Protein 2CUH (pdb70)

Sequence (115 aa):
GSSGSSGPDGPTQLRALNLTEGFAVLHWKPPQNPVDTYDIQVTAPGAPPLQAETPGSAVDYPLHDLVLHTNYTATVRGLRGPNLTSPASITFTTGLEAPRDLEAKEVTPSGPSSGGSSGSSGPDGPTQLRALNLTEGFAVLHWKPPQNPVDTYDIQVTAPGAPPLQAETPGSAVDYPLHDLVLHTNYTATVRGLRGPNLTSPASITFTTGLEAPRDLEAKEVTPSGPSSGGSSGSSGPDGPTQLRALNLTEGFAVLHWKPPQNPVDTYDIQVTAPGAPPLQAETPGSAVDYPLHDLVLHTNYTATVRGLRGPNLTSPASITFTTGLEAPRDLEAKEVTPSGPSSGGSSGSSGPDGPTQLRALNLTEGFAVLHWKPPQNPVDTYDIQVTAPGAPPLQAETPGSAVDYPLHDLVLHTNYTATVRGLRGPNLTSPASITFTTGLEAPRDLEAKEVTPSGPSSGGSSGSSGPDGPTQLRALNLTEGFAVLHWKPPQNPVDTYDIQVTAPGAPPLQAETPGSAVDYPLHDLVLHTNYTATVRGLRGPNLTSPASITFTTGLEAPRDLEAKEVTPSGPSSGGSSGSSGPDGPTQLRALNLTEGFAVLHWKPPQNPVDTYDIQVTAPGAPPLQAETPGSAVDYPLHDLVLHTNYTATVRGLRGPNLTSPASITFTTGLEAPRDLEAKEVTPSGPSSGGSSGSSGPDGPTQLRALNLTEGFAVLHWKPPQNPVDTYDIQVTAPGAPPLQAETPGSAVDYPLHDLVLHTNYTATVRGLRGPNLTSPASITFTTGLEAPRDLEAKEVTPSGPSSGGSSGSSGPDGPTQLRALNLTEGFAVLHWKPPQNPVDTYDIQVTAPGAPPLQAETPGSAVDYPLHDLVLHTNYTATVRGLRGPNLTSPASITFTTGLEAPRDLEAKEVTPSGPSSGGSSGSSGPDGPTQLRALNLTEGFAVLHWKPPQNPVDTYDIQVTAPGAPPLQAETPGSAVDYPLHDLVLHTNYTATVRGLRGPNLTSPASITFTTGLEAPRDLEAKEVTPSGPSSGGSSGSSGPDGPTQLRALNLTEGFAVLHWKPPQNPVDTYDIQVTAPGAPPLQAETPGSAVDYPLHDLVLHTNYTATVRGLRGPNLTSPASITFTTGLEAPRDLEAKEVTPSGPSSGGSSGSSGPDGPTQLRALNLTEGFAVLHWKPPQNPVDTYDIQVTAPGAPPLQAETPGSAVDYPLHDLVLHTNYTATVRGLRGPNLTSPASITFTTGLEAPRDLEAKEVTPSGPSSGGSSGSSGPDGPTQLRALNLTEGFAVLHWKPPQNPVDTYDIQVTAPGAPPLQAETPGSAVDYPLHDLVLHTNYTATVRGLRGPNLTSPASITFTTGLEAPRDLEAKEVTPSGPSSGGSSGSSGPDGPTQLRALNLTEGFAVLHWKPPQNPVDTYDIQVTAPGAPPLQAETPGSAVDY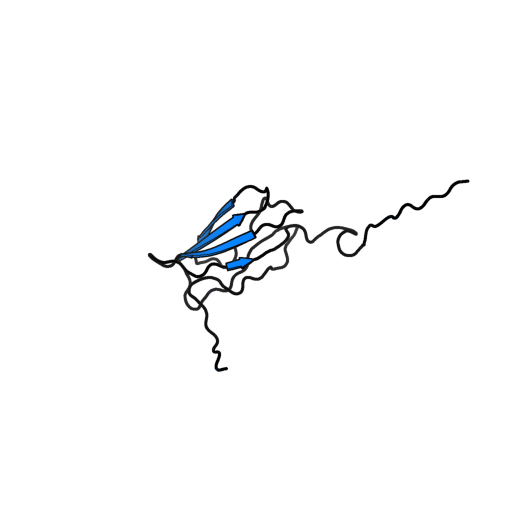PLHDLVLHTNYTATVRGLRGPNLTSPASITFTTGLEAPRDLEAKEVTPSGPSSGGSSGSSGPDGPTQLRALNLTEGFAVLHWKPPQNPVDTYDIQVTAPGAPPLQAETPGSAVDYPLHDLVLHTNYTATVRGLRGPNLTSPASITFTTGLEAPRDLEAKEVTPSGPSSGGSSGSSGPDGPTQLRALNLTEGFAVLHWKPPQNPVDTYDIQVTAPGAPPLQAETPGSAVDYPLHDLVLHTNYTATVRGLRGPNLTSPASITFTTGLEAPRDLEAKEVTPSGPSSGGSSGSSGPDGPTQLRALNLTEGFAVLHWKPPQNPVDTYDIQVTAPGAPPLQAETPGSAVDYPLHDLVLHTNYTATVRGLRGPNLTSPASITFTTGLEAPRDLEAKEVTPSGPSSGGSSGSSGPDGPTQLRALNLTEGFAVLHWKPPQNPVDTYDIQVTAPGAPPLQAETPGSAVDYPLHDLVLHTNYTATVRGLRGPNLTSPASITFTTGLEAPRDLEAKEVTPSGPSSGGSSGSSGPDGPTQLRALNLTEGFAVLHWKPPQNPVDTYDIQVTAPGAPPLQAETPGSAVDYPLHDLVLHTNYTATVRGLRGPNLTSPASITFTTGLEAPRDLEAKEVTPSGPSSGGSSGSSGPDGPTQLRALNLTEGFAVLHWKPPQNPVDTYDIQVTAPGAPPLQAETPGSAVDYPLHDLVLHTNYTATVRGLRGPNLTSPASITFTTGLEAPRDLEAKEVTPSGPSSGGSSGSSGPDGPTQLRALNLTEGFAVLHWKPPQNPVDTYDIQVTAPGAPPLQAETPGSAVDYPLHDLVLHTNYTATVRGLRGPNLTSPASITFTTGLEAPRDLEAKEVTPSGPSSG

Nearest PDB structures (foldseek):
  2cuh-assembly1_A  TM=7.880E-01  e=1.619E-16  Homo sapiens
  2cum-assembly1_A  TM=8.011E-01  e=1.463E-06  Homo sapiens
  4u3h-assembly1_A  TM=8.343E-01  e=2.949E-06  synthetic construct
  1qr4-assembly2_B  TM=8.753E-01  e=7.502E-05  Gallus gallus
  1tdq-assembly1_A  TM=8.715E-01  e=5.520E-04  Rattus norvegicus

Organism: Homo sapiens (NCBI:txid9606)

GO terms:
  GO:0005515 protein binding (F, IPI)
  GO:0005576 extracellular region (C, HDA)
  GO:0031012 extracellular matrix (C, HDA)
  GO:0090733 tenascin complex (C, TAS)
  GO:1904028 positive regulation of collagen fibril organization (P, IDA)
  GO:0098633 collagen fibril binding (F, IDA)
  GO:0070062 extracellular exosome (C, HDA)
  GO:0032963 collagen metabolic process (P, IMP)
  GO:0048251 elastic fiber assembly (P, IMP)

CATH classification: 2.60.40.10

Foldseek 3Di:
DDPPDDQWQKWPPKDFDQDDLAKGKTATDHGPHQFAKKWKWKDFDPDDIDTDMDGSVDGMGIDHDDDQATWIKMKIWGHHPPDTIDIDIDTDGSHPRDDDPPDDPDDDDDDDDDD

Solvent-accessible surface area: 8269 Å² total; per-residue (Å²): 121,128,107,76,128,111,30,54,75,0,0,32,154,25,183,51,89,103,24,93,180,58,79,6,29,2,56,11,102,67,7,171,75,85,8,102,52,1,53,2,97,2,51,20,129,82,22,100,119,65,154,24,74,4,79,16,111,24,73,61,52,54,4,124,146,22,80,100,158,31,75,9,50,0,38,0,73,0,50,75,55,143,101,91,7,47,75,10,70,35,87,14,60,13,22,91,107,51,114,180,74,100,175,36,165,139,103,128,123,108,73,124,115,123,126

Secondary structure (DSSP, 8-state):
--------SS-EEEE-PPPSSS-EEEEEEPPSS--SEEEEEEE-SSSPPEEEEEETT-SEEEE-S--SSSEEEEEEEEEETTEE---EEEEEES----TTTSSS-----------

InterPro domains:
  IPR000742 EGF-like domain [PS00022] (233-244)
  IPR000742 EGF-like domain [PS00022] (357-368)
  IPR000742 EGF-like domain [PS00022] (419-430)
  IPR000742 EGF-like domain [PS00022] (543-554)
  IPR000742 EGF-like domain [PS00022] (636-647)
  IPR000742 EGF-like domain [PS00022] (734-745)
  IPR000742 EGF-like domain [PS01186] (233-244)
  IPR000742 EGF-like domain [PS01186] (357-368)
  IPR000742 EGF-like domain [PS01186] (419-430)
  IPR000742 EGF-like domain [PS01186] (543-554)
  IPR000742 EGF-like domain [PS01186] (636-647)
  IPR000742 EGF-like domain [PS01186] (734-745)
  IPR000742 EGF-like domain [PS50026] (617-648)
  IPR000742 EGF-like domain [SM00181] (186-214)
  IPR000742 EGF-like domain [SM00181] (217-245)
  IPR000742 EGF-like domain [SM00181] (248-276)
  IPR000742 EGF-like domain [SM00181] (279-307)
  IPR000742 EGF-like domain [SM00181] (310-338)
  IPR000742 EGF-like domain [SM00181] (341-369)
  IPR000742 EGF-like domain [SM00181] (372-400)

Structure (mmCIF, N/CA/C/O backbone):
data_2CUH
#
_entry.id   2CUH
#
_cell.length_a   1.000
_cell.length_b   1.000
_cell.length_c   1.000
_cell.angle_alpha   90.00
_cell.angle_beta   90.00
_cell.angle_gamma   90.00
#
_symmetry.space_group_name_H-M   'P 1'
#
loop_
_atom_site.group_PDB
_atom_site.id
_atom_site.type_symbol
_atom_site.label_atom_id
_atom_site.label_alt_id
_atom_site.label_comp_id
_atom_site.label_asym_id
_atom_site.label_entity_id
_atom_site.label_seq_id
_atom_site.pdbx_PDB_ins_code
_atom_site.Cartn_x
_atom_site.Cartn_y
_atom_site.Cartn_z
_atom_site.occupancy
_atom_site.B_iso_or_equiv
_atom_site.auth_seq_id
_atom_site.auth_comp_id
_atom_site.auth_asym_id
_atom_site.auth_atom_id
_atom_site.pdbx_PDB_model_num
ATOM 1 N N . GLY A 1 1 ? -2.515 -19.583 24.316 1.00 0.00 1 GLY A N 1
ATOM 2 C CA . GLY A 1 1 ? -1.183 -19.826 24.835 1.00 0.00 1 GLY A CA 1
ATOM 3 C C . GLY A 1 1 ? -0.216 -20.283 23.760 1.00 0.00 1 GLY A C 1
ATOM 4 O O . GLY A 1 1 ? 0.469 -19.466 23.144 1.00 0.00 1 GLY A O 1
ATOM 8 N N . SER A 1 2 ? -0.158 -21.591 23.536 1.00 0.00 2 SER A N 1
ATOM 9 C CA . SER A 1 2 ? 0.737 -22.156 22.531 1.00 0.00 2 SER A CA 1
ATOM 10 C C . SER A 1 2 ? 0.461 -21.552 21.158 1.00 0.00 2 SER A C 1
ATOM 11 O O . SER A 1 2 ? -0.487 -21.942 20.475 1.00 0.00 2 SER A O 1
ATOM 19 N N . SER A 1 3 ? 1.297 -20.599 20.758 1.00 0.00 3 SER A N 1
ATOM 20 C CA . SER A 1 3 ? 1.141 -19.938 19.469 1.00 0.00 3 SER A CA 1
ATOM 21 C C . SER A 1 3 ? 2.413 -20.067 18.636 1.00 0.00 3 SER A C 1
ATOM 22 O O . SER A 1 3 ? 3.396 -19.364 18.870 1.00 0.00 3 SER A O 1
ATOM 30 N N . GLY A 1 4 ? 2.387 -20.970 17.661 1.00 0.00 4 GLY A N 1
ATOM 31 C CA . GLY A 1 4 ? 3.543 -21.176 16.808 1.00 0.00 4 GLY A CA 1
ATOM 32 C C . GLY A 1 4 ? 3.585 -20.204 15.645 1.00 0.00 4 GLY A C 1
ATOM 33 O O . GLY A 1 4 ? 2.584 -19.563 15.326 1.00 0.00 4 GLY A O 1
ATOM 37 N N . SER A 1 5 ? 4.749 -20.093 15.011 1.00 0.00 5 SER A N 1
ATOM 38 C CA . SER A 1 5 ? 4.920 -19.188 13.881 1.00 0.00 5 SER A CA 1
ATOM 39 C C . SER A 1 5 ? 4.632 -19.903 12.564 1.00 0.00 5 SER A C 1
ATOM 40 O O . SER A 1 5 ? 5.345 -20.830 12.179 1.00 0.00 5 SER A O 1
ATOM 48 N N . SER A 1 6 ? 3.581 -19.464 11.878 1.00 0.00 6 SER A N 1
ATOM 49 C CA . SER A 1 6 ? 3.195 -20.065 10.606 1.00 0.00 6 SER A CA 1
ATOM 50 C C . SER A 1 6 ? 2.613 -19.015 9.665 1.00 0.00 6 SER A C 1
ATOM 51 O O . SER A 1 6 ? 2.053 -18.012 10.105 1.00 0.00 6 SER A O 1
ATOM 59 N N . GLY A 1 7 ? 2.751 -19.254 8.363 1.00 0.00 7 GLY A N 1
ATOM 60 C CA . GLY A 1 7 ? 2.234 -18.321 7.380 1.00 0.00 7 GLY A CA 1
ATOM 61 C C . GLY A 1 7 ? 1.237 -18.966 6.437 1.00 0.00 7 GLY A C 1
ATOM 62 O O . GLY A 1 7 ? 1.348 -20.142 6.092 1.00 0.00 7 GLY A O 1
ATOM 66 N N . PRO A 1 8 ? 0.236 -18.186 6.006 1.00 0.00 8 PRO A N 1
ATOM 67 C CA . PRO A 1 8 ? -0.805 -18.667 5.092 1.00 0.00 8 PRO A CA 1
ATOM 68 C C . PRO A 1 8 ? -0.270 -18.923 3.688 1.00 0.00 8 PRO A C 1
ATOM 69 O O . PRO A 1 8 ? 0.941 -18.981 3.475 1.00 0.00 8 PRO A O 1
ATOM 80 N N . ASP A 1 9 ? -1.181 -19.076 2.732 1.00 0.00 9 ASP A N 1
ATOM 81 C CA . ASP A 1 9 ? -0.800 -19.325 1.347 1.00 0.00 9 ASP A CA 1
ATOM 82 C C . ASP A 1 9 ? -0.611 -18.014 0.590 1.00 0.00 9 ASP A C 1
ATOM 83 O O . ASP A 1 9 ? 0.035 -17.975 -0.456 1.00 0.00 9 ASP A O 1
ATOM 92 N N . GLY A 1 10 ? -1.183 -16.939 1.127 1.00 0.00 10 GLY A N 1
ATOM 93 C CA . GLY A 1 10 ? -1.067 -15.641 0.488 1.00 0.00 10 GLY A CA 1
ATOM 94 C C . GLY A 1 10 ? -0.203 -14.680 1.282 1.00 0.00 10 GLY A C 1
ATOM 95 O O . GLY A 1 10 ? 0.356 -15.029 2.321 1.00 0.00 10 GLY A O 1
ATOM 99 N N . PRO A 1 11 ? -0.083 -13.440 0.786 1.00 0.00 11 PRO A N 1
ATOM 100 C CA . PRO A 1 11 ? 0.719 -12.401 1.439 1.00 0.00 11 PRO A CA 1
ATOM 101 C C . PRO A 1 11 ? 0.096 -11.924 2.747 1.00 0.00 11 PRO A C 1
ATOM 102 O O . PRO A 1 11 ? -1.114 -11.712 2.831 1.00 0.00 11 PRO A O 1
ATOM 113 N N . THR A 1 12 ? 0.932 -11.757 3.767 1.00 0.00 12 THR A N 1
ATOM 114 C CA . THR A 1 12 ? 0.464 -11.305 5.072 1.00 0.00 12 THR A CA 1
ATOM 115 C C . THR A 1 12 ? 1.447 -10.325 5.700 1.00 0.00 12 THR A C 1
ATOM 116 O O . THR A 1 12 ? 2.536 -10.101 5.172 1.00 0.00 12 THR A O 1
ATOM 127 N N . GLN A 1 13 ? 1.057 -9.744 6.831 1.00 0.00 13 GLN A N 1
ATOM 128 C CA . GLN A 1 13 ? 1.905 -8.787 7.530 1.00 0.00 13 GLN A CA 1
ATOM 129 C C . GLN A 1 13 ? 2.314 -7.644 6.606 1.00 0.00 13 GLN A C 1
ATOM 130 O O . GLN A 1 13 ? 3.457 -7.187 6.636 1.00 0.00 13 GLN A O 1
ATOM 144 N N . LEU A 1 14 ? 1.374 -7.189 5.786 1.00 0.00 14 LEU A N 1
ATOM 145 C CA . LEU A 1 14 ? 1.635 -6.099 4.853 1.00 0.00 14 LEU A CA 1
ATOM 146 C C . LEU A 1 14 ? 2.083 -4.842 5.593 1.00 0.00 14 LEU A C 1
ATOM 147 O O . LEU A 1 14 ? 1.395 -4.365 6.495 1.00 0.00 14 LEU A O 1
ATOM 163 N N . ARG A 1 15 ? 3.237 -4.311 5.205 1.00 0.00 15 ARG A N 1
ATOM 164 C CA . ARG A 1 15 ? 3.775 -3.110 5.830 1.00 0.00 15 ARG A CA 1
ATOM 165 C C . ARG A 1 15 ? 4.011 -2.016 4.794 1.00 0.00 15 ARG A C 1
ATOM 166 O O . ARG A 1 15 ? 4.204 -2.297 3.612 1.00 0.00 15 ARG A O 1
ATOM 187 N N . ALA A 1 16 ? 3.994 -0.766 5.247 1.00 0.00 16 ALA A N 1
ATOM 188 C CA . ALA A 1 16 ? 4.206 0.371 4.359 1.00 0.00 16 ALA A CA 1
ATOM 189 C C . ALA A 1 16 ? 5.645 0.870 4.444 1.00 0.00 16 ALA A C 1
ATOM 190 O O . ALA A 1 16 ? 6.031 1.520 5.416 1.00 0.00 16 ALA A O 1
ATOM 197 N N . LEU A 1 17 ? 6.433 0.565 3.420 1.00 0.00 17 LEU A N 1
ATOM 198 C CA . LEU A 1 17 ? 7.831 0.983 3.378 1.00 0.00 17 LEU A CA 1
ATOM 199 C C . LEU A 1 17 ? 7.944 2.472 3.071 1.00 0.00 17 LEU A C 1
ATOM 200 O O . LEU A 1 17 ? 6.974 3.107 2.659 1.00 0.00 17 LEU A O 1
ATOM 216 N N . ASN A 1 18 ? 9.137 3.024 3.272 1.00 0.00 18 ASN A N 1
ATOM 217 C CA . ASN A 1 18 ? 9.378 4.439 3.014 1.00 0.00 18 ASN A CA 1
ATOM 218 C C . ASN A 1 18 ? 9.377 4.727 1.515 1.00 0.00 18 ASN A C 1
ATOM 219 O O . ASN A 1 18 ? 10.176 4.166 0.764 1.00 0.00 18 ASN A O 1
ATOM 230 N N . LEU A 1 19 ? 8.476 5.605 1.087 1.00 0.00 19 LEU A N 1
ATOM 231 C CA . LEU A 1 19 ? 8.372 5.968 -0.321 1.00 0.00 19 LEU A CA 1
ATOM 232 C C . LEU A 1 19 ? 9.650 6.647 -0.804 1.00 0.00 19 LEU A C 1
ATOM 233 O O . LEU A 1 19 ? 10.449 7.132 -0.004 1.00 0.00 19 LEU A O 1
ATOM 249 N N . THR A 1 20 ? 9.835 6.679 -2.120 1.00 0.00 20 THR A N 1
ATOM 250 C CA . THR A 1 20 ? 11.014 7.298 -2.712 1.00 0.00 20 THR A CA 1
ATOM 251 C C . THR A 1 20 ? 10.624 8.324 -3.770 1.00 0.00 20 THR A C 1
ATOM 252 O O . THR A 1 20 ? 9.808 8.044 -4.646 1.00 0.00 20 THR A O 1
ATOM 263 N N . GLU A 1 21 ? 11.215 9.512 -3.682 1.00 0.00 21 GLU A N 1
ATOM 264 C CA . GLU A 1 21 ? 10.928 10.579 -4.634 1.00 0.00 21 GLU A CA 1
ATOM 265 C C . GLU A 1 21 ? 9.448 10.595 -5.003 1.00 0.00 21 GLU A C 1
ATOM 266 O O . GLU A 1 21 ? 9.087 10.817 -6.158 1.00 0.00 21 GLU A O 1
ATOM 278 N N . GLY A 1 22 ? 8.593 10.357 -4.012 1.00 0.00 22 GLY A N 1
ATOM 279 C CA . GLY A 1 22 ? 7.162 10.347 -4.253 1.00 0.00 22 GLY A CA 1
ATOM 280 C C . GLY A 1 22 ? 6.700 9.084 -4.951 1.00 0.00 22 GLY A C 1
ATOM 281 O O . GLY A 1 22 ? 5.920 9.142 -5.902 1.00 0.00 22 GLY A O 1
ATOM 285 N N . PHE A 1 23 ? 7.184 7.940 -4.481 1.00 0.00 23 PHE A N 1
ATOM 286 C CA . PHE A 1 23 ? 6.817 6.656 -5.069 1.00 0.00 23 PHE A CA 1
ATOM 287 C C . PHE A 1 23 ? 6.212 5.730 -4.019 1.00 0.00 23 PHE A C 1
ATOM 288 O O . PHE A 1 23 ? 6.889 5.306 -3.084 1.00 0.00 23 PHE A O 1
ATOM 305 N N . ALA A 1 24 ? 4.928 5.421 -4.181 1.00 0.00 24 ALA A N 1
ATOM 306 C CA . ALA A 1 24 ? 4.230 4.545 -3.249 1.00 0.00 24 ALA A CA 1
ATOM 307 C C . ALA A 1 24 ? 4.184 3.113 -3.771 1.00 0.00 24 ALA A C 1
ATOM 308 O O . ALA A 1 24 ? 3.722 2.862 -4.885 1.00 0.00 24 ALA A O 1
ATOM 315 N N . VAL A 1 25 ? 4.666 2.177 -2.961 1.00 0.00 25 VAL A N 1
ATOM 316 C CA . VAL A 1 25 ? 4.679 0.768 -3.341 1.00 0.00 25 VAL A CA 1
ATOM 317 C C . VAL A 1 25 ? 4.186 -0.114 -2.201 1.00 0.00 25 VAL A C 1
ATOM 318 O O . VAL A 1 25 ? 4.106 0.325 -1.052 1.00 0.00 25 VAL A O 1
ATOM 331 N N . LEU A 1 26 ? 3.860 -1.361 -2.523 1.00 0.00 26 LEU A N 1
ATOM 332 C CA . LEU A 1 26 ? 3.375 -2.306 -1.524 1.00 0.00 26 LEU A CA 1
ATOM 333 C C . LEU A 1 26 ? 4.462 -3.311 -1.153 1.00 0.00 26 LEU A C 1
ATOM 334 O O . LEU A 1 26 ? 5.337 -3.621 -1.961 1.00 0.00 26 LEU A O 1
ATOM 350 N N . HIS A 1 27 ? 4.398 -3.817 0.075 1.00 0.00 27 HIS A N 1
ATOM 351 C CA . HIS A 1 27 ? 5.375 -4.789 0.553 1.00 0.00 27 HIS A CA 1
ATOM 352 C C . HIS A 1 27 ? 4.694 -5.896 1.352 1.00 0.00 27 HIS A C 1
ATOM 353 O O . HIS A 1 27 ? 4.068 -5.636 2.380 1.00 0.00 27 HIS A O 1
ATOM 368 N N . TRP A 1 28 ? 4.820 -7.128 0.873 1.00 0.00 28 TRP A N 1
ATOM 369 C CA . TRP A 1 28 ? 4.216 -8.274 1.543 1.00 0.00 28 TRP A CA 1
ATOM 370 C C . TRP A 1 28 ? 5.248 -9.370 1.784 1.00 0.00 28 TRP A C 1
ATOM 371 O O . TRP A 1 28 ? 6.238 -9.475 1.059 1.00 0.00 28 TRP A O 1
ATOM 392 N N . LYS A 1 29 ? 5.012 -10.186 2.806 1.00 0.00 29 LYS A N 1
ATOM 393 C CA . LYS A 1 29 ? 5.920 -11.276 3.142 1.00 0.00 29 LYS A CA 1
ATOM 394 C C . LYS A 1 29 ? 5.480 -12.575 2.476 1.00 0.00 29 LYS A C 1
ATOM 395 O O . LYS A 1 29 ? 4.351 -13.036 2.646 1.00 0.00 29 LYS A O 1
ATOM 414 N N . PRO A 1 30 ? 6.391 -13.181 1.699 1.00 0.00 30 PRO A N 1
ATOM 415 C CA . PRO A 1 30 ? 6.120 -14.438 0.994 1.00 0.00 30 PRO A CA 1
ATOM 416 C C . PRO A 1 30 ? 5.998 -15.622 1.946 1.00 0.00 30 PRO A C 1
ATOM 417 O O . PRO A 1 30 ? 6.886 -15.892 2.756 1.00 0.00 30 PRO A O 1
ATOM 428 N N . PRO A 1 31 ? 4.874 -16.348 1.849 1.00 0.00 31 PRO A N 1
ATOM 429 C CA . PRO A 1 31 ? 4.611 -17.517 2.694 1.00 0.00 31 PRO A CA 1
ATOM 430 C C . PRO A 1 31 ? 5.516 -18.695 2.352 1.00 0.00 31 PRO A C 1
ATOM 431 O O . PRO A 1 31 ? 6.170 -18.704 1.309 1.00 0.00 31 PRO A O 1
ATOM 442 N N . GLN A 1 32 ? 5.551 -19.685 3.238 1.00 0.00 32 GLN A N 1
ATOM 443 C CA . GLN A 1 32 ? 6.378 -20.867 3.029 1.00 0.00 32 GLN A CA 1
ATOM 444 C C . GLN A 1 32 ? 6.392 -21.270 1.557 1.00 0.00 32 GLN A C 1
ATOM 445 O O . GLN A 1 32 ? 7.444 -21.563 0.994 1.00 0.00 32 GLN A O 1
ATOM 459 N N . ASN A 1 33 ? 5.214 -21.280 0.941 1.00 0.00 33 ASN A N 1
ATOM 460 C CA . ASN A 1 33 ? 5.091 -21.646 -0.465 1.00 0.00 33 ASN A CA 1
ATOM 461 C C . ASN A 1 33 ? 4.695 -20.437 -1.309 1.00 0.00 33 ASN A C 1
ATOM 462 O O . ASN A 1 33 ? 3.676 -19.791 -1.073 1.00 0.00 33 ASN A O 1
ATOM 473 N N . PRO A 1 34 ? 5.520 -20.127 -2.320 1.00 0.00 34 PRO A N 1
ATOM 474 C CA . PRO A 1 34 ? 5.278 -18.996 -3.221 1.00 0.00 34 PRO A CA 1
ATOM 475 C C . PRO A 1 34 ? 4.084 -19.233 -4.140 1.00 0.00 34 PRO A C 1
ATOM 476 O O . PRO A 1 34 ? 3.869 -20.346 -4.621 1.00 0.00 34 PRO A O 1
ATOM 487 N N . VAL A 1 35 ? 3.310 -18.180 -4.381 1.00 0.00 35 VAL A N 1
ATOM 488 C CA . VAL A 1 35 ? 2.138 -18.273 -5.244 1.00 0.00 35 VAL A CA 1
ATOM 489 C C . VAL A 1 35 ? 2.519 -18.088 -6.708 1.00 0.00 35 VAL A C 1
ATOM 490 O O . VAL A 1 35 ? 3.697 -17.963 -7.043 1.00 0.00 35 VAL A O 1
ATOM 503 N N . ASP A 1 36 ? 1.514 -18.072 -7.577 1.00 0.00 36 ASP A N 1
ATOM 504 C CA . ASP A 1 36 ? 1.743 -17.901 -9.007 1.00 0.00 36 ASP A CA 1
ATOM 505 C C . ASP A 1 36 ? 1.548 -16.445 -9.417 1.00 0.00 36 ASP A C 1
ATOM 506 O O . ASP A 1 36 ? 2.397 -15.859 -10.090 1.00 0.00 36 ASP A O 1
ATOM 515 N N . THR A 1 37 ? 0.424 -15.865 -9.009 1.00 0.00 37 THR A N 1
ATOM 516 C CA . THR A 1 37 ? 0.117 -14.478 -9.336 1.00 0.00 37 THR A CA 1
ATOM 517 C C . THR A 1 37 ? -0.568 -13.776 -8.169 1.00 0.00 37 THR A C 1
ATOM 518 O O . THR A 1 37 ? -1.426 -14.355 -7.501 1.00 0.00 37 THR A O 1
ATOM 529 N N . TYR A 1 38 ? -0.185 -12.527 -7.928 1.00 0.00 38 TYR A N 1
ATOM 530 C CA . TYR A 1 38 ? -0.762 -11.747 -6.839 1.00 0.00 38 TYR A CA 1
ATOM 531 C C . TYR A 1 38 ? -1.807 -10.768 -7.365 1.00 0.00 38 TYR A C 1
ATOM 532 O O . TYR A 1 38 ? -1.534 -9.978 -8.269 1.00 0.00 38 TYR A O 1
ATOM 550 N N . ASP A 1 39 ? -3.004 -10.825 -6.792 1.00 0.00 39 ASP A N 1
ATOM 551 C CA . ASP A 1 39 ? -4.091 -9.942 -7.200 1.00 0.00 39 ASP A CA 1
ATOM 552 C C . ASP A 1 39 ? -4.155 -8.709 -6.305 1.00 0.00 39 ASP A C 1
ATOM 553 O O . ASP A 1 39 ? -4.448 -8.810 -5.113 1.00 0.00 39 ASP A O 1
ATOM 562 N N . ILE A 1 40 ? -3.877 -7.547 -6.886 1.00 0.00 40 ILE A N 1
ATOM 563 C CA . ILE A 1 40 ? -3.904 -6.295 -6.141 1.00 0.00 40 ILE A CA 1
ATOM 564 C C . ILE A 1 40 ? -5.048 -5.401 -6.607 1.00 0.00 40 ILE A C 1
ATOM 565 O O . ILE A 1 40 ? -5.288 -5.260 -7.806 1.00 0.00 40 ILE A O 1
ATOM 581 N N . GLN A 1 41 ? -5.748 -4.799 -5.652 1.00 0.00 41 GLN A N 1
ATOM 582 C CA . GLN A 1 41 ? -6.867 -3.918 -5.965 1.00 0.00 41 GLN A CA 1
ATOM 583 C C . GLN A 1 41 ? -6.744 -2.594 -5.217 1.00 0.00 41 GLN A C 1
ATOM 584 O O . GLN A 1 41 ? -6.826 -2.554 -3.990 1.00 0.00 41 GLN A O 1
ATOM 598 N N . VAL A 1 42 ? -6.546 -1.514 -5.965 1.00 0.00 42 VAL A N 1
ATOM 599 C CA . VAL A 1 42 ? -6.412 -0.188 -5.373 1.00 0.00 42 VAL A CA 1
ATOM 600 C C . VAL A 1 42 ? -7.677 0.636 -5.578 1.00 0.00 42 VAL A C 1
ATOM 601 O O . VAL A 1 42 ? -8.156 0.791 -6.702 1.00 0.00 42 VAL A O 1
ATOM 614 N N . THR A 1 43 ? -8.217 1.165 -4.484 1.00 0.00 43 THR A N 1
ATOM 615 C CA . THR A 1 43 ? -9.428 1.973 -4.543 1.00 0.00 43 THR A CA 1
ATOM 616 C C . THR A 1 43 ? -9.413 3.065 -3.479 1.00 0.00 43 THR A C 1
ATOM 617 O O . THR A 1 43 ? -8.671 2.981 -2.501 1.00 0.00 43 THR A O 1
ATOM 628 N N . ALA A 1 44 ? -10.238 4.088 -3.676 1.00 0.00 44 ALA A N 1
ATOM 629 C CA . ALA A 1 44 ? -10.320 5.195 -2.731 1.00 0.00 44 ALA A CA 1
ATOM 630 C C . ALA A 1 44 ? -11.628 5.960 -2.896 1.00 0.00 44 ALA A C 1
ATOM 631 O O . ALA A 1 44 ? -12.315 5.853 -3.913 1.00 0.00 44 ALA A O 1
ATOM 638 N N . PRO A 1 45 ? -11.985 6.753 -1.874 1.00 0.00 45 PRO A N 1
ATOM 639 C CA . PRO A 1 45 ? -13.213 7.552 -1.883 1.00 0.00 45 PRO A CA 1
ATOM 640 C C . PRO A 1 45 ? -13.150 8.703 -2.881 1.00 0.00 45 PRO A C 1
ATOM 641 O O . PRO A 1 45 ? -12.748 9.813 -2.537 1.00 0.00 45 PRO A O 1
ATOM 652 N N . GLY A 1 46 ? -13.549 8.430 -4.119 1.00 0.00 46 GLY A N 1
ATOM 653 C CA . GLY A 1 46 ? -13.530 9.454 -5.147 1.00 0.00 46 GLY A CA 1
ATOM 654 C C . GLY A 1 46 ? -12.554 9.137 -6.262 1.00 0.00 46 GLY A C 1
ATOM 655 O O . GLY A 1 46 ? -12.828 9.402 -7.432 1.00 0.00 46 GLY A O 1
ATOM 659 N N . ALA A 1 47 ? -11.407 8.570 -5.900 1.00 0.00 47 ALA A N 1
ATOM 660 C CA . ALA A 1 47 ? -10.387 8.216 -6.877 1.00 0.00 47 ALA A CA 1
ATOM 661 C C . ALA A 1 47 ? -10.837 7.044 -7.742 1.00 0.00 47 ALA A C 1
ATOM 662 O O . ALA A 1 47 ? -11.629 6.199 -7.323 1.00 0.00 47 ALA A O 1
ATOM 669 N N . PRO A 1 48 ? -10.324 6.989 -8.980 1.00 0.00 48 PRO A N 1
ATOM 670 C CA . PRO A 1 48 ? -10.660 5.924 -9.930 1.00 0.00 48 PRO A CA 1
ATOM 671 C C . PRO A 1 48 ? -10.074 4.577 -9.522 1.00 0.00 48 PRO A C 1
ATOM 672 O O . PRO A 1 48 ? -9.005 4.495 -8.918 1.00 0.00 48 PRO A O 1
ATOM 683 N N . PRO A 1 49 ? -10.790 3.493 -9.858 1.00 0.00 49 PRO A N 1
ATOM 684 C CA . PRO A 1 49 ? -10.360 2.129 -9.536 1.00 0.00 49 PRO A CA 1
ATOM 685 C C . PRO A 1 49 ? -9.144 1.699 -10.349 1.00 0.00 49 PRO A C 1
A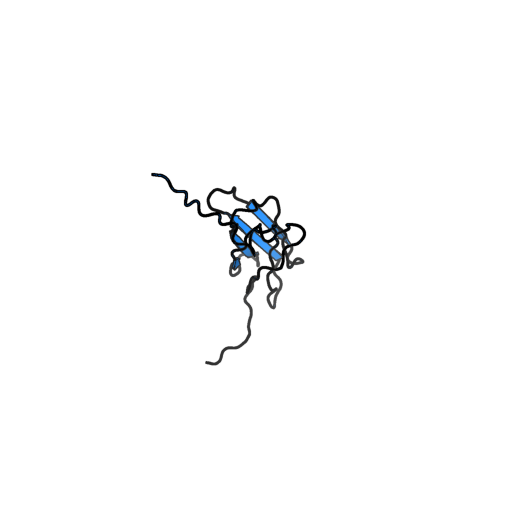TOM 686 O O . PRO A 1 49 ? -9.014 2.045 -11.523 1.00 0.00 49 PRO A O 1
ATOM 697 N N . LEU A 1 50 ? -8.254 0.940 -9.717 1.00 0.00 50 LEU A N 1
ATOM 698 C CA . LEU A 1 50 ? -7.048 0.461 -10.382 1.00 0.00 50 LEU A CA 1
ATOM 699 C C . LEU A 1 50 ? -6.881 -1.043 -10.189 1.00 0.00 50 LEU A C 1
ATOM 700 O O . LEU A 1 50 ? -6.958 -1.547 -9.069 1.00 0.00 50 LEU A O 1
ATOM 716 N N . GLN A 1 51 ? -6.648 -1.754 -11.289 1.00 0.00 51 GLN A N 1
ATOM 717 C CA . GLN A 1 51 ? -6.468 -3.200 -11.239 1.00 0.00 51 GLN A CA 1
ATOM 718 C C . GLN A 1 51 ? -5.174 -3.610 -11.933 1.00 0.00 51 GLN A C 1
ATOM 719 O O . GLN A 1 51 ? -4.852 -3.116 -13.012 1.00 0.00 51 GLN A O 1
ATOM 733 N N . ALA A 1 52 ? -4.434 -4.518 -11.304 1.00 0.00 52 ALA A N 1
ATOM 734 C CA . ALA A 1 52 ? -3.175 -4.997 -11.861 1.00 0.00 52 ALA A CA 1
ATOM 735 C C . ALA A 1 52 ? -2.823 -6.377 -11.315 1.00 0.00 52 ALA A C 1
ATOM 736 O O . ALA A 1 52 ? -3.534 -6.919 -10.469 1.00 0.00 52 ALA A O 1
ATOM 743 N N . GLU A 1 53 ? -1.722 -6.938 -11.804 1.00 0.00 53 GLU A N 1
ATOM 744 C CA . GLU A 1 53 ? -1.278 -8.256 -11.365 1.00 0.00 53 GLU A CA 1
ATOM 745 C C . GLU A 1 53 ? 0.242 -8.372 -11.446 1.00 0.00 53 GLU A C 1
ATOM 746 O O . GLU A 1 53 ? 0.891 -7.657 -12.210 1.00 0.00 53 GLU A O 1
ATOM 758 N N . THR A 1 54 ? 0.804 -9.279 -10.652 1.00 0.00 54 THR A N 1
ATOM 759 C CA . THR A 1 54 ? 2.245 -9.488 -10.632 1.00 0.00 54 THR A CA 1
ATOM 760 C C . THR A 1 54 ? 2.584 -10.968 -10.488 1.00 0.00 54 THR A C 1
ATOM 761 O O . THR A 1 54 ? 1.865 -11.734 -9.847 1.00 0.00 54 THR A O 1
ATOM 772 N N . PRO A 1 55 ? 3.706 -11.381 -11.097 1.00 0.00 55 PRO A N 1
ATOM 773 C CA . PRO A 1 55 ? 4.166 -12.772 -11.050 1.00 0.00 55 PRO A CA 1
ATOM 774 C C . PRO A 1 55 ? 4.654 -13.174 -9.662 1.00 0.00 55 PRO A C 1
ATOM 775 O O . PRO A 1 55 ? 5.214 -12.359 -8.930 1.00 0.00 55 PRO A O 1
ATOM 786 N N . GLY A 1 56 ? 4.439 -14.438 -9.308 1.00 0.00 56 GLY A N 1
ATOM 787 C CA . GLY A 1 56 ? 4.864 -14.926 -8.009 1.00 0.00 56 GLY A CA 1
ATOM 788 C C . GLY A 1 56 ? 6.332 -14.661 -7.742 1.00 0.00 56 GLY A C 1
ATOM 789 O O . GLY A 1 56 ? 6.785 -14.730 -6.600 1.00 0.00 56 GLY A O 1
ATOM 793 N N . SER A 1 57 ? 7.079 -14.360 -8.799 1.00 0.00 57 SER A N 1
ATOM 794 C CA . SER A 1 57 ? 8.507 -14.089 -8.675 1.00 0.00 57 SER A CA 1
ATOM 795 C C . SER A 1 57 ? 8.751 -12.648 -8.236 1.00 0.00 57 SER A C 1
ATOM 796 O O . SER A 1 57 ? 9.857 -12.126 -8.371 1.00 0.00 57 SER A O 1
ATOM 804 N N . ALA A 1 58 ? 7.709 -12.013 -7.708 1.00 0.00 58 ALA A N 1
ATOM 805 C CA . ALA A 1 58 ? 7.810 -10.633 -7.248 1.00 0.00 58 ALA A CA 1
ATOM 806 C C . ALA A 1 58 ? 7.295 -10.494 -5.818 1.00 0.00 58 ALA A C 1
ATOM 807 O O . ALA A 1 58 ? 6.303 -11.117 -5.442 1.00 0.00 58 ALA A O 1
ATOM 814 N N . VAL A 1 59 ? 7.977 -9.672 -5.027 1.00 0.00 59 VAL A N 1
ATOM 815 C CA . VAL A 1 59 ? 7.589 -9.450 -3.639 1.00 0.00 59 VAL A CA 1
ATOM 816 C C . VAL A 1 59 ? 7.309 -7.975 -3.376 1.00 0.00 59 VAL A C 1
ATOM 817 O O . VAL A 1 59 ? 7.427 -7.503 -2.245 1.00 0.00 59 VAL A O 1
ATOM 830 N N . ASP A 1 60 ? 6.939 -7.252 -4.427 1.00 0.00 60 ASP A N 1
ATOM 831 C CA . ASP A 1 60 ? 6.642 -5.829 -4.310 1.00 0.00 60 ASP A CA 1
ATOM 832 C C . ASP A 1 60 ? 5.997 -5.301 -5.588 1.00 0.00 60 ASP A C 1
ATOM 833 O O . ASP A 1 60 ? 6.410 -5.651 -6.694 1.00 0.00 60 ASP A O 1
ATOM 842 N N . TYR A 1 61 ? 4.983 -4.459 -5.428 1.00 0.00 61 TYR A N 1
ATOM 843 C CA . TYR A 1 61 ? 4.278 -3.885 -6.569 1.00 0.00 61 TYR A CA 1
ATOM 844 C C . TYR A 1 61 ? 4.099 -2.380 -6.399 1.00 0.00 61 TYR A C 1
ATOM 845 O O . TYR A 1 61 ? 3.169 -1.910 -5.742 1.00 0.00 61 TYR A O 1
ATOM 863 N N . PRO A 1 62 ? 5.011 -1.604 -7.004 1.00 0.00 62 PRO A N 1
ATOM 864 C CA . PRO A 1 62 ? 4.975 -0.141 -6.935 1.00 0.00 62 PRO A CA 1
ATOM 865 C C . PRO A 1 62 ? 3.809 0.449 -7.721 1.00 0.00 62 PRO A C 1
ATOM 866 O O . PRO A 1 62 ? 3.665 0.200 -8.919 1.00 0.00 62 PRO A O 1
ATOM 877 N N . LEU A 1 63 ? 2.978 1.231 -7.040 1.00 0.00 63 LEU A N 1
ATOM 878 C CA . LEU A 1 63 ? 1.823 1.856 -7.675 1.00 0.00 63 LEU A CA 1
ATOM 879 C C . LEU A 1 63 ? 2.096 3.326 -7.975 1.00 0.00 63 LEU A C 1
ATOM 880 O O . LEU A 1 63 ? 2.624 4.054 -7.133 1.00 0.00 63 LEU A O 1
ATOM 896 N N . HIS A 1 64 ? 1.732 3.757 -9.178 1.00 0.00 64 HIS A N 1
ATOM 897 C CA . HIS A 1 64 ? 1.936 5.143 -9.588 1.00 0.00 64 HIS A CA 1
ATOM 898 C C . HIS A 1 64 ? 0.611 5.797 -9.968 1.00 0.00 64 HIS A C 1
ATOM 899 O O . HIS A 1 64 ? -0.443 5.163 -9.917 1.00 0.00 64 HIS A O 1
ATOM 914 N N . ASP A 1 65 ? 0.672 7.068 -10.350 1.00 0.00 65 ASP A N 1
ATOM 915 C CA . ASP A 1 65 ? -0.522 7.808 -10.739 1.00 0.00 65 ASP A CA 1
ATOM 916 C C . ASP A 1 65 ? -1.484 7.944 -9.563 1.00 0.00 65 ASP A C 1
ATOM 917 O O . ASP A 1 65 ? -2.702 7.979 -9.744 1.00 0.00 65 ASP A O 1
ATOM 926 N N . LEU A 1 66 ? -0.931 8.021 -8.358 1.00 0.00 66 LEU A N 1
ATOM 927 C CA . LEU A 1 66 ? -1.739 8.151 -7.151 1.00 0.00 66 LEU A CA 1
ATOM 928 C C . LEU A 1 66 ? -1.782 9.601 -6.679 1.00 0.00 66 LEU A C 1
ATOM 929 O O . LEU A 1 66 ? -0.758 10.284 -6.642 1.00 0.00 66 LEU A O 1
ATOM 945 N N . VAL A 1 67 ? -2.973 10.066 -6.316 1.00 0.00 67 VAL A N 1
ATOM 946 C CA . VAL A 1 67 ? -3.148 11.434 -5.842 1.00 0.00 67 VAL A CA 1
ATOM 947 C C . VAL A 1 67 ? -2.504 11.629 -4.474 1.00 0.00 67 VAL A C 1
ATOM 948 O O . VAL A 1 67 ? -2.926 11.028 -3.485 1.00 0.00 67 VAL A O 1
ATOM 961 N N . LEU A 1 68 ? -1.480 12.472 -4.424 1.00 0.00 68 LEU A N 1
ATOM 962 C CA . LEU A 1 68 ? -0.776 12.748 -3.177 1.00 0.00 68 LEU A CA 1
ATOM 963 C C . LEU A 1 68 ? -1.751 12.821 -2.006 1.00 0.00 68 LEU A C 1
ATOM 964 O O . LEU A 1 68 ? -1.781 11.932 -1.153 1.00 0.00 68 LEU A O 1
ATOM 980 N N . HIS A 1 69 ? -2.549 13.883 -1.972 1.00 0.00 69 HIS A N 1
ATOM 981 C CA . HIS A 1 69 ? -3.529 14.070 -0.908 1.00 0.00 69 HIS A CA 1
ATOM 982 C C . HIS A 1 69 ? -4.729 13.148 -1.104 1.00 0.00 69 HIS A C 1
ATOM 983 O O . HIS A 1 69 ? -5.826 13.601 -1.430 1.00 0.00 69 HIS A O 1
ATOM 998 N N . THR A 1 70 ? -4.511 11.851 -0.907 1.00 0.00 70 THR A N 1
ATOM 999 C CA . THR A 1 70 ? -5.574 10.866 -1.065 1.00 0.00 70 THR A CA 1
ATOM 1000 C C . THR A 1 70 ? -5.137 9.500 -0.548 1.00 0.00 70 THR A C 1
ATOM 1001 O O . THR A 1 70 ? -4.095 8.980 -0.944 1.00 0.00 70 THR A O 1
ATOM 1012 N N . ASN A 1 71 ? -5.942 8.924 0.339 1.00 0.00 71 ASN A N 1
ATOM 1013 C CA . ASN A 1 71 ? -5.638 7.616 0.910 1.00 0.00 71 ASN A CA 1
ATOM 1014 C C . ASN A 1 71 ? -6.079 6.497 -0.029 1.00 0.00 71 ASN A C 1
ATOM 1015 O O . ASN A 1 71 ? -7.274 6.260 -0.211 1.00 0.00 71 ASN A O 1
ATOM 1026 N N . TYR A 1 72 ? -5.108 5.812 -0.621 1.00 0.00 72 TYR A N 1
ATOM 1027 C CA . TYR A 1 72 ? -5.395 4.719 -1.542 1.00 0.00 72 TYR A CA 1
ATOM 1028 C C . TYR A 1 72 ? -5.322 3.372 -0.829 1.00 0.00 72 TYR A C 1
ATOM 1029 O O . TYR A 1 72 ? -4.285 3.003 -0.278 1.00 0.00 72 TYR A O 1
ATOM 1047 N N . THR A 1 73 ? -6.432 2.641 -0.844 1.00 0.00 73 THR A N 1
ATOM 1048 C CA . THR A 1 73 ? -6.497 1.336 -0.198 1.00 0.00 73 THR A CA 1
ATOM 1049 C C . THR A 1 73 ? -6.205 0.217 -1.191 1.00 0.00 73 THR A C 1
ATOM 1050 O O . THR A 1 73 ? -6.921 0.047 -2.178 1.00 0.00 73 THR A O 1
ATOM 1061 N N . ALA A 1 74 ? -5.149 -0.544 -0.925 1.00 0.00 74 ALA A N 1
ATOM 1062 C CA . ALA A 1 74 ? -4.764 -1.648 -1.794 1.00 0.00 74 ALA A CA 1
ATOM 1063 C C . ALA A 1 74 ? -5.069 -2.993 -1.141 1.00 0.00 74 ALA A C 1
ATOM 1064 O O . ALA A 1 74 ? -4.983 -3.137 0.079 1.00 0.00 74 ALA A O 1
ATOM 1071 N N . THR A 1 75 ? -5.427 -3.976 -1.961 1.00 0.00 75 THR A N 1
ATOM 1072 C CA . THR A 1 75 ? -5.747 -5.308 -1.463 1.00 0.00 75 THR A CA 1
ATOM 1073 C C . THR A 1 75 ? -5.018 -6.383 -2.262 1.00 0.00 75 THR A C 1
ATOM 1074 O O . THR A 1 75 ? -5.414 -6.718 -3.379 1.00 0.00 75 THR A O 1
ATOM 1085 N N . VAL A 1 76 ? -3.951 -6.923 -1.683 1.00 0.00 76 VAL A N 1
ATOM 1086 C CA . VAL A 1 76 ? -3.167 -7.962 -2.339 1.00 0.00 76 VAL A CA 1
ATOM 1087 C C . VAL A 1 76 ? -3.710 -9.348 -2.014 1.00 0.00 76 VAL A C 1
ATOM 1088 O O . VAL A 1 76 ? -4.218 -9.586 -0.918 1.00 0.00 76 VAL A O 1
ATOM 1101 N N . ARG A 1 77 ? -3.600 -10.262 -2.972 1.00 0.00 77 ARG A N 1
ATOM 1102 C CA . ARG A 1 77 ? -4.081 -11.625 -2.788 1.00 0.00 77 ARG A CA 1
ATOM 1103 C C . ARG A 1 77 ? -3.110 -12.631 -3.399 1.00 0.00 77 ARG A C 1
ATOM 1104 O O . ARG A 1 77 ? -2.135 -12.254 -4.047 1.00 0.00 77 ARG A O 1
ATOM 1125 N N . GLY A 1 78 ? -3.384 -13.915 -3.186 1.00 0.00 78 GLY A N 1
ATOM 1126 C CA . GLY A 1 78 ? -2.525 -14.956 -3.721 1.00 0.00 78 GLY A CA 1
ATOM 1127 C C . GLY A 1 78 ? -3.293 -15.980 -4.532 1.00 0.00 78 GLY A C 1
ATOM 1128 O O . GLY A 1 78 ? -4.113 -16.724 -3.992 1.00 0.00 78 GLY A O 1
ATOM 1132 N N . LEU A 1 79 ? -3.029 -16.020 -5.834 1.00 0.00 79 LEU A N 1
ATOM 1133 C CA . LEU A 1 79 ? -3.703 -16.961 -6.723 1.00 0.00 79 LEU A CA 1
ATOM 1134 C C . LEU A 1 79 ? -3.000 -18.314 -6.717 1.00 0.00 79 LEU A C 1
ATOM 1135 O O . LEU A 1 79 ? -1.979 -18.497 -7.379 1.00 0.00 79 LEU A O 1
ATOM 1151 N N . ARG A 1 80 ? -3.555 -19.260 -5.967 1.00 0.00 80 ARG A N 1
ATOM 1152 C CA . ARG A 1 80 ? -2.982 -20.598 -5.876 1.00 0.00 80 ARG A CA 1
ATOM 1153 C C . ARG A 1 80 ? -3.960 -21.645 -6.398 1.00 0.00 80 ARG A C 1
ATOM 1154 O O . ARG A 1 80 ? -4.825 -22.122 -5.665 1.00 0.00 80 ARG A O 1
ATOM 1175 N N . GLY A 1 81 ? -3.817 -21.997 -7.672 1.00 0.00 81 GLY A N 1
ATOM 1176 C CA . GLY A 1 81 ? -4.696 -22.985 -8.271 1.00 0.00 81 GLY A CA 1
ATOM 1177 C C . GLY A 1 81 ? -6.130 -22.505 -8.366 1.00 0.00 81 GLY A C 1
ATOM 1178 O O . GLY A 1 81 ? -6.401 -21.307 -8.459 1.00 0.00 81 GLY A O 1
ATOM 1182 N N . PRO A 1 82 ? -7.079 -23.453 -8.344 1.00 0.00 82 PRO A N 1
ATOM 1183 C CA . PRO A 1 82 ? -8.509 -23.143 -8.427 1.00 0.00 82 PRO A CA 1
ATOM 1184 C C . PRO A 1 82 ? -9.028 -22.456 -7.169 1.00 0.00 82 PRO A C 1
ATOM 1185 O O . PRO A 1 82 ? -10.222 -22.187 -7.046 1.00 0.00 82 PRO A O 1
ATOM 1196 N N . ASN A 1 83 ? -8.122 -22.175 -6.238 1.00 0.00 83 ASN A N 1
ATOM 1197 C CA . ASN A 1 83 ? -8.490 -21.519 -4.989 1.00 0.00 83 ASN A CA 1
ATOM 1198 C C . ASN A 1 83 ? -7.738 -20.203 -4.823 1.00 0.00 83 ASN A C 1
ATOM 1199 O O . ASN A 1 83 ? -6.886 -19.855 -5.642 1.00 0.00 83 ASN A O 1
ATOM 1210 N N . LEU A 1 84 ? -8.056 -19.474 -3.759 1.00 0.00 84 LEU A N 1
ATOM 1211 C CA . LEU A 1 84 ? -7.410 -18.195 -3.485 1.00 0.00 84 LEU A CA 1
ATOM 1212 C C . LEU A 1 84 ? -6.816 -18.175 -2.081 1.00 0.00 84 LEU A C 1
ATOM 1213 O O . LEU A 1 84 ? -7.112 -19.042 -1.257 1.00 0.00 84 LEU A O 1
ATOM 1229 N N . THR A 1 85 ? -5.978 -17.179 -1.811 1.00 0.00 85 THR A N 1
ATOM 1230 C CA . THR A 1 85 ? -5.344 -17.045 -0.506 1.00 0.00 85 THR A CA 1
ATOM 1231 C C . THR A 1 85 ? -5.945 -15.886 0.281 1.00 0.00 85 THR A C 1
ATOM 1232 O O . THR A 1 85 ? -6.814 -15.170 -0.217 1.00 0.00 85 THR A O 1
ATOM 1243 N N . SER A 1 86 ? -5.477 -15.707 1.511 1.00 0.00 86 SER A N 1
ATOM 1244 C CA . SER A 1 86 ? -5.971 -14.636 2.370 1.00 0.00 86 SER A CA 1
ATOM 1245 C C . SER A 1 86 ? -5.501 -13.276 1.865 1.00 0.00 86 SER A C 1
ATOM 1246 O O . SER A 1 86 ? -4.307 -13.029 1.686 1.00 0.00 86 SER A O 1
ATOM 1254 N N . PRO A 1 87 ? -6.460 -12.368 1.630 1.00 0.00 87 PRO A N 1
ATOM 1255 C CA . PRO A 1 87 ? -6.170 -11.017 1.143 1.00 0.00 87 PRO A CA 1
ATOM 1256 C C . PRO A 1 87 ? -5.480 -10.157 2.197 1.00 0.00 87 PRO A C 1
ATOM 1257 O O . PRO A 1 87 ? -5.666 -10.360 3.396 1.00 0.00 87 PRO A O 1
ATOM 1268 N N . ALA A 1 88 ? -4.682 -9.196 1.741 1.00 0.00 88 ALA A N 1
ATOM 1269 C CA . ALA A 1 88 ? -3.967 -8.305 2.645 1.00 0.00 88 ALA A CA 1
ATOM 1270 C C . ALA A 1 88 ? -4.142 -6.847 2.230 1.00 0.00 88 ALA A C 1
ATOM 1271 O O . ALA A 1 88 ? -3.700 -6.440 1.156 1.00 0.00 88 ALA A O 1
ATOM 1278 N N . SER A 1 89 ? -4.789 -6.066 3.090 1.00 0.00 89 SER A N 1
ATOM 1279 C CA . SER A 1 89 ? -5.026 -4.655 2.810 1.00 0.00 89 SER A CA 1
ATOM 1280 C C . SER A 1 89 ? -4.275 -3.772 3.801 1.00 0.00 89 SER A C 1
ATOM 1281 O O . SER A 1 89 ? -3.993 -4.184 4.926 1.00 0.00 89 SER A O 1
ATOM 1289 N N . ILE A 1 90 ? -3.956 -2.554 3.375 1.00 0.00 90 ILE A N 1
ATOM 1290 C CA . ILE A 1 90 ? -3.239 -1.611 4.225 1.00 0.00 90 ILE A CA 1
ATOM 1291 C C . ILE A 1 90 ? -3.448 -0.177 3.753 1.00 0.00 90 ILE A C 1
ATOM 1292 O O . ILE A 1 90 ? -3.643 0.076 2.564 1.00 0.00 90 ILE A O 1
ATOM 1308 N N . THR A 1 91 ? -3.406 0.762 4.693 1.00 0.00 91 THR A N 1
ATOM 1309 C CA . THR A 1 91 ? -3.590 2.173 4.374 1.00 0.00 91 THR A CA 1
ATOM 1310 C C . THR A 1 91 ? -2.255 2.907 4.340 1.00 0.00 91 THR A C 1
ATOM 1311 O O . THR A 1 91 ? -1.477 2.848 5.293 1.00 0.00 91 THR A O 1
ATOM 1322 N N . PHE A 1 92 ? -1.994 3.600 3.236 1.00 0.00 92 PHE A N 1
ATOM 1323 C CA . PHE A 1 92 ? -0.751 4.347 3.077 1.00 0.00 92 PHE A CA 1
ATOM 1324 C C . PHE A 1 92 ? -0.981 5.619 2.266 1.00 0.00 92 PHE A C 1
ATOM 1325 O O . PHE A 1 92 ? -1.484 5.571 1.143 1.00 0.00 92 PHE A O 1
ATOM 1342 N N . THR A 1 93 ? -0.609 6.757 2.843 1.00 0.00 93 THR A N 1
ATOM 1343 C CA . THR A 1 93 ? -0.776 8.042 2.176 1.00 0.00 93 THR A CA 1
ATOM 1344 C C . THR A 1 93 ? 0.249 8.220 1.062 1.00 0.00 93 THR A C 1
ATOM 1345 O O . THR A 1 93 ? 1.387 7.764 1.171 1.00 0.00 93 THR A O 1
ATOM 1356 N N . THR A 1 94 ? -0.161 8.887 -0.013 1.00 0.00 94 THR A N 1
ATOM 1357 C CA . THR A 1 94 ? 0.721 9.125 -1.148 1.00 0.00 94 THR A CA 1
ATOM 1358 C C . THR A 1 94 ? 1.419 10.475 -1.028 1.00 0.00 94 THR A C 1
ATOM 1359 O O . THR A 1 94 ? 1.856 11.050 -2.025 1.00 0.00 94 THR A O 1
ATOM 1370 N N . GLY A 1 95 ? 1.522 10.978 0.199 1.00 0.00 95 GLY A N 1
ATOM 1371 C CA . GLY A 1 95 ? 2.168 12.257 0.425 1.00 0.00 95 GLY A CA 1
ATOM 1372 C C . GLY A 1 95 ? 2.870 12.322 1.768 1.00 0.00 95 GLY A C 1
ATOM 1373 O O . GLY A 1 95 ? 2.272 12.709 2.772 1.00 0.00 95 GLY A O 1
ATOM 1377 N N . LEU A 1 96 ? 4.143 11.940 1.786 1.00 0.00 96 LEU A N 1
ATOM 1378 C CA . LEU A 1 96 ? 4.928 11.954 3.016 1.00 0.00 96 LEU A CA 1
ATOM 1379 C C . LEU A 1 96 ? 6.193 12.788 2.844 1.00 0.00 96 LEU A C 1
ATOM 1380 O O . LEU A 1 96 ? 7.257 12.431 3.348 1.00 0.00 96 LEU A O 1
ATOM 1396 N N . GLU A 1 97 ? 6.069 13.904 2.130 1.00 0.00 97 GLU A N 1
ATOM 1397 C CA . GLU A 1 97 ? 7.203 14.789 1.893 1.00 0.00 97 GLU A CA 1
ATOM 1398 C C . GLU A 1 97 ? 6.729 16.185 1.496 1.00 0.00 97 GLU A C 1
ATOM 1399 O O . GLU A 1 97 ? 6.141 16.372 0.432 1.00 0.00 97 GLU A O 1
ATOM 1411 N N . ALA A 1 98 ? 6.990 17.160 2.360 1.00 0.00 98 ALA A N 1
ATOM 1412 C CA . ALA A 1 98 ? 6.593 18.538 2.100 1.00 0.00 98 ALA A CA 1
ATOM 1413 C C . ALA A 1 98 ? 7.173 19.484 3.147 1.00 0.00 98 ALA A C 1
ATOM 1414 O O . ALA A 1 98 ? 7.281 19.150 4.327 1.00 0.00 98 ALA A O 1
ATOM 1421 N N . PRO A 1 99 ? 7.555 20.692 2.706 1.00 0.00 99 PRO A N 1
ATOM 1422 C CA . PRO A 1 99 ? 8.130 21.710 3.590 1.00 0.00 99 PRO A CA 1
ATOM 1423 C C . PRO A 1 99 ? 7.103 22.281 4.563 1.00 0.00 99 PRO A C 1
ATOM 1424 O O . PRO A 1 99 ? 5.968 22.569 4.183 1.00 0.00 99 PRO A O 1
ATOM 1435 N N . ARG A 1 100 ? 7.509 22.441 5.818 1.00 0.00 100 ARG A N 1
ATOM 1436 C CA . ARG A 1 100 ? 6.624 22.976 6.845 1.00 0.00 100 ARG A CA 1
ATOM 1437 C C . ARG A 1 100 ? 5.186 22.525 6.612 1.00 0.00 100 ARG A C 1
ATOM 1438 O O . ARG A 1 100 ? 4.262 23.339 6.609 1.00 0.00 100 ARG A O 1
ATOM 1459 N N . ASP A 1 101 ? 5.004 21.224 6.415 1.00 0.00 101 ASP A N 1
ATOM 1460 C CA . ASP A 1 101 ? 3.677 20.665 6.181 1.00 0.00 101 ASP A CA 1
ATOM 1461 C C . ASP A 1 101 ? 3.328 19.631 7.246 1.00 0.00 101 ASP A C 1
ATOM 1462 O O . ASP A 1 101 ? 2.215 19.620 7.776 1.00 0.00 101 ASP A O 1
ATOM 1471 N N . LEU A 1 102 ? 4.284 18.761 7.555 1.00 0.00 102 LEU A N 1
ATOM 1472 C CA . LEU A 1 102 ? 4.078 17.721 8.557 1.00 0.00 102 LEU A CA 1
ATOM 1473 C C . LEU A 1 102 ? 4.670 18.133 9.900 1.00 0.00 102 LEU A C 1
ATOM 1474 O O . LEU A 1 102 ? 4.002 18.063 10.932 1.00 0.00 102 LEU A O 1
ATOM 1490 N N . GLU A 1 103 ? 5.927 18.567 9.880 1.00 0.00 103 GLU A N 1
ATOM 1491 C CA . GLU A 1 103 ? 6.608 18.993 11.096 1.00 0.00 103 GLU A CA 1
ATOM 1492 C C . GLU A 1 103 ? 6.010 20.293 11.628 1.00 0.00 103 GLU A C 1
ATOM 1493 O O . GLU A 1 103 ? 5.608 20.375 12.788 1.00 0.00 103 GLU A O 1
ATOM 1505 N N . ALA A 1 104 ? 5.957 21.307 10.770 1.00 0.00 104 ALA A N 1
ATOM 1506 C CA . ALA A 1 104 ? 5.408 22.602 11.152 1.00 0.00 104 ALA A CA 1
ATOM 1507 C C . ALA A 1 104 ? 3.891 22.535 11.294 1.00 0.00 104 ALA A C 1
ATOM 1508 O O . ALA A 1 104 ? 3.255 21.589 10.828 1.00 0.00 104 ALA A O 1
ATOM 1515 N N . LYS A 1 105 ? 3.318 23.544 11.940 1.00 0.00 105 LYS A N 1
ATOM 1516 C CA . LYS A 1 105 ? 1.874 23.601 12.143 1.00 0.00 105 LYS A CA 1
ATOM 1517 C C . LYS A 1 105 ? 1.201 24.406 11.036 1.00 0.00 105 LYS A C 1
ATOM 1518 O O . LYS A 1 105 ? 0.071 24.115 10.647 1.00 0.00 105 LYS A O 1
ATOM 1537 N N . GLU A 1 106 ? 1.903 25.418 10.536 1.00 0.00 106 GLU A N 1
ATOM 1538 C CA . GLU A 1 106 ? 1.370 26.263 9.474 1.00 0.00 106 GLU A CA 1
ATOM 1539 C C . GLU A 1 106 ? 0.025 26.860 9.876 1.00 0.00 106 GLU A C 1
ATOM 1540 O O . GLU A 1 106 ? -0.916 26.891 9.082 1.00 0.00 106 GLU A O 1
ATOM 1552 N N . VAL A 1 107 ? -0.059 27.334 11.115 1.00 0.00 107 VAL A N 1
ATOM 1553 C CA . VAL A 1 107 ? -1.288 27.932 11.623 1.00 0.00 107 VAL A CA 1
ATOM 1554 C C . VAL A 1 107 ? -1.098 29.416 11.915 1.00 0.00 107 VAL A C 1
ATOM 1555 O O . VAL A 1 107 ? -0.200 29.804 12.664 1.00 0.00 107 VAL A O 1
ATOM 1568 N N . THR A 1 108 ? -1.950 30.245 11.319 1.00 0.00 108 THR A N 1
ATOM 1569 C CA . THR A 1 108 ? -1.877 31.687 11.514 1.00 0.00 108 THR A CA 1
ATOM 1570 C C . THR A 1 108 ? -3.209 32.244 12.004 1.00 0.00 108 THR A C 1
ATOM 1571 O O . THR A 1 108 ? -4.053 32.680 11.221 1.00 0.00 108 THR A O 1
ATOM 1582 N N . PRO A 1 109 ? -3.404 32.231 13.331 1.00 0.00 109 PRO A N 1
ATOM 1583 C CA . PRO A 1 109 ? -4.632 32.733 13.956 1.00 0.00 109 PRO A CA 1
ATOM 1584 C C . PRO A 1 109 ? -4.755 34.249 13.854 1.00 0.00 109 PRO A C 1
ATOM 1585 O O . PRO A 1 109 ? -3.929 34.986 14.392 1.00 0.00 109 PRO A O 1
ATOM 1596 N N . SER A 1 110 ? -5.793 34.708 13.161 1.00 0.00 110 SER A N 1
ATOM 1597 C CA . SER A 1 110 ? -6.023 36.138 12.986 1.00 0.00 110 SER A CA 1
ATOM 1598 C C . SER A 1 110 ? -6.857 36.698 14.134 1.00 0.00 110 SER A C 1
ATOM 1599 O O . SER A 1 110 ? -8.012 36.319 14.320 1.00 0.00 110 SER A O 1
ATOM 1607 N N . GLY A 1 111 ? -6.260 37.604 14.903 1.00 0.00 111 GLY A N 1
ATOM 1608 C CA . GLY A 1 111 ? -6.961 38.203 16.024 1.00 0.00 111 GLY A CA 1
ATOM 1609 C C . GLY A 1 111 ? -6.764 39.705 16.095 1.00 0.00 111 GLY A C 1
ATOM 1610 O O . GLY A 1 111 ? -6.098 40.224 16.991 1.00 0.00 111 GLY A O 1
ATOM 1614 N N . PRO A 1 112 ? -7.352 40.429 15.131 1.00 0.00 112 PRO A N 1
ATOM 1615 C CA . PRO A 1 112 ? -7.252 41.890 15.065 1.00 0.00 112 PRO A CA 1
ATOM 1616 C C . PRO A 1 112 ? -8.025 42.574 16.187 1.00 0.00 112 PRO A C 1
ATOM 1617 O O . PRO A 1 112 ? -8.625 41.914 17.035 1.00 0.00 112 PRO A O 1
ATOM 1628 N N . SER A 1 113 ? -8.007 43.904 16.186 1.00 0.00 113 SER A N 1
ATOM 1629 C CA . SER A 1 113 ? -8.704 44.678 17.206 1.00 0.00 113 SER A CA 1
ATOM 1630 C C . SER A 1 113 ? -9.166 46.021 16.647 1.00 0.00 113 SER A C 1
ATOM 1631 O O . SER A 1 113 ? -8.634 46.507 15.649 1.00 0.00 113 SER A O 1
ATOM 1639 N N . SER A 1 114 ? -10.161 46.616 17.299 1.00 0.00 114 SER A N 1
ATOM 1640 C CA . SER A 1 114 ? -10.698 47.899 16.866 1.00 0.00 114 SER A CA 1
ATOM 1641 C C . SER A 1 114 ? -11.457 48.582 18.000 1.00 0.00 114 SER A C 1
ATOM 1642 O O . SER A 1 114 ? -11.740 47.968 19.028 1.00 0.00 114 SER A O 1
ATOM 1650 N N . GLY A 1 115 ? -11.782 49.856 17.805 1.00 0.00 115 GLY A N 1
ATOM 1651 C CA . GLY A 1 115 ? -12.504 50.601 18.820 1.00 0.00 115 GLY A CA 1
ATOM 1652 C C . GLY A 1 115 ? -12.036 52.039 18.925 1.00 0.00 115 GLY A C 1
ATOM 1653 O O . GLY A 1 115 ? -11.314 52.398 19.855 1.00 0.00 115 GLY A O 1
ATOM 1657 N N . GLY A 1 1 ? -6.194 -21.880 25.396 1.00 0.00 1 GLY A N 2
ATOM 1658 C CA . GLY A 1 1 ? -5.847 -20.486 25.598 1.00 0.00 1 GLY A CA 2
ATOM 1659 C C . GLY A 1 1 ? -5.921 -19.679 24.318 1.00 0.00 1 GLY A C 2
ATOM 1660 O O . GLY A 1 1 ? -6.974 -19.605 23.683 1.00 0.00 1 GLY A O 2
ATOM 1664 N N . SER A 1 2 ? -4.803 -19.071 23.937 1.00 0.00 2 SER A N 2
ATOM 1665 C CA . SER A 1 2 ? -4.747 -18.259 22.727 1.00 0.00 2 SER A CA 2
ATOM 1666 C C . SER A 1 2 ? -5.184 -19.070 21.509 1.00 0.00 2 SER A C 2
ATOM 1667 O O . SER A 1 2 ? -5.484 -20.258 21.617 1.00 0.00 2 SER A O 2
ATOM 1675 N N . SER A 1 3 ? -5.216 -18.416 20.353 1.00 0.00 3 SER A N 2
ATOM 1676 C CA . SER A 1 3 ? -5.621 -19.073 19.115 1.00 0.00 3 SER A CA 2
ATOM 1677 C C . SER A 1 3 ? -4.578 -18.860 18.022 1.00 0.00 3 SER A C 2
ATOM 1678 O O . SER A 1 3 ? -4.230 -17.727 17.693 1.00 0.00 3 SER A O 2
ATOM 1686 N N . GLY A 1 4 ? -4.081 -19.960 17.463 1.00 0.00 4 GLY A N 2
ATOM 1687 C CA . GLY A 1 4 ? -3.084 -19.873 16.412 1.00 0.00 4 GLY A CA 2
ATOM 1688 C C . GLY A 1 4 ? -3.381 -20.801 15.252 1.00 0.00 4 GLY A C 2
ATOM 1689 O O . GLY A 1 4 ? -4.410 -20.667 14.588 1.00 0.00 4 GLY A O 2
ATOM 1693 N N . SER A 1 5 ? -2.477 -21.745 15.005 1.00 0.00 5 SER A N 2
ATOM 1694 C CA . SER A 1 5 ? -2.646 -22.696 13.912 1.00 0.00 5 SER A CA 2
ATOM 1695 C C . SER A 1 5 ? -3.207 -22.007 12.672 1.00 0.00 5 SER A C 2
ATOM 1696 O O . SER A 1 5 ? -4.100 -22.532 12.006 1.00 0.00 5 SER A O 2
ATOM 1704 N N . SER A 1 6 ? -2.678 -20.826 12.370 1.00 0.00 6 SER A N 2
ATOM 1705 C CA . SER A 1 6 ? -3.128 -20.061 11.212 1.00 0.00 6 SER A CA 2
ATOM 1706 C C . SER A 1 6 ? -1.962 -19.751 10.278 1.00 0.00 6 SER A C 2
ATOM 1707 O O . SER A 1 6 ? -1.098 -18.935 10.594 1.00 0.00 6 SER A O 2
ATOM 1715 N N . GLY A 1 7 ? -1.945 -20.412 9.124 1.00 0.00 7 GLY A N 2
ATOM 1716 C CA . GLY A 1 7 ? -0.882 -20.196 8.161 1.00 0.00 7 GLY A CA 2
ATOM 1717 C C . GLY A 1 7 ? -1.387 -20.183 6.733 1.00 0.00 7 GLY A C 2
ATOM 1718 O O . GLY A 1 7 ? -1.350 -21.193 6.029 1.00 0.00 7 GLY A O 2
ATOM 1722 N N . PRO A 1 8 ? -1.874 -19.016 6.284 1.00 0.00 8 PRO A N 2
ATOM 1723 C CA . PRO A 1 8 ? -2.400 -18.847 4.926 1.00 0.00 8 PRO A CA 2
ATOM 1724 C C . PRO A 1 8 ? -1.304 -18.909 3.868 1.00 0.00 8 PRO A C 2
ATOM 1725 O O . PRO A 1 8 ? -0.120 -18.775 4.179 1.00 0.00 8 PRO A O 2
ATOM 1736 N N . ASP A 1 9 ? -1.705 -19.112 2.618 1.00 0.00 9 ASP A N 2
ATOM 1737 C CA . ASP A 1 9 ? -0.755 -19.189 1.514 1.00 0.00 9 ASP A CA 2
ATOM 1738 C C . ASP A 1 9 ? -0.696 -17.866 0.754 1.00 0.00 9 ASP A C 2
ATOM 1739 O O . ASP A 1 9 ? -0.309 -17.826 -0.412 1.00 0.00 9 ASP A O 2
ATOM 1748 N N . GLY A 1 10 ? -1.085 -16.786 1.426 1.00 0.00 10 GLY A N 2
ATOM 1749 C CA . GLY A 1 10 ? -1.070 -15.477 0.798 1.00 0.00 10 GLY A CA 2
ATOM 1750 C C . GLY A 1 10 ? -0.098 -14.525 1.467 1.00 0.00 10 GLY A C 2
ATOM 1751 O O . GLY A 1 10 ? 0.578 -14.873 2.436 1.00 0.00 10 GLY A O 2
ATOM 1755 N N . PRO A 1 11 ? -0.017 -13.293 0.945 1.00 0.00 11 PRO A N 2
ATOM 1756 C CA . PRO A 1 11 ? 0.877 -12.263 1.481 1.00 0.00 11 PRO A CA 2
ATOM 1757 C C . PRO A 1 11 ? 0.427 -11.760 2.849 1.00 0.00 11 PRO A C 2
ATOM 1758 O O . PRO A 1 11 ? -0.732 -11.389 3.035 1.00 0.00 11 PRO A O 2
ATOM 1769 N N . THR A 1 12 ? 1.351 -11.749 3.804 1.00 0.00 12 THR A N 2
ATOM 1770 C CA . THR A 1 12 ? 1.049 -11.293 5.155 1.00 0.00 12 THR A CA 2
ATOM 1771 C C . THR A 1 12 ? 2.132 -10.352 5.672 1.00 0.00 12 THR A C 2
ATOM 1772 O O . THR A 1 12 ? 3.194 -10.222 5.065 1.00 0.00 12 THR A O 2
ATOM 1783 N N . GLN A 1 13 ? 1.854 -9.698 6.795 1.00 0.00 13 GLN A N 2
ATOM 1784 C CA . GLN A 1 13 ? 2.805 -8.768 7.392 1.00 0.00 13 GLN A CA 2
ATOM 1785 C C . GLN A 1 13 ? 3.001 -7.543 6.504 1.00 0.00 13 GLN A C 2
ATOM 1786 O O . GLN A 1 13 ? 4.066 -6.926 6.507 1.00 0.00 13 GLN A O 2
ATOM 1800 N N . LEU A 1 14 ? 1.966 -7.198 5.746 1.00 0.00 14 LEU A N 2
ATOM 1801 C CA . LEU A 1 14 ? 2.025 -6.047 4.851 1.00 0.00 14 LEU A CA 2
ATOM 1802 C C . LEU A 1 14 ? 2.306 -4.767 5.630 1.00 0.00 14 LEU A C 2
ATOM 1803 O O . LEU A 1 14 ? 1.740 -4.541 6.699 1.00 0.00 14 LEU A O 2
ATOM 1819 N N . ARG A 1 15 ? 3.185 -3.930 5.086 1.00 0.00 15 ARG A N 2
ATOM 1820 C CA . ARG A 1 15 ? 3.542 -2.672 5.729 1.00 0.00 15 ARG A CA 2
ATOM 1821 C C . ARG A 1 15 ? 4.001 -1.645 4.698 1.00 0.00 15 ARG A C 2
ATOM 1822 O O . ARG A 1 15 ? 4.313 -1.992 3.559 1.00 0.00 15 ARG A O 2
ATOM 1843 N N . ALA A 1 16 ? 4.042 -0.381 5.106 1.00 0.00 16 ALA A N 2
ATOM 1844 C CA . ALA A 1 16 ? 4.465 0.695 4.219 1.00 0.00 16 ALA A CA 2
ATOM 1845 C C . ALA A 1 16 ? 5.776 1.314 4.693 1.00 0.00 16 ALA A C 2
ATOM 1846 O O . ALA A 1 16 ? 5.805 2.048 5.682 1.00 0.00 16 ALA A O 2
ATOM 1853 N N . LEU A 1 17 ? 6.857 1.013 3.983 1.00 0.00 17 LEU A N 2
ATOM 1854 C CA . LEU A 1 17 ? 8.172 1.540 4.331 1.00 0.00 17 LEU A CA 2
ATOM 1855 C C . LEU A 1 17 ? 8.342 2.965 3.816 1.00 0.00 17 LEU A C 2
ATOM 1856 O O . LEU A 1 17 ? 7.520 3.459 3.045 1.00 0.00 17 LEU A O 2
ATOM 1872 N N . ASN A 1 18 ? 9.415 3.621 4.247 1.00 0.00 18 ASN A N 2
ATOM 1873 C CA . ASN A 1 18 ? 9.694 4.990 3.828 1.00 0.00 18 ASN A CA 2
ATOM 1874 C C . ASN A 1 18 ? 10.110 5.036 2.360 1.00 0.00 18 ASN A C 2
ATOM 1875 O O . ASN A 1 18 ? 11.233 4.674 2.010 1.00 0.00 18 ASN A O 2
ATOM 1886 N N . LEU A 1 19 ? 9.195 5.483 1.506 1.00 0.00 19 LEU A N 2
ATOM 1887 C CA . LEU A 1 19 ? 9.467 5.577 0.075 1.00 0.00 19 LEU A CA 2
ATOM 1888 C C . LEU A 1 19 ? 9.280 7.007 -0.421 1.00 0.00 19 LEU A C 2
ATOM 1889 O O . LEU A 1 19 ? 8.838 7.882 0.324 1.00 0.00 19 LEU A O 2
ATOM 1905 N N . THR A 1 20 ? 9.619 7.238 -1.686 1.00 0.00 20 THR A N 2
ATOM 1906 C CA . THR A 1 20 ? 9.489 8.561 -2.282 1.00 0.00 20 THR A CA 2
ATOM 1907 C C . THR A 1 20 ? 8.182 9.225 -1.866 1.00 0.00 20 THR A C 2
ATOM 1908 O O . THR A 1 20 ? 7.203 8.548 -1.555 1.00 0.00 20 THR A O 2
ATOM 1919 N N . GLU A 1 21 ? 8.173 10.555 -1.864 1.00 0.00 21 GLU A N 2
ATOM 1920 C CA . GLU A 1 21 ? 6.984 11.310 -1.486 1.00 0.00 21 GLU A CA 2
ATOM 1921 C C . GLU A 1 21 ? 6.055 11.497 -2.681 1.00 0.00 21 GLU A C 2
ATOM 1922 O O . GLU A 1 21 ? 5.514 12.580 -2.897 1.00 0.00 21 GLU A O 2
ATOM 1934 N N . GLY A 1 22 ? 5.875 10.432 -3.456 1.00 0.00 22 GLY A N 2
ATOM 1935 C CA . GLY A 1 22 ? 5.012 10.499 -4.621 1.00 0.00 22 GLY A CA 2
ATOM 1936 C C . GLY A 1 22 ? 4.328 9.177 -4.913 1.00 0.00 22 GLY A C 2
ATOM 1937 O O . GLY A 1 22 ? 3.121 9.037 -4.712 1.00 0.00 22 GLY A O 2
ATOM 1941 N N . PHE A 1 23 ? 5.099 8.206 -5.389 1.00 0.00 23 PHE A N 2
ATOM 1942 C CA . PHE A 1 23 ? 4.559 6.890 -5.712 1.00 0.00 23 PHE A CA 2
ATOM 1943 C C . PHE A 1 23 ? 4.837 5.898 -4.587 1.00 0.00 23 PHE A C 2
ATOM 1944 O O . PHE A 1 23 ? 5.978 5.735 -4.155 1.00 0.00 23 PHE A O 2
ATOM 1961 N N . ALA A 1 24 ? 3.785 5.238 -4.115 1.00 0.00 24 ALA A N 2
ATOM 1962 C CA . ALA A 1 24 ? 3.914 4.261 -3.042 1.00 0.00 24 ALA A CA 2
ATOM 1963 C C . ALA A 1 24 ? 3.930 2.839 -3.592 1.00 0.00 24 ALA A C 2
ATOM 1964 O O . ALA A 1 24 ? 3.535 2.600 -4.734 1.00 0.00 24 ALA A O 2
ATOM 1971 N N . VAL A 1 25 ? 4.389 1.897 -2.773 1.00 0.00 25 VAL A N 2
ATOM 1972 C CA . VAL A 1 25 ? 4.457 0.498 -3.179 1.00 0.00 25 VAL A CA 2
ATOM 1973 C C . VAL A 1 25 ? 3.934 -0.418 -2.079 1.00 0.00 25 VAL A C 2
ATOM 1974 O O . VAL A 1 25 ? 3.783 -0.002 -0.929 1.00 0.00 25 VAL A O 2
ATOM 1987 N N . LEU A 1 26 ? 3.660 -1.667 -2.438 1.00 0.00 26 LEU A N 2
ATOM 1988 C CA . LEU A 1 26 ? 3.154 -2.646 -1.480 1.00 0.00 26 LEU A CA 2
ATOM 1989 C C . LEU A 1 26 ? 4.212 -3.698 -1.167 1.00 0.00 26 LEU A C 2
ATOM 1990 O O . LEU A 1 26 ? 4.706 -4.383 -2.063 1.00 0.00 26 LEU A O 2
ATOM 2006 N N . HIS A 1 27 ? 4.556 -3.823 0.111 1.00 0.00 27 HIS A N 2
ATOM 2007 C CA . HIS A 1 27 ? 5.554 -4.795 0.543 1.00 0.00 27 HIS A CA 2
ATOM 2008 C C . HIS A 1 27 ? 4.900 -5.938 1.314 1.00 0.00 27 HIS A C 2
ATOM 2009 O O . HIS A 1 27 ? 4.288 -5.724 2.360 1.00 0.00 27 HIS A O 2
ATOM 2024 N N . TRP A 1 28 ? 5.034 -7.151 0.789 1.00 0.00 28 TRP A N 2
ATOM 2025 C CA . TRP A 1 28 ? 4.455 -8.328 1.427 1.00 0.00 28 TRP A CA 2
ATOM 2026 C C . TRP A 1 28 ? 5.494 -9.435 1.572 1.00 0.00 28 TRP A C 2
ATOM 2027 O O . TRP A 1 28 ? 6.456 -9.501 0.807 1.00 0.00 28 TRP A O 2
ATOM 2048 N N . LYS A 1 29 ? 5.293 -10.304 2.557 1.00 0.00 29 LYS A N 2
ATOM 2049 C CA . LYS A 1 29 ? 6.212 -11.410 2.801 1.00 0.00 29 LYS A CA 2
ATOM 2050 C C . LYS A 1 29 ? 5.703 -12.693 2.153 1.00 0.00 29 LYS A C 2
ATOM 2051 O O . LYS A 1 29 ? 4.552 -13.093 2.329 1.00 0.00 29 LYS A O 2
ATOM 2070 N N . PRO A 1 30 ? 6.579 -13.354 1.382 1.00 0.00 30 PRO A N 2
ATOM 2071 C CA . PRO A 1 30 ? 6.242 -14.604 0.693 1.00 0.00 30 PRO A CA 2
ATOM 2072 C C . PRO A 1 30 ? 6.061 -15.769 1.660 1.00 0.00 30 PRO A C 2
ATOM 2073 O O . PRO A 1 30 ? 6.958 -16.113 2.430 1.00 0.00 30 PRO A O 2
ATOM 2084 N N . PRO A 1 31 ? 4.874 -16.392 1.621 1.00 0.00 31 PRO A N 2
ATOM 2085 C CA . PRO A 1 31 ? 4.548 -17.529 2.486 1.00 0.00 31 PRO A CA 2
ATOM 2086 C C . PRO A 1 31 ? 5.331 -18.784 2.114 1.00 0.00 31 PRO A C 2
ATOM 2087 O O . PRO A 1 31 ? 5.847 -18.897 1.002 1.00 0.00 31 PRO A O 2
ATOM 2098 N N . GLN A 1 32 ? 5.413 -19.725 3.050 1.00 0.00 32 GLN A N 2
ATOM 2099 C CA . GLN A 1 32 ? 6.133 -20.971 2.818 1.00 0.00 32 GLN A CA 2
ATOM 2100 C C . GLN A 1 32 ? 6.005 -21.411 1.363 1.00 0.00 32 GLN A C 2
ATOM 2101 O O . GLN A 1 32 ? 7.006 -21.633 0.683 1.00 0.00 32 GLN A O 2
ATOM 2115 N N . ASN A 1 33 ? 4.769 -21.534 0.893 1.00 0.00 33 ASN A N 2
ATOM 2116 C CA . ASN A 1 33 ? 4.512 -21.948 -0.481 1.00 0.00 33 ASN A CA 2
ATOM 2117 C C . ASN A 1 33 ? 4.275 -20.737 -1.379 1.00 0.00 33 ASN A C 2
ATOM 2118 O O . ASN A 1 33 ? 3.378 -19.927 -1.146 1.00 0.00 33 ASN A O 2
ATOM 2129 N N . PRO A 1 34 ? 5.096 -20.610 -2.432 1.00 0.00 34 PRO A N 2
ATOM 2130 C CA . PRO A 1 34 ? 4.995 -19.502 -3.386 1.00 0.00 34 PRO A CA 2
ATOM 2131 C C . PRO A 1 34 ? 3.742 -19.596 -4.250 1.00 0.00 34 PRO A C 2
ATOM 2132 O O . PRO A 1 34 ? 3.314 -20.687 -4.627 1.00 0.00 34 PRO A O 2
ATOM 2143 N N . VAL A 1 35 ? 3.158 -18.443 -4.563 1.00 0.00 35 VAL A N 2
ATOM 2144 C CA . VAL A 1 35 ? 1.954 -18.394 -5.386 1.00 0.00 35 VAL A CA 2
ATOM 2145 C C . VAL A 1 35 ? 2.303 -18.234 -6.861 1.00 0.00 35 VAL A C 2
ATOM 2146 O O . VAL A 1 35 ? 3.475 -18.258 -7.239 1.00 0.00 35 VAL A O 2
ATOM 2159 N N . ASP A 1 36 ? 1.278 -18.072 -7.691 1.00 0.00 36 ASP A N 2
ATOM 2160 C CA . ASP A 1 36 ? 1.476 -17.906 -9.126 1.00 0.00 36 ASP A CA 2
ATOM 2161 C C . ASP A 1 36 ? 1.352 -16.439 -9.526 1.00 0.00 36 ASP A C 2
ATOM 2162 O O . ASP A 1 36 ? 2.246 -15.879 -10.162 1.00 0.00 36 ASP A O 2
ATOM 2171 N N . THR A 1 37 ? 0.237 -15.821 -9.151 1.00 0.00 37 THR A N 2
ATOM 2172 C CA . THR A 1 37 ? -0.005 -14.421 -9.471 1.00 0.00 37 THR A CA 2
ATOM 2173 C C . THR A 1 37 ? -0.702 -13.704 -8.320 1.00 0.00 37 THR A C 2
ATOM 2174 O O . THR A 1 37 ? -1.624 -14.245 -7.707 1.00 0.00 37 THR A O 2
ATOM 2185 N N . TYR A 1 38 ? -0.258 -12.487 -8.031 1.00 0.00 38 TYR A N 2
ATOM 2186 C CA . TYR A 1 38 ? -0.838 -11.698 -6.950 1.00 0.00 38 TYR A CA 2
ATOM 2187 C C . TYR A 1 38 ? -1.903 -10.744 -7.484 1.00 0.00 38 TYR A C 2
ATOM 2188 O O . TYR A 1 38 ? -1.667 -10.003 -8.439 1.00 0.00 38 TYR A O 2
ATOM 2206 N N . ASP A 1 39 ? -3.075 -10.767 -6.860 1.00 0.00 39 ASP A N 2
ATOM 2207 C CA . ASP A 1 39 ? -4.177 -9.903 -7.269 1.00 0.00 39 ASP A CA 2
ATOM 2208 C C . ASP A 1 39 ? -4.232 -8.648 -6.405 1.00 0.00 39 ASP A C 2
ATOM 2209 O O . ASP A 1 39 ? -4.644 -8.698 -5.245 1.00 0.00 39 ASP A O 2
ATOM 2218 N N . ILE A 1 40 ? -3.814 -7.523 -6.977 1.00 0.00 40 ILE A N 2
ATOM 2219 C CA . ILE A 1 40 ? -3.816 -6.255 -6.259 1.00 0.00 40 ILE A CA 2
ATOM 2220 C C . ILE A 1 40 ? -4.920 -5.335 -6.771 1.00 0.00 40 ILE A C 2
ATOM 2221 O O . ILE A 1 40 ? -5.196 -5.289 -7.970 1.00 0.00 40 ILE A O 2
ATOM 2237 N N . GLN A 1 41 ? -5.545 -4.602 -5.856 1.00 0.00 41 GLN A N 2
ATOM 2238 C CA . GLN A 1 41 ? -6.617 -3.683 -6.215 1.00 0.00 41 GLN A CA 2
ATOM 2239 C C . GLN A 1 41 ? -6.439 -2.338 -5.517 1.00 0.00 41 GLN A C 2
ATOM 2240 O O . GLN A 1 41 ? -6.316 -2.275 -4.293 1.00 0.00 41 GLN A O 2
ATOM 2254 N N . VAL A 1 42 ? -6.426 -1.266 -6.302 1.00 0.00 42 VAL A N 2
ATOM 2255 C CA . VAL A 1 42 ? -6.264 0.077 -5.759 1.00 0.00 42 VAL A CA 2
ATOM 2256 C C . VAL A 1 42 ? -7.532 0.902 -5.944 1.00 0.00 42 VAL A C 2
ATOM 2257 O O . VAL A 1 42 ? -8.053 1.019 -7.053 1.00 0.00 42 VAL A O 2
ATOM 2270 N N . THR A 1 43 ? -8.025 1.474 -4.850 1.00 0.00 43 THR A N 2
ATOM 2271 C CA . THR A 1 43 ? -9.233 2.288 -4.891 1.00 0.00 43 THR A CA 2
ATOM 2272 C C . THR A 1 43 ? -9.172 3.416 -3.868 1.00 0.00 43 THR A C 2
ATOM 2273 O O . THR A 1 43 ? -8.335 3.403 -2.966 1.00 0.00 43 THR A O 2
ATOM 2284 N N . ALA A 1 44 ? -10.063 4.391 -4.014 1.00 0.00 44 ALA A N 2
ATOM 2285 C CA . ALA A 1 44 ? -10.110 5.526 -3.101 1.00 0.00 44 ALA A CA 2
ATOM 2286 C C . ALA A 1 44 ? -11.348 6.381 -3.352 1.00 0.00 44 ALA A C 2
ATOM 2287 O O . ALA A 1 44 ? -11.935 6.364 -4.434 1.00 0.00 44 ALA A O 2
ATOM 2294 N N . PRO A 1 45 ? -11.756 7.146 -2.328 1.00 0.00 45 PRO A N 2
ATOM 2295 C CA . PRO A 1 45 ? -12.929 8.021 -2.414 1.00 0.00 45 PRO A CA 2
ATOM 2296 C C . PRO A 1 45 ? -12.698 9.211 -3.339 1.00 0.00 45 PRO A C 2
ATOM 2297 O O . PRO A 1 45 ? -12.043 10.183 -2.964 1.00 0.00 45 PRO A O 2
ATOM 2308 N N . GLY A 1 46 ? -13.239 9.128 -4.550 1.00 0.00 46 GLY A N 2
ATOM 2309 C CA . GLY A 1 46 ? -13.081 10.205 -5.510 1.00 0.00 46 GLY A CA 2
ATOM 2310 C C . GLY A 1 46 ? -11.919 9.972 -6.456 1.00 0.00 46 GLY A C 2
ATOM 2311 O O . GLY A 1 46 ? -11.280 10.921 -6.910 1.00 0.00 46 GLY A O 2
ATOM 2315 N N . ALA A 1 47 ? -11.645 8.706 -6.753 1.00 0.00 47 ALA A N 2
ATOM 2316 C CA . ALA A 1 47 ? -10.552 8.351 -7.650 1.00 0.00 47 ALA A CA 2
ATOM 2317 C C . ALA A 1 47 ? -10.913 7.139 -8.502 1.00 0.00 47 ALA A C 2
ATOM 2318 O O . ALA A 1 47 ? -11.699 6.279 -8.101 1.00 0.00 47 ALA A O 2
ATOM 2325 N N . PRO A 1 48 ? -10.328 7.066 -9.707 1.00 0.00 48 PRO A N 2
ATOM 2326 C CA . PRO A 1 48 ? -10.574 5.963 -10.640 1.00 0.00 48 PRO A CA 2
ATOM 2327 C C . PRO A 1 48 ? -9.968 4.649 -10.157 1.00 0.00 48 PRO A C 2
ATOM 2328 O O . PRO A 1 48 ? -8.900 4.618 -9.545 1.00 0.00 48 PRO A O 2
ATOM 2339 N N . PRO A 1 49 ? -10.663 3.537 -10.439 1.00 0.00 49 PRO A N 2
ATOM 2340 C CA . PRO A 1 49 ? -10.211 2.200 -10.044 1.00 0.00 49 PRO A CA 2
ATOM 2341 C C . PRO A 1 49 ? -8.983 1.747 -10.825 1.00 0.00 49 PRO A C 2
ATOM 2342 O O . PRO A 1 49 ? -8.806 2.113 -11.989 1.00 0.00 49 PRO A O 2
ATOM 2353 N N . LEU A 1 50 ? -8.138 0.950 -10.181 1.00 0.00 50 LEU A N 2
ATOM 2354 C CA . LEU A 1 50 ? -6.925 0.448 -10.818 1.00 0.00 50 LEU A CA 2
ATOM 2355 C C . LEU A 1 50 ? -6.739 -1.040 -10.535 1.00 0.00 50 LEU A C 2
ATOM 2356 O O . LEU A 1 50 ? -6.854 -1.482 -9.392 1.00 0.00 50 LEU A O 2
ATOM 2372 N N . GLN A 1 51 ? -6.449 -1.804 -11.582 1.00 0.00 51 GLN A N 2
ATOM 2373 C CA . GLN A 1 51 ? -6.245 -3.241 -11.445 1.00 0.00 51 GLN A CA 2
ATOM 2374 C C . GLN A 1 51 ? -4.913 -3.663 -12.058 1.00 0.00 51 GLN A C 2
ATOM 2375 O O . GLN A 1 51 ? -4.575 -3.258 -13.169 1.00 0.00 51 GLN A O 2
ATOM 2389 N N . ALA A 1 52 ? -4.161 -4.478 -11.324 1.00 0.00 52 ALA A N 2
ATOM 2390 C CA . ALA A 1 52 ? -2.868 -4.955 -11.796 1.00 0.00 52 ALA A CA 2
ATOM 2391 C C . ALA A 1 52 ? -2.547 -6.330 -11.220 1.00 0.00 52 ALA A C 2
ATOM 2392 O O . ALA A 1 52 ? -3.144 -6.753 -10.231 1.00 0.00 52 ALA A O 2
ATOM 2399 N N . GLU A 1 53 ? -1.600 -7.023 -11.846 1.00 0.00 53 GLU A N 2
ATOM 2400 C CA . GLU A 1 53 ? -1.202 -8.351 -11.395 1.00 0.00 53 GLU A CA 2
ATOM 2401 C C . GLU A 1 53 ? 0.310 -8.528 -11.492 1.00 0.00 53 GLU A C 2
ATOM 2402 O O . GLU A 1 53 ? 0.986 -7.809 -12.229 1.00 0.00 53 GLU A O 2
ATOM 2414 N N . THR A 1 54 ? 0.837 -9.490 -10.741 1.00 0.00 54 THR A N 2
ATOM 2415 C CA . THR A 1 54 ? 2.269 -9.761 -10.740 1.00 0.00 54 THR A CA 2
ATOM 2416 C C . THR A 1 54 ? 2.550 -11.234 -10.465 1.00 0.00 54 THR A C 2
ATOM 2417 O O . THR A 1 54 ? 1.834 -11.898 -9.715 1.00 0.00 54 THR A O 2
ATOM 2428 N N . PRO A 1 55 ? 3.617 -11.760 -11.084 1.00 0.00 55 PRO A N 2
ATOM 2429 C CA . PRO A 1 55 ? 4.018 -13.160 -10.919 1.00 0.00 55 PRO A CA 2
ATOM 2430 C C . PRO A 1 55 ? 4.562 -13.447 -9.525 1.00 0.00 55 PRO A C 2
ATOM 2431 O O . PRO A 1 55 ? 5.166 -12.581 -8.892 1.00 0.00 55 PRO A O 2
ATOM 2442 N N . GLY A 1 56 ? 4.346 -14.671 -9.048 1.00 0.00 56 GLY A N 2
ATOM 2443 C CA . GLY A 1 56 ? 4.822 -15.049 -7.732 1.00 0.00 56 GLY A CA 2
ATOM 2444 C C . GLY A 1 56 ? 6.304 -14.787 -7.553 1.00 0.00 56 GLY A C 2
ATOM 2445 O O . GLY A 1 56 ? 6.816 -14.810 -6.434 1.00 0.00 56 GLY A O 2
ATOM 2449 N N . SER A 1 57 ? 6.996 -14.537 -8.660 1.00 0.00 57 SER A N 2
ATOM 2450 C CA . SER A 1 57 ? 8.431 -14.275 -8.621 1.00 0.00 57 SER A CA 2
ATOM 2451 C C . SER A 1 57 ? 8.710 -12.849 -8.154 1.00 0.00 57 SER A C 2
ATOM 2452 O O . SER A 1 57 ? 9.846 -12.380 -8.202 1.00 0.00 57 SER A O 2
ATOM 2460 N N . ALA A 1 58 ? 7.663 -12.166 -7.703 1.00 0.00 58 ALA A N 2
ATOM 2461 C CA . ALA A 1 58 ? 7.793 -10.795 -7.225 1.00 0.00 58 ALA A CA 2
ATOM 2462 C C . ALA A 1 58 ? 7.323 -10.670 -5.780 1.00 0.00 58 ALA A C 2
ATOM 2463 O O . ALA A 1 58 ? 6.366 -11.327 -5.370 1.00 0.00 58 ALA A O 2
ATOM 2470 N N . VAL A 1 59 ? 8.001 -9.822 -5.012 1.00 0.00 59 VAL A N 2
ATOM 2471 C CA . VAL A 1 59 ? 7.651 -9.611 -3.613 1.00 0.00 59 VAL A CA 2
ATOM 2472 C C . VAL A 1 59 ? 7.376 -8.138 -3.331 1.00 0.00 59 VAL A C 2
ATOM 2473 O O . VAL A 1 59 ? 7.489 -7.681 -2.194 1.00 0.00 59 VAL A O 2
ATOM 2486 N N . ASP A 1 60 ? 7.014 -7.400 -4.375 1.00 0.00 60 ASP A N 2
ATOM 2487 C CA . ASP A 1 60 ? 6.721 -5.978 -4.240 1.00 0.00 60 ASP A CA 2
ATOM 2488 C C . ASP A 1 60 ? 6.111 -5.425 -5.525 1.00 0.00 60 ASP A C 2
ATOM 2489 O O . ASP A 1 60 ? 6.623 -5.662 -6.620 1.00 0.00 60 ASP A O 2
ATOM 2498 N N . TYR A 1 61 ? 5.014 -4.688 -5.384 1.00 0.00 61 TYR A N 2
ATOM 2499 C CA . TYR A 1 61 ? 4.332 -4.105 -6.532 1.00 0.00 61 TYR A CA 2
ATOM 2500 C C . TYR A 1 61 ? 4.102 -2.611 -6.329 1.00 0.00 61 TYR A C 2
ATOM 2501 O O . TYR A 1 61 ? 3.136 -2.186 -5.694 1.00 0.00 61 TYR A O 2
ATOM 2519 N N . PRO A 1 62 ? 5.010 -1.793 -6.880 1.00 0.00 62 PRO A N 2
ATOM 2520 C CA . PRO A 1 62 ? 4.929 -0.333 -6.773 1.00 0.00 62 PRO A CA 2
ATOM 2521 C C . PRO A 1 62 ? 3.773 0.243 -7.585 1.00 0.00 62 PRO A C 2
ATOM 2522 O O . PRO A 1 62 ? 3.632 -0.043 -8.774 1.00 0.00 62 PRO A O 2
ATOM 2533 N N . LEU A 1 63 ? 2.949 1.057 -6.934 1.00 0.00 63 LEU A N 2
ATOM 2534 C CA . LEU A 1 63 ? 1.804 1.675 -7.596 1.00 0.00 63 LEU A CA 2
ATOM 2535 C C . LEU A 1 63 ? 2.095 3.132 -7.939 1.00 0.00 63 LEU A C 2
ATOM 2536 O O . LEU A 1 63 ? 2.644 3.875 -7.124 1.00 0.00 63 LEU A O 2
ATOM 2552 N N . HIS A 1 64 ? 1.721 3.536 -9.149 1.00 0.00 64 HIS A N 2
ATOM 2553 C CA . HIS A 1 64 ? 1.940 4.907 -9.599 1.00 0.00 64 HIS A CA 2
ATOM 2554 C C . HIS A 1 64 ? 0.621 5.565 -9.995 1.00 0.00 64 HIS A C 2
ATOM 2555 O O . HIS A 1 64 ? -0.423 4.915 -10.025 1.00 0.00 64 HIS A O 2
ATOM 2570 N N . ASP A 1 65 ? 0.679 6.858 -10.295 1.00 0.00 65 ASP A N 2
ATOM 2571 C CA . ASP A 1 65 ? -0.511 7.604 -10.689 1.00 0.00 65 ASP A CA 2
ATOM 2572 C C . ASP A 1 65 ? -1.508 7.684 -9.538 1.00 0.00 65 ASP A C 2
ATOM 2573 O O . ASP A 1 65 ? -2.692 7.384 -9.705 1.00 0.00 65 ASP A O 2
ATOM 2582 N N . LEU A 1 66 ? -1.024 8.090 -8.370 1.00 0.00 66 LEU A N 2
ATOM 2583 C CA . LEU A 1 66 ? -1.873 8.208 -7.189 1.00 0.00 66 LEU A CA 2
ATOM 2584 C C . LEU A 1 66 ? -1.999 9.665 -6.754 1.00 0.00 66 LEU A C 2
ATOM 2585 O O . LEU A 1 66 ? -1.033 10.425 -6.804 1.00 0.00 66 LEU A O 2
ATOM 2601 N N . VAL A 1 67 ? -3.198 10.046 -6.325 1.00 0.00 67 VAL A N 2
ATOM 2602 C CA . VAL A 1 67 ? -3.451 11.411 -5.877 1.00 0.00 67 VAL A CA 2
ATOM 2603 C C . VAL A 1 67 ? -3.000 11.608 -4.434 1.00 0.00 67 VAL A C 2
ATOM 2604 O O . VAL A 1 67 ? -3.336 10.816 -3.553 1.00 0.00 67 VAL A O 2
ATOM 2617 N N . LEU A 1 68 ? -2.237 12.670 -4.199 1.00 0.00 68 LEU A N 2
ATOM 2618 C CA . LEU A 1 68 ? -1.740 12.973 -2.861 1.00 0.00 68 LEU A CA 2
ATOM 2619 C C . LEU A 1 68 ? -2.873 13.435 -1.950 1.00 0.00 68 LEU A C 2
ATOM 2620 O O . LEU A 1 68 ? -4.019 13.561 -2.382 1.00 0.00 68 LEU A O 2
ATOM 2636 N N . HIS A 1 69 ? -2.544 13.690 -0.688 1.00 0.00 69 HIS A N 2
ATOM 2637 C CA . HIS A 1 69 ? -3.534 14.141 0.284 1.00 0.00 69 HIS A CA 2
ATOM 2638 C C . HIS A 1 69 ? -4.808 13.307 0.190 1.00 0.00 69 HIS A C 2
ATOM 2639 O O . HIS A 1 69 ? -5.913 13.817 0.373 1.00 0.00 69 HIS A O 2
ATOM 2654 N N . THR A 1 70 ? -4.646 12.018 -0.097 1.00 0.00 70 THR A N 2
ATOM 2655 C CA . THR A 1 70 ? -5.783 11.114 -0.217 1.00 0.00 70 THR A CA 2
ATOM 2656 C C . THR A 1 70 ? -5.459 9.744 0.369 1.00 0.00 70 THR A C 2
ATOM 2657 O O . THR A 1 70 ? -4.320 9.282 0.298 1.00 0.00 70 THR A O 2
ATOM 2668 N N . ASN A 1 71 ? -6.466 9.100 0.947 1.00 0.00 71 ASN A N 2
ATOM 2669 C CA . ASN A 1 71 ? -6.288 7.782 1.545 1.00 0.00 71 ASN A CA 2
ATOM 2670 C C . ASN A 1 71 ? -6.600 6.680 0.538 1.00 0.00 71 ASN A C 2
ATOM 2671 O O . ASN A 1 71 ? -7.763 6.420 0.225 1.00 0.00 71 ASN A O 2
ATOM 2682 N N . TYR A 1 72 ? -5.555 6.035 0.033 1.00 0.00 72 TYR A N 2
ATOM 2683 C C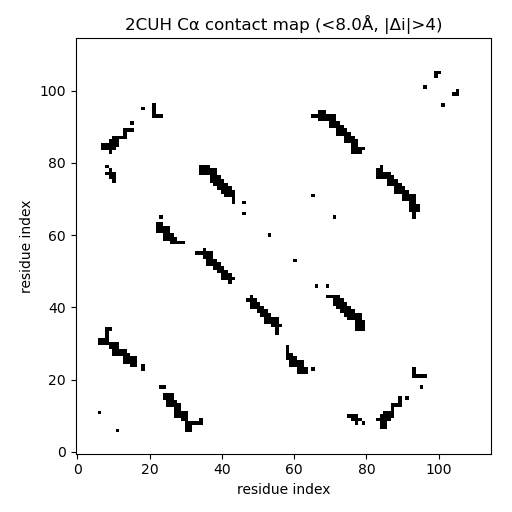A . TYR A 1 72 ? -5.716 4.962 -0.942 1.00 0.00 72 TYR A CA 2
ATOM 2684 C C . TYR A 1 72 ? -5.671 3.597 -0.262 1.00 0.00 72 TYR A C 2
ATOM 2685 O O . TYR A 1 72 ? -4.763 3.306 0.517 1.00 0.00 72 TYR A O 2
ATOM 2703 N N . THR A 1 73 ? -6.661 2.761 -0.561 1.00 0.00 73 THR A N 2
ATOM 2704 C CA . THR A 1 73 ? -6.738 1.426 0.019 1.00 0.00 73 THR A CA 2
ATOM 2705 C C . THR A 1 73 ? -6.342 0.361 -0.997 1.00 0.00 73 THR A C 2
ATOM 2706 O O . THR A 1 73 ? -6.881 0.314 -2.102 1.00 0.00 73 THR A O 2
ATOM 2717 N N . ALA A 1 74 ? -5.399 -0.494 -0.614 1.00 0.00 74 ALA A N 2
ATOM 2718 C CA . ALA A 1 74 ? -4.934 -1.561 -1.492 1.00 0.00 74 ALA A CA 2
ATOM 2719 C C . ALA A 1 74 ? -5.271 -2.931 -0.914 1.00 0.00 74 ALA A C 2
ATOM 2720 O O . ALA A 1 74 ? -5.375 -3.097 0.301 1.00 0.00 74 ALA A O 2
ATOM 2727 N N . THR A 1 75 ? -5.441 -3.913 -1.795 1.00 0.00 75 THR A N 2
ATOM 2728 C CA . THR A 1 75 ? -5.770 -5.269 -1.373 1.00 0.00 75 THR A CA 2
ATOM 2729 C C . THR A 1 75 ? -5.017 -6.301 -2.206 1.00 0.00 75 THR A C 2
ATOM 2730 O O . THR A 1 75 ? -5.290 -6.472 -3.394 1.00 0.00 75 THR A O 2
ATOM 2741 N N . VAL A 1 76 ? -4.069 -6.987 -1.576 1.00 0.00 76 VAL A N 2
ATOM 2742 C CA . VAL A 1 76 ? -3.279 -8.005 -2.260 1.00 0.00 76 VAL A CA 2
ATOM 2743 C C . VAL A 1 76 ? -3.811 -9.403 -1.967 1.00 0.00 76 VAL A C 2
ATOM 2744 O O . VAL A 1 76 ? -4.232 -9.696 -0.847 1.00 0.00 76 VAL A O 2
ATOM 2757 N N . ARG A 1 77 ? -3.789 -10.262 -2.980 1.00 0.00 77 ARG A N 2
ATOM 2758 C CA . ARG A 1 77 ? -4.270 -11.630 -2.832 1.00 0.00 77 ARG A CA 2
ATOM 2759 C C . ARG A 1 77 ? -3.360 -12.609 -3.568 1.00 0.00 77 ARG A C 2
ATOM 2760 O O . ARG A 1 77 ? -2.617 -12.224 -4.470 1.00 0.00 77 ARG A O 2
ATOM 2781 N N . GLY A 1 78 ? -3.424 -13.878 -3.175 1.00 0.00 78 GLY A N 2
ATOM 2782 C CA . GLY A 1 78 ? -2.600 -14.892 -3.808 1.00 0.00 78 GLY A CA 2
ATOM 2783 C C . GLY A 1 78 ? -3.415 -15.875 -4.625 1.00 0.00 78 GLY A C 2
ATOM 2784 O O . GLY A 1 78 ? -4.295 -16.555 -4.095 1.00 0.00 78 GLY A O 2
ATOM 2788 N N . LEU A 1 79 ? -3.125 -15.949 -5.919 1.00 0.00 79 LEU A N 2
ATOM 2789 C CA . LEU A 1 79 ? -3.839 -16.855 -6.812 1.00 0.00 79 LEU A CA 2
ATOM 2790 C C . LEU A 1 79 ? -3.177 -18.228 -6.839 1.00 0.00 79 LEU A C 2
ATOM 2791 O O . LEU A 1 79 ? -2.163 -18.427 -7.509 1.00 0.00 79 LEU A O 2
ATOM 2807 N N . ARG A 1 80 ? -3.758 -19.173 -6.106 1.00 0.00 80 ARG A N 2
ATOM 2808 C CA . ARG A 1 80 ? -3.225 -20.529 -6.047 1.00 0.00 80 ARG A CA 2
ATOM 2809 C C . ARG A 1 80 ? -4.240 -21.536 -6.578 1.00 0.00 80 ARG A C 2
ATOM 2810 O O . ARG A 1 80 ? -5.136 -21.970 -5.856 1.00 0.00 80 ARG A O 2
ATOM 2831 N N . GLY A 1 81 ? -4.092 -21.904 -7.847 1.00 0.00 81 GLY A N 2
ATOM 2832 C CA . GLY A 1 81 ? -5.003 -22.858 -8.454 1.00 0.00 81 GLY A CA 2
ATOM 2833 C C . GLY A 1 81 ? -6.442 -22.382 -8.425 1.00 0.00 81 GLY A C 2
ATOM 2834 O O . GLY A 1 81 ? -6.724 -21.184 -8.451 1.00 0.00 81 GLY A O 2
ATOM 2838 N N . PRO A 1 82 ? -7.383 -23.336 -8.374 1.00 0.00 82 PRO A N 2
ATOM 2839 C CA . PRO A 1 82 ? -8.817 -23.034 -8.342 1.00 0.00 82 PRO A CA 2
ATOM 2840 C C . PRO A 1 82 ? -9.247 -22.400 -7.023 1.00 0.00 82 PRO A C 2
ATOM 2841 O O . PRO A 1 82 ? -10.430 -22.145 -6.803 1.00 0.00 82 PRO A O 2
ATOM 2852 N N . ASN A 1 83 ? -8.278 -22.149 -6.149 1.00 0.00 83 ASN A N 2
ATOM 2853 C CA . ASN A 1 83 ? -8.557 -21.545 -4.852 1.00 0.00 83 ASN A CA 2
ATOM 2854 C C . ASN A 1 83 ? -7.837 -20.208 -4.707 1.00 0.00 83 ASN A C 2
ATOM 2855 O O . ASN A 1 83 ? -7.059 -19.812 -5.577 1.00 0.00 83 ASN A O 2
ATOM 2866 N N . LEU A 1 84 ? -8.100 -19.517 -3.605 1.00 0.00 84 LEU A N 2
ATOM 2867 C CA . LEU A 1 84 ? -7.477 -18.223 -3.344 1.00 0.00 84 LEU A CA 2
ATOM 2868 C C . LEU A 1 84 ? -6.845 -18.192 -1.956 1.00 0.00 84 LEU A C 2
ATOM 2869 O O . LEU A 1 84 ? -7.120 -19.051 -1.117 1.00 0.00 84 LEU A O 2
ATOM 2885 N N . THR A 1 85 ? -5.997 -17.196 -1.720 1.00 0.00 85 THR A N 2
ATOM 2886 C CA . THR A 1 85 ? -5.326 -17.052 -0.435 1.00 0.00 85 THR A CA 2
ATOM 2887 C C . THR A 1 85 ? -5.944 -15.924 0.384 1.00 0.00 85 THR A C 2
ATOM 2888 O O . THR A 1 85 ? -6.861 -15.242 -0.073 1.00 0.00 85 THR A O 2
ATOM 2899 N N . SER A 1 86 ? -5.434 -15.732 1.597 1.00 0.00 86 SER A N 2
ATOM 2900 C CA . SER A 1 86 ? -5.939 -14.688 2.481 1.00 0.00 86 SER A CA 2
ATOM 2901 C C . SER A 1 86 ? -5.545 -13.305 1.969 1.00 0.00 86 SER A C 2
ATOM 2902 O O . SER A 1 86 ? -4.377 -13.024 1.700 1.00 0.00 86 SER A O 2
ATOM 2910 N N . PRO A 1 87 ? -6.544 -12.421 1.829 1.00 0.00 87 PRO A N 2
ATOM 2911 C CA . PRO A 1 87 ? -6.328 -11.053 1.348 1.00 0.00 87 PRO A CA 2
ATOM 2912 C C . PRO A 1 87 ? -5.578 -10.194 2.361 1.00 0.00 87 PRO A C 2
ATOM 2913 O O . PRO A 1 87 ? -5.750 -10.350 3.569 1.00 0.00 87 PRO A O 2
ATOM 2924 N N . ALA A 1 88 ? -4.746 -9.288 1.859 1.00 0.00 88 ALA A N 2
ATOM 2925 C CA . ALA A 1 88 ? -3.971 -8.403 2.720 1.00 0.00 88 ALA A CA 2
ATOM 2926 C C . ALA A 1 88 ? -4.013 -6.966 2.212 1.00 0.00 88 ALA A C 2
ATOM 2927 O O . ALA A 1 88 ? -3.519 -6.668 1.124 1.00 0.00 88 ALA A O 2
ATOM 2934 N N . SER A 1 89 ? -4.607 -6.080 3.004 1.00 0.00 89 SER A N 2
ATOM 2935 C CA . SER A 1 89 ? -4.718 -4.674 2.631 1.00 0.00 89 SER A CA 2
ATOM 2936 C C . SER A 1 89 ? -4.012 -3.784 3.649 1.00 0.00 89 SER A C 2
ATOM 2937 O O . SER A 1 89 ? -3.625 -4.241 4.725 1.00 0.00 89 SER A O 2
ATOM 2945 N N . ILE A 1 90 ? -3.848 -2.512 3.301 1.00 0.00 90 ILE A N 2
ATOM 2946 C CA . ILE A 1 90 ? -3.191 -1.557 4.185 1.00 0.00 90 ILE A CA 2
ATOM 2947 C C . ILE A 1 90 ? -3.599 -0.127 3.850 1.00 0.00 90 ILE A C 2
ATOM 2948 O O . ILE A 1 90 ? -4.003 0.168 2.725 1.00 0.00 90 ILE A O 2
ATOM 2964 N N . THR A 1 91 ? -3.489 0.760 4.834 1.00 0.00 91 THR A N 2
ATOM 2965 C CA . THR A 1 91 ? -3.846 2.160 4.645 1.00 0.00 91 THR A CA 2
ATOM 2966 C C . THR A 1 91 ? -2.609 3.050 4.665 1.00 0.00 91 THR A C 2
ATOM 2967 O O . THR A 1 91 ? -1.982 3.236 5.708 1.00 0.00 91 THR A O 2
ATOM 2978 N N . PHE A 1 92 ? -2.262 3.599 3.505 1.00 0.00 92 PHE A N 2
ATOM 2979 C CA . PHE A 1 92 ? -1.098 4.471 3.390 1.00 0.00 92 PHE A CA 2
ATOM 2980 C C . PHE A 1 92 ? -1.451 5.752 2.639 1.00 0.00 92 PHE A C 2
ATOM 2981 O O . PHE A 1 92 ? -2.032 5.710 1.554 1.00 0.00 92 PHE A O 2
ATOM 2998 N N . THR A 1 93 ? -1.094 6.890 3.224 1.00 0.00 93 THR A N 2
ATOM 2999 C CA . THR A 1 93 ? -1.373 8.185 2.614 1.00 0.00 93 THR A CA 2
ATOM 3000 C C . THR A 1 93 ? -0.248 8.602 1.674 1.00 0.00 93 THR A C 2
ATOM 3001 O O . THR A 1 93 ? 0.929 8.369 1.953 1.00 0.00 93 THR A O 2
ATOM 3012 N N . THR A 1 94 ? -0.616 9.223 0.556 1.00 0.00 94 THR A N 2
ATOM 3013 C CA . THR A 1 94 ? 0.362 9.673 -0.425 1.00 0.00 94 THR A CA 2
ATOM 3014 C C . THR A 1 94 ? 0.624 11.169 -0.293 1.00 0.00 94 THR A C 2
ATOM 3015 O O . THR A 1 94 ? -0.277 11.986 -0.478 1.00 0.00 94 THR A O 2
ATOM 3026 N N . GLY A 1 95 ? 1.866 11.521 0.027 1.00 0.00 95 GLY A N 2
ATOM 3027 C CA . GLY A 1 95 ? 2.225 12.919 0.177 1.00 0.00 95 GLY A CA 2
ATOM 3028 C C . GLY A 1 95 ? 2.811 13.224 1.542 1.00 0.00 95 GLY A C 2
ATOM 3029 O O . GLY A 1 95 ? 4.001 13.519 1.663 1.00 0.00 95 GLY A O 2
ATOM 3033 N N . LEU A 1 96 ? 1.975 13.154 2.572 1.00 0.00 96 LEU A N 2
ATOM 3034 C CA . LEU A 1 96 ? 2.417 13.427 3.936 1.00 0.00 96 LEU A CA 2
ATOM 3035 C C . LEU A 1 96 ? 3.211 12.250 4.495 1.00 0.00 96 LEU A C 2
ATOM 3036 O O . LEU A 1 96 ? 3.594 12.248 5.665 1.00 0.00 96 LEU A O 2
ATOM 3052 N N . GLU A 1 97 ? 3.458 11.254 3.651 1.00 0.00 97 GLU A N 2
ATOM 3053 C CA . GLU A 1 97 ? 4.209 10.074 4.062 1.00 0.00 97 GLU A CA 2
ATOM 3054 C C . GLU A 1 97 ? 5.333 10.451 5.023 1.00 0.00 97 GLU A C 2
ATOM 3055 O O . GLU A 1 97 ? 5.546 9.788 6.037 1.00 0.00 97 GLU A O 2
ATOM 3067 N N . ALA A 1 98 ? 6.051 11.520 4.694 1.00 0.00 98 ALA A N 2
ATOM 3068 C CA . ALA A 1 98 ? 7.152 11.987 5.527 1.00 0.00 98 ALA A CA 2
ATOM 3069 C C . ALA A 1 98 ? 6.828 11.820 7.008 1.00 0.00 98 ALA A C 2
ATOM 3070 O O . ALA A 1 98 ? 5.682 11.955 7.437 1.00 0.00 98 ALA A O 2
ATOM 3077 N N . PRO A 1 99 ? 7.861 11.521 7.810 1.00 0.00 99 PRO A N 2
ATOM 3078 C CA . PRO A 1 99 ? 7.711 11.330 9.256 1.00 0.00 99 PRO A CA 2
ATOM 3079 C C . PRO A 1 99 ? 7.397 12.633 9.983 1.00 0.00 99 PRO A C 2
ATOM 3080 O O . PRO A 1 99 ? 7.007 13.622 9.364 1.00 0.00 99 PRO A O 2
ATOM 3091 N N . ARG A 1 100 ? 7.570 12.625 11.301 1.00 0.00 100 ARG A N 2
ATOM 3092 C CA . ARG A 1 100 ? 7.305 13.807 12.112 1.00 0.00 100 ARG A CA 2
ATOM 3093 C C . ARG A 1 100 ? 8.420 14.837 11.955 1.00 0.00 100 ARG A C 2
ATOM 3094 O O . ARG A 1 100 ? 9.052 15.238 12.932 1.00 0.00 100 ARG A O 2
ATOM 3115 N N . ASP A 1 101 ? 8.655 15.261 10.718 1.00 0.00 101 ASP A N 2
ATOM 3116 C CA . ASP A 1 101 ? 9.693 16.245 10.432 1.00 0.00 101 ASP A CA 2
ATOM 3117 C C . ASP A 1 101 ? 9.158 17.351 9.528 1.00 0.00 101 ASP A C 2
ATOM 3118 O O . ASP A 1 101 ? 9.917 18.193 9.043 1.00 0.00 101 ASP A O 2
ATOM 3127 N N . LEU A 1 102 ? 7.849 17.344 9.304 1.00 0.00 102 LEU A N 2
ATOM 3128 C CA . LEU A 1 102 ? 7.212 18.347 8.458 1.00 0.00 102 LEU A CA 2
ATOM 3129 C C . LEU A 1 102 ? 6.835 19.584 9.268 1.00 0.00 102 LEU A C 2
ATOM 3130 O O . LEU A 1 102 ? 6.019 19.509 10.186 1.00 0.00 102 LEU A O 2
ATOM 3146 N N . GLU A 1 103 ? 7.432 20.718 8.918 1.00 0.00 103 GLU A N 2
ATOM 3147 C CA . GLU A 1 103 ? 7.157 21.971 9.613 1.00 0.00 103 GLU A CA 2
ATOM 3148 C C . GLU A 1 103 ? 7.136 21.761 11.124 1.00 0.00 103 GLU A C 2
ATOM 3149 O O . GLU A 1 103 ? 6.185 22.151 11.802 1.00 0.00 103 GLU A O 2
ATOM 3161 N N . ALA A 1 104 ? 8.190 21.142 11.644 1.00 0.00 104 ALA A N 2
ATOM 3162 C CA . ALA A 1 104 ? 8.294 20.882 13.075 1.00 0.00 104 ALA A CA 2
ATOM 3163 C C . ALA A 1 104 ? 9.362 21.760 13.717 1.00 0.00 104 ALA A C 2
ATOM 3164 O O . ALA A 1 104 ? 10.307 22.191 13.055 1.00 0.00 104 ALA A O 2
ATOM 3171 N N . LYS A 1 105 ? 9.207 22.023 15.010 1.00 0.00 105 LYS A N 2
ATOM 3172 C CA . LYS A 1 105 ? 10.159 22.850 15.743 1.00 0.00 105 LYS A CA 2
ATOM 3173 C C . LYS A 1 105 ? 10.770 22.075 16.906 1.00 0.00 105 LYS A C 2
ATOM 3174 O O . LYS A 1 105 ? 10.056 21.600 17.789 1.00 0.00 105 LYS A O 2
ATOM 3193 N N . GLU A 1 106 ? 12.093 21.953 16.900 1.00 0.00 106 GLU A N 2
ATOM 3194 C CA . GLU A 1 106 ? 12.798 21.236 17.957 1.00 0.00 106 GLU A CA 2
ATOM 3195 C C . GLU A 1 106 ? 13.240 22.191 19.062 1.00 0.00 106 GLU A C 2
ATOM 3196 O O . GLU A 1 106 ? 13.371 23.395 18.841 1.00 0.00 106 GLU A O 2
ATOM 3208 N N . VAL A 1 107 ? 13.468 21.646 20.252 1.00 0.00 107 VAL A N 2
ATOM 3209 C CA . VAL A 1 107 ? 13.896 22.448 21.391 1.00 0.00 107 VAL A CA 2
ATOM 3210 C C . VAL A 1 107 ? 15.267 22.004 21.893 1.00 0.00 107 VAL A C 2
ATOM 3211 O O . VAL A 1 107 ? 15.389 20.997 22.591 1.00 0.00 107 VAL A O 2
ATOM 3224 N N . THR A 1 108 ? 16.296 22.765 21.532 1.00 0.00 108 THR A N 2
ATOM 3225 C CA . THR A 1 108 ? 17.658 22.451 21.944 1.00 0.00 108 THR A CA 2
ATOM 3226 C C . THR A 1 108 ? 17.864 22.740 23.426 1.00 0.00 108 THR A C 2
ATOM 3227 O O . THR A 1 108 ? 17.355 23.720 23.969 1.00 0.00 108 THR A O 2
ATOM 3238 N N . PRO A 1 109 ? 18.631 21.868 24.098 1.00 0.00 109 PRO A N 2
ATOM 3239 C CA . PRO A 1 109 ? 18.923 22.009 25.528 1.00 0.00 109 PRO A CA 2
ATOM 3240 C C . PRO A 1 109 ? 19.843 23.191 25.817 1.00 0.00 109 PRO A C 2
ATOM 3241 O O . PRO A 1 109 ? 20.522 23.694 24.922 1.00 0.00 109 PRO A O 2
ATOM 3252 N N . SER A 1 110 ? 19.860 23.628 27.072 1.00 0.00 110 SER A N 2
ATOM 3253 C CA . SER A 1 110 ? 20.695 24.753 27.478 1.00 0.00 110 SER A CA 2
ATOM 3254 C C . SER A 1 110 ? 21.405 24.455 28.795 1.00 0.00 110 SER A C 2
ATOM 3255 O O . SER A 1 110 ? 21.182 23.413 29.412 1.00 0.00 110 SER A O 2
ATOM 3263 N N . GLY A 1 111 ? 22.264 25.377 29.220 1.00 0.00 111 GLY A N 2
ATOM 3264 C CA . GLY A 1 111 ? 22.995 25.195 30.460 1.00 0.00 111 GLY A CA 2
ATOM 3265 C C . GLY A 1 111 ? 23.809 26.417 30.837 1.00 0.00 111 GLY A C 2
ATOM 3266 O O . GLY A 1 111 ? 24.334 27.129 29.981 1.00 0.00 111 GLY A O 2
ATOM 3270 N N . PRO A 1 112 ? 23.923 26.675 32.148 1.00 0.00 112 PRO A N 2
ATOM 3271 C CA . PRO A 1 112 ? 24.677 27.821 32.668 1.00 0.00 112 PRO A CA 2
ATOM 3272 C C . PRO A 1 112 ? 26.180 27.663 32.469 1.00 0.00 112 PRO A C 2
ATOM 3273 O O . PRO A 1 112 ? 26.679 26.551 32.290 1.00 0.00 112 PRO A O 2
ATOM 3284 N N . SER A 1 113 ? 26.898 28.781 32.502 1.00 0.00 113 SER A N 2
ATOM 3285 C CA . SER A 1 113 ? 28.345 28.767 32.321 1.00 0.00 113 SER A CA 2
ATOM 3286 C C . SER A 1 113 ? 29.006 29.864 33.151 1.00 0.00 113 SER A C 2
ATOM 3287 O O . SER A 1 113 ? 28.564 31.012 33.145 1.00 0.00 113 SER A O 2
ATOM 3295 N N . SER A 1 114 ? 30.067 29.500 33.862 1.00 0.00 114 SER A N 2
ATOM 3296 C CA . SER A 1 114 ? 30.789 30.451 34.700 1.00 0.00 114 SER A CA 2
ATOM 3297 C C . SER A 1 114 ? 32.120 29.867 35.163 1.00 0.00 114 SER A C 2
ATOM 3298 O O . SER A 1 114 ? 32.369 28.670 35.020 1.00 0.00 114 SER A O 2
ATOM 3306 N N . GLY A 1 115 ? 32.973 30.721 35.719 1.00 0.00 115 GLY A N 2
ATOM 3307 C CA . GLY A 1 115 ? 34.269 30.273 36.196 1.00 0.00 115 GLY A CA 2
ATOM 3308 C C . GLY A 1 115 ? 35.318 30.270 35.102 1.00 0.00 115 GLY A C 2
ATOM 3309 O O . GLY A 1 115 ? 35.082 30.771 34.003 1.00 0.00 115 GLY A O 2
ATOM 3313 N N . GLY A 1 1 ? 2.312 -11.828 22.573 1.00 0.00 1 GLY A N 3
ATOM 3314 C CA . GLY A 1 1 ? 1.560 -10.609 22.341 1.00 0.00 1 GLY A CA 3
ATOM 3315 C C . GLY A 1 1 ? 1.003 -10.530 20.934 1.00 0.00 1 GLY A C 3
ATOM 3316 O O . GLY A 1 1 ? -0.210 -10.444 20.743 1.00 0.00 1 GLY A O 3
ATOM 3320 N N . SER A 1 2 ? 1.891 -10.558 19.945 1.00 0.00 2 SER A N 3
ATOM 3321 C CA . SER A 1 2 ? 1.481 -10.483 18.547 1.00 0.00 2 SER A CA 3
ATOM 3322 C C . SER A 1 2 ? 1.479 -11.868 17.907 1.00 0.00 2 SER A C 3
ATOM 3323 O O . SER A 1 2 ? 2.221 -12.757 18.323 1.00 0.00 2 SER A O 3
ATOM 3331 N N . SER A 1 3 ? 0.639 -12.042 16.893 1.00 0.00 3 SER A N 3
ATOM 3332 C CA . SER A 1 3 ? 0.535 -13.319 16.197 1.00 0.00 3 SER A CA 3
ATOM 3333 C C . SER A 1 3 ? 1.888 -13.739 15.629 1.00 0.00 3 SER A C 3
ATOM 3334 O O . SER A 1 3 ? 2.393 -13.132 14.685 1.00 0.00 3 SER A O 3
ATOM 3342 N N . GLY A 1 4 ? 2.469 -14.783 16.212 1.00 0.00 4 GLY A N 3
ATOM 3343 C CA . GLY A 1 4 ? 3.758 -15.267 15.752 1.00 0.00 4 GLY A CA 3
ATOM 3344 C C . GLY A 1 4 ? 3.705 -16.711 15.292 1.00 0.00 4 GLY A C 3
ATOM 3345 O O . GLY A 1 4 ? 2.897 -17.497 15.786 1.00 0.00 4 GLY A O 3
ATOM 3349 N N . SER A 1 5 ? 4.567 -17.060 14.343 1.00 0.00 5 SER A N 3
ATOM 3350 C CA . SER A 1 5 ? 4.611 -18.417 13.812 1.00 0.00 5 SER A CA 3
ATOM 3351 C C . SER A 1 5 ? 3.395 -18.698 12.935 1.00 0.00 5 SER A C 3
ATOM 3352 O O . SER A 1 5 ? 2.778 -19.759 13.030 1.00 0.00 5 SER A O 3
ATOM 3360 N N . SER A 1 6 ? 3.055 -17.738 12.081 1.00 0.00 6 SER A N 3
ATOM 3361 C CA . SER A 1 6 ? 1.910 -17.877 11.189 1.00 0.00 6 SER A CA 3
ATOM 3362 C C . SER A 1 6 ? 2.340 -17.751 9.730 1.00 0.00 6 SER A C 3
ATOM 3363 O O . SER A 1 6 ? 2.856 -16.716 9.311 1.00 0.00 6 SER A O 3
ATOM 3371 N N . GLY A 1 7 ? 2.121 -18.813 8.961 1.00 0.00 7 GLY A N 3
ATOM 3372 C CA . GLY A 1 7 ? 2.492 -18.801 7.558 1.00 0.00 7 GLY A CA 3
ATOM 3373 C C . GLY A 1 7 ? 1.367 -19.275 6.658 1.00 0.00 7 GLY A C 3
ATOM 3374 O O . GLY A 1 7 ? 1.296 -20.445 6.281 1.00 0.00 7 GLY A O 3
ATOM 3378 N N . PRO A 1 8 ? 0.461 -18.353 6.301 1.00 0.00 8 PRO A N 3
ATOM 3379 C CA . PRO A 1 8 ? -0.682 -18.659 5.436 1.00 0.00 8 PRO A CA 3
ATOM 3380 C C . PRO A 1 8 ? -0.262 -18.944 3.999 1.00 0.00 8 PRO A C 3
ATOM 3381 O O . PRO A 1 8 ? 0.919 -19.140 3.715 1.00 0.00 8 PRO A O 3
ATOM 3392 N N . ASP A 1 9 ? -1.237 -18.966 3.096 1.00 0.00 9 ASP A N 3
ATOM 3393 C CA . ASP A 1 9 ? -0.967 -19.226 1.686 1.00 0.00 9 ASP A CA 3
ATOM 3394 C C . ASP A 1 9 ? -0.756 -17.921 0.924 1.00 0.00 9 ASP A C 3
ATOM 3395 O O . ASP A 1 9 ? -0.077 -17.892 -0.101 1.00 0.00 9 ASP A O 3
ATOM 3404 N N . GLY A 1 10 ? -1.345 -16.842 1.432 1.00 0.00 10 GLY A N 3
ATOM 3405 C CA . GLY A 1 10 ? -1.212 -15.550 0.786 1.00 0.00 10 GLY A CA 3
ATOM 3406 C C . GLY A 1 10 ? -0.300 -14.611 1.551 1.00 0.00 10 GLY A C 3
ATOM 3407 O O . GLY A 1 10 ? 0.253 -14.961 2.593 1.00 0.00 10 GLY A O 3
ATOM 3411 N N . PRO A 1 11 ? -0.133 -13.387 1.029 1.00 0.00 11 PRO A N 3
ATOM 3412 C CA . PRO A 1 11 ? 0.718 -12.370 1.653 1.00 0.00 11 PRO A CA 3
ATOM 3413 C C . PRO A 1 11 ? 0.129 -11.841 2.955 1.00 0.00 11 PRO A C 3
ATOM 3414 O O . PRO A 1 11 ? -1.064 -11.546 3.036 1.00 0.00 11 PRO A O 3
ATOM 3425 N N . THR A 1 12 ? 0.972 -11.721 3.976 1.00 0.00 12 THR A N 3
ATOM 3426 C CA . THR A 1 12 ? 0.535 -11.227 5.276 1.00 0.00 12 THR A CA 3
ATOM 3427 C C . THR A 1 12 ? 1.526 -10.218 5.843 1.00 0.00 12 THR A C 3
ATOM 3428 O O . THR A 1 12 ? 2.542 -9.915 5.219 1.00 0.00 12 THR A O 3
ATOM 3439 N N . GLN A 1 13 ? 1.224 -9.702 7.030 1.00 0.00 13 GLN A N 3
ATOM 3440 C CA . GLN A 1 13 ? 2.090 -8.727 7.681 1.00 0.00 13 GLN A CA 3
ATOM 3441 C C . GLN A 1 13 ? 2.477 -7.612 6.716 1.00 0.00 13 GLN A C 3
ATOM 3442 O O . GLN A 1 13 ? 3.627 -7.171 6.687 1.00 0.00 13 GLN A O 3
ATOM 3456 N N . LEU A 1 14 ? 1.511 -7.159 5.925 1.00 0.00 14 LEU A N 3
ATOM 3457 C CA . LEU A 1 14 ? 1.750 -6.095 4.956 1.00 0.00 14 LEU A CA 3
ATOM 3458 C C . LEU A 1 14 ? 2.244 -4.829 5.649 1.00 0.00 14 LEU A C 3
ATOM 3459 O O . LEU A 1 14 ? 1.672 -4.392 6.647 1.00 0.00 14 LEU A O 3
ATOM 3475 N N . ARG A 1 15 ? 3.310 -4.245 5.113 1.00 0.00 15 ARG A N 3
ATOM 3476 C CA . ARG A 1 15 ? 3.881 -3.028 5.679 1.00 0.00 15 ARG A CA 3
ATOM 3477 C C . ARG A 1 15 ? 3.888 -1.902 4.650 1.00 0.00 15 ARG A C 3
ATOM 3478 O O . ARG A 1 15 ? 3.681 -2.133 3.460 1.00 0.00 15 ARG A O 3
ATOM 3499 N N . ALA A 1 16 ? 4.126 -0.681 5.119 1.00 0.00 16 ALA A N 3
ATOM 3500 C CA . ALA A 1 16 ? 4.161 0.482 4.241 1.00 0.00 16 ALA A CA 3
ATOM 3501 C C . ALA A 1 16 ? 5.445 1.280 4.438 1.00 0.00 16 ALA A C 3
ATOM 3502 O O . ALA A 1 16 ? 5.609 1.973 5.443 1.00 0.00 16 ALA A O 3
ATOM 3509 N N . LEU A 1 17 ? 6.354 1.179 3.474 1.00 0.00 17 LEU A N 3
ATOM 3510 C CA . LEU A 1 17 ? 7.624 1.892 3.543 1.00 0.00 17 LEU A CA 3
ATOM 3511 C C . LEU A 1 17 ? 7.440 3.367 3.200 1.00 0.00 17 LEU A C 3
ATOM 3512 O O . LEU A 1 17 ? 6.408 3.765 2.663 1.00 0.00 17 LEU A O 3
ATOM 3528 N N . ASN A 1 18 ? 8.449 4.173 3.515 1.00 0.00 18 ASN A N 3
ATOM 3529 C CA . ASN A 1 18 ? 8.399 5.604 3.240 1.00 0.00 18 ASN A CA 3
ATOM 3530 C C . ASN A 1 18 ? 8.509 5.875 1.742 1.00 0.00 18 ASN A C 3
ATOM 3531 O O . ASN A 1 18 ? 9.543 5.610 1.127 1.00 0.00 18 ASN A O 3
ATOM 3542 N N . LEU A 1 19 ? 7.437 6.403 1.162 1.00 0.00 19 LEU A N 3
ATOM 3543 C CA . LEU A 1 19 ? 7.412 6.710 -0.263 1.00 0.00 19 LEU A CA 3
ATOM 3544 C C . LEU A 1 19 ? 8.255 7.943 -0.569 1.00 0.00 19 LEU A C 3
ATOM 3545 O O . LEU A 1 19 ? 8.192 8.946 0.143 1.00 0.00 19 LEU A O 3
ATOM 3561 N N . THR A 1 20 ? 9.046 7.864 -1.636 1.00 0.00 20 THR A N 3
ATOM 3562 C CA . THR A 1 20 ? 9.901 8.973 -2.038 1.00 0.00 20 THR A CA 3
ATOM 3563 C C . THR A 1 20 ? 9.761 9.266 -3.527 1.00 0.00 20 THR A C 3
ATOM 3564 O O . THR A 1 20 ? 9.694 8.348 -4.344 1.00 0.00 20 THR A O 3
ATOM 3575 N N . GLU A 1 21 ? 9.716 10.549 -3.873 1.00 0.00 21 GLU A N 3
ATOM 3576 C CA . GLU A 1 21 ? 9.583 10.959 -5.266 1.00 0.00 21 GLU A CA 3
ATOM 3577 C C . GLU A 1 21 ? 8.206 10.593 -5.811 1.00 0.00 21 GLU A C 3
ATOM 3578 O O . GLU A 1 21 ? 8.045 10.348 -7.007 1.00 0.00 21 GLU A O 3
ATOM 3590 N N . GLY A 1 22 ? 7.215 10.558 -4.926 1.00 0.00 22 GLY A N 3
ATOM 3591 C CA . GLY A 1 22 ? 5.865 10.219 -5.337 1.00 0.00 22 GLY A CA 3
ATOM 3592 C C . GLY A 1 22 ? 5.759 8.808 -5.879 1.00 0.00 22 GLY A C 3
ATOM 3593 O O . GLY A 1 22 ? 5.276 8.596 -6.992 1.00 0.00 22 GLY A O 3
ATOM 3597 N N . PHE A 1 23 ? 6.215 7.838 -5.092 1.00 0.00 23 PHE A N 3
ATOM 3598 C CA . PHE A 1 23 ? 6.172 6.438 -5.501 1.00 0.00 23 PHE A CA 3
ATOM 3599 C C . PHE A 1 23 ? 5.664 5.556 -4.364 1.00 0.00 23 PHE A C 3
ATOM 3600 O O . PHE A 1 23 ? 6.366 5.329 -3.380 1.00 0.00 23 PHE A O 3
ATOM 3617 N N . ALA A 1 24 ? 4.439 5.061 -4.510 1.00 0.00 24 ALA A N 3
ATOM 3618 C CA . ALA A 1 24 ? 3.837 4.203 -3.498 1.00 0.00 24 ALA A CA 3
ATOM 3619 C C . ALA A 1 24 ? 3.935 2.734 -3.895 1.00 0.00 24 ALA A C 3
ATOM 3620 O O . ALA A 1 24 ? 3.541 2.351 -4.997 1.00 0.00 24 ALA A O 3
ATOM 3627 N N . VAL A 1 25 ? 4.462 1.914 -2.991 1.00 0.00 25 VAL A N 3
ATOM 3628 C CA . VAL A 1 25 ? 4.610 0.487 -3.248 1.00 0.00 25 VAL A CA 3
ATOM 3629 C C . VAL A 1 25 ? 4.144 -0.338 -2.053 1.00 0.00 25 VAL A C 3
ATOM 3630 O O . VAL A 1 25 ? 4.119 0.148 -0.921 1.00 0.00 25 VAL A O 3
ATOM 3643 N N . LEU A 1 26 ? 3.778 -1.588 -2.313 1.00 0.00 26 LEU A N 3
ATOM 3644 C CA . LEU A 1 26 ? 3.312 -2.482 -1.258 1.00 0.00 26 LEU A CA 3
ATOM 3645 C C . LEU A 1 26 ? 4.379 -3.515 -0.910 1.00 0.00 26 LEU A C 3
ATOM 3646 O O . LEU A 1 26 ? 5.089 -4.010 -1.786 1.00 0.00 26 LEU A O 3
ATOM 3662 N N . HIS A 1 27 ? 4.485 -3.838 0.375 1.00 0.00 27 HIS A N 3
ATOM 3663 C CA . HIS A 1 27 ? 5.464 -4.816 0.839 1.00 0.00 27 HIS A CA 3
ATOM 3664 C C . HIS A 1 27 ? 4.782 -5.946 1.604 1.00 0.00 27 HIS A C 3
ATOM 3665 O O . HIS A 1 27 ? 4.133 -5.716 2.624 1.00 0.00 27 HIS A O 3
ATOM 3680 N N . TRP A 1 28 ? 4.934 -7.167 1.103 1.00 0.00 28 TRP A N 3
ATOM 3681 C CA . TRP A 1 28 ? 4.332 -8.333 1.739 1.00 0.00 28 TRP A CA 3
ATOM 3682 C C . TRP A 1 28 ? 5.366 -9.435 1.946 1.00 0.00 28 TRP A C 3
ATOM 3683 O O . TRP A 1 28 ? 6.357 -9.515 1.219 1.00 0.00 28 TRP A O 3
ATOM 3704 N N . LYS A 1 29 ? 5.129 -10.283 2.941 1.00 0.00 29 LYS A N 3
ATOM 3705 C CA . LYS A 1 29 ? 6.039 -11.382 3.243 1.00 0.00 29 LYS A CA 3
ATOM 3706 C C . LYS A 1 29 ? 5.637 -12.645 2.486 1.00 0.00 29 LYS A C 3
ATOM 3707 O O . LYS A 1 29 ? 4.532 -13.165 2.642 1.00 0.00 29 LYS A O 3
ATOM 3726 N N . PRO A 1 30 ? 6.555 -13.153 1.650 1.00 0.00 30 PRO A N 3
ATOM 3727 C CA . PRO A 1 30 ? 6.318 -14.362 0.857 1.00 0.00 30 PRO A CA 3
ATOM 3728 C C . PRO A 1 30 ? 6.265 -15.619 1.717 1.00 0.00 30 PRO A C 3
ATOM 3729 O O . PRO A 1 30 ? 7.222 -15.971 2.406 1.00 0.00 30 PRO A O 3
ATOM 3740 N N . PRO A 1 31 ? 5.118 -16.315 1.678 1.00 0.00 31 PRO A N 3
ATOM 3741 C CA . PRO A 1 31 ? 4.912 -17.546 2.448 1.00 0.00 31 PRO A CA 3
ATOM 3742 C C . PRO A 1 31 ? 5.750 -18.706 1.921 1.00 0.00 31 PRO A C 3
ATOM 3743 O O . PRO A 1 31 ? 6.119 -18.732 0.748 1.00 0.00 31 PRO A O 3
ATOM 3754 N N . GLN A 1 32 ? 6.042 -19.664 2.796 1.00 0.00 32 GLN A N 3
ATOM 3755 C CA . GLN A 1 32 ? 6.836 -20.827 2.416 1.00 0.00 32 GLN A CA 3
ATOM 3756 C C . GLN A 1 32 ? 6.538 -21.244 0.980 1.00 0.00 32 GLN A C 3
ATOM 3757 O O . GLN A 1 32 ? 7.443 -21.596 0.225 1.00 0.00 32 GLN A O 3
ATOM 3771 N N . ASN A 1 33 ? 5.263 -21.201 0.609 1.00 0.00 33 ASN A N 3
ATOM 3772 C CA . ASN A 1 33 ? 4.846 -21.576 -0.738 1.00 0.00 33 ASN A CA 3
ATOM 3773 C C . ASN A 1 33 ? 4.463 -20.343 -1.552 1.00 0.00 33 ASN A C 3
ATOM 3774 O O . ASN A 1 33 ? 3.390 -19.764 -1.379 1.00 0.00 33 ASN A O 3
ATOM 3785 N N . PRO A 1 34 ? 5.359 -19.932 -2.460 1.00 0.00 34 PRO A N 3
ATOM 3786 C CA . PRO A 1 34 ? 5.138 -18.766 -3.320 1.00 0.00 34 PRO A CA 3
ATOM 3787 C C . PRO A 1 34 ? 4.050 -19.010 -4.360 1.00 0.00 34 PRO A C 3
ATOM 3788 O O . PRO A 1 34 ? 4.151 -19.927 -5.174 1.00 0.00 34 PRO A O 3
ATOM 3799 N N . VAL A 1 35 ? 3.009 -18.184 -4.327 1.00 0.00 35 VAL A N 3
ATOM 3800 C CA . VAL A 1 35 ? 1.903 -18.310 -5.268 1.00 0.00 35 VAL A CA 3
ATOM 3801 C C . VAL A 1 35 ? 2.379 -18.121 -6.704 1.00 0.00 35 VAL A C 3
ATOM 3802 O O . VAL A 1 35 ? 3.575 -17.977 -6.959 1.00 0.00 35 VAL A O 3
ATOM 3815 N N . ASP A 1 36 ? 1.435 -18.121 -7.639 1.00 0.00 36 ASP A N 3
ATOM 3816 C CA . ASP A 1 36 ? 1.757 -17.948 -9.050 1.00 0.00 36 ASP A CA 3
ATOM 3817 C C . ASP A 1 36 ? 1.591 -16.491 -9.471 1.00 0.00 36 ASP A C 3
ATOM 3818 O O . ASP A 1 36 ? 2.469 -15.915 -10.115 1.00 0.00 36 ASP A O 3
ATOM 3827 N N . THR A 1 37 ? 0.458 -15.899 -9.104 1.00 0.00 37 THR A N 3
ATOM 3828 C CA . THR A 1 37 ? 0.176 -14.511 -9.445 1.00 0.00 37 THR A CA 3
ATOM 3829 C C . THR A 1 37 ? -0.523 -13.794 -8.295 1.00 0.00 37 THR A C 3
ATOM 3830 O O . THR A 1 37 ? -1.432 -14.341 -7.670 1.00 0.00 37 THR A O 3
ATOM 3841 N N . TYR A 1 38 ? -0.092 -12.567 -8.021 1.00 0.00 38 TYR A N 3
ATOM 3842 C CA . TYR A 1 38 ? -0.676 -11.776 -6.943 1.00 0.00 38 TYR A CA 3
ATOM 3843 C C . TYR A 1 38 ? -1.720 -10.804 -7.486 1.00 0.00 38 TYR A C 3
ATOM 3844 O O . TYR A 1 38 ? -1.446 -10.028 -8.402 1.00 0.00 38 TYR A O 3
ATOM 3862 N N . ASP A 1 39 ? -2.917 -10.852 -6.913 1.00 0.00 39 ASP A N 3
ATOM 3863 C CA . ASP A 1 39 ? -4.003 -9.976 -7.336 1.00 0.00 39 ASP A CA 3
ATOM 3864 C C . ASP A 1 39 ? -4.121 -8.770 -6.411 1.00 0.00 39 ASP A C 3
ATOM 3865 O O . ASP A 1 39 ? -4.585 -8.888 -5.276 1.00 0.00 39 ASP A O 3
ATOM 3874 N N . ILE A 1 40 ? -3.694 -7.610 -6.900 1.00 0.00 40 ILE A N 3
ATOM 3875 C CA . ILE A 1 40 ? -3.751 -6.382 -6.117 1.00 0.00 40 ILE A CA 3
ATOM 3876 C C . ILE A 1 40 ? -4.856 -5.461 -6.620 1.00 0.00 40 ILE A C 3
ATOM 3877 O O . ILE A 1 40 ? -5.059 -5.319 -7.825 1.00 0.00 40 ILE A O 3
ATOM 3893 N N . GLN A 1 41 ? -5.568 -4.835 -5.687 1.00 0.00 41 GLN A N 3
ATOM 3894 C CA . GLN A 1 41 ? -6.652 -3.925 -6.037 1.00 0.00 41 GLN A CA 3
ATOM 3895 C C . GLN A 1 41 ? -6.524 -2.607 -5.279 1.00 0.00 41 GLN A C 3
ATOM 3896 O O . GLN A 1 41 ? -6.528 -2.585 -4.047 1.00 0.00 41 GLN A O 3
ATOM 3910 N N . VAL A 1 42 ? -6.407 -1.512 -6.022 1.00 0.00 42 VAL A N 3
ATOM 3911 C CA . VAL A 1 42 ? -6.278 -0.190 -5.419 1.00 0.00 42 VAL A CA 3
ATOM 3912 C C . VAL A 1 42 ? -7.546 0.632 -5.621 1.00 0.00 42 VAL A C 3
ATOM 3913 O O . VAL A 1 42 ? -8.091 0.695 -6.724 1.00 0.00 42 VAL A O 3
ATOM 3926 N N . THR A 1 43 ? -8.012 1.262 -4.547 1.00 0.00 43 THR A N 3
ATOM 3927 C CA . THR A 1 43 ? -9.216 2.081 -4.605 1.00 0.00 43 THR A CA 3
ATOM 3928 C C . THR A 1 43 ? -9.107 3.287 -3.678 1.00 0.00 43 THR A C 3
ATOM 3929 O O . THR A 1 43 ? -8.218 3.351 -2.831 1.00 0.00 43 THR A O 3
ATOM 3940 N N . ALA A 1 44 ? -10.018 4.240 -3.844 1.00 0.00 44 ALA A N 3
ATOM 3941 C CA . ALA A 1 44 ? -10.026 5.442 -3.021 1.00 0.00 44 ALA A CA 3
ATOM 3942 C C . ALA A 1 44 ? -11.383 6.134 -3.070 1.00 0.00 44 ALA A C 3
ATOM 3943 O O . ALA A 1 44 ? -12.201 5.886 -3.957 1.00 0.00 44 ALA A O 3
ATOM 3950 N N . PRO A 1 45 ? -11.631 7.024 -2.098 1.00 0.00 45 PRO A N 3
ATOM 3951 C CA . PRO A 1 45 ? -12.890 7.770 -2.009 1.00 0.00 45 PRO A CA 3
ATOM 3952 C C . PRO A 1 45 ? -13.031 8.801 -3.124 1.00 0.00 45 PRO A C 3
ATOM 3953 O O . PRO A 1 45 ? -12.675 9.966 -2.953 1.00 0.00 45 PRO A O 3
ATOM 3964 N N . GLY A 1 46 ? -13.555 8.365 -4.266 1.00 0.00 46 GLY A N 3
ATOM 3965 C CA . GLY A 1 46 ? -13.734 9.263 -5.391 1.00 0.00 46 GLY A CA 3
ATOM 3966 C C . GLY A 1 46 ? -12.835 8.915 -6.561 1.00 0.00 46 GLY A C 3
ATOM 3967 O O . GLY A 1 46 ? -13.211 9.096 -7.717 1.00 0.00 46 GLY A O 3
ATOM 3971 N N . ALA A 1 47 ? -11.641 8.417 -6.258 1.00 0.00 47 ALA A N 3
ATOM 3972 C CA . ALA A 1 47 ? -10.685 8.042 -7.293 1.00 0.00 47 ALA A CA 3
ATOM 3973 C C . ALA A 1 47 ? -11.132 6.779 -8.022 1.00 0.00 47 ALA A C 3
ATOM 3974 O O . ALA A 1 47 ? -11.837 5.933 -7.473 1.00 0.00 47 ALA A O 3
ATOM 3981 N N . PRO A 1 48 ? -10.713 6.648 -9.290 1.00 0.00 48 PRO A N 3
ATOM 3982 C CA . PRO A 1 48 ? -11.059 5.491 -10.121 1.00 0.00 48 PRO A CA 3
ATOM 3983 C C . PRO A 1 48 ? -10.365 4.215 -9.655 1.00 0.00 48 PRO A C 3
ATOM 3984 O O . PRO A 1 48 ? -9.266 4.243 -9.102 1.00 0.00 48 PRO A O 3
ATOM 3995 N N . PRO A 1 49 ? -11.020 3.067 -9.885 1.00 0.00 49 PRO A N 3
ATOM 3996 C CA . PRO A 1 49 ? -10.484 1.759 -9.498 1.00 0.00 49 PRO A CA 3
ATOM 3997 C C . PRO A 1 49 ? -9.280 1.354 -10.340 1.00 0.00 49 PRO A C 3
ATOM 3998 O O . PRO A 1 49 ? -9.205 1.672 -11.528 1.00 0.00 49 PRO A O 3
ATOM 4009 N N . LEU A 1 50 ? -8.341 0.649 -9.720 1.00 0.00 50 LEU A N 3
ATOM 4010 C CA . LEU A 1 50 ? -7.138 0.199 -10.413 1.00 0.00 50 LEU A CA 3
ATOM 4011 C C . LEU A 1 50 ? -6.920 -1.297 -10.210 1.00 0.00 50 LEU A C 3
ATOM 4012 O O . LEU A 1 50 ? -6.990 -1.796 -9.087 1.00 0.00 50 LEU A O 3
ATOM 4028 N N . GLN A 1 51 ? -6.654 -2.005 -11.302 1.00 0.00 51 GLN A N 3
ATOM 4029 C CA . GLN A 1 51 ? -6.423 -3.443 -11.243 1.00 0.00 51 GLN A CA 3
ATOM 4030 C C . GLN A 1 51 ? -5.070 -3.803 -11.848 1.00 0.00 51 GLN A C 3
ATOM 4031 O O . GLN A 1 51 ? -4.791 -3.485 -13.003 1.00 0.00 51 GLN A O 3
ATOM 4045 N N . ALA A 1 52 ? -4.233 -4.470 -11.059 1.00 0.00 52 ALA A N 3
ATOM 4046 C CA . ALA A 1 52 ? -2.911 -4.875 -11.517 1.00 0.00 52 ALA A CA 3
ATOM 4047 C C . ALA A 1 52 ? -2.603 -6.311 -11.107 1.00 0.00 52 ALA A C 3
ATOM 4048 O O . ALA A 1 52 ? -3.324 -6.904 -10.304 1.00 0.00 52 ALA A O 3
ATOM 4055 N N . GLU A 1 53 ? -1.529 -6.863 -11.662 1.00 0.00 53 GLU A N 3
ATOM 4056 C CA . GLU A 1 53 ? -1.128 -8.231 -11.354 1.00 0.00 53 GLU A CA 3
ATOM 4057 C C . GLU A 1 53 ? 0.385 -8.394 -11.467 1.00 0.00 53 GLU A C 3
ATOM 4058 O O . GLU A 1 53 ? 1.045 -7.667 -12.212 1.00 0.00 53 GLU A O 3
ATOM 4070 N N . THR A 1 54 ? 0.929 -9.352 -10.724 1.00 0.00 54 THR A N 3
ATOM 4071 C CA . THR A 1 54 ? 2.364 -9.610 -10.740 1.00 0.00 54 THR A CA 3
ATOM 4072 C C . THR A 1 54 ? 2.661 -11.077 -10.451 1.00 0.00 54 THR A C 3
ATOM 4073 O O . THR A 1 54 ? 1.962 -11.738 -9.684 1.00 0.00 54 THR A O 3
ATOM 4084 N N . PRO A 1 55 ? 3.725 -11.599 -11.079 1.00 0.00 55 PRO A N 3
ATOM 4085 C CA . PRO A 1 55 ? 4.141 -12.995 -10.904 1.00 0.00 55 PRO A CA 3
ATOM 4086 C C . PRO A 1 55 ? 4.708 -13.260 -9.513 1.00 0.00 55 PRO A C 3
ATOM 4087 O O . PRO A 1 55 ? 5.322 -12.384 -8.905 1.00 0.00 55 PRO A O 3
ATOM 4098 N N . GLY A 1 56 ? 4.499 -14.475 -9.016 1.00 0.00 56 GLY A N 3
ATOM 4099 C CA . GLY A 1 56 ? 4.996 -14.834 -7.700 1.00 0.00 56 GLY A CA 3
ATOM 4100 C C . GLY A 1 56 ? 6.475 -14.544 -7.541 1.00 0.00 56 GLY A C 3
ATOM 4101 O O . GLY A 1 56 ? 6.992 -14.512 -6.425 1.00 0.00 56 GLY A O 3
ATOM 4105 N N . SER A 1 57 ? 7.160 -14.334 -8.661 1.00 0.00 57 SER A N 3
ATOM 4106 C CA . SER A 1 57 ? 8.590 -14.052 -8.641 1.00 0.00 57 SER A CA 3
ATOM 4107 C C . SER A 1 57 ? 8.858 -12.641 -8.124 1.00 0.00 57 SER A C 3
ATOM 4108 O O . SER A 1 57 ? 10.006 -12.203 -8.047 1.00 0.00 57 SER A O 3
ATOM 4116 N N . ALA A 1 58 ? 7.789 -11.934 -7.772 1.00 0.00 58 ALA A N 3
ATOM 4117 C CA . ALA A 1 58 ? 7.907 -10.574 -7.262 1.00 0.00 58 ALA A CA 3
ATOM 4118 C C . ALA A 1 58 ? 7.437 -10.489 -5.813 1.00 0.00 58 ALA A C 3
ATOM 4119 O O . ALA A 1 58 ? 6.516 -11.196 -5.406 1.00 0.00 58 ALA A O 3
ATOM 4126 N N . VAL A 1 59 ? 8.077 -9.619 -5.038 1.00 0.00 59 VAL A N 3
ATOM 4127 C CA . VAL A 1 59 ? 7.724 -9.442 -3.634 1.00 0.00 59 VAL A CA 3
ATOM 4128 C C . VAL A 1 59 ? 7.333 -7.996 -3.345 1.00 0.00 59 VAL A C 3
ATOM 4129 O O . VAL A 1 59 ? 7.361 -7.554 -2.197 1.00 0.00 59 VAL A O 3
ATOM 4142 N N . ASP A 1 60 ? 6.970 -7.266 -4.393 1.00 0.00 60 ASP A N 3
ATOM 4143 C CA . ASP A 1 60 ? 6.572 -5.871 -4.251 1.00 0.00 60 ASP A CA 3
ATOM 4144 C C . ASP A 1 60 ? 5.977 -5.341 -5.553 1.00 0.00 60 ASP A C 3
ATOM 4145 O O . ASP A 1 60 ? 6.444 -5.677 -6.642 1.00 0.00 60 ASP A O 3
ATOM 4154 N N . TYR A 1 61 ? 4.947 -4.512 -5.432 1.00 0.00 61 TYR A N 3
ATOM 4155 C CA . TYR A 1 61 ? 4.286 -3.939 -6.598 1.00 0.00 61 TYR A CA 3
ATOM 4156 C C . TYR A 1 61 ? 4.067 -2.439 -6.419 1.00 0.00 61 TYR A C 3
ATOM 4157 O O . TYR A 1 61 ? 3.128 -1.998 -5.755 1.00 0.00 61 TYR A O 3
ATOM 4175 N N . PRO A 1 62 ? 4.954 -1.637 -7.023 1.00 0.00 62 PRO A N 3
ATOM 4176 C CA . PRO A 1 62 ? 4.880 -0.174 -6.946 1.00 0.00 62 PRO A CA 3
ATOM 4177 C C . PRO A 1 62 ? 3.694 0.388 -7.723 1.00 0.00 62 PRO A C 3
ATOM 4178 O O . PRO A 1 62 ? 3.690 0.390 -8.955 1.00 0.00 62 PRO A O 3
ATOM 4189 N N . LEU A 1 63 ? 2.688 0.863 -6.997 1.00 0.00 63 LEU A N 3
ATOM 4190 C CA . LEU A 1 63 ? 1.496 1.428 -7.618 1.00 0.00 63 LEU A CA 3
ATOM 4191 C C . LEU A 1 63 ? 1.734 2.876 -8.035 1.00 0.00 63 LEU A C 3
ATOM 4192 O O . LEU A 1 63 ? 2.231 3.686 -7.252 1.00 0.00 63 LEU A O 3
ATOM 4208 N N . HIS A 1 64 ? 1.373 3.196 -9.274 1.00 0.00 64 HIS A N 3
ATOM 4209 C CA . HIS A 1 64 ? 1.545 4.548 -9.794 1.00 0.00 64 HIS A CA 3
ATOM 4210 C C . HIS A 1 64 ? 0.195 5.181 -10.119 1.00 0.00 64 HIS A C 3
ATOM 4211 O O . HIS A 1 64 ? -0.837 4.509 -10.098 1.00 0.00 64 HIS A O 3
ATOM 4226 N N . ASP A 1 65 ? 0.211 6.475 -10.417 1.00 0.00 65 ASP A N 3
ATOM 4227 C CA . ASP A 1 65 ? -1.013 7.199 -10.747 1.00 0.00 65 ASP A CA 3
ATOM 4228 C C . ASP A 1 65 ? -1.919 7.317 -9.525 1.00 0.00 65 ASP A C 3
ATOM 4229 O O . ASP A 1 65 ? -3.097 6.961 -9.576 1.00 0.00 65 ASP A O 3
ATOM 4238 N N . LEU A 1 66 ? -1.362 7.820 -8.428 1.00 0.00 66 LEU A N 3
ATOM 4239 C CA . LEU A 1 66 ? -2.120 7.984 -7.192 1.00 0.00 66 LEU A CA 3
ATOM 4240 C C . LEU A 1 66 ? -2.225 9.457 -6.810 1.00 0.00 66 LEU A C 3
ATOM 4241 O O . LEU A 1 66 ? -1.220 10.165 -6.745 1.00 0.00 66 LEU A O 3
ATOM 4257 N N . VAL A 1 67 ? -3.448 9.912 -6.556 1.00 0.00 67 VAL A N 3
ATOM 4258 C CA . VAL A 1 67 ? -3.684 11.300 -6.177 1.00 0.00 67 VAL A CA 3
ATOM 4259 C C . VAL A 1 67 ? -3.051 11.615 -4.826 1.00 0.00 67 VAL A C 3
ATOM 4260 O O . VAL A 1 67 ? -3.236 10.881 -3.855 1.00 0.00 67 VAL A O 3
ATOM 4273 N N . LEU A 1 68 ? -2.303 12.712 -4.772 1.00 0.00 68 LEU A N 3
ATOM 4274 C CA . LEU A 1 68 ? -1.642 13.127 -3.539 1.00 0.00 68 LEU A CA 3
ATOM 4275 C C . LEU A 1 68 ? -2.658 13.628 -2.519 1.00 0.00 68 LEU A C 3
ATOM 4276 O O . LEU A 1 68 ? -3.848 13.740 -2.814 1.00 0.00 68 LEU A O 3
ATOM 4292 N N . HIS A 1 69 ? -2.180 13.931 -1.315 1.00 0.00 69 HIS A N 3
ATOM 4293 C CA . HIS A 1 69 ? -3.046 14.424 -0.251 1.00 0.00 69 HIS A CA 3
ATOM 4294 C C . HIS A 1 69 ? -4.334 13.609 -0.176 1.00 0.00 69 HIS A C 3
ATOM 4295 O O . HIS A 1 69 ? -5.396 14.133 0.160 1.00 0.00 69 HIS A O 3
ATOM 4310 N N . THR A 1 70 ? -4.231 12.321 -0.493 1.00 0.00 70 THR A N 3
ATOM 4311 C CA . THR A 1 70 ? -5.388 11.433 -0.465 1.00 0.00 70 THR A CA 3
ATOM 4312 C C . THR A 1 70 ? -4.991 10.029 -0.023 1.00 0.00 70 THR A C 3
ATOM 4313 O O . THR A 1 70 ? -3.918 9.538 -0.373 1.00 0.00 70 THR A O 3
ATOM 4324 N N . ASN A 1 71 ? -5.863 9.387 0.747 1.00 0.00 71 ASN A N 3
ATOM 4325 C CA . ASN A 1 71 ? -5.602 8.039 1.237 1.00 0.00 71 ASN A CA 3
ATOM 4326 C C . ASN A 1 71 ? -6.029 6.995 0.208 1.00 0.00 71 ASN A C 3
ATOM 4327 O O . ASN A 1 71 ? -7.164 7.007 -0.268 1.00 0.00 71 ASN A O 3
ATOM 4338 N N . TYR A 1 72 ? -5.112 6.095 -0.128 1.00 0.00 72 TYR A N 3
ATOM 4339 C CA . TYR A 1 72 ? -5.392 5.046 -1.101 1.00 0.00 72 TYR A CA 3
ATOM 4340 C C . TYR A 1 72 ? -5.357 3.670 -0.444 1.00 0.00 72 TYR A C 3
ATOM 4341 O O . TYR A 1 72 ? -4.374 3.299 0.199 1.00 0.00 72 TYR A O 3
ATOM 4359 N N . THR A 1 73 ? -6.439 2.915 -0.609 1.00 0.00 73 THR A N 3
ATOM 4360 C CA . THR A 1 73 ? -6.535 1.580 -0.032 1.00 0.00 73 THR A CA 3
ATOM 4361 C C . THR A 1 73 ? -6.162 0.511 -1.053 1.00 0.00 73 THR A C 3
ATOM 4362 O O . THR A 1 73 ? -6.716 0.468 -2.150 1.00 0.00 73 THR A O 3
ATOM 4373 N N . ALA A 1 74 ? -5.218 -0.348 -0.684 1.00 0.00 74 ALA A N 3
ATOM 4374 C CA . ALA A 1 74 ? -4.772 -1.419 -1.567 1.00 0.00 74 ALA A CA 3
ATOM 4375 C C . ALA A 1 74 ? -5.105 -2.787 -0.983 1.00 0.00 74 ALA A C 3
ATOM 4376 O O . ALA A 1 74 ? -5.082 -2.978 0.233 1.00 0.00 74 ALA A O 3
ATOM 4383 N N . THR A 1 75 ? -5.416 -3.740 -1.858 1.00 0.00 75 THR A N 3
ATOM 4384 C CA . THR A 1 75 ? -5.755 -5.090 -1.428 1.00 0.00 75 THR A CA 3
ATOM 4385 C C . THR A 1 75 ? -5.021 -6.133 -2.263 1.00 0.00 75 THR A C 3
ATOM 4386 O O . THR A 1 75 ? -5.365 -6.369 -3.422 1.00 0.00 75 THR A O 3
ATOM 4397 N N . VAL A 1 76 ? -4.010 -6.757 -1.668 1.00 0.00 76 VAL A N 3
ATOM 4398 C CA . VAL A 1 76 ? -3.229 -7.777 -2.357 1.00 0.00 76 VAL A CA 3
ATOM 4399 C C . VAL A 1 76 ? -3.781 -9.171 -2.083 1.00 0.00 76 VAL A C 3
ATOM 4400 O O . VAL A 1 76 ? -4.262 -9.454 -0.985 1.00 0.00 76 VAL A O 3
ATOM 4413 N N . ARG A 1 77 ? -3.709 -10.039 -3.086 1.00 0.00 77 ARG A N 3
ATOM 4414 C CA . ARG A 1 77 ? -4.203 -11.404 -2.954 1.00 0.00 77 ARG A CA 3
ATOM 4415 C C . ARG A 1 77 ? -3.268 -12.390 -3.647 1.00 0.00 77 ARG A C 3
ATOM 4416 O O . ARG A 1 77 ? -2.328 -11.992 -4.335 1.00 0.00 77 ARG A O 3
ATOM 4437 N N . GLY A 1 78 ? -3.533 -13.680 -3.462 1.00 0.00 78 GLY A N 3
ATOM 4438 C CA . GLY A 1 78 ? -2.706 -14.703 -4.075 1.00 0.00 78 GLY A CA 3
ATOM 4439 C C . GLY A 1 78 ? -3.514 -15.678 -4.908 1.00 0.00 78 GLY A C 3
ATO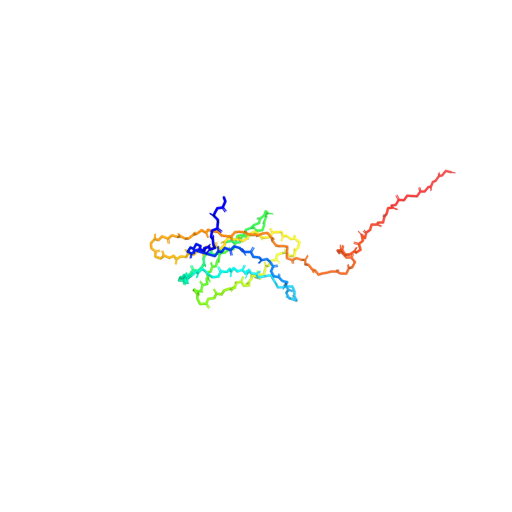M 4440 O O . GLY A 1 78 ? -4.519 -16.220 -4.444 1.00 0.00 78 GLY A O 3
ATOM 4444 N N . LEU A 1 79 ? -3.077 -15.904 -6.143 1.00 0.00 79 LEU A N 3
ATOM 4445 C CA . LEU A 1 79 ? -3.767 -16.820 -7.043 1.00 0.00 79 LEU A CA 3
ATOM 4446 C C . LEU A 1 79 ? -3.096 -18.189 -7.046 1.00 0.00 79 LEU A C 3
ATOM 4447 O O . LEU A 1 79 ? -2.062 -18.384 -7.685 1.00 0.00 79 LEU A O 3
ATOM 4463 N N . ARG A 1 80 ? -3.693 -19.137 -6.330 1.00 0.00 80 ARG A N 3
ATOM 4464 C CA . ARG A 1 80 ? -3.154 -20.489 -6.250 1.00 0.00 80 ARG A CA 3
ATOM 4465 C C . ARG A 1 80 ? -4.173 -21.510 -6.747 1.00 0.00 80 ARG A C 3
ATOM 4466 O O . ARG A 1 80 ? -5.036 -21.958 -5.993 1.00 0.00 80 ARG A O 3
ATOM 4487 N N . GLY A 1 81 ? -4.066 -21.875 -8.021 1.00 0.00 81 GLY A N 3
ATOM 4488 C CA . GLY A 1 81 ? -4.984 -22.840 -8.596 1.00 0.00 81 GLY A CA 3
ATOM 4489 C C . GLY A 1 81 ? -6.416 -22.344 -8.604 1.00 0.00 81 GLY A C 3
ATOM 4490 O O . GLY A 1 81 ? -6.680 -21.143 -8.656 1.00 0.00 81 GLY A O 3
ATOM 4494 N N . PRO A 1 82 ? -7.372 -23.284 -8.552 1.00 0.00 82 PRO A N 3
ATOM 4495 C CA . PRO A 1 82 ? -8.802 -22.960 -8.555 1.00 0.00 82 PRO A CA 3
ATOM 4496 C C . PRO A 1 82 ? -9.247 -22.297 -7.256 1.00 0.00 82 PRO A C 3
ATOM 4497 O O . PRO A 1 82 ? -10.430 -22.015 -7.065 1.00 0.00 82 PRO A O 3
ATOM 4508 N N . ASN A 1 83 ? -8.292 -22.049 -6.365 1.00 0.00 83 ASN A N 3
ATOM 4509 C CA . ASN A 1 83 ? -8.587 -21.418 -5.084 1.00 0.00 83 ASN A CA 3
ATOM 4510 C C . ASN A 1 83 ? -7.801 -20.121 -4.922 1.00 0.00 83 ASN A C 3
ATOM 4511 O O . ASN A 1 83 ? -6.955 -19.787 -5.753 1.00 0.00 83 ASN A O 3
ATOM 4522 N N . LEU A 1 84 ? -8.083 -19.394 -3.847 1.00 0.00 84 LEU A N 3
ATOM 4523 C CA . LEU A 1 84 ? -7.403 -18.134 -3.575 1.00 0.00 84 LEU A CA 3
ATOM 4524 C C . LEU A 1 84 ? -6.843 -18.111 -2.155 1.00 0.00 84 LEU A C 3
ATOM 4525 O O . LEU A 1 84 ? -7.260 -18.894 -1.300 1.00 0.00 84 LEU A O 3
ATOM 4541 N N . THR A 1 85 ? -5.898 -17.209 -1.911 1.00 0.00 85 THR A N 3
ATOM 4542 C CA . THR A 1 85 ? -5.284 -17.084 -0.595 1.00 0.00 85 THR A CA 3
ATOM 4543 C C . THR A 1 85 ? -5.897 -15.932 0.192 1.00 0.00 85 THR A C 3
ATOM 4544 O O . THR A 1 85 ? -6.765 -15.217 -0.311 1.00 0.00 85 THR A O 3
ATOM 4555 N N . SER A 1 86 ? -5.441 -15.755 1.427 1.00 0.00 86 SER A N 3
ATOM 4556 C CA . SER A 1 86 ? -5.948 -14.691 2.286 1.00 0.00 86 SER A CA 3
ATOM 4557 C C . SER A 1 86 ? -5.491 -13.324 1.783 1.00 0.00 86 SER A C 3
ATOM 4558 O O . SER A 1 86 ? -4.311 -13.095 1.520 1.00 0.00 86 SER A O 3
ATOM 4566 N N . PRO A 1 87 ? -6.448 -12.395 1.647 1.00 0.00 87 PRO A N 3
ATOM 4567 C CA . PRO A 1 87 ? -6.170 -11.035 1.176 1.00 0.00 87 PRO A CA 3
ATOM 4568 C C . PRO A 1 87 ? -5.385 -10.218 2.196 1.00 0.00 87 PRO A C 3
ATOM 4569 O O . PRO A 1 87 ? -5.370 -10.539 3.384 1.00 0.00 87 PRO A O 3
ATOM 4580 N N . ALA A 1 88 ? -4.733 -9.160 1.726 1.00 0.00 88 ALA A N 3
ATOM 4581 C CA . ALA A 1 88 ? -3.948 -8.295 2.597 1.00 0.00 88 ALA A CA 3
ATOM 4582 C C . ALA A 1 88 ? -3.983 -6.850 2.113 1.00 0.00 88 ALA A C 3
ATOM 4583 O O . ALA A 1 88 ? -3.492 -6.536 1.030 1.00 0.00 88 ALA A O 3
ATOM 4590 N N . SER A 1 89 ? -4.568 -5.973 2.923 1.00 0.00 89 SER A N 3
ATOM 4591 C CA . SER A 1 89 ? -4.671 -4.561 2.576 1.00 0.00 89 SER A CA 3
ATOM 4592 C C . SER A 1 89 ? -4.016 -3.689 3.643 1.00 0.00 89 SER A C 3
ATOM 4593 O O . SER A 1 89 ? -3.717 -4.155 4.743 1.00 0.00 89 SER A O 3
ATOM 4601 N N . ILE A 1 90 ? -3.795 -2.423 3.309 1.00 0.00 90 ILE A N 3
ATOM 4602 C CA . ILE A 1 90 ? -3.177 -1.485 4.238 1.00 0.00 90 ILE A CA 3
ATOM 4603 C C . ILE A 1 90 ? -3.504 -0.043 3.863 1.00 0.00 90 ILE A C 3
ATOM 4604 O O . ILE A 1 90 ? -3.875 0.246 2.725 1.00 0.00 90 ILE A O 3
ATOM 4620 N N . THR A 1 91 ? -3.362 0.860 4.828 1.00 0.00 91 THR A N 3
ATOM 4621 C CA . THR A 1 91 ? -3.642 2.272 4.601 1.00 0.00 91 THR A CA 3
ATOM 4622 C C . THR A 1 91 ? -2.353 3.084 4.536 1.00 0.00 91 THR A C 3
ATOM 4623 O O . THR A 1 91 ? -1.552 3.073 5.471 1.00 0.00 91 THR A O 3
ATOM 4634 N N . PHE A 1 92 ? -2.158 3.789 3.426 1.00 0.00 92 PHE A N 3
ATOM 4635 C CA . PHE A 1 92 ? -0.966 4.607 3.240 1.00 0.00 92 PHE A CA 3
ATOM 4636 C C . PHE A 1 92 ? -1.304 5.902 2.506 1.00 0.00 92 PHE A C 3
ATOM 4637 O O . PHE A 1 92 ? -2.220 5.944 1.684 1.00 0.00 92 PHE A O 3
ATOM 4654 N N . THR A 1 93 ? -0.556 6.959 2.809 1.00 0.00 93 THR A N 3
ATOM 4655 C CA . THR A 1 93 ? -0.777 8.255 2.180 1.00 0.00 93 THR A CA 3
ATOM 4656 C C . THR A 1 93 ? 0.186 8.475 1.019 1.00 0.00 93 THR A C 3
ATOM 4657 O O . THR A 1 93 ? 1.325 8.008 1.045 1.00 0.00 93 THR A O 3
ATOM 4668 N N . THR A 1 94 ? -0.279 9.188 -0.002 1.00 0.00 94 THR A N 3
ATOM 4669 C CA . THR A 1 94 ? 0.540 9.468 -1.174 1.00 0.00 94 THR A CA 3
ATOM 4670 C C . THR A 1 94 ? 1.153 10.862 -1.096 1.00 0.00 94 THR A C 3
ATOM 4671 O O . THR A 1 94 ? 0.782 11.667 -0.244 1.00 0.00 94 THR A O 3
ATOM 4682 N N . GLY A 1 95 ? 2.097 11.140 -1.992 1.00 0.00 95 GLY A N 3
ATOM 4683 C CA . GLY A 1 95 ? 2.746 12.437 -2.006 1.00 0.00 95 GLY A CA 3
ATOM 4684 C C . GLY A 1 95 ? 3.033 12.958 -0.612 1.00 0.00 95 GLY A C 3
ATOM 4685 O O . GLY A 1 95 ? 2.842 14.142 -0.332 1.00 0.00 95 GLY A O 3
ATOM 4689 N N . LEU A 1 96 ? 3.491 12.073 0.266 1.00 0.00 96 LEU A N 3
ATOM 4690 C CA . LEU A 1 96 ? 3.803 12.449 1.641 1.00 0.00 96 LEU A CA 3
ATOM 4691 C C . LEU A 1 96 ? 5.157 13.148 1.719 1.00 0.00 96 LEU A C 3
ATOM 4692 O O . LEU A 1 96 ? 6.077 12.665 2.377 1.00 0.00 96 LEU A O 3
ATOM 4708 N N . GLU A 1 97 ? 5.269 14.287 1.046 1.00 0.00 97 GLU A N 3
ATOM 4709 C CA . GLU A 1 97 ? 6.510 15.053 1.041 1.00 0.00 97 GLU A CA 3
ATOM 4710 C C . GLU A 1 97 ? 6.228 16.547 1.174 1.00 0.00 97 GLU A C 3
ATOM 4711 O O . GLU A 1 97 ? 5.340 17.083 0.512 1.00 0.00 97 GLU A O 3
ATOM 4723 N N . ALA A 1 98 ? 6.991 17.213 2.034 1.00 0.00 98 ALA A N 3
ATOM 4724 C CA . ALA A 1 98 ? 6.826 18.644 2.253 1.00 0.00 98 ALA A CA 3
ATOM 4725 C C . ALA A 1 98 ? 8.085 19.257 2.856 1.00 0.00 98 ALA A C 3
ATOM 4726 O O . ALA A 1 98 ? 8.771 18.645 3.674 1.00 0.00 98 ALA A O 3
ATOM 4733 N N . PRO A 1 99 ? 8.398 20.495 2.444 1.00 0.00 99 PRO A N 3
ATOM 4734 C CA . PRO A 1 99 ? 9.578 21.217 2.930 1.00 0.00 99 PRO A CA 3
ATOM 4735 C C . PRO A 1 99 ? 9.439 21.633 4.391 1.00 0.00 99 PRO A C 3
ATOM 4736 O O . PRO A 1 99 ? 10.392 22.123 4.998 1.00 0.00 99 PRO A O 3
ATOM 4747 N N . ARG A 1 100 ? 8.250 21.435 4.948 1.00 0.00 100 ARG A N 3
ATOM 4748 C CA . ARG A 1 100 ? 7.989 21.791 6.337 1.00 0.00 100 ARG A CA 3
ATOM 4749 C C . ARG A 1 100 ? 7.459 20.589 7.116 1.00 0.00 100 ARG A C 3
ATOM 4750 O O . ARG A 1 100 ? 6.710 19.772 6.581 1.00 0.00 100 ARG A O 3
ATOM 4771 N N . ASP A 1 101 ? 7.854 20.490 8.380 1.00 0.00 101 ASP A N 3
ATOM 4772 C CA . ASP A 1 101 ? 7.420 19.389 9.233 1.00 0.00 101 ASP A CA 3
ATOM 4773 C C . ASP A 1 101 ? 5.948 19.066 8.995 1.00 0.00 101 ASP A C 3
ATOM 4774 O O . ASP A 1 101 ? 5.062 19.812 9.417 1.00 0.00 101 ASP A O 3
ATOM 4783 N N . LEU A 1 102 ? 5.693 17.953 8.318 1.00 0.00 102 LEU A N 3
ATOM 4784 C CA . LEU A 1 102 ? 4.328 17.532 8.023 1.00 0.00 102 LEU A CA 3
ATOM 4785 C C . LEU A 1 102 ? 3.445 17.640 9.262 1.00 0.00 102 LEU A C 3
ATOM 4786 O O . LEU A 1 102 ? 2.285 18.043 9.177 1.00 0.00 102 LEU A O 3
ATOM 4802 N N . GLU A 1 103 ? 4.003 17.279 10.414 1.00 0.00 103 GLU A N 3
ATOM 4803 C CA . GLU A 1 103 ? 3.266 17.336 11.671 1.00 0.00 103 GLU A CA 3
ATOM 4804 C C . GLU A 1 103 ? 3.255 18.757 12.230 1.00 0.00 103 GLU A C 3
ATOM 4805 O O . GLU A 1 103 ? 3.912 19.650 11.696 1.00 0.00 103 GLU A O 3
ATOM 4817 N N . ALA A 1 104 ? 2.505 18.956 13.308 1.00 0.00 104 ALA A N 3
ATOM 4818 C CA . ALA A 1 104 ? 2.409 20.266 13.941 1.00 0.00 104 ALA A CA 3
ATOM 4819 C C . ALA A 1 104 ? 3.008 20.243 15.343 1.00 0.00 104 ALA A C 3
ATOM 4820 O O . ALA A 1 104 ? 2.807 19.293 16.101 1.00 0.00 104 ALA A O 3
ATOM 4827 N N . LYS A 1 105 ? 3.746 21.294 15.683 1.00 0.00 105 LYS A N 3
ATOM 4828 C CA . LYS A 1 105 ? 4.376 21.396 16.994 1.00 0.00 105 LYS A CA 3
ATOM 4829 C C . LYS A 1 105 ? 3.398 21.951 18.024 1.00 0.00 105 LYS A C 3
ATOM 4830 O O . LYS A 1 105 ? 2.840 23.034 17.844 1.00 0.00 105 LYS A O 3
ATOM 4849 N N . GLU A 1 106 ? 3.196 21.204 19.106 1.00 0.00 106 GLU A N 3
ATOM 4850 C CA . GLU A 1 106 ? 2.287 21.624 20.165 1.00 0.00 106 GLU A CA 3
ATOM 4851 C C . GLU A 1 106 ? 2.727 22.957 20.765 1.00 0.00 106 GLU A C 3
ATOM 4852 O O . GLU A 1 106 ? 3.754 23.039 21.437 1.00 0.00 106 GLU A O 3
ATOM 4864 N N . VAL A 1 107 ? 1.941 24.000 20.514 1.00 0.00 107 VAL A N 3
ATOM 4865 C CA . VAL A 1 107 ? 2.249 25.329 21.028 1.00 0.00 107 VAL A CA 3
ATOM 4866 C C . VAL A 1 107 ? 1.946 25.425 22.519 1.00 0.00 107 VAL A C 3
ATOM 4867 O O . VAL A 1 107 ? 0.802 25.260 22.945 1.00 0.00 107 VAL A O 3
ATOM 4880 N N . THR A 1 108 ? 2.980 25.692 23.311 1.00 0.00 108 THR A N 3
ATOM 4881 C CA . THR A 1 108 ? 2.825 25.809 24.756 1.00 0.00 108 THR A CA 3
ATOM 4882 C C . THR A 1 108 ? 2.679 27.268 25.177 1.00 0.00 108 THR A C 3
ATOM 4883 O O . THR A 1 108 ? 3.303 28.167 24.612 1.00 0.00 108 THR A O 3
ATOM 4894 N N . PRO A 1 109 ? 1.838 27.510 26.192 1.00 0.00 109 PRO A N 3
ATOM 4895 C CA . PRO A 1 109 ? 1.592 28.858 26.713 1.00 0.00 109 PRO A CA 3
ATOM 4896 C C . PRO A 1 109 ? 2.801 29.424 27.450 1.00 0.00 109 PRO A C 3
ATOM 4897 O O . PRO A 1 109 ? 3.526 28.693 28.125 1.00 0.00 109 PRO A O 3
ATOM 4908 N N . SER A 1 110 ? 3.011 30.730 27.318 1.00 0.00 110 SER A N 3
ATOM 4909 C CA . SER A 1 110 ? 4.134 31.394 27.969 1.00 0.00 110 SER A CA 3
ATOM 4910 C C . SER A 1 110 ? 3.653 32.561 28.826 1.00 0.00 110 SER A C 3
ATOM 4911 O O . SER A 1 110 ? 3.283 33.614 28.309 1.00 0.00 110 SER A O 3
ATOM 4919 N N . GLY A 1 111 ? 3.661 32.364 30.141 1.00 0.00 111 GLY A N 3
ATOM 4920 C CA . GLY A 1 111 ? 3.224 33.409 31.050 1.00 0.00 111 GLY A CA 3
ATOM 4921 C C . GLY A 1 111 ? 3.965 34.713 30.834 1.00 0.00 111 GLY A C 3
ATOM 4922 O O . GLY A 1 111 ? 5.155 34.731 30.521 1.00 0.00 111 GLY A O 3
ATOM 4926 N N . PRO A 1 112 ? 3.253 35.837 31.002 1.00 0.00 112 PRO A N 3
ATOM 4927 C CA . PRO A 1 112 ? 3.830 37.173 30.828 1.00 0.00 112 PRO A CA 3
ATOM 4928 C C . PRO A 1 112 ? 4.825 37.522 31.929 1.00 0.00 112 PRO A C 3
ATOM 4929 O O . PRO A 1 112 ? 4.775 36.966 33.025 1.00 0.00 112 PRO A O 3
ATOM 4940 N N . SER A 1 113 ? 5.730 38.450 31.629 1.00 0.00 113 SER A N 3
ATOM 4941 C CA . SER A 1 113 ? 6.740 38.871 32.594 1.00 0.00 113 SER A CA 3
ATOM 4942 C C . SER A 1 113 ? 6.793 40.393 32.694 1.00 0.00 113 SER A C 3
ATOM 4943 O O . SER A 1 113 ? 6.480 41.101 31.737 1.00 0.00 113 SER A O 3
ATOM 4951 N N . SER A 1 114 ? 7.193 40.889 33.860 1.00 0.00 114 SER A N 3
ATOM 4952 C CA . SER A 1 114 ? 7.284 42.327 34.088 1.00 0.00 114 SER A CA 3
ATOM 4953 C C . SER A 1 114 ? 8.210 42.633 35.262 1.00 0.00 114 SER A C 3
ATOM 4954 O O . SER A 1 114 ? 8.686 41.726 35.945 1.00 0.00 114 SER A O 3
ATOM 4962 N N . GLY A 1 115 ? 8.463 43.918 35.489 1.00 0.00 115 GLY A N 3
ATOM 4963 C CA . GLY A 1 115 ? 9.331 44.323 36.579 1.00 0.00 115 GLY A CA 3
ATOM 4964 C C . GLY A 1 115 ? 10.297 45.420 36.176 1.00 0.00 115 GLY A C 3
ATOM 4965 O O . GLY A 1 115 ? 10.067 46.594 36.465 1.00 0.00 115 GLY A O 3
ATOM 4969 N N . GLY A 1 1 ? -9.543 -12.050 12.420 1.00 0.00 1 GLY A N 4
ATOM 4970 C CA . GLY A 1 1 ? -8.804 -10.985 13.072 1.00 0.00 1 GLY A CA 4
ATOM 4971 C C . GLY A 1 1 ? -7.401 -10.831 12.519 1.00 0.00 1 GLY A C 4
ATOM 4972 O O . GLY A 1 1 ? -6.434 -10.755 13.277 1.00 0.00 1 GLY A O 4
ATOM 4976 N N . SER A 1 2 ? -7.289 -10.785 11.196 1.00 0.00 2 SER A N 4
ATOM 4977 C CA . SER A 1 2 ? -5.994 -10.643 10.542 1.00 0.00 2 SER A CA 4
ATOM 4978 C C . SER A 1 2 ? -4.934 -11.481 11.252 1.00 0.00 2 SER A C 4
ATOM 4979 O O . SER A 1 2 ? -3.794 -11.048 11.419 1.00 0.00 2 SER A O 4
ATOM 4987 N N . SER A 1 3 ? -5.318 -12.685 11.665 1.00 0.00 3 SER A N 4
ATOM 4988 C CA . SER A 1 3 ? -4.404 -13.584 12.358 1.00 0.00 3 SER A CA 4
ATOM 4989 C C . SER A 1 3 ? -4.731 -15.040 12.045 1.00 0.00 3 SER A C 4
ATOM 4990 O O . SER A 1 3 ? -5.883 -15.462 12.133 1.00 0.00 3 SER A O 4
ATOM 4998 N N . GLY A 1 4 ? -3.706 -15.804 11.678 1.00 0.00 4 GLY A N 4
ATOM 4999 C CA . GLY A 1 4 ? -3.904 -17.205 11.357 1.00 0.00 4 GLY A CA 4
ATOM 5000 C C . GLY A 1 4 ? -2.687 -18.051 11.675 1.00 0.00 4 GLY A C 4
ATOM 5001 O O . GLY A 1 4 ? -1.879 -17.690 12.531 1.00 0.00 4 GLY A O 4
ATOM 5005 N N . SER A 1 5 ? -2.556 -19.180 10.987 1.00 0.00 5 SER A N 4
ATOM 5006 C CA . SER A 1 5 ? -1.432 -20.082 11.205 1.00 0.00 5 SER A CA 4
ATOM 5007 C C . SER A 1 5 ? -0.105 -19.351 11.024 1.00 0.00 5 SER A C 4
ATOM 5008 O O . SER A 1 5 ? -0.076 -18.143 10.790 1.00 0.00 5 SER A O 4
ATOM 5016 N N . SER A 1 6 ? 0.992 -20.093 11.135 1.00 0.00 6 SER A N 4
ATOM 5017 C CA . SER A 1 6 ? 2.324 -19.515 10.986 1.00 0.00 6 SER A CA 4
ATOM 5018 C C . SER A 1 6 ? 2.891 -19.805 9.600 1.00 0.00 6 SER A C 4
ATOM 5019 O O . SER A 1 6 ? 3.899 -20.497 9.461 1.00 0.00 6 SER A O 4
ATOM 5027 N N . GLY A 1 7 ? 2.235 -19.269 8.575 1.00 0.00 7 GLY A N 4
ATOM 5028 C CA . GLY A 1 7 ? 2.687 -19.481 7.213 1.00 0.00 7 GLY A CA 4
ATOM 5029 C C . GLY A 1 7 ? 1.552 -19.840 6.274 1.00 0.00 7 GLY A C 4
ATOM 5030 O O . GLY A 1 7 ? 1.400 -20.990 5.861 1.00 0.00 7 GLY A O 4
ATOM 5034 N N . PRO A 1 8 ? 0.729 -18.840 5.925 1.00 0.00 8 PRO A N 4
ATOM 5035 C CA . PRO A 1 8 ? -0.413 -19.033 5.026 1.00 0.00 8 PRO A CA 4
ATOM 5036 C C . PRO A 1 8 ? 0.019 -19.310 3.590 1.00 0.00 8 PRO A C 4
ATOM 5037 O O . PRO A 1 8 ? 1.182 -19.620 3.332 1.00 0.00 8 PRO A O 4
ATOM 5048 N N . ASP A 1 9 ? -0.923 -19.195 2.661 1.00 0.00 9 ASP A N 4
ATOM 5049 C CA . ASP A 1 9 ? -0.640 -19.432 1.251 1.00 0.00 9 ASP A CA 4
ATOM 5050 C C . ASP A 1 9 ? -0.506 -18.113 0.494 1.00 0.00 9 ASP A C 4
ATOM 5051 O O . ASP A 1 9 ? -0.007 -18.079 -0.629 1.00 0.00 9 ASP A O 4
ATOM 5060 N N . GLY A 1 10 ? -0.960 -17.031 1.119 1.00 0.00 10 GLY A N 4
ATOM 5061 C CA . GLY A 1 10 ? -0.883 -15.725 0.490 1.00 0.00 10 GLY A CA 4
ATOM 5062 C C . GLY A 1 10 ? -0.017 -14.755 1.269 1.00 0.00 10 GLY A C 4
ATOM 5063 O O . GLY A 1 10 ? 0.545 -15.091 2.311 1.00 0.00 10 GLY A O 4
ATOM 5067 N N . PRO A 1 11 ? 0.101 -13.520 0.759 1.00 0.00 11 PRO A N 4
ATOM 5068 C CA . PRO A 1 11 ? 0.904 -12.473 1.398 1.00 0.00 11 PRO A CA 4
ATOM 5069 C C . PRO A 1 11 ? 0.284 -11.982 2.703 1.00 0.00 11 PRO A C 4
ATOM 5070 O O . PRO A 1 11 ? -0.929 -11.791 2.793 1.00 0.00 11 PRO A O 4
ATOM 5081 N N . THR A 1 12 ? 1.125 -11.777 3.712 1.00 0.00 12 THR A N 4
ATOM 5082 C CA . THR A 1 12 ? 0.660 -11.309 5.011 1.00 0.00 12 THR A CA 4
ATOM 5083 C C . THR A 1 12 ? 1.646 -10.322 5.625 1.00 0.00 12 THR A C 4
ATOM 5084 O O . THR A 1 12 ? 2.703 -10.051 5.055 1.00 0.00 12 THR A O 4
ATOM 5095 N N . GLN A 1 13 ? 1.295 -9.790 6.791 1.00 0.00 13 GLN A N 4
ATOM 5096 C CA . GLN A 1 13 ? 2.151 -8.833 7.482 1.00 0.00 13 GLN A CA 4
ATOM 5097 C C . GLN A 1 13 ? 2.538 -7.683 6.559 1.00 0.00 13 GLN A C 4
ATOM 5098 O O . GLN A 1 13 ? 3.701 -7.280 6.504 1.00 0.00 13 GLN A O 4
ATOM 5112 N N . LEU A 1 14 ? 1.556 -7.157 5.833 1.00 0.00 14 LEU A N 4
ATOM 5113 C CA . LEU A 1 14 ? 1.794 -6.052 4.911 1.00 0.00 14 LEU A CA 4
ATOM 5114 C C . LEU A 1 14 ? 2.164 -4.780 5.668 1.00 0.00 14 LEU A C 4
ATOM 5115 O O . LEU A 1 14 ? 1.488 -4.396 6.623 1.00 0.00 14 LEU A O 4
ATOM 5131 N N . ARG A 1 15 ? 3.240 -4.131 5.235 1.00 0.00 15 ARG A N 4
ATOM 5132 C CA . ARG A 1 15 ? 3.698 -2.903 5.871 1.00 0.00 15 ARG A CA 4
ATOM 5133 C C . ARG A 1 15 ? 3.896 -1.797 4.839 1.00 0.00 15 ARG A C 4
ATOM 5134 O O . ARG A 1 15 ? 4.089 -2.068 3.653 1.00 0.00 15 ARG A O 4
ATOM 5155 N N . ALA A 1 16 ? 3.848 -0.551 5.297 1.00 0.00 16 ALA A N 4
ATOM 5156 C CA . ALA A 1 16 ? 4.024 0.595 4.413 1.00 0.00 16 ALA A CA 4
ATOM 5157 C C . ALA A 1 16 ? 5.424 1.183 4.548 1.00 0.00 16 ALA A C 4
ATOM 5158 O O . ALA A 1 16 ? 5.737 1.845 5.538 1.00 0.00 16 ALA A O 4
ATOM 5165 N N . LEU A 1 17 ? 6.263 0.936 3.548 1.00 0.00 17 LEU A N 4
ATOM 5166 C CA . LEU A 1 17 ? 7.632 1.440 3.556 1.00 0.00 17 LEU A CA 4
ATOM 5167 C C . LEU A 1 17 ? 7.678 2.899 3.112 1.00 0.00 17 LEU A C 4
ATOM 5168 O O . LEU A 1 17 ? 6.680 3.448 2.648 1.00 0.00 17 LEU A O 4
ATOM 5184 N N . ASN A 1 18 ? 8.844 3.519 3.255 1.00 0.00 18 ASN A N 4
ATOM 5185 C CA . ASN A 1 18 ? 9.021 4.914 2.867 1.00 0.00 18 ASN A CA 4
ATOM 5186 C C . ASN A 1 18 ? 9.031 5.059 1.349 1.00 0.00 18 ASN A C 4
ATOM 5187 O O . ASN A 1 18 ? 9.747 4.340 0.650 1.00 0.00 18 ASN A O 4
ATOM 5198 N N . LEU A 1 19 ? 8.233 5.992 0.843 1.00 0.00 19 LEU A N 4
ATOM 5199 C CA . LEU A 1 19 ? 8.151 6.233 -0.594 1.00 0.00 19 LEU A CA 4
ATOM 5200 C C . LEU A 1 19 ? 9.486 6.729 -1.141 1.00 0.00 19 LEU A C 4
ATOM 5201 O O . LEU A 1 19 ? 10.332 7.220 -0.392 1.00 0.00 19 LEU A O 4
ATOM 5217 N N . THR A 1 20 ? 9.668 6.599 -2.450 1.00 0.00 20 THR A N 4
ATOM 5218 C CA . THR A 1 20 ? 10.899 7.035 -3.098 1.00 0.00 20 THR A CA 4
ATOM 5219 C C . THR A 1 20 ? 10.602 7.882 -4.330 1.00 0.00 20 THR A C 4
ATOM 5220 O O . THR A 1 20 ? 9.999 7.407 -5.290 1.00 0.00 20 THR A O 4
ATOM 5231 N N . GLU A 1 21 ? 11.030 9.140 -4.294 1.00 0.00 21 GLU A N 4
ATOM 5232 C CA . GLU A 1 21 ? 10.810 10.054 -5.408 1.00 0.00 21 GLU A CA 4
ATOM 5233 C C . GLU A 1 21 ? 9.348 10.034 -5.847 1.00 0.00 21 GLU A C 4
ATOM 5234 O O . GLU A 1 21 ? 9.046 9.917 -7.034 1.00 0.00 21 GLU A O 4
ATOM 5246 N N . GLY A 1 22 ? 8.444 10.149 -4.878 1.00 0.00 22 GLY A N 4
ATOM 5247 C CA . GLY A 1 22 ? 7.026 10.141 -5.184 1.00 0.00 22 GLY A CA 4
ATOM 5248 C C . GLY A 1 22 ? 6.561 8.813 -5.746 1.00 0.00 22 GLY A C 4
ATOM 5249 O O . GLY A 1 22 ? 5.676 8.768 -6.601 1.00 0.00 22 GLY A O 4
ATOM 5253 N N . PHE A 1 23 ? 7.160 7.727 -5.268 1.00 0.00 23 PHE A N 4
ATOM 5254 C CA . PHE A 1 23 ? 6.804 6.391 -5.730 1.00 0.00 23 PHE A CA 4
ATOM 5255 C C . PHE A 1 23 ? 6.414 5.495 -4.558 1.00 0.00 23 PHE A C 4
ATOM 5256 O O . PHE A 1 23 ? 7.263 5.085 -3.767 1.00 0.00 23 PHE A O 4
ATOM 5273 N N . ALA A 1 24 ? 5.123 5.197 -4.453 1.00 0.00 24 ALA A N 4
ATOM 5274 C CA . ALA A 1 24 ? 4.619 4.351 -3.379 1.00 0.00 24 ALA A CA 4
ATOM 5275 C C . ALA A 1 24 ? 4.422 2.916 -3.858 1.00 0.00 24 ALA A C 4
ATOM 5276 O O . ALA A 1 24 ? 3.752 2.672 -4.861 1.00 0.00 24 ALA A O 4
ATOM 5283 N N . VAL A 1 25 ? 5.012 1.969 -3.134 1.00 0.00 25 VAL A N 4
ATOM 5284 C CA . VAL A 1 25 ? 4.901 0.558 -3.485 1.00 0.00 25 VAL A CA 4
ATOM 5285 C C . VAL A 1 25 ? 4.486 -0.277 -2.279 1.00 0.00 25 VAL A C 4
ATOM 5286 O O . VAL A 1 25 ? 4.686 0.126 -1.133 1.00 0.00 25 VAL A O 4
ATOM 5299 N N . LEU A 1 26 ? 3.907 -1.443 -2.544 1.00 0.00 26 LEU A N 4
ATOM 5300 C CA . LEU A 1 26 ? 3.464 -2.337 -1.481 1.00 0.00 26 LEU A CA 4
ATOM 5301 C C . LEU A 1 26 ? 4.557 -3.338 -1.120 1.00 0.00 26 LEU A C 4
ATOM 5302 O O . LEU A 1 26 ? 5.417 -3.658 -1.942 1.00 0.00 26 LEU A O 4
ATOM 5318 N N . HIS A 1 27 ? 4.517 -3.831 0.114 1.00 0.00 27 HIS A N 4
ATOM 5319 C CA . HIS A 1 27 ? 5.502 -4.798 0.583 1.00 0.00 27 HIS A CA 4
ATOM 5320 C C . HIS A 1 27 ? 4.830 -5.927 1.359 1.00 0.00 27 HIS A C 4
ATOM 5321 O O . HIS A 1 27 ? 4.193 -5.692 2.387 1.00 0.00 27 HIS A O 4
ATOM 5336 N N . TRP A 1 28 ? 4.974 -7.149 0.860 1.00 0.00 28 TRP A N 4
ATOM 5337 C CA . TRP A 1 28 ? 4.379 -8.313 1.506 1.00 0.00 28 TRP A CA 4
ATOM 5338 C C . TRP A 1 28 ? 5.414 -9.415 1.702 1.00 0.00 28 TRP A C 4
ATOM 5339 O O . TRP A 1 28 ? 6.396 -9.498 0.963 1.00 0.00 28 TRP A O 4
ATOM 5360 N N . LYS A 1 29 ? 5.190 -10.260 2.702 1.00 0.00 29 LYS A N 4
ATOM 5361 C CA . LYS A 1 29 ? 6.102 -11.360 2.994 1.00 0.00 29 LYS A CA 4
ATOM 5362 C C . LYS A 1 29 ? 5.664 -12.636 2.282 1.00 0.00 29 LYS A C 4
ATOM 5363 O O . LYS A 1 29 ? 4.538 -13.108 2.441 1.00 0.00 29 LYS A O 4
ATOM 5382 N N . PRO A 1 30 ? 6.573 -13.209 1.479 1.00 0.00 30 PRO A N 4
ATOM 5383 C CA . PRO A 1 30 ? 6.303 -14.438 0.729 1.00 0.00 30 PRO A CA 4
ATOM 5384 C C . PRO A 1 30 ? 6.191 -15.658 1.636 1.00 0.00 30 PRO A C 4
ATOM 5385 O O . PRO A 1 30 ? 7.066 -15.933 2.458 1.00 0.00 30 PRO A O 4
ATOM 5396 N N . PRO A 1 31 ? 5.090 -16.410 1.486 1.00 0.00 31 PRO A N 4
ATOM 5397 C CA . PRO A 1 31 ? 4.838 -17.614 2.284 1.00 0.00 31 PRO A CA 4
ATOM 5398 C C . PRO A 1 31 ? 5.783 -18.755 1.924 1.00 0.00 31 PRO A C 4
ATOM 5399 O O . PRO A 1 31 ? 6.563 -18.651 0.978 1.00 0.00 31 PRO A O 4
ATOM 5410 N N . GLN A 1 32 ? 5.708 -19.841 2.686 1.00 0.00 32 GLN A N 4
ATOM 5411 C CA . GLN A 1 32 ? 6.558 -21.002 2.446 1.00 0.00 32 GLN A CA 4
ATOM 5412 C C . GLN A 1 32 ? 6.499 -21.427 0.983 1.00 0.00 32 GLN A C 4
ATOM 5413 O O . GLN A 1 32 ? 7.519 -21.758 0.380 1.00 0.00 32 GLN A O 4
ATOM 5427 N N . ASN A 1 33 ? 5.296 -21.418 0.417 1.00 0.00 33 ASN A N 4
ATOM 5428 C CA . ASN A 1 33 ? 5.103 -21.804 -0.976 1.00 0.00 33 ASN A CA 4
ATOM 5429 C C . ASN A 1 33 ? 4.772 -20.590 -1.836 1.00 0.00 33 ASN A C 4
ATOM 5430 O O . ASN A 1 33 ? 3.858 -19.818 -1.540 1.00 0.00 33 ASN A O 4
ATOM 5441 N N . PRO A 1 34 ? 5.529 -20.413 -2.929 1.00 0.00 34 PRO A N 4
ATOM 5442 C CA . PRO A 1 34 ? 5.334 -19.295 -3.856 1.00 0.00 34 PRO A CA 4
ATOM 5443 C C . PRO A 1 34 ? 4.041 -19.422 -4.654 1.00 0.00 34 PRO A C 4
ATOM 5444 O O . PRO A 1 34 ? 3.753 -20.474 -5.225 1.00 0.00 34 PRO A O 4
ATOM 5455 N N . VAL A 1 35 ? 3.264 -18.343 -4.689 1.00 0.00 35 VAL A N 4
ATOM 5456 C CA . VAL A 1 35 ? 2.002 -18.334 -5.419 1.00 0.00 35 VAL A CA 4
ATOM 5457 C C . VAL A 1 35 ? 2.232 -18.149 -6.914 1.00 0.00 35 VAL A C 4
ATOM 5458 O O . VAL A 1 35 ? 3.373 -18.067 -7.371 1.00 0.00 35 VAL A O 4
ATOM 5471 N N . ASP A 1 36 ? 1.143 -18.086 -7.672 1.00 0.00 36 ASP A N 4
ATOM 5472 C CA . ASP A 1 36 ? 1.226 -17.908 -9.117 1.00 0.00 36 ASP A CA 4
ATOM 5473 C C . ASP A 1 36 ? 1.190 -16.428 -9.486 1.00 0.00 36 ASP A C 4
ATOM 5474 O O . ASP A 1 36 ? 2.126 -15.906 -10.093 1.00 0.00 36 ASP A O 4
ATOM 5483 N N . THR A 1 37 ? 0.104 -15.758 -9.116 1.00 0.00 37 THR A N 4
ATOM 5484 C CA . THR A 1 37 ? -0.056 -14.339 -9.411 1.00 0.00 37 THR A CA 4
ATOM 5485 C C . THR A 1 37 ? -0.699 -13.604 -8.241 1.00 0.00 37 THR A C 4
ATOM 5486 O O . THR A 1 37 ? -1.577 -14.141 -7.565 1.00 0.00 37 THR A O 4
ATOM 5497 N N . TYR A 1 38 ? -0.256 -12.374 -8.006 1.00 0.00 38 TYR A N 4
ATOM 5498 C CA . TYR A 1 38 ? -0.787 -11.566 -6.915 1.00 0.00 38 TYR A CA 4
ATOM 5499 C C . TYR A 1 38 ? -1.829 -10.576 -7.429 1.00 0.00 38 TYR A C 4
ATOM 5500 O O . TYR A 1 38 ? -1.572 -9.816 -8.363 1.00 0.00 38 TYR A O 4
ATOM 5518 N N . ASP A 1 39 ? -3.005 -10.590 -6.810 1.00 0.00 39 ASP A N 4
ATOM 5519 C CA . ASP A 1 39 ? -4.086 -9.694 -7.201 1.00 0.00 39 ASP A CA 4
ATOM 5520 C C . ASP A 1 39 ? -4.096 -8.442 -6.330 1.00 0.00 39 ASP A C 4
ATOM 5521 O O . ASP A 1 39 ? -4.505 -8.485 -5.170 1.00 0.00 39 ASP A O 4
ATOM 5530 N N . ILE A 1 40 ? -3.642 -7.329 -6.899 1.00 0.00 40 ILE A N 4
ATOM 5531 C CA . ILE A 1 40 ? -3.598 -6.065 -6.173 1.00 0.00 40 ILE A CA 4
ATOM 5532 C C . ILE A 1 40 ? -4.682 -5.113 -6.665 1.00 0.00 40 ILE A C 4
ATOM 5533 O O . ILE A 1 40 ? -4.738 -4.777 -7.848 1.00 0.00 40 ILE A O 4
ATOM 5549 N N . GLN A 1 41 ? -5.541 -4.678 -5.748 1.00 0.00 41 GLN A N 4
ATOM 5550 C CA . GLN A 1 41 ? -6.623 -3.762 -6.089 1.00 0.00 41 GLN A CA 4
ATOM 5551 C C . GLN A 1 41 ? -6.406 -2.398 -5.442 1.00 0.00 41 GLN A C 4
ATOM 5552 O O . GLN A 1 41 ? -6.320 -2.286 -4.220 1.00 0.00 41 GLN A O 4
ATOM 5566 N N . VAL A 1 42 ? -6.316 -1.363 -6.272 1.00 0.00 42 VAL A N 4
ATOM 5567 C CA . VAL A 1 42 ? -6.108 -0.006 -5.780 1.00 0.00 42 VAL A CA 4
ATOM 5568 C C . VAL A 1 42 ? -7.326 0.869 -6.056 1.00 0.00 42 VAL A C 4
ATOM 5569 O O . VAL A 1 42 ? -7.682 1.115 -7.209 1.00 0.00 42 VAL A O 4
ATOM 5582 N N . THR A 1 43 ? -7.963 1.340 -4.987 1.00 0.00 43 THR A N 4
ATOM 5583 C CA . THR A 1 43 ? -9.141 2.188 -5.111 1.00 0.00 43 THR A CA 4
ATOM 5584 C C . THR A 1 43 ? -9.152 3.275 -4.043 1.00 0.00 43 THR A C 4
ATOM 5585 O O . THR A 1 43 ? -8.334 3.263 -3.123 1.00 0.00 43 THR A O 4
ATOM 5596 N N . ALA A 1 44 ? -10.085 4.213 -4.169 1.00 0.00 44 ALA A N 4
ATOM 5597 C CA . ALA A 1 44 ? -10.204 5.305 -3.211 1.00 0.00 44 ALA A CA 4
ATOM 5598 C C . ALA A 1 44 ? -11.462 6.126 -3.468 1.00 0.00 44 ALA A C 4
ATOM 5599 O O . ALA A 1 44 ? -12.032 6.109 -4.560 1.00 0.00 44 ALA A O 4
ATOM 5606 N N . PRO A 1 45 ? -11.909 6.864 -2.441 1.00 0.00 45 PRO A N 4
ATOM 5607 C CA . PRO A 1 45 ? -13.106 7.706 -2.533 1.00 0.00 45 PRO A CA 4
ATOM 5608 C C . PRO A 1 45 ? -12.896 8.915 -3.437 1.00 0.00 45 PRO A C 4
ATOM 5609 O O . PRO A 1 45 ? -12.264 9.895 -3.044 1.00 0.00 45 PRO A O 4
ATOM 5620 N N . GLY A 1 46 ? -13.432 8.840 -4.652 1.00 0.00 46 GLY A N 4
ATOM 5621 C CA . GLY A 1 46 ? -13.293 9.937 -5.593 1.00 0.00 46 GLY A CA 4
ATOM 5622 C C . GLY A 1 46 ? -12.295 9.632 -6.693 1.00 0.00 46 GLY A C 4
ATOM 5623 O O . GLY A 1 46 ? -12.376 10.191 -7.787 1.00 0.00 46 GLY A O 4
ATOM 5627 N N . ALA A 1 47 ? -11.348 8.746 -6.402 1.00 0.00 47 ALA A N 4
ATOM 5628 C CA . ALA A 1 47 ? -10.329 8.369 -7.375 1.00 0.00 47 ALA A CA 4
ATOM 5629 C C . ALA A 1 47 ? -10.767 7.152 -8.184 1.00 0.00 47 ALA A C 4
ATOM 5630 O O . ALA A 1 47 ? -11.537 6.311 -7.719 1.00 0.00 47 ALA A O 4
ATOM 5637 N N . PRO A 1 48 ? -10.266 7.053 -9.423 1.00 0.00 48 PRO A N 4
ATOM 5638 C CA . PRO A 1 48 ? -10.592 5.942 -10.323 1.00 0.00 48 PRO A CA 4
ATOM 5639 C C . PRO A 1 48 ? -9.976 4.626 -9.865 1.00 0.00 48 PRO A C 4
ATOM 5640 O O . PRO A 1 48 ? -8.887 4.588 -9.289 1.00 0.00 48 PRO A O 4
ATOM 5651 N N . PRO A 1 49 ? -10.685 3.517 -10.123 1.00 0.00 49 PRO A N 4
ATOM 5652 C CA . PRO A 1 49 ? -10.227 2.177 -9.746 1.00 0.00 49 PRO A CA 4
ATOM 5653 C C . PRO A 1 49 ? -9.029 1.721 -10.572 1.00 0.00 49 PRO A C 4
ATOM 5654 O O . PRO A 1 49 ? -8.904 2.065 -11.748 1.00 0.00 49 PRO A O 4
ATOM 5665 N N . LEU A 1 50 ? -8.148 0.945 -9.948 1.00 0.00 50 LEU A N 4
ATOM 5666 C CA . LEU A 1 50 ? -6.959 0.440 -10.626 1.00 0.00 50 LEU A CA 4
ATOM 5667 C C . LEU A 1 50 ? -6.747 -1.039 -10.324 1.00 0.00 50 LEU A C 4
ATOM 5668 O O . LEU A 1 50 ? -6.738 -1.451 -9.165 1.00 0.00 50 LEU A O 4
ATOM 5684 N N . GLN A 1 51 ? -6.574 -1.834 -11.377 1.00 0.00 51 GLN A N 4
ATOM 5685 C CA . GLN A 1 51 ? -6.361 -3.268 -11.223 1.00 0.00 51 GLN A CA 4
ATOM 5686 C C . GLN A 1 51 ? -5.054 -3.698 -11.882 1.00 0.00 51 GLN A C 4
ATOM 5687 O O . GLN A 1 51 ? -4.803 -3.387 -13.046 1.00 0.00 51 GLN A O 4
ATOM 5701 N N . ALA A 1 52 ? -4.225 -4.413 -11.129 1.00 0.00 52 ALA A N 4
ATOM 5702 C CA . ALA A 1 52 ? -2.945 -4.886 -11.641 1.00 0.00 52 ALA A CA 4
ATOM 5703 C C . ALA A 1 52 ? -2.659 -6.309 -11.173 1.00 0.00 52 ALA A C 4
ATOM 5704 O O . ALA A 1 52 ? -3.349 -6.836 -10.302 1.00 0.00 52 ALA A O 4
ATOM 5711 N N . GLU A 1 53 ? -1.637 -6.926 -11.759 1.00 0.00 53 GLU A N 4
ATOM 5712 C CA . GLU A 1 53 ? -1.262 -8.289 -11.402 1.00 0.00 53 GLU A CA 4
ATOM 5713 C C . GLU A 1 53 ? 0.235 -8.510 -11.595 1.00 0.00 53 GLU A C 4
ATOM 5714 O O . GLU A 1 53 ? 0.874 -7.843 -12.411 1.00 0.00 53 GLU A O 4
ATOM 5726 N N . THR A 1 54 ? 0.792 -9.450 -10.839 1.00 0.00 54 THR A N 4
ATOM 5727 C CA . THR A 1 54 ? 2.214 -9.759 -10.924 1.00 0.00 54 THR A CA 4
ATOM 5728 C C . THR A 1 54 ? 2.480 -11.223 -10.597 1.00 0.00 54 THR A C 4
ATOM 5729 O O . THR A 1 54 ? 1.747 -11.858 -9.839 1.00 0.00 54 THR A O 4
ATOM 5740 N N . PRO A 1 55 ? 3.553 -11.776 -11.184 1.00 0.00 55 PRO A N 4
ATOM 5741 C CA . PRO A 1 55 ? 3.940 -13.173 -10.968 1.00 0.00 55 PRO A CA 4
ATOM 5742 C C . PRO A 1 55 ? 4.462 -13.419 -9.556 1.00 0.00 55 PRO A C 4
ATOM 5743 O O . PRO A 1 55 ? 5.066 -12.539 -8.946 1.00 0.00 55 PRO A O 4
ATOM 5754 N N . GLY A 1 56 ? 4.224 -14.623 -9.043 1.00 0.00 56 GLY A N 4
ATOM 5755 C CA . GLY A 1 56 ? 4.678 -14.963 -7.708 1.00 0.00 56 GLY A CA 4
ATOM 5756 C C . GLY A 1 56 ? 6.139 -14.628 -7.490 1.00 0.00 56 GLY A C 4
ATOM 5757 O O . GLY A 1 56 ? 6.542 -14.272 -6.382 1.00 0.00 56 GLY A O 4
ATOM 5761 N N . SER A 1 57 ? 6.936 -14.744 -8.547 1.00 0.00 57 SER A N 4
ATOM 5762 C CA . SER A 1 57 ? 8.363 -14.456 -8.464 1.00 0.00 57 SER A CA 4
ATOM 5763 C C . SER A 1 57 ? 8.604 -13.077 -7.858 1.00 0.00 57 SER A C 4
ATOM 5764 O O . SER A 1 57 ? 9.710 -12.766 -7.418 1.00 0.00 57 SER A O 4
ATOM 5772 N N . ALA A 1 58 ? 7.561 -12.255 -7.840 1.00 0.00 58 ALA A N 4
ATOM 5773 C CA . ALA A 1 58 ? 7.658 -10.909 -7.289 1.00 0.00 58 ALA A CA 4
ATOM 5774 C C . ALA A 1 58 ? 7.258 -10.889 -5.817 1.00 0.00 58 ALA A C 4
ATOM 5775 O O . ALA A 1 58 ? 6.498 -11.742 -5.359 1.00 0.00 58 ALA A O 4
ATOM 5782 N N . VAL A 1 59 ? 7.774 -9.910 -5.081 1.00 0.00 59 VAL A N 4
ATOM 5783 C CA . VAL A 1 59 ? 7.470 -9.780 -3.661 1.00 0.00 59 VAL A CA 4
ATOM 5784 C C . VAL A 1 59 ? 6.922 -8.393 -3.343 1.00 0.00 59 VAL A C 4
ATOM 5785 O O . VAL A 1 59 ? 6.773 -8.027 -2.176 1.00 0.00 59 VAL A O 4
ATOM 5798 N N . ASP A 1 60 ? 6.623 -7.627 -4.385 1.00 0.00 60 ASP A N 4
ATOM 5799 C CA . ASP A 1 60 ? 6.089 -6.281 -4.216 1.00 0.00 60 ASP A CA 4
ATOM 5800 C C . ASP A 1 60 ? 5.629 -5.707 -5.553 1.00 0.00 60 ASP A C 4
ATOM 5801 O O . ASP A 1 60 ? 6.105 -6.117 -6.613 1.00 0.00 60 ASP A O 4
ATOM 5810 N N . TYR A 1 61 ? 4.700 -4.760 -5.496 1.00 0.00 61 TYR A N 4
ATOM 5811 C CA . TYR A 1 61 ? 4.173 -4.133 -6.703 1.00 0.00 61 TYR A CA 4
ATOM 5812 C C . TYR A 1 61 ? 3.980 -2.633 -6.497 1.00 0.00 61 TYR A C 4
ATOM 5813 O O . TYR A 1 61 ? 3.154 -2.191 -5.699 1.00 0.00 61 TYR A O 4
ATOM 5831 N N . PRO A 1 62 ? 4.760 -1.830 -7.236 1.00 0.00 62 PRO A N 4
ATOM 5832 C CA . PRO A 1 62 ? 4.694 -0.369 -7.155 1.00 0.00 62 PRO A CA 4
ATOM 5833 C C . PRO A 1 62 ? 3.400 0.187 -7.741 1.00 0.00 62 PRO A C 4
ATOM 5834 O O . PRO A 1 62 ? 2.818 -0.400 -8.653 1.00 0.00 62 PRO A O 4
ATOM 5845 N N . LEU A 1 63 ? 2.956 1.321 -7.211 1.00 0.00 63 LEU A N 4
ATOM 5846 C CA . LEU A 1 63 ? 1.729 1.956 -7.682 1.00 0.00 63 LEU A CA 4
ATOM 5847 C C . LEU A 1 63 ? 1.953 3.442 -7.944 1.00 0.00 63 LEU A C 4
ATOM 5848 O O . LEU A 1 63 ? 2.538 4.147 -7.122 1.00 0.00 63 LEU A O 4
ATOM 5864 N N . HIS A 1 64 ? 1.480 3.913 -9.095 1.00 0.00 64 HIS A N 4
ATOM 5865 C CA . HIS A 1 64 ? 1.625 5.317 -9.464 1.00 0.00 64 HIS A CA 4
ATOM 5866 C C . HIS A 1 64 ? 0.284 5.908 -9.886 1.00 0.00 64 HIS A C 4
ATOM 5867 O O . HIS A 1 64 ? -0.721 5.201 -9.965 1.00 0.00 64 HIS A O 4
ATOM 5882 N N . ASP A 1 65 ? 0.276 7.209 -10.157 1.00 0.00 65 ASP A N 4
ATOM 5883 C CA . ASP A 1 65 ? -0.942 7.896 -10.572 1.00 0.00 65 ASP A CA 4
ATOM 5884 C C . ASP A 1 65 ? -1.905 8.052 -9.399 1.00 0.00 65 ASP A C 4
ATOM 5885 O O . ASP A 1 65 ? -3.123 8.069 -9.580 1.00 0.00 65 ASP A O 4
ATOM 5894 N N . LEU A 1 66 ? -1.350 8.165 -8.197 1.00 0.00 66 LEU A N 4
ATOM 5895 C CA . LEU A 1 66 ? -2.160 8.318 -6.993 1.00 0.00 66 LEU A CA 4
ATOM 5896 C C . LEU A 1 66 ? -2.200 9.775 -6.545 1.00 0.00 66 LEU A C 4
ATOM 5897 O O . LEU A 1 66 ? -1.199 10.488 -6.623 1.00 0.00 66 LEU A O 4
ATOM 5913 N N . VAL A 1 67 ? -3.364 10.213 -6.075 1.00 0.00 67 VAL A N 4
ATOM 5914 C CA . VAL A 1 67 ? -3.534 11.585 -5.613 1.00 0.00 67 VAL A CA 4
ATOM 5915 C C . VAL A 1 67 ? -2.886 11.789 -4.248 1.00 0.00 67 VAL A C 4
ATOM 5916 O O . VAL A 1 67 ? -3.245 11.128 -3.273 1.00 0.00 67 VAL A O 4
ATOM 5929 N N . LEU A 1 68 ? -1.929 12.709 -4.185 1.00 0.00 68 LEU A N 4
ATOM 5930 C CA . LEU A 1 68 ? -1.230 13.000 -2.938 1.00 0.00 68 LEU A CA 4
ATOM 5931 C C . LEU A 1 68 ? -2.199 13.017 -1.761 1.00 0.00 68 LEU A C 4
ATOM 5932 O O . LEU A 1 68 ? -2.235 12.082 -0.960 1.00 0.00 68 LEU A O 4
ATOM 5948 N N . HIS A 1 69 ? -2.984 14.084 -1.663 1.00 0.00 69 HIS A N 4
ATOM 5949 C CA . HIS A 1 69 ? -3.957 14.221 -0.584 1.00 0.00 69 HIS A CA 4
ATOM 5950 C C . HIS A 1 69 ? -5.142 13.285 -0.800 1.00 0.00 69 HIS A C 4
ATOM 5951 O O . HIS A 1 69 ? -6.259 13.730 -1.066 1.00 0.00 69 HIS A O 4
ATOM 5966 N N . THR A 1 70 ? -4.891 11.985 -0.683 1.00 0.00 70 THR A N 4
ATOM 5967 C CA . THR A 1 70 ? -5.937 10.985 -0.867 1.00 0.00 70 THR A CA 4
ATOM 5968 C C . THR A 1 70 ? -5.489 9.621 -0.354 1.00 0.00 70 THR A C 4
ATOM 5969 O O . THR A 1 70 ? -4.415 9.137 -0.707 1.00 0.00 70 THR A O 4
ATOM 5980 N N . ASN A 1 71 ? -6.322 9.006 0.479 1.00 0.00 71 ASN A N 4
ATOM 5981 C CA . ASN A 1 71 ? -6.011 7.696 1.041 1.00 0.00 71 ASN A CA 4
ATOM 5982 C C . ASN A 1 71 ? -6.393 6.583 0.069 1.00 0.00 71 ASN A C 4
ATOM 5983 O O . ASN A 1 71 ? -7.565 6.413 -0.267 1.00 0.00 71 ASN A O 4
ATOM 5994 N N . TYR A 1 72 ? -5.395 5.829 -0.378 1.00 0.00 72 TYR A N 4
ATOM 5995 C CA . TYR A 1 72 ? -5.625 4.734 -1.313 1.00 0.00 72 TYR A CA 4
ATOM 5996 C C . TYR A 1 72 ? -5.510 3.385 -0.611 1.00 0.00 72 TYR A C 4
ATOM 5997 O O . TYR A 1 72 ? -4.479 3.066 -0.015 1.00 0.00 72 TYR A O 4
ATOM 6015 N N . THR A 1 73 ? -6.575 2.593 -0.684 1.00 0.00 73 THR A N 4
ATOM 6016 C CA . THR A 1 73 ? -6.597 1.279 -0.055 1.00 0.00 73 THR A CA 4
ATOM 6017 C C . THR A 1 73 ? -6.205 0.190 -1.047 1.00 0.00 73 THR A C 4
ATOM 6018 O O . THR A 1 73 ? -6.837 0.030 -2.090 1.00 0.00 73 THR A O 4
ATOM 6029 N N . ALA A 1 74 ? -5.159 -0.559 -0.713 1.00 0.00 74 ALA A N 4
ATOM 6030 C CA . ALA A 1 74 ? -4.685 -1.637 -1.574 1.00 0.00 74 ALA A CA 4
ATOM 6031 C C . ALA A 1 74 ? -5.070 -3.000 -1.009 1.00 0.00 74 ALA A C 4
ATOM 6032 O O . ALA A 1 74 ? -5.156 -3.179 0.206 1.00 0.00 74 ALA A O 4
ATOM 6039 N N . THR A 1 75 ? -5.303 -3.960 -1.900 1.00 0.00 75 THR A N 4
ATOM 6040 C CA . THR A 1 75 ? -5.682 -5.306 -1.491 1.00 0.00 75 THR A CA 4
ATOM 6041 C C . THR A 1 75 ? -4.862 -6.357 -2.232 1.00 0.00 75 THR A C 4
ATOM 6042 O O . THR A 1 75 ? -5.115 -6.643 -3.401 1.00 0.00 75 THR A O 4
ATOM 6053 N N . VAL A 1 76 ? -3.879 -6.928 -1.542 1.00 0.00 76 VAL A N 4
ATOM 6054 C CA . VAL A 1 76 ? -3.023 -7.949 -2.136 1.00 0.00 76 VAL A CA 4
ATOM 6055 C C . VAL A 1 76 ? -3.551 -9.349 -1.840 1.00 0.00 76 VAL A C 4
ATOM 6056 O O . VAL A 1 76 ? -3.967 -9.642 -0.718 1.00 0.00 76 VAL A O 4
ATOM 6069 N N . ARG A 1 77 ? -3.531 -10.209 -2.853 1.00 0.00 77 ARG A N 4
ATOM 6070 C CA . ARG A 1 77 ? -4.009 -11.578 -2.701 1.00 0.00 77 ARG A CA 4
ATOM 6071 C C . ARG A 1 77 ? -3.084 -12.558 -3.417 1.00 0.00 77 ARG A C 4
ATOM 6072 O O . ARG A 1 77 ? -2.202 -12.155 -4.175 1.00 0.00 77 ARG A O 4
ATOM 6093 N N . GLY A 1 78 ? -3.290 -13.848 -3.169 1.00 0.00 78 GLY A N 4
ATOM 6094 C CA . GLY A 1 78 ? -2.466 -14.865 -3.795 1.00 0.00 78 GLY A CA 4
ATOM 6095 C C . GLY A 1 78 ? -3.283 -15.854 -4.604 1.00 0.00 78 GLY A C 4
ATOM 6096 O O . GLY A 1 78 ? -4.124 -16.570 -4.058 1.00 0.00 78 GLY A O 4
ATOM 6100 N N . LEU A 1 79 ? -3.037 -15.895 -5.909 1.00 0.00 79 LEU A N 4
ATOM 6101 C CA . LEU A 1 79 ? -3.757 -16.802 -6.797 1.00 0.00 79 LEU A CA 4
ATOM 6102 C C . LEU A 1 79 ? -3.097 -18.177 -6.819 1.00 0.00 79 LEU A C 4
ATOM 6103 O O . LEU A 1 79 ? -2.059 -18.369 -7.452 1.00 0.00 79 LEU A O 4
ATOM 6119 N N . ARG A 1 80 ? -3.709 -19.132 -6.126 1.00 0.00 80 ARG A N 4
ATOM 6120 C CA . ARG A 1 80 ? -3.183 -20.490 -6.067 1.00 0.00 80 ARG A CA 4
ATOM 6121 C C . ARG A 1 80 ? -4.212 -21.495 -6.577 1.00 0.00 80 ARG A C 4
ATOM 6122 O O . ARG A 1 80 ? -5.103 -21.915 -5.840 1.00 0.00 80 ARG A O 4
ATOM 6143 N N . GLY A 1 81 ? -4.082 -21.876 -7.845 1.00 0.00 81 GLY A N 4
ATOM 6144 C CA . GLY A 1 81 ? -5.007 -22.828 -8.431 1.00 0.00 81 GLY A CA 4
ATOM 6145 C C . GLY A 1 81 ? -6.440 -22.335 -8.404 1.00 0.00 81 GLY A C 4
ATOM 6146 O O . GLY A 1 81 ? -6.707 -21.133 -8.423 1.00 0.00 81 GLY A O 4
ATOM 6150 N N . PRO A 1 82 ? -7.394 -23.277 -8.361 1.00 0.00 82 PRO A N 4
ATOM 6151 C CA . PRO A 1 82 ? -8.824 -22.956 -8.332 1.00 0.00 82 PRO A CA 4
ATOM 6152 C C . PRO A 1 82 ? -9.249 -22.326 -7.010 1.00 0.00 82 PRO A C 4
ATOM 6153 O O . PRO A 1 82 ? -10.429 -22.057 -6.792 1.00 0.00 82 PRO A O 4
ATOM 6164 N N . ASN A 1 83 ? -8.280 -22.092 -6.132 1.00 0.00 83 ASN A N 4
ATOM 6165 C CA . ASN A 1 83 ? -8.555 -21.493 -4.831 1.00 0.00 83 ASN A CA 4
ATOM 6166 C C . ASN A 1 83 ? -7.831 -20.158 -4.683 1.00 0.00 83 ASN A C 4
ATOM 6167 O O . ASN A 1 83 ? -7.069 -19.752 -5.561 1.00 0.00 83 ASN A O 4
ATOM 6178 N N . LEU A 1 84 ? -8.075 -19.479 -3.567 1.00 0.00 84 LEU A N 4
ATOM 6179 C CA . LEU A 1 84 ? -7.447 -18.189 -3.303 1.00 0.00 84 LEU A CA 4
ATOM 6180 C C . LEU A 1 84 ? -6.797 -18.173 -1.924 1.00 0.00 84 LEU A C 4
ATOM 6181 O O . LEU A 1 84 ? -7.103 -19.008 -1.071 1.00 0.00 84 LEU A O 4
ATOM 6197 N N . THR A 1 85 ? -5.901 -17.215 -1.709 1.00 0.00 85 THR A N 4
ATOM 6198 C CA . THR A 1 85 ? -5.208 -17.088 -0.432 1.00 0.00 85 THR A CA 4
ATOM 6199 C C . THR A 1 85 ? -5.785 -15.946 0.395 1.00 0.00 85 THR A C 4
ATOM 6200 O O . THR A 1 85 ? -6.639 -15.195 -0.076 1.00 0.00 85 THR A O 4
ATOM 6211 N N . SER A 1 86 ? -5.313 -15.819 1.631 1.00 0.00 86 SER A N 4
ATOM 6212 C CA . SER A 1 86 ? -5.784 -14.769 2.526 1.00 0.00 86 SER A CA 4
ATOM 6213 C C . SER A 1 86 ? -5.351 -13.393 2.026 1.00 0.00 86 SER A C 4
ATOM 6214 O O . SER A 1 86 ? -4.163 -13.109 1.868 1.00 0.00 86 SER A O 4
ATOM 6222 N N . PRO A 1 87 ? -6.335 -12.519 1.771 1.00 0.00 87 PRO A N 4
ATOM 6223 C CA . PRO A 1 87 ? -6.081 -11.160 1.287 1.00 0.00 87 PRO A CA 4
ATOM 6224 C C . PRO A 1 87 ? -5.438 -10.276 2.349 1.00 0.00 87 PRO A C 4
ATOM 6225 O O . PRO A 1 87 ? -5.652 -10.472 3.545 1.00 0.00 87 PRO A O 4
ATOM 6236 N N . ALA A 1 88 ? -4.650 -9.302 1.906 1.00 0.00 88 ALA A N 4
ATOM 6237 C CA . ALA A 1 88 ? -3.979 -8.387 2.820 1.00 0.00 88 ALA A CA 4
ATOM 6238 C C . ALA A 1 88 ? -4.117 -6.943 2.350 1.00 0.00 88 ALA A C 4
ATOM 6239 O O . ALA A 1 88 ? -3.615 -6.574 1.289 1.00 0.00 88 ALA A O 4
ATOM 6246 N N . SER A 1 89 ? -4.803 -6.130 3.148 1.00 0.00 89 SER A N 4
ATOM 6247 C CA . SER A 1 89 ? -5.012 -4.727 2.811 1.00 0.00 89 SER A CA 4
ATOM 6248 C C . SER A 1 89 ? -4.316 -3.817 3.820 1.00 0.00 89 SER A C 4
ATOM 6249 O O . SER A 1 89 ? -4.059 -4.214 4.956 1.00 0.00 89 SER A O 4
ATOM 6257 N N . ILE A 1 90 ? -4.014 -2.595 3.393 1.00 0.00 90 ILE A N 4
ATOM 6258 C CA . ILE A 1 90 ? -3.349 -1.628 4.258 1.00 0.00 90 ILE A CA 4
ATOM 6259 C C . ILE A 1 90 ? -3.709 -0.199 3.864 1.00 0.00 90 ILE A C 4
ATOM 6260 O O . ILE A 1 90 ? -4.036 0.075 2.709 1.00 0.00 90 ILE A O 4
ATOM 6276 N N . THR A 1 91 ? -3.644 0.710 4.832 1.00 0.00 91 THR A N 4
ATOM 6277 C CA . THR A 1 91 ? -3.961 2.111 4.587 1.00 0.00 91 THR A CA 4
ATOM 6278 C C . THR A 1 91 ? -2.702 2.971 4.601 1.00 0.00 91 THR A C 4
ATOM 6279 O O . THR A 1 91 ? -2.068 3.144 5.642 1.00 0.00 91 THR A O 4
ATOM 6290 N N . PHE A 1 92 ? -2.346 3.508 3.439 1.00 0.00 92 PHE A N 4
ATOM 6291 C CA . PHE A 1 92 ? -1.162 4.351 3.318 1.00 0.00 92 PHE A CA 4
ATOM 6292 C C . PHE A 1 92 ? -1.488 5.643 2.574 1.00 0.00 92 PHE A C 4
ATOM 6293 O O . PHE A 1 92 ? -2.076 5.620 1.492 1.00 0.00 92 PHE A O 4
ATOM 6310 N N . THR A 1 93 ? -1.101 6.771 3.162 1.00 0.00 93 THR A N 4
ATOM 6311 C CA . THR A 1 93 ? -1.353 8.074 2.557 1.00 0.00 93 THR A CA 4
ATOM 6312 C C . THR A 1 93 ? -0.260 8.436 1.558 1.00 0.00 93 THR A C 4
ATOM 6313 O O . THR A 1 93 ? 0.912 8.121 1.763 1.00 0.00 93 THR A O 4
ATOM 6324 N N . THR A 1 94 ? -0.652 9.101 0.475 1.00 0.00 94 THR A N 4
ATOM 6325 C CA . THR A 1 94 ? 0.294 9.506 -0.557 1.00 0.00 94 THR A CA 4
ATOM 6326 C C . THR A 1 94 ? 0.700 10.965 -0.387 1.00 0.00 94 THR A C 4
ATOM 6327 O O . THR A 1 94 ? 1.118 11.618 -1.344 1.00 0.00 94 THR A O 4
ATOM 6338 N N . GLY A 1 95 ? 0.574 11.472 0.835 1.00 0.00 95 GLY A N 4
ATOM 6339 C CA . GLY A 1 95 ? 0.931 12.853 1.106 1.00 0.00 95 GLY A CA 4
ATOM 6340 C C . GLY A 1 95 ? 1.470 13.046 2.510 1.00 0.00 95 GLY A C 4
ATOM 6341 O O . GLY A 1 95 ? 1.023 13.935 3.237 1.00 0.00 95 GLY A O 4
ATOM 6345 N N . LEU A 1 96 ? 2.431 12.214 2.893 1.00 0.00 96 LEU A N 4
ATOM 6346 C CA . LEU A 1 96 ? 3.031 12.296 4.221 1.00 0.00 96 LEU A CA 4
ATOM 6347 C C . LEU A 1 96 ? 4.427 12.906 4.150 1.00 0.00 96 LEU A C 4
ATOM 6348 O O . LEU A 1 96 ? 5.240 12.724 5.057 1.00 0.00 96 LEU A O 4
ATOM 6364 N N . GLU A 1 97 ? 4.697 13.631 3.070 1.00 0.00 97 GLU A N 4
ATOM 6365 C CA . GLU A 1 97 ? 5.995 14.270 2.883 1.00 0.00 97 GLU A CA 4
ATOM 6366 C C . GLU A 1 97 ? 6.479 14.910 4.182 1.00 0.00 97 GLU A C 4
ATOM 6367 O O . GLU A 1 97 ? 6.167 16.066 4.469 1.00 0.00 97 GLU A O 4
ATOM 6379 N N . ALA A 1 98 ? 7.239 14.150 4.963 1.00 0.00 98 ALA A N 4
ATOM 6380 C CA . ALA A 1 98 ? 7.766 14.643 6.229 1.00 0.00 98 ALA A CA 4
ATOM 6381 C C . ALA A 1 98 ? 8.745 13.646 6.841 1.00 0.00 98 ALA A C 4
ATOM 6382 O O . ALA A 1 98 ? 8.847 12.496 6.413 1.00 0.00 98 ALA A O 4
ATOM 6389 N N . PRO A 1 99 ? 9.483 14.095 7.867 1.00 0.00 99 PRO A N 4
ATOM 6390 C CA . PRO A 1 99 ? 10.466 13.257 8.561 1.00 0.00 99 PRO A CA 4
ATOM 6391 C C . PRO A 1 99 ? 9.811 12.156 9.386 1.00 0.00 99 PRO A C 4
ATOM 6392 O O . PRO A 1 99 ? 8.585 12.053 9.440 1.00 0.00 99 PRO A O 4
ATOM 6403 N N . ARG A 1 100 ? 10.634 11.333 10.028 1.00 0.00 100 ARG A N 4
ATOM 6404 C CA . ARG A 1 100 ? 10.134 10.238 10.850 1.00 0.00 100 ARG A CA 4
ATOM 6405 C C . ARG A 1 100 ? 8.983 10.706 11.735 1.00 0.00 100 ARG A C 4
ATOM 6406 O O . ARG A 1 100 ? 8.955 11.853 12.181 1.00 0.00 100 ARG A O 4
ATOM 6427 N N . ASP A 1 101 ? 8.034 9.809 11.984 1.00 0.00 101 ASP A N 4
ATOM 6428 C CA . ASP A 1 101 ? 6.879 10.130 12.816 1.00 0.00 101 ASP A CA 4
ATOM 6429 C C . ASP A 1 101 ? 6.345 11.521 12.493 1.00 0.00 101 ASP A C 4
ATOM 6430 O O . ASP A 1 101 ? 5.772 12.192 13.350 1.00 0.00 101 ASP A O 4
ATOM 6439 N N . LEU A 1 102 ? 6.538 11.949 11.249 1.00 0.00 102 LEU A N 4
ATOM 6440 C CA . LEU A 1 102 ? 6.077 13.262 10.812 1.00 0.00 102 LEU A CA 4
ATOM 6441 C C . LEU A 1 102 ? 6.290 14.305 11.904 1.00 0.00 102 LEU A C 4
ATOM 6442 O O . LEU A 1 102 ? 5.401 15.105 12.192 1.00 0.00 102 LEU A O 4
ATOM 6458 N N . GLU A 1 103 ? 7.475 14.292 12.506 1.00 0.00 103 GLU A N 4
ATOM 6459 C CA . GLU A 1 103 ? 7.804 15.238 13.566 1.00 0.00 103 GLU A CA 4
ATOM 6460 C C . GLU A 1 103 ? 8.835 16.256 13.084 1.00 0.00 103 GLU A C 4
ATOM 6461 O O . GLU A 1 103 ? 10.017 15.941 12.951 1.00 0.00 103 GLU A O 4
ATOM 6473 N N . ALA A 1 104 ? 8.378 17.476 12.827 1.00 0.00 104 ALA A N 4
ATOM 6474 C CA . ALA A 1 104 ? 9.259 18.541 12.363 1.00 0.00 104 ALA A CA 4
ATOM 6475 C C . ALA A 1 104 ? 10.636 18.434 13.011 1.00 0.00 104 ALA A C 4
ATOM 6476 O O . ALA A 1 104 ? 11.602 18.012 12.374 1.00 0.00 104 ALA A O 4
ATOM 6483 N N . LYS A 1 105 ? 10.719 18.821 14.280 1.00 0.00 105 LYS A N 4
ATOM 6484 C CA . LYS A 1 105 ? 11.977 18.770 15.014 1.00 0.00 105 LYS A CA 4
ATOM 6485 C C . LYS A 1 105 ? 11.768 19.145 16.478 1.00 0.00 105 LYS A C 4
ATOM 6486 O O . LYS A 1 105 ? 10.831 19.868 16.814 1.00 0.00 105 LYS A O 4
ATOM 6505 N N . GLU A 1 106 ? 12.649 18.650 17.342 1.00 0.00 106 GLU A N 4
ATOM 6506 C CA . GLU A 1 106 ? 12.559 18.936 18.769 1.00 0.00 106 GLU A CA 4
ATOM 6507 C C . GLU A 1 106 ? 11.103 18.979 19.225 1.00 0.00 106 GLU A C 4
ATOM 6508 O O . GLU A 1 106 ? 10.705 19.863 19.984 1.00 0.00 106 GLU A O 4
ATOM 6520 N N . VAL A 1 107 ? 10.313 18.018 18.757 1.00 0.00 107 VAL A N 4
ATOM 6521 C CA . VAL A 1 107 ? 8.902 17.944 19.116 1.00 0.00 107 VAL A CA 4
ATOM 6522 C C . VAL A 1 107 ? 8.724 17.846 20.627 1.00 0.00 107 VAL A C 4
ATOM 6523 O O . VAL A 1 107 ? 7.841 18.482 21.203 1.00 0.00 107 VAL A O 4
ATOM 6536 N N . THR A 1 108 ? 9.569 17.041 21.265 1.00 0.00 108 THR A N 4
ATOM 6537 C CA . THR A 1 108 ? 9.506 16.857 22.710 1.00 0.00 108 THR A CA 4
ATOM 6538 C C . THR A 1 108 ? 10.857 17.131 23.359 1.00 0.00 108 THR A C 4
ATOM 6539 O O . THR A 1 108 ? 11.629 16.216 23.652 1.00 0.00 108 THR A O 4
ATOM 6550 N N . PRO A 1 109 ? 11.154 18.418 23.592 1.00 0.00 109 PRO A N 4
ATOM 6551 C CA . PRO A 1 109 ? 12.414 18.840 24.211 1.00 0.00 109 PRO A CA 4
ATOM 6552 C C . PRO A 1 109 ? 12.495 18.454 25.684 1.00 0.00 109 PRO A C 4
ATOM 6553 O O . PRO A 1 109 ? 11.496 18.500 26.403 1.00 0.00 109 PRO A O 4
ATOM 6564 N N . SER A 1 110 ? 13.688 18.075 26.127 1.00 0.00 110 SER A N 4
ATOM 6565 C CA . SER A 1 110 ? 13.899 17.678 27.513 1.00 0.00 110 SER A CA 4
ATOM 6566 C C . SER A 1 110 ? 14.527 18.813 28.315 1.00 0.00 110 SER A C 4
ATOM 6567 O O . SER A 1 110 ? 15.469 18.603 29.079 1.00 0.00 110 SER A O 4
ATOM 6575 N N . GLY A 1 111 ? 13.998 20.020 28.135 1.00 0.00 111 GLY A N 4
ATOM 6576 C CA . GLY A 1 111 ? 14.519 21.172 28.847 1.00 0.00 111 GLY A CA 4
ATOM 6577 C C . GLY A 1 111 ? 16.025 21.122 29.007 1.00 0.00 111 GLY A C 4
ATOM 6578 O O . GLY A 1 111 ? 16.548 20.682 30.031 1.00 0.00 111 GLY A O 4
ATOM 6582 N N . PRO A 1 112 ? 16.750 21.581 27.976 1.00 0.00 112 PRO A N 4
ATOM 6583 C CA . PRO A 1 112 ? 18.215 21.596 27.982 1.00 0.00 112 PRO A CA 4
ATOM 6584 C C . PRO A 1 112 ? 18.780 22.620 28.960 1.00 0.00 112 PRO A C 4
ATOM 6585 O O . PRO A 1 112 ? 18.034 23.375 29.583 1.00 0.00 112 PRO A O 4
ATOM 6596 N N . SER A 1 113 ? 20.102 22.640 29.091 1.00 0.00 113 SER A N 4
ATOM 6597 C CA . SER A 1 113 ? 20.767 23.570 29.997 1.00 0.00 113 SER A CA 4
ATOM 6598 C C . SER A 1 113 ? 22.131 23.981 29.450 1.00 0.00 113 SER A C 4
ATOM 6599 O O . SER A 1 113 ? 22.603 23.433 28.454 1.00 0.00 113 SER A O 4
ATOM 6607 N N . SER A 1 114 ? 22.759 24.950 30.109 1.00 0.00 114 SER A N 4
ATOM 6608 C CA . SER A 1 114 ? 24.067 25.438 29.687 1.00 0.00 114 SER A CA 4
ATOM 6609 C C . SER A 1 114 ? 25.140 25.063 30.704 1.00 0.00 114 SER A C 4
ATOM 6610 O O . SER A 1 114 ? 24.958 25.235 31.908 1.00 0.00 114 SER A O 4
ATOM 6618 N N . GLY A 1 115 ? 26.261 24.548 30.209 1.00 0.00 115 GLY A N 4
ATOM 6619 C CA . GLY A 1 115 ? 27.349 24.156 31.087 1.00 0.00 115 GLY A CA 4
ATOM 6620 C C . GLY A 1 115 ? 27.418 22.656 31.288 1.00 0.00 115 GLY A C 4
ATOM 6621 O O . GLY A 1 115 ? 28.300 22.157 31.989 1.00 0.00 115 GLY A O 4
ATOM 6625 N N . GLY A 1 1 ? -15.214 -15.978 3.947 1.00 0.00 1 GLY A N 5
ATOM 6626 C CA . GLY A 1 1 ? -14.544 -16.456 5.142 1.00 0.00 1 GLY A CA 5
ATOM 6627 C C . GLY A 1 1 ? -13.403 -17.403 4.828 1.00 0.00 1 GLY A C 5
ATOM 6628 O O . GLY A 1 1 ? -13.518 -18.612 5.029 1.00 0.00 1 GLY A O 5
ATOM 6632 N N . SER A 1 2 ? -12.300 -16.852 4.332 1.00 0.00 2 SER A N 5
ATOM 6633 C CA . SER A 1 2 ? -11.134 -17.657 3.985 1.00 0.00 2 SER A CA 5
ATOM 6634 C C . SER A 1 2 ? -10.395 -18.113 5.239 1.00 0.00 2 SER A C 5
ATOM 6635 O O . SER A 1 2 ? -9.702 -17.327 5.885 1.00 0.00 2 SER A O 5
ATOM 6643 N N . SER A 1 3 ? -10.547 -19.389 5.578 1.00 0.00 3 SER A N 5
ATOM 6644 C CA . SER A 1 3 ? -9.899 -19.951 6.756 1.00 0.00 3 SER A CA 5
ATOM 6645 C C . SER A 1 3 ? -8.380 -19.894 6.620 1.00 0.00 3 SER A C 5
ATOM 6646 O O . SER A 1 3 ? -7.850 -19.783 5.516 1.00 0.00 3 SER A O 5
ATOM 6654 N N . GLY A 1 4 ? -7.687 -19.972 7.752 1.00 0.00 4 GLY A N 5
ATOM 6655 C CA . GLY A 1 4 ? -6.236 -19.927 7.737 1.00 0.00 4 GLY A CA 5
ATOM 6656 C C . GLY A 1 4 ? -5.619 -20.791 8.819 1.00 0.00 4 GLY A C 5
ATOM 6657 O O . GLY A 1 4 ? -4.775 -20.328 9.586 1.00 0.00 4 GLY A O 5
ATOM 6661 N N . SER A 1 5 ? -6.042 -22.048 8.883 1.00 0.00 5 SER A N 5
ATOM 6662 C CA . SER A 1 5 ? -5.530 -22.978 9.883 1.00 0.00 5 SER A CA 5
ATOM 6663 C C . SER A 1 5 ? -4.006 -23.037 9.839 1.00 0.00 5 SER A C 5
ATOM 6664 O O . SER A 1 5 ? -3.416 -23.379 8.815 1.00 0.00 5 SER A O 5
ATOM 6672 N N . SER A 1 6 ? -3.375 -22.700 10.960 1.00 0.00 6 SER A N 5
ATOM 6673 C CA . SER A 1 6 ? -1.919 -22.710 11.050 1.00 0.00 6 SER A CA 5
ATOM 6674 C C . SER A 1 6 ? -1.307 -21.702 10.081 1.00 0.00 6 SER A C 5
ATOM 6675 O O . SER A 1 6 ? -0.302 -21.982 9.430 1.00 0.00 6 SER A O 5
ATOM 6683 N N . GLY A 1 7 ? -1.925 -20.528 9.991 1.00 0.00 7 GLY A N 5
ATOM 6684 C CA . GLY A 1 7 ? -1.428 -19.496 9.100 1.00 0.00 7 GLY A CA 5
ATOM 6685 C C . GLY A 1 7 ? -1.993 -19.620 7.698 1.00 0.00 7 GLY A C 5
ATOM 6686 O O . GLY A 1 7 ? -2.262 -20.717 7.209 1.00 0.00 7 GLY A O 5
ATOM 6690 N N . PRO A 1 8 ? -2.180 -18.473 7.028 1.00 0.00 8 PRO A N 5
ATOM 6691 C CA . PRO A 1 8 ? -2.719 -18.432 5.665 1.00 0.00 8 PRO A CA 5
ATOM 6692 C C . PRO A 1 8 ? -1.738 -18.986 4.637 1.00 0.00 8 PRO A C 5
ATOM 6693 O O . PRO A 1 8 ? -0.749 -19.629 4.992 1.00 0.00 8 PRO A O 5
ATOM 6704 N N . ASP A 1 9 ? -2.017 -18.732 3.364 1.00 0.00 9 ASP A N 5
ATOM 6705 C CA . ASP A 1 9 ? -1.157 -19.205 2.285 1.00 0.00 9 ASP A CA 5
ATOM 6706 C C . ASP A 1 9 ? -0.857 -18.080 1.298 1.00 0.00 9 ASP A C 5
ATOM 6707 O O . ASP A 1 9 ? -0.488 -18.330 0.151 1.00 0.00 9 ASP A O 5
ATOM 6716 N N . GLY A 1 10 ? -1.018 -16.842 1.752 1.00 0.00 10 GLY A N 5
ATOM 6717 C CA . GLY A 1 10 ? -0.761 -15.698 0.897 1.00 0.00 10 GLY A CA 5
ATOM 6718 C C . GLY A 1 10 ? 0.117 -14.659 1.566 1.00 0.00 10 GLY A C 5
ATOM 6719 O O . GLY A 1 10 ? 0.755 -14.919 2.587 1.00 0.00 10 GLY A O 5
ATOM 6723 N N . PRO A 1 11 ? 0.159 -13.452 0.986 1.00 0.00 11 PRO A N 5
ATOM 6724 C CA . PRO A 1 11 ? 0.963 -12.346 1.514 1.00 0.00 11 PRO A CA 5
ATOM 6725 C C . PRO A 1 11 ? 0.410 -11.803 2.828 1.00 0.00 11 PRO A C 5
ATOM 6726 O O . PRO A 1 11 ? -0.774 -11.481 2.929 1.00 0.00 11 PRO A O 5
ATOM 6737 N N . THR A 1 12 ? 1.275 -11.704 3.833 1.00 0.00 12 THR A N 5
ATOM 6738 C CA . THR A 1 12 ? 0.873 -11.201 5.140 1.00 0.00 12 THR A CA 5
ATOM 6739 C C . THR A 1 12 ? 1.893 -10.208 5.685 1.00 0.00 12 THR A C 5
ATOM 6740 O O . THR A 1 12 ? 2.971 -10.038 5.116 1.00 0.00 12 THR A O 5
ATOM 6751 N N . GLN A 1 13 ? 1.545 -9.556 6.790 1.00 0.00 13 GLN A N 5
ATOM 6752 C CA . GLN A 1 13 ? 2.433 -8.579 7.411 1.00 0.00 13 GLN A CA 5
ATOM 6753 C C . GLN A 1 13 ? 2.688 -7.403 6.474 1.00 0.00 13 GLN A C 5
ATOM 6754 O O . GLN A 1 13 ? 3.772 -6.819 6.476 1.00 0.00 13 GLN A O 5
ATOM 6768 N N . LEU A 1 14 ? 1.684 -7.061 5.675 1.00 0.00 14 LEU A N 5
ATOM 6769 C CA . LEU A 1 14 ? 1.800 -5.954 4.732 1.00 0.00 14 LEU A CA 5
ATOM 6770 C C . LEU A 1 14 ? 2.120 -4.651 5.459 1.00 0.00 14 LEU A C 5
ATOM 6771 O O . LEU A 1 14 ? 1.317 -4.156 6.249 1.00 0.00 14 LEU A O 5
ATOM 6787 N N . ARG A 1 15 ? 3.298 -4.100 5.184 1.00 0.00 15 ARG A N 5
ATOM 6788 C CA . ARG A 1 15 ? 3.724 -2.855 5.810 1.00 0.00 15 ARG A CA 5
ATOM 6789 C C . ARG A 1 15 ? 4.164 -1.841 4.758 1.00 0.00 15 ARG A C 5
ATOM 6790 O O . ARG A 1 15 ? 4.486 -2.204 3.628 1.00 0.00 15 ARG A O 5
ATOM 6811 N N . ALA A 1 16 ? 4.177 -0.568 5.140 1.00 0.00 16 ALA A N 5
ATOM 6812 C CA . ALA A 1 16 ? 4.580 0.499 4.231 1.00 0.00 16 ALA A CA 5
ATOM 6813 C C . ALA A 1 16 ? 5.668 1.368 4.852 1.00 0.00 16 ALA A C 5
ATOM 6814 O O . ALA A 1 16 ? 5.401 2.170 5.748 1.00 0.00 16 ALA A O 5
ATOM 6821 N N . LEU A 1 17 ? 6.896 1.202 4.374 1.00 0.00 17 LEU A N 5
ATOM 6822 C CA . LEU A 1 17 ? 8.027 1.971 4.883 1.00 0.00 17 LEU A CA 5
ATOM 6823 C C . LEU A 1 17 ? 8.040 3.376 4.290 1.00 0.00 17 LEU A C 5
ATOM 6824 O O . LEU A 1 17 ? 7.319 3.665 3.336 1.00 0.00 17 LEU A O 5
ATOM 6840 N N . ASN A 1 18 ? 8.866 4.246 4.861 1.00 0.00 18 ASN A N 5
ATOM 6841 C CA . ASN A 1 18 ? 8.976 5.621 4.387 1.00 0.00 18 ASN A CA 5
ATOM 6842 C C . ASN A 1 18 ? 9.671 5.676 3.030 1.00 0.00 18 ASN A C 5
ATOM 6843 O O . ASN A 1 18 ? 10.893 5.815 2.952 1.00 0.00 18 ASN A O 5
ATOM 6854 N N . LEU A 1 19 ? 8.887 5.567 1.965 1.00 0.00 19 LEU A N 5
ATOM 6855 C CA . LEU A 1 19 ? 9.426 5.605 0.610 1.00 0.00 19 LEU A CA 5
ATOM 6856 C C . LEU A 1 19 ? 9.146 6.951 -0.051 1.00 0.00 19 LEU A C 5
ATOM 6857 O O . LEU A 1 19 ? 8.448 7.797 0.510 1.00 0.00 19 LEU A O 5
ATOM 6873 N N . THR A 1 20 ? 9.692 7.142 -1.248 1.00 0.00 20 THR A N 5
ATOM 6874 C CA . THR A 1 20 ? 9.499 8.384 -1.986 1.00 0.00 20 THR A CA 5
ATOM 6875 C C . THR A 1 20 ? 8.115 8.968 -1.728 1.00 0.00 20 THR A C 5
ATOM 6876 O O . THR A 1 20 ? 7.148 8.233 -1.534 1.00 0.00 20 THR A O 5
ATOM 6887 N N . GLU A 1 21 ? 8.028 10.294 -1.728 1.00 0.00 21 GLU A N 5
ATOM 6888 C CA . GLU A 1 21 ? 6.760 10.976 -1.495 1.00 0.00 21 GLU A CA 5
ATOM 6889 C C . GLU A 1 21 ? 6.028 11.228 -2.810 1.00 0.00 21 GLU A C 5
ATOM 6890 O O . GLU A 1 21 ? 5.283 12.199 -2.942 1.00 0.00 21 GLU A O 5
ATOM 6902 N N . GLY A 1 22 ? 6.245 10.345 -3.780 1.00 0.00 22 GLY A N 5
ATOM 6903 C CA . GLY A 1 22 ? 5.600 10.489 -5.072 1.00 0.00 22 GLY A CA 5
ATOM 6904 C C . GLY A 1 22 ? 4.843 9.242 -5.484 1.00 0.00 22 GLY A C 5
ATOM 6905 O O . GLY A 1 22 ? 3.706 9.322 -5.949 1.00 0.00 22 GLY A O 5
ATOM 6909 N N . PHE A 1 23 ? 5.476 8.085 -5.315 1.00 0.00 23 PHE A N 5
ATOM 6910 C CA . PHE A 1 23 ? 4.855 6.815 -5.675 1.00 0.00 23 PHE A CA 5
ATOM 6911 C C . PHE A 1 23 ? 5.023 5.792 -4.557 1.00 0.00 23 PHE A C 5
ATOM 6912 O O . PHE A 1 23 ? 6.142 5.460 -4.167 1.00 0.00 23 PHE A O 5
ATOM 6929 N N . ALA A 1 24 ? 3.902 5.296 -4.044 1.00 0.00 24 ALA A N 5
ATOM 6930 C CA . ALA A 1 24 ? 3.923 4.308 -2.972 1.00 0.00 24 ALA A CA 5
ATOM 6931 C C . ALA A 1 24 ? 3.861 2.891 -3.528 1.00 0.00 24 ALA A C 5
ATOM 6932 O O . ALA A 1 24 ? 3.393 2.672 -4.646 1.00 0.00 24 ALA A O 5
ATOM 6939 N N . VAL A 1 25 ? 4.336 1.929 -2.743 1.00 0.00 25 VAL A N 5
ATOM 6940 C CA . VAL A 1 25 ? 4.334 0.531 -3.157 1.00 0.00 25 VAL A CA 5
ATOM 6941 C C . VAL A 1 25 ? 3.852 -0.375 -2.030 1.00 0.00 25 VAL A C 5
ATOM 6942 O O . VAL A 1 25 ? 3.804 0.031 -0.869 1.00 0.00 25 VAL A O 5
ATOM 6955 N N . LEU A 1 26 ? 3.498 -1.607 -2.380 1.00 0.00 26 LEU A N 5
ATOM 6956 C CA . LEU A 1 26 ? 3.020 -2.573 -1.398 1.00 0.00 26 LEU A CA 5
ATOM 6957 C C . LEU A 1 26 ? 4.105 -3.590 -1.063 1.00 0.00 26 LEU A C 5
ATOM 6958 O O . LEU A 1 26 ? 4.702 -4.194 -1.954 1.00 0.00 26 LEU A O 5
ATOM 6974 N N . HIS A 1 27 ? 4.356 -3.777 0.230 1.00 0.00 27 HIS A N 5
ATOM 6975 C CA . HIS A 1 27 ? 5.367 -4.724 0.684 1.00 0.00 27 HIS A CA 5
ATOM 6976 C C . HIS A 1 27 ? 4.726 -5.886 1.438 1.00 0.00 27 HIS A C 5
ATOM 6977 O O . HIS A 1 27 ? 4.086 -5.689 2.470 1.00 0.00 27 HIS A O 5
ATOM 6992 N N . TRP A 1 28 ? 4.903 -7.093 0.915 1.00 0.00 28 TRP A N 5
ATOM 6993 C CA . TRP A 1 28 ? 4.340 -8.286 1.539 1.00 0.00 28 TRP A CA 5
ATOM 6994 C C . TRP A 1 28 ? 5.405 -9.364 1.708 1.00 0.00 28 TRP A C 5
ATOM 6995 O O . TRP A 1 28 ? 6.387 -9.404 0.967 1.00 0.00 28 TRP A O 5
ATOM 7016 N N . LYS A 1 29 ? 5.203 -10.239 2.687 1.00 0.00 29 LYS A N 5
ATOM 7017 C CA . LYS A 1 29 ? 6.145 -11.321 2.954 1.00 0.00 29 LYS A CA 5
ATOM 7018 C C . LYS A 1 29 ? 5.707 -12.606 2.258 1.00 0.00 29 LYS A C 5
ATOM 7019 O O . LYS A 1 29 ? 4.578 -13.071 2.412 1.00 0.00 29 LYS A O 5
ATOM 7038 N N . PRO A 1 30 ? 6.622 -13.196 1.473 1.00 0.00 30 PRO A N 5
ATOM 7039 C CA . PRO A 1 30 ? 6.354 -14.436 0.739 1.00 0.00 30 PRO A CA 5
ATOM 7040 C C . PRO A 1 30 ? 6.227 -15.642 1.666 1.00 0.00 30 PRO A C 5
ATOM 7041 O O . PRO A 1 30 ? 7.123 -15.946 2.453 1.00 0.00 30 PRO A O 5
ATOM 7052 N N . PRO A 1 31 ? 5.089 -16.345 1.570 1.00 0.00 31 PRO A N 5
ATOM 7053 C CA . PRO A 1 31 ? 4.819 -17.529 2.392 1.00 0.00 31 PRO A CA 5
ATOM 7054 C C . PRO A 1 31 ? 5.699 -18.714 2.007 1.00 0.00 31 PRO A C 5
ATOM 7055 O O . PRO A 1 31 ? 6.348 -18.702 0.962 1.00 0.00 31 PRO A O 5
ATOM 7066 N N . GLN A 1 32 ? 5.714 -19.735 2.859 1.00 0.00 32 GLN A N 5
ATOM 7067 C CA . GLN A 1 32 ? 6.515 -20.926 2.607 1.00 0.00 32 GLN A CA 5
ATOM 7068 C C . GLN A 1 32 ? 6.582 -21.232 1.115 1.00 0.00 32 GLN A C 5
ATOM 7069 O O . GLN A 1 32 ? 7.651 -21.520 0.578 1.00 0.00 32 GLN A O 5
ATOM 7083 N N . ASN A 1 33 ? 5.433 -21.168 0.450 1.00 0.00 33 ASN A N 5
ATOM 7084 C CA . ASN A 1 33 ? 5.361 -21.439 -0.982 1.00 0.00 33 ASN A CA 5
ATOM 7085 C C . ASN A 1 33 ? 4.893 -20.204 -1.746 1.00 0.00 33 ASN A C 5
ATOM 7086 O O . ASN A 1 33 ? 3.819 -19.657 -1.494 1.00 0.00 33 ASN A O 5
ATOM 7097 N N . PRO A 1 34 ? 5.717 -19.754 -2.704 1.00 0.00 34 PRO A N 5
ATOM 7098 C CA . PRO A 1 34 ? 5.408 -18.579 -3.527 1.00 0.00 34 PRO A CA 5
ATOM 7099 C C . PRO A 1 34 ? 4.261 -18.838 -4.497 1.00 0.00 34 PRO A C 5
ATOM 7100 O O . PRO A 1 34 ? 4.374 -19.664 -5.403 1.00 0.00 34 PRO A O 5
ATOM 7111 N N . VAL A 1 35 ? 3.155 -18.125 -4.302 1.00 0.00 35 VAL A N 5
ATOM 7112 C CA . VAL A 1 35 ? 1.988 -18.276 -5.162 1.00 0.00 35 VAL A CA 5
ATOM 7113 C C . VAL A 1 35 ? 2.346 -18.031 -6.623 1.00 0.00 35 VAL A C 5
ATOM 7114 O O . VAL A 1 35 ? 3.490 -17.713 -6.949 1.00 0.00 35 VAL A O 5
ATOM 7127 N N . ASP A 1 36 ? 1.360 -18.183 -7.501 1.00 0.00 36 ASP A N 5
ATOM 7128 C CA . ASP A 1 36 ? 1.571 -17.977 -8.930 1.00 0.00 36 ASP A CA 5
ATOM 7129 C C . ASP A 1 36 ? 1.531 -16.492 -9.277 1.00 0.00 36 ASP A C 5
ATOM 7130 O O . ASP A 1 36 ? 2.481 -15.949 -9.841 1.00 0.00 36 ASP A O 5
ATOM 7139 N N . THR A 1 37 ? 0.423 -15.840 -8.937 1.00 0.00 37 THR A N 5
ATOM 7140 C CA . THR A 1 37 ? 0.258 -14.419 -9.216 1.00 0.00 37 THR A CA 5
ATOM 7141 C C . THR A 1 37 ? -0.453 -13.713 -8.066 1.00 0.00 37 THR A C 5
ATOM 7142 O O . THR A 1 37 ? -1.240 -14.324 -7.342 1.00 0.00 37 THR A O 5
ATOM 7153 N N . TYR A 1 38 ? -0.171 -12.425 -7.904 1.00 0.00 38 TYR A N 5
ATOM 7154 C CA . TYR A 1 38 ? -0.784 -11.637 -6.842 1.00 0.00 38 TYR A CA 5
ATOM 7155 C C . TYR A 1 38 ? -1.819 -10.671 -7.407 1.00 0.00 38 TYR A C 5
ATOM 7156 O O . TYR A 1 38 ? -1.554 -9.954 -8.372 1.00 0.00 38 TYR A O 5
ATOM 7174 N N . ASP A 1 39 ? -3.000 -10.656 -6.800 1.00 0.00 39 ASP A N 5
ATOM 7175 C CA . ASP A 1 39 ? -4.077 -9.777 -7.240 1.00 0.00 39 ASP A CA 5
ATOM 7176 C C . ASP A 1 39 ? -4.116 -8.503 -6.401 1.00 0.00 39 ASP A C 5
ATOM 7177 O O . ASP A 1 39 ? -4.490 -8.532 -5.228 1.00 0.00 39 ASP A O 5
ATOM 7186 N N . ILE A 1 40 ? -3.727 -7.387 -7.010 1.00 0.00 40 ILE A N 5
ATOM 7187 C CA . ILE A 1 40 ? -3.719 -6.105 -6.319 1.00 0.00 40 ILE A CA 5
ATOM 7188 C C . ILE A 1 40 ? -4.870 -5.220 -6.786 1.00 0.00 40 ILE A C 5
ATOM 7189 O O . ILE A 1 40 ? -5.106 -5.075 -7.986 1.00 0.00 40 ILE A O 5
ATOM 7205 N N . GLN A 1 41 ? -5.581 -4.630 -5.832 1.00 0.00 41 GLN A N 5
ATOM 7206 C CA . GLN A 1 41 ? -6.707 -3.759 -6.146 1.00 0.00 41 GLN A CA 5
ATOM 7207 C C . GLN A 1 41 ? -6.594 -2.433 -5.401 1.00 0.00 41 GLN A C 5
ATOM 7208 O O . GLN A 1 41 ? -6.613 -2.398 -4.170 1.00 0.00 41 GLN A O 5
ATOM 7222 N N . VAL A 1 42 ? -6.477 -1.345 -6.154 1.00 0.00 42 VAL A N 5
ATOM 7223 C CA . VAL A 1 42 ? -6.362 -0.016 -5.565 1.00 0.00 42 VAL A CA 5
ATOM 7224 C C . VAL A 1 42 ? -7.622 0.806 -5.813 1.00 0.00 42 VAL A C 5
ATOM 7225 O O . VAL A 1 42 ? -8.125 0.870 -6.935 1.00 0.00 42 VAL A O 5
ATOM 7238 N N . THR A 1 43 ? -8.128 1.436 -4.757 1.00 0.00 43 THR A N 5
ATOM 7239 C CA . THR A 1 43 ? -9.330 2.255 -4.859 1.00 0.00 43 THR A CA 5
ATOM 7240 C C . THR A 1 43 ? -9.258 3.456 -3.925 1.00 0.00 43 THR A C 5
ATOM 7241 O O . THR A 1 43 ? -8.348 3.562 -3.103 1.00 0.00 43 THR A O 5
ATOM 7252 N N . ALA A 1 44 ? -10.223 4.360 -4.055 1.00 0.00 44 ALA A N 5
ATOM 7253 C CA . ALA A 1 44 ? -10.270 5.554 -3.219 1.00 0.00 44 ALA A CA 5
ATOM 7254 C C . ALA A 1 44 ? -11.598 6.286 -3.382 1.00 0.00 44 ALA A C 5
ATOM 7255 O O . ALA A 1 44 ? -12.285 6.157 -4.396 1.00 0.00 44 ALA A O 5
ATOM 7262 N N . PRO A 1 45 ? -11.970 7.073 -2.361 1.00 0.00 45 PRO A N 5
ATOM 7263 C CA . PRO A 1 45 ? -13.218 7.841 -2.367 1.00 0.00 45 PRO A CA 5
ATOM 7264 C C . PRO A 1 45 ? -13.187 8.990 -3.370 1.00 0.00 45 PRO A C 5
ATOM 7265 O O . PRO A 1 45 ? -12.881 10.127 -3.014 1.00 0.00 45 PRO A O 5
ATOM 7276 N N . GLY A 1 46 ? -13.505 8.685 -4.624 1.00 0.00 46 GLY A N 5
ATOM 7277 C CA . GLY A 1 46 ? -13.507 9.703 -5.658 1.00 0.00 46 GLY A CA 5
ATOM 7278 C C . GLY A 1 46 ? -12.522 9.403 -6.770 1.00 0.00 46 GLY A C 5
ATOM 7279 O O . GLY A 1 46 ? -12.704 9.842 -7.905 1.00 0.00 46 GLY A O 5
ATOM 7283 N N . ALA A 1 47 ? -11.474 8.653 -6.443 1.00 0.00 47 ALA A N 5
ATOM 7284 C CA . ALA A 1 47 ? -10.457 8.294 -7.424 1.00 0.00 47 ALA A CA 5
ATOM 7285 C C . ALA A 1 47 ? -10.888 7.082 -8.244 1.00 0.00 47 ALA A C 5
ATOM 7286 O O . ALA A 1 47 ? -11.658 6.237 -7.788 1.00 0.00 47 ALA A O 5
ATOM 7293 N N . PRO A 1 48 ? -10.380 6.994 -9.482 1.00 0.00 48 PRO A N 5
ATOM 7294 C CA . PRO A 1 48 ? -10.700 5.890 -10.392 1.00 0.00 48 PRO A CA 5
ATOM 7295 C C . PRO A 1 48 ? -10.083 4.570 -9.939 1.00 0.00 48 PRO A C 5
ATOM 7296 O O . PRO A 1 48 ? -9.011 4.533 -9.336 1.00 0.00 48 PRO A O 5
ATOM 7307 N N . PRO A 1 49 ? -10.775 3.460 -10.236 1.00 0.00 49 PRO A N 5
ATOM 7308 C CA . PRO A 1 49 ? -10.314 2.118 -9.870 1.00 0.00 49 PRO A CA 5
ATOM 7309 C C . PRO A 1 49 ? -9.091 1.687 -10.671 1.00 0.00 49 PRO A C 5
ATOM 7310 O O . PRO A 1 49 ? -8.946 2.041 -11.842 1.00 0.00 49 PRO A O 5
ATOM 7321 N N . LEU A 1 50 ? -8.212 0.920 -10.034 1.00 0.00 50 LEU A N 5
ATOM 7322 C CA . LEU A 1 50 ? -7.000 0.440 -10.689 1.00 0.00 50 LEU A CA 5
ATOM 7323 C C . LEU A 1 50 ? -6.803 -1.052 -10.442 1.00 0.00 50 LEU A C 5
ATOM 7324 O O . LEU A 1 50 ? -6.885 -1.519 -9.306 1.00 0.00 50 LEU A O 5
ATOM 7340 N N . GLN A 1 51 ? -6.541 -1.794 -11.513 1.00 0.00 51 GLN A N 5
ATOM 7341 C CA . GLN A 1 51 ? -6.330 -3.234 -11.412 1.00 0.00 51 GLN A CA 5
ATOM 7342 C C . GLN A 1 51 ? -5.002 -3.635 -12.045 1.00 0.00 51 GLN A C 5
ATOM 7343 O O . GLN A 1 51 ? -4.600 -3.084 -13.069 1.00 0.00 51 GLN A O 5
ATOM 7357 N N . ALA A 1 52 ? -4.325 -4.599 -11.428 1.00 0.00 52 ALA A N 5
ATOM 7358 C CA . ALA A 1 52 ? -3.044 -5.075 -11.932 1.00 0.00 52 ALA A CA 5
ATOM 7359 C C . ALA A 1 52 ? -2.700 -6.443 -11.352 1.00 0.00 52 ALA A C 5
ATOM 7360 O O . ALA A 1 52 ? -3.336 -6.903 -10.405 1.00 0.00 52 ALA A O 5
ATOM 7367 N N . GLU A 1 53 ? -1.689 -7.087 -11.927 1.00 0.00 53 GLU A N 5
ATOM 7368 C CA . GLU A 1 53 ? -1.262 -8.403 -11.466 1.00 0.00 53 GLU A CA 5
ATOM 7369 C C . GLU A 1 53 ? 0.253 -8.553 -11.575 1.00 0.00 53 GLU A C 5
ATOM 7370 O O . GLU A 1 53 ? 0.897 -7.893 -12.391 1.00 0.00 53 GLU A O 5
ATOM 7382 N N . THR A 1 54 ? 0.816 -9.426 -10.746 1.00 0.00 54 THR A N 5
ATOM 7383 C CA . THR A 1 54 ? 2.254 -9.663 -10.746 1.00 0.00 54 THR A CA 5
ATOM 7384 C C . THR A 1 54 ? 2.574 -11.109 -10.388 1.00 0.00 54 THR A C 5
ATOM 7385 O O . THR A 1 54 ? 1.876 -11.747 -9.600 1.00 0.00 54 THR A O 5
ATOM 7396 N N . PRO A 1 55 ? 3.655 -11.641 -10.979 1.00 0.00 55 PRO A N 5
ATOM 7397 C CA . PRO A 1 55 ? 4.091 -13.019 -10.736 1.00 0.00 55 PRO A CA 5
ATOM 7398 C C . PRO A 1 55 ? 4.646 -13.211 -9.329 1.00 0.00 55 PRO A C 5
ATOM 7399 O O . PRO A 1 55 ? 5.243 -12.302 -8.757 1.00 0.00 55 PRO A O 5
ATOM 7410 N N . GLY A 1 56 ? 4.444 -14.404 -8.777 1.00 0.00 56 GLY A N 5
ATOM 7411 C CA . GLY A 1 56 ? 4.929 -14.694 -7.440 1.00 0.00 56 GLY A CA 5
ATOM 7412 C C . GLY A 1 56 ? 6.369 -14.262 -7.240 1.00 0.00 56 GLY A C 5
ATOM 7413 O O . GLY A 1 56 ? 6.718 -13.706 -6.199 1.00 0.00 56 GLY A O 5
ATOM 7417 N N . SER A 1 57 ? 7.207 -14.519 -8.239 1.00 0.00 57 SER A N 5
ATOM 7418 C CA . SER A 1 57 ? 8.618 -14.159 -8.166 1.00 0.00 57 SER A CA 5
ATOM 7419 C C . SER A 1 57 ? 8.791 -12.767 -7.567 1.00 0.00 57 SER A C 5
ATOM 7420 O O . SER A 1 57 ? 9.839 -12.448 -7.005 1.00 0.00 57 SER A O 5
ATOM 7428 N N . ALA A 1 58 ? 7.757 -11.942 -7.692 1.00 0.00 58 ALA A N 5
ATOM 7429 C CA . ALA A 1 58 ? 7.794 -10.585 -7.162 1.00 0.00 58 ALA A CA 5
ATOM 7430 C C . ALA A 1 58 ? 7.277 -10.541 -5.728 1.00 0.00 58 ALA A C 5
ATOM 7431 O O . ALA A 1 58 ? 6.405 -11.323 -5.348 1.00 0.00 58 ALA A O 5
ATOM 7438 N N . VAL A 1 59 ? 7.820 -9.623 -4.935 1.00 0.00 59 VAL A N 5
ATOM 7439 C CA . VAL A 1 59 ? 7.412 -9.477 -3.543 1.00 0.00 59 VAL A CA 5
ATOM 7440 C C . VAL A 1 59 ? 6.972 -8.049 -3.246 1.00 0.00 59 VAL A C 5
ATOM 7441 O O . VAL A 1 59 ? 6.904 -7.637 -2.087 1.00 0.00 59 VAL A O 5
ATOM 7454 N N . ASP A 1 60 ? 6.672 -7.296 -4.299 1.00 0.00 60 ASP A N 5
ATOM 7455 C CA . ASP A 1 60 ? 6.236 -5.913 -4.151 1.00 0.00 60 ASP A CA 5
ATOM 7456 C C . ASP A 1 60 ? 5.713 -5.364 -5.475 1.00 0.00 60 ASP A C 5
ATOM 7457 O O . ASP A 1 60 ? 6.179 -5.750 -6.546 1.00 0.00 60 ASP A O 5
ATOM 7466 N N . TYR A 1 61 ? 4.741 -4.462 -5.393 1.00 0.00 61 TYR A N 5
ATOM 7467 C CA . TYR A 1 61 ? 4.151 -3.863 -6.584 1.00 0.00 61 TYR A CA 5
ATOM 7468 C C . TYR A 1 61 ? 4.011 -2.353 -6.421 1.00 0.00 61 TYR A C 5
ATOM 7469 O O . TYR A 1 61 ? 3.115 -1.856 -5.738 1.00 0.00 61 TYR A O 5
ATOM 7487 N N . PRO A 1 62 ? 4.918 -1.603 -7.065 1.00 0.00 62 PRO A N 5
ATOM 7488 C CA . PRO A 1 62 ? 4.917 -0.138 -7.009 1.00 0.00 62 PRO A CA 5
ATOM 7489 C C . PRO A 1 62 ? 3.737 0.470 -7.760 1.00 0.00 62 PRO A C 5
ATOM 7490 O O . PRO A 1 62 ? 3.610 0.307 -8.974 1.00 0.00 62 PRO A O 5
ATOM 7501 N N . LEU A 1 63 ? 2.877 1.173 -7.031 1.00 0.00 63 LEU A N 5
ATOM 7502 C CA . LEU A 1 63 ? 1.707 1.806 -7.628 1.00 0.00 63 LEU A CA 5
ATOM 7503 C C . LEU A 1 63 ? 2.006 3.253 -8.010 1.00 0.00 63 LEU A C 5
ATOM 7504 O O . LEU A 1 63 ? 2.480 4.038 -7.188 1.00 0.00 63 LEU A O 5
ATOM 7520 N N . HIS A 1 64 ? 1.723 3.600 -9.261 1.00 0.00 64 HIS A N 5
ATOM 7521 C CA . HIS A 1 64 ? 1.959 4.954 -9.751 1.00 0.00 64 HIS A CA 5
ATOM 7522 C C . HIS A 1 64 ? 0.652 5.610 -10.184 1.00 0.00 64 HIS A C 5
ATOM 7523 O O . HIS A 1 64 ? -0.390 4.958 -10.253 1.00 0.00 64 HIS A O 5
ATOM 7538 N N . ASP A 1 65 ? 0.713 6.905 -10.473 1.00 0.00 65 ASP A N 5
ATOM 7539 C CA . ASP A 1 65 ? -0.465 7.651 -10.899 1.00 0.00 65 ASP A CA 5
ATOM 7540 C C . ASP A 1 65 ? -1.487 7.745 -9.769 1.00 0.00 65 ASP A C 5
ATOM 7541 O O . ASP A 1 65 ? -2.672 7.477 -9.965 1.00 0.00 65 ASP A O 5
ATOM 7550 N N . LEU A 1 66 ? -1.018 8.126 -8.586 1.00 0.00 66 LEU A N 5
ATOM 7551 C CA . LEU A 1 66 ? -1.890 8.255 -7.423 1.00 0.00 66 LEU A CA 5
ATOM 7552 C C . LEU A 1 66 ? -1.953 9.702 -6.947 1.00 0.00 66 LEU A C 5
ATOM 7553 O O . LEU A 1 66 ? -0.971 10.440 -7.038 1.00 0.00 66 LEU A O 5
ATOM 7569 N N . VAL A 1 67 ? -3.113 10.103 -6.435 1.00 0.00 67 VAL A N 5
ATOM 7570 C CA . VAL A 1 67 ? -3.302 11.461 -5.941 1.00 0.00 67 VAL A CA 5
ATOM 7571 C C . VAL A 1 67 ? -2.668 11.638 -4.565 1.00 0.00 67 VAL A C 5
ATOM 7572 O O . VAL A 1 67 ? -3.037 10.959 -3.607 1.00 0.00 67 VAL A O 5
ATOM 7585 N N . LEU A 1 68 ? -1.711 12.557 -4.476 1.00 0.00 68 LEU A N 5
ATOM 7586 C CA . LEU A 1 68 ? -1.026 12.826 -3.217 1.00 0.00 68 LEU A CA 5
ATOM 7587 C C . LEU A 1 68 ? -1.998 13.359 -2.170 1.00 0.00 68 LEU A C 5
ATOM 7588 O O . LEU A 1 68 ? -3.083 13.839 -2.501 1.00 0.00 68 LEU A O 5
ATOM 7604 N N . HIS A 1 69 ? -1.601 13.273 -0.904 1.00 0.00 69 HIS A N 5
ATOM 7605 C CA . HIS A 1 69 ? -2.437 13.751 0.193 1.00 0.00 69 HIS A CA 5
ATOM 7606 C C . HIS A 1 69 ? -3.816 13.101 0.147 1.00 0.00 69 HIS A C 5
ATOM 7607 O O . HIS A 1 69 ? -4.831 13.756 0.384 1.00 0.00 69 HIS A O 5
ATOM 7622 N N . THR A 1 70 ? -3.846 11.808 -0.160 1.00 0.00 70 THR A N 5
ATOM 7623 C CA . THR A 1 70 ? -5.101 11.070 -0.240 1.00 0.00 70 THR A CA 5
ATOM 7624 C C . THR A 1 70 ? -4.950 9.667 0.337 1.00 0.00 70 THR A C 5
ATOM 7625 O O . THR A 1 70 ? -3.909 9.031 0.182 1.00 0.00 70 THR A O 5
ATOM 7636 N N . ASN A 1 71 ? -5.997 9.190 1.003 1.00 0.00 71 ASN A N 5
ATOM 7637 C CA . ASN A 1 71 ? -5.982 7.861 1.602 1.00 0.00 71 ASN A CA 5
ATOM 7638 C C . ASN A 1 71 ? -6.406 6.802 0.590 1.00 0.00 71 ASN A C 5
ATOM 7639 O O . ASN A 1 71 ? -7.577 6.717 0.220 1.00 0.00 71 ASN A O 5
ATOM 7650 N N . TYR A 1 72 ? -5.448 5.997 0.147 1.00 0.00 72 TYR A N 5
ATOM 7651 C CA . TYR A 1 72 ? -5.721 4.944 -0.824 1.00 0.00 72 TYR A CA 5
ATOM 7652 C C . TYR A 1 72 ? -5.662 3.568 -0.166 1.00 0.00 72 TYR A C 5
ATOM 7653 O O . TYR A 1 72 ? -4.729 3.258 0.574 1.00 0.00 72 TYR A O 5
ATOM 7671 N N . THR A 1 73 ? -6.668 2.744 -0.443 1.00 0.00 73 THR A N 5
ATOM 7672 C CA . THR A 1 73 ? -6.735 1.401 0.120 1.00 0.00 73 THR A CA 5
ATOM 7673 C C . THR A 1 73 ? -6.421 0.347 -0.935 1.00 0.00 73 THR A C 5
ATOM 7674 O O . THR A 1 73 ? -7.105 0.252 -1.954 1.00 0.00 73 THR A O 5
ATOM 7685 N N . ALA A 1 74 ? -5.383 -0.444 -0.685 1.00 0.00 74 ALA A N 5
ATOM 7686 C CA . ALA A 1 74 ? -4.981 -1.494 -1.612 1.00 0.00 74 ALA A CA 5
ATOM 7687 C C . ALA A 1 74 ? -5.228 -2.877 -1.017 1.00 0.00 74 ALA A C 5
ATOM 7688 O O . ALA A 1 74 ? -5.185 -3.057 0.200 1.00 0.00 74 ALA A O 5
ATOM 7695 N N . THR A 1 75 ? -5.488 -3.852 -1.883 1.00 0.00 75 THR A N 5
ATOM 7696 C CA . THR A 1 75 ? -5.744 -5.216 -1.444 1.00 0.00 75 THR A CA 5
ATOM 7697 C C . THR A 1 75 ? -4.979 -6.222 -2.297 1.00 0.00 75 THR A C 5
ATOM 7698 O O . THR A 1 75 ? -5.175 -6.298 -3.510 1.00 0.00 75 THR A O 5
ATOM 7709 N N . VAL A 1 76 ? -4.108 -6.993 -1.656 1.00 0.00 76 VAL A N 5
ATOM 7710 C CA . VAL A 1 76 ? -3.314 -7.996 -2.358 1.00 0.00 76 VAL A CA 5
ATOM 7711 C C . VAL A 1 76 ? -3.768 -9.407 -1.996 1.00 0.00 76 VAL A C 5
ATOM 7712 O O . VAL A 1 76 ? -3.998 -9.715 -0.827 1.00 0.00 76 VAL A O 5
ATOM 7725 N N . ARG A 1 77 ? -3.893 -10.259 -3.008 1.00 0.00 77 ARG A N 5
ATOM 7726 C CA . ARG A 1 77 ? -4.320 -11.637 -2.798 1.00 0.00 77 ARG A CA 5
ATOM 7727 C C . ARG A 1 77 ? -3.379 -12.611 -3.502 1.00 0.00 77 ARG A C 5
ATOM 7728 O O . ARG A 1 77 ? -2.649 -12.233 -4.417 1.00 0.00 77 ARG A O 5
ATOM 7749 N N . GLY A 1 78 ? -3.401 -13.867 -3.066 1.00 0.00 78 GLY A N 5
ATOM 7750 C CA . GLY A 1 78 ? -2.545 -14.874 -3.664 1.00 0.00 78 GLY A CA 5
ATOM 7751 C C . GLY A 1 78 ? -3.322 -15.866 -4.509 1.00 0.00 78 GLY A C 5
ATOM 7752 O O . GLY A 1 78 ? -4.285 -16.474 -4.039 1.00 0.00 78 GLY A O 5
ATOM 7756 N N . LEU A 1 79 ? -2.904 -16.028 -5.760 1.00 0.00 79 LEU A N 5
ATOM 7757 C CA . LEU A 1 79 ? -3.568 -16.953 -6.674 1.00 0.00 79 LEU A CA 5
ATOM 7758 C C . LEU A 1 79 ? -2.902 -18.324 -6.640 1.00 0.00 79 LEU A C 5
ATOM 7759 O O . LEU A 1 79 ? -1.865 -18.539 -7.268 1.00 0.00 79 LEU A O 5
ATOM 7775 N N . ARG A 1 80 ? -3.507 -19.251 -5.903 1.00 0.00 80 ARG A N 5
ATOM 7776 C CA . ARG A 1 80 ? -2.973 -20.603 -5.788 1.00 0.00 80 ARG A CA 5
ATOM 7777 C C . ARG A 1 80 ? -3.945 -21.623 -6.373 1.00 0.00 80 ARG A C 5
ATOM 7778 O O . ARG A 1 80 ? -4.866 -22.078 -5.696 1.00 0.00 80 ARG A O 5
ATOM 7799 N N . GLY A 1 81 ? -3.733 -21.977 -7.637 1.00 0.00 81 GLY A N 5
ATOM 7800 C CA . GLY A 1 81 ? -4.600 -22.940 -8.292 1.00 0.00 81 GLY A CA 5
ATOM 7801 C C . GLY A 1 81 ? -6.022 -22.438 -8.434 1.00 0.00 81 GLY A C 5
ATOM 7802 O O . GLY A 1 81 ? -6.272 -21.237 -8.530 1.00 0.00 81 GLY A O 5
ATOM 7806 N N . PRO A 1 82 ? -6.985 -23.372 -8.452 1.00 0.00 82 PRO A N 5
ATOM 7807 C CA . PRO A 1 82 ? -8.407 -23.041 -8.585 1.00 0.00 82 PRO A CA 5
ATOM 7808 C C . PRO A 1 82 ? -8.960 -22.353 -7.341 1.00 0.00 82 PRO A C 5
ATOM 7809 O O . PRO A 1 82 ? -10.154 -22.067 -7.258 1.00 0.00 82 PRO A O 5
ATOM 7820 N N . ASN A 1 83 ? -8.085 -22.091 -6.376 1.00 0.00 83 ASN A N 5
ATOM 7821 C CA . ASN A 1 83 ? -8.488 -21.437 -5.136 1.00 0.00 83 ASN A CA 5
ATOM 7822 C C . ASN A 1 83 ? -7.694 -20.152 -4.917 1.00 0.00 83 ASN A C 5
ATOM 7823 O O . ASN A 1 83 ? -6.795 -19.825 -5.693 1.00 0.00 83 ASN A O 5
ATOM 7834 N N . LEU A 1 84 ? -8.033 -19.427 -3.857 1.00 0.00 84 LEU A N 5
ATOM 7835 C CA . LEU A 1 84 ? -7.353 -18.178 -3.534 1.00 0.00 84 LEU A CA 5
ATOM 7836 C C . LEU A 1 84 ? -6.874 -18.177 -2.087 1.00 0.00 84 LEU A C 5
ATOM 7837 O O . LEU A 1 84 ? -7.313 -18.991 -1.274 1.00 0.00 84 LEU A O 5
ATOM 7853 N N . THR A 1 85 ? -5.969 -17.256 -1.769 1.00 0.00 85 THR A N 5
ATOM 7854 C CA . THR A 1 85 ? -5.430 -17.148 -0.419 1.00 0.00 85 THR A CA 5
ATOM 7855 C C . THR A 1 85 ? -6.075 -15.994 0.340 1.00 0.00 85 THR A C 5
ATOM 7856 O O . THR A 1 85 ? -6.907 -15.268 -0.205 1.00 0.00 85 THR A O 5
ATOM 7867 N N . SER A 1 86 ? -5.685 -15.829 1.600 1.00 0.00 86 SER A N 5
ATOM 7868 C CA . SER A 1 86 ? -6.228 -14.764 2.434 1.00 0.00 86 SER A CA 5
ATOM 7869 C C . SER A 1 86 ? -5.793 -13.394 1.921 1.00 0.00 86 SER A C 5
ATOM 7870 O O . SER A 1 86 ? -4.615 -13.145 1.663 1.00 0.00 86 SER A O 5
ATOM 7878 N N . PRO A 1 87 ? -6.767 -12.485 1.767 1.00 0.00 87 PRO A N 5
ATOM 7879 C CA . PRO A 1 87 ? -6.510 -11.125 1.283 1.00 0.00 87 PRO A CA 5
ATOM 7880 C C . PRO A 1 87 ? -5.748 -10.282 2.299 1.00 0.00 87 PRO A C 5
ATOM 7881 O O . PRO A 1 87 ? -5.925 -10.438 3.506 1.00 0.00 87 PRO A O 5
ATOM 7892 N N . ALA A 1 88 ? -4.900 -9.388 1.802 1.00 0.00 88 ALA A N 5
ATOM 7893 C CA . ALA A 1 88 ? -4.113 -8.518 2.668 1.00 0.00 88 ALA A CA 5
ATOM 7894 C C . ALA A 1 88 ? -4.107 -7.084 2.147 1.00 0.00 88 ALA A C 5
ATOM 7895 O O . ALA A 1 88 ? -3.589 -6.810 1.065 1.00 0.00 88 ALA A O 5
ATOM 7902 N N . SER A 1 89 ? -4.687 -6.175 2.924 1.00 0.00 89 SER A N 5
ATOM 7903 C CA . SER A 1 89 ? -4.753 -4.770 2.537 1.00 0.00 89 SER A CA 5
ATOM 7904 C C . SER A 1 89 ? -4.000 -3.897 3.537 1.00 0.00 89 SER A C 5
ATOM 7905 O O . SER A 1 89 ? -3.777 -4.295 4.681 1.00 0.00 89 SER A O 5
ATOM 7913 N N . ILE A 1 90 ? -3.613 -2.705 3.097 1.00 0.00 90 ILE A N 5
ATOM 7914 C CA . ILE A 1 90 ? -2.886 -1.774 3.952 1.00 0.00 90 ILE A CA 5
ATOM 7915 C C . ILE A 1 90 ? -3.269 -0.331 3.644 1.00 0.00 90 ILE A C 5
ATOM 7916 O O . ILE A 1 90 ? -3.741 -0.021 2.549 1.00 0.00 90 ILE A O 5
ATOM 7932 N N . THR A 1 91 ? -3.062 0.551 4.618 1.00 0.00 91 THR A N 5
ATOM 7933 C CA . THR A 1 91 ? -3.386 1.962 4.451 1.00 0.00 91 THR A CA 5
ATOM 7934 C C . THR A 1 91 ? -2.123 2.816 4.424 1.00 0.00 91 THR A C 5
ATOM 7935 O O . THR A 1 91 ? -1.445 2.972 5.441 1.00 0.00 91 THR A O 5
ATOM 7946 N N . PHE A 1 92 ? -1.812 3.368 3.256 1.00 0.00 92 PHE A N 5
ATOM 7947 C CA . PHE A 1 92 ? -0.629 4.206 3.097 1.00 0.00 92 PHE A CA 5
ATOM 7948 C C . PHE A 1 92 ? -0.998 5.558 2.492 1.00 0.00 92 PHE A C 5
ATOM 7949 O O . PHE A 1 92 ? -1.880 5.649 1.638 1.00 0.00 92 PHE A O 5
ATOM 7966 N N . THR A 1 93 ? -0.317 6.606 2.941 1.00 0.00 93 THR A N 5
ATOM 7967 C CA . THR A 1 93 ? -0.572 7.953 2.446 1.00 0.00 93 THR A CA 5
ATOM 7968 C C . THR A 1 93 ? 0.482 8.375 1.430 1.00 0.00 93 THR A C 5
ATOM 7969 O O . THR A 1 93 ? 1.679 8.367 1.720 1.00 0.00 93 THR A O 5
ATOM 7980 N N . THR A 1 94 ? 0.031 8.745 0.234 1.00 0.00 94 THR A N 5
ATOM 7981 C CA . THR A 1 94 ? 0.937 9.170 -0.826 1.00 0.00 94 THR A CA 5
ATOM 7982 C C . THR A 1 94 ? 1.288 10.646 -0.691 1.00 0.00 94 THR A C 5
ATOM 7983 O O . THR A 1 94 ? 0.408 11.490 -0.521 1.00 0.00 94 THR A O 5
ATOM 7994 N N . GLY A 1 95 ? 2.579 10.954 -0.767 1.00 0.00 95 GLY A N 5
ATOM 7995 C CA . GLY A 1 95 ? 3.022 12.331 -0.651 1.00 0.00 95 GLY A CA 5
ATOM 7996 C C . GLY A 1 95 ? 3.305 12.730 0.783 1.00 0.00 95 GLY A C 5
ATOM 7997 O O . GLY A 1 95 ? 4.350 13.312 1.078 1.00 0.00 95 GLY A O 5
ATOM 8001 N N . LEU A 1 96 ? 2.374 12.419 1.677 1.00 0.00 96 LEU A N 5
ATOM 8002 C CA . LEU A 1 96 ? 2.527 12.751 3.089 1.00 0.00 96 LEU A CA 5
ATOM 8003 C C . LEU A 1 96 ? 3.360 11.694 3.810 1.00 0.00 96 LEU A C 5
ATOM 8004 O O . LEU A 1 96 ? 3.044 11.302 4.932 1.00 0.00 96 LEU A O 5
ATOM 8020 N N . GLU A 1 97 ? 4.425 11.240 3.155 1.00 0.00 97 GLU A N 5
ATOM 8021 C CA . GLU A 1 97 ? 5.303 10.230 3.736 1.00 0.00 97 GLU A CA 5
ATOM 8022 C C . GLU A 1 97 ? 6.737 10.411 3.246 1.00 0.00 97 GLU A C 5
ATOM 8023 O O . GLU A 1 97 ? 7.011 10.332 2.050 1.00 0.00 97 GLU A O 5
ATOM 8035 N N . ALA A 1 98 ? 7.648 10.657 4.183 1.00 0.00 98 ALA A N 5
ATOM 8036 C CA . ALA A 1 98 ? 9.054 10.849 3.849 1.00 0.00 98 ALA A CA 5
ATOM 8037 C C . ALA A 1 98 ? 9.952 10.496 5.031 1.00 0.00 98 ALA A C 5
ATOM 8038 O O . ALA A 1 98 ? 9.626 10.758 6.188 1.00 0.00 98 ALA A O 5
ATOM 8045 N N . PRO A 1 99 ? 11.109 9.888 4.734 1.00 0.00 99 PRO A N 5
ATOM 8046 C CA . PRO A 1 99 ? 12.078 9.486 5.759 1.00 0.00 99 PRO A CA 5
ATOM 8047 C C . PRO A 1 99 ? 12.761 10.683 6.411 1.00 0.00 99 PRO A C 5
ATOM 8048 O O . PRO A 1 99 ? 13.464 10.539 7.412 1.00 0.00 99 PRO A O 5
ATOM 8059 N N . ARG A 1 100 ? 12.549 11.864 5.839 1.00 0.00 100 ARG A N 5
ATOM 8060 C CA . ARG A 1 100 ? 13.146 13.085 6.365 1.00 0.00 100 ARG A CA 5
ATOM 8061 C C . ARG A 1 100 ? 12.071 14.117 6.695 1.00 0.00 100 ARG A C 5
ATOM 8062 O O . ARG A 1 100 ? 10.884 13.889 6.460 1.00 0.00 100 ARG A O 5
ATOM 8083 N N . ASP A 1 101 ? 12.494 15.251 7.241 1.00 0.00 101 ASP A N 5
ATOM 8084 C CA . ASP A 1 101 ? 11.568 16.318 7.603 1.00 0.00 101 ASP A CA 5
ATOM 8085 C C . ASP A 1 101 ? 10.851 16.856 6.370 1.00 0.00 101 ASP A C 5
ATOM 8086 O O . ASP A 1 101 ? 11.481 17.179 5.362 1.00 0.00 101 ASP A O 5
ATOM 8095 N N . LEU A 1 102 ? 9.528 16.949 6.455 1.00 0.00 102 LEU A N 5
ATOM 8096 C CA . LEU A 1 102 ? 8.723 17.446 5.344 1.00 0.00 102 LEU A CA 5
ATOM 8097 C C . LEU A 1 102 ? 9.063 18.901 5.035 1.00 0.00 102 LEU A C 5
ATOM 8098 O O . LEU A 1 102 ? 9.393 19.242 3.900 1.00 0.00 102 LEU A O 5
ATOM 8114 N N . GLU A 1 103 ? 8.980 19.752 6.053 1.00 0.00 103 GLU A N 5
ATOM 8115 C CA . GLU A 1 103 ? 9.280 21.169 5.888 1.00 0.00 103 GLU A CA 5
ATOM 8116 C C . GLU A 1 103 ? 10.707 21.369 5.388 1.00 0.00 103 GLU A C 5
ATOM 8117 O O . GLU A 1 103 ? 11.656 21.368 6.172 1.00 0.00 103 GLU A O 5
ATOM 8129 N N . ALA A 1 104 ? 10.852 21.538 4.078 1.00 0.00 104 ALA A N 5
ATOM 8130 C CA . ALA A 1 104 ? 12.162 21.740 3.473 1.00 0.00 104 ALA A CA 5
ATOM 8131 C C . ALA A 1 104 ? 12.442 23.222 3.251 1.00 0.00 104 ALA A C 5
ATOM 8132 O O . ALA A 1 104 ? 11.814 23.865 2.408 1.00 0.00 104 ALA A O 5
ATOM 8139 N N . LYS A 1 105 ? 13.387 23.762 4.012 1.00 0.00 105 LYS A N 5
ATOM 8140 C CA . LYS A 1 105 ? 13.752 25.170 3.899 1.00 0.00 105 LYS A CA 5
ATOM 8141 C C . LYS A 1 105 ? 14.563 25.421 2.632 1.00 0.00 105 LYS A C 5
ATOM 8142 O O . LYS A 1 105 ? 15.396 24.601 2.247 1.00 0.00 105 LYS A O 5
ATOM 8161 N N . GLU A 1 106 ? 14.316 26.559 1.992 1.00 0.00 106 GLU A N 5
ATOM 8162 C CA . GLU A 1 106 ? 15.026 26.917 0.770 1.00 0.00 106 GLU A CA 5
ATOM 8163 C C . GLU A 1 106 ? 15.102 28.433 0.609 1.00 0.00 106 GLU A C 5
ATOM 8164 O O . GLU A 1 106 ? 14.110 29.084 0.276 1.00 0.00 106 GLU A O 5
ATOM 8176 N N . VAL A 1 107 ? 16.284 28.990 0.849 1.00 0.00 107 VAL A N 5
ATOM 8177 C CA . VAL A 1 107 ? 16.491 30.428 0.730 1.00 0.00 107 VAL A CA 5
ATOM 8178 C C . VAL A 1 107 ? 17.442 30.755 -0.416 1.00 0.00 107 VAL A C 5
ATOM 8179 O O . VAL A 1 107 ? 18.456 30.084 -0.607 1.00 0.00 107 VAL A O 5
ATOM 8192 N N . THR A 1 108 ? 17.107 31.791 -1.178 1.00 0.00 108 THR A N 5
ATOM 8193 C CA . THR A 1 108 ? 17.931 32.207 -2.307 1.00 0.00 108 THR A CA 5
ATOM 8194 C C . THR A 1 108 ? 18.701 33.482 -1.985 1.00 0.00 108 THR A C 5
ATOM 8195 O O . THR A 1 108 ? 18.201 34.386 -1.315 1.00 0.00 108 THR A O 5
ATOM 8206 N N . PRO A 1 109 ? 19.948 33.559 -2.473 1.00 0.00 109 PRO A N 5
ATOM 8207 C CA . PRO A 1 109 ? 20.815 34.721 -2.250 1.00 0.00 109 PRO A CA 5
ATOM 8208 C C . PRO A 1 109 ? 20.337 35.955 -3.009 1.00 0.00 109 PRO A C 5
ATOM 8209 O O . PRO A 1 109 ? 19.279 35.937 -3.639 1.00 0.00 109 PRO A O 5
ATOM 8220 N N . SER A 1 110 ? 21.122 37.025 -2.944 1.00 0.00 110 SER A N 5
ATOM 8221 C CA . SER A 1 110 ? 20.777 38.269 -3.622 1.00 0.00 110 SER A CA 5
ATOM 8222 C C . SER A 1 110 ? 22.018 39.127 -3.847 1.00 0.00 110 SER A C 5
ATOM 8223 O O . SER A 1 110 ? 22.860 39.265 -2.962 1.00 0.00 110 SER A O 5
ATOM 8231 N N . GLY A 1 111 ? 22.122 39.703 -5.041 1.00 0.00 111 GLY A N 5
ATOM 8232 C CA . GLY A 1 111 ? 23.263 40.540 -5.364 1.00 0.00 111 GLY A CA 5
ATOM 8233 C C . GLY A 1 111 ? 23.582 41.533 -4.263 1.00 0.00 111 GLY A C 5
ATOM 8234 O O . GLY A 1 111 ? 22.700 41.998 -3.542 1.00 0.00 111 GLY A O 5
ATOM 8238 N N . PRO A 1 112 ? 24.872 41.871 -4.123 1.00 0.00 112 PRO A N 5
ATOM 8239 C CA . PRO A 1 112 ? 25.336 42.818 -3.104 1.00 0.00 112 PRO A CA 5
ATOM 8240 C C . PRO A 1 112 ? 24.892 44.247 -3.395 1.00 0.00 112 PRO A C 5
ATOM 8241 O O . PRO A 1 112 ? 24.217 44.507 -4.392 1.00 0.00 112 PRO A O 5
ATOM 8252 N N . SER A 1 113 ? 25.274 45.171 -2.519 1.00 0.00 113 SER A N 5
ATOM 8253 C CA . SER A 1 113 ? 24.912 46.574 -2.682 1.00 0.00 113 SER A CA 5
ATOM 8254 C C . SER A 1 113 ? 26.113 47.396 -3.141 1.00 0.00 113 SER A C 5
ATOM 8255 O O . SER A 1 113 ? 27.210 46.866 -3.320 1.00 0.00 113 SER A O 5
ATOM 8263 N N . SER A 1 114 ? 25.896 48.693 -3.333 1.00 0.00 114 SER A N 5
ATOM 8264 C CA . SER A 1 114 ? 26.958 49.588 -3.777 1.00 0.00 114 SER A CA 5
ATOM 8265 C C . SER A 1 114 ? 27.538 50.368 -2.600 1.00 0.00 114 SER A C 5
ATOM 8266 O O . SER A 1 114 ? 27.047 50.274 -1.476 1.00 0.00 114 SER A O 5
ATOM 8274 N N . GLY A 1 115 ? 28.587 51.139 -2.869 1.00 0.00 115 GLY A N 5
ATOM 8275 C CA . GLY A 1 115 ? 29.218 51.924 -1.823 1.00 0.00 115 GLY A CA 5
ATOM 8276 C C . GLY A 1 115 ? 28.219 52.455 -0.815 1.00 0.00 115 GLY A C 5
ATOM 8277 O O . GLY A 1 115 ? 28.593 53.136 0.140 1.00 0.00 115 GLY A O 5
ATOM 8281 N N . GLY A 1 1 ? -0.403 -33.172 18.553 1.00 0.00 1 GLY A N 6
ATOM 8282 C CA . GLY A 1 1 ? -0.906 -31.865 18.933 1.00 0.00 1 GLY A CA 6
ATOM 8283 C C . GLY A 1 1 ? -1.368 -31.053 17.739 1.00 0.00 1 GLY A C 6
ATOM 8284 O O . GLY A 1 1 ? -2.083 -31.559 16.874 1.00 0.00 1 GLY A O 6
ATOM 8288 N N . SER A 1 2 ? -0.961 -29.788 17.693 1.00 0.00 2 SER A N 6
ATOM 8289 C CA . SER A 1 2 ? -1.342 -28.901 16.600 1.00 0.00 2 SER A CA 6
ATOM 8290 C C . SER A 1 2 ? -0.131 -28.142 16.069 1.00 0.00 2 SER A C 6
ATOM 8291 O O . SER A 1 2 ? 0.727 -27.704 16.836 1.00 0.00 2 SER A O 6
ATOM 8299 N N . SER A 1 3 ? -0.068 -27.990 14.750 1.00 0.00 3 SER A N 6
ATOM 8300 C CA . SER A 1 3 ? 1.041 -27.287 14.114 1.00 0.00 3 SER A CA 6
ATOM 8301 C C . SER A 1 3 ? 0.625 -25.878 13.700 1.00 0.00 3 SER A C 6
ATOM 8302 O O . SER A 1 3 ? -0.550 -25.518 13.777 1.00 0.00 3 SER A O 6
ATOM 8310 N N . GLY A 1 4 ? 1.597 -25.085 13.261 1.00 0.00 4 GLY A N 6
ATOM 8311 C CA . GLY A 1 4 ? 1.314 -23.725 12.842 1.00 0.00 4 GLY A CA 6
ATOM 8312 C C . GLY A 1 4 ? 0.817 -23.651 11.412 1.00 0.00 4 GLY A C 6
ATOM 8313 O O . GLY A 1 4 ? 1.385 -22.937 10.587 1.00 0.00 4 GLY A O 6
ATOM 8317 N N . SER A 1 5 ? -0.246 -24.393 11.117 1.00 0.00 5 SER A N 6
ATOM 8318 C CA . SER A 1 5 ? -0.815 -24.413 9.774 1.00 0.00 5 SER A CA 6
ATOM 8319 C C . SER A 1 5 ? -2.148 -23.671 9.738 1.00 0.00 5 SER A C 6
ATOM 8320 O O . SER A 1 5 ? -3.112 -24.133 9.129 1.00 0.00 5 SER A O 6
ATOM 8328 N N . SER A 1 6 ? -2.194 -22.518 10.398 1.00 0.00 6 SER A N 6
ATOM 8329 C CA . SER A 1 6 ? -3.408 -21.711 10.445 1.00 0.00 6 SER A CA 6
ATOM 8330 C C . SER A 1 6 ? -3.347 -20.577 9.428 1.00 0.00 6 SER A C 6
ATOM 8331 O O . SER A 1 6 ? -4.248 -20.417 8.606 1.00 0.00 6 SER A O 6
ATOM 8339 N N . GLY A 1 7 ? -2.277 -19.791 9.489 1.00 0.00 7 GLY A N 6
ATOM 8340 C CA . GLY A 1 7 ? -2.117 -18.681 8.568 1.00 0.00 7 GLY A CA 6
ATOM 8341 C C . GLY A 1 7 ? -2.415 -19.071 7.133 1.00 0.00 7 GLY A C 6
ATOM 8342 O O . GLY A 1 7 ? -2.415 -20.249 6.774 1.00 0.00 7 GLY A O 6
ATOM 8346 N N . PRO A 1 8 ? -2.677 -18.065 6.285 1.00 0.00 8 PRO A N 6
ATOM 8347 C CA . PRO A 1 8 ? -2.984 -18.284 4.869 1.00 0.00 8 PRO A CA 6
ATOM 8348 C C . PRO A 1 8 ? -1.771 -18.762 4.080 1.00 0.00 8 PRO A C 6
ATOM 8349 O O . PRO A 1 8 ? -0.741 -19.112 4.658 1.00 0.00 8 PRO A O 6
ATOM 8360 N N . ASP A 1 9 ? -1.897 -18.775 2.757 1.00 0.00 9 ASP A N 6
ATOM 8361 C CA . ASP A 1 9 ? -0.810 -19.209 1.889 1.00 0.00 9 ASP A CA 6
ATOM 8362 C C . ASP A 1 9 ? -0.379 -18.083 0.953 1.00 0.00 9 ASP A C 6
ATOM 8363 O O . ASP A 1 9 ? 0.413 -18.294 0.036 1.00 0.00 9 ASP A O 6
ATOM 8372 N N . GLY A 1 10 ? -0.908 -16.887 1.191 1.00 0.00 10 GLY A N 6
ATOM 8373 C CA . GLY A 1 10 ? -0.568 -15.746 0.361 1.00 0.00 10 GLY A CA 6
ATOM 8374 C C . GLY A 1 10 ? 0.288 -14.731 1.094 1.00 0.00 10 GLY A C 6
ATOM 8375 O O . GLY A 1 10 ? 0.976 -15.051 2.063 1.00 0.00 10 GLY A O 6
ATOM 8379 N N . PRO A 1 11 ? 0.252 -13.475 0.625 1.00 0.00 11 PRO A N 6
ATOM 8380 C CA . PRO A 1 11 ? 1.025 -12.384 1.227 1.00 0.00 11 PRO A CA 6
ATOM 8381 C C . PRO A 1 11 ? 0.499 -11.990 2.603 1.00 0.00 11 PRO A C 6
ATOM 8382 O O . PRO A 1 11 ? -0.689 -11.713 2.768 1.00 0.00 11 PRO A O 6
ATOM 8393 N N . THR A 1 12 ? 1.391 -11.968 3.588 1.00 0.00 12 THR A N 6
ATOM 8394 C CA . THR A 1 12 ? 1.016 -11.609 4.950 1.00 0.00 12 THR A CA 6
ATOM 8395 C C . THR A 1 12 ? 2.007 -10.619 5.550 1.00 0.00 12 THR A C 6
ATOM 8396 O O . THR A 1 12 ? 3.126 -10.470 5.057 1.00 0.00 12 THR A O 6
ATOM 8407 N N . GLN A 1 13 ? 1.590 -9.944 6.617 1.00 0.00 13 GLN A N 6
ATOM 8408 C CA . GLN A 1 13 ? 2.444 -8.968 7.284 1.00 0.00 13 GLN A CA 6
ATOM 8409 C C . GLN A 1 13 ? 2.682 -7.754 6.392 1.00 0.00 13 GLN A C 6
ATOM 8410 O O . GLN A 1 13 ? 3.762 -7.163 6.405 1.00 0.00 13 GLN A O 6
ATOM 8424 N N . LEU A 1 14 ? 1.666 -7.386 5.618 1.00 0.00 14 LEU A N 6
ATOM 8425 C CA . LEU A 1 14 ? 1.765 -6.242 4.719 1.00 0.00 14 LEU A CA 6
ATOM 8426 C C . LEU A 1 14 ? 2.077 -4.966 5.494 1.00 0.00 14 LEU A C 6
ATOM 8427 O O . LEU A 1 14 ? 1.344 -4.588 6.408 1.00 0.00 14 LEU A O 6
ATOM 8443 N N . ARG A 1 15 ? 3.169 -4.305 5.121 1.00 0.00 15 ARG A N 6
ATOM 8444 C CA . ARG A 1 15 ? 3.578 -3.071 5.780 1.00 0.00 15 ARG A CA 6
ATOM 8445 C C . ARG A 1 15 ? 3.892 -1.985 4.754 1.00 0.00 15 ARG A C 6
ATOM 8446 O O . ARG A 1 15 ? 4.155 -2.277 3.588 1.00 0.00 15 ARG A O 6
ATOM 8467 N N . ALA A 1 16 ? 3.863 -0.733 5.198 1.00 0.00 16 ALA A N 6
ATOM 8468 C CA . ALA A 1 16 ? 4.146 0.395 4.321 1.00 0.00 16 ALA A CA 6
ATOM 8469 C C . ALA A 1 16 ? 5.561 0.919 4.539 1.00 0.00 16 ALA A C 6
ATOM 8470 O O . ALA A 1 16 ? 5.841 1.584 5.538 1.00 0.00 16 ALA A O 6
ATOM 8477 N N . LEU A 1 17 ? 6.451 0.617 3.601 1.00 0.00 17 LEU A N 6
ATOM 8478 C CA . LEU A 1 17 ? 7.839 1.057 3.692 1.00 0.00 17 LEU A CA 6
ATOM 8479 C C . LEU A 1 17 ? 7.972 2.522 3.291 1.00 0.00 17 LEU A C 6
ATOM 8480 O O . LEU A 1 17 ? 7.040 3.116 2.751 1.00 0.00 17 LEU A O 6
ATOM 8496 N N . ASN A 1 18 ? 9.139 3.100 3.558 1.00 0.00 18 ASN A N 6
ATOM 8497 C CA . ASN A 1 18 ? 9.396 4.497 3.225 1.00 0.00 18 ASN A CA 6
ATOM 8498 C C . ASN A 1 18 ? 9.879 4.631 1.784 1.00 0.00 18 ASN A C 6
ATOM 8499 O O . ASN A 1 18 ? 11.082 4.664 1.521 1.00 0.00 18 ASN A O 6
ATOM 8510 N N . LEU A 1 19 ? 8.935 4.708 0.853 1.00 0.00 19 LEU A N 6
ATOM 8511 C CA . LEU A 1 19 ? 9.262 4.840 -0.562 1.00 0.00 19 LEU A CA 6
ATOM 8512 C C . LEU A 1 19 ? 9.085 6.281 -1.031 1.00 0.00 19 LEU A C 6
ATOM 8513 O O . LEU A 1 19 ? 8.580 7.128 -0.292 1.00 0.00 19 LEU A O 6
ATOM 8529 N N . THR A 1 20 ? 9.502 6.553 -2.263 1.00 0.00 20 THR A N 6
ATOM 8530 C CA . THR A 1 20 ? 9.388 7.891 -2.831 1.00 0.00 20 THR A CA 6
ATOM 8531 C C . THR A 1 20 ? 8.073 8.548 -2.429 1.00 0.00 20 THR A C 6
ATOM 8532 O O . THR A 1 20 ? 6.996 8.022 -2.707 1.00 0.00 20 THR A O 6
ATOM 8543 N N . GLU A 1 21 ? 8.170 9.701 -1.774 1.00 0.00 21 GLU A N 6
ATOM 8544 C CA . GLU A 1 21 ? 6.985 10.430 -1.335 1.00 0.00 21 GLU A CA 6
ATOM 8545 C C . GLU A 1 21 ? 5.911 10.427 -2.419 1.00 0.00 21 GLU A C 6
ATOM 8546 O O . GLU A 1 21 ? 4.725 10.586 -2.133 1.00 0.00 21 GLU A O 6
ATOM 8558 N N . GLY A 1 22 ? 6.337 10.247 -3.665 1.00 0.00 22 GLY A N 6
ATOM 8559 C CA . GLY A 1 22 ? 5.401 10.228 -4.774 1.00 0.00 22 GLY A CA 6
ATOM 8560 C C . GLY A 1 22 ? 5.065 8.821 -5.225 1.00 0.00 22 GLY A C 6
ATOM 8561 O O . GLY A 1 22 ? 3.894 8.466 -5.357 1.00 0.00 22 GLY A O 6
ATOM 8565 N N . PHE A 1 23 ? 6.095 8.016 -5.464 1.00 0.00 23 PHE A N 6
ATOM 8566 C CA . PHE A 1 23 ? 5.904 6.640 -5.907 1.00 0.00 23 PHE A CA 6
ATOM 8567 C C . PHE A 1 23 ? 5.621 5.722 -4.721 1.00 0.00 23 PHE A C 6
ATOM 8568 O O . PHE A 1 23 ? 6.508 5.435 -3.918 1.00 0.00 23 PHE A O 6
ATOM 8585 N N . ALA A 1 24 ? 4.378 5.265 -4.618 1.00 0.00 24 ALA A N 6
ATOM 8586 C CA . ALA A 1 24 ? 3.976 4.378 -3.532 1.00 0.00 24 ALA A CA 6
ATOM 8587 C C . ALA A 1 24 ? 3.981 2.921 -3.983 1.00 0.00 24 ALA A C 6
ATOM 8588 O O . ALA A 1 24 ? 3.535 2.601 -5.084 1.00 0.00 24 ALA A O 6
ATOM 8595 N N . VAL A 1 25 ? 4.488 2.043 -3.123 1.00 0.00 25 VAL A N 6
ATOM 8596 C CA . VAL A 1 25 ? 4.549 0.619 -3.434 1.00 0.00 25 VAL A CA 6
ATOM 8597 C C . VAL A 1 25 ? 4.059 -0.221 -2.260 1.00 0.00 25 VAL A C 6
ATOM 8598 O O . VAL A 1 25 ? 3.962 0.265 -1.132 1.00 0.00 25 VAL A O 6
ATOM 8611 N N . LEU A 1 26 ? 3.751 -1.484 -2.530 1.00 0.00 26 LEU A N 6
ATOM 8612 C CA . LEU A 1 26 ? 3.271 -2.393 -1.496 1.00 0.00 26 LEU A CA 6
ATOM 8613 C C . LEU A 1 26 ? 4.359 -3.384 -1.094 1.00 0.00 26 LEU A C 6
ATOM 8614 O O . LEU A 1 26 ? 5.186 -3.782 -1.915 1.00 0.00 26 LEU A O 6
ATOM 8630 N N . HIS A 1 27 ? 4.352 -3.779 0.176 1.00 0.00 27 HIS A N 6
ATOM 8631 C CA . HIS A 1 27 ? 5.337 -4.725 0.688 1.00 0.00 27 HIS A CA 6
ATOM 8632 C C . HIS A 1 27 ? 4.654 -5.890 1.398 1.00 0.00 27 HIS A C 6
ATOM 8633 O O . HIS A 1 27 ? 3.949 -5.697 2.388 1.00 0.00 27 HIS A O 6
ATOM 8648 N N . TRP A 1 28 ? 4.866 -7.096 0.884 1.00 0.00 28 TRP A N 6
ATOM 8649 C CA . TRP A 1 28 ? 4.271 -8.291 1.469 1.00 0.00 28 TRP A CA 6
ATOM 8650 C C . TRP A 1 28 ? 5.326 -9.367 1.705 1.00 0.00 28 TRP A C 6
ATOM 8651 O O . TRP A 1 28 ? 6.342 -9.417 1.010 1.00 0.00 28 TRP A O 6
ATOM 8672 N N . LYS A 1 29 ? 5.079 -10.227 2.687 1.00 0.00 29 LYS A N 6
ATOM 8673 C CA . LYS A 1 29 ? 6.007 -11.303 3.013 1.00 0.00 29 LYS A CA 6
ATOM 8674 C C . LYS A 1 29 ? 5.618 -12.593 2.297 1.00 0.00 29 LYS A C 6
ATOM 8675 O O . LYS A 1 29 ? 4.505 -13.099 2.440 1.00 0.00 29 LYS A O 6
ATOM 8694 N N . PRO A 1 30 ? 6.557 -13.139 1.509 1.00 0.00 30 PRO A N 6
ATOM 8695 C CA . PRO A 1 30 ? 6.335 -14.377 0.756 1.00 0.00 30 PRO A CA 6
ATOM 8696 C C . PRO A 1 30 ? 6.247 -15.599 1.664 1.00 0.00 30 PRO A C 6
ATOM 8697 O O . PRO A 1 30 ? 7.171 -15.912 2.415 1.00 0.00 30 PRO A O 6
ATOM 8708 N N . PRO A 1 31 ? 5.110 -16.308 1.596 1.00 0.00 31 PRO A N 6
ATOM 8709 C CA . PRO A 1 31 ? 4.875 -17.507 2.405 1.00 0.00 31 PRO A CA 6
ATOM 8710 C C . PRO A 1 31 ? 5.747 -18.680 1.969 1.00 0.00 31 PRO A C 6
ATOM 8711 O O . PRO A 1 31 ? 6.288 -18.685 0.864 1.00 0.00 31 PRO A O 6
ATOM 8722 N N . GLN A 1 32 ? 5.878 -19.672 2.844 1.00 0.00 32 GLN A N 6
ATOM 8723 C CA . GLN A 1 32 ? 6.684 -20.849 2.549 1.00 0.00 32 GLN A CA 6
ATOM 8724 C C . GLN A 1 32 ? 6.600 -21.210 1.069 1.00 0.00 32 GLN A C 6
ATOM 8725 O O . GLN A 1 32 ? 7.618 -21.323 0.390 1.00 0.00 32 GLN A O 6
ATOM 8739 N N . ASN A 1 33 ? 5.378 -21.389 0.578 1.00 0.00 33 ASN A N 6
ATOM 8740 C CA . ASN A 1 33 ? 5.160 -21.738 -0.820 1.00 0.00 33 ASN A CA 6
ATOM 8741 C C . ASN A 1 33 ? 4.858 -20.494 -1.650 1.00 0.00 33 ASN A C 6
ATOM 8742 O O . ASN A 1 33 ? 3.893 -19.771 -1.403 1.00 0.00 33 ASN A O 6
ATOM 8753 N N . PRO A 1 34 ? 5.702 -20.239 -2.662 1.00 0.00 34 PRO A N 6
ATOM 8754 C CA . PRO A 1 34 ? 5.546 -19.083 -3.551 1.00 0.00 34 PRO A CA 6
ATOM 8755 C C . PRO A 1 34 ? 4.334 -19.216 -4.466 1.00 0.00 34 PRO A C 6
ATOM 8756 O O . PRO A 1 34 ? 4.290 -20.089 -5.332 1.00 0.00 34 PRO A O 6
ATOM 8767 N N . VAL A 1 35 ? 3.351 -18.343 -4.269 1.00 0.00 35 VAL A N 6
ATOM 8768 C CA . VAL A 1 35 ? 2.139 -18.361 -5.079 1.00 0.00 35 VAL A CA 6
ATOM 8769 C C . VAL A 1 35 ? 2.464 -18.212 -6.560 1.00 0.00 35 VAL A C 6
ATOM 8770 O O . VAL A 1 35 ? 3.630 -18.095 -6.941 1.00 0.00 35 VAL A O 6
ATOM 8783 N N . ASP A 1 36 ? 1.429 -18.218 -7.392 1.00 0.00 36 ASP A N 6
ATOM 8784 C CA . ASP A 1 36 ? 1.604 -18.081 -8.833 1.00 0.00 36 ASP A CA 6
ATOM 8785 C C . ASP A 1 36 ? 1.544 -16.616 -9.251 1.00 0.00 36 ASP A C 6
ATOM 8786 O O . ASP A 1 36 ? 2.463 -16.102 -9.889 1.00 0.00 36 ASP A O 6
ATOM 8795 N N . THR A 1 37 ? 0.453 -15.947 -8.889 1.00 0.00 37 THR A N 6
ATOM 8796 C CA . THR A 1 37 ? 0.270 -14.541 -9.229 1.00 0.00 37 THR A CA 6
ATOM 8797 C C . THR A 1 37 ? -0.376 -13.778 -8.079 1.00 0.00 37 THR A C 6
ATOM 8798 O O . THR A 1 37 ? -1.080 -14.358 -7.252 1.00 0.00 37 THR A O 6
ATOM 8809 N N . TYR A 1 38 ? -0.134 -12.472 -8.032 1.00 0.00 38 TYR A N 6
ATOM 8810 C CA . TYR A 1 38 ? -0.691 -11.629 -6.981 1.00 0.00 38 TYR A CA 6
ATOM 8811 C C . TYR A 1 38 ? -1.736 -10.672 -7.549 1.00 0.00 38 TYR A C 6
ATOM 8812 O O . TYR A 1 38 ? -1.470 -9.941 -8.503 1.00 0.00 38 TYR A O 6
ATOM 8830 N N . ASP A 1 39 ? -2.922 -10.681 -6.953 1.00 0.00 39 ASP A N 6
ATOM 8831 C CA . ASP A 1 39 ? -4.008 -9.813 -7.395 1.00 0.00 39 ASP A CA 6
ATOM 8832 C C . ASP A 1 39 ? -4.046 -8.528 -6.574 1.00 0.00 39 ASP A C 6
ATOM 8833 O O . ASP A 1 39 ? -4.499 -8.526 -5.428 1.00 0.00 39 ASP A O 6
ATOM 8842 N N . ILE A 1 40 ? -3.567 -7.439 -7.165 1.00 0.00 40 ILE A N 6
ATOM 8843 C CA . ILE A 1 40 ? -3.546 -6.149 -6.487 1.00 0.00 40 ILE A CA 6
ATOM 8844 C C . ILE A 1 40 ? -4.670 -5.249 -6.986 1.00 0.00 40 ILE A C 6
ATOM 8845 O O . ILE A 1 40 ? -4.927 -5.167 -8.187 1.00 0.00 40 ILE A O 6
ATOM 8861 N N . GLN A 1 41 ? -5.336 -4.572 -6.056 1.00 0.00 41 GLN A N 6
ATOM 8862 C CA . GLN A 1 41 ? -6.433 -3.676 -6.402 1.00 0.00 41 GLN A CA 6
ATOM 8863 C C . GLN A 1 41 ? -6.356 -2.383 -5.594 1.00 0.00 41 GLN A C 6
ATOM 8864 O O . GLN A 1 41 ? -6.390 -2.404 -4.364 1.00 0.00 41 GLN A O 6
ATOM 8878 N N . VAL A 1 42 ? -6.251 -1.259 -6.296 1.00 0.00 42 VAL A N 6
ATOM 8879 C CA . VAL A 1 42 ? -6.170 0.043 -5.644 1.00 0.00 42 VAL A CA 6
ATOM 8880 C C . VAL A 1 42 ? -7.472 0.818 -5.801 1.00 0.00 42 VAL A C 6
ATOM 8881 O O . VAL A 1 42 ? -8.029 0.906 -6.896 1.00 0.00 42 VAL A O 6
ATOM 8894 N N . THR A 1 43 ? -7.956 1.381 -4.698 1.00 0.00 43 THR A N 6
ATOM 8895 C CA . THR A 1 43 ? -9.195 2.149 -4.711 1.00 0.00 43 THR A CA 6
ATOM 8896 C C . THR A 1 43 ? -9.148 3.287 -3.698 1.00 0.00 43 THR A C 6
ATOM 8897 O O . THR A 1 43 ? -8.285 3.313 -2.820 1.00 0.00 43 THR A O 6
ATOM 8908 N N . ALA A 1 44 ? -10.080 4.226 -3.825 1.00 0.00 44 ALA A N 6
ATOM 8909 C CA . ALA A 1 44 ? -10.146 5.365 -2.919 1.00 0.00 44 ALA A CA 6
ATOM 8910 C C . ALA A 1 44 ? -11.448 6.136 -3.099 1.00 0.00 44 ALA A C 6
ATOM 8911 O O . ALA A 1 44 ? -12.093 6.076 -4.146 1.00 0.00 44 ALA A O 6
ATOM 8918 N N . PRO A 1 45 ? -11.848 6.877 -2.055 1.00 0.00 45 PRO A N 6
ATOM 8919 C CA . PRO A 1 45 ? -13.078 7.675 -2.075 1.00 0.00 45 PRO A CA 6
ATOM 8920 C C . PRO A 1 45 ? -12.977 8.873 -3.013 1.00 0.00 45 PRO A C 6
ATOM 8921 O O . PRO A 1 45 ? -12.378 9.892 -2.672 1.00 0.00 45 PRO A O 6
ATOM 8932 N N . GLY A 1 46 ? -13.569 8.743 -4.196 1.00 0.00 46 GLY A N 6
ATOM 8933 C CA . GLY A 1 46 ? -13.535 9.824 -5.165 1.00 0.00 46 GLY A CA 6
ATOM 8934 C C . GLY A 1 46 ? -12.384 9.688 -6.143 1.00 0.00 46 GLY A C 6
ATOM 8935 O O . GLY A 1 46 ? -11.991 10.660 -6.787 1.00 0.00 46 GLY A O 6
ATOM 8939 N N . ALA A 1 47 ? -11.842 8.480 -6.254 1.00 0.00 47 ALA A N 6
ATOM 8940 C CA . ALA A 1 47 ? -10.731 8.221 -7.160 1.00 0.00 47 ALA A CA 6
ATOM 8941 C C . ALA A 1 47 ? -11.037 7.045 -8.083 1.00 0.00 47 ALA A C 6
ATOM 8942 O O . ALA A 1 47 ? -11.819 6.155 -7.754 1.00 0.00 47 ALA A O 6
ATOM 8949 N N . PRO A 1 48 ? -10.404 7.041 -9.266 1.00 0.00 48 PRO A N 6
ATOM 8950 C CA . PRO A 1 48 ? -10.594 5.980 -10.260 1.00 0.00 48 PRO A CA 6
ATOM 8951 C C . PRO A 1 48 ? -9.981 4.656 -9.817 1.00 0.00 48 PRO A C 6
ATOM 8952 O O . PRO A 1 48 ? -8.919 4.612 -9.196 1.00 0.00 48 PRO A O 6
ATOM 8963 N N . PRO A 1 49 ? -10.665 3.549 -10.144 1.00 0.00 49 PRO A N 6
ATOM 8964 C CA . PRO A 1 49 ? -10.207 2.202 -9.790 1.00 0.00 49 PRO A CA 6
ATOM 8965 C C . PRO A 1 49 ? -8.968 1.786 -10.576 1.00 0.00 49 PRO A C 6
ATOM 8966 O O . PRO A 1 49 ? -8.801 2.164 -11.736 1.00 0.00 49 PRO A O 6
ATOM 8977 N N . LEU A 1 50 ? -8.102 1.007 -9.938 1.00 0.00 50 LEU A N 6
ATOM 8978 C CA . LEU A 1 50 ? -6.877 0.539 -10.578 1.00 0.00 50 LEU A CA 6
ATOM 8979 C C . LEU A 1 50 ? -6.655 -0.946 -10.308 1.00 0.00 50 LEU A C 6
ATOM 8980 O O . LEU A 1 50 ? -6.702 -1.392 -9.163 1.00 0.00 50 LEU A O 6
ATOM 8996 N N . GLN A 1 51 ? -6.411 -1.704 -11.371 1.00 0.00 51 GLN A N 6
ATOM 8997 C CA . GLN A 1 51 ? -6.179 -3.139 -11.248 1.00 0.00 51 GLN A CA 6
ATOM 8998 C C . GLN A 1 51 ? -4.872 -3.540 -11.925 1.00 0.00 51 GLN A C 6
ATOM 8999 O O . GLN A 1 51 ? -4.457 -2.926 -12.907 1.00 0.00 51 GLN A O 6
ATOM 9013 N N . ALA A 1 52 ? -4.229 -4.573 -11.392 1.00 0.00 52 ALA A N 6
ATOM 9014 C CA . ALA A 1 52 ? -2.969 -5.056 -11.944 1.00 0.00 52 ALA A CA 6
ATOM 9015 C C . ALA A 1 52 ? -2.587 -6.404 -11.342 1.00 0.00 52 ALA A C 6
ATOM 9016 O O . ALA A 1 52 ? -3.040 -6.758 -10.254 1.00 0.00 52 ALA A O 6
ATOM 9023 N N . GLU A 1 53 ? -1.751 -7.151 -12.058 1.00 0.00 53 GLU A N 6
ATOM 9024 C CA . GLU A 1 53 ? -1.310 -8.460 -11.594 1.00 0.00 53 GLU A CA 6
ATOM 9025 C C . GLU A 1 53 ? 0.203 -8.605 -11.730 1.00 0.00 53 GLU A C 6
ATOM 9026 O O . GLU A 1 53 ? 0.827 -7.953 -12.567 1.00 0.00 53 GLU A O 6
ATOM 9038 N N . THR A 1 54 ? 0.787 -9.465 -10.901 1.00 0.00 54 THR A N 6
ATOM 9039 C CA . THR A 1 54 ? 2.226 -9.695 -10.928 1.00 0.00 54 THR A CA 6
ATOM 9040 C C . THR A 1 54 ? 2.559 -11.136 -10.559 1.00 0.00 54 THR A C 6
ATOM 9041 O O . THR A 1 54 ? 1.885 -11.767 -9.745 1.00 0.00 54 THR A O 6
ATOM 9052 N N . PRO A 1 55 ? 3.624 -11.673 -11.173 1.00 0.00 55 PRO A N 6
ATOM 9053 C CA . PRO A 1 55 ? 4.071 -13.047 -10.925 1.00 0.00 55 PRO A CA 6
ATOM 9054 C C . PRO A 1 55 ? 4.664 -13.220 -9.530 1.00 0.00 55 PRO A C 6
ATOM 9055 O O . PRO A 1 55 ? 5.328 -12.324 -9.012 1.00 0.00 55 PRO A O 6
ATOM 9066 N N . GLY A 1 56 ? 4.420 -14.380 -8.928 1.00 0.00 56 GLY A N 6
ATOM 9067 C CA . GLY A 1 56 ? 4.936 -14.649 -7.599 1.00 0.00 56 GLY A CA 6
ATOM 9068 C C . GLY A 1 56 ? 6.381 -14.219 -7.441 1.00 0.00 56 GLY A C 6
ATOM 9069 O O . GLY A 1 56 ? 6.749 -13.615 -6.434 1.00 0.00 56 GLY A O 6
ATOM 9073 N N . SER A 1 57 ? 7.203 -14.534 -8.437 1.00 0.00 57 SER A N 6
ATOM 9074 C CA . SER A 1 57 ? 8.618 -14.181 -8.401 1.00 0.00 57 SER A CA 6
ATOM 9075 C C . SER A 1 57 ? 8.819 -12.807 -7.771 1.00 0.00 57 SER A C 6
ATOM 9076 O O . SER A 1 57 ? 9.821 -12.559 -7.103 1.00 0.00 57 SER A O 6
ATOM 9084 N N . ALA A 1 58 ? 7.857 -11.916 -7.989 1.00 0.00 58 ALA A N 6
ATOM 9085 C CA . ALA A 1 58 ? 7.926 -10.567 -7.440 1.00 0.00 58 ALA A CA 6
ATOM 9086 C C . ALA A 1 58 ? 7.442 -10.536 -5.994 1.00 0.00 58 ALA A C 6
ATOM 9087 O O . ALA A 1 58 ? 6.545 -11.289 -5.613 1.00 0.00 58 ALA A O 6
ATOM 9094 N N . VAL A 1 59 ? 8.042 -9.663 -5.192 1.00 0.00 59 VAL A N 6
ATOM 9095 C CA . VAL A 1 59 ? 7.673 -9.534 -3.788 1.00 0.00 59 VAL A CA 6
ATOM 9096 C C . VAL A 1 59 ? 7.177 -8.126 -3.477 1.00 0.00 59 VAL A C 6
ATOM 9097 O O . VAL A 1 59 ? 7.114 -7.722 -2.316 1.00 0.00 59 VAL A O 6
ATOM 9110 N N . ASP A 1 60 ? 6.827 -7.384 -4.522 1.00 0.00 60 ASP A N 6
ATOM 9111 C CA . ASP A 1 60 ? 6.335 -6.021 -4.361 1.00 0.00 60 ASP A CA 6
ATOM 9112 C C . ASP A 1 60 ? 5.781 -5.483 -5.677 1.00 0.00 60 ASP A C 6
ATOM 9113 O O . ASP A 1 60 ? 6.263 -5.835 -6.754 1.00 0.00 60 ASP A O 6
ATOM 9122 N N . TYR A 1 61 ? 4.767 -4.631 -5.582 1.00 0.00 61 TYR A N 6
ATOM 9123 C CA . TYR A 1 61 ? 4.146 -4.049 -6.765 1.00 0.00 61 TYR A CA 6
ATOM 9124 C C . TYR A 1 61 ? 3.954 -2.544 -6.595 1.00 0.00 61 TYR A C 6
ATOM 9125 O O . TYR A 1 61 ? 3.014 -2.081 -5.949 1.00 0.00 61 TYR A O 6
ATOM 9143 N N . PRO A 1 62 ? 4.867 -1.762 -7.188 1.00 0.00 62 PRO A N 6
ATOM 9144 C CA . PRO A 1 62 ? 4.821 -0.298 -7.119 1.00 0.00 62 PRO A CA 6
ATOM 9145 C C . PRO A 1 62 ? 3.660 0.284 -7.917 1.00 0.00 62 PRO A C 6
ATOM 9146 O O . PRO A 1 62 ? 3.490 -0.021 -9.099 1.00 0.00 62 PRO A O 6
ATOM 9157 N N . LEU A 1 63 ? 2.863 1.124 -7.267 1.00 0.00 63 LEU A N 6
ATOM 9158 C CA . LEU A 1 63 ? 1.717 1.751 -7.916 1.00 0.00 63 LEU A CA 6
ATOM 9159 C C . LEU A 1 63 ? 1.981 3.230 -8.180 1.00 0.00 63 LEU A C 6
ATOM 9160 O O . LEU A 1 63 ? 2.500 3.941 -7.319 1.00 0.00 63 LEU A O 6
ATOM 9176 N N . HIS A 1 64 ? 1.619 3.686 -9.375 1.00 0.00 64 HIS A N 6
ATOM 9177 C CA . HIS A 1 64 ? 1.813 5.082 -9.751 1.00 0.00 64 HIS A CA 6
ATOM 9178 C C . HIS A 1 64 ? 0.477 5.762 -10.028 1.00 0.00 64 HIS A C 6
ATOM 9179 O O . HIS A 1 64 ? -0.580 5.138 -9.933 1.00 0.00 64 HIS A O 6
ATOM 9194 N N . ASP A 1 65 ? 0.530 7.044 -10.370 1.00 0.00 65 ASP A N 6
ATOM 9195 C CA . ASP A 1 65 ? -0.676 7.809 -10.661 1.00 0.00 65 ASP A CA 6
ATOM 9196 C C . ASP A 1 65 ? -1.624 7.805 -9.466 1.00 0.00 65 ASP A C 6
ATOM 9197 O O . ASP A 1 65 ? -2.815 7.524 -9.606 1.00 0.00 65 ASP A O 6
ATOM 9206 N N . LEU A 1 66 ? -1.088 8.117 -8.291 1.00 0.00 66 LEU A N 6
ATOM 9207 C CA . LEU A 1 66 ? -1.885 8.149 -7.071 1.00 0.00 66 LEU A CA 6
ATOM 9208 C C . LEU A 1 66 ? -2.000 9.570 -6.530 1.00 0.00 66 LEU A C 6
ATOM 9209 O O . LEU A 1 66 ? -0.994 10.209 -6.218 1.00 0.00 66 LEU A O 6
ATOM 9225 N N . VAL A 1 67 ? -3.230 10.059 -6.420 1.00 0.00 67 VAL A N 6
ATOM 9226 C CA . VAL A 1 67 ? -3.476 11.405 -5.913 1.00 0.00 67 VAL A CA 6
ATOM 9227 C C . VAL A 1 67 ? -2.867 11.591 -4.529 1.00 0.00 67 VAL A C 6
ATOM 9228 O O . VAL A 1 67 ? -2.994 10.726 -3.661 1.00 0.00 67 VAL A O 6
ATOM 9241 N N . LEU A 1 68 ? -2.204 12.724 -4.327 1.00 0.00 68 LEU A N 6
ATOM 9242 C CA . LEU A 1 68 ? -1.574 13.025 -3.045 1.00 0.00 68 LEU A CA 6
ATOM 9243 C C . LEU A 1 68 ? -2.603 13.528 -2.038 1.00 0.00 68 LEU A C 6
ATOM 9244 O O . LEU A 1 68 ? -3.707 13.929 -2.409 1.00 0.00 68 LEU A O 6
ATOM 9260 N N . HIS A 1 69 ? -2.235 13.506 -0.761 1.00 0.00 69 HIS A N 6
ATOM 9261 C CA . HIS A 1 69 ? -3.125 13.962 0.301 1.00 0.00 69 HIS A CA 6
ATOM 9262 C C . HIS A 1 69 ? -4.466 13.238 0.233 1.00 0.00 69 HIS A C 6
ATOM 9263 O O . HIS A 1 69 ? -5.521 13.844 0.427 1.00 0.00 69 HIS A O 6
ATOM 9278 N N . THR A 1 70 ? -4.419 11.939 -0.043 1.00 0.00 70 THR A N 6
ATOM 9279 C CA . THR A 1 70 ? -5.630 11.133 -0.138 1.00 0.00 70 THR A CA 6
ATOM 9280 C C . THR A 1 70 ? -5.384 9.711 0.356 1.00 0.00 70 THR A C 6
ATOM 9281 O O . THR A 1 70 ? -4.347 9.115 0.068 1.00 0.00 70 THR A O 6
ATOM 9292 N N . ASN A 1 71 ? -6.345 9.174 1.099 1.00 0.00 71 ASN A N 6
ATOM 9293 C CA . ASN A 1 71 ? -6.232 7.821 1.633 1.00 0.00 71 ASN A CA 6
ATOM 9294 C C . ASN A 1 71 ? -6.520 6.784 0.551 1.00 0.00 71 ASN A C 6
ATOM 9295 O O . ASN A 1 71 ? -7.601 6.769 -0.038 1.00 0.00 71 ASN A O 6
ATOM 9306 N N . TYR A 1 72 ? -5.545 5.919 0.295 1.00 0.00 72 TYR A N 6
ATOM 9307 C CA . TYR A 1 72 ? -5.692 4.879 -0.717 1.00 0.00 72 TYR A CA 6
ATOM 9308 C C . TYR A 1 72 ? -5.586 3.492 -0.092 1.00 0.00 72 TYR A C 6
ATOM 9309 O O . TYR A 1 72 ? -4.616 3.180 0.599 1.00 0.00 72 TYR A O 6
ATOM 9327 N N . THR A 1 73 ? -6.594 2.660 -0.341 1.00 0.00 73 THR A N 6
ATOM 9328 C CA . THR A 1 73 ? -6.615 1.305 0.196 1.00 0.00 73 THR A CA 6
ATOM 9329 C C . THR A 1 73 ? -6.187 0.289 -0.856 1.00 0.00 73 THR A C 6
ATOM 9330 O O . THR A 1 73 ? -6.827 0.154 -1.899 1.00 0.00 73 THR A O 6
ATOM 9341 N N . ALA A 1 74 ? -5.102 -0.425 -0.575 1.00 0.00 74 ALA A N 6
ATOM 9342 C CA . ALA A 1 74 ? -4.590 -1.431 -1.498 1.00 0.00 74 ALA A CA 6
ATOM 9343 C C . ALA A 1 74 ? -4.883 -2.839 -0.991 1.00 0.00 74 ALA A C 6
ATOM 9344 O O . ALA A 1 74 ? -4.771 -3.116 0.204 1.00 0.00 74 ALA A O 6
ATOM 9351 N N . THR A 1 75 ? -5.258 -3.727 -1.907 1.00 0.00 75 THR A N 6
ATOM 9352 C CA . THR A 1 75 ? -5.568 -5.106 -1.553 1.00 0.00 75 THR A CA 6
ATOM 9353 C C . THR A 1 75 ? -4.751 -6.086 -2.387 1.00 0.00 75 THR A C 6
ATOM 9354 O O . THR A 1 75 ? -4.900 -6.154 -3.607 1.00 0.00 75 THR A O 6
ATOM 9365 N N . VAL A 1 76 ? -3.886 -6.845 -1.720 1.00 0.00 76 VAL A N 6
ATOM 9366 C CA . VAL A 1 76 ? -3.046 -7.822 -2.401 1.00 0.00 76 VAL A CA 6
ATOM 9367 C C . VAL A 1 76 ? -3.494 -9.245 -2.088 1.00 0.00 76 VAL A C 6
ATOM 9368 O O . VAL A 1 76 ? -3.543 -9.650 -0.926 1.00 0.00 76 VAL A O 6
ATOM 9381 N N . ARG A 1 77 ? -3.821 -10.000 -3.132 1.00 0.00 77 ARG A N 6
ATOM 9382 C CA . ARG A 1 77 ? -4.267 -11.378 -2.969 1.00 0.00 77 ARG A CA 6
ATOM 9383 C C . ARG A 1 77 ? -3.322 -12.343 -3.677 1.00 0.00 77 ARG A C 6
ATOM 9384 O O . ARG A 1 77 ? -2.592 -11.957 -4.589 1.00 0.00 77 ARG A O 6
ATOM 9405 N N . GLY A 1 78 ? -3.339 -13.602 -3.249 1.00 0.00 78 GLY A N 6
ATOM 9406 C CA . GLY A 1 78 ? -2.479 -14.603 -3.853 1.00 0.00 78 GLY A CA 6
ATOM 9407 C C . GLY A 1 78 ? -3.261 -15.694 -4.556 1.00 0.00 78 GLY A C 6
ATOM 9408 O O . GLY A 1 78 ? -4.159 -16.300 -3.971 1.00 0.00 78 GLY A O 6
ATOM 9412 N N . LEU A 1 79 ? -2.923 -15.944 -5.816 1.00 0.00 79 LEU A N 6
ATOM 9413 C CA . LEU A 1 79 ? -3.603 -16.968 -6.602 1.00 0.00 79 LEU A CA 6
ATOM 9414 C C . LEU A 1 79 ? -2.892 -18.311 -6.476 1.00 0.00 79 LEU A C 6
ATOM 9415 O O . LEU A 1 79 ? -1.807 -18.504 -7.024 1.00 0.00 79 LEU A O 6
ATOM 9431 N N . ARG A 1 80 ? -3.511 -19.238 -5.752 1.00 0.00 80 ARG A N 6
ATOM 9432 C CA . ARG A 1 80 ? -2.938 -20.563 -5.555 1.00 0.00 80 ARG A CA 6
ATOM 9433 C C . ARG A 1 80 ? -3.891 -21.647 -6.053 1.00 0.00 80 ARG A C 6
ATOM 9434 O O . ARG A 1 80 ? -4.800 -22.066 -5.337 1.00 0.00 80 ARG A O 6
ATOM 9455 N N . GLY A 1 81 ? -3.675 -22.097 -7.285 1.00 0.00 81 GLY A N 6
ATOM 9456 C CA . GLY A 1 81 ? -4.523 -23.126 -7.858 1.00 0.00 81 GLY A CA 6
ATOM 9457 C C . GLY A 1 81 ? -5.982 -22.720 -7.897 1.00 0.00 81 GLY A C 6
ATOM 9458 O O . GLY A 1 81 ? -6.319 -21.540 -7.999 1.00 0.00 81 GLY A O 6
ATOM 9462 N N . PRO A 1 82 ? -6.880 -23.714 -7.818 1.00 0.00 82 PRO A N 6
ATOM 9463 C CA . PRO A 1 82 ? -8.326 -23.478 -7.844 1.00 0.00 82 PRO A CA 6
ATOM 9464 C C . PRO A 1 82 ? -8.826 -22.795 -6.576 1.00 0.00 82 PRO A C 6
ATOM 9465 O O . PRO A 1 82 ? -10.025 -22.583 -6.405 1.00 0.00 82 PRO A O 6
ATOM 9476 N N . ASN A 1 83 ? -7.897 -22.451 -5.689 1.00 0.00 83 ASN A N 6
ATOM 9477 C CA . ASN A 1 83 ? -8.244 -21.790 -4.436 1.00 0.00 83 ASN A CA 6
ATOM 9478 C C . ASN A 1 83 ? -7.567 -20.427 -4.335 1.00 0.00 83 ASN A C 6
ATOM 9479 O O . ASN A 1 83 ? -6.692 -20.095 -5.135 1.00 0.00 83 ASN A O 6
ATOM 9490 N N . LEU A 1 84 ? -7.980 -19.640 -3.348 1.00 0.00 84 LEU A N 6
ATOM 9491 C CA . LEU A 1 84 ? -7.415 -18.311 -3.141 1.00 0.00 84 LEU A CA 6
ATOM 9492 C C . LEU A 1 84 ? -6.962 -18.131 -1.695 1.00 0.00 84 LEU A C 6
ATOM 9493 O O . LEU A 1 84 ? -7.463 -18.797 -0.788 1.00 0.00 84 LEU A O 6
ATOM 9509 N N . THR A 1 85 ? -6.013 -17.225 -1.485 1.00 0.00 85 THR A N 6
ATOM 9510 C CA . THR A 1 85 ? -5.493 -16.956 -0.151 1.00 0.00 85 THR A CA 6
ATOM 9511 C C . THR A 1 85 ? -6.160 -15.729 0.462 1.00 0.00 85 THR A C 6
ATOM 9512 O O . THR A 1 85 ? -6.939 -15.041 -0.197 1.00 0.00 85 THR A O 6
ATOM 9523 N N . SER A 1 86 ? -5.851 -15.463 1.727 1.00 0.00 86 SER A N 6
ATOM 9524 C CA . SER A 1 86 ? -6.423 -14.321 2.429 1.00 0.00 86 SER A CA 6
ATOM 9525 C C . SER A 1 86 ? -5.925 -13.009 1.830 1.00 0.00 86 SER A C 6
ATOM 9526 O O . SER A 1 86 ? -4.732 -12.819 1.592 1.00 0.00 86 SER A O 6
ATOM 9534 N N . PRO A 1 87 ? -6.860 -12.081 1.579 1.00 0.00 87 PRO A N 6
ATOM 9535 C CA . PRO A 1 87 ? -6.542 -10.771 1.005 1.00 0.00 87 PRO A CA 6
ATOM 9536 C C . PRO A 1 87 ? -5.780 -9.880 1.980 1.00 0.00 87 PRO A C 6
ATOM 9537 O O . PRO A 1 87 ? -6.114 -9.811 3.163 1.00 0.00 87 PRO A O 6
ATOM 9548 N N . ALA A 1 88 ? -4.757 -9.198 1.476 1.00 0.00 88 ALA A N 6
ATOM 9549 C CA . ALA A 1 88 ? -3.950 -8.310 2.303 1.00 0.00 88 ALA A CA 6
ATOM 9550 C C . ALA A 1 88 ? -4.319 -6.850 2.062 1.00 0.00 88 ALA A C 6
ATOM 9551 O O . ALA A 1 88 ? -4.114 -6.320 0.971 1.00 0.00 88 ALA A O 6
ATOM 9558 N N . SER A 1 89 ? -4.865 -6.205 3.089 1.00 0.00 89 SER A N 6
ATOM 9559 C CA . SER A 1 89 ? -5.268 -4.808 2.987 1.00 0.00 89 SER A CA 6
ATOM 9560 C C . SER A 1 89 ? -4.457 -3.939 3.944 1.00 0.00 89 SER A C 6
ATOM 9561 O O . SER A 1 89 ? -3.978 -4.412 4.975 1.00 0.00 89 SER A O 6
ATOM 9569 N N . ILE A 1 90 ? -4.309 -2.665 3.595 1.00 0.00 90 ILE A N 6
ATOM 9570 C CA . ILE A 1 90 ? -3.559 -1.729 4.423 1.00 0.00 90 ILE A CA 6
ATOM 9571 C C . ILE A 1 90 ? -3.893 -0.286 4.061 1.00 0.00 90 ILE A C 6
ATOM 9572 O O . ILE A 1 90 ? -4.405 -0.007 2.976 1.00 0.00 90 ILE A O 6
ATOM 9588 N N . THR A 1 91 ? -3.597 0.631 4.977 1.00 0.00 91 THR A N 6
ATOM 9589 C CA . THR A 1 91 ? -3.865 2.047 4.755 1.00 0.00 91 THR A CA 6
ATOM 9590 C C . THR A 1 91 ? -2.578 2.864 4.799 1.00 0.00 91 THR A C 6
ATOM 9591 O O . THR A 1 91 ? -1.941 2.979 5.846 1.00 0.00 91 THR A O 6
ATOM 9602 N N . PHE A 1 92 ? -2.203 3.429 3.657 1.00 0.00 92 PHE A N 6
ATOM 9603 C CA . PHE A 1 92 ? -0.991 4.235 3.565 1.00 0.00 92 PHE A CA 6
ATOM 9604 C C . PHE A 1 92 ? -1.268 5.553 2.849 1.00 0.00 92 PHE A C 6
ATOM 9605 O O . PHE A 1 92 ? -1.945 5.586 1.821 1.00 0.00 92 PHE A O 6
ATOM 9622 N N . THR A 1 93 ? -0.740 6.642 3.400 1.00 0.00 93 THR A N 6
ATOM 9623 C CA . THR A 1 93 ? -0.931 7.964 2.817 1.00 0.00 93 THR A CA 6
ATOM 9624 C C . THR A 1 93 ? 0.080 8.225 1.706 1.00 0.00 93 THR A C 6
ATOM 9625 O O . THR A 1 93 ? 1.274 7.972 1.865 1.00 0.00 93 THR A O 6
ATOM 9636 N N . THR A 1 94 ? -0.406 8.736 0.578 1.00 0.00 94 THR A N 6
ATOM 9637 C CA . THR A 1 94 ? 0.455 9.032 -0.560 1.00 0.00 94 THR A CA 6
ATOM 9638 C C . THR A 1 94 ? 1.224 10.330 -0.345 1.00 0.00 94 THR A C 6
ATOM 9639 O O . THR A 1 94 ? 2.452 10.355 -0.414 1.00 0.00 94 THR A O 6
ATOM 9650 N N . GLY A 1 95 ? 0.493 11.409 -0.083 1.00 0.00 95 GLY A N 6
ATOM 9651 C CA . GLY A 1 95 ? 1.124 12.698 0.139 1.00 0.00 95 GLY A CA 6
ATOM 9652 C C . GLY A 1 95 ? 1.080 13.121 1.594 1.00 0.00 95 GLY A C 6
ATOM 9653 O O . GLY A 1 95 ? 0.612 14.215 1.916 1.00 0.00 95 GLY A O 6
ATOM 9657 N N . LEU A 1 96 ? 1.565 12.256 2.476 1.00 0.00 96 LEU A N 6
ATOM 9658 C CA . LEU A 1 96 ? 1.578 12.545 3.906 1.00 0.00 96 LEU A CA 6
ATOM 9659 C C . LEU A 1 96 ? 2.375 13.812 4.198 1.00 0.00 96 LEU A C 6
ATOM 9660 O O . LEU A 1 96 ? 2.314 14.354 5.300 1.00 0.00 96 LEU A O 6
ATOM 9676 N N . GLU A 1 97 ? 3.122 14.278 3.201 1.00 0.00 97 GLU A N 6
ATOM 9677 C CA . GLU A 1 97 ? 3.931 15.482 3.352 1.00 0.00 97 GLU A CA 6
ATOM 9678 C C . GLU A 1 97 ? 3.105 16.622 3.942 1.00 0.00 97 GLU A C 6
ATOM 9679 O O . GLU A 1 97 ? 2.028 16.945 3.442 1.00 0.00 97 GLU A O 6
ATOM 9691 N N . ALA A 1 98 ? 3.619 17.226 5.008 1.00 0.00 98 ALA A N 6
ATOM 9692 C CA . ALA A 1 98 ? 2.932 18.329 5.667 1.00 0.00 98 ALA A CA 6
ATOM 9693 C C . ALA A 1 98 ? 3.838 19.012 6.685 1.00 0.00 98 ALA A C 6
ATOM 9694 O O . ALA A 1 98 ? 4.704 18.387 7.298 1.00 0.00 98 ALA A O 6
ATOM 9701 N N . PRO A 1 99 ? 3.637 20.324 6.871 1.00 0.00 99 PRO A N 6
ATOM 9702 C CA . PRO A 1 99 ? 4.428 21.120 7.815 1.00 0.00 99 PRO A CA 6
ATOM 9703 C C . PRO A 1 99 ? 4.122 20.769 9.267 1.00 0.00 99 PRO A C 6
ATOM 9704 O O . PRO A 1 99 ? 4.681 21.363 10.190 1.00 0.00 99 PRO A O 6
ATOM 9715 N N . ARG A 1 100 ? 3.234 19.801 9.463 1.00 0.00 100 ARG A N 6
ATOM 9716 C CA . ARG A 1 100 ? 2.854 19.370 10.802 1.00 0.00 100 ARG A CA 6
ATOM 9717 C C . ARG A 1 100 ? 3.161 17.889 11.006 1.00 0.00 100 ARG A C 6
ATOM 9718 O O . ARG A 1 100 ? 3.450 17.168 10.051 1.00 0.00 100 ARG A O 6
ATOM 9739 N N . ASP A 1 101 ? 3.098 17.444 12.256 1.00 0.00 101 ASP A N 6
ATOM 9740 C CA . ASP A 1 101 ? 3.368 16.049 12.584 1.00 0.00 101 ASP A CA 6
ATOM 9741 C C . ASP A 1 101 ? 2.136 15.184 12.340 1.00 0.00 101 ASP A C 6
ATOM 9742 O O . ASP A 1 101 ? 1.049 15.479 12.839 1.00 0.00 101 ASP A O 6
ATOM 9751 N N . LEU A 1 102 ? 2.312 14.116 11.569 1.00 0.00 102 LEU A N 6
ATOM 9752 C CA . LEU A 1 102 ? 1.214 13.209 11.257 1.00 0.00 102 LEU A CA 6
ATOM 9753 C C . LEU A 1 102 ? 0.797 12.414 12.491 1.00 0.00 102 LEU A C 6
ATOM 9754 O O . LEU A 1 102 ? -0.325 12.550 12.977 1.00 0.00 102 LEU A O 6
ATOM 9770 N N . GLU A 1 103 ? 1.709 11.587 12.992 1.00 0.00 103 GLU A N 6
ATOM 9771 C CA . GLU A 1 103 ? 1.435 10.772 14.170 1.00 0.00 103 GLU A CA 6
ATOM 9772 C C . GLU A 1 103 ? 2.277 11.232 15.356 1.00 0.00 103 GLU A C 6
ATOM 9773 O O . GLU A 1 103 ? 1.796 11.288 16.488 1.00 0.00 103 GLU A O 6
ATOM 9785 N N . ALA A 1 104 ? 3.538 11.557 15.089 1.00 0.00 104 ALA A N 6
ATOM 9786 C CA . ALA A 1 104 ? 4.447 12.012 16.134 1.00 0.00 104 ALA A CA 6
ATOM 9787 C C . ALA A 1 104 ? 3.939 13.294 16.784 1.00 0.00 104 ALA A C 6
ATOM 9788 O O . ALA A 1 104 ? 2.987 13.910 16.305 1.00 0.00 104 ALA A O 6
ATOM 9795 N N . LYS A 1 105 ? 4.579 13.690 17.878 1.00 0.00 105 LYS A N 6
ATOM 9796 C CA . LYS A 1 105 ? 4.193 14.900 18.595 1.00 0.00 105 LYS A CA 6
ATOM 9797 C C . LYS A 1 105 ? 5.308 15.359 19.529 1.00 0.00 105 LYS A C 6
ATOM 9798 O O . LYS A 1 105 ? 6.318 14.674 19.687 1.00 0.00 105 LYS A O 6
ATOM 9817 N N . GLU A 1 106 ? 5.117 16.521 20.146 1.00 0.00 106 GLU A N 6
ATOM 9818 C CA . GLU A 1 106 ? 6.108 17.070 21.064 1.00 0.00 106 GLU A CA 6
ATOM 9819 C C . GLU A 1 106 ? 5.599 17.028 22.502 1.00 0.00 106 GLU A C 6
ATOM 9820 O O . GLU A 1 106 ? 4.607 17.674 22.841 1.00 0.00 106 GLU A O 6
ATOM 9832 N N . VAL A 1 107 ? 6.285 16.262 23.345 1.00 0.00 107 VAL A N 6
ATOM 9833 C CA . VAL A 1 107 ? 5.904 16.135 24.747 1.00 0.00 107 VAL A CA 6
ATOM 9834 C C . VAL A 1 107 ? 7.130 15.975 25.636 1.00 0.00 107 VAL A C 6
ATOM 9835 O O . VAL A 1 107 ? 8.007 15.154 25.364 1.00 0.00 107 VAL A O 6
ATOM 9848 N N . THR A 1 108 ? 7.187 16.764 26.705 1.00 0.00 108 THR A N 6
ATOM 9849 C CA . THR A 1 108 ? 8.306 16.711 27.637 1.00 0.00 108 THR A CA 6
ATOM 9850 C C . THR A 1 108 ? 7.850 16.256 29.018 1.00 0.00 108 THR A C 6
ATOM 9851 O O . THR A 1 108 ? 6.767 16.604 29.487 1.00 0.00 108 THR A O 6
ATOM 9862 N N . PRO A 1 109 ? 8.697 15.459 29.689 1.00 0.00 109 PRO A N 6
ATOM 9863 C CA . PRO A 1 109 ? 8.402 14.941 31.027 1.00 0.00 109 PRO A CA 6
ATOM 9864 C C . PRO A 1 109 ? 8.432 16.032 32.092 1.00 0.00 109 PRO A C 6
ATOM 9865 O O . PRO A 1 109 ? 8.669 17.201 31.789 1.00 0.00 109 PRO A O 6
ATOM 9876 N N . SER A 1 110 ? 8.191 15.642 33.340 1.00 0.00 110 SER A N 6
ATOM 9877 C CA . SER A 1 110 ? 8.187 16.588 34.449 1.00 0.00 110 SER A CA 6
ATOM 9878 C C . SER A 1 110 ? 8.609 15.906 35.746 1.00 0.00 110 SER A C 6
ATOM 9879 O O . SER A 1 110 ? 8.110 14.835 36.089 1.00 0.00 110 SER A O 6
ATOM 9887 N N . GLY A 1 111 ? 9.533 16.535 36.465 1.00 0.00 111 GLY A N 6
ATOM 9888 C CA . GLY A 1 111 ? 10.007 15.976 37.718 1.00 0.00 111 GLY A CA 6
ATOM 9889 C C . GLY A 1 111 ? 9.421 16.678 38.926 1.00 0.00 111 GLY A C 6
ATOM 9890 O O . GLY A 1 111 ? 9.185 17.886 38.914 1.00 0.00 111 GLY A O 6
ATOM 9894 N N . PRO A 1 112 ? 9.177 15.914 40.001 1.00 0.00 112 PRO A N 6
ATOM 9895 C CA . PRO A 1 112 ? 8.611 16.450 41.242 1.00 0.00 112 PRO A CA 6
ATOM 9896 C C . PRO A 1 112 ? 9.592 17.349 41.985 1.00 0.00 112 PRO A C 6
ATOM 9897 O O . PRO A 1 112 ? 10.668 17.664 41.476 1.00 0.00 112 PRO A O 6
ATOM 9908 N N . SER A 1 113 ? 9.215 17.761 43.191 1.00 0.00 113 SER A N 6
ATOM 9909 C CA . SER A 1 113 ? 10.060 18.628 44.003 1.00 0.00 113 SER A CA 6
ATOM 9910 C C . SER A 1 113 ? 9.810 18.394 45.490 1.00 0.00 113 SER A C 6
ATOM 9911 O O . SER A 1 113 ? 8.934 17.617 45.868 1.00 0.00 113 SER A O 6
ATOM 9919 N N . SER A 1 114 ? 10.585 19.074 46.329 1.00 0.00 114 SER A N 6
ATOM 9920 C CA . SER A 1 114 ? 10.452 18.938 47.774 1.00 0.00 114 SER A CA 6
ATOM 9921 C C . SER A 1 114 ? 9.132 19.534 48.255 1.00 0.00 114 SER A C 6
ATOM 9922 O O . SER A 1 114 ? 8.395 20.145 47.483 1.00 0.00 114 SER A O 6
ATOM 9930 N N . GLY A 1 115 ? 8.841 19.352 49.540 1.00 0.00 115 GLY A N 6
ATOM 9931 C CA . GLY A 1 115 ? 7.611 19.876 50.104 1.00 0.00 115 GLY A CA 6
ATOM 9932 C C . GLY A 1 115 ? 6.796 18.810 50.810 1.00 0.00 115 GLY A C 6
ATOM 9933 O O . GLY A 1 115 ? 5.646 19.043 51.182 1.00 0.00 115 GLY A O 6
ATOM 9937 N N . GLY A 1 1 ? -6.908 -28.793 8.363 1.00 0.00 1 GLY A N 7
ATOM 9938 C CA . GLY A 1 1 ? -7.134 -29.053 9.772 1.00 0.00 1 GLY A CA 7
ATOM 9939 C C . GLY A 1 1 ? -5.845 -29.091 10.569 1.00 0.00 1 GLY A C 7
ATOM 9940 O O . GLY A 1 1 ? -5.102 -30.070 10.515 1.00 0.00 1 GLY A O 7
ATOM 9944 N N . SER A 1 2 ? -5.578 -28.021 11.311 1.00 0.00 2 SER A N 7
ATOM 9945 C CA . SER A 1 2 ? -4.366 -27.933 12.119 1.00 0.00 2 SER A CA 7
ATOM 9946 C C . SER A 1 2 ? -4.569 -26.987 13.298 1.00 0.00 2 SER A C 7
ATOM 9947 O O . SER A 1 2 ? -5.292 -25.996 13.197 1.00 0.00 2 SER A O 7
ATOM 9955 N N . SER A 1 3 ? -3.923 -27.300 14.417 1.00 0.00 3 SER A N 7
ATOM 9956 C CA . SER A 1 3 ? -4.033 -26.481 15.619 1.00 0.00 3 SER A CA 7
ATOM 9957 C C . SER A 1 3 ? -2.914 -25.447 15.676 1.00 0.00 3 SER A C 7
ATOM 9958 O O . SER A 1 3 ? -1.803 -25.742 16.113 1.00 0.00 3 SER A O 7
ATOM 9966 N N . GLY A 1 4 ? -3.216 -24.232 15.228 1.00 0.00 4 GLY A N 7
ATOM 9967 C CA . GLY A 1 4 ? -2.226 -23.170 15.237 1.00 0.00 4 GLY A CA 7
ATOM 9968 C C . GLY A 1 4 ? -2.695 -21.934 14.497 1.00 0.00 4 GLY A C 7
ATOM 9969 O O . GLY A 1 4 ? -3.014 -20.917 15.113 1.00 0.00 4 GLY A O 7
ATOM 9973 N N . SER A 1 5 ? -2.735 -22.019 13.171 1.00 0.00 5 SER A N 7
ATOM 9974 C CA . SER A 1 5 ? -3.164 -20.896 12.345 1.00 0.00 5 SER A CA 7
ATOM 9975 C C . SER A 1 5 ? -2.185 -19.732 12.461 1.00 0.00 5 SER A C 7
ATOM 9976 O O . SER A 1 5 ? -2.583 -18.593 12.701 1.00 0.00 5 SER A O 7
ATOM 9984 N N . SER A 1 6 ? -0.901 -20.028 12.288 1.00 0.00 6 SER A N 7
ATOM 9985 C CA . SER A 1 6 ? 0.138 -19.008 12.377 1.00 0.00 6 SER A CA 7
ATOM 9986 C C . SER A 1 6 ? -0.061 -17.936 11.309 1.00 0.00 6 SER A C 7
ATOM 9987 O O . SER A 1 6 ? -0.078 -16.743 11.607 1.00 0.00 6 SER A O 7
ATOM 9995 N N . GLY A 1 7 ? -0.211 -18.372 10.062 1.00 0.00 7 GLY A N 7
ATOM 9996 C CA . GLY A 1 7 ? -0.407 -17.440 8.968 1.00 0.00 7 GLY A CA 7
ATOM 9997 C C . GLY A 1 7 ? -1.125 -18.069 7.791 1.00 0.00 7 GLY A C 7
ATOM 9998 O O . GLY A 1 7 ? -1.107 -19.286 7.603 1.00 0.00 7 GLY A O 7
ATOM 10002 N N . PRO A 1 8 ? -1.777 -17.229 6.973 1.00 0.00 8 PRO A N 7
ATOM 10003 C CA . PRO A 1 8 ? -2.518 -17.688 5.795 1.00 0.00 8 PRO A CA 7
ATOM 10004 C C . PRO A 1 8 ? -1.596 -18.200 4.693 1.00 0.00 8 PRO A C 7
ATOM 10005 O O . PRO A 1 8 ? -0.410 -18.440 4.925 1.00 0.00 8 PRO A O 7
ATOM 10016 N N . ASP A 1 9 ? -2.148 -18.367 3.496 1.00 0.00 9 ASP A N 7
ATOM 10017 C CA . ASP A 1 9 ? -1.374 -18.849 2.358 1.00 0.00 9 ASP A CA 7
ATOM 10018 C C . ASP A 1 9 ? -1.000 -17.699 1.428 1.00 0.00 9 ASP A C 7
ATOM 10019 O O . ASP A 1 9 ? -0.239 -17.878 0.478 1.00 0.00 9 ASP A O 7
ATOM 10028 N N . GLY A 1 10 ? -1.540 -16.518 1.709 1.00 0.00 10 GLY A N 7
ATOM 10029 C CA . GLY A 1 10 ? -1.253 -15.356 0.888 1.00 0.00 10 GLY A CA 7
ATOM 10030 C C . GLY A 1 10 ? -0.250 -14.423 1.536 1.00 0.00 10 GLY A C 7
ATOM 10031 O O . GLY A 1 10 ? 0.469 -14.795 2.463 1.00 0.00 10 GLY A O 7
ATOM 10035 N N . PRO A 1 11 ? -0.190 -13.177 1.042 1.00 0.00 11 PRO A N 7
ATOM 10036 C CA . PRO A 1 11 ? 0.730 -12.162 1.563 1.00 0.00 11 PRO A CA 7
ATOM 10037 C C . PRO A 1 11 ? 0.345 -11.694 2.962 1.00 0.00 11 PRO A C 7
ATOM 10038 O O . PRO A 1 11 ? -0.818 -11.385 3.227 1.00 0.00 11 PRO A O 7
ATOM 10049 N N . THR A 1 12 ? 1.328 -11.642 3.856 1.00 0.00 12 THR A N 7
ATOM 10050 C CA . THR A 1 12 ? 1.091 -11.212 5.229 1.00 0.00 12 THR A CA 7
ATOM 10051 C C . THR A 1 12 ? 2.120 -10.176 5.665 1.00 0.00 12 THR A C 7
ATOM 10052 O O . THR A 1 12 ? 3.029 -9.835 4.909 1.00 0.00 12 THR A O 7
ATOM 10063 N N . GLN A 1 13 ? 1.971 -9.680 6.889 1.00 0.00 13 GLN A N 7
ATOM 10064 C CA . GLN A 1 13 ? 2.890 -8.683 7.425 1.00 0.00 13 GLN A CA 7
ATOM 10065 C C . GLN A 1 13 ? 3.024 -7.499 6.474 1.00 0.00 13 GLN A C 7
ATOM 10066 O O . GLN A 1 13 ? 4.087 -6.886 6.374 1.00 0.00 13 GLN A O 7
ATOM 10080 N N . LEU A 1 14 ? 1.939 -7.181 5.777 1.00 0.00 14 LEU A N 7
ATOM 10081 C CA . LEU A 1 14 ? 1.935 -6.070 4.831 1.00 0.00 14 LEU A CA 7
ATOM 10082 C C . LEU A 1 14 ? 2.241 -4.753 5.538 1.00 0.00 14 LEU A C 7
ATOM 10083 O O . LEU A 1 14 ? 1.533 -4.354 6.463 1.00 0.00 14 LEU A O 7
ATOM 10099 N N . ARG A 1 15 ? 3.299 -4.082 5.095 1.00 0.00 15 ARG A N 7
ATOM 10100 C CA . ARG A 1 15 ? 3.699 -2.810 5.685 1.00 0.00 15 ARG A CA 7
ATOM 10101 C C . ARG A 1 15 ? 3.997 -1.778 4.600 1.00 0.00 15 ARG A C 7
ATOM 10102 O O . ARG A 1 15 ? 4.131 -2.120 3.425 1.00 0.00 15 ARG A O 7
ATOM 10123 N N . ALA A 1 16 ? 4.101 -0.517 5.003 1.00 0.00 16 ALA A N 7
ATOM 10124 C CA . ALA A 1 16 ? 4.386 0.564 4.068 1.00 0.00 16 ALA A CA 7
ATOM 10125 C C . ALA A 1 16 ? 5.609 1.361 4.505 1.00 0.00 16 ALA A C 7
ATOM 10126 O O . ALA A 1 16 ? 5.594 2.020 5.546 1.00 0.00 16 ALA A O 7
ATOM 10133 N N . LEU A 1 17 ? 6.669 1.297 3.706 1.00 0.00 17 LEU A N 7
ATOM 10134 C CA . LEU A 1 17 ? 7.902 2.013 4.011 1.00 0.00 17 LEU A CA 7
ATOM 10135 C C . LEU A 1 17 ? 7.857 3.435 3.459 1.00 0.00 17 LEU A C 7
ATOM 10136 O O . LEU A 1 17 ? 6.956 3.788 2.700 1.00 0.00 17 LEU A O 7
ATOM 10152 N N . ASN A 1 18 ? 8.838 4.245 3.844 1.00 0.00 18 ASN A N 7
ATOM 10153 C CA . ASN A 1 18 ? 8.912 5.627 3.386 1.00 0.00 18 ASN A CA 7
ATOM 10154 C C . ASN A 1 18 ? 9.591 5.713 2.022 1.00 0.00 18 ASN A C 7
ATOM 10155 O O . ASN A 1 18 ? 10.800 5.928 1.931 1.00 0.00 18 ASN A O 7
ATOM 10166 N N . LEU A 1 19 ? 8.804 5.545 0.966 1.00 0.00 19 LEU A N 7
ATOM 10167 C CA . LEU A 1 19 ? 9.328 5.604 -0.395 1.00 0.00 19 LEU A CA 7
ATOM 10168 C C . LEU A 1 19 ? 9.146 6.997 -0.989 1.00 0.00 19 LEU A C 7
ATOM 10169 O O . LEU A 1 19 ? 8.520 7.867 -0.381 1.00 0.00 19 LEU A O 7
ATOM 10185 N N . THR A 1 20 ? 9.696 7.203 -2.181 1.00 0.00 20 THR A N 7
ATOM 10186 C CA . THR A 1 20 ? 9.594 8.490 -2.858 1.00 0.00 20 THR A CA 7
ATOM 10187 C C . THR A 1 20 ? 8.265 9.169 -2.550 1.00 0.00 20 THR A C 7
ATOM 10188 O O . THR A 1 20 ? 7.236 8.506 -2.412 1.00 0.00 20 THR A O 7
ATOM 10199 N N . GLU A 1 21 ? 8.293 10.494 -2.445 1.00 0.00 21 GLU A N 7
ATOM 10200 C CA . GLU A 1 21 ? 7.088 11.262 -2.153 1.00 0.00 21 GLU A CA 7
ATOM 10201 C C . GLU A 1 21 ? 6.271 11.496 -3.421 1.00 0.00 21 GLU A C 7
ATOM 10202 O O . GLU A 1 21 ? 5.723 12.578 -3.628 1.00 0.00 21 GLU A O 7
ATOM 10214 N N . GLY A 1 22 ? 6.196 10.472 -4.267 1.00 0.00 22 GLY A N 7
ATOM 10215 C CA . GLY A 1 22 ? 5.447 10.586 -5.504 1.00 0.00 22 GLY A CA 7
ATOM 10216 C C . GLY A 1 22 ? 4.641 9.338 -5.811 1.00 0.00 22 GLY A C 7
ATOM 10217 O O . GLY A 1 22 ? 3.499 9.423 -6.262 1.00 0.00 22 GLY A O 7
ATOM 10221 N N . PHE A 1 23 ? 5.238 8.176 -5.567 1.00 0.00 23 PHE A N 7
ATOM 10222 C CA . PHE A 1 23 ? 4.570 6.906 -5.822 1.00 0.00 23 PHE A CA 7
ATOM 10223 C C . PHE A 1 23 ? 4.843 5.911 -4.697 1.00 0.00 23 PHE A C 7
ATOM 10224 O O . PHE A 1 23 ? 5.995 5.643 -4.358 1.00 0.00 23 PHE A O 7
ATOM 10241 N N . ALA A 1 24 ? 3.774 5.369 -4.122 1.00 0.00 24 ALA A N 7
ATOM 10242 C CA . ALA A 1 24 ? 3.897 4.405 -3.036 1.00 0.00 24 ALA A CA 7
ATOM 10243 C C . ALA A 1 24 ? 3.806 2.976 -3.560 1.00 0.00 24 ALA A C 7
ATOM 10244 O O . ALA A 1 24 ? 3.076 2.698 -4.512 1.00 0.00 24 ALA A O 7
ATOM 10251 N N . VAL A 1 25 ? 4.549 2.070 -2.931 1.00 0.00 25 VAL A N 7
ATOM 10252 C CA . VAL A 1 25 ? 4.551 0.669 -3.333 1.00 0.00 25 VAL A CA 7
ATOM 10253 C C . VAL A 1 25 ? 4.112 -0.233 -2.184 1.00 0.00 25 VAL A C 7
ATOM 10254 O O . VAL A 1 25 ? 4.217 0.138 -1.015 1.00 0.00 25 VAL A O 7
ATOM 10267 N N . LEU A 1 26 ? 3.621 -1.419 -2.525 1.00 0.00 26 LEU A N 7
ATOM 10268 C CA . LEU A 1 26 ? 3.166 -2.375 -1.522 1.00 0.00 26 LEU A CA 7
ATOM 10269 C C . LEU A 1 26 ? 4.271 -3.370 -1.179 1.00 0.00 26 LEU A C 7
ATOM 10270 O O . LEU A 1 26 ? 5.047 -3.775 -2.044 1.00 0.00 26 LEU A O 7
ATOM 10286 N N . HIS A 1 27 ? 4.333 -3.763 0.089 1.00 0.00 27 HIS A N 7
ATOM 10287 C CA . HIS A 1 27 ? 5.341 -4.712 0.547 1.00 0.00 27 HIS A CA 7
ATOM 10288 C C . HIS A 1 27 ? 4.694 -5.867 1.307 1.00 0.00 27 HIS A C 7
ATOM 10289 O O . HIS A 1 27 ? 4.052 -5.661 2.338 1.00 0.00 27 HIS A O 7
ATOM 10304 N N . TRP A 1 28 ? 4.866 -7.078 0.793 1.00 0.00 28 TRP A N 7
ATOM 10305 C CA . TRP A 1 28 ? 4.298 -8.265 1.423 1.00 0.00 28 TRP A CA 7
ATOM 10306 C C . TRP A 1 28 ? 5.358 -9.345 1.606 1.00 0.00 28 TRP A C 7
ATOM 10307 O O . TRP A 1 28 ? 6.337 -9.401 0.859 1.00 0.00 28 TRP A O 7
ATOM 10328 N N . LYS A 1 29 ? 5.159 -10.202 2.601 1.00 0.00 29 LYS A N 7
ATOM 10329 C CA . LYS A 1 29 ? 6.096 -11.282 2.880 1.00 0.00 29 LYS A CA 7
ATOM 10330 C C . LYS A 1 29 ? 5.666 -12.571 2.185 1.00 0.00 29 LYS A C 7
ATOM 10331 O O . LYS A 1 29 ? 4.530 -13.027 2.318 1.00 0.00 29 LYS A O 7
ATOM 10350 N N . PRO A 1 30 ? 6.594 -13.173 1.426 1.00 0.00 30 PRO A N 7
ATOM 10351 C CA . PRO A 1 30 ? 6.333 -14.417 0.696 1.00 0.00 30 PRO A CA 7
ATOM 10352 C C . PRO A 1 30 ? 6.179 -15.614 1.629 1.00 0.00 30 PRO A C 7
ATOM 10353 O O . PRO A 1 30 ? 7.112 -16.014 2.324 1.00 0.00 30 PRO A O 7
ATOM 10364 N N . PRO A 1 31 ? 4.972 -16.200 1.644 1.00 0.00 31 PRO A N 7
ATOM 10365 C CA . PRO A 1 31 ? 4.667 -17.361 2.487 1.00 0.00 31 PRO A CA 7
ATOM 10366 C C . PRO A 1 31 ? 5.382 -18.622 2.017 1.00 0.00 31 PRO A C 7
ATOM 10367 O O . PRO A 1 31 ? 5.638 -18.794 0.825 1.00 0.00 31 PRO A O 7
ATOM 10378 N N . GLN A 1 32 ? 5.703 -19.502 2.960 1.00 0.00 32 GLN A N 7
ATOM 10379 C CA . GLN A 1 32 ? 6.390 -20.747 2.641 1.00 0.00 32 GLN A CA 7
ATOM 10380 C C . GLN A 1 32 ? 5.947 -21.280 1.282 1.00 0.00 32 GLN A C 7
ATOM 10381 O O . GLN A 1 32 ? 6.774 -21.671 0.458 1.00 0.00 32 GLN A O 7
ATOM 10395 N N . ASN A 1 33 ? 4.638 -21.293 1.055 1.00 0.00 33 ASN A N 7
ATOM 10396 C CA . ASN A 1 33 ? 4.086 -21.779 -0.204 1.00 0.00 33 ASN A CA 7
ATOM 10397 C C . ASN A 1 33 ? 4.032 -20.661 -1.242 1.00 0.00 33 ASN A C 7
ATOM 10398 O O . ASN A 1 33 ? 3.244 -19.721 -1.139 1.00 0.00 33 ASN A O 7
ATOM 10409 N N . PRO A 1 34 ? 4.891 -20.764 -2.267 1.00 0.00 34 PRO A N 7
ATOM 10410 C CA . PRO A 1 34 ? 4.961 -19.773 -3.345 1.00 0.00 34 PRO A CA 7
ATOM 10411 C C . PRO A 1 34 ? 3.729 -19.806 -4.244 1.00 0.00 34 PRO A C 7
ATOM 10412 O O . PRO A 1 34 ? 3.401 -20.840 -4.825 1.00 0.00 34 PRO A O 7
ATOM 10423 N N . VAL A 1 35 ? 3.052 -18.668 -4.355 1.00 0.00 35 VAL A N 7
ATOM 10424 C CA . VAL A 1 35 ? 1.858 -18.567 -5.185 1.00 0.00 35 VAL A CA 7
ATOM 10425 C C . VAL A 1 35 ? 2.224 -18.391 -6.654 1.00 0.00 35 VAL A C 7
ATOM 10426 O O . VAL A 1 35 ? 3.398 -18.419 -7.020 1.00 0.00 35 VAL A O 7
ATOM 10439 N N . ASP A 1 36 ? 1.209 -18.207 -7.493 1.00 0.00 36 ASP A N 7
ATOM 10440 C CA . ASP A 1 36 ? 1.423 -18.024 -8.924 1.00 0.00 36 ASP A CA 7
ATOM 10441 C C . ASP A 1 36 ? 1.408 -16.544 -9.290 1.00 0.00 36 ASP A C 7
ATOM 10442 O O . ASP A 1 36 ? 2.367 -16.024 -9.862 1.00 0.00 36 ASP A O 7
ATOM 10451 N N . THR A 1 37 ? 0.312 -15.869 -8.959 1.00 0.00 37 THR A N 7
ATOM 10452 C CA . THR A 1 37 ? 0.171 -14.449 -9.255 1.00 0.00 37 THR A CA 7
ATOM 10453 C C . THR A 1 37 ? -0.542 -13.720 -8.122 1.00 0.00 37 THR A C 7
ATOM 10454 O O . THR A 1 37 ? -1.439 -14.269 -7.483 1.00 0.00 37 THR A O 7
ATOM 10465 N N . TYR A 1 38 ? -0.138 -12.478 -7.878 1.00 0.00 38 TYR A N 7
ATOM 10466 C CA . TYR A 1 38 ? -0.736 -11.673 -6.821 1.00 0.00 38 TYR A CA 7
ATOM 10467 C C . TYR A 1 38 ? -1.736 -10.672 -7.396 1.00 0.00 38 TYR A C 7
ATOM 10468 O O . TYR A 1 38 ? -1.426 -9.941 -8.336 1.00 0.00 38 TYR A O 7
ATOM 10486 N N . ASP A 1 39 ? -2.933 -10.647 -6.821 1.00 0.00 39 ASP A N 7
ATOM 10487 C CA . ASP A 1 39 ? -3.978 -9.736 -7.275 1.00 0.00 39 ASP A CA 7
ATOM 10488 C C . ASP A 1 39 ? -3.993 -8.464 -6.433 1.00 0.00 39 ASP A C 7
ATOM 10489 O O . ASP A 1 39 ? -4.276 -8.504 -5.236 1.00 0.00 39 ASP A O 7
ATOM 10498 N N . ILE A 1 40 ? -3.685 -7.337 -7.067 1.00 0.00 40 ILE A N 7
ATOM 10499 C CA . ILE A 1 40 ? -3.663 -6.054 -6.375 1.00 0.00 40 ILE A CA 7
ATOM 10500 C C . ILE A 1 40 ? -4.724 -5.111 -6.932 1.00 0.00 40 ILE A C 7
ATOM 10501 O O . ILE A 1 40 ? -4.743 -4.821 -8.128 1.00 0.00 40 ILE A O 7
ATOM 10517 N N . GLN A 1 41 ? -5.603 -4.637 -6.057 1.00 0.00 41 GLN A N 7
ATOM 10518 C CA . GLN A 1 41 ? -6.667 -3.725 -6.462 1.00 0.00 41 GLN A CA 7
ATOM 10519 C C . GLN A 1 41 ? -6.624 -2.439 -5.643 1.00 0.00 41 GLN A C 7
ATOM 10520 O O . GLN A 1 41 ? -6.918 -2.443 -4.447 1.00 0.00 41 GLN A O 7
ATOM 10534 N N . VAL A 1 42 ? -6.255 -1.341 -6.293 1.00 0.00 42 VAL A N 7
ATOM 10535 C CA . VAL A 1 42 ? -6.173 -0.048 -5.627 1.00 0.00 42 VAL A CA 7
ATOM 10536 C C . VAL A 1 42 ? -7.478 0.728 -5.768 1.00 0.00 42 VAL A C 7
ATOM 10537 O O . VAL A 1 42 ? -7.978 0.927 -6.877 1.00 0.00 42 VAL A O 7
ATOM 10550 N N . THR A 1 43 ? -8.027 1.165 -4.640 1.00 0.00 43 THR A N 7
ATOM 10551 C CA . THR A 1 43 ? -9.274 1.919 -4.637 1.00 0.00 43 THR A CA 7
ATOM 10552 C C . THR A 1 43 ? -9.238 3.039 -3.605 1.00 0.00 43 THR A C 7
ATOM 10553 O O . THR A 1 43 ? -8.364 3.071 -2.739 1.00 0.00 43 THR A O 7
ATOM 10564 N N . ALA A 1 44 ? -10.194 3.959 -3.702 1.00 0.00 44 ALA A N 7
ATOM 10565 C CA . ALA A 1 44 ? -10.272 5.080 -2.774 1.00 0.00 44 ALA A CA 7
ATOM 10566 C C . ALA A 1 44 ? -11.635 5.761 -2.849 1.00 0.00 44 ALA A C 7
ATOM 10567 O O . ALA A 1 44 ? -12.306 5.747 -3.881 1.00 0.00 44 ALA A O 7
ATOM 10574 N N . PRO A 1 45 ? -12.056 6.368 -1.731 1.00 0.00 45 PRO A N 7
ATOM 10575 C CA . PRO A 1 45 ? -13.342 7.066 -1.645 1.00 0.00 45 PRO A CA 7
ATOM 10576 C C . PRO A 1 45 ? -13.363 8.348 -2.468 1.00 0.00 45 PRO A C 7
ATOM 10577 O O . PRO A 1 45 ? -13.177 9.442 -1.936 1.00 0.00 45 PRO A O 7
ATOM 10588 N N . GLY A 1 46 ? -13.591 8.208 -3.770 1.00 0.00 46 GLY A N 7
ATOM 10589 C CA . GLY A 1 46 ? -13.632 9.365 -4.646 1.00 0.00 46 GLY A CA 7
ATOM 10590 C C . GLY A 1 46 ? -12.643 9.262 -5.789 1.00 0.00 46 GLY A C 7
ATOM 10591 O O . GLY A 1 46 ? -12.453 10.216 -6.543 1.00 0.00 46 GLY A O 7
ATOM 10595 N N . ALA A 1 47 ? -12.008 8.101 -5.917 1.00 0.00 47 ALA A N 7
ATOM 10596 C CA . ALA A 1 47 ? -11.032 7.877 -6.977 1.00 0.00 47 ALA A CA 7
ATOM 10597 C C . ALA A 1 47 ? -11.361 6.616 -7.769 1.00 0.00 47 ALA A C 7
ATOM 10598 O O . ALA A 1 47 ? -11.968 5.675 -7.258 1.00 0.00 47 ALA A O 7
ATOM 10605 N N . PRO A 1 48 ? -10.953 6.595 -9.046 1.00 0.00 48 PRO A N 7
ATOM 10606 C CA . PRO A 1 48 ? -11.194 5.455 -9.936 1.00 0.00 48 PRO A CA 7
ATOM 10607 C C . PRO A 1 48 ? -10.368 4.233 -9.548 1.00 0.00 48 PRO A C 7
ATOM 10608 O O . PRO A 1 48 ? -9.260 4.344 -9.021 1.00 0.00 48 PRO A O 7
ATOM 10619 N N . PRO A 1 49 ? -10.914 3.038 -9.816 1.00 0.00 49 PRO A N 7
ATOM 10620 C CA . PRO A 1 49 ? -10.243 1.773 -9.506 1.00 0.00 49 PRO A CA 7
ATOM 10621 C C . PRO A 1 49 ? -9.029 1.526 -10.396 1.00 0.00 49 PRO A C 7
ATOM 10622 O O . PRO A 1 49 ? -8.986 1.976 -11.541 1.00 0.00 49 PRO A O 7
ATOM 10633 N N . LEU A 1 50 ? -8.047 0.809 -9.863 1.00 0.00 50 LEU A N 7
ATOM 10634 C CA . LEU A 1 50 ? -6.832 0.502 -10.609 1.00 0.00 50 LEU A CA 7
ATOM 10635 C C . LEU A 1 50 ? -6.475 -0.975 -10.484 1.00 0.00 50 LEU A C 7
ATOM 10636 O O . LEU A 1 50 ? -6.408 -1.516 -9.381 1.00 0.00 50 LEU A O 7
ATOM 10652 N N . GLN A 1 51 ? -6.244 -1.622 -11.623 1.00 0.00 51 GLN A N 7
ATOM 10653 C CA . GLN A 1 51 ? -5.892 -3.036 -11.640 1.00 0.00 51 GLN A CA 7
ATOM 10654 C C . GLN A 1 51 ? -4.379 -3.221 -11.693 1.00 0.00 51 GLN A C 7
ATOM 10655 O O . GLN A 1 51 ? -3.659 -2.370 -12.215 1.00 0.00 51 GLN A O 7
ATOM 10669 N N . ALA A 1 52 ? -3.904 -4.336 -11.149 1.00 0.00 52 ALA A N 7
ATOM 10670 C CA . ALA A 1 52 ? -2.477 -4.633 -11.136 1.00 0.00 52 ALA A CA 7
ATOM 10671 C C . ALA A 1 52 ? -2.220 -6.083 -10.742 1.00 0.00 52 ALA A C 7
ATOM 10672 O O . ALA A 1 52 ? -2.803 -6.586 -9.782 1.00 0.00 52 ALA A O 7
ATOM 10679 N N . GLU A 1 53 ? -1.347 -6.749 -11.490 1.00 0.00 53 GLU A N 7
ATOM 10680 C CA . GLU A 1 53 ? -1.016 -8.143 -11.217 1.00 0.00 53 GLU A CA 7
ATOM 10681 C C . GLU A 1 53 ? 0.479 -8.393 -11.398 1.00 0.00 53 GLU A C 7
ATOM 10682 O O . GLU A 1 53 ? 1.142 -7.717 -12.185 1.00 0.00 53 GLU A O 7
ATOM 10694 N N . THR A 1 54 ? 1.003 -9.369 -10.663 1.00 0.00 54 THR A N 7
ATOM 10695 C CA . THR A 1 54 ? 2.418 -9.707 -10.740 1.00 0.00 54 THR A CA 7
ATOM 10696 C C . THR A 1 54 ? 2.657 -11.164 -10.360 1.00 0.00 54 THR A C 7
ATOM 10697 O O . THR A 1 54 ? 1.946 -11.740 -9.537 1.00 0.00 54 THR A O 7
ATOM 10708 N N . PRO A 1 55 ? 3.681 -11.776 -10.972 1.00 0.00 55 PRO A N 7
ATOM 10709 C CA . PRO A 1 55 ? 4.038 -13.174 -10.713 1.00 0.00 55 PRO A CA 7
ATOM 10710 C C . PRO A 1 55 ? 4.624 -13.373 -9.318 1.00 0.00 55 PRO A C 7
ATOM 10711 O O . PRO A 1 55 ? 5.291 -12.489 -8.782 1.00 0.00 55 PRO A O 7
ATOM 10722 N N . GLY A 1 56 ? 4.370 -14.542 -8.736 1.00 0.00 56 GLY A N 7
ATOM 10723 C CA . GLY A 1 56 ? 4.879 -14.835 -7.410 1.00 0.00 56 GLY A CA 7
ATOM 10724 C C . GLY A 1 56 ? 6.320 -14.400 -7.232 1.00 0.00 56 GLY A C 7
ATOM 10725 O O . GLY A 1 56 ? 6.680 -13.823 -6.207 1.00 0.00 56 GLY A O 7
ATOM 10729 N N . SER A 1 57 ? 7.148 -14.678 -8.235 1.00 0.00 57 SER A N 7
ATOM 10730 C CA . SER A 1 57 ? 8.560 -14.317 -8.182 1.00 0.00 57 SER A CA 7
ATOM 10731 C C . SER A 1 57 ? 8.745 -12.944 -7.544 1.00 0.00 57 SER A C 7
ATOM 10732 O O . SER A 1 57 ? 9.727 -12.701 -6.843 1.00 0.00 57 SER A O 7
ATOM 10740 N N . ALA A 1 58 ? 7.795 -12.049 -7.791 1.00 0.00 58 ALA A N 7
ATOM 10741 C CA . ALA A 1 58 ? 7.851 -10.701 -7.240 1.00 0.00 58 ALA A CA 7
ATOM 10742 C C . ALA A 1 58 ? 7.337 -10.674 -5.805 1.00 0.00 58 ALA A C 7
ATOM 10743 O O . ALA A 1 58 ? 6.523 -11.509 -5.409 1.00 0.00 58 ALA A O 7
ATOM 10750 N N . VAL A 1 59 ? 7.819 -9.709 -5.026 1.00 0.00 59 VAL A N 7
ATOM 10751 C CA . VAL A 1 59 ? 7.409 -9.573 -3.634 1.00 0.00 59 VAL A CA 7
ATOM 10752 C C . VAL A 1 59 ? 6.873 -8.173 -3.354 1.00 0.00 59 VAL A C 7
ATOM 10753 O O . VAL A 1 59 ? 6.699 -7.784 -2.198 1.00 0.00 59 VAL A O 7
ATOM 10766 N N . ASP A 1 60 ? 6.613 -7.421 -4.417 1.00 0.00 60 ASP A N 7
ATOM 10767 C CA . ASP A 1 60 ? 6.095 -6.064 -4.286 1.00 0.00 60 ASP A CA 7
ATOM 10768 C C . ASP A 1 60 ? 5.671 -5.511 -5.643 1.00 0.00 60 ASP A C 7
ATOM 10769 O O . ASP A 1 60 ? 6.167 -5.942 -6.684 1.00 0.00 60 ASP A O 7
ATOM 10778 N N . TYR A 1 61 ? 4.748 -4.556 -5.624 1.00 0.00 61 TYR A N 7
ATOM 10779 C CA . TYR A 1 61 ? 4.254 -3.946 -6.852 1.00 0.00 61 TYR A CA 7
ATOM 10780 C C . TYR A 1 61 ? 4.100 -2.436 -6.689 1.00 0.00 61 TYR A C 7
ATOM 10781 O O . TYR A 1 61 ? 3.171 -1.948 -6.046 1.00 0.00 61 TYR A O 7
ATOM 10799 N N . PRO A 1 62 ? 5.034 -1.680 -7.284 1.00 0.00 62 PRO A N 7
ATOM 10800 C CA . PRO A 1 62 ? 5.024 -0.216 -7.221 1.00 0.00 62 PRO A CA 7
ATOM 10801 C C . PRO A 1 62 ? 3.879 0.393 -8.023 1.00 0.00 62 PRO A C 7
ATOM 10802 O O . PRO A 1 62 ? 3.825 0.261 -9.246 1.00 0.00 62 PRO A O 7
ATOM 10813 N N . LEU A 1 63 ? 2.964 1.059 -7.328 1.00 0.00 63 LEU A N 7
ATOM 10814 C CA . LEU A 1 63 ? 1.819 1.689 -7.976 1.00 0.00 63 LEU A CA 7
ATOM 10815 C C . LEU A 1 63 ? 2.083 3.169 -8.230 1.00 0.00 63 LEU A C 7
ATOM 10816 O O . LEU A 1 63 ? 2.502 3.899 -7.330 1.00 0.00 63 LEU A O 7
ATOM 10832 N N . HIS A 1 64 ? 1.834 3.607 -9.460 1.00 0.00 64 HIS A N 7
ATOM 10833 C CA . HIS A 1 64 ? 2.042 5.003 -9.831 1.00 0.00 64 HIS A CA 7
ATOM 10834 C C . HIS A 1 64 ? 0.720 5.670 -10.201 1.00 0.00 64 HIS A C 7
ATOM 10835 O O . HIS A 1 64 ? -0.331 5.030 -10.197 1.00 0.00 64 HIS A O 7
ATOM 10850 N N . ASP A 1 65 ? 0.782 6.958 -10.517 1.00 0.00 65 ASP A N 7
ATOM 10851 C CA . ASP A 1 65 ? -0.411 7.712 -10.890 1.00 0.00 65 ASP A CA 7
ATOM 10852 C C . ASP A 1 65 ? -1.442 7.687 -9.766 1.00 0.00 65 ASP A C 7
ATOM 10853 O O . ASP A 1 65 ? -2.625 7.438 -10.000 1.00 0.00 65 ASP A O 7
ATOM 10862 N N . LEU A 1 66 ? -0.985 7.944 -8.545 1.00 0.00 66 LEU A N 7
ATOM 10863 C CA . LEU A 1 66 ? -1.868 7.951 -7.384 1.00 0.00 66 LEU A CA 7
ATOM 10864 C C . LEU A 1 66 ? -2.041 9.365 -6.839 1.00 0.00 66 LEU A C 7
ATOM 10865 O O . LEU A 1 66 ? -1.065 10.071 -6.590 1.00 0.00 66 LEU A O 7
ATOM 10881 N N . VAL A 1 67 ? -3.294 9.772 -6.655 1.00 0.00 67 VAL A N 7
ATOM 10882 C CA . VAL A 1 67 ? -3.597 11.102 -6.137 1.00 0.00 67 VAL A CA 7
ATOM 10883 C C . VAL A 1 67 ? -2.970 11.311 -4.763 1.00 0.00 67 VAL A C 7
ATOM 10884 O O . VAL A 1 67 ? -3.092 10.464 -3.878 1.00 0.00 67 VAL A O 7
ATOM 10897 N N . LEU A 1 68 ? -2.302 12.447 -4.590 1.00 0.00 68 LEU A N 7
ATOM 10898 C CA . LEU A 1 68 ? -1.657 12.769 -3.322 1.00 0.00 68 LEU A CA 7
ATOM 10899 C C . LEU A 1 68 ? -2.693 13.108 -2.255 1.00 0.00 68 LEU A C 7
ATOM 10900 O O . LEU A 1 68 ? -3.890 13.165 -2.534 1.00 0.00 68 LEU A O 7
ATOM 10916 N N . HIS A 1 69 ? -2.222 13.335 -1.033 1.00 0.00 69 HIS A N 7
ATOM 10917 C CA . HIS A 1 69 ? -3.108 13.671 0.076 1.00 0.00 69 HIS A CA 7
ATOM 10918 C C . HIS A 1 69 ? -4.423 12.906 -0.027 1.00 0.00 69 HIS A C 7
ATOM 10919 O O . HIS A 1 69 ? -5.503 13.496 0.029 1.00 0.00 69 HIS A O 7
ATOM 10934 N N . THR A 1 70 ? -4.326 11.589 -0.180 1.00 0.00 70 THR A N 7
ATOM 10935 C CA . THR A 1 70 ? -5.508 10.743 -0.293 1.00 0.00 70 THR A CA 7
ATOM 10936 C C . THR A 1 70 ? -5.219 9.327 0.189 1.00 0.00 70 THR A C 7
ATOM 10937 O O . THR A 1 70 ? -4.279 8.683 -0.275 1.00 0.00 70 THR A O 7
ATOM 10948 N N . ASN A 1 71 ? -6.032 8.847 1.124 1.00 0.00 71 ASN A N 7
ATOM 10949 C CA . ASN A 1 71 ? -5.864 7.505 1.669 1.00 0.00 71 ASN A CA 7
ATOM 10950 C C . ASN A 1 71 ? -6.367 6.452 0.688 1.00 0.00 71 ASN A C 7
ATOM 10951 O O . ASN A 1 71 ? -7.573 6.262 0.529 1.00 0.00 71 ASN A O 7
ATOM 10962 N N . TYR A 1 72 ? -5.435 5.767 0.033 1.00 0.00 72 TYR A N 7
ATOM 10963 C CA . TYR A 1 72 ? -5.783 4.734 -0.934 1.00 0.00 72 TYR A CA 7
ATOM 10964 C C . TYR A 1 72 ? -5.718 3.349 -0.298 1.00 0.00 72 TYR A C 7
ATOM 10965 O O . TYR A 1 72 ? -4.700 2.963 0.276 1.00 0.00 72 TYR A O 7
ATOM 10983 N N . THR A 1 73 ? -6.814 2.603 -0.406 1.00 0.00 73 THR A N 7
ATOM 10984 C CA . THR A 1 73 ? -6.882 1.261 0.157 1.00 0.00 73 THR A CA 7
ATOM 10985 C C . THR A 1 73 ? -6.527 0.208 -0.886 1.00 0.00 73 THR A C 7
ATOM 10986 O O . THR A 1 73 ? -7.192 0.091 -1.916 1.00 0.00 73 THR A O 7
ATOM 10997 N N . ALA A 1 74 ? -5.477 -0.560 -0.612 1.00 0.00 74 ALA A N 7
ATOM 10998 C CA . ALA A 1 74 ? -5.036 -1.606 -1.527 1.00 0.00 74 ALA A CA 7
ATOM 10999 C C . ALA A 1 74 ? -5.316 -2.990 -0.953 1.00 0.00 74 ALA A C 7
ATOM 11000 O O . ALA A 1 74 ? -5.290 -3.187 0.262 1.00 0.00 74 ALA A O 7
ATOM 11007 N N . THR A 1 75 ? -5.587 -3.947 -1.834 1.00 0.00 75 THR A N 7
ATOM 11008 C CA . THR A 1 75 ? -5.873 -5.314 -1.416 1.00 0.00 75 THR A CA 7
ATOM 11009 C C . THR A 1 75 ? -5.060 -6.319 -2.223 1.00 0.00 75 THR A C 7
ATOM 11010 O O . THR A 1 75 ? -5.282 -6.493 -3.422 1.00 0.00 75 THR A O 7
ATOM 11021 N N . VAL A 1 76 ? -4.117 -6.980 -1.558 1.00 0.00 76 VAL A N 7
ATOM 11022 C CA . VAL A 1 76 ? -3.271 -7.970 -2.215 1.00 0.00 76 VAL A CA 7
ATOM 11023 C C . VAL A 1 76 ? -3.732 -9.387 -1.892 1.00 0.00 76 VAL A C 7
ATOM 11024 O O . VAL A 1 76 ? -3.795 -9.780 -0.727 1.00 0.00 76 VAL A O 7
ATOM 11037 N N . ARG A 1 77 ? -4.054 -10.150 -2.931 1.00 0.00 77 ARG A N 7
ATOM 11038 C CA . ARG A 1 77 ? -4.510 -11.524 -2.759 1.00 0.00 77 ARG A CA 7
ATOM 11039 C C . ARG A 1 77 ? -3.505 -12.509 -3.351 1.00 0.00 77 ARG A C 7
ATOM 11040 O O . ARG A 1 77 ? -2.484 -12.109 -3.908 1.00 0.00 77 ARG A O 7
ATOM 11061 N N . GLY A 1 78 ? -3.804 -13.798 -3.226 1.00 0.00 78 GLY A N 7
ATOM 11062 C CA . GLY A 1 78 ? -2.918 -14.820 -3.752 1.00 0.00 78 GLY A CA 7
ATOM 11063 C C . GLY A 1 78 ? -3.642 -15.819 -4.631 1.00 0.00 78 GLY A C 7
ATOM 11064 O O . GLY A 1 78 ? -4.610 -16.448 -4.201 1.00 0.00 78 GLY A O 7
ATOM 11068 N N . LEU A 1 79 ? -3.176 -15.965 -5.866 1.00 0.00 79 LEU A N 7
ATOM 11069 C CA . LEU A 1 79 ? -3.788 -16.895 -6.810 1.00 0.00 79 LEU A CA 7
ATOM 11070 C C . LEU A 1 79 ? -3.099 -18.255 -6.758 1.00 0.00 79 LEU A C 7
ATOM 11071 O O . LEU A 1 79 ? -2.046 -18.452 -7.363 1.00 0.00 79 LEU A O 7
ATOM 11087 N N . ARG A 1 80 ? -3.703 -19.191 -6.033 1.00 0.00 80 ARG A N 7
ATOM 11088 C CA . ARG A 1 80 ? -3.150 -20.534 -5.903 1.00 0.00 80 ARG A CA 7
ATOM 11089 C C . ARG A 1 80 ? -4.140 -21.581 -6.403 1.00 0.00 80 ARG A C 7
ATOM 11090 O O . ARG A 1 80 ? -5.032 -22.007 -5.671 1.00 0.00 80 ARG A O 7
ATOM 11111 N N . GLY A 1 81 ? -3.976 -21.991 -7.657 1.00 0.00 81 GLY A N 7
ATOM 11112 C CA . GLY A 1 81 ? -4.862 -22.985 -8.234 1.00 0.00 81 GLY A CA 7
ATOM 11113 C C . GLY A 1 81 ? -6.296 -22.501 -8.323 1.00 0.00 81 GLY A C 7
ATOM 11114 O O . GLY A 1 81 ? -6.564 -21.305 -8.431 1.00 0.00 81 GLY A O 7
ATOM 11118 N N . PRO A 1 82 ? -7.248 -23.445 -8.279 1.00 0.00 82 PRO A N 7
ATOM 11119 C CA . PRO A 1 82 ? -8.678 -23.133 -8.355 1.00 0.00 82 PRO A CA 7
ATOM 11120 C C . PRO A 1 82 ? -9.184 -22.427 -7.101 1.00 0.00 82 PRO A C 7
ATOM 11121 O O . PRO A 1 82 ? -10.375 -22.148 -6.973 1.00 0.00 82 PRO A O 7
ATOM 11132 N N . ASN A 1 83 ? -8.270 -22.139 -6.181 1.00 0.00 83 ASN A N 7
ATOM 11133 C CA . ASN A 1 83 ? -8.624 -21.464 -4.937 1.00 0.00 83 ASN A CA 7
ATOM 11134 C C . ASN A 1 83 ? -7.825 -20.175 -4.770 1.00 0.00 83 ASN A C 7
ATOM 11135 O O . ASN A 1 83 ? -6.937 -19.874 -5.570 1.00 0.00 83 ASN A O 7
ATOM 11146 N N . LEU A 1 84 ? -8.146 -19.418 -3.727 1.00 0.00 84 LEU A N 7
ATOM 11147 C CA . LEU A 1 84 ? -7.458 -18.161 -3.454 1.00 0.00 84 LEU A CA 7
ATOM 11148 C C . LEU A 1 84 ? -6.967 -18.110 -2.011 1.00 0.00 84 LEU A C 7
ATOM 11149 O O . LEU A 1 84 ? -7.500 -18.796 -1.138 1.00 0.00 84 LEU A O 7
ATOM 11165 N N . THR A 1 85 ? -5.949 -17.291 -1.765 1.00 0.00 85 THR A N 7
ATOM 11166 C CA . THR A 1 85 ? -5.388 -17.150 -0.428 1.00 0.00 85 THR A CA 7
ATOM 11167 C C . THR A 1 85 ? -6.052 -16.006 0.330 1.00 0.00 85 THR A C 7
ATOM 11168 O O . THR A 1 85 ? -6.908 -15.305 -0.211 1.00 0.00 85 THR A O 7
ATOM 11179 N N . SER A 1 86 ? -5.654 -15.824 1.585 1.00 0.00 86 SER A N 7
ATOM 11180 C CA . SER A 1 86 ? -6.215 -14.766 2.419 1.00 0.00 86 SER A CA 7
ATOM 11181 C C . SER A 1 86 ? -5.776 -13.392 1.921 1.00 0.00 86 SER A C 7
ATOM 11182 O O . SER A 1 86 ? -4.592 -13.132 1.703 1.00 0.00 86 SER A O 7
ATOM 11190 N N . PRO A 1 87 ? -6.752 -12.491 1.737 1.00 0.00 87 PRO A N 7
ATOM 11191 C CA . PRO A 1 87 ? -6.491 -11.128 1.265 1.00 0.00 87 PRO A CA 7
ATOM 11192 C C . PRO A 1 87 ? -5.770 -10.281 2.307 1.00 0.00 87 PRO A C 7
ATOM 11193 O O . PRO A 1 87 ? -5.978 -10.448 3.509 1.00 0.00 87 PRO A O 7
ATOM 11204 N N . ALA A 1 88 ? -4.923 -9.371 1.839 1.00 0.00 88 ALA A N 7
ATOM 11205 C CA . ALA A 1 88 ? -4.172 -8.495 2.731 1.00 0.00 88 ALA A CA 7
ATOM 11206 C C . ALA A 1 88 ? -4.201 -7.053 2.237 1.00 0.00 88 ALA A C 7
ATOM 11207 O O . ALA A 1 88 ? -3.675 -6.743 1.168 1.00 0.00 88 ALA A O 7
ATOM 11214 N N . SER A 1 89 ? -4.816 -6.175 3.022 1.00 0.00 89 SER A N 7
ATOM 11215 C CA . SER A 1 89 ? -4.916 -4.765 2.661 1.00 0.00 89 SER A CA 7
ATOM 11216 C C . SER A 1 89 ? -4.174 -3.892 3.669 1.00 0.00 89 SER A C 7
ATOM 11217 O O . SER A 1 89 ? -3.784 -4.357 4.740 1.00 0.00 89 SER A O 7
ATOM 11225 N N . ILE A 1 90 ? -3.984 -2.626 3.316 1.00 0.00 90 ILE A N 7
ATOM 11226 C CA . ILE A 1 90 ? -3.290 -1.686 4.189 1.00 0.00 90 ILE A CA 7
ATOM 11227 C C . ILE A 1 90 ? -3.636 -0.245 3.833 1.00 0.00 90 ILE A C 7
ATOM 11228 O O . ILE A 1 90 ? -4.067 0.044 2.715 1.00 0.00 90 ILE A O 7
ATOM 11244 N N . THR A 1 91 ? -3.444 0.658 4.789 1.00 0.00 91 THR A N 7
ATOM 11245 C CA . THR A 1 91 ? -3.735 2.070 4.576 1.00 0.00 91 THR A CA 7
ATOM 11246 C C . THR A 1 91 ? -2.456 2.899 4.564 1.00 0.00 91 THR A C 7
ATOM 11247 O O . THR A 1 91 ? -1.800 3.063 5.592 1.00 0.00 91 THR A O 7
ATOM 11258 N N . PHE A 1 92 ? -2.107 3.422 3.393 1.00 0.00 92 PHE A N 7
ATOM 11259 C CA . PHE A 1 92 ? -0.906 4.235 3.246 1.00 0.00 92 PHE A CA 7
ATOM 11260 C C . PHE A 1 92 ? -1.218 5.542 2.524 1.00 0.00 92 PHE A C 7
ATOM 11261 O O . PHE A 1 92 ? -1.979 5.565 1.556 1.00 0.00 92 PHE A O 7
ATOM 11278 N N . THR A 1 93 ? -0.627 6.633 3.004 1.00 0.00 93 THR A N 7
ATOM 11279 C CA . THR A 1 93 ? -0.842 7.944 2.407 1.00 0.00 93 THR A CA 7
ATOM 11280 C C . THR A 1 93 ? 0.176 8.223 1.307 1.00 0.00 93 THR A C 7
ATOM 11281 O O . THR A 1 93 ? 1.377 8.016 1.492 1.00 0.00 93 THR A O 7
ATOM 11292 N N . THR A 1 94 ? -0.309 8.693 0.163 1.00 0.00 94 THR A N 7
ATOM 11293 C CA . THR A 1 94 ? 0.560 9.000 -0.967 1.00 0.00 94 THR A CA 7
ATOM 11294 C C . THR A 1 94 ? 1.445 10.204 -0.668 1.00 0.00 94 THR A C 7
ATOM 11295 O O . THR A 1 94 ? 2.655 10.167 -0.889 1.00 0.00 94 THR A O 7
ATOM 11306 N N . GLY A 1 95 ? 0.834 11.273 -0.165 1.00 0.00 95 GLY A N 7
ATOM 11307 C CA . GLY A 1 95 ? 1.584 12.473 0.156 1.00 0.00 95 GLY A CA 7
ATOM 11308 C C . GLY A 1 95 ? 1.685 12.711 1.649 1.00 0.00 95 GLY A C 7
ATOM 11309 O O . GLY A 1 95 ? 0.844 13.393 2.236 1.00 0.00 95 GLY A O 7
ATOM 11313 N N . LEU A 1 96 ? 2.716 12.147 2.268 1.00 0.00 96 LEU A N 7
ATOM 11314 C CA . LEU A 1 96 ? 2.925 12.300 3.703 1.00 0.00 96 LEU A CA 7
ATOM 11315 C C . LEU A 1 96 ? 3.820 13.500 3.999 1.00 0.00 96 LEU A C 7
ATOM 11316 O O . LEU A 1 96 ? 4.707 13.429 4.850 1.00 0.00 96 LEU A O 7
ATOM 11332 N N . GLU A 1 97 ? 3.578 14.600 3.293 1.00 0.00 97 GLU A N 7
ATOM 11333 C CA . GLU A 1 97 ? 4.361 15.814 3.482 1.00 0.00 97 GLU A CA 7
ATOM 11334 C C . GLU A 1 97 ? 3.456 17.040 3.557 1.00 0.00 97 GLU A C 7
ATOM 11335 O O . GLU A 1 97 ? 2.959 17.521 2.539 1.00 0.00 97 GLU A O 7
ATOM 11347 N N . ALA A 1 98 ? 3.246 17.540 4.770 1.00 0.00 98 ALA A N 7
ATOM 11348 C CA . ALA A 1 98 ? 2.401 18.709 4.979 1.00 0.00 98 ALA A CA 7
ATOM 11349 C C . ALA A 1 98 ? 2.538 19.238 6.403 1.00 0.00 98 ALA A C 7
ATOM 11350 O O . ALA A 1 98 ? 3.024 18.552 7.302 1.00 0.00 98 ALA A O 7
ATOM 11357 N N . PRO A 1 99 ? 2.102 20.488 6.615 1.00 0.00 99 PRO A N 7
ATOM 11358 C CA . PRO A 1 99 ? 2.166 21.138 7.928 1.00 0.00 99 PRO A CA 7
ATOM 11359 C C . PRO A 1 99 ? 1.192 20.523 8.927 1.00 0.00 99 PRO A C 7
ATOM 11360 O O . PRO A 1 99 ? 1.084 20.980 10.065 1.00 0.00 99 PRO A O 7
ATOM 11371 N N . ARG A 1 100 ? 0.483 19.485 8.493 1.00 0.00 100 ARG A N 7
ATOM 11372 C CA . ARG A 1 100 ? -0.483 18.810 9.350 1.00 0.00 100 ARG A CA 7
ATOM 11373 C C . ARG A 1 100 ? 0.218 17.858 10.315 1.00 0.00 100 ARG A C 7
ATOM 11374 O O . ARG A 1 100 ? -0.185 16.704 10.467 1.00 0.00 100 ARG A O 7
ATOM 11395 N N . ASP A 1 101 ? 1.268 18.349 10.964 1.00 0.00 101 ASP A N 7
ATOM 11396 C CA . ASP A 1 101 ? 2.025 17.543 11.914 1.00 0.00 101 ASP A CA 7
ATOM 11397 C C . ASP A 1 101 ? 2.489 16.239 11.273 1.00 0.00 101 ASP A C 7
ATOM 11398 O O . ASP A 1 101 ? 2.290 15.156 11.826 1.00 0.00 101 ASP A O 7
ATOM 11407 N N . LEU A 1 102 ? 3.108 16.349 10.102 1.00 0.00 102 LEU A N 7
ATOM 11408 C CA . LEU A 1 102 ? 3.600 15.178 9.384 1.00 0.00 102 LEU A CA 7
ATOM 11409 C C . LEU A 1 102 ? 5.029 14.846 9.798 1.00 0.00 102 LEU A C 7
ATOM 11410 O O . LEU A 1 102 ? 5.988 15.345 9.209 1.00 0.00 102 LEU A O 7
ATOM 11426 N N . GLU A 1 103 ? 5.164 14.000 10.814 1.00 0.00 103 GLU A N 7
ATOM 11427 C CA . GLU A 1 103 ? 6.477 13.600 11.306 1.00 0.00 103 GLU A CA 7
ATOM 11428 C C . GLU A 1 103 ? 7.158 12.645 10.329 1.00 0.00 103 GLU A C 7
ATOM 11429 O O . GLU A 1 103 ? 6.557 12.220 9.342 1.00 0.00 103 GLU A O 7
ATOM 11441 N N . ALA A 1 104 ? 8.413 12.314 10.611 1.00 0.00 104 ALA A N 7
ATOM 11442 C CA . ALA A 1 104 ? 9.174 11.409 9.758 1.00 0.00 104 ALA A CA 7
ATOM 11443 C C . ALA A 1 104 ? 10.507 11.041 10.401 1.00 0.00 104 ALA A C 7
ATOM 11444 O O . ALA A 1 104 ? 11.333 11.910 10.683 1.00 0.00 104 ALA A O 7
ATOM 11451 N N . LYS A 1 105 ? 10.711 9.748 10.630 1.00 0.00 105 LYS A N 7
ATOM 11452 C CA . LYS A 1 105 ? 11.944 9.264 11.239 1.00 0.00 105 LYS A CA 7
ATOM 11453 C C . LYS A 1 105 ? 13.156 9.990 10.665 1.00 0.00 105 LYS A C 7
ATOM 11454 O O . LYS A 1 105 ? 13.256 10.188 9.454 1.00 0.00 105 LYS A O 7
ATOM 11473 N N . GLU A 1 106 ? 14.076 10.383 11.541 1.00 0.00 106 GLU A N 7
ATOM 11474 C CA . GLU A 1 106 ? 15.282 11.086 11.118 1.00 0.00 106 GLU A CA 7
ATOM 11475 C C . GLU A 1 106 ? 16.313 10.110 10.561 1.00 0.00 106 GLU A C 7
ATOM 11476 O O . GLU A 1 106 ? 16.197 8.897 10.738 1.00 0.00 106 GLU A O 7
ATOM 11488 N N . VAL A 1 107 ? 17.324 10.648 9.885 1.00 0.00 107 VAL A N 7
ATOM 11489 C CA . VAL A 1 107 ? 18.376 9.827 9.300 1.00 0.00 107 VAL A CA 7
ATOM 11490 C C . VAL A 1 107 ? 19.676 9.958 10.087 1.00 0.00 107 VAL A C 7
ATOM 11491 O O . VAL A 1 107 ? 19.877 10.928 10.818 1.00 0.00 107 VAL A O 7
ATOM 11504 N N . THR A 1 108 ? 20.557 8.975 9.932 1.00 0.00 108 THR A N 7
ATOM 11505 C CA . THR A 1 108 ? 21.838 8.979 10.627 1.00 0.00 108 THR A CA 7
ATOM 11506 C C . THR A 1 108 ? 22.773 10.036 10.050 1.00 0.00 108 THR A C 7
ATOM 11507 O O . THR A 1 108 ? 22.827 10.259 8.840 1.00 0.00 108 THR A O 7
ATOM 11518 N N . PRO A 1 109 ? 23.528 10.705 10.934 1.00 0.00 109 PRO A N 7
ATOM 11519 C CA . PRO A 1 109 ? 24.476 11.750 10.536 1.00 0.00 109 PRO A CA 7
ATOM 11520 C C . PRO A 1 109 ? 25.679 11.186 9.786 1.00 0.00 109 PRO A C 7
ATOM 11521 O O . PRO A 1 109 ? 25.757 9.983 9.535 1.00 0.00 109 PRO A O 7
ATOM 11532 N N . SER A 1 110 ? 26.613 12.062 9.431 1.00 0.00 110 SER A N 7
ATOM 11533 C CA . SER A 1 110 ? 27.810 11.651 8.707 1.00 0.00 110 SER A CA 7
ATOM 11534 C C . SER A 1 110 ? 28.630 10.664 9.530 1.00 0.00 110 SER A C 7
ATOM 11535 O O . SER A 1 110 ? 28.418 10.512 10.732 1.00 0.00 110 SER A O 7
ATOM 11543 N N . GLY A 1 111 ? 29.573 9.994 8.872 1.00 0.00 111 GLY A N 7
ATOM 11544 C CA . GLY A 1 111 ? 30.412 9.029 9.558 1.00 0.00 111 GLY A CA 7
ATOM 11545 C C . GLY A 1 111 ? 31.856 9.480 9.653 1.00 0.00 111 GLY A C 7
ATOM 11546 O O . GLY A 1 111 ? 32.163 10.670 9.575 1.00 0.00 111 GLY A O 7
ATOM 11550 N N . PRO A 1 112 ? 32.771 8.515 9.827 1.00 0.00 112 PRO A N 7
ATOM 11551 C CA . PRO A 1 112 ? 34.206 8.796 9.938 1.00 0.00 112 PRO A CA 7
ATOM 11552 C C . PRO A 1 112 ? 34.809 9.265 8.618 1.00 0.00 112 PRO A C 7
ATOM 11553 O O . PRO A 1 112 ? 34.332 8.902 7.543 1.00 0.00 112 PRO A O 7
ATOM 11564 N N . SER A 1 113 ? 35.859 10.075 8.707 1.00 0.00 113 SER A N 7
ATOM 11565 C CA . SER A 1 113 ? 36.525 10.596 7.520 1.00 0.00 113 SER A CA 7
ATOM 11566 C C . SER A 1 113 ? 37.759 9.767 7.180 1.00 0.00 113 SER A C 7
ATOM 11567 O O . SER A 1 113 ? 38.475 9.304 8.069 1.00 0.00 113 SER A O 7
ATOM 11575 N N . SER A 1 114 ? 38.001 9.580 5.887 1.00 0.00 114 SER A N 7
ATOM 11576 C CA . SER A 1 114 ? 39.147 8.803 5.427 1.00 0.00 114 SER A CA 7
ATOM 11577 C C . SER A 1 114 ? 39.261 8.851 3.906 1.00 0.00 114 SER A C 7
ATOM 11578 O O . SER A 1 114 ? 38.311 9.209 3.212 1.00 0.00 114 SER A O 7
ATOM 11586 N N . GLY A 1 115 ? 40.433 8.486 3.396 1.00 0.00 115 GLY A N 7
ATOM 11587 C CA . GLY A 1 115 ? 40.652 8.494 1.960 1.00 0.00 115 GLY A CA 7
ATOM 11588 C C . GLY A 1 115 ? 39.947 7.350 1.260 1.00 0.00 115 GLY A C 7
ATOM 11589 O O . GLY A 1 115 ? 39.234 7.559 0.279 1.00 0.00 115 GLY A O 7
ATOM 11593 N N . GLY A 1 1 ? -8.126 -6.184 7.329 1.00 0.00 1 GLY A N 8
ATOM 11594 C CA . GLY A 1 1 ? -7.120 -6.740 8.213 1.00 0.00 1 GLY A CA 8
ATOM 11595 C C . GLY A 1 1 ? -6.826 -8.197 7.916 1.00 0.00 1 GLY A C 8
ATOM 11596 O O . GLY A 1 1 ? -7.734 -9.029 7.902 1.00 0.00 1 GLY A O 8
ATOM 11600 N N . SER A 1 2 ? -5.557 -8.507 7.678 1.00 0.00 2 SER A N 8
ATOM 11601 C CA . SER A 1 2 ? -5.147 -9.873 7.375 1.00 0.00 2 SER A CA 8
ATOM 11602 C C . SER A 1 2 ? -4.865 -10.653 8.656 1.00 0.00 2 SER A C 8
ATOM 11603 O O . SER A 1 2 ? -4.376 -10.097 9.639 1.00 0.00 2 SER A O 8
ATOM 11611 N N . SER A 1 3 ? -5.178 -11.945 8.636 1.00 0.00 3 SER A N 8
ATOM 11612 C CA . SER A 1 3 ? -4.962 -12.803 9.795 1.00 0.00 3 SER A CA 8
ATOM 11613 C C . SER A 1 3 ? -3.750 -13.705 9.585 1.00 0.00 3 SER A C 8
ATOM 11614 O O . SER A 1 3 ? -3.579 -14.296 8.520 1.00 0.00 3 SER A O 8
ATOM 11622 N N . GLY A 1 4 ? -2.912 -13.808 10.612 1.00 0.00 4 GLY A N 8
ATOM 11623 C CA . GLY A 1 4 ? -1.727 -14.641 10.522 1.00 0.00 4 GLY A CA 8
ATOM 11624 C C . GLY A 1 4 ? -1.555 -15.538 11.731 1.00 0.00 4 GLY A C 8
ATOM 11625 O O . GLY A 1 4 ? -0.508 -15.527 12.377 1.00 0.00 4 GLY A O 8
ATOM 11629 N N . SER A 1 5 ? -2.587 -16.318 12.037 1.00 0.00 5 SER A N 8
ATOM 11630 C CA . SER A 1 5 ? -2.547 -17.223 13.181 1.00 0.00 5 SER A CA 8
ATOM 11631 C C . SER A 1 5 ? -2.131 -18.626 12.749 1.00 0.00 5 SER A C 8
ATOM 11632 O O . SER A 1 5 ? -1.173 -19.191 13.277 1.00 0.00 5 SER A O 8
ATOM 11640 N N . SER A 1 6 ? -2.859 -19.183 11.786 1.00 0.00 6 SER A N 8
ATOM 11641 C CA . SER A 1 6 ? -2.569 -20.521 11.284 1.00 0.00 6 SER A CA 8
ATOM 11642 C C . SER A 1 6 ? -1.414 -20.490 10.289 1.00 0.00 6 SER A C 8
ATOM 11643 O O . SER A 1 6 ? -0.335 -21.018 10.556 1.00 0.00 6 SER A O 8
ATOM 11651 N N . GLY A 1 7 ? -1.649 -19.867 9.138 1.00 0.00 7 GLY A N 8
ATOM 11652 C CA . GLY A 1 7 ? -0.619 -19.777 8.119 1.00 0.00 7 GLY A CA 8
ATOM 11653 C C . GLY A 1 7 ? -1.153 -20.060 6.729 1.00 0.00 7 GLY A C 8
ATOM 11654 O O . GLY A 1 7 ? -1.063 -21.177 6.221 1.00 0.00 7 GLY A O 8
ATOM 11658 N N . PRO A 1 8 ? -1.727 -19.029 6.091 1.00 0.00 8 PRO A N 8
ATOM 11659 C CA . PRO A 1 8 ? -2.292 -19.148 4.743 1.00 0.00 8 PRO A CA 8
ATOM 11660 C C . PRO A 1 8 ? -1.216 -19.334 3.679 1.00 0.00 8 PRO A C 8
ATOM 11661 O O . PRO A 1 8 ? -0.056 -19.602 3.995 1.00 0.00 8 PRO A O 8
ATOM 11672 N N . ASP A 1 9 ? -1.606 -19.191 2.418 1.00 0.00 9 ASP A N 8
ATOM 11673 C CA . ASP A 1 9 ? -0.674 -19.342 1.306 1.00 0.00 9 ASP A CA 8
ATOM 11674 C C . ASP A 1 9 ? -0.530 -18.033 0.537 1.00 0.00 9 ASP A C 8
ATOM 11675 O O . ASP A 1 9 ? -0.024 -18.013 -0.585 1.00 0.00 9 ASP A O 8
ATOM 11684 N N . GLY A 1 10 ? -0.978 -16.940 1.147 1.00 0.00 10 GLY A N 8
ATOM 11685 C CA . GLY A 1 10 ? -0.892 -15.642 0.504 1.00 0.00 10 GLY A CA 8
ATOM 11686 C C . GLY A 1 10 ? -0.053 -14.658 1.295 1.00 0.00 10 GLY A C 8
ATOM 11687 O O . GLY A 1 10 ? 0.561 -15.004 2.305 1.00 0.00 10 GLY A O 8
ATOM 11691 N N . PRO A 1 11 ? -0.018 -13.399 0.834 1.00 0.00 11 PRO A N 8
ATOM 11692 C CA . PRO A 1 11 ? 0.749 -12.337 1.490 1.00 0.00 11 PRO A CA 8
ATOM 11693 C C . PRO A 1 11 ? 0.149 -11.932 2.832 1.00 0.00 11 PRO A C 8
ATOM 11694 O O . PRO A 1 11 ? -1.068 -11.791 2.964 1.00 0.00 11 PRO A O 8
ATOM 11705 N N . THR A 1 12 ? 1.010 -11.745 3.829 1.00 0.00 12 THR A N 8
ATOM 11706 C CA . THR A 1 12 ? 0.564 -11.357 5.161 1.00 0.00 12 THR A CA 8
ATOM 11707 C C . THR A 1 12 ? 1.514 -10.341 5.784 1.00 0.00 12 THR A C 8
ATOM 11708 O O . THR A 1 12 ? 2.543 -10.004 5.202 1.00 0.00 12 THR A O 8
ATOM 11719 N N . GLN A 1 13 ? 1.161 -9.859 6.971 1.00 0.00 13 GLN A N 8
ATOM 11720 C CA . GLN A 1 13 ? 1.984 -8.881 7.673 1.00 0.00 13 GLN A CA 8
ATOM 11721 C C . GLN A 1 13 ? 2.351 -7.720 6.755 1.00 0.00 13 GLN A C 8
ATOM 11722 O O . GLN A 1 13 ? 3.477 -7.221 6.787 1.00 0.00 13 GLN A O 8
ATOM 11736 N N . LEU A 1 14 ? 1.395 -7.294 5.936 1.00 0.00 14 LEU A N 8
ATOM 11737 C CA . LEU A 1 14 ? 1.619 -6.191 5.008 1.00 0.00 14 LEU A CA 8
ATOM 11738 C C . LEU A 1 14 ? 2.018 -4.923 5.755 1.00 0.00 14 LEU A C 8
ATOM 11739 O O . LEU A 1 14 ? 1.332 -4.495 6.683 1.00 0.00 14 LEU A O 8
ATOM 11755 N N . ARG A 1 15 ? 3.132 -4.325 5.343 1.00 0.00 15 ARG A N 8
ATOM 11756 C CA . ARG A 1 15 ? 3.622 -3.105 5.971 1.00 0.00 15 ARG A CA 8
ATOM 11757 C C . ARG A 1 15 ? 3.781 -1.989 4.944 1.00 0.00 15 ARG A C 8
ATOM 11758 O O . ARG A 1 15 ? 3.545 -2.191 3.753 1.00 0.00 15 ARG A O 8
ATOM 11779 N N . ALA A 1 16 ? 4.186 -0.813 5.412 1.00 0.00 16 ALA A N 8
ATOM 11780 C CA . ALA A 1 16 ? 4.379 0.334 4.534 1.00 0.00 16 ALA A CA 8
ATOM 11781 C C . ALA A 1 16 ? 5.739 0.980 4.766 1.00 0.00 16 ALA A C 8
ATOM 11782 O O . ALA A 1 16 ? 5.978 1.593 5.809 1.00 0.00 16 ALA A O 8
ATOM 11789 N N . LEU A 1 17 ? 6.631 0.840 3.791 1.00 0.00 17 LEU A N 8
ATOM 11790 C CA . LEU A 1 17 ? 7.969 1.411 3.890 1.00 0.00 17 LEU A CA 8
ATOM 11791 C C . LEU A 1 17 ? 7.941 2.914 3.632 1.00 0.00 17 LEU A C 8
ATOM 11792 O O . LEU A 1 17 ? 6.922 3.464 3.217 1.00 0.00 17 LEU A O 8
ATOM 11808 N N . ASN A 1 18 ? 9.069 3.574 3.880 1.00 0.00 18 ASN A N 8
ATOM 11809 C CA . ASN A 1 18 ? 9.173 5.013 3.674 1.00 0.00 18 ASN A CA 8
ATOM 11810 C C . ASN A 1 18 ? 9.187 5.349 2.185 1.00 0.00 18 ASN A C 8
ATOM 11811 O O . ASN A 1 18 ? 10.115 4.984 1.463 1.00 0.00 18 ASN A O 8
ATOM 11822 N N . LEU A 1 19 ? 8.151 6.048 1.734 1.00 0.00 19 LEU A N 8
ATOM 11823 C CA . LEU A 1 19 ? 8.043 6.435 0.331 1.00 0.00 19 LEU A CA 8
ATOM 11824 C C . LEU A 1 19 ? 9.155 7.406 -0.053 1.00 0.00 19 LEU A C 8
ATOM 11825 O O . LEU A 1 19 ? 9.759 8.049 0.807 1.00 0.00 19 LEU A O 8
ATOM 11841 N N . THR A 1 20 ? 9.419 7.511 -1.352 1.00 0.00 20 THR A N 8
ATOM 11842 C CA . THR A 1 20 ? 10.457 8.405 -1.850 1.00 0.00 20 THR A CA 8
ATOM 11843 C C . THR A 1 20 ? 10.311 8.634 -3.351 1.00 0.00 20 THR A C 8
ATOM 11844 O O . THR A 1 20 ? 9.916 7.733 -4.090 1.00 0.00 20 THR A O 8
ATOM 11855 N N . GLU A 1 21 ? 10.633 9.845 -3.794 1.00 0.00 21 GLU A N 8
ATOM 11856 C CA . GLU A 1 21 ? 10.537 10.191 -5.207 1.00 0.00 21 GLU A CA 8
ATOM 11857 C C . GLU A 1 21 ? 9.111 10.001 -5.719 1.00 0.00 21 GLU A C 8
ATOM 11858 O O . GLU A 1 21 ? 8.899 9.580 -6.856 1.00 0.00 21 GLU A O 8
ATOM 11870 N N . GLY A 1 22 ? 8.137 10.312 -4.868 1.00 0.00 22 GLY A N 8
ATOM 11871 C CA . GLY A 1 22 ? 6.745 10.168 -5.251 1.00 0.00 22 GLY A CA 8
ATOM 11872 C C . GLY A 1 22 ? 6.441 8.799 -5.828 1.00 0.00 22 GLY A C 8
ATOM 11873 O O . GLY A 1 22 ? 5.823 8.688 -6.888 1.00 0.00 22 GLY A O 8
ATOM 11877 N N . PHE A 1 23 ? 6.877 7.755 -5.132 1.00 0.00 23 PHE A N 8
ATOM 11878 C CA . PHE A 1 23 ? 6.650 6.387 -5.583 1.00 0.00 23 PHE A CA 8
ATOM 11879 C C . PHE A 1 23 ? 6.058 5.535 -4.463 1.00 0.00 23 PHE A C 8
ATOM 11880 O O . PHE A 1 23 ? 6.733 5.224 -3.482 1.00 0.00 23 PHE A O 8
ATOM 11897 N N . ALA A 1 24 ? 4.791 5.165 -4.617 1.00 0.00 24 ALA A N 8
ATOM 11898 C CA . ALA A 1 24 ? 4.108 4.348 -3.621 1.00 0.00 24 ALA A CA 8
ATOM 11899 C C . ALA A 1 24 ? 4.084 2.882 -4.035 1.00 0.00 24 ALA A C 8
ATOM 11900 O O . ALA A 1 24 ? 3.592 2.537 -5.109 1.00 0.00 24 ALA A O 8
ATOM 11907 N N . VAL A 1 25 ? 4.620 2.021 -3.175 1.00 0.00 25 VAL A N 8
ATOM 11908 C CA . VAL A 1 25 ? 4.660 0.589 -3.451 1.00 0.00 25 VAL A CA 8
ATOM 11909 C C . VAL A 1 25 ? 4.149 -0.215 -2.261 1.00 0.00 25 VAL A C 8
ATOM 11910 O O . VAL A 1 25 ? 4.028 0.306 -1.152 1.00 0.00 25 VAL A O 8
ATOM 11923 N N . LEU A 1 26 ? 3.850 -1.487 -2.499 1.00 0.00 26 LEU A N 8
ATOM 11924 C CA . LEU A 1 26 ? 3.352 -2.365 -1.446 1.00 0.00 26 LEU A CA 8
ATOM 11925 C C . LEU A 1 26 ? 4.397 -3.411 -1.070 1.00 0.00 26 LEU A C 8
ATOM 11926 O O . LEU A 1 26 ? 5.169 -3.864 -1.915 1.00 0.00 26 LEU A O 8
ATOM 11942 N N . HIS A 1 27 ? 4.414 -3.793 0.204 1.00 0.00 27 HIS A N 8
ATOM 11943 C CA . HIS A 1 27 ? 5.361 -4.788 0.691 1.00 0.00 27 HIS A CA 8
ATOM 11944 C C . HIS A 1 27 ? 4.643 -5.888 1.466 1.00 0.00 27 HIS A C 8
ATOM 11945 O O . HIS A 1 27 ? 3.976 -5.623 2.466 1.00 0.00 27 HIS A O 8
ATOM 11960 N N . TRP A 1 28 ? 4.784 -7.123 0.998 1.00 0.00 28 TRP A N 8
ATOM 11961 C CA . TRP A 1 28 ? 4.147 -8.264 1.646 1.00 0.00 28 TRP A CA 8
ATOM 11962 C C . TRP A 1 28 ? 5.157 -9.378 1.900 1.00 0.00 28 TRP A C 8
ATOM 11963 O O . TRP A 1 28 ? 6.155 -9.500 1.191 1.00 0.00 28 TRP A O 8
ATOM 11984 N N . LYS A 1 29 ? 4.890 -10.191 2.917 1.00 0.00 29 LYS A N 8
ATOM 11985 C CA . LYS A 1 29 ? 5.774 -11.297 3.266 1.00 0.00 29 LYS A CA 8
ATOM 11986 C C . LYS A 1 29 ? 5.351 -12.577 2.552 1.00 0.00 29 LYS A C 8
ATOM 11987 O O . LYS A 1 29 ? 4.203 -13.014 2.638 1.00 0.00 29 LYS A O 8
ATOM 12006 N N . PRO A 1 30 ? 6.299 -13.195 1.833 1.00 0.00 30 PRO A N 8
ATOM 12007 C CA . PRO A 1 30 ? 6.048 -14.435 1.093 1.00 0.00 30 PRO A CA 8
ATOM 12008 C C . PRO A 1 30 ? 5.834 -15.629 2.016 1.00 0.00 30 PRO A C 8
ATOM 12009 O O . PRO A 1 30 ? 6.656 -15.930 2.882 1.00 0.00 30 PRO A O 8
ATOM 12020 N N . PRO A 1 31 ? 4.703 -16.327 1.830 1.00 0.00 31 PRO A N 8
ATOM 12021 C CA . PRO A 1 31 ? 4.356 -17.499 2.638 1.00 0.00 31 PRO A CA 8
ATOM 12022 C C . PRO A 1 31 ? 5.257 -18.694 2.344 1.00 0.00 31 PRO A C 8
ATOM 12023 O O . PRO A 1 31 ? 5.945 -18.726 1.324 1.00 0.00 31 PRO A O 8
ATOM 12034 N N . GLN A 1 32 ? 5.245 -19.673 3.242 1.00 0.00 32 GLN A N 8
ATOM 12035 C CA . GLN A 1 32 ? 6.062 -20.870 3.079 1.00 0.00 32 GLN A CA 8
ATOM 12036 C C . GLN A 1 32 ? 6.179 -21.250 1.606 1.00 0.00 32 GLN A C 8
ATOM 12037 O O . GLN A 1 32 ? 7.278 -21.468 1.097 1.00 0.00 32 GLN A O 8
ATOM 12051 N N . ASN A 1 33 ? 5.038 -21.330 0.929 1.00 0.00 33 ASN A N 8
ATOM 12052 C CA . ASN A 1 33 ? 5.014 -21.687 -0.486 1.00 0.00 33 ASN A CA 8
ATOM 12053 C C . ASN A 1 33 ? 4.608 -20.490 -1.341 1.00 0.00 33 ASN A C 8
ATOM 12054 O O . ASN A 1 33 ? 3.590 -19.840 -1.102 1.00 0.00 33 ASN A O 8
ATOM 12065 N N . PRO A 1 34 ? 5.422 -20.191 -2.364 1.00 0.00 34 PRO A N 8
ATOM 12066 C CA . PRO A 1 34 ? 5.169 -19.072 -3.277 1.00 0.00 34 PRO A CA 8
ATOM 12067 C C . PRO A 1 34 ? 3.965 -19.322 -4.180 1.00 0.00 34 PRO A C 8
ATOM 12068 O O . PRO A 1 34 ? 3.643 -20.466 -4.500 1.00 0.00 34 PRO A O 8
ATOM 12079 N N . VAL A 1 35 ? 3.304 -18.244 -4.587 1.00 0.00 35 VAL A N 8
ATOM 12080 C CA . VAL A 1 35 ? 2.136 -18.345 -5.454 1.00 0.00 35 VAL A CA 8
ATOM 12081 C C . VAL A 1 35 ? 2.517 -18.136 -6.916 1.00 0.00 35 VAL A C 8
ATOM 12082 O O . VAL A 1 35 ? 3.691 -17.955 -7.242 1.00 0.00 35 VAL A O 8
ATOM 12095 N N . ASP A 1 36 ? 1.518 -18.162 -7.791 1.00 0.00 36 ASP A N 8
ATOM 12096 C CA . ASP A 1 36 ? 1.748 -17.973 -9.219 1.00 0.00 36 ASP A CA 8
ATOM 12097 C C . ASP A 1 36 ? 1.611 -16.503 -9.601 1.00 0.00 36 ASP A C 8
ATOM 12098 O O . ASP A 1 36 ? 2.494 -15.931 -10.242 1.00 0.00 36 ASP A O 8
ATOM 12107 N N . THR A 1 37 ? 0.498 -15.894 -9.205 1.00 0.00 37 THR A N 8
ATOM 12108 C CA . THR A 1 37 ? 0.244 -14.491 -9.508 1.00 0.00 37 THR A CA 8
ATOM 12109 C C . THR A 1 37 ? -0.442 -13.792 -8.341 1.00 0.00 37 THR A C 8
ATOM 12110 O O . THR A 1 37 ? -1.362 -14.339 -7.731 1.00 0.00 37 THR A O 8
ATOM 12121 N N . TYR A 1 38 ? 0.009 -12.581 -8.034 1.00 0.00 38 TYR A N 8
ATOM 12122 C CA . TYR A 1 38 ? -0.562 -11.807 -6.938 1.00 0.00 38 TYR A CA 8
ATOM 12123 C C . TYR A 1 38 ? -1.604 -10.819 -7.452 1.00 0.00 38 TYR A C 8
ATOM 12124 O O . TYR A 1 38 ? -1.334 -10.032 -8.361 1.00 0.00 38 TYR A O 8
ATOM 12142 N N . ASP A 1 39 ? -2.794 -10.864 -6.866 1.00 0.00 39 ASP A N 8
ATOM 12143 C CA . ASP A 1 39 ? -3.878 -9.973 -7.262 1.00 0.00 39 ASP A CA 8
ATOM 12144 C C . ASP A 1 39 ? -3.932 -8.747 -6.356 1.00 0.00 39 ASP A C 8
ATOM 12145 O O . ASP A 1 39 ? -4.209 -8.859 -5.161 1.00 0.00 39 ASP A O 8
ATOM 12154 N N . ILE A 1 40 ? -3.666 -7.580 -6.930 1.00 0.00 40 ILE A N 8
ATOM 12155 C CA . ILE A 1 40 ? -3.686 -6.334 -6.175 1.00 0.00 40 ILE A CA 8
ATOM 12156 C C . ILE A 1 40 ? -4.761 -5.388 -6.699 1.00 0.00 40 ILE A C 8
ATOM 12157 O O . ILE A 1 40 ? -4.925 -5.230 -7.909 1.00 0.00 40 ILE A O 8
ATOM 12173 N N . GLN A 1 41 ? -5.489 -4.762 -5.781 1.00 0.00 41 GLN A N 8
ATOM 12174 C CA . GLN A 1 41 ? -6.549 -3.831 -6.152 1.00 0.00 41 GLN A CA 8
ATOM 12175 C C . GLN A 1 41 ? -6.441 -2.536 -5.353 1.00 0.00 41 GLN A C 8
ATOM 12176 O O . GLN A 1 41 ? -6.363 -2.558 -4.124 1.00 0.00 41 GLN A O 8
ATOM 12190 N N . VAL A 1 42 ? -6.434 -1.410 -6.058 1.00 0.00 42 VAL A N 8
ATOM 12191 C CA . VAL A 1 42 ? -6.335 -0.106 -5.414 1.00 0.00 42 VAL A CA 8
ATOM 12192 C C . VAL A 1 42 ? -7.577 0.737 -5.687 1.00 0.00 42 VAL A C 8
ATOM 12193 O O . VAL A 1 42 ? -8.101 0.749 -6.801 1.00 0.00 42 VAL A O 8
ATOM 12206 N N . THR A 1 43 ? -8.044 1.442 -4.661 1.00 0.00 43 THR A N 8
ATOM 12207 C CA . THR A 1 43 ? -9.224 2.287 -4.789 1.00 0.00 43 THR A CA 8
ATOM 12208 C C . THR A 1 43 ? -9.090 3.549 -3.943 1.00 0.00 43 THR A C 8
ATOM 12209 O O . THR A 1 43 ? -8.214 3.642 -3.085 1.00 0.00 43 THR A O 8
ATOM 12220 N N . ALA A 1 44 ? -9.967 4.517 -4.191 1.00 0.00 44 ALA A N 8
ATOM 12221 C CA . ALA A 1 44 ? -9.947 5.772 -3.451 1.00 0.00 44 ALA A CA 8
ATOM 12222 C C . ALA A 1 44 ? -11.226 6.568 -3.689 1.00 0.00 44 ALA A C 8
ATOM 12223 O O . ALA A 1 44 ? -11.885 6.438 -4.721 1.00 0.00 44 ALA A O 8
ATOM 12230 N N . PRO A 1 45 ? -11.587 7.414 -2.712 1.00 0.00 45 PRO A N 8
ATOM 12231 C CA . PRO A 1 45 ? -12.790 8.248 -2.792 1.00 0.00 45 PRO A CA 8
ATOM 12232 C C . PRO A 1 45 ? -12.661 9.354 -3.834 1.00 0.00 45 PRO A C 8
ATOM 12233 O O . PRO A 1 45 ? -11.894 10.299 -3.659 1.00 0.00 45 PRO A O 8
ATOM 12244 N N . GLY A 1 46 ? -13.416 9.228 -4.921 1.00 0.00 46 GLY A N 8
ATOM 12245 C CA . GLY A 1 46 ? -13.371 10.224 -5.975 1.00 0.00 46 GLY A CA 8
ATOM 12246 C C . GLY A 1 46 ? -12.352 9.890 -7.046 1.00 0.00 46 GLY A C 8
ATOM 12247 O O . GLY A 1 46 ? -12.059 10.713 -7.912 1.00 0.00 46 GLY A O 8
ATOM 12251 N N . ALA A 1 47 ? -11.808 8.679 -6.984 1.00 0.00 47 ALA A N 8
ATOM 12252 C CA . ALA A 1 47 ? -10.815 8.237 -7.956 1.00 0.00 47 ALA A CA 8
ATOM 12253 C C . ALA A 1 47 ? -11.233 6.924 -8.610 1.00 0.00 47 ALA A C 8
ATOM 12254 O O . ALA A 1 47 ? -11.948 6.111 -8.023 1.00 0.00 47 ALA A O 8
ATOM 12261 N N . PRO A 1 48 ? -10.778 6.710 -9.853 1.00 0.00 48 PRO A N 8
ATOM 12262 C CA . PRO A 1 48 ? -11.091 5.496 -10.613 1.00 0.00 48 PRO A CA 8
ATOM 12263 C C . PRO A 1 48 ? -10.403 4.261 -10.043 1.00 0.00 48 PRO A C 8
ATOM 12264 O O . PRO A 1 48 ? -9.303 4.332 -9.494 1.00 0.00 48 PRO A O 8
ATOM 12275 N N . PRO A 1 49 ? -11.063 3.101 -10.176 1.00 0.00 49 PRO A N 8
ATOM 12276 C CA . PRO A 1 49 ? -10.532 1.828 -9.681 1.00 0.00 49 PRO A CA 8
ATOM 12277 C C . PRO A 1 49 ? -9.329 1.348 -10.488 1.00 0.00 49 PRO A C 8
ATOM 12278 O O . PRO A 1 49 ? -9.326 1.416 -11.717 1.00 0.00 49 PRO A O 8
ATOM 12289 N N . LEU A 1 50 ? -8.309 0.865 -9.788 1.00 0.00 50 LEU A N 8
ATOM 12290 C CA . LEU A 1 50 ? -7.099 0.374 -10.438 1.00 0.00 50 LEU A CA 8
ATOM 12291 C C . LEU A 1 50 ? -6.907 -1.117 -10.177 1.00 0.00 50 LEU A C 8
ATOM 12292 O O . LEU A 1 50 ? -6.943 -1.564 -9.031 1.00 0.00 50 LEU A O 8
ATOM 12308 N N . GLN A 1 51 ? -6.701 -1.878 -11.246 1.00 0.00 51 GLN A N 8
ATOM 12309 C CA . GLN A 1 51 ? -6.500 -3.318 -11.131 1.00 0.00 51 GLN A CA 8
ATOM 12310 C C . GLN A 1 51 ? -5.247 -3.755 -11.881 1.00 0.00 51 GLN A C 8
ATOM 12311 O O . GLN A 1 51 ? -5.064 -3.419 -13.051 1.00 0.00 51 GLN A O 8
ATOM 12325 N N . ALA A 1 52 ? -4.387 -4.505 -11.200 1.00 0.00 52 ALA A N 8
ATOM 12326 C CA . ALA A 1 52 ? -3.152 -4.989 -11.803 1.00 0.00 52 ALA A CA 8
ATOM 12327 C C . ALA A 1 52 ? -2.794 -6.378 -11.283 1.00 0.00 52 ALA A C 8
ATOM 12328 O O . ALA A 1 52 ? -3.435 -6.890 -10.366 1.00 0.00 52 ALA A O 8
ATOM 12335 N N . GLU A 1 53 ? -1.770 -6.981 -11.876 1.00 0.00 53 GLU A N 8
ATOM 12336 C CA . GLU A 1 53 ? -1.330 -8.313 -11.473 1.00 0.00 53 GLU A CA 8
ATOM 12337 C C . GLU A 1 53 ? 0.191 -8.423 -11.529 1.00 0.00 53 GLU A C 8
ATOM 12338 O O . GLU A 1 53 ? 0.855 -7.669 -12.242 1.00 0.00 53 GLU A O 8
ATOM 12350 N N . THR A 1 54 ? 0.739 -9.368 -10.771 1.00 0.00 54 THR A N 8
ATOM 12351 C CA . THR A 1 54 ? 2.180 -9.577 -10.732 1.00 0.00 54 THR A CA 8
ATOM 12352 C C . THR A 1 54 ? 2.517 -11.056 -10.579 1.00 0.00 54 THR A C 8
ATOM 12353 O O . THR A 1 54 ? 1.763 -11.832 -9.993 1.00 0.00 54 THR A O 8
ATOM 12364 N N . PRO A 1 55 ? 3.676 -11.457 -11.121 1.00 0.00 55 PRO A N 8
ATOM 12365 C CA . PRO A 1 55 ? 4.140 -12.847 -11.057 1.00 0.00 55 PRO A CA 8
ATOM 12366 C C . PRO A 1 55 ? 4.543 -13.260 -9.646 1.00 0.00 55 PRO A C 8
ATOM 12367 O O . PRO A 1 55 ? 4.940 -12.425 -8.834 1.00 0.00 55 PRO A O 8
ATOM 12378 N N . GLY A 1 56 ? 4.439 -14.554 -9.360 1.00 0.00 56 GLY A N 8
ATOM 12379 C CA . GLY A 1 56 ? 4.796 -15.054 -8.045 1.00 0.00 56 GLY A CA 8
ATOM 12380 C C . GLY A 1 56 ? 6.248 -14.794 -7.701 1.00 0.00 56 GLY A C 8
ATOM 12381 O O . GLY A 1 56 ? 6.641 -14.871 -6.537 1.00 0.00 56 GLY A O 8
ATOM 12385 N N . SER A 1 57 ? 7.050 -14.487 -8.716 1.00 0.00 57 SER A N 8
ATOM 12386 C CA . SER A 1 57 ? 8.470 -14.220 -8.516 1.00 0.00 57 SER A CA 8
ATOM 12387 C C . SER A 1 57 ? 8.692 -12.786 -8.043 1.00 0.00 57 SER A C 8
ATOM 12388 O O . SER A 1 57 ? 9.809 -12.275 -8.082 1.00 0.00 57 SER A O 8
ATOM 12396 N N . ALA A 1 58 ? 7.617 -12.145 -7.596 1.00 0.00 58 ALA A N 8
ATOM 12397 C CA . ALA A 1 58 ? 7.693 -10.772 -7.113 1.00 0.00 58 ALA A CA 8
ATOM 12398 C C . ALA A 1 58 ? 7.212 -10.670 -5.670 1.00 0.00 58 ALA A C 8
ATOM 12399 O O . ALA A 1 58 ? 6.271 -11.354 -5.269 1.00 0.00 58 ALA A O 8
ATOM 12406 N N . VAL A 1 59 ? 7.864 -9.811 -4.893 1.00 0.00 59 VAL A N 8
ATOM 12407 C CA . VAL A 1 59 ? 7.502 -9.619 -3.494 1.00 0.00 59 VAL A CA 8
ATOM 12408 C C . VAL A 1 59 ? 7.072 -8.181 -3.229 1.00 0.00 59 VAL A C 8
ATOM 12409 O O . VAL A 1 59 ? 7.055 -7.727 -2.085 1.00 0.00 59 VAL A O 8
ATOM 12422 N N . ASP A 1 60 ? 6.724 -7.468 -4.295 1.00 0.00 60 ASP A N 8
ATOM 12423 C CA . ASP A 1 60 ? 6.291 -6.080 -4.179 1.00 0.00 60 ASP A CA 8
ATOM 12424 C C . ASP A 1 60 ? 5.716 -5.578 -5.499 1.00 0.00 60 ASP A C 8
ATOM 12425 O O . ASP A 1 60 ? 6.147 -5.995 -6.575 1.00 0.00 60 ASP A O 8
ATOM 12434 N N . TYR A 1 61 ? 4.739 -4.682 -5.409 1.00 0.00 61 TYR A N 8
ATOM 12435 C CA . TYR A 1 61 ? 4.101 -4.126 -6.597 1.00 0.00 61 TYR A CA 8
ATOM 12436 C C . TYR A 1 61 ? 3.970 -2.610 -6.486 1.00 0.00 61 TYR A C 8
ATOM 12437 O O . TYR A 1 61 ? 3.034 -2.084 -5.884 1.00 0.00 61 TYR A O 8
ATOM 12455 N N . PRO A 1 62 ? 4.933 -1.890 -7.081 1.00 0.00 62 PRO A N 8
ATOM 12456 C CA . PRO A 1 62 ? 4.949 -0.423 -7.065 1.00 0.00 62 PRO A CA 8
ATOM 12457 C C . PRO A 1 62 ? 3.836 0.177 -7.916 1.00 0.00 62 PRO A C 8
ATOM 12458 O O . PRO A 1 62 ? 3.847 0.061 -9.142 1.00 0.00 62 PRO A O 8
ATOM 12469 N N . LEU A 1 63 ? 2.877 0.822 -7.260 1.00 0.00 63 LEU A N 8
ATOM 12470 C CA . LEU A 1 63 ? 1.756 1.443 -7.958 1.00 0.00 63 LEU A CA 8
ATOM 12471 C C . LEU A 1 63 ? 2.016 2.927 -8.190 1.00 0.00 63 LEU A C 8
ATOM 12472 O O . LEU A 1 63 ? 2.433 3.646 -7.281 1.00 0.00 63 LEU A O 8
ATOM 12488 N N . HIS A 1 64 ? 1.764 3.382 -9.414 1.00 0.00 64 HIS A N 8
ATOM 12489 C CA . HIS A 1 64 ? 1.968 4.783 -9.767 1.00 0.00 64 HIS A CA 8
ATOM 12490 C C . HIS A 1 64 ? 0.652 5.434 -10.185 1.00 0.00 64 HIS A C 8
ATOM 12491 O O . HIS A 1 64 ? -0.369 4.762 -10.316 1.00 0.00 64 HIS A O 8
ATOM 12506 N N . ASP A 1 65 ? 0.687 6.746 -10.391 1.00 0.00 65 ASP A N 8
ATOM 12507 C CA . ASP A 1 65 ? -0.501 7.489 -10.794 1.00 0.00 65 ASP A CA 8
ATOM 12508 C C . ASP A 1 65 ? -1.528 7.523 -9.667 1.00 0.00 65 ASP A C 8
ATOM 12509 O O . ASP A 1 65 ? -2.709 7.243 -9.879 1.00 0.00 65 ASP A O 8
ATOM 12518 N N . LEU A 1 66 ? -1.072 7.867 -8.468 1.00 0.00 66 LEU A N 8
ATOM 12519 C CA . LEU A 1 66 ? -1.951 7.937 -7.306 1.00 0.00 66 LEU A CA 8
ATOM 12520 C C . LEU A 1 66 ? -2.131 9.381 -6.845 1.00 0.00 66 LEU A C 8
ATOM 12521 O O . LEU A 1 66 ? -1.162 10.061 -6.508 1.00 0.00 66 LEU A O 8
ATOM 12537 N N . VAL A 1 67 ? -3.378 9.842 -6.832 1.00 0.00 67 VAL A N 8
ATOM 12538 C CA . VAL A 1 67 ? -3.685 11.203 -6.410 1.00 0.00 67 VAL A CA 8
ATOM 12539 C C . VAL A 1 67 ? -3.102 11.496 -5.032 1.00 0.00 67 VAL A C 8
ATOM 12540 O O . VAL A 1 67 ? -3.266 10.710 -4.097 1.00 0.00 67 VAL A O 8
ATOM 12553 N N . LEU A 1 68 ? -2.421 12.630 -4.913 1.00 0.00 68 LEU A N 8
ATOM 12554 C CA . LEU A 1 68 ? -1.814 13.028 -3.647 1.00 0.00 68 LEU A CA 8
ATOM 12555 C C . LEU A 1 68 ? -2.861 13.597 -2.695 1.00 0.00 68 LEU A C 8
ATOM 12556 O O . LEU A 1 68 ? -3.901 14.096 -3.127 1.00 0.00 68 LEU A O 8
ATOM 12572 N N . HIS A 1 69 ? -2.579 13.519 -1.398 1.00 0.00 69 HIS A N 8
ATOM 12573 C CA . HIS A 1 69 ? -3.495 14.030 -0.385 1.00 0.00 69 HIS A CA 8
ATOM 12574 C C . HIS A 1 69 ? -4.816 13.265 -0.412 1.00 0.00 69 HIS A C 8
ATOM 12575 O O . HIS A 1 69 ? -5.892 13.859 -0.336 1.00 0.00 69 HIS A O 8
ATOM 12590 N N . THR A 1 70 ? -4.726 11.943 -0.523 1.00 0.00 70 THR A N 8
ATOM 12591 C CA . THR A 1 70 ? -5.913 11.098 -0.562 1.00 0.00 70 THR A CA 8
ATOM 12592 C C . THR A 1 70 ? -5.600 9.689 -0.072 1.00 0.00 70 THR A C 8
ATOM 12593 O O . THR A 1 70 ? -4.608 9.086 -0.479 1.00 0.00 70 THR A O 8
ATOM 12604 N N . ASN A 1 71 ? -6.453 9.169 0.805 1.00 0.00 71 ASN A N 8
ATOM 12605 C CA . ASN A 1 71 ? -6.267 7.829 1.350 1.00 0.00 71 ASN A CA 8
ATOM 12606 C C . ASN A 1 71 ? -6.613 6.766 0.313 1.00 0.00 71 ASN A C 8
ATOM 12607 O O . ASN A 1 71 ? -7.748 6.686 -0.155 1.00 0.00 71 ASN A O 8
ATOM 12618 N N . TYR A 1 72 ? -5.625 5.952 -0.043 1.00 0.00 72 TYR A N 8
ATOM 12619 C CA . TYR A 1 72 ? -5.822 4.895 -1.027 1.00 0.00 72 TYR A CA 8
ATOM 12620 C C . TYR A 1 72 ? -5.674 3.519 -0.386 1.00 0.00 72 TYR A C 8
ATOM 12621 O O . TYR A 1 72 ? -4.603 3.163 0.107 1.00 0.00 72 TYR A O 8
ATOM 12639 N N . THR A 1 73 ? -6.756 2.747 -0.397 1.00 0.00 73 THR A N 8
ATOM 12640 C CA . THR A 1 73 ? -6.748 1.410 0.184 1.00 0.00 73 THR A CA 8
ATOM 12641 C C . THR A 1 73 ? -6.374 0.361 -0.857 1.00 0.00 73 THR A C 8
ATOM 12642 O O . THR A 1 73 ? -7.056 0.207 -1.869 1.00 0.00 73 THR A O 8
ATOM 12653 N N . ALA A 1 74 ? -5.287 -0.357 -0.602 1.00 0.00 74 ALA A N 8
ATOM 12654 C CA . ALA A 1 74 ? -4.823 -1.395 -1.516 1.00 0.00 74 ALA A CA 8
ATOM 12655 C C . ALA A 1 74 ? -5.063 -2.785 -0.935 1.00 0.00 74 ALA A C 8
ATOM 12656 O O . ALA A 1 74 ? -4.841 -3.021 0.252 1.00 0.00 74 ALA A O 8
ATOM 12663 N N . THR A 1 75 ? -5.519 -3.703 -1.782 1.00 0.00 75 THR A N 8
ATOM 12664 C CA . THR A 1 75 ? -5.790 -5.069 -1.354 1.00 0.00 75 THR A CA 8
ATOM 12665 C C . THR A 1 75 ? -5.000 -6.074 -2.184 1.00 0.00 75 THR A C 8
ATOM 12666 O O . THR A 1 75 ? -5.256 -6.246 -3.376 1.00 0.00 75 THR A O 8
ATOM 12677 N N . VAL A 1 76 ? -4.039 -6.735 -1.549 1.00 0.00 76 VAL A N 8
ATOM 12678 C CA . VAL A 1 76 ? -3.212 -7.725 -2.229 1.00 0.00 76 VAL A CA 8
ATOM 12679 C C . VAL A 1 76 ? -3.694 -9.140 -1.934 1.00 0.00 76 VAL A C 8
ATOM 12680 O O . VAL A 1 76 ? -4.120 -9.442 -0.819 1.00 0.00 76 VAL A O 8
ATOM 12693 N N . ARG A 1 77 ? -3.623 -10.005 -2.940 1.00 0.00 77 ARG A N 8
ATOM 12694 C CA . ARG A 1 77 ? -4.052 -11.390 -2.789 1.00 0.00 77 ARG A CA 8
ATOM 12695 C C . ARG A 1 77 ? -3.095 -12.339 -3.505 1.00 0.00 77 ARG A C 8
ATOM 12696 O O . ARG A 1 77 ? -2.118 -11.906 -4.115 1.00 0.00 77 ARG A O 8
ATOM 12717 N N . GLY A 1 78 ? -3.381 -13.635 -3.424 1.00 0.00 78 GLY A N 8
ATOM 12718 C CA . GLY A 1 78 ? -2.536 -14.623 -4.066 1.00 0.00 78 GLY A CA 8
ATOM 12719 C C . GLY A 1 78 ? -3.336 -15.660 -4.831 1.00 0.00 78 GLY A C 8
ATOM 12720 O O . GLY A 1 78 ? -4.274 -16.250 -4.295 1.00 0.00 78 GLY A O 8
ATOM 12724 N N . LEU A 1 79 ? -2.964 -15.882 -6.088 1.00 0.00 79 LEU A N 8
ATOM 12725 C CA . LEU A 1 79 ? -3.655 -16.853 -6.928 1.00 0.00 79 LEU A CA 8
ATOM 12726 C C . LEU A 1 79 ? -2.975 -18.217 -6.855 1.00 0.00 79 LEU A C 8
ATOM 12727 O O . LEU A 1 79 ? -1.914 -18.424 -7.445 1.00 0.00 79 LEU A O 8
ATOM 12743 N N . ARG A 1 80 ? -3.594 -19.143 -6.130 1.00 0.00 80 ARG A N 8
ATOM 12744 C CA . ARG A 1 80 ? -3.049 -20.487 -5.983 1.00 0.00 80 ARG A CA 8
ATOM 12745 C C . ARG A 1 80 ? -4.042 -21.535 -6.476 1.00 0.00 80 ARG A C 8
ATOM 12746 O O . ARG A 1 80 ? -4.927 -21.963 -5.738 1.00 0.00 80 ARG A O 8
ATOM 12767 N N . GLY A 1 81 ? -3.888 -21.942 -7.733 1.00 0.00 81 GLY A N 8
ATOM 12768 C CA . GLY A 1 81 ? -4.779 -22.936 -8.304 1.00 0.00 81 GLY A CA 8
ATOM 12769 C C . GLY A 1 81 ? -6.208 -22.443 -8.406 1.00 0.00 81 GLY A C 8
ATOM 12770 O O . GLY A 1 81 ? -6.469 -21.245 -8.516 1.00 0.00 81 GLY A O 8
ATOM 12774 N N . PRO A 1 82 ? -7.166 -23.381 -8.369 1.00 0.00 82 PRO A N 8
ATOM 12775 C CA . PRO A 1 82 ? -8.594 -23.060 -8.457 1.00 0.00 82 PRO A CA 8
ATOM 12776 C C . PRO A 1 82 ? -9.105 -22.349 -7.208 1.00 0.00 82 PRO A C 8
ATOM 12777 O O . PRO A 1 82 ? -10.296 -22.066 -7.089 1.00 0.00 82 PRO A O 8
ATOM 12788 N N . ASN A 1 83 ? -8.197 -22.065 -6.280 1.00 0.00 83 ASN A N 8
ATOM 12789 C CA . ASN A 1 83 ? -8.558 -21.388 -5.040 1.00 0.00 83 ASN A CA 8
ATOM 12790 C C . ASN A 1 83 ? -7.778 -20.087 -4.884 1.00 0.00 83 ASN A C 8
ATOM 12791 O O . ASN A 1 83 ? -6.915 -19.765 -5.703 1.00 0.00 83 ASN A O 8
ATOM 12802 N N . LEU A 1 84 ? -8.085 -19.342 -3.828 1.00 0.00 84 LEU A N 8
ATOM 12803 C CA . LEU A 1 84 ? -7.413 -18.074 -3.564 1.00 0.00 84 LEU A CA 8
ATOM 12804 C C . LEU A 1 84 ? -6.751 -18.085 -2.189 1.00 0.00 84 LEU A C 8
ATOM 12805 O O . LEU A 1 84 ? -7.030 -18.952 -1.360 1.00 0.00 84 LEU A O 8
ATOM 12821 N N . THR A 1 85 ? -5.875 -17.113 -1.952 1.00 0.00 85 THR A N 8
ATOM 12822 C CA . THR A 1 85 ? -5.175 -17.010 -0.678 1.00 0.00 85 THR A CA 8
ATOM 12823 C C . THR A 1 85 ? -5.767 -15.902 0.186 1.00 0.00 85 THR A C 8
ATOM 12824 O O . THR A 1 85 ? -6.678 -15.191 -0.238 1.00 0.00 85 THR A O 8
ATOM 12835 N N . SER A 1 86 ? -5.242 -15.760 1.398 1.00 0.00 86 SER A N 8
ATOM 12836 C CA . SER A 1 86 ? -5.721 -14.739 2.325 1.00 0.00 86 SER A CA 8
ATOM 12837 C C . SER A 1 86 ? -5.331 -13.345 1.843 1.00 0.00 86 SER A C 8
ATOM 12838 O O . SER A 1 86 ? -4.168 -13.061 1.557 1.00 0.00 86 SER A O 8
ATOM 12846 N N . PRO A 1 87 ? -6.329 -12.452 1.751 1.00 0.00 87 PRO A N 8
ATOM 12847 C CA . PRO A 1 87 ? -6.116 -11.071 1.306 1.00 0.00 87 PRO A CA 8
ATOM 12848 C C . PRO A 1 87 ? -5.340 -10.247 2.326 1.00 0.00 87 PRO A C 8
ATOM 12849 O O . PRO A 1 87 ? -5.356 -10.543 3.520 1.00 0.00 87 PRO A O 8
ATOM 12860 N N . ALA A 1 88 ? -4.662 -9.208 1.847 1.00 0.00 88 ALA A N 8
ATOM 12861 C CA . ALA A 1 88 ? -3.881 -8.338 2.718 1.00 0.00 88 ALA A CA 8
ATOM 12862 C C . ALA A 1 88 ? -3.880 -6.903 2.202 1.00 0.00 88 ALA A C 8
ATOM 12863 O O . ALA A 1 88 ? -3.361 -6.622 1.122 1.00 0.00 88 ALA A O 8
ATOM 12870 N N . SER A 1 89 ? -4.465 -5.998 2.981 1.00 0.00 89 SER A N 8
ATOM 12871 C CA . SER A 1 89 ? -4.535 -4.593 2.601 1.00 0.00 89 SER A CA 8
ATOM 12872 C C . SER A 1 89 ? -3.895 -3.709 3.667 1.00 0.00 89 SER A C 8
ATOM 12873 O O . SER A 1 89 ? -3.639 -4.154 4.786 1.00 0.00 89 SER A O 8
ATOM 12881 N N . ILE A 1 90 ? -3.639 -2.455 3.310 1.00 0.00 90 ILE A N 8
ATOM 12882 C CA . ILE A 1 90 ? -3.029 -1.508 4.235 1.00 0.00 90 ILE A CA 8
ATOM 12883 C C . ILE A 1 90 ? -3.378 -0.071 3.860 1.00 0.00 90 ILE A C 8
ATOM 12884 O O . ILE A 1 90 ? -3.717 0.218 2.712 1.00 0.00 90 ILE A O 8
ATOM 12900 N N . THR A 1 91 ? -3.291 0.827 4.837 1.00 0.00 91 THR A N 8
ATOM 12901 C CA . THR A 1 91 ? -3.598 2.233 4.610 1.00 0.00 91 THR A CA 8
ATOM 12902 C C . THR A 1 91 ? -2.326 3.074 4.575 1.00 0.00 91 THR A C 8
ATOM 12903 O O . THR A 1 91 ? -1.565 3.107 5.542 1.00 0.00 91 THR A O 8
ATOM 12914 N N . PHE A 1 92 ? -2.102 3.754 3.455 1.00 0.00 92 PHE A N 8
ATOM 12915 C CA . PHE A 1 92 ? -0.922 4.595 3.294 1.00 0.00 92 PHE A CA 8
ATOM 12916 C C . PHE A 1 92 ? -1.254 5.851 2.494 1.00 0.00 92 PHE A C 8
ATOM 12917 O O . PHE A 1 92 ? -1.905 5.782 1.451 1.00 0.00 92 PHE A O 8
ATOM 12934 N N . THR A 1 93 ? -0.801 6.999 2.990 1.00 0.00 93 THR A N 8
ATOM 12935 C CA . THR A 1 93 ? -1.050 8.270 2.323 1.00 0.00 93 THR A CA 8
ATOM 12936 C C . THR A 1 93 ? -0.036 8.517 1.213 1.00 0.00 93 THR A C 8
ATOM 12937 O O . THR A 1 93 ? 1.143 8.190 1.350 1.00 0.00 93 THR A O 8
ATOM 12948 N N . THR A 1 94 ? -0.501 9.099 0.110 1.00 0.00 94 THR A N 8
ATOM 12949 C CA . THR A 1 94 ? 0.366 9.389 -1.024 1.00 0.00 94 THR A CA 8
ATOM 12950 C C . THR A 1 94 ? 1.092 10.717 -0.835 1.00 0.00 94 THR A C 8
ATOM 12951 O O . THR A 1 94 ? 0.775 11.485 0.071 1.00 0.00 94 THR A O 8
ATOM 12962 N N . GLY A 1 95 ? 2.066 10.982 -1.700 1.00 0.00 95 GLY A N 8
ATOM 12963 C CA . GLY A 1 95 ? 2.821 12.218 -1.612 1.00 0.00 95 GLY A CA 8
ATOM 12964 C C . GLY A 1 95 ? 3.386 12.455 -0.226 1.00 0.00 95 GLY A C 8
ATOM 12965 O O . GLY A 1 95 ? 3.410 13.588 0.258 1.00 0.00 95 GLY A O 8
ATOM 12969 N N . LEU A 1 96 ? 3.841 11.384 0.416 1.00 0.00 96 LEU A N 8
ATOM 12970 C CA . LEU A 1 96 ? 4.408 11.481 1.757 1.00 0.00 96 LEU A CA 8
ATOM 12971 C C . LEU A 1 96 ? 5.932 11.517 1.703 1.00 0.00 96 LEU A C 8
ATOM 12972 O O . LEU A 1 96 ? 6.606 10.896 2.524 1.00 0.00 96 LEU A O 8
ATOM 12988 N N . GLU A 1 97 ? 6.466 12.252 0.733 1.00 0.00 97 GLU A N 8
ATOM 12989 C CA . GLU A 1 97 ? 7.911 12.371 0.574 1.00 0.00 97 GLU A CA 8
ATOM 12990 C C . GLU A 1 97 ? 8.568 12.816 1.878 1.00 0.00 97 GLU A C 8
ATOM 12991 O O . GLU A 1 97 ? 7.907 12.932 2.909 1.00 0.00 97 GLU A O 8
ATOM 13003 N N . ALA A 1 98 ? 9.872 13.062 1.822 1.00 0.00 98 ALA A N 8
ATOM 13004 C CA . ALA A 1 98 ? 10.619 13.494 2.997 1.00 0.00 98 ALA A CA 8
ATOM 13005 C C . ALA A 1 98 ? 10.990 14.970 2.899 1.00 0.00 98 ALA A C 8
ATOM 13006 O O . ALA A 1 98 ? 12.151 15.332 2.710 1.00 0.00 98 ALA A O 8
ATOM 13013 N N . PRO A 1 99 ? 9.981 15.845 3.029 1.00 0.00 99 PRO A N 8
ATOM 13014 C CA . PRO A 1 99 ? 10.178 17.296 2.957 1.00 0.00 99 PRO A CA 8
ATOM 13015 C C . PRO A 1 99 ? 10.934 17.838 4.166 1.00 0.00 99 PRO A C 8
ATOM 13016 O O . PRO A 1 99 ? 11.565 17.083 4.905 1.00 0.00 99 PRO A O 8
ATOM 13027 N N . ARG A 1 100 ? 10.866 19.152 4.359 1.00 0.00 100 ARG A N 8
ATOM 13028 C CA . ARG A 1 100 ? 11.546 19.794 5.477 1.00 0.00 100 ARG A CA 8
ATOM 13029 C C . ARG A 1 100 ? 10.710 19.696 6.750 1.00 0.00 100 ARG A C 8
ATOM 13030 O O . ARG A 1 100 ? 11.223 19.866 7.856 1.00 0.00 100 ARG A O 8
ATOM 13051 N N . ASP A 1 101 ? 9.421 19.421 6.585 1.00 0.00 101 ASP A N 8
ATOM 13052 C CA . ASP A 1 101 ? 8.514 19.298 7.721 1.00 0.00 101 ASP A CA 8
ATOM 13053 C C . ASP A 1 101 ? 8.432 17.851 8.198 1.00 0.00 101 ASP A C 8
ATOM 13054 O O . ASP A 1 101 ? 8.967 17.503 9.251 1.00 0.00 101 ASP A O 8
ATOM 13063 N N . LEU A 1 102 ? 7.758 17.014 7.418 1.00 0.00 102 LEU A N 8
ATOM 13064 C CA . LEU A 1 102 ? 7.605 15.605 7.762 1.00 0.00 102 LEU A CA 8
ATOM 13065 C C . LEU A 1 102 ? 8.937 15.003 8.198 1.00 0.00 102 LEU A C 8
ATOM 13066 O O . LEU A 1 102 ? 9.034 14.394 9.262 1.00 0.00 102 LEU A O 8
ATOM 13082 N N . GLU A 1 103 ? 9.961 15.180 7.369 1.00 0.00 103 GLU A N 8
ATOM 13083 C CA . GLU A 1 103 ? 11.287 14.655 7.671 1.00 0.00 103 GLU A CA 8
ATOM 13084 C C . GLU A 1 103 ? 11.966 15.484 8.758 1.00 0.00 103 GLU A C 8
ATOM 13085 O O . GLU A 1 103 ? 12.466 16.579 8.499 1.00 0.00 103 GLU A O 8
ATOM 13097 N N . ALA A 1 104 ? 11.978 14.955 9.977 1.00 0.00 104 ALA A N 8
ATOM 13098 C CA . ALA A 1 104 ? 12.596 15.644 11.103 1.00 0.00 104 ALA A CA 8
ATOM 13099 C C . ALA A 1 104 ? 14.090 15.352 11.172 1.00 0.00 104 ALA A C 8
ATOM 13100 O O . ALA A 1 104 ? 14.552 14.306 10.714 1.00 0.00 104 ALA A O 8
ATOM 13107 N N . LYS A 1 105 ? 14.845 16.283 11.747 1.00 0.00 105 LYS A N 8
ATOM 13108 C CA . LYS A 1 105 ? 16.288 16.127 11.878 1.00 0.00 105 LYS A CA 8
ATOM 13109 C C . LYS A 1 105 ? 16.798 16.816 13.139 1.00 0.00 105 LYS A C 8
ATOM 13110 O O . LYS A 1 105 ? 16.483 17.977 13.393 1.00 0.00 105 LYS A O 8
ATOM 13129 N N . GLU A 1 106 ? 17.589 16.090 13.925 1.00 0.00 106 GLU A N 8
ATOM 13130 C CA . GLU A 1 106 ? 18.142 16.632 15.160 1.00 0.00 106 GLU A CA 8
ATOM 13131 C C . GLU A 1 106 ? 19.417 17.424 14.883 1.00 0.00 106 GLU A C 8
ATOM 13132 O O . GLU A 1 106 ? 19.913 17.450 13.756 1.00 0.00 106 GLU A O 8
ATOM 13144 N N . VAL A 1 107 ? 19.942 18.070 15.919 1.00 0.00 107 VAL A N 8
ATOM 13145 C CA . VAL A 1 107 ? 21.159 18.862 15.789 1.00 0.00 107 VAL A CA 8
ATOM 13146 C C . VAL A 1 107 ? 22.064 18.684 17.004 1.00 0.00 107 VAL A C 8
ATOM 13147 O O . VAL A 1 107 ? 21.588 18.527 18.129 1.00 0.00 107 VAL A O 8
ATOM 13160 N N . THR A 1 108 ? 23.373 18.710 16.769 1.00 0.00 108 THR A N 8
ATOM 13161 C CA . THR A 1 108 ? 24.345 18.551 17.843 1.00 0.00 108 THR A CA 8
ATOM 13162 C C . THR A 1 108 ? 25.105 19.848 18.093 1.00 0.00 108 THR A C 8
ATOM 13163 O O . THR A 1 108 ? 26.024 20.209 17.358 1.00 0.00 108 THR A O 8
ATOM 13174 N N . PRO A 1 109 ? 24.715 20.569 19.156 1.00 0.00 109 PRO A N 8
ATOM 13175 C CA . PRO A 1 109 ? 25.348 21.836 19.528 1.00 0.00 109 PRO A CA 8
ATOM 13176 C C . PRO A 1 109 ? 26.767 21.644 20.056 1.00 0.00 109 PRO A C 8
ATOM 13177 O O . PRO A 1 109 ? 26.965 21.336 21.231 1.00 0.00 109 PRO A O 8
ATOM 13188 N N . SER A 1 110 ? 27.749 21.828 19.180 1.00 0.00 110 SER A N 8
ATOM 13189 C CA . SER A 1 110 ? 29.148 21.671 19.556 1.00 0.00 110 SER A CA 8
ATOM 13190 C C . SER A 1 110 ? 29.492 22.555 20.751 1.00 0.00 110 SER A C 8
ATOM 13191 O O . SER A 1 110 ? 30.324 22.198 21.584 1.00 0.00 110 SER A O 8
ATOM 13199 N N . GLY A 1 111 ? 28.844 23.714 20.827 1.00 0.00 111 GLY A N 8
ATOM 13200 C CA . GLY A 1 111 ? 29.094 24.633 21.922 1.00 0.00 111 GLY A CA 8
ATOM 13201 C C . GLY A 1 111 ? 29.437 23.917 23.213 1.00 0.00 111 GLY A C 8
ATOM 13202 O O . GLY A 1 111 ? 28.560 23.485 23.961 1.00 0.00 111 GLY A O 8
ATOM 13206 N N . PRO A 1 112 ? 30.743 23.781 23.490 1.00 0.00 112 PRO A N 8
ATOM 13207 C CA . PRO A 1 112 ? 31.230 23.112 24.699 1.00 0.00 112 PRO A CA 8
ATOM 13208 C C . PRO A 1 112 ? 30.946 23.917 25.962 1.00 0.00 112 PRO A C 8
ATOM 13209 O O . PRO A 1 112 ? 30.927 23.372 27.066 1.00 0.00 112 PRO A O 8
ATOM 13220 N N . SER A 1 113 ? 30.725 25.217 25.793 1.00 0.00 113 SER A N 8
ATOM 13221 C CA . SER A 1 113 ? 30.444 26.098 26.920 1.00 0.00 113 SER A CA 8
ATOM 13222 C C . SER A 1 113 ? 31.482 25.913 28.025 1.00 0.00 113 SER A C 8
ATOM 13223 O O . SER A 1 113 ? 31.136 25.761 29.196 1.00 0.00 113 SER A O 8
ATOM 13231 N N . SER A 1 114 ? 32.754 25.929 27.641 1.00 0.00 114 SER A N 8
ATOM 13232 C CA . SER A 1 114 ? 33.842 25.759 28.597 1.00 0.00 114 SER A CA 8
ATOM 13233 C C . SER A 1 114 ? 34.057 27.034 29.407 1.00 0.00 114 SER A C 8
ATOM 13234 O O . SER A 1 114 ? 33.799 28.138 28.928 1.00 0.00 114 SER A O 8
ATOM 13242 N N . GLY A 1 115 ? 34.531 26.873 30.638 1.00 0.00 115 GLY A N 8
ATOM 13243 C CA . GLY A 1 115 ? 34.773 28.017 31.497 1.00 0.00 115 GLY A CA 8
ATOM 13244 C C . GLY A 1 115 ? 33.674 29.057 31.401 1.00 0.00 115 GLY A C 8
ATOM 13245 O O . GLY A 1 115 ? 33.188 29.552 32.417 1.00 0.00 115 GLY A O 8
ATOM 13249 N N . GLY A 1 1 ? -14.807 -10.213 7.595 1.00 0.00 1 GLY A N 9
ATOM 13250 C CA . GLY A 1 1 ? -13.369 -10.394 7.670 1.00 0.00 1 GLY A CA 9
ATOM 13251 C C . GLY A 1 1 ? -12.983 -11.817 8.020 1.00 0.00 1 GLY A C 9
ATOM 13252 O O . GLY A 1 1 ? -13.617 -12.452 8.863 1.00 0.00 1 GLY A O 9
ATOM 13256 N N . SER A 1 2 ? -11.937 -12.320 7.372 1.00 0.00 2 SER A N 9
ATOM 13257 C CA . SER A 1 2 ? -11.469 -13.681 7.615 1.00 0.00 2 SER A CA 9
ATOM 13258 C C . SER A 1 2 ? -11.357 -13.957 9.112 1.00 0.00 2 SER A C 9
ATOM 13259 O O . SER A 1 2 ? -10.973 -13.082 9.889 1.00 0.00 2 SER A O 9
ATOM 13267 N N . SER A 1 3 ? -11.695 -15.179 9.508 1.00 0.00 3 SER A N 9
ATOM 13268 C CA . SER A 1 3 ? -11.637 -15.571 10.911 1.00 0.00 3 SER A CA 9
ATOM 13269 C C . SER A 1 3 ? -11.668 -17.090 11.053 1.00 0.00 3 SER A C 9
ATOM 13270 O O . SER A 1 3 ? -12.623 -17.743 10.634 1.00 0.00 3 SER A O 9
ATOM 13278 N N . GLY A 1 4 ? -10.616 -17.645 11.647 1.00 0.00 4 GLY A N 9
ATOM 13279 C CA . GLY A 1 4 ? -10.542 -19.082 11.834 1.00 0.00 4 GLY A CA 9
ATOM 13280 C C . GLY A 1 4 ? -9.514 -19.731 10.930 1.00 0.00 4 GLY A C 9
ATOM 13281 O O . GLY A 1 4 ? -9.838 -20.637 10.161 1.00 0.00 4 GLY A O 9
ATOM 13285 N N . SER A 1 5 ? -8.272 -19.267 11.019 1.00 0.00 5 SER A N 9
ATOM 13286 C CA . SER A 1 5 ? -7.193 -19.806 10.199 1.00 0.00 5 SER A CA 9
ATOM 13287 C C . SER A 1 5 ? -5.856 -19.705 10.925 1.00 0.00 5 SER A C 9
ATOM 13288 O O . SER A 1 5 ? -5.555 -18.693 11.557 1.00 0.00 5 SER A O 9
ATOM 13296 N N . SER A 1 6 ? -5.056 -20.763 10.829 1.00 0.00 6 SER A N 9
ATOM 13297 C CA . SER A 1 6 ? -3.751 -20.797 11.479 1.00 0.00 6 SER A CA 9
ATOM 13298 C C . SER A 1 6 ? -2.642 -21.036 10.460 1.00 0.00 6 SER A C 9
ATOM 13299 O O . SER A 1 6 ? -2.121 -22.144 10.343 1.00 0.00 6 SER A O 9
ATOM 13307 N N . GLY A 1 7 ? -2.288 -19.988 9.722 1.00 0.00 7 GLY A N 9
ATOM 13308 C CA . GLY A 1 7 ? -1.243 -20.105 8.722 1.00 0.00 7 GLY A CA 9
ATOM 13309 C C . GLY A 1 7 ? -1.788 -20.072 7.307 1.00 0.00 7 GLY A C 9
ATOM 13310 O O . GLY A 1 7 ? -2.013 -21.109 6.683 1.00 0.00 7 GLY A O 9
ATOM 13314 N N . PRO A 1 8 ? -2.009 -18.858 6.783 1.00 0.00 8 PRO A N 9
ATOM 13315 C CA . PRO A 1 8 ? -2.536 -18.665 5.428 1.00 0.00 8 PRO A CA 9
ATOM 13316 C C . PRO A 1 8 ? -1.526 -19.054 4.354 1.00 0.00 8 PRO A C 9
ATOM 13317 O O . PRO A 1 8 ? -0.415 -19.488 4.660 1.00 0.00 8 PRO A O 9
ATOM 13328 N N . ASP A 1 9 ? -1.919 -18.895 3.095 1.00 0.00 9 ASP A N 9
ATOM 13329 C CA . ASP A 1 9 ? -1.047 -19.228 1.974 1.00 0.00 9 ASP A CA 9
ATOM 13330 C C . ASP A 1 9 ? -0.820 -18.011 1.083 1.00 0.00 9 ASP A C 9
ATOM 13331 O O . ASP A 1 9 ? -0.405 -18.141 -0.069 1.00 0.00 9 ASP A O 9
ATOM 13340 N N . GLY A 1 10 ? -1.097 -16.828 1.622 1.00 0.00 10 GLY A N 9
ATOM 13341 C CA . GLY A 1 10 ? -0.917 -15.605 0.861 1.00 0.00 10 GLY A CA 9
ATOM 13342 C C . GLY A 1 10 ? -0.008 -14.615 1.561 1.00 0.00 10 GLY A C 9
ATOM 13343 O O . GLY A 1 10 ? 0.622 -14.925 2.573 1.00 0.00 10 GLY A O 9
ATOM 13347 N N . PRO A 1 11 ? 0.073 -13.392 1.015 1.00 0.00 11 PRO A N 9
ATOM 13348 C CA . PRO A 1 11 ? 0.913 -12.329 1.577 1.00 0.00 11 PRO A CA 9
ATOM 13349 C C . PRO A 1 11 ? 0.375 -11.809 2.906 1.00 0.00 11 PRO A C 9
ATOM 13350 O O . PRO A 1 11 ? -0.798 -11.454 3.018 1.00 0.00 11 PRO A O 9
ATOM 13361 N N . THR A 1 12 ? 1.243 -11.764 3.913 1.00 0.00 12 THR A N 9
ATOM 13362 C CA . THR A 1 12 ? 0.857 -11.287 5.234 1.00 0.00 12 THR A CA 9
ATOM 13363 C C . THR A 1 12 ? 1.869 -10.284 5.775 1.00 0.00 12 THR A C 9
ATOM 13364 O O . THR A 1 12 ? 2.914 -10.056 5.167 1.00 0.00 12 THR A O 9
ATOM 13375 N N . GLN A 1 13 ? 1.552 -9.688 6.920 1.00 0.00 13 GLN A N 9
ATOM 13376 C CA . GLN A 1 13 ? 2.435 -8.709 7.542 1.00 0.00 13 GLN A CA 9
ATOM 13377 C C . GLN A 1 13 ? 2.754 -7.573 6.575 1.00 0.00 13 GLN A C 9
ATOM 13378 O O . GLN A 1 13 ? 3.891 -7.103 6.506 1.00 0.00 13 GLN A O 9
ATOM 13392 N N . LEU A 1 14 ? 1.744 -7.136 5.829 1.00 0.00 14 LEU A N 9
ATOM 13393 C CA . LEU A 1 14 ? 1.917 -6.055 4.866 1.00 0.00 14 LEU A CA 9
ATOM 13394 C C . LEU A 1 14 ? 2.324 -4.762 5.566 1.00 0.00 14 LEU A C 9
ATOM 13395 O O . LEU A 1 14 ? 1.670 -4.325 6.513 1.00 0.00 14 LEU A O 9
ATOM 13411 N N . ARG A 1 15 ? 3.406 -4.153 5.091 1.00 0.00 15 ARG A N 9
ATOM 13412 C CA . ARG A 1 15 ? 3.899 -2.910 5.670 1.00 0.00 15 ARG A CA 9
ATOM 13413 C C . ARG A 1 15 ? 3.967 -1.808 4.617 1.00 0.00 15 ARG A C 9
ATOM 13414 O O . ARG A 1 15 ? 3.941 -2.081 3.416 1.00 0.00 15 ARG A O 9
ATOM 13435 N N . ALA A 1 16 ? 4.054 -0.563 5.073 1.00 0.00 16 ALA A N 9
ATOM 13436 C CA . ALA A 1 16 ? 4.126 0.579 4.171 1.00 0.00 16 ALA A CA 9
ATOM 13437 C C . ALA A 1 16 ? 5.335 1.453 4.489 1.00 0.00 16 ALA A C 9
ATOM 13438 O O . ALA A 1 16 ? 5.341 2.186 5.479 1.00 0.00 16 ALA A O 9
ATOM 13445 N N . LEU A 1 17 ? 6.356 1.371 3.644 1.00 0.00 17 LEU A N 9
ATOM 13446 C CA . LEU A 1 17 ? 7.572 2.156 3.835 1.00 0.00 17 LEU A CA 9
ATOM 13447 C C . LEU A 1 17 ? 7.397 3.572 3.297 1.00 0.00 17 LEU A C 9
ATOM 13448 O O . LEU A 1 17 ? 6.401 3.879 2.641 1.00 0.00 17 LEU A O 9
ATOM 13464 N N . ASN A 1 18 ? 8.370 4.432 3.578 1.00 0.00 18 ASN A N 9
ATOM 13465 C CA . ASN A 1 18 ? 8.324 5.816 3.120 1.00 0.00 18 ASN A CA 9
ATOM 13466 C C . ASN A 1 18 ? 8.533 5.897 1.610 1.00 0.00 18 ASN A C 9
ATOM 13467 O O . ASN A 1 18 ? 9.645 5.707 1.115 1.00 0.00 18 ASN A O 9
ATOM 13478 N N . LEU A 1 19 ? 7.458 6.181 0.885 1.00 0.00 19 LEU A N 9
ATOM 13479 C CA . LEU A 1 19 ? 7.522 6.289 -0.569 1.00 0.00 19 LEU A CA 9
ATOM 13480 C C . LEU A 1 19 ? 8.020 7.666 -0.991 1.00 0.00 19 LEU A C 9
ATOM 13481 O O . LEU A 1 19 ? 8.209 8.554 -0.158 1.00 0.00 19 LEU A O 9
ATOM 13497 N N . THR A 1 20 ? 8.232 7.841 -2.292 1.00 0.00 20 THR A N 9
ATOM 13498 C CA . THR A 1 20 ? 8.708 9.111 -2.825 1.00 0.00 20 THR A CA 9
ATOM 13499 C C . THR A 1 20 ? 7.591 10.148 -2.855 1.00 0.00 20 THR A C 9
ATOM 13500 O O . THR A 1 20 ? 7.350 10.783 -3.881 1.00 0.00 20 THR A O 9
ATOM 13511 N N . GLU A 1 21 ? 6.912 10.313 -1.725 1.00 0.00 21 GLU A N 9
ATOM 13512 C CA . GLU A 1 21 ? 5.820 11.274 -1.623 1.00 0.00 21 GLU A CA 9
ATOM 13513 C C . GLU A 1 21 ? 5.075 11.394 -2.950 1.00 0.00 21 GLU A C 9
ATOM 13514 O O . GLU A 1 21 ? 4.713 12.489 -3.373 1.00 0.00 21 GLU A O 9
ATOM 13526 N N . GLY A 1 22 ? 4.852 10.256 -3.601 1.00 0.00 22 GLY A N 9
ATOM 13527 C CA . GLY A 1 22 ? 4.153 10.254 -4.873 1.00 0.00 22 GLY A CA 9
ATOM 13528 C C . GLY A 1 22 ? 3.668 8.873 -5.266 1.00 0.00 22 GLY A C 9
ATOM 13529 O O . GLY A 1 22 ? 2.476 8.669 -5.500 1.00 0.00 22 GLY A O 9
ATOM 13533 N N . PHE A 1 23 ? 4.593 7.921 -5.340 1.00 0.00 23 PHE A N 9
ATOM 13534 C CA . PHE A 1 23 ? 4.252 6.553 -5.711 1.00 0.00 23 PHE A CA 9
ATOM 13535 C C . PHE A 1 23 ? 4.627 5.579 -4.596 1.00 0.00 23 PHE A C 9
ATOM 13536 O O . PHE A 1 23 ? 5.791 5.478 -4.211 1.00 0.00 23 PHE A O 9
ATOM 13553 N N . ALA A 1 24 ? 3.630 4.864 -4.085 1.00 0.00 24 ALA A N 9
ATOM 13554 C CA . ALA A 1 24 ? 3.853 3.898 -3.016 1.00 0.00 24 ALA A CA 9
ATOM 13555 C C . ALA A 1 24 ? 3.922 2.477 -3.567 1.00 0.00 24 ALA A C 9
ATOM 13556 O O . ALA A 1 24 ? 3.402 2.193 -4.646 1.00 0.00 24 ALA A O 9
ATOM 13563 N N . VAL A 1 25 ? 4.567 1.588 -2.819 1.00 0.00 25 VAL A N 9
ATOM 13564 C CA . VAL A 1 25 ? 4.703 0.196 -3.232 1.00 0.00 25 VAL A CA 9
ATOM 13565 C C . VAL A 1 25 ? 4.173 -0.749 -2.160 1.00 0.00 25 VAL A C 9
ATOM 13566 O O . VAL A 1 25 ? 4.282 -0.474 -0.965 1.00 0.00 25 VAL A O 9
ATOM 13579 N N . LEU A 1 26 ? 3.598 -1.865 -2.595 1.00 0.00 26 LEU A N 9
ATOM 13580 C CA . LEU A 1 26 ? 3.053 -2.854 -1.672 1.00 0.00 26 LEU A CA 9
ATOM 13581 C C . LEU A 1 26 ? 4.099 -3.906 -1.317 1.00 0.00 26 LEU A C 9
ATOM 13582 O O . LEU A 1 26 ? 4.498 -4.709 -2.161 1.00 0.00 26 LEU A O 9
ATOM 13598 N N . HIS A 1 27 ? 4.537 -3.896 -0.062 1.00 0.00 27 HIS A N 9
ATOM 13599 C CA . HIS A 1 27 ? 5.536 -4.850 0.405 1.00 0.00 27 HIS A CA 9
ATOM 13600 C C . HIS A 1 27 ? 4.885 -5.961 1.223 1.00 0.00 27 HIS A C 9
ATOM 13601 O O . HIS A 1 27 ? 4.272 -5.705 2.259 1.00 0.00 27 HIS A O 9
ATOM 13616 N N . TRP A 1 28 ? 5.019 -7.195 0.749 1.00 0.00 28 TRP A N 9
ATOM 13617 C CA . TRP A 1 28 ? 4.443 -8.345 1.436 1.00 0.00 28 TRP A CA 9
ATOM 13618 C C . TRP A 1 28 ? 5.484 -9.442 1.628 1.00 0.00 28 TRP A C 9
ATOM 13619 O O . TRP A 1 28 ? 6.446 -9.540 0.867 1.00 0.00 28 TRP A O 9
ATOM 13640 N N . LYS A 1 29 ? 5.286 -10.267 2.652 1.00 0.00 29 LYS A N 9
ATOM 13641 C CA . LYS A 1 29 ? 6.207 -11.359 2.944 1.00 0.00 29 LYS A CA 9
ATOM 13642 C C . LYS A 1 29 ? 5.821 -12.617 2.173 1.00 0.00 29 LYS A C 9
ATOM 13643 O O . LYS A 1 29 ? 4.708 -13.129 2.290 1.00 0.00 29 LYS A O 9
ATOM 13662 N N . PRO A 1 30 ? 6.763 -13.128 1.365 1.00 0.00 30 PRO A N 9
ATOM 13663 C CA . PRO A 1 30 ? 6.545 -14.334 0.561 1.00 0.00 30 PRO A CA 9
ATOM 13664 C C . PRO A 1 30 ? 6.454 -15.593 1.417 1.00 0.00 30 PRO A C 9
ATOM 13665 O O . PRO A 1 30 ? 7.394 -15.964 2.120 1.00 0.00 30 PRO A O 9
ATOM 13676 N N . PRO A 1 31 ? 5.297 -16.268 1.355 1.00 0.00 31 PRO A N 9
ATOM 13677 C CA . PRO A 1 31 ? 5.057 -17.498 2.117 1.00 0.00 31 PRO A CA 9
ATOM 13678 C C . PRO A 1 31 ? 5.882 -18.671 1.600 1.00 0.00 31 PRO A C 9
ATOM 13679 O O . PRO A 1 31 ? 6.390 -18.637 0.480 1.00 0.00 31 PRO A O 9
ATOM 13690 N N . GLN A 1 32 ? 6.010 -19.707 2.423 1.00 0.00 32 GLN A N 9
ATOM 13691 C CA . GLN A 1 32 ? 6.775 -20.891 2.049 1.00 0.00 32 GLN A CA 9
ATOM 13692 C C . GLN A 1 32 ? 6.392 -21.364 0.650 1.00 0.00 32 GLN A C 9
ATOM 13693 O O . GLN A 1 32 ? 7.256 -21.660 -0.174 1.00 0.00 32 GLN A O 9
ATOM 13707 N N . ASN A 1 33 ? 5.090 -21.436 0.391 1.00 0.00 33 ASN A N 9
ATOM 13708 C CA . ASN A 1 33 ? 4.593 -21.875 -0.908 1.00 0.00 33 ASN A CA 9
ATOM 13709 C C . ASN A 1 33 ? 4.518 -20.706 -1.886 1.00 0.00 33 ASN A C 9
ATOM 13710 O O . ASN A 1 33 ? 3.746 -19.764 -1.708 1.00 0.00 33 ASN A O 9
ATOM 13721 N N . PRO A 1 34 ? 5.338 -20.768 -2.945 1.00 0.00 34 PRO A N 9
ATOM 13722 C CA . PRO A 1 34 ? 5.383 -19.723 -3.973 1.00 0.00 34 PRO A CA 9
ATOM 13723 C C . PRO A 1 34 ? 4.122 -19.697 -4.829 1.00 0.00 34 PRO A C 9
ATOM 13724 O O . PRO A 1 34 ? 3.809 -20.666 -5.522 1.00 0.00 34 PRO A O 9
ATOM 13735 N N . VAL A 1 35 ? 3.400 -18.583 -4.776 1.00 0.00 35 VAL A N 9
ATOM 13736 C CA . VAL A 1 35 ? 2.171 -18.430 -5.547 1.00 0.00 35 VAL A CA 9
ATOM 13737 C C . VAL A 1 35 ? 2.473 -18.275 -7.034 1.00 0.00 35 VAL A C 9
ATOM 13738 O O . VAL A 1 35 ? 3.626 -18.356 -7.457 1.00 0.00 35 VAL A O 9
ATOM 13751 N N . ASP A 1 36 ? 1.428 -18.051 -7.823 1.00 0.00 36 ASP A N 9
ATOM 13752 C CA . ASP A 1 36 ? 1.579 -17.882 -9.264 1.00 0.00 36 ASP A CA 9
ATOM 13753 C C . ASP A 1 36 ? 1.467 -16.411 -9.654 1.00 0.00 36 ASP A C 9
ATOM 13754 O O . ASP A 1 36 ? 2.363 -15.856 -10.291 1.00 0.00 36 ASP A O 9
ATOM 13763 N N . THR A 1 37 ? 0.359 -15.785 -9.269 1.00 0.00 37 THR A N 9
ATOM 13764 C CA . THR A 1 37 ? 0.128 -14.380 -9.579 1.00 0.00 37 THR A CA 9
ATOM 13765 C C . THR A 1 37 ? -0.506 -13.653 -8.399 1.00 0.00 37 THR A C 9
ATOM 13766 O O . THR A 1 37 ? -1.444 -14.156 -7.779 1.00 0.00 37 THR A O 9
ATOM 13777 N N . TYR A 1 38 ? 0.011 -12.468 -8.093 1.00 0.00 38 TYR A N 9
ATOM 13778 C CA . TYR A 1 38 ? -0.504 -11.672 -6.986 1.00 0.00 38 TYR A CA 9
ATOM 13779 C C . TYR A 1 38 ? -1.558 -10.681 -7.471 1.00 0.00 38 TYR A C 9
ATOM 13780 O O . TYR A 1 38 ? -1.317 -9.906 -8.397 1.00 0.00 38 TYR A O 9
ATOM 13798 N N . ASP A 1 39 ? -2.725 -10.711 -6.838 1.00 0.00 39 ASP A N 9
ATOM 13799 C CA . ASP A 1 39 ? -3.816 -9.815 -7.202 1.00 0.00 39 ASP A CA 9
ATOM 13800 C C . ASP A 1 39 ? -3.812 -8.569 -6.321 1.00 0.00 39 ASP A C 9
ATOM 13801 O O . ASP A 1 39 ? -3.856 -8.663 -5.095 1.00 0.00 39 ASP A O 9
ATOM 13810 N N . ILE A 1 40 ? -3.757 -7.402 -6.956 1.00 0.00 40 ILE A N 9
ATOM 13811 C CA . ILE A 1 40 ? -3.748 -6.138 -6.231 1.00 0.00 40 ILE A CA 9
ATOM 13812 C C . ILE A 1 40 ? -4.890 -5.236 -6.684 1.00 0.00 40 ILE A C 9
ATOM 13813 O O . ILE A 1 40 ? -5.189 -5.147 -7.874 1.00 0.00 40 ILE A O 9
ATOM 13829 N N . GLN A 1 41 ? -5.524 -4.566 -5.726 1.00 0.00 41 GLN A N 9
ATOM 13830 C CA . GLN A 1 41 ? -6.634 -3.669 -6.028 1.00 0.00 41 GLN A CA 9
ATOM 13831 C C . GLN A 1 41 ? -6.471 -2.339 -5.300 1.00 0.00 41 GLN A C 9
ATOM 13832 O O . GLN A 1 41 ? -6.523 -2.281 -4.072 1.00 0.00 41 GLN A O 9
ATOM 13846 N N . VAL A 1 42 ? -6.273 -1.270 -6.066 1.00 0.00 42 VAL A N 9
ATOM 13847 C CA . VAL A 1 42 ? -6.103 0.060 -5.495 1.00 0.00 42 VAL A CA 9
ATOM 13848 C C . VAL A 1 42 ? -7.264 0.973 -5.874 1.00 0.00 42 VAL A C 9
ATOM 13849 O O . VAL A 1 42 ? -7.375 1.411 -7.019 1.00 0.00 42 VAL A O 9
ATOM 13862 N N . THR A 1 43 ? -8.126 1.258 -4.904 1.00 0.00 43 THR A N 9
ATOM 13863 C CA . THR A 1 43 ? -9.280 2.118 -5.135 1.00 0.00 43 THR A CA 9
ATOM 13864 C C . THR A 1 43 ? -9.352 3.232 -4.096 1.00 0.00 43 THR A C 9
ATOM 13865 O O . THR A 1 43 ? -8.825 3.098 -2.992 1.00 0.00 43 THR A O 9
ATOM 13876 N N . ALA A 1 44 ? -10.008 4.330 -4.458 1.00 0.00 44 ALA A N 9
ATOM 13877 C CA . ALA A 1 44 ? -10.151 5.465 -3.556 1.00 0.00 44 ALA A CA 9
ATOM 13878 C C . ALA A 1 44 ? -11.434 6.238 -3.844 1.00 0.00 44 ALA A C 9
ATOM 13879 O O . ALA A 1 44 ? -12.042 6.103 -4.906 1.00 0.00 44 ALA A O 9
ATOM 13886 N N . PRO A 1 45 ? -11.857 7.066 -2.877 1.00 0.00 45 PRO A N 9
ATOM 13887 C CA . PRO A 1 45 ? -13.072 7.876 -3.006 1.00 0.00 45 PRO A CA 9
ATOM 13888 C C . PRO A 1 45 ? -12.919 8.993 -4.032 1.00 0.00 45 PRO A C 9
ATOM 13889 O O . PRO A 1 45 ? -12.418 10.073 -3.719 1.00 0.00 45 PRO A O 9
ATOM 13900 N N . GLY A 1 46 ? -13.353 8.726 -5.260 1.00 0.00 46 GLY A N 9
ATOM 13901 C CA . GLY A 1 46 ? -13.255 9.720 -6.314 1.00 0.00 46 GLY A CA 9
ATOM 13902 C C . GLY A 1 46 ? -12.300 9.304 -7.415 1.00 0.00 46 GLY A C 9
ATOM 13903 O O . GLY A 1 46 ? -12.535 9.588 -8.590 1.00 0.00 46 GLY A O 9
ATOM 13907 N N . ALA A 1 47 ? -11.218 8.632 -7.036 1.00 0.00 47 ALA A N 9
ATOM 13908 C CA . ALA A 1 47 ? -10.224 8.177 -8.001 1.00 0.00 47 ALA A CA 9
ATOM 13909 C C . ALA A 1 47 ? -10.707 6.935 -8.741 1.00 0.00 47 ALA A C 9
ATOM 13910 O O . ALA A 1 47 ? -11.567 6.193 -8.265 1.00 0.00 47 ALA A O 9
ATOM 13917 N N . PRO A 1 48 ? -10.145 6.702 -9.936 1.00 0.00 48 PRO A N 9
ATOM 13918 C CA . PRO A 1 48 ? -10.503 5.550 -10.769 1.00 0.00 48 PRO A CA 9
ATOM 13919 C C . PRO A 1 48 ? -10.020 4.232 -10.174 1.00 0.00 48 PRO A C 9
ATOM 13920 O O . PRO A 1 48 ? -9.100 4.193 -9.355 1.00 0.00 48 PRO A O 9
ATOM 13931 N N . PRO A 1 49 ? -10.651 3.126 -10.593 1.00 0.00 49 PRO A N 9
ATOM 13932 C CA . PRO A 1 49 ? -10.300 1.784 -10.114 1.00 0.00 49 PRO A CA 9
ATOM 13933 C C . PRO A 1 49 ? -8.942 1.322 -10.629 1.00 0.00 49 PRO A C 9
ATOM 13934 O O . PRO A 1 49 ? -8.632 1.466 -11.813 1.00 0.00 49 PRO A O 9
ATOM 13945 N N . LEU A 1 50 ? -8.133 0.765 -9.734 1.00 0.00 50 LEU A N 9
ATOM 13946 C CA . LEU A 1 50 ? -6.806 0.282 -10.098 1.00 0.00 50 LEU A CA 9
ATOM 13947 C C . LEU A 1 50 ? -6.798 -1.238 -10.231 1.00 0.00 50 LEU A C 9
ATOM 13948 O O . LEU A 1 50 ? -7.054 -1.955 -9.264 1.00 0.00 50 LEU A O 9
ATOM 13964 N N . GLN A 1 51 ? -6.501 -1.720 -11.432 1.00 0.00 51 GLN A N 9
ATOM 13965 C CA . GLN A 1 51 ? -6.459 -3.155 -11.690 1.00 0.00 51 GLN A CA 9
ATOM 13966 C C . GLN A 1 51 ? -5.121 -3.559 -12.302 1.00 0.00 51 GLN A C 9
ATOM 13967 O O . GLN A 1 51 ? -4.751 -3.087 -13.376 1.00 0.00 51 GLN A O 9
ATOM 13981 N N . ALA A 1 52 ? -4.400 -4.436 -11.610 1.00 0.00 52 ALA A N 9
ATOM 13982 C CA . ALA A 1 52 ? -3.105 -4.904 -12.086 1.00 0.00 52 ALA A CA 9
ATOM 13983 C C . ALA A 1 52 ? -2.744 -6.248 -11.461 1.00 0.00 52 ALA A C 9
ATOM 13984 O O . ALA A 1 52 ? -3.291 -6.628 -10.426 1.00 0.00 52 ALA A O 9
ATOM 13991 N N . GLU A 1 53 ? -1.820 -6.961 -12.096 1.00 0.00 53 GLU A N 9
ATOM 13992 C CA . GLU A 1 53 ? -1.387 -8.263 -11.602 1.00 0.00 53 GLU A CA 9
ATOM 13993 C C . GLU A 1 53 ? 0.130 -8.401 -11.689 1.00 0.00 53 GLU A C 9
ATOM 13994 O O . GLU A 1 53 ? 0.794 -7.653 -12.407 1.00 0.00 53 GLU A O 9
ATOM 14006 N N . THR A 1 54 ? 0.673 -9.366 -10.952 1.00 0.00 54 THR A N 9
ATOM 14007 C CA . THR A 1 54 ? 2.112 -9.602 -10.944 1.00 0.00 54 THR A CA 9
ATOM 14008 C C . THR A 1 54 ? 2.425 -11.083 -10.761 1.00 0.00 54 THR A C 9
ATOM 14009 O O . THR A 1 54 ? 1.662 -11.833 -10.150 1.00 0.00 54 THR A O 9
ATOM 14020 N N . PRO A 1 55 ? 3.572 -11.518 -11.303 1.00 0.00 55 PRO A N 9
ATOM 14021 C CA . PRO A 1 55 ? 4.013 -12.913 -11.211 1.00 0.00 55 PRO A CA 9
ATOM 14022 C C . PRO A 1 55 ? 4.419 -13.301 -9.794 1.00 0.00 55 PRO A C 9
ATOM 14023 O O . PRO A 1 55 ? 4.793 -12.448 -8.989 1.00 0.00 55 PRO A O 9
ATOM 14034 N N . GLY A 1 56 ? 4.344 -14.594 -9.494 1.00 0.00 56 GLY A N 9
ATOM 14035 C CA . GLY A 1 56 ? 4.709 -15.072 -8.173 1.00 0.00 56 GLY A CA 9
ATOM 14036 C C . GLY A 1 56 ? 6.159 -14.790 -7.834 1.00 0.00 56 GLY A C 9
ATOM 14037 O O . GLY A 1 56 ? 6.551 -14.837 -6.668 1.00 0.00 56 GLY A O 9
ATOM 14041 N N . SER A 1 57 ? 6.958 -14.500 -8.856 1.00 0.00 57 SER A N 9
ATOM 14042 C CA . SER A 1 57 ? 8.375 -14.216 -8.660 1.00 0.00 57 SER A CA 9
ATOM 14043 C C . SER A 1 57 ? 8.590 -12.751 -8.293 1.00 0.00 57 SER A C 9
ATOM 14044 O O . SER A 1 57 ? 9.634 -12.172 -8.588 1.00 0.00 57 SER A O 9
ATOM 14052 N N . ALA A 1 58 ? 7.592 -12.157 -7.647 1.00 0.00 58 ALA A N 9
ATOM 14053 C CA . ALA A 1 58 ? 7.671 -10.762 -7.235 1.00 0.00 58 ALA A CA 9
ATOM 14054 C C . ALA A 1 58 ? 7.217 -10.588 -5.790 1.00 0.00 58 ALA A C 9
ATOM 14055 O O . ALA A 1 58 ? 6.177 -11.110 -5.387 1.00 0.00 58 ALA A O 9
ATOM 14062 N N . VAL A 1 59 ? 8.005 -9.852 -5.012 1.00 0.00 59 VAL A N 9
ATOM 14063 C CA . VAL A 1 59 ? 7.684 -9.610 -3.610 1.00 0.00 59 VAL A CA 9
ATOM 14064 C C . VAL A 1 59 ? 7.431 -8.129 -3.352 1.00 0.00 59 VAL A C 9
ATOM 14065 O O . VAL A 1 59 ? 7.554 -7.655 -2.223 1.00 0.00 59 VAL A O 9
ATOM 14078 N N . ASP A 1 60 ? 7.075 -7.403 -4.407 1.00 0.00 60 ASP A N 9
ATOM 14079 C CA . ASP A 1 60 ? 6.802 -5.975 -4.295 1.00 0.00 60 ASP A CA 9
ATOM 14080 C C . ASP A 1 60 ? 6.209 -5.432 -5.592 1.00 0.00 60 ASP A C 9
ATOM 14081 O O . ASP A 1 60 ? 6.731 -5.684 -6.678 1.00 0.00 60 ASP A O 9
ATOM 14090 N N . TYR A 1 61 ? 5.116 -4.688 -5.470 1.00 0.00 61 TYR A N 9
ATOM 14091 C CA . TYR A 1 61 ? 4.449 -4.113 -6.632 1.00 0.00 61 TYR A CA 9
ATOM 14092 C C . TYR A 1 61 ? 4.246 -2.611 -6.456 1.00 0.00 61 TYR A C 9
ATOM 14093 O O . TYR A 1 61 ? 3.287 -2.157 -5.833 1.00 0.00 61 TYR A O 9
ATOM 14111 N N . PRO A 1 62 ? 5.172 -1.820 -7.018 1.00 0.00 62 PRO A N 9
ATOM 14112 C CA . PRO A 1 62 ? 5.118 -0.357 -6.939 1.00 0.00 62 PRO A CA 9
ATOM 14113 C C . PRO A 1 62 ? 3.976 0.226 -7.765 1.00 0.00 62 PRO A C 9
ATOM 14114 O O . PRO A 1 62 ? 3.981 0.145 -8.994 1.00 0.00 62 PRO A O 9
ATOM 14125 N N . LEU A 1 63 ? 2.998 0.813 -7.083 1.00 0.00 63 LEU A N 9
ATOM 14126 C CA . LEU A 1 63 ? 1.849 1.411 -7.754 1.00 0.00 63 LEU A CA 9
ATOM 14127 C C . LEU A 1 63 ? 2.083 2.896 -8.015 1.00 0.00 63 LEU A C 9
ATOM 14128 O O . LEU A 1 63 ? 2.276 3.678 -7.083 1.00 0.00 63 LEU A O 9
ATOM 14144 N N . HIS A 1 64 ? 2.061 3.278 -9.288 1.00 0.00 64 HIS A N 9
ATOM 14145 C CA . HIS A 1 64 ? 2.268 4.670 -9.670 1.00 0.00 64 HIS A CA 9
ATOM 14146 C C . HIS A 1 64 ? 0.956 5.313 -10.112 1.00 0.00 64 HIS A C 9
ATOM 14147 O O . HIS A 1 64 ? -0.042 4.624 -10.326 1.00 0.00 64 HIS A O 9
ATOM 14162 N N . ASP A 1 65 ? 0.966 6.634 -10.246 1.00 0.00 65 ASP A N 9
ATOM 14163 C CA . ASP A 1 65 ? -0.222 7.369 -10.663 1.00 0.00 65 ASP A CA 9
ATOM 14164 C C . ASP A 1 65 ? -1.253 7.418 -9.538 1.00 0.00 65 ASP A C 9
ATOM 14165 O O . ASP A 1 65 ? -2.422 7.086 -9.739 1.00 0.00 65 ASP A O 9
ATOM 14174 N N . LEU A 1 66 ? -0.810 7.831 -8.356 1.00 0.00 66 LEU A N 9
ATOM 14175 C CA . LEU A 1 66 ? -1.695 7.921 -7.198 1.00 0.00 66 LEU A CA 9
ATOM 14176 C C . LEU A 1 66 ? -1.867 9.372 -6.758 1.00 0.00 66 LEU A C 9
ATOM 14177 O O . LEU A 1 66 ? -0.893 10.058 -6.449 1.00 0.00 66 LEU A O 9
ATOM 14193 N N . VAL A 1 67 ? -3.114 9.831 -6.728 1.00 0.00 67 VAL A N 9
ATOM 14194 C CA . VAL A 1 67 ? -3.415 11.199 -6.321 1.00 0.00 67 VAL A CA 9
ATOM 14195 C C . VAL A 1 67 ? -2.857 11.496 -4.934 1.00 0.00 67 VAL A C 9
ATOM 14196 O O . VAL A 1 67 ? -3.073 10.735 -3.990 1.00 0.00 67 VAL A O 9
ATOM 14209 N N . LEU A 1 68 ? -2.139 12.606 -4.817 1.00 0.00 68 LEU A N 9
ATOM 14210 C CA . LEU A 1 68 ? -1.548 13.006 -3.544 1.00 0.00 68 LEU A CA 9
ATOM 14211 C C . LEU A 1 68 ? -2.619 13.513 -2.583 1.00 0.00 68 LEU A C 9
ATOM 14212 O O . LEU A 1 68 ? -3.732 13.842 -2.994 1.00 0.00 68 LEU A O 9
ATOM 14228 N N . HIS A 1 69 ? -2.272 13.578 -1.301 1.00 0.00 69 HIS A N 9
ATOM 14229 C CA . HIS A 1 69 ? -3.204 14.049 -0.281 1.00 0.00 69 HIS A CA 9
ATOM 14230 C C . HIS A 1 69 ? -4.535 13.310 -0.378 1.00 0.00 69 HIS A C 9
ATOM 14231 O O . HIS A 1 69 ? -5.595 13.929 -0.465 1.00 0.00 69 HIS A O 9
ATOM 14246 N N . THR A 1 70 ? -4.472 11.982 -0.364 1.00 0.00 70 THR A N 9
ATOM 14247 C CA . THR A 1 70 ? -5.673 11.159 -0.453 1.00 0.00 70 THR A CA 9
ATOM 14248 C C . THR A 1 70 ? -5.433 9.773 0.134 1.00 0.00 70 THR A C 9
ATOM 14249 O O . THR A 1 70 ? -4.357 9.198 -0.027 1.00 0.00 70 THR A O 9
ATOM 14260 N N . ASN A 1 71 ? -6.443 9.241 0.814 1.00 0.00 71 ASN A N 9
ATOM 14261 C CA . ASN A 1 71 ? -6.342 7.921 1.425 1.00 0.00 71 ASN A CA 9
ATOM 14262 C C . ASN A 1 71 ? -6.669 6.827 0.412 1.00 0.00 71 ASN A C 9
ATOM 14263 O O . ASN A 1 71 ? -7.814 6.685 -0.018 1.00 0.00 71 ASN A O 9
ATOM 14274 N N . TYR A 1 72 ? -5.656 6.054 0.037 1.00 0.00 72 TYR A N 9
ATOM 14275 C CA . TYR A 1 72 ? -5.834 4.974 -0.927 1.00 0.00 72 TYR A CA 9
ATOM 14276 C C . TYR A 1 72 ? -5.815 3.616 -0.231 1.00 0.00 72 TYR A C 9
ATOM 14277 O O . TYR A 1 72 ? -4.921 3.323 0.564 1.00 0.00 72 TYR A O 9
ATOM 14295 N N . THR A 1 73 ? -6.810 2.788 -0.537 1.00 0.00 73 THR A N 9
ATOM 14296 C CA . THR A 1 73 ? -6.909 1.461 0.057 1.00 0.00 73 THR A CA 9
ATOM 14297 C C . THR A 1 73 ? -6.481 0.382 -0.931 1.00 0.00 73 THR A C 9
ATOM 14298 O O . THR A 1 73 ? -7.076 0.233 -1.998 1.00 0.00 73 THR A O 9
ATOM 14309 N N . ALA A 1 74 ? -5.445 -0.368 -0.569 1.00 0.00 74 ALA A N 9
ATOM 14310 C CA . ALA A 1 74 ? -4.939 -1.435 -1.423 1.00 0.00 74 ALA A CA 9
ATOM 14311 C C . ALA A 1 74 ? -5.214 -2.805 -0.812 1.00 0.00 74 ALA A C 9
ATOM 14312 O O . ALA A 1 74 ? -5.232 -2.959 0.409 1.00 0.00 74 ALA A O 9
ATOM 14319 N N . THR A 1 75 ? -5.429 -3.798 -1.669 1.00 0.00 75 THR A N 9
ATOM 14320 C CA . THR A 1 75 ? -5.704 -5.155 -1.213 1.00 0.00 75 THR A CA 9
ATOM 14321 C C . THR A 1 75 ? -4.913 -6.177 -2.020 1.00 0.00 75 THR A C 9
ATOM 14322 O O . THR A 1 75 ? -5.175 -6.385 -3.205 1.00 0.00 75 THR A O 9
ATOM 14333 N N . VAL A 1 76 ? -3.944 -6.816 -1.370 1.00 0.00 76 VAL A N 9
ATOM 14334 C CA . VAL A 1 76 ? -3.115 -7.820 -2.027 1.00 0.00 76 VAL A CA 9
ATOM 14335 C C . VAL A 1 76 ? -3.643 -9.225 -1.765 1.00 0.00 76 VAL A C 9
ATOM 14336 O O . VAL A 1 76 ? -4.028 -9.556 -0.643 1.00 0.00 76 VAL A O 9
ATOM 14349 N N . ARG A 1 77 ? -3.656 -10.051 -2.807 1.00 0.00 77 ARG A N 9
ATOM 14350 C CA . ARG A 1 77 ? -4.137 -11.421 -2.689 1.00 0.00 77 ARG A CA 9
ATOM 14351 C C . ARG A 1 77 ? -3.209 -12.388 -3.421 1.00 0.00 77 ARG A C 9
ATOM 14352 O O . ARG A 1 77 ? -2.358 -11.972 -4.206 1.00 0.00 77 ARG A O 9
ATOM 14373 N N . GLY A 1 78 ? -3.381 -13.679 -3.157 1.00 0.00 78 GLY A N 9
ATOM 14374 C CA . GLY A 1 78 ? -2.552 -14.684 -3.797 1.00 0.00 78 GLY A CA 9
ATOM 14375 C C . GLY A 1 78 ? -3.366 -15.684 -4.595 1.00 0.00 78 GLY A C 9
ATOM 14376 O O . GLY A 1 78 ? -4.289 -16.306 -4.069 1.00 0.00 78 GLY A O 9
ATOM 14380 N N . LEU A 1 79 ? -3.024 -15.839 -5.870 1.00 0.00 79 LEU A N 9
ATOM 14381 C CA . LEU A 1 79 ? -3.731 -16.768 -6.744 1.00 0.00 79 LEU A CA 9
ATOM 14382 C C . LEU A 1 79 ? -3.063 -18.140 -6.732 1.00 0.00 79 LEU A C 9
ATOM 14383 O O . LEU A 1 79 ? -2.008 -18.333 -7.338 1.00 0.00 79 LEU A O 9
ATOM 14399 N N . ARG A 1 80 ? -3.686 -19.089 -6.042 1.00 0.00 80 ARG A N 9
ATOM 14400 C CA . ARG A 1 80 ? -3.152 -20.444 -5.953 1.00 0.00 80 ARG A CA 9
ATOM 14401 C C . ARG A 1 80 ? -4.162 -21.461 -6.475 1.00 0.00 80 ARG A C 9
ATOM 14402 O O . ARG A 1 80 ? -5.037 -21.916 -5.740 1.00 0.00 80 ARG A O 9
ATOM 14423 N N . GLY A 1 81 ? -4.033 -21.814 -7.751 1.00 0.00 81 GLY A N 9
ATOM 14424 C CA . GLY A 1 81 ? -4.940 -22.775 -8.350 1.00 0.00 81 GLY A CA 9
ATOM 14425 C C . GLY A 1 81 ? -6.368 -22.268 -8.403 1.00 0.00 81 GLY A C 9
ATOM 14426 O O . GLY A 1 81 ? -6.621 -21.065 -8.453 1.00 0.00 81 GLY A O 9
ATOM 14430 N N . PRO A 1 82 ? -7.332 -23.202 -8.393 1.00 0.00 82 PRO A N 9
ATOM 14431 C CA . PRO A 1 82 ? -8.758 -22.867 -8.441 1.00 0.00 82 PRO A CA 9
ATOM 14432 C C . PRO A 1 82 ? -9.244 -22.211 -7.153 1.00 0.00 82 PRO A C 9
ATOM 14433 O O . PRO A 1 82 ? -10.431 -21.928 -6.999 1.00 0.00 82 PRO A O 9
ATOM 14444 N N . ASN A 1 83 ? -8.317 -21.973 -6.230 1.00 0.00 83 ASN A N 9
ATOM 14445 C CA . ASN A 1 83 ? -8.652 -21.352 -4.954 1.00 0.00 83 ASN A CA 9
ATOM 14446 C C . ASN A 1 83 ? -7.899 -20.036 -4.776 1.00 0.00 83 ASN A C 9
ATOM 14447 O O . ASN A 1 83 ? -7.073 -19.664 -5.610 1.00 0.00 83 ASN A O 9
ATOM 14458 N N . LEU A 1 84 ? -8.191 -19.338 -3.684 1.00 0.00 84 LEU A N 9
ATOM 14459 C CA . LEU A 1 84 ? -7.541 -18.063 -3.396 1.00 0.00 84 LEU A CA 9
ATOM 14460 C C . LEU A 1 84 ? -6.886 -18.086 -2.019 1.00 0.00 84 LEU A C 9
ATOM 14461 O O . LEU A 1 84 ? -7.191 -18.941 -1.187 1.00 0.00 84 LEU A O 9
ATOM 14477 N N . THR A 1 85 ? -5.983 -17.138 -1.783 1.00 0.00 85 THR A N 9
ATOM 14478 C CA . THR A 1 85 ? -5.285 -17.049 -0.507 1.00 0.00 85 THR A CA 9
ATOM 14479 C C . THR A 1 85 ? -5.859 -15.932 0.356 1.00 0.00 85 THR A C 9
ATOM 14480 O O . THR A 1 85 ? -6.763 -15.211 -0.065 1.00 0.00 85 THR A O 9
ATOM 14491 N N . SER A 1 86 ? -5.328 -15.794 1.567 1.00 0.00 86 SER A N 9
ATOM 14492 C CA . SER A 1 86 ? -5.790 -14.766 2.492 1.00 0.00 86 SER A CA 9
ATOM 14493 C C . SER A 1 86 ? -5.375 -13.379 2.014 1.00 0.00 86 SER A C 9
ATOM 14494 O O . SER A 1 86 ? -4.192 -13.081 1.843 1.00 0.00 86 SER A O 9
ATOM 14502 N N . PRO A 1 87 ? -6.371 -12.507 1.792 1.00 0.00 87 PRO A N 9
ATOM 14503 C CA . PRO A 1 87 ? -6.134 -11.136 1.331 1.00 0.00 87 PRO A CA 9
ATOM 14504 C C . PRO A 1 87 ? -5.483 -10.268 2.403 1.00 0.00 87 PRO A C 9
ATOM 14505 O O . PRO A 1 87 ? -5.613 -10.536 3.596 1.00 0.00 87 PRO A O 9
ATOM 14516 N N . ALA A 1 88 ? -4.780 -9.227 1.967 1.00 0.00 88 ALA A N 9
ATOM 14517 C CA . ALA A 1 88 ? -4.110 -8.318 2.889 1.00 0.00 88 ALA A CA 9
ATOM 14518 C C . ALA A 1 88 ? -4.232 -6.873 2.422 1.00 0.00 88 ALA A C 9
ATOM 14519 O O . ALA A 1 88 ? -3.713 -6.505 1.367 1.00 0.00 88 ALA A O 9
ATOM 14526 N N . SER A 1 89 ? -4.921 -6.056 3.213 1.00 0.00 89 SER A N 9
ATOM 14527 C CA . SER A 1 89 ? -5.115 -4.651 2.876 1.00 0.00 89 SER A CA 9
ATOM 14528 C C . SER A 1 89 ? -4.436 -3.747 3.902 1.00 0.00 89 SER A C 9
ATOM 14529 O O . SER A 1 89 ? -4.156 -4.168 5.024 1.00 0.00 89 SER A O 9
ATOM 14537 N N . ILE A 1 90 ? -4.175 -2.506 3.507 1.00 0.00 90 ILE A N 9
ATOM 14538 C CA . ILE A 1 90 ? -3.529 -1.544 4.390 1.00 0.00 90 ILE A CA 9
ATOM 14539 C C . ILE A 1 90 ? -3.837 -0.112 3.963 1.00 0.00 90 ILE A C 9
ATOM 14540 O O . ILE A 1 90 ? -4.231 0.136 2.824 1.00 0.00 90 ILE A O 9
ATOM 14556 N N . THR A 1 91 ? -3.653 0.827 4.886 1.00 0.00 91 THR A N 9
ATOM 14557 C CA . THR A 1 91 ? -3.911 2.234 4.606 1.00 0.00 91 THR A CA 9
ATOM 14558 C C . THR A 1 91 ? -2.619 3.042 4.620 1.00 0.00 91 THR A C 9
ATOM 14559 O O . THR A 1 91 ? -1.891 3.051 5.613 1.00 0.00 91 THR A O 9
ATOM 14570 N N . PHE A 1 92 ? -2.338 3.721 3.512 1.00 0.00 92 PHE A N 9
ATOM 14571 C CA . PHE A 1 92 ? -1.134 4.533 3.398 1.00 0.00 92 PHE A CA 9
ATOM 14572 C C . PHE A 1 92 ? -1.412 5.813 2.616 1.00 0.00 92 PHE A C 9
ATOM 14573 O O . PHE A 1 92 ? -1.922 5.773 1.496 1.00 0.00 92 PHE A O 9
ATOM 14590 N N . THR A 1 93 ? -1.074 6.951 3.214 1.00 0.00 93 THR A N 9
ATOM 14591 C CA . THR A 1 93 ? -1.289 8.244 2.577 1.00 0.00 93 THR A CA 9
ATOM 14592 C C . THR A 1 93 ? -0.153 8.579 1.616 1.00 0.00 93 THR A C 9
ATOM 14593 O O . THR A 1 93 ? 1.011 8.279 1.884 1.00 0.00 93 THR A O 9
ATOM 14604 N N . THR A 1 94 ? -0.497 9.205 0.494 1.00 0.00 94 THR A N 9
ATOM 14605 C CA . THR A 1 94 ? 0.493 9.581 -0.506 1.00 0.00 94 THR A CA 9
ATOM 14606 C C . THR A 1 94 ? 1.012 10.993 -0.263 1.00 0.00 94 THR A C 9
ATOM 14607 O O . THR A 1 94 ? 0.236 11.944 -0.178 1.00 0.00 94 THR A O 9
ATOM 14618 N N . GLY A 1 95 ? 2.330 11.123 -0.152 1.00 0.00 95 GLY A N 9
ATOM 14619 C CA . GLY A 1 95 ? 2.930 12.425 0.080 1.00 0.00 95 GLY A CA 9
ATOM 14620 C C . GLY A 1 95 ? 3.652 12.502 1.411 1.00 0.00 95 GLY A C 9
ATOM 14621 O O . GLY A 1 95 ? 4.683 11.857 1.605 1.00 0.00 95 GLY A O 9
ATOM 14625 N N . LEU A 1 96 ? 3.110 13.293 2.330 1.00 0.00 96 LEU A N 9
ATOM 14626 C CA . LEU A 1 96 ? 3.709 13.454 3.651 1.00 0.00 96 LEU A CA 9
ATOM 14627 C C . LEU A 1 96 ? 5.231 13.373 3.572 1.00 0.00 96 LEU A C 9
ATOM 14628 O O . LEU A 1 96 ? 5.874 12.758 4.421 1.00 0.00 96 LEU A O 9
ATOM 14644 N N . GLU A 1 97 ? 5.799 14.001 2.547 1.00 0.00 97 GLU A N 9
ATOM 14645 C CA . GLU A 1 97 ? 7.244 14.001 2.358 1.00 0.00 97 GLU A CA 9
ATOM 14646 C C . GLU A 1 97 ? 7.956 14.518 3.605 1.00 0.00 97 GLU A C 9
ATOM 14647 O O . GLU A 1 97 ? 9.157 14.314 3.778 1.00 0.00 97 GLU A O 9
ATOM 14659 N N . ALA A 1 98 ? 7.204 15.191 4.471 1.00 0.00 98 ALA A N 9
ATOM 14660 C CA . ALA A 1 98 ? 7.761 15.736 5.703 1.00 0.00 98 ALA A CA 9
ATOM 14661 C C . ALA A 1 98 ? 6.964 15.276 6.918 1.00 0.00 98 ALA A C 9
ATOM 14662 O O . ALA A 1 98 ? 6.079 15.975 7.411 1.00 0.00 98 ALA A O 9
ATOM 14669 N N . PRO A 1 99 ? 7.281 14.070 7.413 1.00 0.00 99 PRO A N 9
ATOM 14670 C CA . PRO A 1 99 ? 6.605 13.489 8.576 1.00 0.00 99 PRO A CA 9
ATOM 14671 C C . PRO A 1 99 ? 6.948 14.218 9.870 1.00 0.00 99 PRO A C 9
ATOM 14672 O O . PRO A 1 99 ? 6.462 13.861 10.943 1.00 0.00 99 PRO A O 9
ATOM 14683 N N . ARG A 1 100 ? 7.786 15.243 9.761 1.00 0.00 100 ARG A N 9
ATOM 14684 C CA . ARG A 1 100 ? 8.194 16.023 10.923 1.00 0.00 100 ARG A CA 9
ATOM 14685 C C . ARG A 1 100 ? 7.076 16.960 11.370 1.00 0.00 100 ARG A C 9
ATOM 14686 O O . ARG A 1 100 ? 6.557 16.838 12.480 1.00 0.00 100 ARG A O 9
ATOM 14707 N N . ASP A 1 101 ? 6.711 17.894 10.500 1.00 0.00 101 ASP A N 9
ATOM 14708 C CA . ASP A 1 101 ? 5.654 18.852 10.804 1.00 0.00 101 ASP A CA 9
ATOM 14709 C C . ASP A 1 101 ? 5.341 19.720 9.589 1.00 0.00 101 ASP A C 9
ATOM 14710 O O . ASP A 1 101 ? 6.190 20.479 9.120 1.00 0.00 101 ASP A O 9
ATOM 14719 N N . LEU A 1 102 ? 4.118 19.603 9.084 1.00 0.00 102 LEU A N 9
ATOM 14720 C CA . LEU A 1 102 ? 3.693 20.377 7.922 1.00 0.00 102 LEU A CA 9
ATOM 14721 C C . LEU A 1 102 ? 3.317 21.800 8.325 1.00 0.00 102 LEU A C 9
ATOM 14722 O O . LEU A 1 102 ? 2.642 22.012 9.332 1.00 0.00 102 LEU A O 9
ATOM 14738 N N . GLU A 1 103 ? 3.756 22.770 7.529 1.00 0.00 103 GLU A N 9
ATOM 14739 C CA . GLU A 1 103 ? 3.464 24.172 7.802 1.00 0.00 103 GLU A CA 9
ATOM 14740 C C . GLU A 1 103 ? 4.242 24.664 9.019 1.00 0.00 103 GLU A C 9
ATOM 14741 O O . GLU A 1 103 ? 3.691 25.330 9.894 1.00 0.00 103 GLU A O 9
ATOM 14753 N N . ALA A 1 104 ? 5.528 24.329 9.066 1.00 0.00 104 ALA A N 9
ATOM 14754 C CA . ALA A 1 104 ? 6.382 24.736 10.174 1.00 0.00 104 ALA A CA 9
ATOM 14755 C C . ALA A 1 104 ? 5.986 26.113 10.697 1.00 0.00 104 ALA A C 9
ATOM 14756 O O . ALA A 1 104 ? 5.643 27.007 9.922 1.00 0.00 104 ALA A O 9
ATOM 14763 N N . LYS A 1 105 ? 6.034 26.277 12.015 1.00 0.00 105 LYS A N 9
ATOM 14764 C CA . LYS A 1 105 ? 5.680 27.546 12.641 1.00 0.00 105 LYS A CA 9
ATOM 14765 C C . LYS A 1 105 ? 6.273 28.718 11.868 1.00 0.00 105 LYS A C 9
ATOM 14766 O O . LYS A 1 105 ? 7.290 28.576 11.191 1.00 0.00 105 LYS A O 9
ATOM 14785 N N . GLU A 1 106 ? 5.630 29.877 11.975 1.00 0.00 106 GLU A N 9
ATOM 14786 C CA . GLU A 1 106 ? 6.095 31.074 11.285 1.00 0.00 106 GLU A CA 9
ATOM 14787 C C . GLU A 1 106 ? 5.509 32.331 11.922 1.00 0.00 106 GLU A C 9
ATOM 14788 O O . GLU A 1 106 ? 4.724 32.255 12.867 1.00 0.00 106 GLU A O 9
ATOM 14800 N N . VAL A 1 107 ? 5.897 33.490 11.396 1.00 0.00 107 VAL A N 9
ATOM 14801 C CA . VAL A 1 107 ? 5.410 34.764 11.912 1.00 0.00 107 VAL A CA 9
ATOM 14802 C C . VAL A 1 107 ? 3.954 34.658 12.354 1.00 0.00 107 VAL A C 9
ATOM 14803 O O . VAL A 1 107 ? 3.146 33.986 11.712 1.00 0.00 107 VAL A O 9
ATOM 14816 N N . THR A 1 108 ? 3.626 35.328 13.455 1.00 0.00 108 THR A N 9
ATOM 14817 C CA . THR A 1 108 ? 2.267 35.309 13.983 1.00 0.00 108 THR A CA 9
ATOM 14818 C C . THR A 1 108 ? 2.104 36.319 15.113 1.00 0.00 108 THR A C 9
ATOM 14819 O O . THR A 1 108 ? 2.994 36.510 15.941 1.00 0.00 108 THR A O 9
ATOM 14830 N N . PRO A 1 109 ? 0.939 36.983 15.150 1.00 0.00 109 PRO A N 9
ATOM 14831 C CA . PRO A 1 109 ? 0.630 37.984 16.176 1.00 0.00 109 PRO A CA 9
ATOM 14832 C C . PRO A 1 109 ? 0.432 37.362 17.553 1.00 0.00 109 PRO A C 9
ATOM 14833 O O . PRO A 1 109 ? 0.751 36.192 17.768 1.00 0.00 109 PRO A O 9
ATOM 14844 N N . SER A 1 110 ? -0.097 38.150 18.483 1.00 0.00 110 SER A N 9
ATOM 14845 C CA . SER A 1 110 ? -0.335 37.677 19.841 1.00 0.00 110 SER A CA 9
ATOM 14846 C C . SER A 1 110 ? -0.806 36.225 19.836 1.00 0.00 110 SER A C 9
ATOM 14847 O O . SER A 1 110 ? -1.876 35.910 19.319 1.00 0.00 110 SER A O 9
ATOM 14855 N N . GLY A 1 111 ? 0.003 35.345 20.418 1.00 0.00 111 GLY A N 9
ATOM 14856 C CA . GLY A 1 111 ? -0.346 33.938 20.470 1.00 0.00 111 GLY A CA 9
ATOM 14857 C C . GLY A 1 111 ? -1.811 33.716 20.791 1.00 0.00 111 GLY A C 9
ATOM 14858 O O . GLY A 1 111 ? -2.418 34.456 21.566 1.00 0.00 111 GLY A O 9
ATOM 14862 N N . PRO A 1 112 ? -2.403 32.674 20.188 1.00 0.00 112 PRO A N 9
ATOM 14863 C CA . PRO A 1 112 ? -3.813 32.333 20.398 1.00 0.00 112 PRO A CA 9
ATOM 14864 C C . PRO A 1 112 ? -4.076 31.795 21.800 1.00 0.00 112 PRO A C 9
ATOM 14865 O O . PRO A 1 112 ? -3.200 31.831 22.664 1.00 0.00 112 PRO A O 9
ATOM 14876 N N . SER A 1 113 ? -5.288 31.296 22.020 1.00 0.00 113 SER A N 9
ATOM 14877 C CA . SER A 1 113 ? -5.667 30.753 23.319 1.00 0.00 113 SER A CA 9
ATOM 14878 C C . SER A 1 113 ? -5.219 29.301 23.453 1.00 0.00 113 SER A C 9
ATOM 14879 O O . SER A 1 113 ? -5.517 28.466 22.599 1.00 0.00 113 SER A O 9
ATOM 14887 N N . SER A 1 114 ? -4.499 29.008 24.531 1.00 0.00 114 SER A N 9
ATOM 14888 C CA . SER A 1 114 ? -4.004 27.658 24.777 1.00 0.00 114 SER A CA 9
ATOM 14889 C C . SER A 1 114 ? -4.948 26.893 25.699 1.00 0.00 114 SER A C 9
ATOM 14890 O O . SER A 1 114 ? -5.815 27.481 26.345 1.00 0.00 114 SER A O 9
ATOM 14898 N N . GLY A 1 115 ? -4.773 25.576 25.753 1.00 0.00 115 GLY A N 9
ATOM 14899 C CA . GLY A 1 115 ? -5.616 24.751 26.598 1.00 0.00 115 GLY A CA 9
ATOM 14900 C C . GLY A 1 115 ? -7.051 24.699 26.112 1.00 0.00 115 GLY A C 9
ATOM 14901 O O . GLY A 1 115 ? -7.596 23.620 25.879 1.00 0.00 115 GLY A O 9
ATOM 14905 N N . GLY A 1 1 ? -3.697 -28.674 9.049 1.00 0.00 1 GLY A N 10
ATOM 14906 C CA . GLY A 1 1 ? -3.482 -29.231 10.372 1.00 0.00 1 GLY A CA 10
ATOM 14907 C C . GLY A 1 1 ? -3.368 -28.161 11.440 1.00 0.00 1 GLY A C 10
ATOM 14908 O O . GLY A 1 1 ? -2.567 -27.234 11.317 1.00 0.00 1 GLY A O 10
ATOM 14912 N N . SER A 1 2 ? -4.173 -28.287 12.489 1.00 0.00 2 SER A N 10
ATOM 14913 C CA . SER A 1 2 ? -4.165 -27.320 13.581 1.00 0.00 2 SER A CA 10
ATOM 14914 C C . SER A 1 2 ? -3.337 -27.834 14.755 1.00 0.00 2 SER A C 10
ATOM 14915 O O . SER A 1 2 ? -3.856 -28.504 15.648 1.00 0.00 2 SER A O 10
ATOM 14923 N N . SER A 1 3 ? -2.047 -27.515 14.746 1.00 0.00 3 SER A N 10
ATOM 14924 C CA . SER A 1 3 ? -1.145 -27.947 15.808 1.00 0.00 3 SER A CA 10
ATOM 14925 C C . SER A 1 3 ? -0.749 -26.772 16.696 1.00 0.00 3 SER A C 10
ATOM 14926 O O . SER A 1 3 ? -0.920 -26.814 17.914 1.00 0.00 3 SER A O 10
ATOM 14934 N N . GLY A 1 4 ? -0.219 -25.721 16.076 1.00 0.00 4 GLY A N 10
ATOM 14935 C CA . GLY A 1 4 ? 0.194 -24.549 16.825 1.00 0.00 4 GLY A CA 10
ATOM 14936 C C . GLY A 1 4 ? 0.046 -23.269 16.025 1.00 0.00 4 GLY A C 10
ATOM 14937 O O . GLY A 1 4 ? -0.990 -22.607 16.086 1.00 0.00 4 GLY A O 10
ATOM 14941 N N . SER A 1 5 ? 1.086 -22.919 15.276 1.00 0.00 5 SER A N 10
ATOM 14942 C CA . SER A 1 5 ? 1.070 -21.707 14.465 1.00 0.00 5 SER A CA 10
ATOM 14943 C C . SER A 1 5 ? 0.633 -22.014 13.035 1.00 0.00 5 SER A C 10
ATOM 14944 O O . SER A 1 5 ? 1.341 -22.694 12.291 1.00 0.00 5 SER A O 10
ATOM 14952 N N . SER A 1 6 ? -0.538 -21.511 12.659 1.00 0.00 6 SER A N 10
ATOM 14953 C CA . SER A 1 6 ? -1.072 -21.734 11.321 1.00 0.00 6 SER A CA 10
ATOM 14954 C C . SER A 1 6 ? -1.427 -20.411 10.649 1.00 0.00 6 SER A C 10
ATOM 14955 O O . SER A 1 6 ? -2.074 -19.552 11.248 1.00 0.00 6 SER A O 10
ATOM 14963 N N . GLY A 1 7 ? -0.999 -20.254 9.400 1.00 0.00 7 GLY A N 10
ATOM 14964 C CA . GLY A 1 7 ? -1.282 -19.033 8.667 1.00 0.00 7 GLY A CA 10
ATOM 14965 C C . GLY A 1 7 ? -1.881 -19.304 7.302 1.00 0.00 7 GLY A C 10
ATOM 14966 O O . GLY A 1 7 ? -2.048 -20.452 6.889 1.00 0.00 7 GLY A O 10
ATOM 14970 N N . PRO A 1 8 ? -2.219 -18.227 6.576 1.00 0.00 8 PRO A N 10
ATOM 14971 C CA . PRO A 1 8 ? -2.810 -18.328 5.239 1.00 0.00 8 PRO A CA 10
ATOM 14972 C C . PRO A 1 8 ? -1.814 -18.837 4.201 1.00 0.00 8 PRO A C 10
ATOM 14973 O O . PRO A 1 8 ? -0.740 -19.328 4.548 1.00 0.00 8 PRO A O 10
ATOM 14984 N N . ASP A 1 9 ? -2.178 -18.714 2.929 1.00 0.00 9 ASP A N 10
ATOM 14985 C CA . ASP A 1 9 ? -1.315 -19.160 1.842 1.00 0.00 9 ASP A CA 10
ATOM 14986 C C . ASP A 1 9 ? -0.920 -17.990 0.947 1.00 0.00 9 ASP A C 10
ATOM 14987 O O . ASP A 1 9 ? -0.227 -18.167 -0.055 1.00 0.00 9 ASP A O 10
ATOM 14996 N N . GLY A 1 10 ? -1.367 -16.792 1.315 1.00 0.00 10 GLY A N 10
ATOM 14997 C CA . GLY A 1 10 ? -1.050 -15.611 0.534 1.00 0.00 10 GLY A CA 10
ATOM 14998 C C . GLY A 1 10 ? -0.126 -14.661 1.269 1.00 0.00 10 GLY A C 10
ATOM 14999 O O . GLY A 1 10 ? 0.486 -15.012 2.278 1.00 0.00 10 GLY A O 10
ATOM 15003 N N . PRO A 1 11 ? -0.011 -13.426 0.758 1.00 0.00 11 PRO A N 10
ATOM 15004 C CA . PRO A 1 11 ? 0.845 -12.397 1.356 1.00 0.00 11 PRO A CA 10
ATOM 15005 C C . PRO A 1 11 ? 0.305 -11.901 2.693 1.00 0.00 11 PRO A C 10
ATOM 15006 O O . PRO A 1 11 ? -0.871 -11.555 2.811 1.00 0.00 11 PRO A O 10
ATOM 15017 N N . THR A 1 12 ? 1.173 -11.867 3.701 1.00 0.00 12 THR A N 10
ATOM 15018 C CA . THR A 1 12 ? 0.784 -11.412 5.029 1.00 0.00 12 THR A CA 10
ATOM 15019 C C . THR A 1 12 ? 1.825 -10.465 5.614 1.00 0.00 12 THR A C 10
ATOM 15020 O O . THR A 1 12 ? 2.843 -10.182 4.982 1.00 0.00 12 THR A O 10
ATOM 15031 N N . GLN A 1 13 ? 1.565 -9.980 6.823 1.00 0.00 13 GLN A N 10
ATOM 15032 C CA . GLN A 1 13 ? 2.482 -9.064 7.492 1.00 0.00 13 GLN A CA 10
ATOM 15033 C C . GLN A 1 13 ? 2.812 -7.875 6.596 1.00 0.00 13 GLN A C 10
ATOM 15034 O O . GLN A 1 13 ? 3.940 -7.379 6.597 1.00 0.00 13 GLN A O 10
ATOM 15048 N N . LEU A 1 14 ? 1.825 -7.423 5.831 1.00 0.00 14 LEU A N 10
ATOM 15049 C CA . LEU A 1 14 ? 2.012 -6.292 4.929 1.00 0.00 14 LEU A CA 10
ATOM 15050 C C . LEU A 1 14 ? 2.463 -5.053 5.697 1.00 0.00 14 LEU A C 10
ATOM 15051 O O . LEU A 1 14 ? 1.805 -4.623 6.644 1.00 0.00 14 LEU A O 10
ATOM 15067 N N . ARG A 1 15 ? 3.588 -4.482 5.279 1.00 0.00 15 ARG A N 10
ATOM 15068 C CA . ARG A 1 15 ? 4.127 -3.292 5.926 1.00 0.00 15 ARG A CA 10
ATOM 15069 C C . ARG A 1 15 ? 4.162 -2.114 4.956 1.00 0.00 15 ARG A C 10
ATOM 15070 O O . ARG A 1 15 ? 4.293 -2.298 3.746 1.00 0.00 15 ARG A O 10
ATOM 15091 N N . ALA A 1 16 ? 4.043 -0.906 5.495 1.00 0.00 16 ALA A N 10
ATOM 15092 C CA . ALA A 1 16 ? 4.063 0.301 4.678 1.00 0.00 16 ALA A CA 10
ATOM 15093 C C . ALA A 1 16 ? 5.382 1.051 4.837 1.00 0.00 16 ALA A C 10
ATOM 15094 O O . ALA A 1 16 ? 5.618 1.703 5.856 1.00 0.00 16 ALA A O 10
ATOM 15101 N N . LEU A 1 17 ? 6.238 0.954 3.826 1.00 0.00 17 LEU A N 10
ATOM 15102 C CA . LEU A 1 17 ? 7.534 1.622 3.855 1.00 0.00 17 LEU A CA 10
ATOM 15103 C C . LEU A 1 17 ? 7.377 3.124 3.635 1.00 0.00 17 LEU A C 10
ATOM 15104 O O . LEU A 1 17 ? 6.294 3.602 3.302 1.00 0.00 17 LEU A O 10
ATOM 15120 N N . ASN A 1 18 ? 8.467 3.861 3.819 1.00 0.00 18 ASN A N 10
ATOM 15121 C CA . ASN A 1 18 ? 8.451 5.308 3.639 1.00 0.00 18 ASN A CA 10
ATOM 15122 C C . ASN A 1 18 ? 8.317 5.671 2.163 1.00 0.00 18 ASN A C 10
ATOM 15123 O O . ASN A 1 18 ? 9.233 5.443 1.370 1.00 0.00 18 ASN A O 10
ATOM 15134 N N . LEU A 1 19 ? 7.171 6.236 1.801 1.00 0.00 19 LEU A N 10
ATOM 15135 C CA . LEU A 1 19 ? 6.916 6.631 0.419 1.00 0.00 19 LEU A CA 10
ATOM 15136 C C . LEU A 1 19 ? 7.898 7.708 -0.029 1.00 0.00 19 LEU A C 10
ATOM 15137 O O . LEU A 1 19 ? 8.280 8.580 0.753 1.00 0.00 19 LEU A O 10
ATOM 15153 N N . THR A 1 20 ? 8.303 7.644 -1.293 1.00 0.00 20 THR A N 10
ATOM 15154 C CA . THR A 1 20 ? 9.240 8.614 -1.846 1.00 0.00 20 THR A CA 10
ATOM 15155 C C . THR A 1 20 ? 8.505 9.811 -2.439 1.00 0.00 20 THR A C 10
ATOM 15156 O O . THR A 1 20 ? 7.285 9.920 -2.326 1.00 0.00 20 THR A O 10
ATOM 15167 N N . GLU A 1 21 ? 9.257 10.707 -3.071 1.00 0.00 21 GLU A N 10
ATOM 15168 C CA . GLU A 1 21 ? 8.676 11.897 -3.682 1.00 0.00 21 GLU A CA 10
ATOM 15169 C C . GLU A 1 21 ? 7.279 11.603 -4.224 1.00 0.00 21 GLU A C 10
ATOM 15170 O O . GLU A 1 21 ? 6.291 12.173 -3.764 1.00 0.00 21 GLU A O 10
ATOM 15182 N N . GLY A 1 22 ? 7.208 10.709 -5.206 1.00 0.00 22 GLY A N 10
ATOM 15183 C CA . GLY A 1 22 ? 5.930 10.356 -5.795 1.00 0.00 22 GLY A CA 10
ATOM 15184 C C . GLY A 1 22 ? 5.903 8.929 -6.307 1.00 0.00 22 GLY A C 10
ATOM 15185 O O . GLY A 1 22 ? 5.612 8.687 -7.478 1.00 0.00 22 GLY A O 10
ATOM 15189 N N . PHE A 1 23 ? 6.209 7.981 -5.427 1.00 0.00 23 PHE A N 10
ATOM 15190 C CA . PHE A 1 23 ? 6.221 6.570 -5.797 1.00 0.00 23 PHE A CA 10
ATOM 15191 C C . PHE A 1 23 ? 5.631 5.711 -4.682 1.00 0.00 23 PHE A C 10
ATOM 15192 O O . PHE A 1 23 ? 6.251 5.524 -3.635 1.00 0.00 23 PHE A O 10
ATOM 15209 N N . ALA A 1 24 ? 4.431 5.191 -4.915 1.00 0.00 24 ALA A N 10
ATOM 15210 C CA . ALA A 1 24 ? 3.758 4.351 -3.931 1.00 0.00 24 ALA A CA 10
ATOM 15211 C C . ALA A 1 24 ? 3.910 2.874 -4.277 1.00 0.00 24 ALA A C 10
ATOM 15212 O O . ALA A 1 24 ? 3.567 2.445 -5.378 1.00 0.00 24 ALA A O 10
ATOM 15219 N N . VAL A 1 25 ? 4.426 2.099 -3.328 1.00 0.00 25 VAL A N 10
ATOM 15220 C CA . VAL A 1 25 ? 4.623 0.669 -3.532 1.00 0.00 25 VAL A CA 10
ATOM 15221 C C . VAL A 1 25 ? 4.150 -0.129 -2.322 1.00 0.00 25 VAL A C 10
ATOM 15222 O O . VAL A 1 25 ? 3.945 0.424 -1.240 1.00 0.00 25 VAL A O 10
ATOM 15235 N N . LEU A 1 26 ? 3.979 -1.432 -2.510 1.00 0.00 26 LEU A N 10
ATOM 15236 C CA . LEU A 1 26 ? 3.530 -2.309 -1.433 1.00 0.00 26 LEU A CA 10
ATOM 15237 C C . LEU A 1 26 ? 4.626 -3.294 -1.040 1.00 0.00 26 LEU A C 10
ATOM 15238 O O . LEU A 1 26 ? 5.576 -3.514 -1.791 1.00 0.00 26 LEU A O 10
ATOM 15254 N N . HIS A 1 27 ? 4.485 -3.888 0.141 1.00 0.00 27 HIS A N 10
ATOM 15255 C CA . HIS A 1 27 ? 5.463 -4.853 0.632 1.00 0.00 27 HIS A CA 10
ATOM 15256 C C . HIS A 1 27 ? 4.774 -5.984 1.391 1.00 0.00 27 HIS A C 10
ATOM 15257 O O . HIS A 1 27 ? 4.099 -5.750 2.393 1.00 0.00 27 HIS A O 10
ATOM 15272 N N . TRP A 1 28 ? 4.951 -7.207 0.906 1.00 0.00 28 TRP A N 10
ATOM 15273 C CA . TRP A 1 28 ? 4.346 -8.375 1.538 1.00 0.00 28 TRP A CA 10
ATOM 15274 C C . TRP A 1 28 ? 5.387 -9.462 1.784 1.00 0.00 28 TRP A C 10
ATOM 15275 O O . TRP A 1 28 ? 6.398 -9.536 1.085 1.00 0.00 28 TRP A O 10
ATOM 15296 N N . LYS A 1 29 ? 5.134 -10.303 2.781 1.00 0.00 29 LYS A N 10
ATOM 15297 C CA . LYS A 1 29 ? 6.049 -11.387 3.117 1.00 0.00 29 LYS A CA 10
ATOM 15298 C C . LYS A 1 29 ? 5.669 -12.668 2.381 1.00 0.00 29 LYS A C 10
ATOM 15299 O O . LYS A 1 29 ? 4.555 -13.177 2.506 1.00 0.00 29 LYS A O 10
ATOM 15318 N N . PRO A 1 30 ? 6.616 -13.202 1.595 1.00 0.00 30 PRO A N 10
ATOM 15319 C CA . PRO A 1 30 ? 6.404 -14.432 0.825 1.00 0.00 30 PRO A CA 10
ATOM 15320 C C . PRO A 1 30 ? 6.308 -15.665 1.716 1.00 0.00 30 PRO A C 10
ATOM 15321 O O . PRO A 1 30 ? 7.272 -16.064 2.370 1.00 0.00 30 PRO A O 10
ATOM 15332 N N . PRO A 1 31 ? 5.119 -16.286 1.744 1.00 0.00 31 PRO A N 10
ATOM 15333 C CA . PRO A 1 31 ? 4.871 -17.484 2.550 1.00 0.00 31 PRO A CA 10
ATOM 15334 C C . PRO A 1 31 ? 5.606 -18.707 2.014 1.00 0.00 31 PRO A C 10
ATOM 15335 O O . PRO A 1 31 ? 5.885 -18.799 0.818 1.00 0.00 31 PRO A O 10
ATOM 15346 N N . GLN A 1 32 ? 5.917 -19.643 2.905 1.00 0.00 32 GLN A N 10
ATOM 15347 C CA . GLN A 1 32 ? 6.621 -20.860 2.519 1.00 0.00 32 GLN A CA 10
ATOM 15348 C C . GLN A 1 32 ? 6.203 -21.311 1.123 1.00 0.00 32 GLN A C 10
ATOM 15349 O O . GLN A 1 32 ? 7.033 -21.759 0.332 1.00 0.00 32 GLN A O 10
ATOM 15363 N N . ASN A 1 33 ? 4.914 -21.190 0.829 1.00 0.00 33 ASN A N 10
ATOM 15364 C CA . ASN A 1 33 ? 4.386 -21.586 -0.472 1.00 0.00 33 ASN A CA 10
ATOM 15365 C C . ASN A 1 33 ? 4.205 -20.372 -1.379 1.00 0.00 33 ASN A C 10
ATOM 15366 O O . ASN A 1 33 ? 3.237 -19.620 -1.265 1.00 0.00 33 ASN A O 10
ATOM 15377 N N . PRO A 1 34 ? 5.159 -20.176 -2.301 1.00 0.00 34 PRO A N 10
ATOM 15378 C CA . PRO A 1 34 ? 5.128 -19.056 -3.246 1.00 0.00 34 PRO A CA 10
ATOM 15379 C C . PRO A 1 34 ? 4.018 -19.202 -4.283 1.00 0.00 34 PRO A C 10
ATOM 15380 O O . PRO A 1 34 ? 4.072 -20.080 -5.143 1.00 0.00 34 PRO A O 10
ATOM 15391 N N . VAL A 1 35 ? 3.014 -18.337 -4.194 1.00 0.00 35 VAL A N 10
ATOM 15392 C CA . VAL A 1 35 ? 1.892 -18.370 -5.125 1.00 0.00 35 VAL A CA 10
ATOM 15393 C C . VAL A 1 35 ? 2.362 -18.148 -6.558 1.00 0.00 35 VAL A C 10
ATOM 15394 O O . VAL A 1 35 ? 3.560 -18.063 -6.824 1.00 0.00 35 VAL A O 10
ATOM 15407 N N . ASP A 1 36 ? 1.409 -18.055 -7.480 1.00 0.00 36 ASP A N 10
ATOM 15408 C CA . ASP A 1 36 ? 1.724 -17.841 -8.888 1.00 0.00 36 ASP A CA 10
ATOM 15409 C C . ASP A 1 36 ? 1.686 -16.356 -9.233 1.00 0.00 36 ASP A C 10
ATOM 15410 O O . ASP A 1 36 ? 2.663 -15.798 -9.731 1.00 0.00 36 ASP A O 10
ATOM 15419 N N . THR A 1 37 ? 0.548 -15.721 -8.968 1.00 0.00 37 THR A N 10
ATOM 15420 C CA . THR A 1 37 ? 0.380 -14.301 -9.253 1.00 0.00 37 THR A CA 10
ATOM 15421 C C . THR A 1 37 ? -0.400 -13.606 -8.143 1.00 0.00 37 THR A C 10
ATOM 15422 O O . THR A 1 37 ? -1.352 -14.164 -7.597 1.00 0.00 37 THR A O 10
ATOM 15433 N N . TYR A 1 38 ? 0.008 -12.386 -7.815 1.00 0.00 38 TYR A N 10
ATOM 15434 C CA . TYR A 1 38 ? -0.653 -11.614 -6.769 1.00 0.00 38 TYR A CA 10
ATOM 15435 C C . TYR A 1 38 ? -1.679 -10.656 -7.364 1.00 0.00 38 TYR A C 10
ATOM 15436 O O . TYR A 1 38 ? -1.379 -9.904 -8.292 1.00 0.00 38 TYR A O 10
ATOM 15454 N N . ASP A 1 39 ? -2.891 -10.688 -6.823 1.00 0.00 39 ASP A N 10
ATOM 15455 C CA . ASP A 1 39 ? -3.964 -9.821 -7.298 1.00 0.00 39 ASP A CA 10
ATOM 15456 C C . ASP A 1 39 ? -4.084 -8.576 -6.426 1.00 0.00 39 ASP A C 10
ATOM 15457 O O . ASP A 1 39 ? -4.563 -8.643 -5.294 1.00 0.00 39 ASP A O 10
ATOM 15466 N N . ILE A 1 40 ? -3.644 -7.441 -6.959 1.00 0.00 40 ILE A N 10
ATOM 15467 C CA . ILE A 1 40 ? -3.702 -6.181 -6.228 1.00 0.00 40 ILE A CA 10
ATOM 15468 C C . ILE A 1 40 ? -4.820 -5.289 -6.759 1.00 0.00 40 ILE A C 10
ATOM 15469 O O . ILE A 1 40 ? -4.996 -5.154 -7.969 1.00 0.00 40 ILE A O 10
ATOM 15485 N N . GLN A 1 41 ? -5.569 -4.683 -5.844 1.00 0.00 41 GLN A N 10
ATOM 15486 C CA . GLN A 1 41 ? -6.669 -3.802 -6.220 1.00 0.00 41 GLN A CA 10
ATOM 15487 C C . GLN A 1 41 ? -6.570 -2.466 -5.492 1.00 0.00 41 GLN A C 10
ATOM 15488 O O . GLN A 1 41 ? -6.712 -2.402 -4.271 1.00 0.00 41 GLN A O 10
ATOM 15502 N N . VAL A 1 42 ? -6.328 -1.402 -6.250 1.00 0.00 42 VAL A N 10
ATOM 15503 C CA . VAL A 1 42 ? -6.211 -0.066 -5.677 1.00 0.00 42 VAL A CA 10
ATOM 15504 C C . VAL A 1 42 ? -7.506 0.721 -5.847 1.00 0.00 42 VAL A C 10
ATOM 15505 O O . VAL A 1 42 ? -7.992 0.904 -6.963 1.00 0.00 42 VAL A O 10
ATOM 15518 N N . THR A 1 43 ? -8.061 1.186 -4.732 1.00 0.00 43 THR A N 10
ATOM 15519 C CA . THR A 1 43 ? -9.301 1.952 -4.757 1.00 0.00 43 THR A CA 10
ATOM 15520 C C . THR A 1 43 ? -9.256 3.103 -3.759 1.00 0.00 43 THR A C 10
ATOM 15521 O O . THR A 1 43 ? -8.345 3.187 -2.934 1.00 0.00 43 THR A O 10
ATOM 15532 N N . ALA A 1 44 ? -10.245 3.987 -3.836 1.00 0.00 44 ALA A N 10
ATOM 15533 C CA . ALA A 1 44 ? -10.319 5.131 -2.936 1.00 0.00 44 ALA A CA 10
ATOM 15534 C C . ALA A 1 44 ? -11.612 5.912 -3.147 1.00 0.00 44 ALA A C 10
ATOM 15535 O O . ALA A 1 44 ? -12.181 5.934 -4.238 1.00 0.00 44 ALA A O 10
ATOM 15542 N N . PRO A 1 45 ? -12.090 6.567 -2.078 1.00 0.00 45 PRO A N 10
ATOM 15543 C CA . PRO A 1 45 ? -13.321 7.361 -2.121 1.00 0.00 45 PRO A CA 10
ATOM 15544 C C . PRO A 1 45 ? -13.164 8.630 -2.952 1.00 0.00 45 PRO A C 10
ATOM 15545 O O . PRO A 1 45 ? -12.881 9.702 -2.417 1.00 0.00 45 PRO A O 10
ATOM 15556 N N . GLY A 1 46 ? -13.350 8.502 -4.261 1.00 0.00 46 GLY A N 10
ATOM 15557 C CA . GLY A 1 46 ? -13.225 9.646 -5.145 1.00 0.00 46 GLY A CA 10
ATOM 15558 C C . GLY A 1 46 ? -12.162 9.446 -6.207 1.00 0.00 46 GLY A C 10
ATOM 15559 O O . GLY A 1 46 ? -11.617 10.413 -6.738 1.00 0.00 46 GLY A O 10
ATOM 15563 N N . ALA A 1 47 ? -11.866 8.187 -6.516 1.00 0.00 47 ALA A N 10
ATOM 15564 C CA . ALA A 1 47 ? -10.861 7.865 -7.520 1.00 0.00 47 ALA A CA 10
ATOM 15565 C C . ALA A 1 47 ? -11.253 6.618 -8.307 1.00 0.00 47 ALA A C 10
ATOM 15566 O O . ALA A 1 47 ? -11.975 5.748 -7.818 1.00 0.00 47 ALA A O 10
ATOM 15573 N N . PRO A 1 48 ? -10.767 6.527 -9.553 1.00 0.00 48 PRO A N 10
ATOM 15574 C CA . PRO A 1 48 ? -11.054 5.389 -10.433 1.00 0.00 48 PRO A CA 10
ATOM 15575 C C . PRO A 1 48 ? -10.369 4.109 -9.968 1.00 0.00 48 PRO A C 10
ATOM 15576 O O . PRO A 1 48 ? -9.273 4.131 -9.408 1.00 0.00 48 PRO A O 10
ATOM 15587 N N . PRO A 1 49 ? -11.028 2.965 -10.205 1.00 0.00 49 PRO A N 10
ATOM 15588 C CA . PRO A 1 49 ? -10.500 1.653 -9.818 1.00 0.00 49 PRO A CA 10
ATOM 15589 C C . PRO A 1 49 ? -9.293 1.245 -10.654 1.00 0.00 49 PRO A C 10
ATOM 15590 O O . PRO A 1 49 ? -9.217 1.552 -11.846 1.00 0.00 49 PRO A O 10
ATOM 15601 N N . LEU A 1 50 ? -8.350 0.552 -10.026 1.00 0.00 50 LEU A N 10
ATOM 15602 C CA . LEU A 1 50 ? -7.146 0.100 -10.713 1.00 0.00 50 LEU A CA 10
ATOM 15603 C C . LEU A 1 50 ? -6.911 -1.389 -10.480 1.00 0.00 50 LEU A C 10
ATOM 15604 O O . LEU A 1 50 ? -6.935 -1.860 -9.344 1.00 0.00 50 LEU A O 10
ATOM 15620 N N . GLN A 1 51 ? -6.683 -2.124 -11.564 1.00 0.00 51 GLN A N 10
ATOM 15621 C CA . GLN A 1 51 ? -6.443 -3.559 -11.478 1.00 0.00 51 GLN A CA 10
ATOM 15622 C C . GLN A 1 51 ? -5.098 -3.925 -12.097 1.00 0.00 51 GLN A C 10
ATOM 15623 O O . GLN A 1 51 ? -4.784 -3.510 -13.211 1.00 0.00 51 GLN A O 10
ATOM 15637 N N . ALA A 1 52 ? -4.307 -4.703 -11.365 1.00 0.00 52 ALA A N 10
ATOM 15638 C CA . ALA A 1 52 ? -2.997 -5.125 -11.842 1.00 0.00 52 ALA A CA 10
ATOM 15639 C C . ALA A 1 52 ? -2.639 -6.509 -11.310 1.00 0.00 52 ALA A C 10
ATOM 15640 O O . ALA A 1 52 ? -3.303 -7.031 -10.415 1.00 0.00 52 ALA A O 10
ATOM 15647 N N . GLU A 1 53 ? -1.584 -7.097 -11.868 1.00 0.00 53 GLU A N 10
ATOM 15648 C CA . GLU A 1 53 ? -1.140 -8.421 -11.449 1.00 0.00 53 GLU A CA 10
ATOM 15649 C C . GLU A 1 53 ? 0.379 -8.538 -11.537 1.00 0.00 53 GLU A C 10
ATOM 15650 O O . GLU A 1 53 ? 1.033 -7.776 -12.250 1.00 0.00 53 GLU A O 10
ATOM 15662 N N . THR A 1 54 ? 0.936 -9.500 -10.807 1.00 0.00 54 THR A N 10
ATOM 15663 C CA . THR A 1 54 ? 2.377 -9.717 -10.800 1.00 0.00 54 THR A CA 10
ATOM 15664 C C . THR A 1 54 ? 2.717 -11.139 -10.372 1.00 0.00 54 THR A C 10
ATOM 15665 O O . THR A 1 54 ? 2.041 -11.740 -9.535 1.00 0.00 54 THR A O 10
ATOM 15676 N N . PRO A 1 55 ? 3.789 -11.694 -10.955 1.00 0.00 55 PRO A N 10
ATOM 15677 C CA . PRO A 1 55 ? 4.244 -13.053 -10.648 1.00 0.00 55 PRO A CA 10
ATOM 15678 C C . PRO A 1 55 ? 4.829 -13.166 -9.244 1.00 0.00 55 PRO A C 10
ATOM 15679 O O . PRO A 1 55 ? 5.424 -12.219 -8.732 1.00 0.00 55 PRO A O 10
ATOM 15690 N N . GLY A 1 56 ? 4.655 -14.330 -8.627 1.00 0.00 56 GLY A N 10
ATOM 15691 C CA . GLY A 1 56 ? 5.171 -14.545 -7.287 1.00 0.00 56 GLY A CA 10
ATOM 15692 C C . GLY A 1 56 ? 6.614 -14.103 -7.145 1.00 0.00 56 GLY A C 10
ATOM 15693 O O . GLY A 1 56 ? 7.001 -13.540 -6.121 1.00 0.00 56 GLY A O 10
ATOM 15697 N N . SER A 1 57 ? 7.415 -14.362 -8.175 1.00 0.00 57 SER A N 10
ATOM 15698 C CA . SER A 1 57 ? 8.825 -13.992 -8.159 1.00 0.00 57 SER A CA 10
ATOM 15699 C C . SER A 1 57 ? 9.010 -12.581 -7.609 1.00 0.00 57 SER A C 10
ATOM 15700 O O . SER A 1 57 ? 10.073 -12.241 -7.089 1.00 0.00 57 SER A O 10
ATOM 15708 N N . ALA A 1 58 ? 7.969 -11.765 -7.729 1.00 0.00 58 ALA A N 10
ATOM 15709 C CA . ALA A 1 58 ? 8.016 -10.391 -7.243 1.00 0.00 58 ALA A CA 10
ATOM 15710 C C . ALA A 1 58 ? 7.473 -10.293 -5.822 1.00 0.00 58 ALA A C 10
ATOM 15711 O O . ALA A 1 58 ? 6.457 -10.904 -5.492 1.00 0.00 58 ALA A O 10
ATOM 15718 N N . VAL A 1 59 ? 8.156 -9.520 -4.984 1.00 0.00 59 VAL A N 10
ATOM 15719 C CA . VAL A 1 59 ? 7.742 -9.342 -3.597 1.00 0.00 59 VAL A CA 10
ATOM 15720 C C . VAL A 1 59 ? 7.322 -7.900 -3.330 1.00 0.00 59 VAL A C 10
ATOM 15721 O O . VAL A 1 59 ? 7.333 -7.442 -2.188 1.00 0.00 59 VAL A O 10
ATOM 15734 N N . ASP A 1 60 ? 6.954 -7.191 -4.391 1.00 0.00 60 ASP A N 10
ATOM 15735 C CA . ASP A 1 60 ? 6.530 -5.801 -4.272 1.00 0.00 60 ASP A CA 10
ATOM 15736 C C . ASP A 1 60 ? 5.936 -5.299 -5.585 1.00 0.00 60 ASP A C 10
ATOM 15737 O O . ASP A 1 60 ? 6.387 -5.677 -6.666 1.00 0.00 60 ASP A O 10
ATOM 15746 N N . TYR A 1 61 ? 4.923 -4.446 -5.482 1.00 0.00 61 TYR A N 10
ATOM 15747 C CA . TYR A 1 61 ? 4.265 -3.895 -6.661 1.00 0.00 61 TYR A CA 10
ATOM 15748 C C . TYR A 1 61 ? 4.123 -2.381 -6.548 1.00 0.00 61 TYR A C 10
ATOM 15749 O O . TYR A 1 61 ? 3.191 -1.863 -5.933 1.00 0.00 61 TYR A O 10
ATOM 15767 N N . PRO A 1 62 ? 5.071 -1.652 -7.155 1.00 0.00 62 PRO A N 10
ATOM 15768 C CA . PRO A 1 62 ? 5.075 -0.186 -7.139 1.00 0.00 62 PRO A CA 10
ATOM 15769 C C . PRO A 1 62 ? 3.945 0.405 -7.975 1.00 0.00 62 PRO A C 10
ATOM 15770 O O . PRO A 1 62 ? 3.994 0.386 -9.206 1.00 0.00 62 PRO A O 10
ATOM 15781 N N . LEU A 1 63 ? 2.929 0.932 -7.300 1.00 0.00 63 LEU A N 10
ATOM 15782 C CA . LEU A 1 63 ? 1.786 1.530 -7.981 1.00 0.00 63 LEU A CA 10
ATOM 15783 C C . LEU A 1 63 ? 2.026 3.013 -8.247 1.00 0.00 63 LEU A C 10
ATOM 15784 O O . LEU A 1 63 ? 2.438 3.757 -7.356 1.00 0.00 63 LEU A O 10
ATOM 15800 N N . HIS A 1 64 ? 1.765 3.438 -9.479 1.00 0.00 64 HIS A N 10
ATOM 15801 C CA . HIS A 1 64 ? 1.949 4.833 -9.863 1.00 0.00 64 HIS A CA 10
ATOM 15802 C C . HIS A 1 64 ? 0.620 5.469 -10.257 1.00 0.00 64 HIS A C 10
ATOM 15803 O O . HIS A 1 64 ? -0.395 4.782 -10.384 1.00 0.00 64 HIS A O 10
ATOM 15818 N N . ASP A 1 65 ? 0.633 6.783 -10.451 1.00 0.00 65 ASP A N 10
ATOM 15819 C CA . ASP A 1 65 ? -0.572 7.512 -10.832 1.00 0.00 65 ASP A CA 10
ATOM 15820 C C . ASP A 1 65 ? -1.577 7.539 -9.683 1.00 0.00 65 ASP A C 10
ATOM 15821 O O . ASP A 1 65 ? -2.745 7.190 -9.858 1.00 0.00 65 ASP A O 10
ATOM 15830 N N . LEU A 1 66 ? -1.114 7.955 -8.510 1.00 0.00 66 LEU A N 10
ATOM 15831 C CA . LEU A 1 66 ? -1.972 8.027 -7.332 1.00 0.00 66 LEU A CA 10
ATOM 15832 C C . LEU A 1 66 ? -2.139 9.470 -6.868 1.00 0.00 66 LEU A C 10
ATOM 15833 O O . LEU A 1 66 ? -1.159 10.187 -6.668 1.00 0.00 66 LEU A O 10
ATOM 15849 N N . VAL A 1 67 ? -3.388 9.890 -6.695 1.00 0.00 67 VAL A N 10
ATOM 15850 C CA . VAL A 1 67 ? -3.685 11.246 -6.251 1.00 0.00 67 VAL A CA 10
ATOM 15851 C C . VAL A 1 67 ? -3.078 11.520 -4.879 1.00 0.00 67 VAL A C 10
ATOM 15852 O O . VAL A 1 67 ? -3.191 10.703 -3.964 1.00 0.00 67 VAL A O 10
ATOM 15865 N N . LEU A 1 68 ? -2.435 12.675 -4.743 1.00 0.00 68 LEU A N 10
ATOM 15866 C CA . LEU A 1 68 ? -1.810 13.057 -3.481 1.00 0.00 68 LEU A CA 10
ATOM 15867 C C . LEU A 1 68 ? -2.840 13.634 -2.516 1.00 0.00 68 LEU A C 10
ATOM 15868 O O . LEU A 1 68 ? -3.856 14.190 -2.934 1.00 0.00 68 LEU A O 10
ATOM 15884 N N . HIS A 1 69 ? -2.571 13.499 -1.221 1.00 0.00 69 HIS A N 10
ATOM 15885 C CA . HIS A 1 69 ? -3.474 14.009 -0.195 1.00 0.00 69 HIS A CA 10
ATOM 15886 C C . HIS A 1 69 ? -4.799 13.252 -0.212 1.00 0.00 69 HIS A C 10
ATOM 15887 O O . HIS A 1 69 ? -5.869 13.847 -0.085 1.00 0.00 69 HIS A O 10
ATOM 15902 N N . THR A 1 70 ? -4.720 11.934 -0.371 1.00 0.00 70 THR A N 10
ATOM 15903 C CA . THR A 1 70 ? -5.912 11.096 -0.406 1.00 0.00 70 THR A CA 10
ATOM 15904 C C . THR A 1 70 ? -5.612 9.693 0.110 1.00 0.00 70 THR A C 10
ATOM 15905 O O . THR A 1 70 ? -4.685 9.034 -0.357 1.00 0.00 70 THR A O 10
ATOM 15916 N N . ASN A 1 71 ? -6.405 9.242 1.077 1.00 0.00 71 ASN A N 10
ATOM 15917 C CA . ASN A 1 71 ? -6.224 7.916 1.658 1.00 0.00 71 ASN A CA 10
ATOM 15918 C C . ASN A 1 71 ? -6.605 6.829 0.658 1.00 0.00 71 ASN A C 10
ATOM 15919 O O . ASN A 1 71 ? -7.781 6.653 0.333 1.00 0.00 71 ASN A O 10
ATOM 15930 N N . TYR A 1 72 ? -5.605 6.101 0.174 1.00 0.00 72 TYR A N 10
ATOM 15931 C CA . TYR A 1 72 ? -5.835 5.032 -0.791 1.00 0.00 72 TYR A CA 10
ATOM 15932 C C . TYR A 1 72 ? -5.715 3.664 -0.125 1.00 0.00 72 TYR A C 10
ATOM 15933 O O . TYR A 1 72 ? -4.746 3.386 0.582 1.00 0.00 72 TYR A O 10
ATOM 15951 N N . THR A 1 73 ? -6.707 2.811 -0.359 1.00 0.00 73 THR A N 10
ATOM 15952 C CA . THR A 1 73 ? -6.714 1.472 0.216 1.00 0.00 73 THR A CA 10
ATOM 15953 C C . THR A 1 73 ? -6.303 0.427 -0.815 1.00 0.00 73 THR A C 10
ATOM 15954 O O . THR A 1 73 ? -6.955 0.272 -1.849 1.00 0.00 73 THR A O 10
ATOM 15965 N N . ALA A 1 74 ? -5.219 -0.286 -0.529 1.00 0.00 74 ALA A N 10
ATOM 15966 C CA . ALA A 1 74 ? -4.723 -1.317 -1.432 1.00 0.00 74 ALA A CA 10
ATOM 15967 C C . ALA A 1 74 ? -4.951 -2.710 -0.852 1.00 0.00 74 ALA A C 10
ATOM 15968 O O . ALA A 1 74 ? -4.756 -2.936 0.342 1.00 0.00 74 ALA A O 10
ATOM 15975 N N . THR A 1 75 ? -5.365 -3.641 -1.706 1.00 0.00 75 THR A N 10
ATOM 15976 C CA . THR A 1 75 ? -5.622 -5.010 -1.278 1.00 0.00 75 THR A CA 10
ATOM 15977 C C . THR A 1 75 ? -4.869 -6.008 -2.150 1.00 0.00 75 THR A C 10
ATOM 15978 O O . THR A 1 75 ? -5.077 -6.070 -3.362 1.00 0.00 75 THR A O 10
ATOM 15989 N N . VAL A 1 76 ? -3.993 -6.789 -1.527 1.00 0.00 76 VAL A N 10
ATOM 15990 C CA . VAL A 1 76 ? -3.209 -7.787 -2.245 1.00 0.00 76 VAL A CA 10
ATOM 15991 C C . VAL A 1 76 ? -3.714 -9.196 -1.954 1.00 0.00 76 VAL A C 10
ATOM 15992 O O . VAL A 1 76 ? -4.000 -9.539 -0.808 1.00 0.00 76 VAL A O 10
ATOM 16005 N N . ARG A 1 77 ? -3.818 -10.008 -3.001 1.00 0.00 77 ARG A N 10
ATOM 16006 C CA . ARG A 1 77 ? -4.288 -11.381 -2.857 1.00 0.00 77 ARG A CA 10
ATOM 16007 C C . ARG A 1 77 ? -3.317 -12.360 -3.513 1.00 0.00 77 ARG A C 10
ATOM 16008 O O . ARG A 1 77 ? -2.385 -11.954 -4.206 1.00 0.00 77 ARG A O 10
ATOM 16029 N N . GLY A 1 78 ? -3.544 -13.651 -3.288 1.00 0.00 78 GLY A N 10
ATOM 16030 C CA . GLY A 1 78 ? -2.681 -14.666 -3.862 1.00 0.00 78 GLY A CA 10
ATOM 16031 C C . GLY A 1 78 ? -3.448 -15.674 -4.695 1.00 0.00 78 GLY A C 10
ATOM 16032 O O . GLY A 1 78 ? -4.387 -16.306 -4.210 1.00 0.00 78 GLY A O 10
ATOM 16036 N N . LEU A 1 79 ? -3.048 -15.825 -5.953 1.00 0.00 79 LEU A N 10
ATOM 16037 C CA . LEU A 1 79 ? -3.706 -16.763 -6.857 1.00 0.00 79 LEU A CA 10
ATOM 16038 C C . LEU A 1 79 ? -3.060 -18.143 -6.773 1.00 0.00 79 LEU A C 10
ATOM 16039 O O . LEU A 1 79 ? -1.988 -18.372 -7.333 1.00 0.00 79 LEU A O 10
ATOM 16055 N N . ARG A 1 80 ? -3.721 -19.059 -6.073 1.00 0.00 80 ARG A N 10
ATOM 16056 C CA . ARG A 1 80 ? -3.212 -20.416 -5.917 1.00 0.00 80 ARG A CA 10
ATOM 16057 C C . ARG A 1 80 ? -4.214 -21.436 -6.448 1.00 0.00 80 ARG A C 10
ATOM 16058 O O . ARG A 1 80 ? -5.150 -21.824 -5.750 1.00 0.00 80 ARG A O 10
ATOM 16079 N N . GLY A 1 81 ? -4.011 -21.869 -7.689 1.00 0.00 81 GLY A N 10
ATOM 16080 C CA . GLY A 1 81 ? -4.905 -22.840 -8.293 1.00 0.00 81 GLY A CA 10
ATOM 16081 C C . GLY A 1 81 ? -6.328 -22.329 -8.400 1.00 0.00 81 GLY A C 10
ATOM 16082 O O . GLY A 1 81 ? -6.573 -21.127 -8.504 1.00 0.00 81 GLY A O 10
ATOM 16086 N N . PRO A 1 82 ? -7.297 -23.256 -8.377 1.00 0.00 82 PRO A N 10
ATOM 16087 C CA . PRO A 1 82 ? -8.719 -22.917 -8.473 1.00 0.00 82 PRO A CA 10
ATOM 16088 C C . PRO A 1 82 ? -9.232 -22.209 -7.224 1.00 0.00 82 PRO A C 10
ATOM 16089 O O . PRO A 1 82 ? -10.421 -21.912 -7.111 1.00 0.00 82 PRO A O 10
ATOM 16100 N N . ASN A 1 83 ? -8.328 -21.941 -6.288 1.00 0.00 83 ASN A N 10
ATOM 16101 C CA . ASN A 1 83 ? -8.689 -21.268 -5.046 1.00 0.00 83 ASN A CA 10
ATOM 16102 C C . ASN A 1 83 ? -7.909 -19.965 -4.886 1.00 0.00 83 ASN A C 10
ATOM 16103 O O . ASN A 1 83 ? -7.052 -19.637 -5.707 1.00 0.00 83 ASN A O 10
ATOM 16114 N N . LEU A 1 84 ? -8.212 -19.228 -3.824 1.00 0.00 84 LEU A N 10
ATOM 16115 C CA . LEU A 1 84 ? -7.540 -17.962 -3.555 1.00 0.00 84 LEU A CA 10
ATOM 16116 C C . LEU A 1 84 ? -7.009 -17.920 -2.125 1.00 0.00 84 LEU A C 10
ATOM 16117 O O . LEU A 1 84 ? -7.486 -18.647 -1.252 1.00 0.00 84 LEU A O 10
ATOM 16133 N N . THR A 1 85 ? -6.018 -17.064 -1.891 1.00 0.00 85 THR A N 10
ATOM 16134 C CA . THR A 1 85 ? -5.423 -16.927 -0.568 1.00 0.00 85 THR A CA 10
ATOM 16135 C C . THR A 1 85 ? -6.084 -15.801 0.218 1.00 0.00 85 THR A C 10
ATOM 16136 O O . THR A 1 85 ? -6.969 -15.112 -0.291 1.00 0.00 85 THR A O 10
ATOM 16147 N N . SER A 1 86 ? -5.649 -15.618 1.461 1.00 0.00 86 SER A N 10
ATOM 16148 C CA . SER A 1 86 ? -6.202 -14.576 2.319 1.00 0.00 86 SER A CA 10
ATOM 16149 C C . SER A 1 86 ? -5.761 -13.195 1.848 1.00 0.00 86 SER A C 10
ATOM 16150 O O . SER A 1 86 ? -4.575 -12.924 1.657 1.00 0.00 86 SER A O 10
ATOM 16158 N N . PRO A 1 87 ? -6.738 -12.296 1.655 1.00 0.00 87 PRO A N 10
ATOM 16159 C CA . PRO A 1 87 ? -6.477 -10.926 1.205 1.00 0.00 87 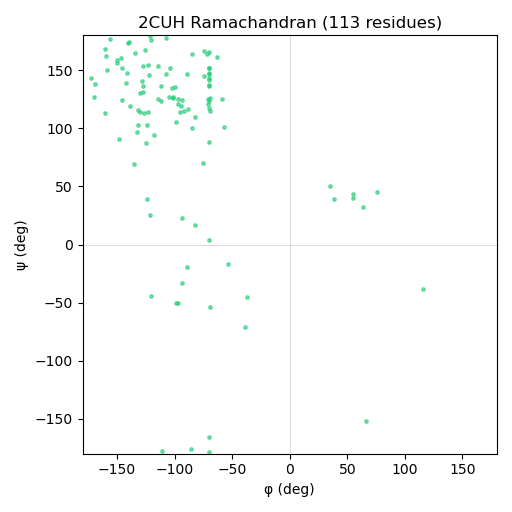PRO A CA 10
ATOM 16160 C C . PRO A 1 87 ? -5.782 -10.088 2.273 1.00 0.00 87 PRO A C 10
ATOM 16161 O O . PRO A 1 87 ? -6.096 -10.190 3.458 1.00 0.00 87 PRO A O 10
ATOM 16172 N N . ALA A 1 88 ? -4.837 -9.256 1.844 1.00 0.00 88 ALA A N 10
ATOM 16173 C CA . ALA A 1 88 ? -4.100 -8.398 2.763 1.00 0.00 88 ALA A CA 10
ATOM 16174 C C . ALA A 1 88 ? -4.118 -6.947 2.294 1.00 0.00 88 ALA A C 10
ATOM 16175 O O . ALA A 1 88 ? -3.581 -6.621 1.236 1.00 0.00 88 ALA A O 10
ATOM 16182 N N . SER A 1 89 ? -4.741 -6.082 3.088 1.00 0.00 89 SER A N 10
ATOM 16183 C CA . SER A 1 89 ? -4.833 -4.665 2.752 1.00 0.00 89 SER A CA 10
ATOM 16184 C C . SER A 1 89 ? -4.162 -3.808 3.820 1.00 0.00 89 SER A C 10
ATOM 16185 O O . SER A 1 89 ? -3.961 -4.252 4.951 1.00 0.00 89 SER A O 10
ATOM 16193 N N . ILE A 1 90 ? -3.818 -2.579 3.453 1.00 0.00 90 ILE A N 10
ATOM 16194 C CA . ILE A 1 90 ? -3.171 -1.659 4.379 1.00 0.00 90 ILE A CA 10
ATOM 16195 C C . ILE A 1 90 ? -3.472 -0.208 4.014 1.00 0.00 90 ILE A C 10
ATOM 16196 O O . ILE A 1 90 ? -3.735 0.109 2.854 1.00 0.00 90 ILE A O 10
ATOM 16212 N N . THR A 1 91 ? -3.429 0.668 5.012 1.00 0.00 91 THR A N 10
ATOM 16213 C CA . THR A 1 91 ? -3.696 2.085 4.797 1.00 0.00 91 THR A CA 10
ATOM 16214 C C . THR A 1 91 ? -2.399 2.878 4.683 1.00 0.00 91 THR A C 10
ATOM 16215 O O . THR A 1 91 ? -1.508 2.754 5.522 1.00 0.00 91 THR A O 10
ATOM 16226 N N . PHE A 1 92 ? -2.299 3.693 3.638 1.00 0.00 92 PHE A N 10
ATOM 16227 C CA . PHE A 1 92 ? -1.110 4.506 3.413 1.00 0.00 92 PHE A CA 10
ATOM 16228 C C . PHE A 1 92 ? -1.468 5.809 2.703 1.00 0.00 92 PHE A C 10
ATOM 16229 O O . PHE A 1 92 ? -2.190 5.808 1.705 1.00 0.00 92 PHE A O 10
ATOM 16246 N N . THR A 1 93 ? -0.959 6.921 3.226 1.00 0.00 93 THR A N 10
ATOM 16247 C CA . THR A 1 93 ? -1.225 8.230 2.645 1.00 0.00 93 THR A CA 10
ATOM 16248 C C . THR A 1 93 ? -0.178 8.590 1.598 1.00 0.00 93 THR A C 10
ATOM 16249 O O . THR A 1 93 ? 1.024 8.451 1.833 1.00 0.00 93 THR A O 10
ATOM 16260 N N . THR A 1 94 ? -0.638 9.056 0.442 1.00 0.00 94 THR A N 10
ATOM 16261 C CA . THR A 1 94 ? 0.259 9.437 -0.642 1.00 0.00 94 THR A CA 10
ATOM 16262 C C . THR A 1 94 ? 0.678 10.897 -0.522 1.00 0.00 94 THR A C 10
ATOM 16263 O O . THR A 1 94 ? -0.068 11.726 -0.001 1.00 0.00 94 THR A O 10
ATOM 16274 N N . GLY A 1 95 ? 1.876 11.207 -1.007 1.00 0.00 95 GLY A N 10
ATOM 16275 C CA . GLY A 1 95 ? 2.372 12.570 -0.946 1.00 0.00 95 GLY A CA 10
ATOM 16276 C C . GLY A 1 95 ? 2.519 13.069 0.478 1.00 0.00 95 GLY A C 10
ATOM 16277 O O . GLY A 1 95 ? 1.600 13.675 1.030 1.00 0.00 95 GLY A O 10
ATOM 16281 N N . LEU A 1 96 ? 3.678 12.813 1.076 1.00 0.00 96 LEU A N 10
ATOM 16282 C CA . LEU A 1 96 ? 3.943 13.240 2.446 1.00 0.00 96 LEU A CA 10
ATOM 16283 C C . LEU A 1 96 ? 5.260 14.004 2.534 1.00 0.00 96 LEU A C 10
ATOM 16284 O O . LEU A 1 96 ? 5.995 13.881 3.512 1.00 0.00 96 LEU A O 10
ATOM 16300 N N . GLU A 1 97 ? 5.548 14.795 1.504 1.00 0.00 97 GLU A N 10
ATOM 16301 C CA . GLU A 1 97 ? 6.776 15.580 1.467 1.00 0.00 97 GLU A CA 10
ATOM 16302 C C . GLU A 1 97 ? 7.005 16.296 2.796 1.00 0.00 97 GLU A C 10
ATOM 16303 O O . GLU A 1 97 ? 6.263 17.208 3.157 1.00 0.00 97 GLU A O 10
ATOM 16315 N N . ALA A 1 98 ? 8.038 15.874 3.517 1.00 0.00 98 ALA A N 10
ATOM 16316 C CA . ALA A 1 98 ? 8.366 16.474 4.805 1.00 0.00 98 ALA A CA 10
ATOM 16317 C C . ALA A 1 98 ? 9.749 16.040 5.276 1.00 0.00 98 ALA A C 10
ATOM 16318 O O . ALA A 1 98 ? 10.022 14.855 5.472 1.00 0.00 98 ALA A O 10
ATOM 16325 N N . PRO A 1 99 ? 10.646 17.020 5.464 1.00 0.00 99 PRO A N 10
ATOM 16326 C CA . PRO A 1 99 ? 12.017 16.762 5.915 1.00 0.00 99 PRO A CA 10
ATOM 16327 C C . PRO A 1 99 ? 12.073 16.300 7.367 1.00 0.00 99 PRO A C 10
ATOM 16328 O O . PRO A 1 99 ? 13.123 15.881 7.855 1.00 0.00 99 PRO A O 10
ATOM 16339 N N . ARG A 1 100 ? 10.936 16.379 8.052 1.00 0.00 100 ARG A N 10
ATOM 16340 C CA . ARG A 1 100 ? 10.857 15.969 9.449 1.00 0.00 100 ARG A CA 10
ATOM 16341 C C . ARG A 1 100 ? 9.671 15.036 9.675 1.00 0.00 100 ARG A C 10
ATOM 16342 O O . ARG A 1 100 ? 9.842 13.883 10.070 1.00 0.00 100 ARG A O 10
ATOM 16363 N N . ASP A 1 101 ? 8.469 15.544 9.422 1.00 0.00 101 ASP A N 10
ATOM 16364 C CA . ASP A 1 101 ? 7.254 14.755 9.596 1.00 0.00 101 ASP A CA 10
ATOM 16365 C C . ASP A 1 101 ? 6.052 15.466 8.983 1.00 0.00 101 ASP A C 10
ATOM 16366 O O . ASP A 1 101 ? 6.144 16.626 8.579 1.00 0.00 101 ASP A O 10
ATOM 16375 N N . LEU A 1 102 ? 4.927 14.765 8.916 1.00 0.00 102 LEU A N 10
ATOM 16376 C CA . LEU A 1 102 ? 3.706 15.328 8.351 1.00 0.00 102 LEU A CA 10
ATOM 16377 C C . LEU A 1 102 ? 3.044 16.289 9.334 1.00 0.00 102 LEU A C 10
ATOM 16378 O O . LEU A 1 102 ? 2.563 17.354 8.947 1.00 0.00 102 LEU A O 10
ATOM 16394 N N . GLU A 1 103 ? 3.024 15.904 10.607 1.00 0.00 103 GLU A N 10
ATOM 16395 C CA . GLU A 1 103 ? 2.422 16.733 11.644 1.00 0.00 103 GLU A CA 10
ATOM 16396 C C . GLU A 1 103 ? 3.352 17.878 12.034 1.00 0.00 103 GLU A C 10
ATOM 16397 O O . GLU A 1 103 ? 4.394 17.663 12.652 1.00 0.00 103 GLU A O 10
ATOM 16409 N N . ALA A 1 104 ? 2.966 19.097 11.668 1.00 0.00 104 ALA A N 10
ATOM 16410 C CA . ALA A 1 104 ? 3.763 20.276 11.980 1.00 0.00 104 ALA A CA 10
ATOM 16411 C C . ALA A 1 104 ? 3.217 20.999 13.205 1.00 0.00 104 ALA A C 10
ATOM 16412 O O . ALA A 1 104 ? 2.087 20.755 13.632 1.00 0.00 104 ALA A O 10
ATOM 16419 N N . LYS A 1 105 ? 4.024 21.892 13.768 1.00 0.00 105 LYS A N 10
ATOM 16420 C CA . LYS A 1 105 ? 3.621 22.654 14.946 1.00 0.00 105 LYS A CA 10
ATOM 16421 C C . LYS A 1 105 ? 3.009 23.992 14.544 1.00 0.00 105 LYS A C 10
ATOM 16422 O O . LYS A 1 105 ? 3.686 24.848 13.976 1.00 0.00 105 LYS A O 10
ATOM 16441 N N . GLU A 1 106 ? 1.727 24.165 14.846 1.00 0.00 106 GLU A N 10
ATOM 16442 C CA . GLU A 1 106 ? 1.024 25.400 14.517 1.00 0.00 106 GLU A CA 10
ATOM 16443 C C . GLU A 1 106 ? 0.219 25.904 15.711 1.00 0.00 106 GLU A C 10
ATOM 16444 O O . GLU A 1 106 ? -1.012 25.890 15.695 1.00 0.00 106 GLU A O 10
ATOM 16456 N N . VAL A 1 107 ? 0.924 26.349 16.748 1.00 0.00 107 VAL A N 10
ATOM 16457 C CA . VAL A 1 107 ? 0.276 26.857 17.951 1.00 0.00 107 VAL A CA 10
ATOM 16458 C C . VAL A 1 107 ? 0.523 28.352 18.117 1.00 0.00 107 VAL A C 10
ATOM 16459 O O . VAL A 1 107 ? 1.501 28.893 17.602 1.00 0.00 107 VAL A O 10
ATOM 16472 N N . THR A 1 108 ? -0.373 29.016 18.842 1.00 0.00 108 THR A N 10
ATOM 16473 C CA . THR A 1 108 ? -0.253 30.450 19.078 1.00 0.00 108 THR A CA 10
ATOM 16474 C C . THR A 1 108 ? 0.059 30.743 20.540 1.00 0.00 108 THR A C 10
ATOM 16475 O O . THR A 1 108 ? -0.827 31.041 21.341 1.00 0.00 108 THR A O 10
ATOM 16486 N N . PRO A 1 109 ? 1.349 30.658 20.900 1.00 0.00 109 PRO A N 10
ATOM 16487 C CA . PRO A 1 109 ? 1.807 30.913 22.269 1.00 0.00 109 PRO A CA 10
ATOM 16488 C C . PRO A 1 109 ? 1.695 32.383 22.654 1.00 0.00 109 PRO A C 10
ATOM 16489 O O . PRO A 1 109 ? 1.477 32.716 23.819 1.00 0.00 109 PRO A O 10
ATOM 16500 N N . SER A 1 110 ? 1.846 33.262 21.667 1.00 0.00 110 SER A N 10
ATOM 16501 C CA . SER A 1 110 ? 1.765 34.699 21.903 1.00 0.00 110 SER A CA 10
ATOM 16502 C C . SER A 1 110 ? 1.403 35.441 20.621 1.00 0.00 110 SER A C 10
ATOM 16503 O O . SER A 1 110 ? 1.800 35.041 19.526 1.00 0.00 110 SER A O 10
ATOM 16511 N N . GLY A 1 111 ? 0.648 36.525 20.765 1.00 0.00 111 GLY A N 10
ATOM 16512 C CA . GLY A 1 111 ? 0.245 37.307 19.610 1.00 0.00 111 GLY A CA 10
ATOM 16513 C C . GLY A 1 111 ? 0.620 38.770 19.741 1.00 0.00 111 GLY A C 10
ATOM 16514 O O . GLY A 1 111 ? -0.205 39.616 20.084 1.00 0.00 111 GLY A O 10
ATOM 16518 N N . PRO A 1 112 ? 1.894 39.085 19.466 1.00 0.00 112 PRO A N 10
ATOM 16519 C CA . PRO A 1 112 ? 2.407 40.456 19.548 1.00 0.00 112 PRO A CA 10
ATOM 16520 C C . PRO A 1 112 ? 1.845 41.352 18.450 1.00 0.00 112 PRO A C 10
ATOM 16521 O O . PRO A 1 112 ? 1.034 40.915 17.633 1.00 0.00 112 PRO A O 10
ATOM 16532 N N . SER A 1 113 ? 2.282 42.607 18.436 1.00 0.00 113 SER A N 10
ATOM 16533 C CA . SER A 1 113 ? 1.819 43.566 17.439 1.00 0.00 113 SER A CA 10
ATOM 16534 C C . SER A 1 113 ? 2.953 44.495 17.012 1.00 0.00 113 SER A C 10
ATOM 16535 O O . SER A 1 113 ? 3.966 44.613 17.701 1.00 0.00 113 SER A O 10
ATOM 16543 N N . SER A 1 114 ? 2.772 45.152 15.871 1.00 0.00 114 SER A N 10
ATOM 16544 C CA . SER A 1 114 ? 3.780 46.067 15.349 1.00 0.00 114 SER A CA 10
ATOM 16545 C C . SER A 1 114 ? 3.233 47.489 15.270 1.00 0.00 114 SER A C 10
ATOM 16546 O O . SER A 1 114 ? 2.032 47.713 15.411 1.00 0.00 114 SER A O 10
ATOM 16554 N N . GLY A 1 115 ? 4.126 48.448 15.042 1.00 0.00 115 GLY A N 10
ATOM 16555 C CA . GLY A 1 115 ? 3.715 49.837 14.948 1.00 0.00 115 GLY A CA 10
ATOM 16556 C C . GLY A 1 115 ? 2.901 50.283 16.146 1.00 0.00 115 GLY A C 10
ATOM 16557 O O . GLY A 1 115 ? 2.884 51.465 16.489 1.00 0.00 115 GLY A O 10
ATOM 16561 N N . GLY A 1 1 ? 8.250 -13.468 15.685 1.00 0.00 1 GLY A N 11
ATOM 16562 C CA . GLY A 1 1 ? 8.580 -14.795 15.198 1.00 0.00 1 GLY A CA 11
ATOM 16563 C C . GLY A 1 1 ? 7.441 -15.779 15.378 1.00 0.00 1 GLY A C 11
ATOM 16564 O O . GLY A 1 1 ? 6.426 -15.457 15.996 1.00 0.00 1 GLY A O 11
ATOM 16568 N N . SER A 1 2 ? 7.609 -16.982 14.837 1.00 0.00 2 SER A N 11
ATOM 16569 C CA . SER A 1 2 ? 6.584 -18.015 14.938 1.00 0.00 2 SER A CA 11
ATOM 16570 C C . SER A 1 2 ? 7.192 -19.402 14.754 1.00 0.00 2 SER A C 11
ATOM 16571 O O . SER A 1 2 ? 7.789 -19.698 13.720 1.00 0.00 2 SER A O 11
ATOM 16579 N N . SER A 1 3 ? 7.034 -20.248 15.766 1.00 0.00 3 SER A N 11
ATOM 16580 C CA . SER A 1 3 ? 7.569 -21.604 15.719 1.00 0.00 3 SER A CA 11
ATOM 16581 C C . SER A 1 3 ? 6.615 -22.540 14.984 1.00 0.00 3 SER A C 11
ATOM 16582 O O . SER A 1 3 ? 5.662 -23.057 15.566 1.00 0.00 3 SER A O 11
ATOM 16590 N N . GLY A 1 4 ? 6.880 -22.754 13.699 1.00 0.00 4 GLY A N 11
ATOM 16591 C CA . GLY A 1 4 ? 6.037 -23.627 12.903 1.00 0.00 4 GLY A CA 11
ATOM 16592 C C . GLY A 1 4 ? 5.388 -22.904 11.740 1.00 0.00 4 GLY A C 11
ATOM 16593 O O . GLY A 1 4 ? 5.661 -21.728 11.501 1.00 0.00 4 GLY A O 11
ATOM 16597 N N . SER A 1 5 ? 4.527 -23.609 11.013 1.00 0.00 5 SER A N 11
ATOM 16598 C CA . SER A 1 5 ? 3.842 -23.029 9.864 1.00 0.00 5 SER A CA 11
ATOM 16599 C C . SER A 1 5 ? 2.457 -22.522 10.256 1.00 0.00 5 SER A C 11
ATOM 16600 O O . SER A 1 5 ? 1.495 -23.288 10.309 1.00 0.00 5 SER A O 11
ATOM 16608 N N . SER A 1 6 ? 2.365 -21.225 10.531 1.00 0.00 6 SER A N 11
ATOM 16609 C CA . SER A 1 6 ? 1.100 -20.614 10.922 1.00 0.00 6 SER A CA 11
ATOM 16610 C C . SER A 1 6 ? 0.780 -19.412 10.040 1.00 0.00 6 SER A C 11
ATOM 16611 O O . SER A 1 6 ? 1.609 -18.520 9.861 1.00 0.00 6 SER A O 11
ATOM 16619 N N . GLY A 1 7 ? -0.430 -19.395 9.488 1.00 0.00 7 GLY A N 11
ATOM 16620 C CA . GLY A 1 7 ? -0.838 -18.299 8.629 1.00 0.00 7 GLY A CA 11
ATOM 16621 C C . GLY A 1 7 ? -1.312 -18.773 7.270 1.00 0.00 7 GLY A C 11
ATOM 16622 O O . GLY A 1 7 ? -1.175 -19.944 6.914 1.00 0.00 7 GLY A O 11
ATOM 16626 N N . PRO A 1 8 ? -1.886 -17.849 6.484 1.00 0.00 8 PRO A N 11
ATOM 16627 C CA . PRO A 1 8 ? -2.395 -18.157 5.144 1.00 0.00 8 PRO A CA 11
ATOM 16628 C C . PRO A 1 8 ? -1.274 -18.447 4.151 1.00 0.00 8 PRO A C 11
ATOM 16629 O O . PRO A 1 8 ? -0.094 -18.335 4.482 1.00 0.00 8 PRO A O 11
ATOM 16640 N N . ASP A 1 9 ? -1.651 -18.820 2.933 1.00 0.00 9 ASP A N 11
ATOM 16641 C CA . ASP A 1 9 ? -0.677 -19.125 1.891 1.00 0.00 9 ASP A CA 11
ATOM 16642 C C . ASP A 1 9 ? -0.442 -17.913 0.995 1.00 0.00 9 ASP A C 11
ATOM 16643 O O . ASP A 1 9 ? 0.155 -18.025 -0.074 1.00 0.00 9 ASP A O 11
ATOM 16652 N N . GLY A 1 10 ? -0.916 -16.753 1.441 1.00 0.00 10 GLY A N 11
ATOM 16653 C CA . GLY A 1 10 ? -0.748 -15.537 0.668 1.00 0.00 10 GLY A CA 11
ATOM 16654 C C . GLY A 1 10 ? 0.140 -14.524 1.364 1.00 0.00 10 GLY A C 11
ATOM 16655 O O . GLY A 1 10 ? 0.825 -14.834 2.338 1.00 0.00 10 GLY A O 11
ATOM 16659 N N . PRO A 1 11 ? 0.136 -13.281 0.859 1.00 0.00 11 PRO A N 11
ATOM 16660 C CA . PRO A 1 11 ? 0.942 -12.196 1.424 1.00 0.00 11 PRO A CA 11
ATOM 16661 C C . PRO A 1 11 ? 0.436 -11.748 2.791 1.00 0.00 11 PRO A C 11
ATOM 16662 O O . PRO A 1 11 ? -0.714 -11.332 2.933 1.00 0.00 11 PRO A O 11
ATOM 16673 N N . THR A 1 12 ? 1.303 -11.833 3.795 1.00 0.00 12 THR A N 11
ATOM 16674 C CA . THR A 1 12 ? 0.944 -11.437 5.151 1.00 0.00 12 THR A CA 11
ATOM 16675 C C . THR A 1 12 ? 1.908 -10.388 5.691 1.00 0.00 12 THR A C 11
ATOM 16676 O O . THR A 1 12 ? 2.985 -10.177 5.134 1.00 0.00 12 THR A O 11
ATOM 16687 N N . GLN A 1 13 ? 1.514 -9.733 6.779 1.00 0.00 13 GLN A N 11
ATOM 16688 C CA . GLN A 1 13 ? 2.346 -8.705 7.393 1.00 0.00 13 GLN A CA 11
ATOM 16689 C C . GLN A 1 13 ? 2.689 -7.609 6.389 1.00 0.00 13 GLN A C 11
ATOM 16690 O O . GLN A 1 13 ? 3.814 -7.109 6.360 1.00 0.00 13 GLN A O 11
ATOM 16704 N N . LEU A 1 14 ? 1.713 -7.241 5.568 1.00 0.00 14 LEU A N 11
ATOM 16705 C CA . LEU A 1 14 ? 1.911 -6.204 4.560 1.00 0.00 14 LEU A CA 11
ATOM 16706 C C . LEU A 1 14 ? 2.303 -4.881 5.211 1.00 0.00 14 LEU A C 11
ATOM 16707 O O . LEU A 1 14 ? 1.572 -4.347 6.045 1.00 0.00 14 LEU A O 11
ATOM 16723 N N . ARG A 1 15 ? 3.461 -4.357 4.822 1.00 0.00 15 ARG A N 11
ATOM 16724 C CA . ARG A 1 15 ? 3.949 -3.096 5.366 1.00 0.00 15 ARG A CA 11
ATOM 16725 C C . ARG A 1 15 ? 4.041 -2.033 4.277 1.00 0.00 15 ARG A C 11
ATOM 16726 O O . ARG A 1 15 ? 4.039 -2.347 3.088 1.00 0.00 15 ARG A O 11
ATOM 16747 N N . ALA A 1 16 ? 4.122 -0.772 4.692 1.00 0.00 16 ALA A N 11
ATOM 16748 C CA . ALA A 1 16 ? 4.216 0.337 3.751 1.00 0.00 16 ALA A CA 11
ATOM 16749 C C . ALA A 1 16 ? 5.606 0.964 3.780 1.00 0.00 16 ALA A C 11
ATOM 16750 O O . ALA A 1 16 ? 5.964 1.663 4.729 1.00 0.00 16 ALA A O 11
ATOM 16757 N N . LEU A 1 17 ? 6.385 0.710 2.735 1.00 0.00 17 LEU A N 11
ATOM 16758 C CA . LEU A 1 17 ? 7.737 1.249 2.639 1.00 0.00 17 LEU A CA 11
ATOM 16759 C C . LEU A 1 17 ? 7.707 2.753 2.385 1.00 0.00 17 LEU A C 11
ATOM 16760 O O . LEU A 1 17 ? 6.655 3.323 2.102 1.00 0.00 17 LEU A O 11
ATOM 16776 N N . ASN A 1 18 ? 8.869 3.389 2.487 1.00 0.00 18 ASN A N 11
ATOM 16777 C CA . ASN A 1 18 ? 8.977 4.827 2.267 1.00 0.00 18 ASN A CA 11
ATOM 16778 C C . ASN A 1 18 ? 8.787 5.167 0.792 1.00 0.00 18 ASN A C 11
ATOM 16779 O O . ASN A 1 18 ? 9.427 4.577 -0.079 1.00 0.00 18 ASN A O 11
ATOM 16790 N N . LEU A 1 19 ? 7.904 6.122 0.520 1.00 0.00 19 LEU A N 11
ATOM 16791 C CA . LEU A 1 19 ? 7.631 6.541 -0.850 1.00 0.00 19 LEU A CA 11
ATOM 16792 C C . LEU A 1 19 ? 8.877 7.137 -1.497 1.00 0.00 19 LEU A C 11
ATOM 16793 O O . LEU A 1 19 ? 9.826 7.516 -0.809 1.00 0.00 19 LEU A O 11
ATOM 16809 N N . THR A 1 20 ? 8.868 7.219 -2.823 1.00 0.00 20 THR A N 11
ATOM 16810 C CA . THR A 1 20 ? 9.996 7.770 -3.563 1.00 0.00 20 THR A CA 11
ATOM 16811 C C . THR A 1 20 ? 9.598 9.039 -4.309 1.00 0.00 20 THR A C 11
ATOM 16812 O O . THR A 1 20 ? 9.017 8.976 -5.391 1.00 0.00 20 THR A O 11
ATOM 16823 N N . GLU A 1 21 ? 9.916 10.188 -3.722 1.00 0.00 21 GLU A N 11
ATOM 16824 C CA . GLU A 1 21 ? 9.591 11.472 -4.333 1.00 0.00 21 GLU A CA 11
ATOM 16825 C C . GLU A 1 21 ? 8.161 11.474 -4.866 1.00 0.00 21 GLU A C 11
ATOM 16826 O O . GLU A 1 21 ? 7.863 12.119 -5.869 1.00 0.00 21 GLU A O 11
ATOM 16838 N N . GLY A 1 22 ? 7.281 10.746 -4.185 1.00 0.00 22 GLY A N 11
ATOM 16839 C CA . GLY A 1 22 ? 5.893 10.677 -4.604 1.00 0.00 22 GLY A CA 11
ATOM 16840 C C . GLY A 1 22 ? 5.548 9.349 -5.248 1.00 0.00 22 GLY A C 11
ATOM 16841 O O . GLY A 1 22 ? 4.744 9.293 -6.179 1.00 0.00 22 GLY A O 11
ATOM 16845 N N . PHE A 1 23 ? 6.157 8.277 -4.753 1.00 0.00 23 PHE A N 11
ATOM 16846 C CA . PHE A 1 23 ? 5.913 6.943 -5.288 1.00 0.00 23 PHE A CA 11
ATOM 16847 C C . PHE A 1 23 ? 5.810 5.916 -4.164 1.00 0.00 23 PHE A C 11
ATOM 16848 O O . PHE A 1 23 ? 6.809 5.566 -3.537 1.00 0.00 23 PHE A O 11
ATOM 16865 N N . ALA A 1 24 ? 4.595 5.439 -3.914 1.00 0.00 24 ALA A N 11
ATOM 16866 C CA . ALA A 1 24 ? 4.361 4.453 -2.867 1.00 0.00 24 ALA A CA 11
ATOM 16867 C C . ALA A 1 24 ? 4.317 3.041 -3.443 1.00 0.00 24 ALA A C 11
ATOM 16868 O O . ALA A 1 24 ? 3.891 2.838 -4.580 1.00 0.00 24 ALA A O 11
ATOM 16875 N N . VAL A 1 25 ? 4.758 2.070 -2.650 1.00 0.00 25 VAL A N 11
ATOM 16876 C CA . VAL A 1 25 ? 4.768 0.677 -3.082 1.00 0.00 25 VAL A CA 11
ATOM 16877 C C . VAL A 1 25 ? 4.231 -0.241 -1.990 1.00 0.00 25 VAL A C 11
ATOM 16878 O O . VAL A 1 25 ? 4.120 0.157 -0.829 1.00 0.00 25 VAL A O 11
ATOM 16891 N N . LEU A 1 26 ? 3.898 -1.470 -2.367 1.00 0.00 26 LEU A N 11
ATOM 16892 C CA . LEU A 1 26 ? 3.373 -2.445 -1.419 1.00 0.00 26 LEU A CA 11
ATOM 16893 C C . LEU A 1 26 ? 4.413 -3.516 -1.106 1.00 0.00 26 LEU A C 11
ATOM 16894 O O . LEU A 1 26 ? 5.040 -4.071 -2.009 1.00 0.00 26 LEU A O 11
ATOM 16910 N N . HIS A 1 27 ? 4.591 -3.802 0.180 1.00 0.00 27 HIS A N 11
ATOM 16911 C CA . HIS A 1 27 ? 5.555 -4.809 0.613 1.00 0.00 27 HIS A CA 11
ATOM 16912 C C . HIS A 1 27 ? 4.859 -5.935 1.373 1.00 0.00 27 HIS A C 11
ATOM 16913 O O . HIS A 1 27 ? 4.233 -5.703 2.407 1.00 0.00 27 HIS A O 11
ATOM 16928 N N . TRP A 1 28 ? 4.974 -7.152 0.853 1.00 0.00 28 TRP A N 11
ATOM 16929 C CA . TRP A 1 28 ? 4.356 -8.313 1.483 1.00 0.00 28 TRP A CA 11
ATOM 16930 C C . TRP A 1 28 ? 5.379 -9.422 1.703 1.00 0.00 28 TRP A C 11
ATOM 16931 O O . TRP A 1 28 ? 6.374 -9.514 0.983 1.00 0.00 28 TRP A O 11
ATOM 16952 N N . LYS A 1 29 ? 5.129 -10.262 2.701 1.00 0.00 29 LYS A N 11
ATOM 16953 C CA . LYS A 1 29 ? 6.027 -11.367 3.016 1.00 0.00 29 LYS A CA 11
ATOM 16954 C C . LYS A 1 29 ? 5.559 -12.655 2.346 1.00 0.00 29 LYS A C 11
ATOM 16955 O O . LYS A 1 29 ? 4.417 -13.086 2.504 1.00 0.00 29 LYS A O 11
ATOM 16974 N N . PRO A 1 30 ? 6.462 -13.288 1.583 1.00 0.00 30 PRO A N 11
ATOM 16975 C CA . PRO A 1 30 ? 6.165 -14.537 0.876 1.00 0.00 30 PRO A CA 11
ATOM 16976 C C . PRO A 1 30 ? 6.001 -15.717 1.829 1.00 0.00 30 PRO A C 11
ATOM 16977 O O . PRO A 1 30 ? 6.916 -16.081 2.568 1.00 0.00 30 PRO A O 11
ATOM 16988 N N . PRO A 1 31 ? 4.808 -16.329 1.813 1.00 0.00 31 PRO A N 11
ATOM 16989 C CA . PRO A 1 31 ? 4.497 -17.478 2.670 1.00 0.00 31 PRO A CA 11
ATOM 16990 C C . PRO A 1 31 ? 5.257 -18.733 2.255 1.00 0.00 31 PRO A C 11
ATOM 16991 O O . PRO A 1 31 ? 5.750 -18.827 1.132 1.00 0.00 31 PRO A O 11
ATOM 17002 N N . GLN A 1 32 ? 5.345 -19.695 3.169 1.00 0.00 32 GLN A N 11
ATOM 17003 C CA . GLN A 1 32 ? 6.046 -20.944 2.897 1.00 0.00 32 GLN A CA 11
ATOM 17004 C C . GLN A 1 32 ? 5.801 -21.405 1.464 1.00 0.00 32 GLN A C 11
ATOM 17005 O O . GLN A 1 32 ? 6.742 -21.622 0.702 1.00 0.00 32 GLN A O 11
ATOM 17019 N N . ASN A 1 33 ? 4.530 -21.551 1.103 1.00 0.00 33 ASN A N 11
ATOM 17020 C CA . ASN A 1 33 ? 4.161 -21.987 -0.239 1.00 0.00 33 ASN A CA 11
ATOM 17021 C C . ASN A 1 33 ? 4.029 -20.794 -1.181 1.00 0.00 33 ASN A C 11
ATOM 17022 O O . ASN A 1 33 ? 3.180 -19.920 -1.001 1.00 0.00 33 ASN A O 11
ATOM 17033 N N . PRO A 1 34 ? 4.887 -20.755 -2.211 1.00 0.00 34 PRO A N 11
ATOM 17034 C CA . PRO A 1 34 ? 4.886 -19.676 -3.203 1.00 0.00 34 PRO A CA 11
ATOM 17035 C C . PRO A 1 34 ? 3.656 -19.717 -4.102 1.00 0.00 34 PRO A C 11
ATOM 17036 O O . PRO A 1 34 ? 3.185 -20.791 -4.477 1.00 0.00 34 PRO A O 11
ATOM 17047 N N . VAL A 1 35 ? 3.139 -18.542 -4.445 1.00 0.00 35 VAL A N 11
ATOM 17048 C CA . VAL A 1 35 ? 1.965 -18.444 -5.304 1.00 0.00 35 VAL A CA 11
ATOM 17049 C C . VAL A 1 35 ? 2.363 -18.265 -6.764 1.00 0.00 35 VAL A C 11
ATOM 17050 O O . VAL A 1 35 ? 3.546 -18.310 -7.105 1.00 0.00 35 VAL A O 11
ATOM 17063 N N . ASP A 1 36 ? 1.371 -18.060 -7.621 1.00 0.00 36 ASP A N 11
ATOM 17064 C CA . ASP A 1 36 ? 1.617 -17.872 -9.047 1.00 0.00 36 ASP A CA 11
ATOM 17065 C C . ASP A 1 36 ? 1.474 -16.403 -9.434 1.00 0.00 36 ASP A C 11
ATOM 17066 O O . ASP A 1 36 ? 2.374 -15.819 -10.039 1.00 0.00 36 ASP A O 11
ATOM 17075 N N . THR A 1 37 ? 0.337 -15.812 -9.082 1.00 0.00 37 THR A N 11
ATOM 17076 C CA . THR A 1 37 ? 0.075 -14.412 -9.394 1.00 0.00 37 THR A CA 11
ATOM 17077 C C . THR A 1 37 ? -0.675 -13.727 -8.258 1.00 0.00 37 THR A C 11
ATOM 17078 O O . THR A 1 37 ? -1.642 -14.269 -7.723 1.00 0.00 37 THR A O 11
ATOM 17089 N N . TYR A 1 38 ? -0.224 -12.531 -7.895 1.00 0.00 38 TYR A N 11
ATOM 17090 C CA . TYR A 1 38 ? -0.851 -11.772 -6.820 1.00 0.00 38 TYR A CA 11
ATOM 17091 C C . TYR A 1 38 ? -1.885 -10.796 -7.374 1.00 0.00 38 TYR A C 11
ATOM 17092 O O . TYR A 1 38 ? -1.603 -10.033 -8.298 1.00 0.00 38 TYR A O 11
ATOM 17110 N N . ASP A 1 39 ? -3.084 -10.828 -6.802 1.00 0.00 39 ASP A N 11
ATOM 17111 C CA . ASP A 1 39 ? -4.162 -9.946 -7.237 1.00 0.00 39 ASP A CA 11
ATOM 17112 C C . ASP A 1 39 ? -4.213 -8.688 -6.376 1.00 0.00 39 ASP A C 11
ATOM 17113 O O . ASP A 1 39 ? -4.543 -8.748 -5.191 1.00 0.00 39 ASP A O 11
ATOM 17122 N N . ILE A 1 40 ? -3.885 -7.550 -6.980 1.00 0.00 40 ILE A N 11
ATOM 17123 C CA . ILE A 1 40 ? -3.895 -6.278 -6.269 1.00 0.00 40 ILE A CA 11
ATOM 17124 C C . ILE A 1 40 ? -5.007 -5.369 -6.783 1.00 0.00 40 ILE A C 11
ATOM 17125 O O . ILE A 1 40 ? -5.260 -5.303 -7.986 1.00 0.00 40 ILE A O 11
ATOM 17141 N N . GLN A 1 41 ? -5.665 -4.670 -5.865 1.00 0.00 41 GLN A N 11
ATOM 17142 C CA . GLN A 1 41 ? -6.748 -3.764 -6.226 1.00 0.00 41 GLN A CA 11
ATOM 17143 C C . GLN A 1 41 ? -6.653 -2.461 -5.441 1.00 0.00 41 GLN A C 11
ATOM 17144 O O . GLN A 1 41 ? -6.713 -2.458 -4.211 1.00 0.00 41 GLN A O 11
ATOM 17158 N N . VAL A 1 42 ? -6.503 -1.352 -6.159 1.00 0.00 42 VAL A N 11
ATOM 17159 C CA . VAL A 1 42 ? -6.399 -0.041 -5.530 1.00 0.00 42 VAL A CA 11
ATOM 17160 C C . VAL A 1 42 ? -7.677 0.766 -5.728 1.00 0.00 42 VAL A C 11
ATOM 17161 O O . VAL A 1 42 ? -8.165 0.914 -6.849 1.00 0.00 42 VAL A O 11
ATOM 17174 N N . THR A 1 43 ? -8.217 1.288 -4.630 1.00 0.00 43 THR A N 11
ATOM 17175 C CA . THR A 1 43 ? -9.438 2.081 -4.682 1.00 0.00 43 THR A CA 11
ATOM 17176 C C . THR A 1 43 ? -9.431 3.173 -3.618 1.00 0.00 43 THR A C 11
ATOM 17177 O O . THR A 1 43 ? -8.824 3.017 -2.560 1.00 0.00 43 THR A O 11
ATOM 17188 N N . ALA A 1 44 ? -10.112 4.277 -3.906 1.00 0.00 44 ALA A N 11
ATOM 17189 C CA . ALA A 1 44 ? -10.187 5.394 -2.972 1.00 0.00 44 ALA A CA 11
ATOM 17190 C C . ALA A 1 44 ? -11.443 6.225 -3.209 1.00 0.00 44 ALA A C 11
ATOM 17191 O O . ALA A 1 44 ? -12.059 6.174 -4.274 1.00 0.00 44 ALA A O 11
ATOM 17198 N N . PRO A 1 45 ? -11.836 7.008 -2.194 1.00 0.00 45 PRO A N 11
ATOM 17199 C CA . PRO A 1 45 ? -13.023 7.864 -2.267 1.00 0.00 45 PRO A CA 11
ATOM 17200 C C . PRO A 1 45 ? -12.835 9.035 -3.226 1.00 0.00 45 PRO A C 11
ATOM 17201 O O . PRO A 1 45 ? -12.148 10.006 -2.909 1.00 0.00 45 PRO A O 11
ATOM 17212 N N . GLY A 1 46 ? -13.449 8.937 -4.402 1.00 0.00 46 GLY A N 11
ATOM 17213 C CA . GLY A 1 46 ? -13.336 9.995 -5.388 1.00 0.00 46 GLY A CA 11
ATOM 17214 C C . GLY A 1 46 ? -12.180 9.776 -6.343 1.00 0.00 46 GLY A C 11
ATOM 17215 O O . GLY A 1 46 ? -11.618 10.732 -6.878 1.00 0.00 46 GLY A O 11
ATOM 17219 N N . ALA A 1 47 ? -11.823 8.514 -6.557 1.00 0.00 47 ALA A N 11
ATOM 17220 C CA . ALA A 1 47 ? -10.726 8.173 -7.455 1.00 0.00 47 ALA A CA 11
ATOM 17221 C C . ALA A 1 47 ? -11.068 6.952 -8.302 1.00 0.00 47 ALA A C 11
ATOM 17222 O O . ALA A 1 47 ? -11.848 6.087 -7.900 1.00 0.00 47 ALA A O 11
ATOM 17229 N N . PRO A 1 48 ? -10.476 6.878 -9.502 1.00 0.00 48 PRO A N 11
ATOM 17230 C CA . PRO A 1 48 ? -10.704 5.767 -10.430 1.00 0.00 48 PRO A CA 11
ATOM 17231 C C . PRO A 1 48 ? -10.087 4.463 -9.936 1.00 0.00 48 PRO A C 11
ATOM 17232 O O . PRO A 1 48 ? -9.025 4.446 -9.315 1.00 0.00 48 PRO A O 11
ATOM 17243 N N . PRO A 1 49 ? -10.767 3.341 -10.219 1.00 0.00 49 PRO A N 11
ATOM 17244 C CA . PRO A 1 49 ? -10.303 2.010 -9.813 1.00 0.00 49 PRO A CA 11
ATOM 17245 C C . PRO A 1 49 ? -9.063 1.570 -10.583 1.00 0.00 49 PRO A C 11
ATOM 17246 O O . PRO A 1 49 ? -8.959 1.789 -11.790 1.00 0.00 49 PRO A O 11
ATOM 17257 N N . LEU A 1 50 ? -8.126 0.946 -9.877 1.00 0.00 50 LEU A N 11
ATOM 17258 C CA . LEU A 1 50 ? -6.892 0.473 -10.494 1.00 0.00 50 LEU A CA 11
ATOM 17259 C C . LEU A 1 50 ? -6.671 -1.009 -10.203 1.00 0.00 50 LEU A C 11
ATOM 17260 O O . LEU A 1 50 ? -6.703 -1.435 -9.049 1.00 0.00 50 LEU A O 11
ATOM 17276 N N . GLN A 1 51 ? -6.443 -1.786 -11.257 1.00 0.00 51 GLN A N 11
ATOM 17277 C CA . GLN A 1 51 ? -6.215 -3.219 -11.114 1.00 0.00 51 GLN A CA 11
ATOM 17278 C C . GLN A 1 51 ? -4.909 -3.632 -11.784 1.00 0.00 51 GLN A C 11
ATOM 17279 O O . GLN A 1 51 ? -4.608 -3.200 -12.896 1.00 0.00 51 GLN A O 11
ATOM 17293 N N . ALA A 1 52 ? -4.137 -4.470 -11.099 1.00 0.00 52 ALA A N 11
ATOM 17294 C CA . ALA A 1 52 ? -2.865 -4.943 -11.630 1.00 0.00 52 ALA A CA 11
ATOM 17295 C C . ALA A 1 52 ? -2.519 -6.323 -11.080 1.00 0.00 52 ALA A C 11
ATOM 17296 O O . ALA A 1 52 ? -3.060 -6.747 -10.059 1.00 0.00 52 ALA A O 11
ATOM 17303 N N . GLU A 1 53 ? -1.616 -7.017 -11.764 1.00 0.00 53 GLU A N 11
ATOM 17304 C CA . GLU A 1 53 ? -1.200 -8.351 -11.344 1.00 0.00 53 GLU A CA 11
ATOM 17305 C C . GLU A 1 53 ? 0.314 -8.505 -11.441 1.00 0.00 53 GLU A C 11
ATOM 17306 O O . GLU A 1 53 ? 0.983 -7.750 -12.149 1.00 0.00 53 GLU A O 11
ATOM 17318 N N . THR A 1 54 ? 0.851 -9.487 -10.724 1.00 0.00 54 THR A N 11
ATOM 17319 C CA . THR A 1 54 ? 2.287 -9.740 -10.728 1.00 0.00 54 THR A CA 11
ATOM 17320 C C . THR A 1 54 ? 2.588 -11.203 -10.422 1.00 0.00 54 THR A C 11
ATOM 17321 O O . THR A 1 54 ? 1.897 -11.853 -9.640 1.00 0.00 54 THR A O 11
ATOM 17332 N N . PRO A 1 55 ? 3.646 -11.733 -11.054 1.00 0.00 55 PRO A N 11
ATOM 17333 C CA . PRO A 1 55 ? 4.064 -13.126 -10.865 1.00 0.00 55 PRO A CA 11
ATOM 17334 C C . PRO A 1 55 ? 4.645 -13.373 -9.477 1.00 0.00 55 PRO A C 11
ATOM 17335 O O . PRO A 1 55 ? 5.239 -12.480 -8.873 1.00 0.00 55 PRO A O 11
ATOM 17346 N N . GLY A 1 56 ? 4.469 -14.591 -8.974 1.00 0.00 56 GLY A N 11
ATOM 17347 C CA . GLY A 1 56 ? 4.983 -14.933 -7.661 1.00 0.00 56 GLY A CA 11
ATOM 17348 C C . GLY A 1 56 ? 6.465 -14.645 -7.524 1.00 0.00 56 GLY A C 11
ATOM 17349 O O . GLY A 1 56 ? 7.006 -14.649 -6.419 1.00 0.00 56 GLY A O 11
ATOM 17353 N N . SER A 1 57 ? 7.124 -14.396 -8.651 1.00 0.00 57 SER A N 11
ATOM 17354 C CA . SER A 1 57 ? 8.554 -14.111 -8.653 1.00 0.00 57 SER A CA 11
ATOM 17355 C C . SER A 1 57 ? 8.822 -12.680 -8.194 1.00 0.00 57 SER A C 11
ATOM 17356 O O . SER A 1 57 ? 9.948 -12.191 -8.279 1.00 0.00 57 SER A O 11
ATOM 17364 N N . ALA A 1 58 ? 7.779 -12.016 -7.707 1.00 0.00 58 ALA A N 11
ATOM 17365 C CA . ALA A 1 58 ? 7.902 -10.643 -7.233 1.00 0.00 58 ALA A CA 11
ATOM 17366 C C . ALA A 1 58 ? 7.382 -10.507 -5.806 1.00 0.00 58 ALA A C 11
ATOM 17367 O O . ALA A 1 58 ? 6.368 -11.104 -5.444 1.00 0.00 58 ALA A O 11
ATOM 17374 N N . VAL A 1 59 ? 8.086 -9.720 -4.998 1.00 0.00 59 VAL A N 11
ATOM 17375 C CA . VAL A 1 59 ? 7.695 -9.505 -3.609 1.00 0.00 59 VAL A CA 11
ATOM 17376 C C . VAL A 1 59 ? 7.412 -8.032 -3.340 1.00 0.00 59 VAL A C 11
ATOM 17377 O O . VAL A 1 59 ? 7.545 -7.560 -2.210 1.00 0.00 59 VAL A O 11
ATOM 17390 N N . ASP A 1 60 ? 7.020 -7.311 -4.383 1.00 0.00 60 ASP A N 11
ATOM 17391 C CA . ASP A 1 60 ? 6.715 -5.890 -4.259 1.00 0.00 60 ASP A CA 11
ATOM 17392 C C . ASP A 1 60 ? 6.078 -5.356 -5.539 1.00 0.00 60 ASP A C 11
ATOM 17393 O O . ASP A 1 60 ? 6.512 -5.685 -6.643 1.00 0.00 60 ASP A O 11
ATOM 17402 N N . TYR A 1 61 ? 5.046 -4.534 -5.382 1.00 0.00 61 TYR A N 11
ATOM 17403 C CA . TYR A 1 61 ? 4.348 -3.959 -6.524 1.00 0.00 61 TYR A CA 11
ATOM 17404 C C . TYR A 1 61 ? 4.136 -2.460 -6.335 1.00 0.00 61 TYR A C 11
ATOM 17405 O O . TYR A 1 61 ? 3.188 -2.017 -5.686 1.00 0.00 61 TYR A O 11
ATOM 17423 N N . PRO A 1 62 ? 5.042 -1.658 -6.916 1.00 0.00 62 PRO A N 11
ATOM 17424 C CA . PRO A 1 62 ? 4.977 -0.196 -6.828 1.00 0.00 62 PRO A CA 11
ATOM 17425 C C . PRO A 1 62 ? 3.812 0.382 -7.623 1.00 0.00 62 PRO A C 11
ATOM 17426 O O . PRO A 1 62 ? 3.681 0.134 -8.822 1.00 0.00 62 PRO A O 11
ATOM 17437 N N . LEU A 1 63 ? 2.966 1.153 -6.947 1.00 0.00 63 LEU A N 11
ATOM 17438 C CA . LEU A 1 63 ? 1.810 1.767 -7.591 1.00 0.00 63 LEU A CA 11
ATOM 17439 C C . LEU A 1 63 ? 2.101 3.217 -7.964 1.00 0.00 63 LEU A C 11
ATOM 17440 O O . LEU A 1 63 ? 2.652 3.976 -7.164 1.00 0.00 63 LEU A O 11
ATOM 17456 N N . HIS A 1 64 ? 1.725 3.597 -9.181 1.00 0.00 64 HIS A N 11
ATOM 17457 C CA . HIS A 1 64 ? 1.943 4.958 -9.659 1.00 0.00 64 HIS A CA 11
ATOM 17458 C C . HIS A 1 64 ? 0.621 5.622 -10.030 1.00 0.00 64 HIS A C 11
ATOM 17459 O O . HIS A 1 64 ? -0.443 5.010 -9.924 1.00 0.00 64 HIS A O 11
ATOM 17474 N N . ASP A 1 65 ? 0.694 6.876 -10.462 1.00 0.00 65 ASP A N 11
ATOM 17475 C CA . ASP A 1 65 ? -0.496 7.622 -10.849 1.00 0.00 65 ASP A CA 11
ATOM 17476 C C . ASP A 1 65 ? -1.492 7.694 -9.695 1.00 0.00 65 ASP A C 11
ATOM 17477 O O . ASP A 1 65 ? -2.701 7.572 -9.896 1.00 0.00 65 ASP A O 11
ATOM 17486 N N . LEU A 1 66 ? -0.977 7.889 -8.487 1.00 0.00 66 LEU A N 11
ATOM 17487 C CA . LEU A 1 66 ? -1.820 7.975 -7.299 1.00 0.00 66 LEU A CA 11
ATOM 17488 C C . LEU A 1 66 ? -1.936 9.417 -6.817 1.00 0.00 66 LEU A C 11
ATOM 17489 O O . LEU A 1 66 ? -0.943 10.041 -6.444 1.00 0.00 66 LEU A O 11
ATOM 17505 N N . VAL A 1 67 ? -3.157 9.942 -6.827 1.00 0.00 67 VAL A N 11
ATOM 17506 C CA . VAL A 1 67 ? -3.405 11.310 -6.387 1.00 0.00 67 VAL A CA 11
ATOM 17507 C C . VAL A 1 67 ? -2.837 11.550 -4.994 1.00 0.00 67 VAL A C 11
ATOM 17508 O O . VAL A 1 67 ? -3.012 10.733 -4.089 1.00 0.00 67 VAL A O 11
ATOM 17521 N N . LEU A 1 68 ? -2.157 12.680 -4.824 1.00 0.00 68 LEU A N 11
ATOM 17522 C CA . LEU A 1 68 ? -1.563 13.030 -3.540 1.00 0.00 68 LEU A CA 11
ATOM 17523 C C . LEU A 1 68 ? -2.628 13.516 -2.561 1.00 0.00 68 LEU A C 11
ATOM 17524 O O . LEU A 1 68 ? -3.720 13.917 -2.966 1.00 0.00 68 LEU A O 11
ATOM 17540 N N . HIS A 1 69 ? -2.303 13.480 -1.273 1.00 0.00 69 HIS A N 11
ATOM 17541 C CA . HIS A 1 69 ? -3.230 13.920 -0.237 1.00 0.00 69 HIS A CA 11
ATOM 17542 C C . HIS A 1 69 ? -4.544 13.146 -0.320 1.00 0.00 69 HIS A C 11
ATOM 17543 O O . HIS A 1 69 ? -5.625 13.734 -0.306 1.00 0.00 69 HIS A O 11
ATOM 17558 N N . THR A 1 70 ? -4.441 11.824 -0.408 1.00 0.00 70 THR A N 11
ATOM 17559 C CA . THR A 1 70 ? -5.619 10.970 -0.495 1.00 0.00 70 THR A CA 11
ATOM 17560 C C . THR A 1 70 ? -5.341 9.587 0.083 1.00 0.00 70 THR A C 11
ATOM 17561 O O . THR A 1 70 ? -4.348 8.948 -0.263 1.00 0.00 70 THR A O 11
ATOM 17572 N N . ASN A 1 71 ? -6.223 9.130 0.966 1.00 0.00 71 ASN A N 11
ATOM 17573 C CA . ASN A 1 71 ? -6.070 7.821 1.591 1.00 0.00 71 ASN A CA 11
ATOM 17574 C C . ASN A 1 71 ? -6.502 6.710 0.639 1.00 0.00 71 ASN A C 11
ATOM 17575 O O . ASN A 1 71 ? -7.692 6.426 0.497 1.00 0.00 71 ASN A O 11
ATOM 17586 N N . TYR A 1 72 ? -5.526 6.085 -0.011 1.00 0.00 72 TYR A N 11
ATOM 17587 C CA . TYR A 1 72 ? -5.805 5.006 -0.952 1.00 0.00 72 TYR A CA 11
ATOM 17588 C C . TYR A 1 72 ? -5.763 3.650 -0.253 1.00 0.00 72 TYR A C 11
ATOM 17589 O O . TYR A 1 72 ? -4.913 3.405 0.606 1.00 0.00 72 TYR A O 11
ATOM 17607 N N . THR A 1 73 ? -6.685 2.769 -0.627 1.00 0.00 73 THR A N 11
ATOM 17608 C CA . THR A 1 73 ? -6.755 1.439 -0.038 1.00 0.00 73 THR A CA 11
ATOM 17609 C C . THR A 1 73 ? -6.435 0.363 -1.069 1.00 0.00 73 THR A C 11
ATOM 17610 O O . THR A 1 73 ? -7.109 0.248 -2.092 1.00 0.00 73 THR A O 11
ATOM 17621 N N . ALA A 1 74 ? -5.400 -0.425 -0.794 1.00 0.00 74 ALA A N 11
ATOM 17622 C CA . ALA A 1 74 ? -4.991 -1.493 -1.697 1.00 0.00 74 ALA A CA 11
ATOM 17623 C C . ALA A 1 74 ? -5.232 -2.863 -1.071 1.00 0.00 74 ALA A C 11
ATOM 17624 O O . ALA A 1 74 ? -5.020 -3.057 0.126 1.00 0.00 74 ALA A O 11
ATOM 17631 N N . THR A 1 75 ? -5.677 -3.812 -1.888 1.00 0.00 75 THR A N 11
ATOM 17632 C CA . THR A 1 75 ? -5.949 -5.163 -1.415 1.00 0.00 75 THR A CA 11
ATOM 17633 C C . THR A 1 75 ? -5.182 -6.196 -2.233 1.00 0.00 75 THR A C 11
ATOM 17634 O O . THR A 1 75 ? -5.465 -6.405 -3.412 1.00 0.00 75 THR A O 11
ATOM 17645 N N . VAL A 1 76 ? -4.209 -6.843 -1.597 1.00 0.00 76 VAL A N 11
ATOM 17646 C CA . VAL A 1 76 ? -3.402 -7.857 -2.265 1.00 0.00 76 VAL A CA 11
ATOM 17647 C C . VAL A 1 76 ? -3.937 -9.256 -1.986 1.00 0.00 76 VAL A C 11
ATOM 17648 O O . VAL A 1 76 ? -4.466 -9.527 -0.907 1.00 0.00 76 VAL A O 11
ATOM 17661 N N . ARG A 1 77 ? -3.794 -10.145 -2.964 1.00 0.00 77 ARG A N 11
ATOM 17662 C CA . ARG A 1 77 ? -4.264 -11.518 -2.824 1.00 0.00 77 ARG A CA 11
ATOM 17663 C C . ARG A 1 77 ? -3.301 -12.493 -3.495 1.00 0.00 77 ARG A C 11
ATOM 17664 O O . ARG A 1 77 ? -2.380 -12.085 -4.201 1.00 0.00 77 ARG A O 11
ATOM 17685 N N . GLY A 1 78 ? -3.522 -13.785 -3.270 1.00 0.00 78 GLY A N 11
ATOM 17686 C CA . GLY A 1 78 ? -2.665 -14.797 -3.860 1.00 0.00 78 GLY A CA 11
ATOM 17687 C C . GLY A 1 78 ? -3.448 -15.831 -4.645 1.00 0.00 78 GLY A C 11
ATOM 17688 O O . GLY A 1 78 ? -4.283 -16.545 -4.087 1.00 0.00 78 GLY A O 11
ATOM 17692 N N . LEU A 1 79 ? -3.178 -15.914 -5.943 1.00 0.00 79 LEU A N 11
ATOM 17693 C CA . LEU A 1 79 ? -3.865 -16.868 -6.808 1.00 0.00 79 LEU A CA 11
ATOM 17694 C C . LEU A 1 79 ? -3.111 -18.194 -6.861 1.00 0.00 79 LEU A C 11
ATOM 17695 O O . LEU A 1 79 ? -2.129 -18.332 -7.591 1.00 0.00 79 LEU A O 11
ATOM 17711 N N . ARG A 1 80 ? -3.580 -19.166 -6.086 1.00 0.00 80 ARG A N 11
ATOM 17712 C CA . ARG A 1 80 ? -2.951 -20.481 -6.045 1.00 0.00 80 ARG A CA 11
ATOM 17713 C C . ARG A 1 80 ? -3.913 -21.559 -6.538 1.00 0.00 80 ARG A C 11
ATOM 17714 O O . ARG A 1 80 ? -4.719 -22.084 -5.771 1.00 0.00 80 ARG A O 11
ATOM 17735 N N . GLY A 1 81 ? -3.822 -21.882 -7.824 1.00 0.00 81 GLY A N 11
ATOM 17736 C CA . GLY A 1 81 ? -4.690 -22.895 -8.397 1.00 0.00 81 GLY A CA 11
ATOM 17737 C C . GLY A 1 81 ? -6.151 -22.490 -8.369 1.00 0.00 81 GLY A C 11
ATOM 17738 O O . GLY A 1 81 ? -6.490 -21.308 -8.415 1.00 0.00 81 GLY A O 11
ATOM 17742 N N . PRO A 1 82 ? -7.044 -23.488 -8.293 1.00 0.00 82 PRO A N 11
ATOM 17743 C CA . PRO A 1 82 ? -8.491 -23.254 -8.257 1.00 0.00 82 PRO A CA 11
ATOM 17744 C C . PRO A 1 82 ? -8.944 -22.617 -6.948 1.00 0.00 82 PRO A C 11
ATOM 17745 O O . PRO A 1 82 ? -10.136 -22.412 -6.727 1.00 0.00 82 PRO A O 11
ATOM 17756 N N . ASN A 1 83 ? -7.984 -22.307 -6.083 1.00 0.00 83 ASN A N 11
ATOM 17757 C CA . ASN A 1 83 ? -8.284 -21.693 -4.794 1.00 0.00 83 ASN A CA 11
ATOM 17758 C C . ASN A 1 83 ? -7.573 -20.351 -4.652 1.00 0.00 83 ASN A C 11
ATOM 17759 O O . ASN A 1 83 ? -6.733 -19.990 -5.478 1.00 0.00 83 ASN A O 11
ATOM 17770 N N . LEU A 1 84 ? -7.915 -19.616 -3.600 1.00 0.00 84 LEU A N 11
ATOM 17771 C CA . LEU A 1 84 ? -7.310 -18.312 -3.348 1.00 0.00 84 LEU A CA 11
ATOM 17772 C C . LEU A 1 84 ? -6.757 -18.234 -1.930 1.00 0.00 84 LEU A C 11
ATOM 17773 O O . LEU A 1 84 ? -7.082 -19.062 -1.078 1.00 0.00 84 LEU A O 11
ATOM 17789 N N . THR A 1 85 ? -5.920 -17.232 -1.680 1.00 0.00 85 THR A N 11
ATOM 17790 C CA . THR A 1 85 ? -5.322 -17.044 -0.364 1.00 0.00 85 THR A CA 11
ATOM 17791 C C . THR A 1 85 ? -6.001 -15.908 0.391 1.00 0.00 85 THR A C 11
ATOM 17792 O O . THR A 1 85 ? -6.904 -15.255 -0.132 1.00 0.00 85 THR A O 11
ATOM 17803 N N . SER A 1 86 ? -5.560 -15.676 1.623 1.00 0.00 86 SER A N 11
ATOM 17804 C CA . SER A 1 86 ? -6.128 -14.620 2.453 1.00 0.00 86 SER A CA 11
ATOM 17805 C C . SER A 1 86 ? -5.710 -13.244 1.942 1.00 0.00 86 SER A C 11
ATOM 17806 O O . SER A 1 86 ? -4.529 -12.963 1.737 1.00 0.00 86 SER A O 11
ATOM 17814 N N . PRO A 1 87 ? -6.701 -12.365 1.729 1.00 0.00 87 PRO A N 11
ATOM 17815 C CA . PRO A 1 87 ? -6.461 -11.004 1.240 1.00 0.00 87 PRO A CA 11
ATOM 17816 C C . PRO A 1 87 ? -5.774 -10.127 2.281 1.00 0.00 87 PRO A C 11
ATOM 17817 O O . PRO A 1 87 ? -6.081 -10.201 3.470 1.00 0.00 87 PRO A O 11
ATOM 17828 N N . ALA A 1 88 ? -4.841 -9.296 1.825 1.00 0.00 88 ALA A N 11
ATOM 17829 C CA . ALA A 1 88 ? -4.113 -8.403 2.716 1.00 0.00 88 ALA A CA 11
ATOM 17830 C C . ALA A 1 88 ? -4.130 -6.971 2.193 1.00 0.00 88 ALA A C 11
ATOM 17831 O O . ALA A 1 88 ? -3.583 -6.682 1.128 1.00 0.00 88 ALA A O 11
ATOM 17838 N N . SER A 1 89 ? -4.763 -6.078 2.947 1.00 0.00 89 SER A N 11
ATOM 17839 C CA . SER A 1 89 ? -4.858 -4.676 2.557 1.00 0.00 89 SER A CA 11
ATOM 17840 C C . SER A 1 89 ? -4.133 -3.784 3.559 1.00 0.00 89 SER A C 11
ATOM 17841 O O . SER A 1 89 ? -3.704 -4.242 4.619 1.00 0.00 89 SER A O 11
ATOM 17849 N N . ILE A 1 90 ? -4.000 -2.507 3.218 1.00 0.00 90 ILE A N 11
ATOM 17850 C CA . ILE A 1 90 ? -3.328 -1.549 4.088 1.00 0.00 90 ILE A CA 11
ATOM 17851 C C . ILE A 1 90 ? -3.669 -0.116 3.694 1.00 0.00 90 ILE A C 11
ATOM 17852 O O . ILE A 1 90 ? -4.037 0.155 2.551 1.00 0.00 90 ILE A O 11
ATOM 17868 N N . THR A 1 91 ? -3.541 0.801 4.648 1.00 0.00 91 THR A N 11
ATOM 17869 C CA . THR A 1 91 ? -3.833 2.208 4.401 1.00 0.00 91 THR A CA 11
ATOM 17870 C C . THR A 1 91 ? -2.560 3.047 4.425 1.00 0.00 91 THR A C 11
ATOM 17871 O O . THR A 1 91 ? -1.920 3.191 5.466 1.00 0.00 91 THR A O 11
ATOM 17882 N N . PHE A 1 92 ? -2.198 3.598 3.272 1.00 0.00 92 PHE A N 11
ATOM 17883 C CA . PHE A 1 92 ? -1.001 4.423 3.160 1.00 0.00 92 PHE A CA 11
ATOM 17884 C C . PHE A 1 92 ? -1.330 5.779 2.541 1.00 0.00 92 PHE A C 11
ATOM 17885 O O . PHE A 1 92 ? -2.150 5.875 1.628 1.00 0.00 92 PHE A O 11
ATOM 17902 N N . THR A 1 93 ? -0.684 6.825 3.047 1.00 0.00 93 THR A N 11
ATOM 17903 C CA . THR A 1 93 ? -0.907 8.176 2.546 1.00 0.00 93 THR A CA 11
ATOM 17904 C C . THR A 1 93 ? 0.090 8.527 1.448 1.00 0.00 93 THR A C 11
ATOM 17905 O O . THR A 1 93 ? 1.297 8.349 1.611 1.00 0.00 93 THR A O 11
ATOM 17916 N N . THR A 1 94 ? -0.422 9.030 0.329 1.00 0.00 94 THR A N 11
ATOM 17917 C CA . THR A 1 94 ? 0.424 9.407 -0.796 1.00 0.00 94 THR A CA 11
ATOM 17918 C C . THR A 1 94 ? 0.931 10.837 -0.648 1.00 0.00 94 THR A C 11
ATOM 17919 O O . THR A 1 94 ? 0.518 11.562 0.256 1.00 0.00 94 THR A O 11
ATOM 17930 N N . GLY A 1 95 ? 1.828 11.238 -1.544 1.00 0.00 95 GLY A N 11
ATOM 17931 C CA . GLY A 1 95 ? 2.377 12.580 -1.496 1.00 0.00 95 GLY A CA 11
ATOM 17932 C C . GLY A 1 95 ? 3.244 12.809 -0.273 1.00 0.00 95 GLY A C 11
ATOM 17933 O O . GLY A 1 95 ? 3.934 11.898 0.186 1.00 0.00 95 GLY A O 11
ATOM 17937 N N . LEU A 1 96 ? 3.211 14.027 0.254 1.00 0.00 96 LEU A N 11
ATOM 17938 C CA . LEU A 1 96 ? 4.002 14.374 1.430 1.00 0.00 96 LEU A CA 11
ATOM 17939 C C . LEU A 1 96 ? 5.493 14.229 1.145 1.00 0.00 96 LEU A C 11
ATOM 17940 O O . LEU A 1 96 ? 6.240 13.692 1.961 1.00 0.00 96 LEU A O 11
ATOM 17956 N N . GLU A 1 97 ? 5.918 14.716 -0.017 1.00 0.00 97 GLU A N 11
ATOM 17957 C CA . GLU A 1 97 ? 7.321 14.640 -0.408 1.00 0.00 97 GLU A CA 11
ATOM 17958 C C . GLU A 1 97 ? 7.933 16.035 -0.508 1.00 0.00 97 GLU A C 11
ATOM 17959 O O . GLU A 1 97 ? 9.114 16.228 -0.220 1.00 0.00 97 GLU A O 11
ATOM 17971 N N . ALA A 1 98 ? 7.121 17.003 -0.919 1.00 0.00 98 ALA A N 11
ATOM 17972 C CA . ALA A 1 98 ? 7.580 18.379 -1.058 1.00 0.00 98 ALA A CA 11
ATOM 17973 C C . ALA A 1 98 ? 8.488 18.774 0.103 1.00 0.00 98 ALA A C 11
ATOM 17974 O O . ALA A 1 98 ? 8.414 18.215 1.198 1.00 0.00 98 ALA A O 11
ATOM 17981 N N . PRO A 1 99 ? 9.365 19.758 -0.138 1.00 0.00 99 PRO A N 11
ATOM 17982 C CA . PRO A 1 99 ? 10.304 20.250 0.875 1.00 0.00 99 PRO A CA 11
ATOM 17983 C C . PRO A 1 99 ? 9.602 21.016 1.991 1.00 0.00 99 PRO A C 11
ATOM 17984 O O . PRO A 1 99 ? 10.188 21.268 3.046 1.00 0.00 99 PRO A O 11
ATOM 17995 N N . ARG A 1 100 ? 8.348 21.383 1.755 1.00 0.00 100 ARG A N 11
ATOM 17996 C CA . ARG A 1 100 ? 7.568 22.121 2.740 1.00 0.00 100 ARG A CA 11
ATOM 17997 C C . ARG A 1 100 ? 7.570 21.400 4.085 1.00 0.00 100 ARG A C 11
ATOM 17998 O O . ARG A 1 100 ? 7.492 20.172 4.143 1.00 0.00 100 ARG A O 11
ATOM 18019 N N . ASP A 1 101 ? 7.659 22.170 5.163 1.00 0.00 101 ASP A N 11
ATOM 18020 C CA . ASP A 1 101 ? 7.671 21.607 6.508 1.00 0.00 101 ASP A CA 11
ATOM 18021 C C . ASP A 1 101 ? 6.611 20.518 6.649 1.00 0.00 101 ASP A C 11
ATOM 18022 O O . ASP A 1 101 ? 5.414 20.783 6.525 1.00 0.00 101 ASP A O 11
ATOM 18031 N N . LEU A 1 102 ? 7.058 19.295 6.910 1.00 0.00 102 LEU A N 11
ATOM 18032 C CA . LEU A 1 102 ? 6.147 18.166 7.068 1.00 0.00 102 LEU A CA 11
ATOM 18033 C C . LEU A 1 102 ? 5.802 17.946 8.537 1.00 0.00 102 LEU A C 11
ATOM 18034 O O . LEU A 1 102 ? 6.304 18.649 9.414 1.00 0.00 102 LEU A O 11
ATOM 18050 N N . GLU A 1 103 ? 4.943 16.965 8.797 1.00 0.00 103 GLU A N 11
ATOM 18051 C CA . GLU A 1 103 ? 4.532 16.653 10.161 1.00 0.00 103 GLU A CA 11
ATOM 18052 C C . GLU A 1 103 ? 5.457 15.613 10.784 1.00 0.00 103 GLU A C 11
ATOM 18053 O O . GLU A 1 103 ? 5.090 14.446 10.928 1.00 0.00 103 GLU A O 11
ATOM 18065 N N . ALA A 1 104 ? 6.660 16.043 11.150 1.00 0.00 104 ALA A N 11
ATOM 18066 C CA . ALA A 1 104 ? 7.639 15.149 11.758 1.00 0.00 104 ALA A CA 11
ATOM 18067 C C . ALA A 1 104 ? 7.628 15.276 13.277 1.00 0.00 104 ALA A C 11
ATOM 18068 O O . ALA A 1 104 ? 8.676 15.416 13.907 1.00 0.00 104 ALA A O 11
ATOM 18075 N N . LYS A 1 105 ? 6.436 15.224 13.862 1.00 0.00 105 LYS A N 11
ATOM 18076 C CA . LYS A 1 105 ? 6.286 15.333 15.308 1.00 0.00 105 LYS A CA 11
ATOM 18077 C C . LYS A 1 105 ? 7.282 16.334 15.885 1.00 0.00 105 LYS A C 11
ATOM 18078 O O . LYS A 1 105 ? 7.940 16.061 16.887 1.00 0.00 105 LYS A O 11
ATOM 18097 N N . GLU A 1 106 ? 7.384 17.494 15.244 1.00 0.00 106 GLU A N 11
ATOM 18098 C CA . GLU A 1 106 ? 8.299 18.537 15.695 1.00 0.00 106 GLU A CA 11
ATOM 18099 C C . GLU A 1 106 ? 7.681 19.351 16.828 1.00 0.00 106 GLU A C 11
ATOM 18100 O O . GLU A 1 106 ? 7.728 20.581 16.821 1.00 0.00 106 GLU A O 11
ATOM 18112 N N . VAL A 1 107 ? 7.101 18.654 17.800 1.00 0.00 107 VAL A N 11
ATOM 18113 C CA . VAL A 1 107 ? 6.474 19.310 18.942 1.00 0.00 107 VAL A CA 11
ATOM 18114 C C . VAL A 1 107 ? 7.495 20.103 19.749 1.00 0.00 107 VAL A C 11
ATOM 18115 O O . VAL A 1 107 ? 7.340 21.307 19.957 1.00 0.00 107 VAL A O 11
ATOM 18128 N N . THR A 1 108 ? 8.542 19.421 20.203 1.00 0.00 108 THR A N 11
ATOM 18129 C CA . THR A 1 108 ? 9.589 20.061 20.988 1.00 0.00 108 THR A CA 11
ATOM 18130 C C . THR A 1 108 ? 9.857 21.478 20.497 1.00 0.00 108 THR A C 11
ATOM 18131 O O . THR A 1 108 ? 10.324 21.695 19.377 1.00 0.00 108 THR A O 11
ATOM 18142 N N . PRO A 1 109 ? 9.557 22.469 21.350 1.00 0.00 109 PRO A N 11
ATOM 18143 C CA . PRO A 1 109 ? 9.759 23.883 21.023 1.00 0.00 109 PRO A CA 11
ATOM 18144 C C . PRO A 1 109 ? 11.237 24.257 20.955 1.00 0.00 109 PRO A C 11
ATOM 18145 O O . PRO A 1 109 ? 12.110 23.402 21.091 1.00 0.00 109 PRO A O 11
ATOM 18156 N N . SER A 1 110 ? 11.508 25.541 20.743 1.00 0.00 110 SER A N 11
ATOM 18157 C CA . SER A 1 110 ? 12.879 26.028 20.653 1.00 0.00 110 SER A CA 11
ATOM 18158 C C . SER A 1 110 ? 13.027 27.371 21.361 1.00 0.00 110 SER A C 11
ATOM 18159 O O . SER A 1 110 ? 12.295 28.319 21.078 1.00 0.00 110 SER A O 11
ATOM 18167 N N . GLY A 1 111 ? 13.979 27.444 22.287 1.00 0.00 111 GLY A N 11
ATOM 18168 C CA . GLY A 1 111 ? 14.206 28.673 23.023 1.00 0.00 111 GLY A CA 11
ATOM 18169 C C . GLY A 1 111 ? 13.806 28.559 24.481 1.00 0.00 111 GLY A C 11
ATOM 18170 O O . GLY A 1 111 ? 12.839 27.882 24.830 1.00 0.00 111 GLY A O 11
ATOM 18174 N N . PRO A 1 112 ? 14.563 29.231 25.360 1.00 0.00 112 PRO A N 11
ATOM 18175 C CA . PRO A 1 112 ? 14.302 29.216 26.803 1.00 0.00 112 PRO A CA 11
ATOM 18176 C C . PRO A 1 112 ? 13.030 29.974 27.170 1.00 0.00 112 PRO A C 11
ATOM 18177 O O . PRO A 1 112 ? 12.398 30.595 26.316 1.00 0.00 112 PRO A O 11
ATOM 18188 N N . SER A 1 113 ? 12.659 29.917 28.446 1.00 0.00 113 SER A N 11
ATOM 18189 C CA . SER A 1 113 ? 11.460 30.595 28.924 1.00 0.00 113 SER A CA 11
ATOM 18190 C C . SER A 1 113 ? 11.336 30.472 30.439 1.00 0.00 113 SER A C 11
ATOM 18191 O O . SER A 1 113 ? 11.944 29.597 31.055 1.00 0.00 113 SER A O 11
ATOM 18199 N N . SER A 1 114 ? 10.542 31.356 31.035 1.00 0.00 114 SER A N 11
ATOM 18200 C CA . SER A 1 114 ? 10.339 31.350 32.479 1.00 0.00 114 SER A CA 11
ATOM 18201 C C . SER A 1 114 ? 8.876 31.610 32.823 1.00 0.00 114 SER A C 11
ATOM 18202 O O . SER A 1 114 ? 8.283 32.586 32.366 1.00 0.00 114 SER A O 11
ATOM 18210 N N . GLY A 1 115 ? 8.299 30.727 33.633 1.00 0.00 115 GLY A N 11
ATOM 18211 C CA . GLY A 1 115 ? 6.909 30.877 34.025 1.00 0.00 115 GLY A CA 11
ATOM 18212 C C . GLY A 1 115 ? 6.462 29.803 34.997 1.00 0.00 115 GLY A C 11
ATOM 18213 O O . GLY A 1 115 ? 5.295 29.410 35.005 1.00 0.00 115 GLY A O 11
ATOM 18217 N N . GLY A 1 1 ? -9.883 -7.564 15.922 1.00 0.00 1 GLY A N 12
ATOM 18218 C CA . GLY A 1 1 ? -10.386 -8.904 16.155 1.00 0.00 1 GLY A CA 12
ATOM 18219 C C . GLY A 1 1 ? -9.285 -9.884 16.511 1.00 0.00 1 GLY A C 12
ATOM 18220 O O . GLY A 1 1 ? -8.385 -9.561 17.286 1.00 0.00 1 GLY A O 12
ATOM 18224 N N . SER A 1 2 ? -9.357 -11.084 15.945 1.00 0.00 2 SER A N 12
ATOM 18225 C CA . SER A 1 2 ? -8.363 -12.117 16.212 1.00 0.00 2 SER A CA 12
ATOM 18226 C C . SER A 1 2 ? -7.077 -11.844 15.437 1.00 0.00 2 SER A C 12
ATOM 18227 O O . SER A 1 2 ? -7.048 -11.007 14.535 1.00 0.00 2 SER A O 12
ATOM 18235 N N . SER A 1 3 ? -6.014 -12.557 15.796 1.00 0.00 3 SER A N 12
ATOM 18236 C CA . SER A 1 3 ? -4.724 -12.392 15.138 1.00 0.00 3 SER A CA 12
ATOM 18237 C C . SER A 1 3 ? -4.796 -12.836 13.680 1.00 0.00 3 SER A C 12
ATOM 18238 O O . SER A 1 3 ? -4.369 -12.116 12.779 1.00 0.00 3 SER A O 12
ATOM 18246 N N . GLY A 1 4 ? -5.342 -14.027 13.458 1.00 0.00 4 GLY A N 12
ATOM 18247 C CA . GLY A 1 4 ? -5.461 -14.548 12.108 1.00 0.00 4 GLY A CA 12
ATOM 18248 C C . GLY A 1 4 ? -5.493 -16.063 12.072 1.00 0.00 4 GLY A C 12
ATOM 18249 O O . GLY A 1 4 ? -6.328 -16.689 12.726 1.00 0.00 4 GLY A O 12
ATOM 18253 N N . SER A 1 5 ? -4.583 -16.654 11.305 1.00 0.00 5 SER A N 12
ATOM 18254 C CA . SER A 1 5 ? -4.514 -18.106 11.182 1.00 0.00 5 SER A CA 12
ATOM 18255 C C . SER A 1 5 ? -3.135 -18.620 11.586 1.00 0.00 5 SER A C 12
ATOM 18256 O O . SER A 1 5 ? -2.234 -17.839 11.891 1.00 0.00 5 SER A O 12
ATOM 18264 N N . SER A 1 6 ? -2.979 -19.940 11.585 1.00 0.00 6 SER A N 12
ATOM 18265 C CA . SER A 1 6 ? -1.712 -20.560 11.954 1.00 0.00 6 SER A CA 12
ATOM 18266 C C . SER A 1 6 ? -0.822 -20.748 10.730 1.00 0.00 6 SER A C 12
ATOM 18267 O O . SER A 1 6 ? -0.168 -21.780 10.576 1.00 0.00 6 SER A O 12
ATOM 18275 N N . GLY A 1 7 ? -0.800 -19.742 9.860 1.00 0.00 7 GLY A N 12
ATOM 18276 C CA . GLY A 1 7 ? 0.012 -19.816 8.661 1.00 0.00 7 GLY A CA 12
ATOM 18277 C C . GLY A 1 7 ? -0.824 -19.902 7.399 1.00 0.00 7 GLY A C 12
ATOM 18278 O O . GLY A 1 7 ? -1.129 -20.987 6.904 1.00 0.00 7 GLY A O 12
ATOM 18282 N N . PRO A 1 8 ? -1.208 -18.736 6.859 1.00 0.00 8 PRO A N 12
ATOM 18283 C CA . PRO A 1 8 ? -2.020 -18.658 5.641 1.00 0.00 8 PRO A CA 12
ATOM 18284 C C . PRO A 1 8 ? -1.246 -19.089 4.400 1.00 0.00 8 PRO A C 12
ATOM 18285 O O . PRO A 1 8 ? -0.188 -19.711 4.502 1.00 0.00 8 PRO A O 12
ATOM 18296 N N . ASP A 1 9 ? -1.780 -18.756 3.230 1.00 0.00 9 ASP A N 12
ATOM 18297 C CA . ASP A 1 9 ? -1.139 -19.108 1.969 1.00 0.00 9 ASP A CA 12
ATOM 18298 C C . ASP A 1 9 ? -0.820 -17.858 1.153 1.00 0.00 9 ASP A C 12
ATOM 18299 O O . ASP A 1 9 ? -0.013 -17.899 0.226 1.00 0.00 9 ASP A O 12
ATOM 18308 N N . GLY A 1 10 ? -1.463 -16.748 1.505 1.00 0.00 10 GLY A N 12
ATOM 18309 C CA . GLY A 1 10 ? -1.236 -15.503 0.795 1.00 0.00 10 GLY A CA 12
ATOM 18310 C C . GLY A 1 10 ? -0.238 -14.607 1.501 1.00 0.00 10 GLY A C 12
ATOM 18311 O O . GLY A 1 10 ? 0.427 -15.013 2.456 1.00 0.00 10 GLY A O 12
ATOM 18315 N N . PRO A 1 11 ? -0.121 -13.357 1.029 1.00 0.00 11 PRO A N 12
ATOM 18316 C CA . PRO A 1 11 ? 0.802 -12.376 1.606 1.00 0.00 11 PRO A CA 12
ATOM 18317 C C . PRO A 1 11 ? 0.365 -11.915 2.993 1.00 0.00 11 PRO A C 12
ATOM 18318 O O . PRO A 1 11 ? -0.817 -11.673 3.236 1.00 0.00 11 PRO A O 12
ATOM 18329 N N . THR A 1 12 ? 1.329 -11.797 3.902 1.00 0.00 12 THR A N 12
ATOM 18330 C CA . THR A 1 12 ? 1.044 -11.366 5.265 1.00 0.00 12 THR A CA 12
ATOM 18331 C C . THR A 1 12 ? 2.065 -10.339 5.742 1.00 0.00 12 THR A C 12
ATOM 18332 O O . THR A 1 12 ? 3.135 -10.195 5.151 1.00 0.00 12 THR A O 12
ATOM 18343 N N . GLN A 1 13 ? 1.728 -9.630 6.814 1.00 0.00 13 GLN A N 12
ATOM 18344 C CA . GLN A 1 13 ? 2.617 -8.616 7.369 1.00 0.00 13 GLN A CA 12
ATOM 18345 C C . GLN A 1 13 ? 2.885 -7.512 6.352 1.00 0.00 13 GLN A C 12
ATOM 18346 O O . GLN A 1 13 ? 3.992 -6.977 6.279 1.00 0.00 13 GLN A O 12
ATOM 18360 N N . LEU A 1 14 ? 1.867 -7.173 5.570 1.00 0.00 14 LEU A N 12
ATOM 18361 C CA . LEU A 1 14 ? 1.992 -6.133 4.557 1.00 0.00 14 LEU A CA 12
ATOM 18362 C C . LEU A 1 14 ? 2.358 -4.794 5.193 1.00 0.00 14 LEU A C 12
ATOM 18363 O O . LEU A 1 14 ? 1.541 -4.178 5.878 1.00 0.00 14 LEU A O 12
ATOM 18379 N N . ARG A 1 15 ? 3.588 -4.351 4.960 1.00 0.00 15 ARG A N 12
ATOM 18380 C CA . ARG A 1 15 ? 4.061 -3.086 5.509 1.00 0.00 15 ARG A CA 12
ATOM 18381 C C . ARG A 1 15 ? 4.432 -2.114 4.394 1.00 0.00 15 ARG A C 12
ATOM 18382 O O . ARG A 1 15 ? 4.801 -2.526 3.294 1.00 0.00 15 ARG A O 12
ATOM 18403 N N . ALA A 1 16 ? 4.332 -0.821 4.685 1.00 0.00 16 ALA A N 12
ATOM 18404 C CA . ALA A 1 16 ? 4.659 0.210 3.707 1.00 0.00 16 ALA A CA 12
ATOM 18405 C C . ALA A 1 16 ? 6.027 0.821 3.990 1.00 0.00 16 ALA A C 12
ATOM 18406 O O . ALA A 1 16 ? 6.219 1.496 5.003 1.00 0.00 16 ALA A O 12
ATOM 18413 N N . LEU A 1 17 ? 6.974 0.581 3.091 1.00 0.00 17 LEU A N 12
ATOM 18414 C CA . LEU A 1 17 ? 8.326 1.108 3.244 1.00 0.00 17 LEU A CA 12
ATOM 18415 C C . LEU A 1 17 ? 8.355 2.614 3.001 1.00 0.00 17 LEU A C 12
ATOM 18416 O O . LEU A 1 17 ? 7.368 3.199 2.556 1.00 0.00 17 LEU A O 12
ATOM 18432 N N . ASN A 1 18 ? 9.493 3.234 3.294 1.00 0.00 18 ASN A N 12
ATOM 18433 C CA . ASN A 1 18 ? 9.651 4.672 3.106 1.00 0.00 18 ASN A CA 12
ATOM 18434 C C . ASN A 1 18 ? 9.712 5.022 1.622 1.00 0.00 18 ASN A C 12
ATOM 18435 O O . ASN A 1 18 ? 10.639 4.623 0.917 1.00 0.00 18 ASN A O 12
ATOM 18446 N N . LEU A 1 19 ? 8.719 5.772 1.156 1.00 0.00 19 LEU A N 12
ATOM 18447 C CA . LEU A 1 19 ? 8.659 6.177 -0.244 1.00 0.00 19 LEU A CA 12
ATOM 18448 C C . LEU A 1 19 ? 9.787 7.149 -0.578 1.00 0.00 19 LEU A C 12
ATOM 18449 O O . LEU A 1 19 ? 9.825 8.271 -0.075 1.00 0.00 19 LEU A O 12
ATOM 18465 N N . THR A 1 20 ? 10.707 6.709 -1.432 1.00 0.00 20 THR A N 12
ATOM 18466 C CA . THR A 1 20 ? 11.835 7.539 -1.834 1.00 0.00 20 THR A CA 12
ATOM 18467 C C . THR A 1 20 ? 11.361 8.823 -2.505 1.00 0.00 20 THR A C 12
ATOM 18468 O O . THR A 1 20 ? 11.398 9.897 -1.903 1.00 0.00 20 THR A O 12
ATOM 18479 N N . GLU A 1 21 ? 10.917 8.707 -3.752 1.00 0.00 21 GLU A N 12
ATOM 18480 C CA . GLU A 1 21 ? 10.436 9.861 -4.502 1.00 0.00 21 GLU A CA 12
ATOM 18481 C C . GLU A 1 21 ? 8.922 9.802 -4.681 1.00 0.00 21 GLU A C 12
ATOM 18482 O O . GLU A 1 21 ? 8.424 9.345 -5.709 1.00 0.00 21 GLU A O 12
ATOM 18494 N N . GLY A 1 22 ? 8.193 10.267 -3.670 1.00 0.00 22 GLY A N 12
ATOM 18495 C CA . GLY A 1 22 ? 6.744 10.257 -3.734 1.00 0.00 22 GLY A CA 12
ATOM 18496 C C . GLY A 1 22 ? 6.204 9.041 -4.460 1.00 0.00 22 GLY A C 12
ATOM 18497 O O . GLY A 1 22 ? 5.160 9.109 -5.110 1.00 0.00 22 GLY A O 12
ATOM 18501 N N . PHE A 1 23 ? 6.916 7.925 -4.353 1.00 0.00 23 PHE A N 12
ATOM 18502 C CA . PHE A 1 23 ? 6.505 6.688 -5.007 1.00 0.00 23 PHE A CA 12
ATOM 18503 C C . PHE A 1 23 ? 6.008 5.671 -3.984 1.00 0.00 23 PHE A C 12
ATOM 18504 O O . PHE A 1 23 ? 6.794 5.105 -3.225 1.00 0.00 23 PHE A O 12
ATOM 18521 N N . ALA A 1 24 ? 4.698 5.445 -3.970 1.00 0.00 24 ALA A N 12
ATOM 18522 C CA . ALA A 1 24 ? 4.097 4.495 -3.042 1.00 0.00 24 ALA A CA 12
ATOM 18523 C C . ALA A 1 24 ? 4.167 3.073 -3.589 1.00 0.00 24 ALA A C 12
ATOM 18524 O O . ALA A 1 24 ? 3.768 2.814 -4.724 1.00 0.00 24 ALA A O 12
ATOM 18531 N N . VAL A 1 25 ? 4.677 2.155 -2.775 1.00 0.00 25 VAL A N 12
ATOM 18532 C CA . VAL A 1 25 ? 4.798 0.759 -3.178 1.00 0.00 25 VAL A CA 12
ATOM 18533 C C . VAL A 1 25 ? 4.329 -0.176 -2.069 1.00 0.00 25 VAL A C 12
ATOM 18534 O O . VAL A 1 25 ? 4.306 0.197 -0.895 1.00 0.00 25 VAL A O 12
ATOM 18547 N N . LEU A 1 26 ? 3.955 -1.393 -2.447 1.00 0.00 26 LEU A N 12
ATOM 18548 C CA . LEU A 1 26 ? 3.486 -2.383 -1.484 1.00 0.00 26 LEU A CA 12
ATOM 18549 C C . LEU A 1 26 ? 4.596 -3.367 -1.129 1.00 0.00 26 LEU A C 12
ATOM 18550 O O . LEU A 1 26 ? 5.506 -3.605 -1.924 1.00 0.00 26 LEU A O 12
ATOM 18566 N N . HIS A 1 27 ? 4.516 -3.935 0.069 1.00 0.00 27 HIS A N 12
ATOM 18567 C CA . HIS A 1 27 ? 5.512 -4.895 0.529 1.00 0.00 27 HIS A CA 12
ATOM 18568 C C . HIS A 1 27 ? 4.856 -6.028 1.311 1.00 0.00 27 HIS A C 12
ATOM 18569 O O . HIS A 1 27 ? 4.231 -5.800 2.348 1.00 0.00 27 HIS A O 12
ATOM 18584 N N . TRP A 1 28 ? 4.999 -7.249 0.808 1.00 0.00 28 TRP A N 12
ATOM 18585 C CA . TRP A 1 28 ? 4.420 -8.418 1.460 1.00 0.00 28 TRP A CA 12
ATOM 18586 C C . TRP A 1 28 ? 5.461 -9.518 1.633 1.00 0.00 28 TRP A C 12
ATOM 18587 O O . TRP A 1 28 ? 6.431 -9.593 0.878 1.00 0.00 28 TRP A O 12
ATOM 18608 N N . LYS A 1 29 ? 5.254 -10.370 2.631 1.00 0.00 29 LYS A N 12
ATOM 18609 C CA . LYS A 1 29 ? 6.175 -11.468 2.903 1.00 0.00 29 LYS A CA 12
ATOM 18610 C C . LYS A 1 29 ? 5.700 -12.754 2.234 1.00 0.00 29 LYS A C 12
ATOM 18611 O O . LYS A 1 29 ? 4.560 -13.185 2.401 1.00 0.00 29 LYS A O 12
ATOM 18630 N N . PRO A 1 30 ? 6.596 -13.383 1.458 1.00 0.00 30 PRO A N 12
ATOM 18631 C CA . PRO A 1 30 ? 6.293 -14.630 0.749 1.00 0.00 30 PRO A CA 12
ATOM 18632 C C . PRO A 1 30 ? 6.137 -15.813 1.698 1.00 0.00 30 PRO A C 12
ATOM 18633 O O . PRO A 1 30 ? 7.048 -16.159 2.451 1.00 0.00 30 PRO A O 12
ATOM 18644 N N . PRO A 1 31 ? 4.957 -16.450 1.664 1.00 0.00 31 PRO A N 12
ATOM 18645 C CA . PRO A 1 31 ? 4.656 -17.605 2.515 1.00 0.00 31 PRO A CA 12
ATOM 18646 C C . PRO A 1 31 ? 5.448 -18.844 2.111 1.00 0.00 31 PRO A C 12
ATOM 18647 O O . PRO A 1 31 ? 6.093 -18.865 1.064 1.00 0.00 31 PRO A O 12
ATOM 18658 N N . GLN A 1 32 ? 5.394 -19.875 2.950 1.00 0.00 32 GLN A N 12
ATOM 18659 C CA . GLN A 1 32 ? 6.107 -21.117 2.679 1.00 0.00 32 GLN A CA 12
ATOM 18660 C C . GLN A 1 32 ? 6.135 -21.414 1.183 1.00 0.00 32 GLN A C 12
ATOM 18661 O O . GLN A 1 32 ? 7.195 -21.661 0.609 1.00 0.00 32 GLN A O 12
ATOM 18675 N N . ASN A 1 33 ? 4.963 -21.387 0.556 1.00 0.00 33 ASN A N 12
ATOM 18676 C CA . ASN A 1 33 ? 4.854 -21.654 -0.873 1.00 0.00 33 ASN A CA 12
ATOM 18677 C C . ASN A 1 33 ? 4.534 -20.376 -1.642 1.00 0.00 33 ASN A C 12
ATOM 18678 O O . ASN A 1 33 ? 3.517 -19.721 -1.409 1.00 0.00 33 ASN A O 12
ATOM 18689 N N . PRO A 1 34 ? 5.419 -20.013 -2.582 1.00 0.00 34 PRO A N 12
ATOM 18690 C CA . PRO A 1 34 ? 5.250 -18.812 -3.405 1.00 0.00 34 PRO A CA 12
ATOM 18691 C C . PRO A 1 34 ? 4.102 -18.947 -4.400 1.00 0.00 34 PRO A C 12
ATOM 18692 O O . PRO A 1 34 ? 4.132 -19.802 -5.285 1.00 0.00 34 PRO A O 12
ATOM 18703 N N . VAL A 1 35 ? 3.092 -18.096 -4.249 1.00 0.00 35 VAL A N 12
ATOM 18704 C CA . VAL A 1 35 ? 1.935 -18.120 -5.136 1.00 0.00 35 VAL A CA 12
ATOM 18705 C C . VAL A 1 35 ? 2.352 -17.920 -6.589 1.00 0.00 35 VAL A C 12
ATOM 18706 O O . VAL A 1 35 ? 3.538 -17.799 -6.894 1.00 0.00 35 VAL A O 12
ATOM 18719 N N . ASP A 1 36 ? 1.367 -17.886 -7.481 1.00 0.00 36 ASP A N 12
ATOM 18720 C CA . ASP A 1 36 ? 1.631 -17.699 -8.903 1.00 0.00 36 ASP A CA 12
ATOM 18721 C C . ASP A 1 36 ? 1.526 -16.227 -9.286 1.00 0.00 36 ASP A C 12
ATOM 18722 O O . ASP A 1 36 ? 2.452 -15.656 -9.864 1.00 0.00 36 ASP A O 12
ATOM 18731 N N . THR A 1 37 ? 0.391 -15.615 -8.961 1.00 0.00 37 THR A N 12
ATOM 18732 C CA . THR A 1 37 ? 0.163 -14.210 -9.273 1.00 0.00 37 THR A CA 12
ATOM 18733 C C . THR A 1 37 ? -0.601 -13.514 -8.152 1.00 0.00 37 THR A C 12
ATOM 18734 O O . THR A 1 37 ? -1.587 -14.043 -7.639 1.00 0.00 37 THR A O 12
ATOM 18745 N N . TYR A 1 38 ? -0.138 -12.327 -7.776 1.00 0.00 38 TYR A N 12
ATOM 18746 C CA . TYR A 1 38 ? -0.777 -11.560 -6.713 1.00 0.00 38 TYR A CA 12
ATOM 18747 C C . TYR A 1 38 ? -1.821 -10.605 -7.283 1.00 0.00 38 TYR A C 12
ATOM 18748 O O . TYR A 1 38 ? -1.532 -9.816 -8.183 1.00 0.00 38 TYR A O 12
ATOM 18766 N N . ASP A 1 39 ? -3.036 -10.682 -6.752 1.00 0.00 39 ASP A N 12
ATOM 18767 C CA . ASP A 1 39 ? -4.124 -9.823 -7.205 1.00 0.00 39 ASP A CA 12
ATOM 18768 C C . ASP A 1 39 ? -4.246 -8.586 -6.320 1.00 0.00 39 ASP A C 12
ATOM 18769 O O . ASP A 1 39 ? -4.695 -8.671 -5.176 1.00 0.00 39 ASP A O 12
ATOM 18778 N N . ILE A 1 40 ? -3.842 -7.440 -6.856 1.00 0.00 40 ILE A N 12
ATOM 18779 C CA . ILE A 1 40 ? -3.905 -6.187 -6.115 1.00 0.00 40 ILE A CA 12
ATOM 18780 C C . ILE A 1 40 ? -5.021 -5.291 -6.643 1.00 0.00 40 ILE A C 12
ATOM 18781 O O . ILE A 1 40 ? -5.187 -5.138 -7.853 1.00 0.00 40 ILE A O 12
ATOM 18797 N N . GLN A 1 41 ? -5.782 -4.701 -5.727 1.00 0.00 41 GLN A N 12
ATOM 18798 C CA . GLN A 1 41 ? -6.882 -3.819 -6.101 1.00 0.00 41 GLN A CA 12
ATOM 18799 C C . GLN A 1 41 ? -6.803 -2.498 -5.344 1.00 0.00 41 GLN A C 12
ATOM 18800 O O . GLN A 1 41 ? -6.913 -2.465 -4.119 1.00 0.00 41 GLN A O 12
ATOM 18814 N N . VAL A 1 42 ? -6.609 -1.410 -6.082 1.00 0.00 42 VAL A N 12
ATOM 18815 C CA . VAL A 1 42 ? -6.515 -0.084 -5.481 1.00 0.00 42 VAL A CA 12
ATOM 18816 C C . VAL A 1 42 ? -7.750 0.751 -5.796 1.00 0.00 42 VAL A C 12
ATOM 18817 O O . VAL A 1 42 ? -8.211 0.793 -6.937 1.00 0.00 42 VAL A O 12
ATOM 18830 N N . THR A 1 43 ? -8.285 1.417 -4.776 1.00 0.00 43 THR A N 12
ATOM 18831 C CA . THR A 1 43 ? -9.467 2.251 -4.943 1.00 0.00 43 THR A CA 12
ATOM 18832 C C . THR A 1 43 ? -9.428 3.455 -4.008 1.00 0.00 43 THR A C 12
ATOM 18833 O O . THR A 1 43 ? -8.649 3.487 -3.056 1.00 0.00 43 THR A O 12
ATOM 18844 N N . ALA A 1 44 ? -10.272 4.442 -4.287 1.00 0.00 44 ALA A N 12
ATOM 18845 C CA . ALA A 1 44 ? -10.335 5.647 -3.469 1.00 0.00 44 ALA A CA 12
ATOM 18846 C C . ALA A 1 44 ? -11.661 6.374 -3.665 1.00 0.00 44 ALA A C 12
ATOM 18847 O O . ALA A 1 44 ? -12.385 6.145 -4.634 1.00 0.00 44 ALA A O 12
ATOM 18854 N N . PRO A 1 45 ? -11.989 7.272 -2.723 1.00 0.00 45 PRO A N 12
ATOM 18855 C CA . PRO A 1 45 ? -13.229 8.052 -2.771 1.00 0.00 45 PRO A CA 12
ATOM 18856 C C . PRO A 1 45 ? -13.223 9.084 -3.893 1.00 0.00 45 PRO A C 12
ATOM 18857 O O . PRO A 1 45 ? -12.871 10.244 -3.682 1.00 0.00 45 PRO A O 12
ATOM 18868 N N . GLY A 1 46 ? -13.615 8.654 -5.088 1.00 0.00 46 GLY A N 12
ATOM 18869 C CA . GLY A 1 46 ? -13.648 9.554 -6.227 1.00 0.00 46 GLY A CA 12
ATOM 18870 C C . GLY A 1 46 ? -12.667 9.154 -7.311 1.00 0.00 46 GLY A C 12
ATOM 18871 O O . GLY A 1 46 ? -12.960 9.279 -8.499 1.00 0.00 46 GLY A O 12
ATOM 18875 N N . ALA A 1 47 ? -11.499 8.671 -6.901 1.00 0.00 47 ALA A N 1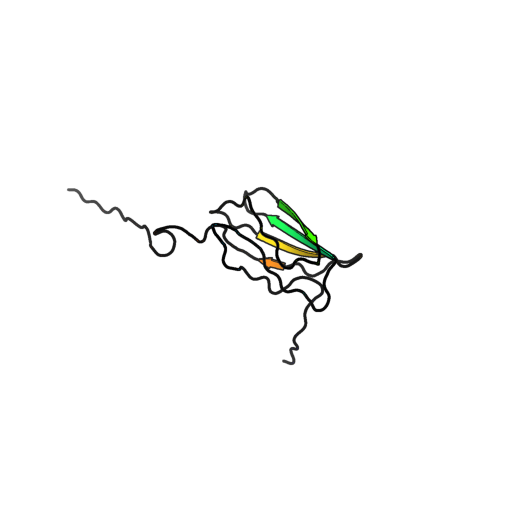2
ATOM 18876 C CA . ALA A 1 47 ? -10.471 8.251 -7.846 1.00 0.00 47 ALA A CA 12
ATOM 18877 C C . ALA A 1 47 ? -10.902 6.999 -8.604 1.00 0.00 47 ALA A C 12
ATOM 18878 O O . ALA A 1 47 ? -11.676 6.180 -8.109 1.00 0.00 47 ALA A O 12
ATOM 18885 N N . PRO A 1 48 ? -10.391 6.847 -9.835 1.00 0.00 48 PRO A N 12
ATOM 18886 C CA . PRO A 1 48 ? -10.710 5.699 -10.687 1.00 0.00 48 PRO A CA 12
ATOM 18887 C C . PRO A 1 48 ? -10.098 4.402 -10.166 1.00 0.00 48 PRO A C 12
ATOM 18888 O O . PRO A 1 48 ? -9.029 4.395 -9.555 1.00 0.00 48 PRO A O 12
ATOM 18899 N N . PRO A 1 49 ? -10.788 3.279 -10.414 1.00 0.00 49 PRO A N 12
ATOM 18900 C CA . PRO A 1 49 ? -10.330 1.957 -9.978 1.00 0.00 49 PRO A CA 12
ATOM 18901 C C . PRO A 1 49 ? -9.100 1.487 -10.749 1.00 0.00 49 PRO A C 12
ATOM 18902 O O . PRO A 1 49 ? -9.016 1.655 -11.967 1.00 0.00 49 PRO A O 12
ATOM 18913 N N . LEU A 1 50 ? -8.148 0.899 -10.033 1.00 0.00 50 LEU A N 12
ATOM 18914 C CA . LEU A 1 50 ? -6.923 0.403 -10.650 1.00 0.00 50 LEU A CA 12
ATOM 18915 C C . LEU A 1 50 ? -6.773 -1.099 -10.435 1.00 0.00 50 LEU A C 12
ATOM 18916 O O . LEU A 1 50 ? -6.896 -1.590 -9.313 1.00 0.00 50 LEU A O 12
ATOM 18932 N N . GLN A 1 51 ? -6.506 -1.824 -11.516 1.00 0.00 51 GLN A N 12
ATOM 18933 C CA . GLN A 1 51 ? -6.338 -3.270 -11.445 1.00 0.00 51 GLN A CA 12
ATOM 18934 C C . GLN A 1 51 ? -5.000 -3.693 -12.044 1.00 0.00 51 GLN A C 12
ATOM 18935 O O . GLN A 1 51 ? -4.715 -3.415 -13.208 1.00 0.00 51 GLN A O 12
ATOM 18949 N N . ALA A 1 52 ? -4.185 -4.367 -11.241 1.00 0.00 52 ALA A N 12
ATOM 18950 C CA . ALA A 1 52 ? -2.878 -4.830 -11.692 1.00 0.00 52 ALA A CA 12
ATOM 18951 C C . ALA A 1 52 ? -2.566 -6.217 -11.139 1.00 0.00 52 ALA A C 12
ATOM 18952 O O . ALA A 1 52 ? -3.275 -6.721 -10.270 1.00 0.00 52 ALA A O 12
ATOM 18959 N N . GLU A 1 53 ? -1.502 -6.827 -11.652 1.00 0.00 53 GLU A N 12
ATOM 18960 C CA . GLU A 1 53 ? -1.099 -8.157 -11.210 1.00 0.00 53 GLU A CA 12
ATOM 18961 C C . GLU A 1 53 ? 0.419 -8.306 -11.251 1.00 0.00 53 GLU A C 12
ATOM 18962 O O . GLU A 1 53 ? 1.119 -7.490 -11.850 1.00 0.00 53 GLU A O 12
ATOM 18974 N N . THR A 1 54 ? 0.922 -9.356 -10.608 1.00 0.00 54 THR A N 12
ATOM 18975 C CA . THR A 1 54 ? 2.357 -9.613 -10.568 1.00 0.00 54 THR A CA 12
ATOM 18976 C C . THR A 1 54 ? 2.645 -11.072 -10.232 1.00 0.00 54 THR A C 12
ATOM 18977 O O . THR A 1 54 ? 1.951 -11.698 -9.431 1.00 0.00 54 THR A O 12
ATOM 18988 N N . PRO A 1 55 ? 3.693 -11.627 -10.858 1.00 0.00 55 PRO A N 12
ATOM 18989 C CA . PRO A 1 55 ? 4.097 -13.020 -10.640 1.00 0.00 55 PRO A CA 12
ATOM 18990 C C . PRO A 1 55 ? 4.684 -13.242 -9.250 1.00 0.00 55 PRO A C 12
ATOM 18991 O O . PRO A 1 55 ? 5.266 -12.334 -8.659 1.00 0.00 55 PRO A O 12
ATOM 19002 N N . GLY A 1 56 ? 4.528 -14.457 -8.734 1.00 0.00 56 GLY A N 12
ATOM 19003 C CA . GLY A 1 56 ? 5.049 -14.776 -7.418 1.00 0.00 56 GLY A CA 12
ATOM 19004 C C . GLY A 1 56 ? 6.527 -14.471 -7.290 1.00 0.00 56 GLY A C 12
ATOM 19005 O O . GLY A 1 56 ? 7.065 -14.423 -6.183 1.00 0.00 56 GLY A O 12
ATOM 19009 N N . SER A 1 57 ? 7.189 -14.265 -8.424 1.00 0.00 57 SER A N 12
ATOM 19010 C CA . SER A 1 57 ? 8.616 -13.968 -8.434 1.00 0.00 57 SER A CA 12
ATOM 19011 C C . SER A 1 57 ? 8.876 -12.534 -7.980 1.00 0.00 57 SER A C 12
ATOM 19012 O O . SER A 1 57 ? 10.011 -12.060 -8.007 1.00 0.00 57 SER A O 12
ATOM 19020 N N . ALA A 1 58 ? 7.815 -11.851 -7.564 1.00 0.00 58 ALA A N 12
ATOM 19021 C CA . ALA A 1 58 ? 7.928 -10.473 -7.102 1.00 0.00 58 ALA A CA 12
ATOM 19022 C C . ALA A 1 58 ? 7.358 -10.316 -5.696 1.00 0.00 58 ALA A C 12
ATOM 19023 O O . ALA A 1 58 ? 6.260 -10.790 -5.404 1.00 0.00 58 ALA A O 12
ATOM 19030 N N . VAL A 1 59 ? 8.112 -9.650 -4.827 1.00 0.00 59 VAL A N 12
ATOM 19031 C CA . VAL A 1 59 ? 7.682 -9.432 -3.452 1.00 0.00 59 VAL A CA 12
ATOM 19032 C C . VAL A 1 59 ? 7.402 -7.955 -3.191 1.00 0.00 59 VAL A C 12
ATOM 19033 O O . VAL A 1 59 ? 7.550 -7.474 -2.068 1.00 0.00 59 VAL A O 12
ATOM 19046 N N . ASP A 1 60 ? 6.998 -7.243 -4.236 1.00 0.00 60 ASP A N 12
ATOM 19047 C CA . ASP A 1 60 ? 6.696 -5.821 -4.121 1.00 0.00 60 ASP A CA 12
ATOM 19048 C C . ASP A 1 60 ? 6.032 -5.301 -5.392 1.00 0.00 60 ASP A C 12
ATOM 19049 O O . ASP A 1 60 ? 6.403 -5.687 -6.501 1.00 0.00 60 ASP A O 12
ATOM 19058 N N . TYR A 1 61 ? 5.049 -4.423 -5.223 1.00 0.00 61 TYR A N 12
ATOM 19059 C CA . TYR A 1 61 ? 4.331 -3.853 -6.357 1.00 0.00 61 TYR A CA 12
ATOM 19060 C C . TYR A 1 61 ? 4.194 -2.342 -6.210 1.00 0.00 61 TYR A C 12
ATOM 19061 O O . TYR A 1 61 ? 3.293 -1.837 -5.540 1.00 0.00 61 TYR A O 12
ATOM 19079 N N . PRO A 1 62 ? 5.107 -1.600 -6.853 1.00 0.00 62 PRO A N 12
ATOM 19080 C CA . PRO A 1 62 ? 5.110 -0.135 -6.811 1.00 0.00 62 PRO A CA 12
ATOM 19081 C C . PRO A 1 62 ? 3.938 0.469 -7.577 1.00 0.00 62 PRO A C 12
ATOM 19082 O O . PRO A 1 62 ? 3.926 0.477 -8.809 1.00 0.00 62 PRO A O 12
ATOM 19093 N N . LEU A 1 63 ? 2.954 0.976 -6.842 1.00 0.00 63 LEU A N 12
ATOM 19094 C CA . LEU A 1 63 ? 1.777 1.582 -7.453 1.00 0.00 63 LEU A CA 12
ATOM 19095 C C . LEU A 1 63 ? 2.076 3.005 -7.916 1.00 0.00 63 LEU A C 12
ATOM 19096 O O . LEU A 1 63 ? 2.566 3.830 -7.145 1.00 0.00 63 LEU A O 12
ATOM 19112 N N . HIS A 1 64 ? 1.776 3.286 -9.180 1.00 0.00 64 HIS A N 12
ATOM 19113 C CA . HIS A 1 64 ? 2.009 4.610 -9.745 1.00 0.00 64 HIS A CA 12
ATOM 19114 C C . HIS A 1 64 ? 0.693 5.272 -10.143 1.00 0.00 64 HIS A C 12
ATOM 19115 O O . HIS A 1 64 ? -0.368 4.649 -10.084 1.00 0.00 64 HIS A O 12
ATOM 19130 N N . ASP A 1 65 ? 0.770 6.534 -10.548 1.00 0.00 65 ASP A N 12
ATOM 19131 C CA . ASP A 1 65 ? -0.415 7.279 -10.957 1.00 0.00 65 ASP A CA 12
ATOM 19132 C C . ASP A 1 65 ? -1.427 7.357 -9.818 1.00 0.00 65 ASP A C 12
ATOM 19133 O O . ASP A 1 65 ? -2.603 7.038 -9.994 1.00 0.00 65 ASP A O 12
ATOM 19142 N N . LEU A 1 66 ? -0.962 7.783 -8.649 1.00 0.00 66 LEU A N 12
ATOM 19143 C CA . LEU A 1 66 ? -1.826 7.903 -7.479 1.00 0.00 66 LEU A CA 12
ATOM 19144 C C . LEU A 1 66 ? -1.892 9.348 -6.995 1.00 0.00 66 LEU A C 12
ATOM 19145 O O . LEU A 1 66 ? -0.885 9.921 -6.577 1.00 0.00 66 LEU A O 12
ATOM 19161 N N . VAL A 1 67 ? -3.084 9.932 -7.054 1.00 0.00 67 VAL A N 12
ATOM 19162 C CA . VAL A 1 67 ? -3.283 11.309 -6.620 1.00 0.00 67 VAL A CA 12
ATOM 19163 C C . VAL A 1 67 ? -2.791 11.511 -5.191 1.00 0.00 67 VAL A C 12
ATOM 19164 O O . VAL A 1 67 ? -3.099 10.721 -4.298 1.00 0.00 67 VAL A O 12
ATOM 19177 N N . LEU A 1 68 ? -2.023 12.575 -4.980 1.00 0.00 68 LEU A N 12
ATOM 19178 C CA . LEU A 1 68 ? -1.488 12.883 -3.658 1.00 0.00 68 LEU A CA 12
ATOM 19179 C C . LEU A 1 68 ? -2.571 13.460 -2.752 1.00 0.00 68 LEU A C 12
ATOM 19180 O O . LEU A 1 68 ? -3.646 13.840 -3.217 1.00 0.00 68 LEU A O 12
ATOM 19196 N N . HIS A 1 69 ? -2.279 13.523 -1.457 1.00 0.00 69 HIS A N 12
ATOM 19197 C CA . HIS A 1 69 ? -3.227 14.056 -0.485 1.00 0.00 69 HIS A CA 12
ATOM 19198 C C . HIS A 1 69 ? -4.576 13.351 -0.599 1.00 0.00 69 HIS A C 12
ATOM 19199 O O . HIS A 1 69 ? -5.629 13.983 -0.509 1.00 0.00 69 HIS A O 12
ATOM 19214 N N . THR A 1 70 ? -4.536 12.037 -0.797 1.00 0.00 70 THR A N 12
ATOM 19215 C CA . THR A 1 70 ? -5.753 11.246 -0.925 1.00 0.00 70 THR A CA 12
ATOM 19216 C C . THR A 1 70 ? -5.561 9.846 -0.353 1.00 0.00 70 THR A C 12
ATOM 19217 O O . THR A 1 70 ? -4.585 9.166 -0.667 1.00 0.00 70 THR A O 12
ATOM 19228 N N . ASN A 1 71 ? -6.499 9.420 0.487 1.00 0.00 71 ASN A N 12
ATOM 19229 C CA . ASN A 1 71 ? -6.433 8.099 1.101 1.00 0.00 71 ASN A CA 12
ATOM 19230 C C . ASN A 1 71 ? -6.702 7.006 0.071 1.00 0.00 71 ASN A C 12
ATOM 19231 O O . ASN A 1 71 ? -7.761 6.975 -0.555 1.00 0.00 71 ASN A O 12
ATOM 19242 N N . TYR A 1 72 ? -5.736 6.110 -0.098 1.00 0.00 72 TYR A N 12
ATOM 19243 C CA . TYR A 1 72 ? -5.866 5.016 -1.052 1.00 0.00 72 TYR A CA 12
ATOM 19244 C C . TYR A 1 72 ? -5.777 3.665 -0.348 1.00 0.00 72 TYR A C 12
ATOM 19245 O O . TYR A 1 72 ? -4.832 3.400 0.396 1.00 0.00 72 TYR A O 12
ATOM 19263 N N . THR A 1 73 ? -6.769 2.813 -0.589 1.00 0.00 73 THR A N 12
ATOM 19264 C CA . THR A 1 73 ? -6.805 1.489 0.021 1.00 0.00 73 THR A CA 12
ATOM 19265 C C . THR A 1 73 ? -6.482 0.404 -1.001 1.00 0.00 73 THR A C 12
ATOM 19266 O O . THR A 1 73 ? -7.177 0.260 -2.006 1.00 0.00 73 THR A O 12
ATOM 19277 N N . ALA A 1 74 ? -5.426 -0.357 -0.735 1.00 0.00 74 ALA A N 12
ATOM 19278 C CA . ALA A 1 74 ? -5.013 -1.430 -1.630 1.00 0.00 74 ALA A CA 12
ATOM 19279 C C . ALA A 1 74 ? -5.261 -2.796 -0.999 1.00 0.00 74 ALA A C 12
ATOM 19280 O O . ALA A 1 74 ? -5.080 -2.978 0.206 1.00 0.00 74 ALA A O 12
ATOM 19287 N N . THR A 1 75 ? -5.675 -3.757 -1.820 1.00 0.00 75 THR A N 12
ATOM 19288 C CA . THR A 1 75 ? -5.949 -5.105 -1.341 1.00 0.00 75 THR A CA 12
ATOM 19289 C C . THR A 1 75 ? -5.212 -6.146 -2.177 1.00 0.00 75 THR A C 12
ATOM 19290 O O . THR A 1 75 ? -5.522 -6.346 -3.352 1.00 0.00 75 THR A O 12
ATOM 19301 N N . VAL A 1 76 ? -4.235 -6.807 -1.565 1.00 0.00 76 VAL A N 12
ATOM 19302 C CA . VAL A 1 76 ? -3.455 -7.828 -2.253 1.00 0.00 76 VAL A CA 12
ATOM 19303 C C . VAL A 1 76 ? -4.011 -9.221 -1.980 1.00 0.00 76 VAL A C 12
ATOM 19304 O O . VAL A 1 76 ? -4.594 -9.473 -0.925 1.00 0.00 76 VAL A O 12
ATOM 19317 N N . ARG A 1 77 ? -3.826 -10.125 -2.937 1.00 0.00 77 ARG A N 12
ATOM 19318 C CA . ARG A 1 77 ? -4.310 -11.493 -2.800 1.00 0.00 77 ARG A CA 12
ATOM 19319 C C . ARG A 1 77 ? -3.327 -12.482 -3.420 1.00 0.00 77 ARG A C 12
ATOM 19320 O O . ARG A 1 77 ? -2.350 -12.087 -4.055 1.00 0.00 77 ARG A O 12
ATOM 19341 N N . GLY A 1 78 ? -3.594 -13.771 -3.231 1.00 0.00 78 GLY A N 12
ATOM 19342 C CA . GLY A 1 78 ? -2.723 -14.796 -3.776 1.00 0.00 78 GLY A CA 12
ATOM 19343 C C . GLY A 1 78 ? -3.476 -15.807 -4.619 1.00 0.00 78 GLY A C 12
ATOM 19344 O O . GLY A 1 78 ? -4.312 -16.552 -4.108 1.00 0.00 78 GLY A O 12
ATOM 19348 N N . LEU A 1 79 ? -3.181 -15.831 -5.914 1.00 0.00 79 LEU A N 12
ATOM 19349 C CA . LEU A 1 79 ? -3.837 -16.757 -6.830 1.00 0.00 79 LEU A CA 12
ATOM 19350 C C . LEU A 1 79 ? -3.115 -18.101 -6.857 1.00 0.00 79 LEU A C 12
ATOM 19351 O O . LEU A 1 79 ? -2.076 -18.245 -7.501 1.00 0.00 79 LEU A O 12
ATOM 19367 N N . ARG A 1 80 ? -3.673 -19.081 -6.154 1.00 0.00 80 ARG A N 12
ATOM 19368 C CA . ARG A 1 80 ? -3.083 -20.413 -6.098 1.00 0.00 80 ARG A CA 12
ATOM 19369 C C . ARG A 1 80 ? -4.070 -21.467 -6.594 1.00 0.00 80 ARG A C 12
ATOM 19370 O O . ARG A 1 80 ? -4.909 -21.950 -5.836 1.00 0.00 80 ARG A O 12
ATOM 19391 N N . GLY A 1 81 ? -3.962 -21.815 -7.873 1.00 0.00 81 GLY A N 12
ATOM 19392 C CA . GLY A 1 81 ? -4.852 -22.808 -8.447 1.00 0.00 81 GLY A CA 12
ATOM 19393 C C . GLY A 1 81 ? -6.299 -22.358 -8.448 1.00 0.00 81 GLY A C 12
ATOM 19394 O O . GLY A 1 81 ? -6.602 -21.164 -8.475 1.00 0.00 81 GLY A O 12
ATOM 19398 N N . PRO A 1 82 ? -7.225 -23.329 -8.421 1.00 0.00 82 PRO A N 12
ATOM 19399 C CA . PRO A 1 82 ? -8.664 -23.051 -8.419 1.00 0.00 82 PRO A CA 12
ATOM 19400 C C . PRO A 1 82 ? -9.133 -22.432 -7.107 1.00 0.00 82 PRO A C 12
ATOM 19401 O O . PRO A 1 82 ? -10.325 -22.203 -6.910 1.00 0.00 82 PRO A O 12
ATOM 19412 N N . ASN A 1 83 ? -8.187 -22.164 -6.213 1.00 0.00 83 ASN A N 12
ATOM 19413 C CA . ASN A 1 83 ? -8.505 -21.571 -4.919 1.00 0.00 83 ASN A CA 12
ATOM 19414 C C . ASN A 1 83 ? -7.795 -20.231 -4.745 1.00 0.00 83 ASN A C 12
ATOM 19415 O O . ASN A 1 83 ? -6.969 -19.842 -5.572 1.00 0.00 83 ASN A O 12
ATOM 19426 N N . LEU A 1 84 ? -8.121 -19.531 -3.665 1.00 0.00 84 LEU A N 12
ATOM 19427 C CA . LEU A 1 84 ? -7.514 -18.234 -3.381 1.00 0.00 84 LEU A CA 12
ATOM 19428 C C . LEU A 1 84 ? -6.964 -18.191 -1.959 1.00 0.00 84 LEU A C 12
ATOM 19429 O O . LEU A 1 84 ? -7.402 -18.944 -1.088 1.00 0.00 84 LEU A O 12
ATOM 19445 N N . THR A 1 85 ? -6.003 -17.301 -1.729 1.00 0.00 85 THR A N 12
ATOM 19446 C CA . THR A 1 85 ? -5.393 -17.158 -0.414 1.00 0.00 85 THR A CA 12
ATOM 19447 C C . THR A 1 85 ? -6.019 -16.001 0.359 1.00 0.00 85 THR A C 12
ATOM 19448 O O . THR A 1 85 ? -6.853 -15.268 -0.172 1.00 0.00 85 THR A O 12
ATOM 19459 N N . SER A 1 86 ? -5.609 -15.844 1.614 1.00 0.00 86 SER A N 12
ATOM 19460 C CA . SER A 1 86 ? -6.131 -14.777 2.459 1.00 0.00 86 SER A CA 12
ATOM 19461 C C . SER A 1 86 ? -5.685 -13.411 1.949 1.00 0.00 86 SER A C 12
ATOM 19462 O O . SER A 1 86 ? -4.499 -13.155 1.740 1.00 0.00 86 SER A O 12
ATOM 19470 N N . PRO A 1 87 ? -6.657 -12.510 1.744 1.00 0.00 87 PRO A N 12
ATOM 19471 C CA . PRO A 1 87 ? -6.390 -11.154 1.256 1.00 0.00 87 PRO A CA 12
ATOM 19472 C C . PRO A 1 87 ? -5.678 -10.294 2.295 1.00 0.00 87 PRO A C 12
ATOM 19473 O O . PRO A 1 87 ? -5.884 -10.459 3.498 1.00 0.00 87 PRO A O 12
ATOM 19484 N N . ALA A 1 88 ? -4.841 -9.376 1.824 1.00 0.00 88 ALA A N 12
ATOM 19485 C CA . ALA A 1 88 ? -4.101 -8.489 2.712 1.00 0.00 88 ALA A CA 12
ATOM 19486 C C . ALA A 1 88 ? -4.151 -7.048 2.215 1.00 0.00 88 ALA A C 12
ATOM 19487 O O . ALA A 1 88 ? -3.633 -6.733 1.143 1.00 0.00 88 ALA A O 12
ATOM 19494 N N . SER A 1 89 ? -4.776 -6.176 3.001 1.00 0.00 89 SER A N 12
ATOM 19495 C CA . SER A 1 89 ? -4.897 -4.769 2.638 1.00 0.00 89 SER A CA 12
ATOM 19496 C C . SER A 1 89 ? -4.199 -3.881 3.664 1.00 0.00 89 SER A C 12
ATOM 19497 O O . SER A 1 89 ? -3.948 -4.300 4.795 1.00 0.00 89 SER A O 12
ATOM 19505 N N . ILE A 1 90 ? -3.889 -2.654 3.262 1.00 0.00 90 ILE A N 12
ATOM 19506 C CA . ILE A 1 90 ? -3.222 -1.707 4.145 1.00 0.00 90 ILE A CA 12
ATOM 19507 C C . ILE A 1 90 ? -3.559 -0.269 3.766 1.00 0.00 90 ILE A C 12
ATOM 19508 O O . ILE A 1 90 ? -3.821 0.033 2.601 1.00 0.00 90 ILE A O 12
ATOM 19524 N N . THR A 1 91 ? -3.549 0.618 4.756 1.00 0.00 91 THR A N 12
ATOM 19525 C CA . THR A 1 91 ? -3.853 2.024 4.528 1.00 0.00 91 THR A CA 12
ATOM 19526 C C . THR A 1 91 ? -2.581 2.863 4.498 1.00 0.00 91 THR A C 12
ATOM 19527 O O . THR A 1 91 ? -1.894 3.001 5.510 1.00 0.00 91 THR A O 12
ATOM 19538 N N . PHE A 1 92 ? -2.275 3.424 3.333 1.00 0.00 92 PHE A N 12
ATOM 19539 C CA . PHE A 1 92 ? -1.084 4.251 3.172 1.00 0.00 92 PHE A CA 12
ATOM 19540 C C . PHE A 1 92 ? -1.393 5.494 2.343 1.00 0.00 92 PHE A C 12
ATOM 19541 O O . PHE A 1 92 ? -1.986 5.407 1.267 1.00 0.00 92 PHE A O 12
ATOM 19558 N N . THR A 1 93 ? -0.988 6.654 2.852 1.00 0.00 93 THR A N 12
ATOM 19559 C CA . THR A 1 93 ? -1.223 7.916 2.161 1.00 0.00 93 THR A CA 12
ATOM 19560 C C . THR A 1 93 ? -0.276 8.078 0.978 1.00 0.00 93 THR A C 12
ATOM 19561 O O . THR A 1 93 ? 0.863 7.610 1.009 1.00 0.00 93 THR A O 12
ATOM 19572 N N . THR A 1 94 ? -0.754 8.747 -0.068 1.00 0.00 94 THR A N 12
ATOM 19573 C CA . THR A 1 94 ? 0.050 8.971 -1.263 1.00 0.00 94 THR A CA 12
ATOM 19574 C C . THR A 1 94 ? 0.686 10.356 -1.246 1.00 0.00 94 THR A C 12
ATOM 19575 O O . THR A 1 94 ? 0.163 11.283 -0.629 1.00 0.00 94 THR A O 12
ATOM 19586 N N . GLY A 1 95 ? 1.820 10.490 -1.927 1.00 0.00 95 GLY A N 12
ATOM 19587 C CA . GLY A 1 95 ? 2.510 11.766 -1.976 1.00 0.00 95 GLY A CA 12
ATOM 19588 C C . GLY A 1 95 ? 2.923 12.256 -0.602 1.00 0.00 95 GLY A C 12
ATOM 19589 O O . GLY A 1 95 ? 2.285 13.143 -0.034 1.00 0.00 95 GLY A O 12
ATOM 19593 N N . LEU A 1 96 ? 3.991 11.676 -0.065 1.00 0.00 96 LEU A N 12
ATOM 19594 C CA . LEU A 1 96 ? 4.488 12.058 1.252 1.00 0.00 96 LEU A CA 12
ATOM 19595 C C . LEU A 1 96 ? 5.715 12.956 1.132 1.00 0.00 96 LEU A C 12
ATOM 19596 O O . LEU A 1 96 ? 6.753 12.688 1.737 1.00 0.00 96 LEU A O 12
ATOM 19612 N N . GLU A 1 97 ? 5.587 14.023 0.349 1.00 0.00 97 GLU A N 12
ATOM 19613 C CA . GLU A 1 97 ? 6.685 14.961 0.152 1.00 0.00 97 GLU A CA 12
ATOM 19614 C C . GLU A 1 97 ? 6.732 15.990 1.279 1.00 0.00 97 GLU A C 12
ATOM 19615 O O . GLU A 1 97 ? 7.760 16.162 1.934 1.00 0.00 97 GLU A O 12
ATOM 19627 N N . ALA A 1 98 ? 5.611 16.669 1.498 1.00 0.00 98 ALA A N 12
ATOM 19628 C CA . ALA A 1 98 ? 5.523 17.678 2.546 1.00 0.00 98 ALA A CA 12
ATOM 19629 C C . ALA A 1 98 ? 4.224 17.540 3.334 1.00 0.00 98 ALA A C 12
ATOM 19630 O O . ALA A 1 98 ? 3.127 17.713 2.803 1.00 0.00 98 ALA A O 12
ATOM 19637 N N . PRO A 1 99 ? 4.349 17.221 4.629 1.00 0.00 99 PRO A N 12
ATOM 19638 C CA . PRO A 1 99 ? 3.196 17.051 5.518 1.00 0.00 99 PRO A CA 12
ATOM 19639 C C . PRO A 1 99 ? 2.491 18.371 5.811 1.00 0.00 99 PRO A C 12
ATOM 19640 O O . PRO A 1 99 ? 1.502 18.409 6.543 1.00 0.00 99 PRO A O 12
ATOM 19651 N N . ARG A 1 100 ? 3.006 19.453 5.234 1.00 0.00 100 ARG A N 12
ATOM 19652 C CA . ARG A 1 100 ? 2.426 20.776 5.435 1.00 0.00 100 ARG A CA 12
ATOM 19653 C C . ARG A 1 100 ? 0.943 20.779 5.074 1.00 0.00 100 ARG A C 12
ATOM 19654 O O . ARG A 1 100 ? 0.212 21.703 5.427 1.00 0.00 100 ARG A O 12
ATOM 19675 N N . ASP A 1 101 ? 0.509 19.741 4.369 1.00 0.00 101 ASP A N 12
ATOM 19676 C CA . ASP A 1 101 ? -0.886 19.623 3.961 1.00 0.00 101 ASP A CA 12
ATOM 19677 C C . ASP A 1 101 ? -1.486 18.308 4.447 1.00 0.00 101 ASP A C 12
ATOM 19678 O O . ASP A 1 101 ? -2.318 18.290 5.355 1.00 0.00 101 ASP A O 12
ATOM 19687 N N . LEU A 1 102 ? -1.059 17.207 3.837 1.00 0.00 102 LEU A N 12
ATOM 19688 C CA . LEU A 1 102 ? -1.554 15.886 4.207 1.00 0.00 102 LEU A CA 12
ATOM 19689 C C . LEU A 1 102 ? -1.377 15.637 5.701 1.00 0.00 102 LEU A C 12
ATOM 19690 O O . LEU A 1 102 ? -0.452 16.159 6.322 1.00 0.00 102 LEU A O 12
ATOM 19706 N N . GLU A 1 103 ? -2.271 14.834 6.271 1.00 0.00 103 GLU A N 12
ATOM 19707 C CA . GLU A 1 103 ? -2.212 14.514 7.692 1.00 0.00 103 GLU A CA 12
ATOM 19708 C C . GLU A 1 103 ? -0.959 13.705 8.018 1.00 0.00 103 GLU A C 12
ATOM 19709 O O . GLU A 1 103 ? -0.583 12.799 7.275 1.00 0.00 103 GLU A O 12
ATOM 19721 N N . ALA A 1 104 ? -0.318 14.039 9.132 1.00 0.00 104 ALA A N 12
ATOM 19722 C CA . ALA A 1 104 ? 0.891 13.345 9.557 1.00 0.00 104 ALA A CA 12
ATOM 19723 C C . ALA A 1 104 ? 0.994 13.302 11.077 1.00 0.00 104 ALA A C 12
ATOM 19724 O O . ALA A 1 104 ? 0.897 14.331 11.746 1.00 0.00 104 ALA A O 12
ATOM 19731 N N . LYS A 1 105 ? 1.193 12.105 11.619 1.00 0.00 105 LYS A N 12
ATOM 19732 C CA . LYS A 1 105 ? 1.311 11.927 13.061 1.00 0.00 105 LYS A CA 12
ATOM 19733 C C . LYS A 1 105 ? 2.763 12.066 13.509 1.00 0.00 105 LYS A C 12
ATOM 19734 O O . LYS A 1 105 ? 3.677 11.584 12.842 1.00 0.00 105 LYS A O 12
ATOM 19753 N N . GLU A 1 106 ? 2.966 12.727 14.644 1.00 0.00 106 GLU A N 12
ATOM 19754 C CA . GLU A 1 106 ? 4.307 12.928 15.182 1.00 0.00 106 GLU A CA 12
ATOM 19755 C C . GLU A 1 106 ? 4.318 12.753 16.697 1.00 0.00 106 GLU A C 12
ATOM 19756 O O . GLU A 1 106 ? 3.313 12.989 17.368 1.00 0.00 106 GLU A O 12
ATOM 19768 N N . VAL A 1 107 ? 5.462 12.336 17.230 1.00 0.00 107 VAL A N 12
ATOM 19769 C CA . VAL A 1 107 ? 5.606 12.128 18.666 1.00 0.00 107 VAL A CA 12
ATOM 19770 C C . VAL A 1 107 ? 4.925 13.242 19.454 1.00 0.00 107 VAL A C 12
ATOM 19771 O O . VAL A 1 107 ? 4.719 14.342 18.942 1.00 0.00 107 VAL A O 12
ATOM 19784 N N . THR A 1 108 ? 4.577 12.949 20.703 1.00 0.00 108 THR A N 12
ATOM 19785 C CA . THR A 1 108 ? 3.919 13.925 21.562 1.00 0.00 108 THR A CA 12
ATOM 19786 C C . THR A 1 108 ? 4.760 14.228 22.796 1.00 0.00 108 THR A C 12
ATOM 19787 O O . THR A 1 108 ? 5.473 13.369 23.317 1.00 0.00 108 THR A O 12
ATOM 19798 N N . PRO A 1 109 ? 4.677 15.477 23.277 1.00 0.00 109 PRO A N 12
ATOM 19799 C CA . PRO A 1 109 ? 5.425 15.922 24.458 1.00 0.00 109 PRO A CA 12
ATOM 19800 C C . PRO A 1 109 ? 4.907 15.286 25.744 1.00 0.00 109 PRO A C 12
ATOM 19801 O O . PRO A 1 109 ? 3.792 14.765 25.786 1.00 0.00 109 PRO A O 12
ATOM 19812 N N . SER A 1 110 ? 5.722 15.334 26.793 1.00 0.00 110 SER A N 12
ATOM 19813 C CA . SER A 1 110 ? 5.348 14.761 28.080 1.00 0.00 110 SER A CA 12
ATOM 19814 C C . SER A 1 110 ? 5.167 15.852 29.129 1.00 0.00 110 SER A C 12
ATOM 19815 O O . SER A 1 110 ? 5.796 16.908 29.058 1.00 0.00 110 SER A O 12
ATOM 19823 N N . GLY A 1 111 ? 4.302 15.591 30.104 1.00 0.00 111 GLY A N 12
ATOM 19824 C CA . GLY A 1 111 ? 4.053 16.559 31.156 1.00 0.00 111 GLY A CA 12
ATOM 19825 C C . GLY A 1 111 ? 3.343 15.952 32.349 1.00 0.00 111 GLY A C 12
ATOM 19826 O O . GLY A 1 111 ? 2.717 14.896 32.253 1.00 0.00 111 GLY A O 12
ATOM 19830 N N . PRO A 1 112 ? 3.437 16.625 33.505 1.00 0.00 112 PRO A N 12
ATOM 19831 C CA . PRO A 1 112 ? 2.805 16.162 34.745 1.00 0.00 112 PRO A CA 12
ATOM 19832 C C . PRO A 1 112 ? 1.285 16.267 34.693 1.00 0.00 112 PRO A C 12
ATOM 19833 O O . PRO A 1 112 ? 0.725 16.888 33.789 1.00 0.00 112 PRO A O 12
ATOM 19844 N N . SER A 1 113 ? 0.622 15.658 35.671 1.00 0.00 113 SER A N 12
ATOM 19845 C CA . SER A 1 113 ? -0.836 15.680 35.736 1.00 0.00 113 SER A CA 12
ATOM 19846 C C . SER A 1 113 ? -1.311 16.131 37.114 1.00 0.00 113 SER A C 12
ATOM 19847 O O . SER A 1 113 ? -0.512 16.297 38.035 1.00 0.00 113 SER A O 12
ATOM 19855 N N . SER A 1 114 ? -2.619 16.329 37.246 1.00 0.00 114 SER A N 12
ATOM 19856 C CA . SER A 1 114 ? -3.202 16.763 38.511 1.00 0.00 114 SER A CA 12
ATOM 19857 C C . SER A 1 114 ? -4.484 15.993 38.811 1.00 0.00 114 SER A C 12
ATOM 19858 O O . SER A 1 114 ? -4.927 15.167 38.013 1.00 0.00 114 SER A O 12
ATOM 19866 N N . GLY A 1 115 ? -5.076 16.269 39.969 1.00 0.00 115 GLY A N 12
ATOM 19867 C CA . GLY A 1 115 ? -6.301 15.594 40.356 1.00 0.00 115 GLY A CA 12
ATOM 19868 C C . GLY A 1 115 ? -6.591 15.725 41.837 1.00 0.00 115 GLY A C 12
ATOM 19869 O O . GLY A 1 115 ? -7.683 16.139 42.229 1.00 0.00 115 GLY A O 12
ATOM 19873 N N . GLY A 1 1 ? -0.909 -3.260 14.028 1.00 0.00 1 GLY A N 13
ATOM 19874 C CA . GLY A 1 1 ? -2.326 -3.253 13.715 1.00 0.00 1 GLY A CA 13
ATOM 19875 C C . GLY A 1 1 ? -3.004 -4.560 14.069 1.00 0.00 1 GLY A C 13
ATOM 19876 O O . GLY A 1 1 ? -4.114 -4.568 14.601 1.00 0.00 1 GLY A O 13
ATOM 19880 N N . SER A 1 2 ? -2.337 -5.672 13.773 1.00 0.00 2 SER A N 13
ATOM 19881 C CA . SER A 1 2 ? -2.886 -6.992 14.058 1.00 0.00 2 SER A CA 13
ATOM 19882 C C . SER A 1 2 ? -1.885 -7.838 14.841 1.00 0.00 2 SER A C 13
ATOM 19883 O O . SER A 1 2 ? -0.685 -7.561 14.839 1.00 0.00 2 SER A O 13
ATOM 19891 N N . SER A 1 3 ? -2.388 -8.871 15.508 1.00 0.00 3 SER A N 13
ATOM 19892 C CA . SER A 1 3 ? -1.541 -9.757 16.298 1.00 0.00 3 SER A CA 13
ATOM 19893 C C . SER A 1 3 ? -2.093 -11.179 16.299 1.00 0.00 3 SER A C 13
ATOM 19894 O O . SER A 1 3 ? -3.246 -11.409 16.661 1.00 0.00 3 SER A O 13
ATOM 19902 N N . GLY A 1 4 ? -1.259 -12.131 15.892 1.00 0.00 4 GLY A N 13
ATOM 19903 C CA . GLY A 1 4 ? -1.681 -13.519 15.853 1.00 0.00 4 GLY A CA 13
ATOM 19904 C C . GLY A 1 4 ? -0.761 -14.381 15.010 1.00 0.00 4 GLY A C 13
ATOM 19905 O O . GLY A 1 4 ? 0.122 -13.869 14.322 1.00 0.00 4 GLY A O 13
ATOM 19909 N N . SER A 1 5 ? -0.967 -15.693 15.065 1.00 0.00 5 SER A N 13
ATOM 19910 C CA . SER A 1 5 ? -0.146 -16.628 14.304 1.00 0.00 5 SER A CA 13
ATOM 19911 C C . SER A 1 5 ? -0.935 -17.224 13.144 1.00 0.00 5 SER A C 13
ATOM 19912 O O . SER A 1 5 ? -1.632 -18.227 13.302 1.00 0.00 5 SER A O 13
ATOM 19920 N N . SER A 1 6 ? -0.820 -16.600 11.976 1.00 0.00 6 SER A N 13
ATOM 19921 C CA . SER A 1 6 ? -1.526 -17.066 10.787 1.00 0.00 6 SER A CA 13
ATOM 19922 C C . SER A 1 6 ? -0.567 -17.215 9.610 1.00 0.00 6 SER A C 13
ATOM 19923 O O . SER A 1 6 ? 0.061 -16.249 9.180 1.00 0.00 6 SER A O 13
ATOM 19931 N N . GLY A 1 7 ? -0.460 -18.436 9.093 1.00 0.00 7 GLY A N 13
ATOM 19932 C CA . GLY A 1 7 ? 0.424 -18.691 7.971 1.00 0.00 7 GLY A CA 13
ATOM 19933 C C . GLY A 1 7 ? -0.323 -19.171 6.743 1.00 0.00 7 GLY A C 13
ATOM 19934 O O . GLY A 1 7 ? -0.227 -20.333 6.345 1.00 0.00 7 GLY A O 13
ATOM 19938 N N . PRO A 1 8 ? -1.089 -18.264 6.118 1.00 0.00 8 PRO A N 13
ATOM 19939 C CA . PRO A 1 8 ? -1.871 -18.578 4.920 1.00 0.00 8 PRO A CA 13
ATOM 19940 C C . PRO A 1 8 ? -0.989 -18.818 3.698 1.00 0.00 8 PRO A C 13
ATOM 19941 O O . PRO A 1 8 ? 0.238 -18.820 3.798 1.00 0.00 8 PRO A O 13
ATOM 19952 N N . ASP A 1 9 ? -1.622 -19.017 2.548 1.00 0.00 9 ASP A N 13
ATOM 19953 C CA . ASP A 1 9 ? -0.895 -19.256 1.306 1.00 0.00 9 ASP A CA 13
ATOM 19954 C C . ASP A 1 9 ? -0.654 -17.948 0.558 1.00 0.00 9 ASP A C 13
ATOM 19955 O O . ASP A 1 9 ? -0.006 -17.930 -0.487 1.00 0.00 9 ASP A O 13
ATOM 19964 N N . GLY A 1 10 ? -1.181 -16.854 1.102 1.00 0.00 10 GLY A N 13
ATOM 19965 C CA . GLY A 1 10 ? -1.013 -15.558 0.472 1.00 0.00 10 GLY A CA 13
ATOM 19966 C C . GLY A 1 10 ? -0.083 -14.651 1.253 1.00 0.00 10 GLY A C 13
ATOM 19967 O O . GLY A 1 10 ? 0.534 -15.057 2.237 1.00 0.00 10 GLY A O 13
ATOM 19971 N N . PRO A 1 11 ? 0.027 -13.389 0.811 1.00 0.00 11 PRO A N 13
ATOM 19972 C CA . PRO A 1 11 ? 0.887 -12.395 1.460 1.00 0.00 11 PRO A CA 13
ATOM 19973 C C . PRO A 1 11 ? 0.357 -11.973 2.826 1.00 0.00 11 PRO A C 13
ATOM 19974 O O . PRO A 1 11 ? -0.842 -11.749 2.996 1.00 0.00 11 PRO A O 13
ATOM 19985 N N . THR A 1 12 ? 1.258 -11.867 3.799 1.00 0.00 12 THR A N 13
ATOM 19986 C CA . THR A 1 12 ? 0.880 -11.474 5.150 1.00 0.00 12 THR A CA 13
ATOM 19987 C C . THR A 1 12 ? 1.891 -10.499 5.742 1.00 0.00 12 THR A C 13
ATOM 19988 O O . THR A 1 12 ? 2.989 -10.332 5.210 1.00 0.00 12 THR A O 13
ATOM 19999 N N . GLN A 1 13 ? 1.516 -9.858 6.844 1.00 0.00 13 GLN A N 13
ATOM 20000 C CA . GLN A 1 13 ? 2.391 -8.900 7.506 1.00 0.00 13 GLN A CA 13
ATOM 20001 C C . GLN A 1 13 ? 2.693 -7.715 6.593 1.00 0.00 13 GLN A C 13
ATOM 20002 O O . GLN A 1 13 ? 3.825 -7.234 6.536 1.00 0.00 13 GLN A O 13
ATOM 20016 N N . LEU A 1 14 ? 1.673 -7.251 5.880 1.00 0.00 14 LEU A N 13
ATOM 20017 C CA . LEU A 1 14 ? 1.828 -6.122 4.968 1.00 0.00 14 LEU A CA 13
ATOM 20018 C C . LEU A 1 14 ? 2.072 -4.829 5.738 1.00 0.00 14 LEU A C 13
ATOM 20019 O O . LEU A 1 14 ? 1.464 -4.594 6.784 1.00 0.00 14 LEU A O 13
ATOM 20035 N N . ARG A 1 15 ? 2.963 -3.993 5.215 1.00 0.00 15 ARG A N 13
ATOM 20036 C CA . ARG A 1 15 ? 3.285 -2.722 5.853 1.00 0.00 15 ARG A CA 13
ATOM 20037 C C . ARG A 1 15 ? 3.481 -1.625 4.812 1.00 0.00 15 ARG A C 13
ATOM 20038 O O . ARG A 1 15 ? 3.693 -1.905 3.631 1.00 0.00 15 ARG A O 13
ATOM 20059 N N . ALA A 1 16 ? 3.410 -0.374 5.257 1.00 0.00 16 ALA A N 13
ATOM 20060 C CA . ALA A 1 16 ? 3.582 0.765 4.363 1.00 0.00 16 ALA A CA 13
ATOM 20061 C C . ALA A 1 16 ? 4.990 1.339 4.471 1.00 0.00 16 ALA A C 13
ATOM 20062 O O . ALA A 1 16 ? 5.323 2.017 5.444 1.00 0.00 16 ALA A O 13
ATOM 20069 N N . LEU A 1 17 ? 5.815 1.065 3.465 1.00 0.00 17 LEU A N 13
ATOM 20070 C CA . LEU A 1 17 ? 7.189 1.554 3.447 1.00 0.00 17 LEU A CA 13
ATOM 20071 C C . LEU A 1 17 ? 7.236 3.029 3.064 1.00 0.00 17 LEU A C 13
ATOM 20072 O O . LEU A 1 17 ? 6.229 3.608 2.658 1.00 0.00 17 LEU A O 13
ATOM 20088 N N . ASN A 1 18 ? 8.414 3.631 3.192 1.00 0.00 18 ASN A N 13
ATOM 20089 C CA . ASN A 1 18 ? 8.594 5.040 2.857 1.00 0.00 18 ASN A CA 13
ATOM 20090 C C . ASN A 1 18 ? 8.524 5.251 1.347 1.00 0.00 18 ASN A C 13
ATOM 20091 O O . ASN A 1 18 ? 9.246 4.607 0.584 1.00 0.00 18 ASN A O 13
ATOM 20102 N N . LEU A 1 19 ? 7.652 6.159 0.923 1.00 0.00 19 LEU A N 13
ATOM 20103 C CA . LEU A 1 19 ? 7.489 6.459 -0.496 1.00 0.00 19 LEU A CA 13
ATOM 20104 C C . LEU A 1 19 ? 8.776 7.030 -1.084 1.00 0.00 19 LEU A C 13
ATOM 20105 O O . LEU A 1 19 ? 9.602 7.594 -0.367 1.00 0.00 19 LEU A O 13
ATOM 20121 N N . THR A 1 20 ? 8.938 6.880 -2.395 1.00 0.00 20 THR A N 13
ATOM 20122 C CA . THR A 1 20 ? 10.123 7.382 -3.080 1.00 0.00 20 THR A CA 13
ATOM 20123 C C . THR A 1 20 ? 9.948 8.841 -3.485 1.00 0.00 20 THR A C 13
ATOM 20124 O O . THR A 1 20 ? 10.502 9.285 -4.491 1.00 0.00 20 THR A O 13
ATOM 20135 N N . GLU A 1 21 ? 9.176 9.580 -2.696 1.00 0.00 21 GLU A N 13
ATOM 20136 C CA . GLU A 1 21 ? 8.928 10.990 -2.974 1.00 0.00 21 GLU A CA 13
ATOM 20137 C C . GLU A 1 21 ? 8.275 11.169 -4.342 1.00 0.00 21 GLU A C 13
ATOM 20138 O O . GLU A 1 21 ? 8.531 12.147 -5.042 1.00 0.00 21 GLU A O 13
ATOM 20150 N N . GLY A 1 22 ? 7.428 10.214 -4.715 1.00 0.00 22 GLY A N 13
ATOM 20151 C CA . GLY A 1 22 ? 6.750 10.283 -5.996 1.00 0.00 22 GLY A CA 13
ATOM 20152 C C . GLY A 1 22 ? 5.677 9.222 -6.143 1.00 0.00 22 GLY A C 13
ATOM 20153 O O . GLY A 1 22 ? 4.531 9.528 -6.473 1.00 0.00 22 GLY A O 13
ATOM 20157 N N . PHE A 1 23 ? 6.049 7.970 -5.899 1.00 0.00 23 PHE A N 13
ATOM 20158 C CA . PHE A 1 23 ? 5.112 6.858 -6.009 1.00 0.00 23 PHE A CA 13
ATOM 20159 C C . PHE A 1 23 ? 5.293 5.877 -4.854 1.00 0.00 23 PHE A C 13
ATOM 20160 O O . PHE A 1 23 ? 6.414 5.610 -4.424 1.00 0.00 23 PHE A O 13
ATOM 20177 N N . ALA A 1 24 ? 4.180 5.347 -4.357 1.00 0.00 24 ALA A N 13
ATOM 20178 C CA . ALA A 1 24 ? 4.216 4.395 -3.253 1.00 0.00 24 ALA A CA 13
ATOM 20179 C C . ALA A 1 24 ? 4.153 2.960 -3.764 1.00 0.00 24 ALA A C 13
ATOM 20180 O O . ALA A 1 24 ? 3.564 2.687 -4.809 1.00 0.00 24 ALA A O 13
ATOM 20187 N N . VAL A 1 25 ? 4.768 2.045 -3.020 1.00 0.00 25 VAL A N 13
ATOM 20188 C CA . VAL A 1 25 ? 4.782 0.637 -3.398 1.00 0.00 25 VAL A CA 13
ATOM 20189 C C . VAL A 1 25 ? 4.290 -0.243 -2.255 1.00 0.00 25 VAL A C 13
ATOM 20190 O O . VAL A 1 25 ? 4.232 0.190 -1.103 1.00 0.00 25 VAL A O 13
ATOM 20203 N N . LEU A 1 26 ? 3.937 -1.483 -2.579 1.00 0.00 26 LEU A N 13
ATOM 20204 C CA . LEU A 1 26 ? 3.450 -2.427 -1.579 1.00 0.00 26 LEU A CA 13
ATOM 20205 C C . LEU A 1 26 ? 4.518 -3.463 -1.243 1.00 0.00 26 LEU A C 13
ATOM 20206 O O . LEU A 1 26 ? 5.220 -3.956 -2.127 1.00 0.00 26 LEU A O 13
ATOM 20222 N N . HIS A 1 27 ? 4.634 -3.790 0.041 1.00 0.00 27 HIS A N 13
ATOM 20223 C CA . HIS A 1 27 ? 5.615 -4.770 0.494 1.00 0.00 27 HIS A CA 13
ATOM 20224 C C . HIS A 1 27 ? 4.939 -5.892 1.277 1.00 0.00 27 HIS A C 13
ATOM 20225 O O . HIS A 1 27 ? 4.323 -5.653 2.315 1.00 0.00 27 HIS A O 13
ATOM 20240 N N . TRP A 1 28 ? 5.058 -7.115 0.771 1.00 0.00 28 TRP A N 13
ATOM 20241 C CA . TRP A 1 28 ? 4.458 -8.273 1.423 1.00 0.00 28 TRP A CA 13
ATOM 20242 C C . TRP A 1 28 ? 5.480 -9.392 1.594 1.00 0.00 28 TRP A C 13
ATOM 20243 O O . TRP A 1 28 ? 6.425 -9.507 0.814 1.00 0.00 28 TRP A O 13
ATOM 20264 N N . LYS A 1 29 ? 5.285 -10.214 2.619 1.00 0.00 29 LYS A N 13
ATOM 20265 C CA . LYS A 1 29 ? 6.188 -11.326 2.892 1.00 0.00 29 LYS A CA 13
ATOM 20266 C C . LYS A 1 29 ? 5.687 -12.608 2.236 1.00 0.00 29 LYS A C 13
ATOM 20267 O O . LYS A 1 29 ? 4.535 -13.011 2.405 1.00 0.00 29 LYS A O 13
ATOM 20286 N N . PRO A 1 30 ? 6.569 -13.267 1.471 1.00 0.00 30 PRO A N 13
ATOM 20287 C CA . PRO A 1 30 ? 6.239 -14.515 0.776 1.00 0.00 30 PRO A CA 13
ATOM 20288 C C . PRO A 1 30 ? 6.054 -15.683 1.740 1.00 0.00 30 PRO A C 13
ATOM 20289 O O . PRO A 1 30 ? 6.920 -15.985 2.561 1.00 0.00 30 PRO A O 13
ATOM 20300 N N . PRO A 1 31 ? 4.898 -16.356 1.638 1.00 0.00 31 PRO A N 13
ATOM 20301 C CA . PRO A 1 31 ? 4.573 -17.502 2.493 1.00 0.00 31 PRO A CA 13
ATOM 20302 C C . PRO A 1 31 ? 5.427 -18.725 2.172 1.00 0.00 31 PRO A C 13
ATOM 20303 O O . PRO A 1 31 ? 6.188 -18.725 1.205 1.00 0.00 31 PRO A O 13
ATOM 20314 N N . GLN A 1 32 ? 5.294 -19.765 2.990 1.00 0.00 32 GLN A N 13
ATOM 20315 C CA . GLN A 1 32 ? 6.055 -20.993 2.792 1.00 0.00 32 GLN A CA 13
ATOM 20316 C C . GLN A 1 32 ? 6.017 -21.428 1.331 1.00 0.00 32 GLN A C 13
ATOM 20317 O O . GLN A 1 32 ? 7.051 -21.730 0.737 1.00 0.00 32 GLN A O 13
ATOM 20331 N N . ASN A 1 33 ? 4.818 -21.457 0.758 1.00 0.00 33 ASN A N 13
ATOM 20332 C CA . ASN A 1 33 ? 4.646 -21.856 -0.634 1.00 0.00 33 ASN A CA 13
ATOM 20333 C C . ASN A 1 33 ? 4.405 -20.638 -1.522 1.00 0.00 33 ASN A C 13
ATOM 20334 O O . ASN A 1 33 ? 3.474 -19.861 -1.314 1.00 0.00 33 ASN A O 13
ATOM 20345 N N . PRO A 1 34 ? 5.264 -20.470 -2.539 1.00 0.00 34 PRO A N 13
ATOM 20346 C CA . PRO A 1 34 ? 5.166 -19.351 -3.481 1.00 0.00 34 PRO A CA 13
ATOM 20347 C C . PRO A 1 34 ? 3.953 -19.469 -4.397 1.00 0.00 34 PRO A C 13
ATOM 20348 O O . PRO A 1 34 ? 3.700 -20.527 -4.975 1.00 0.00 34 PRO A O 13
ATOM 20359 N N . VAL A 1 35 ? 3.206 -18.377 -4.526 1.00 0.00 35 VAL A N 13
ATOM 20360 C CA . VAL A 1 35 ? 2.020 -18.359 -5.374 1.00 0.00 35 VAL A CA 13
ATOM 20361 C C . VAL A 1 35 ? 2.394 -18.164 -6.839 1.00 0.00 35 VAL A C 13
ATOM 20362 O O . VAL A 1 35 ? 3.574 -18.094 -7.184 1.00 0.00 35 VAL A O 13
ATOM 20375 N N . ASP A 1 36 ? 1.383 -18.078 -7.697 1.00 0.00 36 ASP A N 13
ATOM 20376 C CA . ASP A 1 36 ? 1.605 -17.890 -9.124 1.00 0.00 36 ASP A CA 13
ATOM 20377 C C . ASP A 1 36 ? 1.477 -16.418 -9.505 1.00 0.00 36 ASP A C 13
ATOM 20378 O O . ASP A 1 36 ? 2.390 -15.834 -10.090 1.00 0.00 36 ASP A O 13
ATOM 20387 N N . THR A 1 37 ? 0.336 -15.823 -9.171 1.00 0.00 37 THR A N 13
ATOM 20388 C CA . THR A 1 37 ? 0.087 -14.420 -9.479 1.00 0.00 37 THR A CA 13
ATOM 20389 C C . THR A 1 37 ? -0.673 -13.735 -8.349 1.00 0.00 37 THR A C 13
ATOM 20390 O O . THR A 1 37 ? -1.641 -14.281 -7.819 1.00 0.00 37 THR A O 13
ATOM 20401 N N . TYR A 1 38 ? -0.229 -12.537 -7.986 1.00 0.00 38 TYR A N 13
ATOM 20402 C CA . TYR A 1 38 ? -0.867 -11.779 -6.916 1.00 0.00 38 TYR A CA 13
ATOM 20403 C C . TYR A 1 38 ? -1.940 -10.848 -7.474 1.00 0.00 38 TYR A C 13
ATOM 20404 O O . TYR A 1 38 ? -1.716 -10.146 -8.460 1.00 0.00 38 TYR A O 13
ATOM 20422 N N . ASP A 1 39 ? -3.103 -10.848 -6.833 1.00 0.00 39 ASP A N 13
ATOM 20423 C CA . ASP A 1 39 ? -4.212 -10.002 -7.263 1.00 0.00 39 ASP A CA 13
ATOM 20424 C C . ASP A 1 39 ? -4.278 -8.728 -6.427 1.00 0.00 39 ASP A C 13
ATOM 20425 O O . ASP A 1 39 ? -4.761 -8.741 -5.295 1.00 0.00 39 ASP A O 13
ATOM 20434 N N . ILE A 1 40 ? -3.790 -7.630 -6.994 1.00 0.00 40 ILE A N 13
ATOM 20435 C CA . ILE A 1 40 ? -3.794 -6.347 -6.300 1.00 0.00 40 ILE A CA 13
ATOM 20436 C C . ILE A 1 40 ? -4.918 -5.451 -6.809 1.00 0.00 40 ILE A C 13
ATOM 20437 O O . ILE A 1 40 ? -5.170 -5.377 -8.012 1.00 0.00 40 ILE A O 13
ATOM 20453 N N . GLN A 1 41 ? -5.591 -4.773 -5.885 1.00 0.00 41 GLN A N 13
ATOM 20454 C CA . GLN A 1 41 ? -6.688 -3.881 -6.240 1.00 0.00 41 GLN A CA 13
ATOM 20455 C C . GLN A 1 41 ? -6.614 -2.583 -5.443 1.00 0.00 41 GLN A C 13
ATOM 20456 O O . GLN A 1 41 ? -6.783 -2.580 -4.224 1.00 0.00 41 GLN A O 13
ATOM 20470 N N . VAL A 1 42 ? -6.360 -1.479 -6.140 1.00 0.00 42 VAL A N 13
ATOM 20471 C CA . VAL A 1 42 ? -6.265 -0.174 -5.498 1.00 0.00 42 VAL A CA 13
ATOM 20472 C C . VAL A 1 42 ? -7.552 0.623 -5.678 1.00 0.00 42 VAL A C 13
ATOM 20473 O O . VAL A 1 42 ? -8.054 0.769 -6.793 1.00 0.00 42 VAL A O 13
ATOM 20486 N N . THR A 1 43 ? -8.083 1.138 -4.573 1.00 0.00 43 THR A N 13
ATOM 20487 C CA . THR A 1 43 ? -9.312 1.919 -4.608 1.00 0.00 43 THR A CA 13
ATOM 20488 C C . THR A 1 43 ? -9.247 3.090 -3.634 1.00 0.00 43 THR A C 13
ATOM 20489 O O . THR A 1 43 ? -8.477 3.070 -2.675 1.00 0.00 43 THR A O 13
ATOM 20500 N N . ALA A 1 44 ? -10.061 4.110 -3.886 1.00 0.00 44 ALA A N 13
ATOM 20501 C CA . ALA A 1 44 ? -10.099 5.288 -3.029 1.00 0.00 44 ALA A CA 13
ATOM 20502 C C . ALA A 1 44 ? -11.440 6.004 -3.138 1.00 0.00 44 ALA A C 13
ATOM 20503 O O . ALA A 1 44 ? -12.213 5.787 -4.072 1.00 0.00 44 ALA A O 13
ATOM 20510 N N . PRO A 1 45 ? -11.726 6.880 -2.163 1.00 0.00 45 PRO A N 13
ATOM 20511 C CA . PRO A 1 45 ? -12.976 7.646 -2.127 1.00 0.00 45 PRO A CA 13
ATOM 20512 C C . PRO A 1 45 ? -13.040 8.701 -3.227 1.00 0.00 45 PRO A C 13
ATOM 20513 O O . PRO A 1 45 ? -12.743 9.873 -2.995 1.00 0.00 45 PRO A O 13
ATOM 20524 N N . GLY A 1 46 ? -13.429 8.277 -4.426 1.00 0.00 46 GLY A N 13
ATOM 20525 C CA . GLY A 1 46 ? -13.525 9.199 -5.542 1.00 0.00 46 GLY A CA 13
ATOM 20526 C C . GLY A 1 46 ? -12.574 8.846 -6.669 1.00 0.00 46 GLY A C 13
ATOM 20527 O O . GLY A 1 46 ? -12.896 9.028 -7.843 1.00 0.00 46 GLY A O 13
ATOM 20531 N N . ALA A 1 47 ? -11.399 8.339 -6.312 1.00 0.00 47 ALA A N 13
ATOM 20532 C CA . ALA A 1 47 ? -10.398 7.959 -7.301 1.00 0.00 47 ALA A CA 13
ATOM 20533 C C . ALA A 1 47 ? -10.844 6.733 -8.091 1.00 0.00 47 ALA A C 13
ATOM 20534 O O . ALA A 1 47 ? -11.599 5.892 -7.603 1.00 0.00 47 ALA A O 13
ATOM 20541 N N . PRO A 1 48 ? -10.370 6.629 -9.341 1.00 0.00 48 PRO A N 13
ATOM 20542 C CA . PRO A 1 48 ? -10.708 5.509 -10.226 1.00 0.00 48 PRO A CA 13
ATOM 20543 C C . PRO A 1 48 ? -10.074 4.199 -9.770 1.00 0.00 48 PRO A C 13
ATOM 20544 O O . PRO A 1 48 ? -8.986 4.175 -9.193 1.00 0.00 48 PRO A O 13
ATOM 20555 N N . PRO A 1 49 ? -10.768 3.082 -10.035 1.00 0.00 49 PRO A N 13
ATOM 20556 C CA . PRO A 1 49 ? -10.291 1.746 -9.662 1.00 0.00 49 PRO A CA 13
ATOM 20557 C C . PRO A 1 49 ? -9.083 1.311 -10.486 1.00 0.00 49 PRO A C 13
ATOM 20558 O O . PRO A 1 49 ? -8.978 1.634 -11.669 1.00 0.00 49 PRO A O 13
ATOM 20569 N N . LEU A 1 50 ? -8.176 0.575 -9.854 1.00 0.00 50 LEU A N 13
ATOM 20570 C CA . LEU A 1 50 ? -6.976 0.093 -10.529 1.00 0.00 50 LEU A CA 13
ATOM 20571 C C . LEU A 1 50 ? -6.807 -1.410 -10.333 1.00 0.00 50 LEU A C 13
ATOM 20572 O O . LEU A 1 50 ? -6.875 -1.910 -9.210 1.00 0.00 50 LEU A O 13
ATOM 20588 N N . GLN A 1 51 ? -6.584 -2.124 -11.432 1.00 0.00 51 GLN A N 13
ATOM 20589 C CA . GLN A 1 51 ? -6.404 -3.569 -11.379 1.00 0.00 51 GLN A CA 13
ATOM 20590 C C . GLN A 1 51 ? -5.066 -3.974 -11.992 1.00 0.00 51 GLN A C 13
ATOM 20591 O O . GLN A 1 51 ? -4.833 -3.773 -13.183 1.00 0.00 51 GLN A O 13
ATOM 20605 N N . ALA A 1 52 ? -4.193 -4.543 -11.169 1.00 0.00 52 ALA A N 13
ATOM 20606 C CA . ALA A 1 52 ? -2.880 -4.977 -11.630 1.00 0.00 52 ALA A CA 13
ATOM 20607 C C . ALA A 1 52 ? -2.515 -6.337 -11.047 1.00 0.00 52 ALA A C 13
ATOM 20608 O O . ALA A 1 52 ? -3.011 -6.722 -9.988 1.00 0.00 52 ALA A O 13
ATOM 20615 N N . GLU A 1 53 ? -1.645 -7.062 -11.744 1.00 0.00 53 GLU A N 13
ATOM 20616 C CA . GLU A 1 53 ? -1.216 -8.380 -11.295 1.00 0.00 53 GLU A CA 13
ATOM 20617 C C . GLU A 1 53 ? 0.305 -8.499 -11.331 1.00 0.00 53 GLU A C 13
ATOM 20618 O O . GLU A 1 53 ? 0.986 -7.707 -11.983 1.00 0.00 53 GLU A O 13
ATOM 20630 N N . THR A 1 54 ? 0.832 -9.494 -10.625 1.00 0.00 54 THR A N 13
ATOM 20631 C CA . THR A 1 54 ? 2.271 -9.718 -10.574 1.00 0.00 54 THR A CA 13
ATOM 20632 C C . THR A 1 54 ? 2.593 -11.188 -10.334 1.00 0.00 54 THR A C 13
ATOM 20633 O O . THR A 1 54 ? 1.872 -11.900 -9.633 1.00 0.00 54 THR A O 13
ATOM 20644 N N . PRO A 1 55 ? 3.699 -11.658 -10.928 1.00 0.00 55 PRO A N 13
ATOM 20645 C CA . PRO A 1 55 ? 4.142 -13.049 -10.792 1.00 0.00 55 PRO A CA 13
ATOM 20646 C C . PRO A 1 55 ? 4.644 -13.363 -9.387 1.00 0.00 55 PRO A C 13
ATOM 20647 O O . PRO A 1 55 ? 5.199 -12.500 -8.708 1.00 0.00 55 PRO A O 13
ATOM 20658 N N . GLY A 1 56 ? 4.446 -14.605 -8.956 1.00 0.00 56 GLY A N 13
ATOM 20659 C CA . GLY A 1 56 ? 4.886 -15.010 -7.633 1.00 0.00 56 GLY A CA 13
ATOM 20660 C C . GLY A 1 56 ? 6.355 -14.722 -7.397 1.00 0.00 56 GLY A C 13
ATOM 20661 O O . GLY A 1 56 ? 6.820 -14.727 -6.257 1.00 0.00 56 GLY A O 13
ATOM 20665 N N . SER A 1 57 ? 7.089 -14.473 -8.477 1.00 0.00 57 SER A N 13
ATOM 20666 C CA . SER A 1 57 ? 8.516 -14.186 -8.383 1.00 0.00 57 SER A CA 13
ATOM 20667 C C . SER A 1 57 ? 8.754 -12.718 -8.043 1.00 0.00 57 SER A C 13
ATOM 20668 O O . SER A 1 57 ? 9.846 -12.191 -8.254 1.00 0.00 57 SER A O 13
ATOM 20676 N N . ALA A 1 58 ? 7.724 -12.065 -7.515 1.00 0.00 58 ALA A N 13
ATOM 20677 C CA . ALA A 1 58 ? 7.821 -10.659 -7.144 1.00 0.00 58 ALA A CA 13
ATOM 20678 C C . ALA A 1 58 ? 7.332 -10.432 -5.716 1.00 0.00 58 ALA A C 13
ATOM 20679 O O . ALA A 1 58 ? 6.265 -10.909 -5.333 1.00 0.00 58 ALA A O 13
ATOM 20686 N N . VAL A 1 59 ? 8.122 -9.703 -4.935 1.00 0.00 59 VAL A N 13
ATOM 20687 C CA . VAL A 1 59 ? 7.769 -9.413 -3.551 1.00 0.00 59 VAL A CA 13
ATOM 20688 C C . VAL A 1 59 ? 7.536 -7.921 -3.343 1.00 0.00 59 VAL A C 13
ATOM 20689 O O . VAL A 1 59 ? 7.721 -7.399 -2.243 1.00 0.00 59 VAL A O 13
ATOM 20702 N N . ASP A 1 60 ? 7.127 -7.239 -4.408 1.00 0.00 60 ASP A N 13
ATOM 20703 C CA . ASP A 1 60 ? 6.867 -5.805 -4.343 1.00 0.00 60 ASP A CA 13
ATOM 20704 C C . ASP A 1 60 ? 6.195 -5.317 -5.623 1.00 0.00 60 ASP A C 13
ATOM 20705 O O . ASP A 1 60 ? 6.619 -5.657 -6.727 1.00 0.00 60 ASP A O 13
ATOM 20714 N N . TYR A 1 61 ? 5.145 -4.518 -5.467 1.00 0.00 61 TYR A N 13
ATOM 20715 C CA . TYR A 1 61 ? 4.412 -3.985 -6.609 1.00 0.00 61 TYR A CA 13
ATOM 20716 C C . TYR A 1 61 ? 4.183 -2.485 -6.458 1.00 0.00 61 TYR A C 13
ATOM 20717 O O . TYR A 1 61 ? 3.253 -2.038 -5.785 1.00 0.00 61 TYR A O 13
ATOM 20735 N N . PRO A 1 62 ? 5.050 -1.688 -7.098 1.00 0.00 62 PRO A N 13
ATOM 20736 C CA . PRO A 1 62 ? 4.962 -0.225 -7.052 1.00 0.00 62 PRO A CA 13
ATOM 20737 C C . PRO A 1 62 ? 3.755 0.308 -7.818 1.00 0.00 62 PRO A C 13
ATOM 20738 O O . PRO A 1 62 ? 3.576 0.013 -8.999 1.00 0.00 62 PRO A O 13
ATOM 20749 N N . LEU A 1 63 ? 2.930 1.096 -7.136 1.00 0.00 63 LEU A N 13
ATOM 20750 C CA . LEU A 1 63 ? 1.740 1.672 -7.751 1.00 0.00 63 LEU A CA 13
ATOM 20751 C C . LEU A 1 63 ? 1.911 3.171 -7.971 1.00 0.00 63 LEU A C 13
ATOM 20752 O O . LEU A 1 63 ? 2.120 3.929 -7.023 1.00 0.00 63 LEU A O 13
ATOM 20768 N N . HIS A 1 64 ? 1.819 3.594 -9.229 1.00 0.00 64 HIS A N 13
ATOM 20769 C CA . HIS A 1 64 ? 1.962 5.004 -9.573 1.00 0.00 64 HIS A CA 13
ATOM 20770 C C . HIS A 1 64 ? 0.607 5.619 -9.912 1.00 0.00 64 HIS A C 13
ATOM 20771 O O . HIS A 1 64 ? -0.422 4.945 -9.867 1.00 0.00 64 HIS A O 13
ATOM 20786 N N . ASP A 1 65 ? 0.615 6.904 -10.251 1.00 0.00 65 ASP A N 13
ATOM 20787 C CA . ASP A 1 65 ? -0.612 7.611 -10.597 1.00 0.00 65 ASP A CA 13
ATOM 20788 C C . ASP A 1 65 ? -1.562 7.668 -9.405 1.00 0.00 65 ASP A C 13
ATOM 20789 O O . ASP A 1 65 ? -2.743 7.339 -9.522 1.00 0.00 65 ASP A O 13
ATOM 20798 N N . LEU A 1 66 ? -1.038 8.086 -8.258 1.00 0.00 66 LEU A N 13
ATOM 20799 C CA . LEU A 1 66 ? -1.839 8.185 -7.043 1.00 0.00 66 LEU A CA 13
ATOM 20800 C C . LEU A 1 66 ? -1.973 9.637 -6.595 1.00 0.00 66 LEU A C 13
ATOM 20801 O O . LEU A 1 66 ? -0.976 10.313 -6.339 1.00 0.00 66 LEU A O 13
ATOM 20817 N N . VAL A 1 67 ? -3.211 10.111 -6.500 1.00 0.00 67 VAL A N 13
ATOM 20818 C CA . VAL A 1 67 ? -3.475 11.481 -6.080 1.00 0.00 67 VAL A CA 13
ATOM 20819 C C . VAL A 1 67 ? -2.835 11.775 -4.727 1.00 0.00 67 VAL A C 13
ATOM 20820 O O . VAL A 1 67 ? -2.947 10.983 -3.790 1.00 0.00 67 VAL A O 13
ATOM 20833 N N . LEU A 1 68 ? -2.164 12.917 -4.632 1.00 0.00 68 LEU A N 13
ATOM 20834 C CA . LEU A 1 68 ? -1.506 13.317 -3.392 1.00 0.00 68 LEU A CA 13
ATOM 20835 C C . LEU A 1 68 ? -2.517 13.859 -2.388 1.00 0.00 68 LEU A C 13
ATOM 20836 O O . LEU A 1 68 ? -3.587 14.339 -2.767 1.00 0.00 68 LEU A O 13
ATOM 20852 N N . HIS A 1 69 ? -2.172 13.782 -1.107 1.00 0.00 69 HIS A N 13
ATOM 20853 C CA . HIS A 1 69 ? -3.049 14.269 -0.048 1.00 0.00 69 HIS A CA 13
ATOM 20854 C C . HIS A 1 69 ? -4.377 13.516 -0.053 1.00 0.00 69 HIS A C 13
ATOM 20855 O O . HIS A 1 69 ? -5.448 14.124 -0.029 1.00 0.00 69 HIS A O 13
ATOM 20870 N N . THR A 1 70 ? -4.299 12.190 -0.086 1.00 0.00 70 THR A N 13
ATOM 20871 C CA . THR A 1 70 ? -5.492 11.354 -0.097 1.00 0.00 70 THR A CA 13
ATOM 20872 C C . THR A 1 70 ? -5.166 9.923 0.313 1.00 0.00 70 THR A C 13
ATOM 20873 O O . THR A 1 70 ? -4.140 9.372 -0.084 1.00 0.00 70 THR A O 13
ATOM 20884 N N . ASN A 1 71 ? -6.045 9.324 1.110 1.00 0.00 71 ASN A N 13
ATOM 20885 C CA . ASN A 1 71 ? -5.849 7.955 1.574 1.00 0.00 71 ASN A CA 13
ATOM 20886 C C . ASN A 1 71 ? -6.183 6.955 0.471 1.00 0.00 71 ASN A C 13
ATOM 20887 O O . ASN A 1 71 ? -7.217 7.064 -0.188 1.00 0.00 71 ASN A O 13
ATOM 20898 N N . TYR A 1 72 ? -5.302 5.980 0.278 1.00 0.00 72 TYR A N 13
ATOM 20899 C CA . TYR A 1 72 ? -5.502 4.961 -0.745 1.00 0.00 72 TYR A CA 13
ATOM 20900 C C . TYR A 1 72 ? -5.483 3.564 -0.132 1.00 0.00 72 TYR A C 13
ATOM 20901 O O . TYR A 1 72 ? -4.619 3.240 0.684 1.00 0.00 72 TYR A O 13
ATOM 20919 N N . THR A 1 73 ? -6.445 2.736 -0.533 1.00 0.00 73 THR A N 13
ATOM 20920 C CA . THR A 1 73 ? -6.541 1.374 -0.025 1.00 0.00 73 THR A CA 13
ATOM 20921 C C . THR A 1 73 ? -6.106 0.362 -1.079 1.00 0.00 73 THR A C 13
ATOM 20922 O O . THR A 1 73 ? -6.687 0.292 -2.162 1.00 0.00 73 THR A O 13
ATOM 20933 N N . ALA A 1 74 ? -5.082 -0.420 -0.755 1.00 0.00 74 ALA A N 13
ATOM 20934 C CA . ALA A 1 74 ? -4.571 -1.431 -1.672 1.00 0.00 74 ALA A CA 13
ATOM 20935 C C . ALA A 1 74 ? -4.776 -2.834 -1.113 1.00 0.00 74 ALA A C 13
ATOM 20936 O O . ALA A 1 74 ? -4.231 -3.183 -0.066 1.00 0.00 74 ALA A O 13
ATOM 20943 N N . THR A 1 75 ? -5.569 -3.637 -1.817 1.00 0.00 75 THR A N 13
ATOM 20944 C CA . THR A 1 75 ? -5.848 -5.002 -1.391 1.00 0.00 75 THR A CA 13
ATOM 20945 C C . THR A 1 75 ? -5.118 -6.013 -2.268 1.00 0.00 75 THR A C 13
ATOM 20946 O O . THR A 1 75 ? -5.372 -6.105 -3.469 1.00 0.00 75 THR A O 13
ATOM 20957 N N . VAL A 1 76 ? -4.210 -6.769 -1.661 1.00 0.00 76 VAL A N 13
ATOM 20958 C CA . VAL A 1 76 ? -3.443 -7.776 -2.387 1.00 0.00 76 VAL A CA 13
ATOM 20959 C C . VAL A 1 76 ? -3.940 -9.181 -2.068 1.00 0.00 76 VAL A C 13
ATOM 20960 O O . VAL A 1 76 ? -4.355 -9.464 -0.943 1.00 0.00 76 VAL A O 13
ATOM 20973 N N . ARG A 1 77 ? -3.896 -10.059 -3.064 1.00 0.00 77 ARG A N 13
ATOM 20974 C CA . ARG A 1 77 ? -4.343 -11.436 -2.890 1.00 0.00 77 ARG A CA 13
ATOM 20975 C C . ARG A 1 77 ? -3.388 -12.409 -3.577 1.00 0.00 77 ARG A C 13
ATOM 20976 O O . ARG A 1 77 ? -2.468 -11.997 -4.282 1.00 0.00 77 ARG A O 13
ATOM 20997 N N . GLY A 1 78 ? -3.613 -13.701 -3.363 1.00 0.00 78 GLY A N 13
ATOM 20998 C CA . GLY A 1 78 ? -2.765 -14.711 -3.967 1.00 0.00 78 GLY A CA 13
ATOM 20999 C C . GLY A 1 78 ? -3.554 -15.729 -4.766 1.00 0.00 78 GLY A C 13
ATOM 21000 O O . GLY A 1 78 ? -4.519 -16.307 -4.268 1.00 0.00 78 GLY A O 13
ATOM 21004 N N . LEU A 1 79 ? -3.143 -15.948 -6.011 1.00 0.00 79 LEU A N 13
ATOM 21005 C CA . LEU A 1 79 ? -3.819 -16.903 -6.883 1.00 0.00 79 LEU A CA 13
ATOM 21006 C C . LEU A 1 79 ? -3.140 -18.267 -6.827 1.00 0.00 79 LEU A C 13
ATOM 21007 O O . LEU A 1 79 ? -2.111 -18.485 -7.467 1.00 0.00 79 LEU A O 13
ATOM 21023 N N . ARG A 1 80 ? -3.724 -19.183 -6.060 1.00 0.00 80 ARG A N 13
ATOM 21024 C CA . ARG A 1 80 ? -3.175 -20.526 -5.923 1.00 0.00 80 ARG A CA 13
ATOM 21025 C C . ARG A 1 80 ? -4.178 -21.574 -6.399 1.00 0.00 80 ARG A C 13
ATOM 21026 O O . ARG A 1 80 ? -5.055 -21.996 -5.647 1.00 0.00 80 ARG A O 13
ATOM 21047 N N . GLY A 1 81 ? -4.041 -21.989 -7.655 1.00 0.00 81 GLY A N 13
ATOM 21048 C CA . GLY A 1 81 ? -4.941 -22.983 -8.210 1.00 0.00 81 GLY A CA 13
ATOM 21049 C C . GLY A 1 81 ? -6.369 -22.482 -8.305 1.00 0.00 81 GLY A C 13
ATOM 21050 O O . GLY A 1 81 ? -6.622 -21.284 -8.430 1.00 0.00 81 GLY A O 13
ATOM 21054 N N . PRO A 1 82 ? -7.332 -23.414 -8.248 1.00 0.00 82 PRO A N 13
ATOM 21055 C CA . PRO A 1 82 ? -8.758 -23.086 -8.328 1.00 0.00 82 PRO A CA 13
ATOM 21056 C C . PRO A 1 82 ? -9.254 -22.355 -7.085 1.00 0.00 82 PRO A C 13
ATOM 21057 O O . PRO A 1 82 ? -10.443 -22.066 -6.958 1.00 0.00 82 PRO A O 13
ATOM 21068 N N . ASN A 1 83 ? -8.336 -22.060 -6.171 1.00 0.00 83 ASN A N 13
ATOM 21069 C CA . ASN A 1 83 ? -8.682 -21.363 -4.937 1.00 0.00 83 ASN A CA 13
ATOM 21070 C C . ASN A 1 83 ? -7.899 -20.060 -4.811 1.00 0.00 83 ASN A C 13
ATOM 21071 O O . ASN A 1 83 ? -7.073 -19.734 -5.664 1.00 0.00 83 ASN A O 13
ATOM 21082 N N . LEU A 1 84 ? -8.163 -19.319 -3.741 1.00 0.00 84 LEU A N 13
ATOM 21083 C CA . LEU A 1 84 ? -7.484 -18.050 -3.501 1.00 0.00 84 LEU A CA 13
ATOM 21084 C C . LEU A 1 84 ? -6.862 -18.021 -2.109 1.00 0.00 84 LEU A C 13
ATOM 21085 O O . LEU A 1 84 ? -7.213 -18.822 -1.242 1.00 0.00 84 LEU A O 13
ATOM 21101 N N . THR A 1 85 ? -5.937 -17.088 -1.899 1.00 0.00 85 THR A N 13
ATOM 21102 C CA . THR A 1 85 ? -5.267 -16.952 -0.611 1.00 0.00 85 THR A CA 13
ATOM 21103 C C . THR A 1 85 ? -5.897 -15.843 0.222 1.00 0.00 85 THR A C 13
ATOM 21104 O O . THR A 1 85 ? -6.800 -15.145 -0.239 1.00 0.00 85 THR A O 13
ATOM 21115 N N . SER A 1 86 ? -5.415 -15.685 1.450 1.00 0.00 86 SER A N 13
ATOM 21116 C CA . SER A 1 86 ? -5.933 -14.661 2.349 1.00 0.00 86 SER A CA 13
ATOM 21117 C C . SER A 1 86 ? -5.554 -13.266 1.861 1.00 0.00 86 SER A C 13
ATOM 21118 O O . SER A 1 86 ? -4.385 -12.960 1.623 1.00 0.00 86 SER A O 13
ATOM 21126 N N . PRO A 1 87 ? -6.565 -12.399 1.706 1.00 0.00 87 PRO A N 13
ATOM 21127 C CA . PRO A 1 87 ? -6.364 -11.022 1.246 1.00 0.00 87 PRO A CA 13
ATOM 21128 C C . PRO A 1 87 ? -5.654 -10.160 2.285 1.00 0.00 87 PRO A C 13
ATOM 21129 O O . PRO A 1 87 ? -5.891 -10.297 3.484 1.00 0.00 87 PRO A O 13
ATOM 21140 N N . ALA A 1 88 ? -4.783 -9.273 1.816 1.00 0.00 88 ALA A N 13
ATOM 21141 C CA . ALA A 1 88 ? -4.041 -8.388 2.705 1.00 0.00 88 ALA A CA 13
ATOM 21142 C C . ALA A 1 88 ? -4.049 -6.955 2.185 1.00 0.00 88 ALA A C 13
ATOM 21143 O O . ALA A 1 88 ? -3.533 -6.674 1.102 1.00 0.00 88 ALA A O 13
ATOM 21150 N N . SER A 1 89 ? -4.637 -6.051 2.962 1.00 0.00 89 SER A N 13
ATOM 21151 C CA . SER A 1 89 ? -4.715 -4.646 2.576 1.00 0.00 89 SER A CA 13
ATOM 21152 C C . SER A 1 89 ? -4.149 -3.750 3.673 1.00 0.00 89 SER A C 13
ATOM 21153 O O . SER A 1 89 ? -4.172 -4.103 4.852 1.00 0.00 89 SER A O 13
ATOM 21161 N N . ILE A 1 90 ? -3.641 -2.588 3.275 1.00 0.00 90 ILE A N 13
ATOM 21162 C CA . ILE A 1 90 ? -3.069 -1.640 4.222 1.00 0.00 90 ILE A CA 13
ATOM 21163 C C . ILE A 1 90 ? -3.391 -0.203 3.825 1.00 0.00 90 ILE A C 13
ATOM 21164 O O . ILE A 1 90 ? -3.688 0.080 2.665 1.00 0.00 90 ILE A O 13
ATOM 21180 N N . THR A 1 91 ? -3.329 0.701 4.798 1.00 0.00 91 THR A N 13
ATOM 21181 C CA . THR A 1 91 ? -3.614 2.109 4.551 1.00 0.00 91 THR A CA 13
ATOM 21182 C C . THR A 1 91 ? -2.332 2.934 4.526 1.00 0.00 91 THR A C 13
ATOM 21183 O O . THR A 1 91 ? -1.544 2.902 5.472 1.00 0.00 91 THR A O 13
ATOM 21194 N N . PHE A 1 92 ? -2.129 3.671 3.441 1.00 0.00 92 PHE A N 13
ATOM 21195 C CA . PHE A 1 92 ? -0.940 4.504 3.294 1.00 0.00 92 PHE A CA 13
ATOM 21196 C C . PHE A 1 92 ? -1.281 5.817 2.594 1.00 0.00 92 PHE A C 13
ATOM 21197 O O . PHE A 1 92 ? -1.903 5.825 1.531 1.00 0.00 92 PHE A O 13
ATOM 21214 N N . THR A 1 93 ? -0.868 6.927 3.198 1.00 0.00 93 THR A N 13
ATOM 21215 C CA . THR A 1 93 ? -1.129 8.246 2.634 1.00 0.00 93 THR A CA 13
ATOM 21216 C C . THR A 1 93 ? 0.013 8.693 1.728 1.00 0.00 93 THR A C 13
ATOM 21217 O O . THR A 1 93 ? 1.185 8.577 2.086 1.00 0.00 93 THR A O 13
ATOM 21228 N N . THR A 1 94 ? -0.338 9.206 0.553 1.00 0.00 94 THR A N 13
ATOM 21229 C CA . THR A 1 94 ? 0.658 9.671 -0.405 1.00 0.00 94 THR A CA 13
ATOM 21230 C C . THR A 1 94 ? 1.142 11.074 -0.058 1.00 0.00 94 THR A C 13
ATOM 21231 O O . THR A 1 94 ? 0.426 11.850 0.573 1.00 0.00 94 THR A O 13
ATOM 21242 N N . GLY A 1 95 ? 2.362 11.394 -0.477 1.00 0.00 95 GLY A N 13
ATOM 21243 C CA . GLY A 1 95 ? 2.920 12.706 -0.202 1.00 0.00 95 GLY A CA 13
ATOM 21244 C C . GLY A 1 95 ? 3.951 12.677 0.910 1.00 0.00 95 GLY A C 13
ATOM 21245 O O . GLY A 1 95 ? 5.092 12.264 0.698 1.00 0.00 95 GLY A O 13
ATOM 21249 N N . LEU A 1 96 ? 3.550 13.115 2.098 1.00 0.00 96 LEU A N 13
ATOM 21250 C CA . LEU A 1 96 ? 4.447 13.139 3.247 1.00 0.00 96 LEU A CA 13
ATOM 21251 C C . LEU A 1 96 ? 5.761 13.831 2.898 1.00 0.00 96 LEU A C 13
ATOM 21252 O O . LEU A 1 96 ? 6.840 13.281 3.120 1.00 0.00 96 LEU A O 13
ATOM 21268 N N . GLU A 1 97 ? 5.661 15.039 2.354 1.00 0.00 97 GLU A N 13
ATOM 21269 C CA . GLU A 1 97 ? 6.842 15.806 1.976 1.00 0.00 97 GLU A CA 13
ATOM 21270 C C . GLU A 1 97 ? 7.039 16.998 2.908 1.00 0.00 97 GLU A C 13
ATOM 21271 O O . GLU A 1 97 ? 6.075 17.638 3.327 1.00 0.00 97 GLU A O 13
ATOM 21283 N N . ALA A 1 98 ? 8.296 17.289 3.230 1.00 0.00 98 ALA A N 13
ATOM 21284 C CA . ALA A 1 98 ? 8.620 18.404 4.111 1.00 0.00 98 ALA A CA 13
ATOM 21285 C C . ALA A 1 98 ? 10.045 18.890 3.878 1.00 0.00 98 ALA A C 13
ATOM 21286 O O . ALA A 1 98 ? 10.972 18.104 3.679 1.00 0.00 98 ALA A O 13
ATOM 21293 N N . PRO A 1 99 ? 10.230 20.219 3.904 1.00 0.00 99 PRO A N 13
ATOM 21294 C CA . PRO A 1 99 ? 11.541 20.841 3.697 1.00 0.00 99 PRO A CA 13
ATOM 21295 C C . PRO A 1 99 ? 12.492 20.589 4.862 1.00 0.00 99 PRO A C 13
ATOM 21296 O O . PRO A 1 99 ? 13.708 20.519 4.680 1.00 0.00 99 PRO A O 13
ATOM 21307 N N . ARG A 1 100 ? 11.932 20.452 6.059 1.00 0.00 100 ARG A N 13
ATOM 21308 C CA . ARG A 1 100 ? 12.730 20.208 7.254 1.00 0.00 100 ARG A CA 13
ATOM 21309 C C . ARG A 1 100 ? 12.605 18.755 7.705 1.00 0.00 100 ARG A C 13
ATOM 21310 O O . ARG A 1 100 ? 13.523 17.956 7.519 1.00 0.00 100 ARG A O 13
ATOM 21331 N N . ASP A 1 101 ? 11.464 18.422 8.297 1.00 0.00 101 ASP A N 13
ATOM 21332 C CA . ASP A 1 101 ? 11.218 17.065 8.773 1.00 0.00 101 ASP A CA 13
ATOM 21333 C C . ASP A 1 101 ? 9.753 16.882 9.158 1.00 0.00 101 ASP A C 13
ATOM 21334 O O . ASP A 1 101 ? 9.157 17.744 9.805 1.00 0.00 101 ASP A O 13
ATOM 21343 N N . LEU A 1 102 ? 9.179 15.754 8.755 1.00 0.00 102 LEU A N 13
ATOM 21344 C CA . LEU A 1 102 ? 7.783 15.457 9.057 1.00 0.00 102 LEU A CA 13
ATOM 21345 C C . LEU A 1 102 ? 7.675 14.391 10.143 1.00 0.00 102 LEU A C 13
ATOM 21346 O O . LEU A 1 102 ? 7.026 14.600 11.167 1.00 0.00 102 LEU A O 13
ATOM 21362 N N . GLU A 1 103 ? 8.317 13.250 9.912 1.00 0.00 103 GLU A N 13
ATOM 21363 C CA . GLU A 1 103 ? 8.294 12.153 10.873 1.00 0.00 103 GLU A CA 13
ATOM 21364 C C . GLU A 1 103 ? 9.684 11.910 11.454 1.00 0.00 103 GLU A C 13
ATOM 21365 O O . GLU A 1 103 ? 9.836 11.692 12.655 1.00 0.00 103 GLU A O 13
ATOM 21377 N N . ALA A 1 104 ? 10.694 11.948 10.591 1.00 0.00 104 ALA A N 13
ATOM 21378 C CA . ALA A 1 104 ? 12.072 11.732 11.018 1.00 0.00 104 ALA A CA 13
ATOM 21379 C C . ALA A 1 104 ? 12.629 12.968 11.715 1.00 0.00 104 ALA A C 13
ATOM 21380 O O . ALA A 1 104 ? 12.949 13.967 11.071 1.00 0.00 104 ALA A O 13
ATOM 21387 N N . LYS A 1 105 ? 12.744 12.894 13.037 1.00 0.00 105 LYS A N 13
ATOM 21388 C CA . LYS A 1 105 ? 13.264 14.007 13.823 1.00 0.00 105 LYS A CA 13
ATOM 21389 C C . LYS A 1 105 ? 14.781 13.918 13.955 1.00 0.00 105 LYS A C 13
ATOM 21390 O O . LYS A 1 105 ? 15.302 13.051 14.656 1.00 0.00 105 LYS A O 13
ATOM 21409 N N . GLU A 1 106 ? 15.484 14.820 13.277 1.00 0.00 106 GLU A N 13
ATOM 21410 C CA . GLU A 1 106 ? 16.941 14.842 13.321 1.00 0.00 106 GLU A CA 13
ATOM 21411 C C . GLU A 1 106 ? 17.442 14.898 14.761 1.00 0.00 106 GLU A C 13
ATOM 21412 O O . GLU A 1 106 ? 17.028 15.755 15.541 1.00 0.00 106 GLU A O 13
ATOM 21424 N N . VAL A 1 107 ? 18.336 13.977 15.107 1.00 0.00 107 VAL A N 13
ATOM 21425 C CA . VAL A 1 107 ? 18.895 13.920 16.452 1.00 0.00 107 VAL A CA 13
ATOM 21426 C C . VAL A 1 107 ? 20.419 13.975 16.417 1.00 0.00 107 VAL A C 13
ATOM 21427 O O . VAL A 1 107 ? 21.049 13.437 15.506 1.00 0.00 107 VAL A O 13
ATOM 21440 N N . THR A 1 108 ? 21.005 14.626 17.416 1.00 0.00 108 THR A N 13
ATOM 21441 C CA . THR A 1 108 ? 22.454 14.752 17.501 1.00 0.00 108 THR A CA 13
ATOM 21442 C C . THR A 1 108 ? 23.010 13.935 18.662 1.00 0.00 108 THR A C 13
ATOM 21443 O O . THR A 1 108 ? 23.286 14.456 19.743 1.00 0.00 108 THR A O 13
ATOM 21454 N N . PRO A 1 109 ? 23.180 12.624 18.436 1.00 0.00 109 PRO A N 13
ATOM 21455 C CA . PRO A 1 109 ? 23.706 11.707 19.452 1.00 0.00 109 PRO A CA 13
ATOM 21456 C C . PRO A 1 109 ? 25.184 11.949 19.742 1.00 0.00 109 PRO A C 13
ATOM 21457 O O . PRO A 1 109 ? 25.917 12.459 18.895 1.00 0.00 109 PRO A O 13
ATOM 21468 N N . SER A 1 110 ? 25.614 11.580 20.944 1.00 0.00 110 SER A N 13
ATOM 21469 C CA . SER A 1 110 ? 27.005 11.760 21.346 1.00 0.00 110 SER A CA 13
ATOM 21470 C C . SER A 1 110 ? 27.706 10.413 21.496 1.00 0.00 110 SER A C 13
ATOM 21471 O O . SER A 1 110 ? 27.059 9.370 21.580 1.00 0.00 110 SER A O 13
ATOM 21479 N N . GLY A 1 111 ? 29.035 10.445 21.528 1.00 0.00 111 GLY A N 13
ATOM 21480 C CA . GLY A 1 111 ? 29.803 9.221 21.668 1.00 0.00 111 GLY A CA 13
ATOM 21481 C C . GLY A 1 111 ? 30.847 9.315 22.763 1.00 0.00 111 GLY A C 13
ATOM 21482 O O . GLY A 1 111 ? 31.700 10.202 22.763 1.00 0.00 111 GLY A O 13
ATOM 21486 N N . PRO A 1 112 ? 30.787 8.380 23.724 1.00 0.00 112 PRO A N 13
ATOM 21487 C CA . PRO A 1 112 ? 31.727 8.340 24.847 1.00 0.00 112 PRO A CA 13
ATOM 21488 C C . PRO A 1 112 ? 33.134 7.943 24.413 1.00 0.00 112 PRO A C 13
ATOM 21489 O O . PRO A 1 112 ? 33.321 7.345 23.353 1.00 0.00 112 PRO A O 13
ATOM 21500 N N . SER A 1 113 ? 34.121 8.279 25.238 1.00 0.00 113 SER A N 13
ATOM 21501 C CA . SER A 1 113 ? 35.511 7.959 24.937 1.00 0.00 113 SER A CA 13
ATOM 21502 C C . SER A 1 113 ? 36.338 7.873 26.216 1.00 0.00 113 SER A C 13
ATOM 21503 O O . SER A 1 113 ? 36.229 8.726 27.097 1.00 0.00 113 SER A O 13
ATOM 21511 N N . SER A 1 114 ? 37.166 6.837 26.310 1.00 0.00 114 SER A N 13
ATOM 21512 C CA . SER A 1 114 ? 38.009 6.636 27.482 1.00 0.00 114 SER A CA 13
ATOM 21513 C C . SER A 1 114 ? 38.528 7.969 28.013 1.00 0.00 114 SER A C 13
ATOM 21514 O O . SER A 1 114 ? 38.242 8.352 29.146 1.00 0.00 114 SER A O 13
ATOM 21522 N N . GLY A 1 115 ? 39.293 8.672 27.183 1.00 0.00 115 GLY A N 13
ATOM 21523 C CA . GLY A 1 115 ? 39.839 9.955 27.585 1.00 0.00 115 GLY A CA 13
ATOM 21524 C C . GLY A 1 115 ? 38.781 11.037 27.667 1.00 0.00 115 GLY A C 13
ATOM 21525 O O . GLY A 1 115 ? 39.046 12.138 28.151 1.00 0.00 115 GLY A O 13
ATOM 21529 N N . GLY A 1 1 ? -2.621 -7.672 18.860 1.00 0.00 1 GLY A N 14
ATOM 21530 C CA . GLY A 1 1 ? -2.760 -8.603 17.755 1.00 0.00 1 GLY A CA 14
ATOM 21531 C C . GLY A 1 1 ? -2.381 -10.020 18.138 1.00 0.00 1 GLY A C 14
ATOM 21532 O O . GLY A 1 1 ? -1.216 -10.305 18.413 1.00 0.00 1 GLY A O 14
ATOM 21536 N N . SER A 1 2 ? -3.367 -10.910 18.157 1.00 0.00 2 SER A N 14
ATOM 21537 C CA . SER A 1 2 ? -3.133 -12.303 18.516 1.00 0.00 2 SER A CA 14
ATOM 21538 C C . SER A 1 2 ? -2.661 -13.103 17.305 1.00 0.00 2 SER A C 14
ATOM 21539 O O . SER A 1 2 ? -3.097 -14.234 17.086 1.00 0.00 2 SER A O 14
ATOM 21547 N N . SER A 1 3 ? -1.767 -12.507 16.521 1.00 0.00 3 SER A N 14
ATOM 21548 C CA . SER A 1 3 ? -1.238 -13.161 15.330 1.00 0.00 3 SER A CA 14
ATOM 21549 C C . SER A 1 3 ? -0.173 -14.188 15.702 1.00 0.00 3 SER A C 14
ATOM 21550 O O . SER A 1 3 ? 0.506 -14.054 16.719 1.00 0.00 3 SER A O 14
ATOM 21558 N N . GLY A 1 4 ? -0.032 -15.214 14.868 1.00 0.00 4 GLY A N 14
ATOM 21559 C CA . GLY A 1 4 ? 0.952 -16.250 15.125 1.00 0.00 4 GLY A CA 14
ATOM 21560 C C . GLY A 1 4 ? 2.031 -16.302 14.061 1.00 0.00 4 GLY A C 14
ATOM 21561 O O . GLY A 1 4 ? 2.176 -15.371 13.269 1.00 0.00 4 GLY A O 14
ATOM 21565 N N . SER A 1 5 ? 2.790 -17.393 14.043 1.00 0.00 5 SER A N 14
ATOM 21566 C CA . SER A 1 5 ? 3.864 -17.560 13.073 1.00 0.00 5 SER A CA 14
ATOM 21567 C C . SER A 1 5 ? 3.376 -17.242 11.662 1.00 0.00 5 SER A C 14
ATOM 21568 O O . SER A 1 5 ? 3.915 -16.362 10.991 1.00 0.00 5 SER A O 14
ATOM 21576 N N . SER A 1 6 ? 2.353 -17.966 11.220 1.00 0.00 6 SER A N 14
ATOM 21577 C CA . SER A 1 6 ? 1.794 -17.765 9.888 1.00 0.00 6 SER A CA 14
ATOM 21578 C C . SER A 1 6 ? 0.332 -18.198 9.842 1.00 0.00 6 SER A C 14
ATOM 21579 O O . SER A 1 6 ? -0.095 -19.065 10.602 1.00 0.00 6 SER A O 14
ATOM 21587 N N . GLY A 1 7 ? -0.432 -17.585 8.942 1.00 0.00 7 GLY A N 14
ATOM 21588 C CA . GLY A 1 7 ? -1.839 -17.919 8.812 1.00 0.00 7 GLY A CA 14
ATOM 21589 C C . GLY A 1 7 ? -2.176 -18.486 7.447 1.00 0.00 7 GLY A C 14
ATOM 21590 O O . GLY A 1 7 ? -2.085 -19.690 7.211 1.00 0.00 7 GLY A O 14
ATOM 21594 N N . PRO A 1 8 ? -2.580 -17.604 6.520 1.00 0.00 8 PRO A N 14
ATOM 21595 C CA . PRO A 1 8 ? -2.942 -18.000 5.156 1.00 0.00 8 PRO A CA 14
ATOM 21596 C C . PRO A 1 8 ? -1.733 -18.451 4.343 1.00 0.00 8 PRO A C 14
ATOM 21597 O O . PRO A 1 8 ? -0.639 -18.618 4.881 1.00 0.00 8 PRO A O 14
ATOM 21608 N N . ASP A 1 9 ? -1.938 -18.644 3.045 1.00 0.00 9 ASP A N 14
ATOM 21609 C CA . ASP A 1 9 ? -0.864 -19.074 2.157 1.00 0.00 9 ASP A CA 14
ATOM 21610 C C . ASP A 1 9 ? -0.470 -17.954 1.199 1.00 0.00 9 ASP A C 14
ATOM 21611 O O . ASP A 1 9 ? 0.265 -18.176 0.238 1.00 0.00 9 ASP A O 14
ATOM 21620 N N . GLY A 1 10 ? -0.964 -16.750 1.469 1.00 0.00 10 GLY A N 14
ATOM 21621 C CA . GLY A 1 10 ? -0.653 -15.613 0.622 1.00 0.00 10 GLY A CA 14
ATOM 21622 C C . GLY A 1 10 ? 0.212 -14.586 1.325 1.00 0.00 10 GLY A C 14
ATOM 21623 O O . GLY A 1 10 ? 0.912 -14.889 2.291 1.00 0.00 10 GLY A O 14
ATOM 21627 N N . PRO A 1 11 ? 0.172 -13.338 0.834 1.00 0.00 11 PRO A N 14
ATOM 21628 C CA . PRO A 1 11 ? 0.953 -12.238 1.407 1.00 0.00 11 PRO A CA 14
ATOM 21629 C C . PRO A 1 11 ? 0.444 -11.819 2.782 1.00 0.00 11 PRO A C 14
ATOM 21630 O O . PRO A 1 11 ? -0.716 -11.437 2.937 1.00 0.00 11 PRO A O 14
ATOM 21641 N N . THR A 1 12 ? 1.321 -11.891 3.779 1.00 0.00 12 THR A N 14
ATOM 21642 C CA . THR A 1 12 ? 0.960 -11.520 5.142 1.00 0.00 12 THR A CA 14
ATOM 21643 C C . THR A 1 12 ? 1.964 -10.535 5.727 1.00 0.00 12 THR A C 14
ATOM 21644 O O . THR A 1 12 ? 3.052 -10.347 5.183 1.00 0.00 12 THR A O 14
ATOM 21655 N N . GLN A 1 13 ? 1.593 -9.910 6.840 1.00 0.00 13 GLN A N 14
ATOM 21656 C CA . GLN A 1 13 ? 2.464 -8.942 7.499 1.00 0.00 13 GLN A CA 14
ATOM 21657 C C . GLN A 1 13 ? 2.710 -7.734 6.603 1.00 0.00 13 GLN A C 14
ATOM 21658 O O . GLN A 1 13 ? 3.798 -7.153 6.611 1.00 0.00 13 GLN A O 14
ATOM 21672 N N . LEU A 1 14 ? 1.697 -7.358 5.832 1.00 0.00 14 LEU A N 14
ATOM 21673 C CA . LEU A 1 14 ? 1.804 -6.217 4.930 1.00 0.00 14 LEU A CA 14
ATOM 21674 C C . LEU A 1 14 ? 2.152 -4.946 5.697 1.00 0.00 14 LEU A C 14
ATOM 21675 O O . LEU A 1 14 ? 1.463 -4.575 6.647 1.00 0.00 14 LEU A O 14
ATOM 21691 N N . ARG A 1 15 ? 3.225 -4.282 5.277 1.00 0.00 15 ARG A N 14
ATOM 21692 C CA . ARG A 1 15 ? 3.664 -3.053 5.926 1.00 0.00 15 ARG A CA 14
ATOM 21693 C C . ARG A 1 15 ? 3.849 -1.935 4.902 1.00 0.00 15 ARG A C 14
ATOM 21694 O O . ARG A 1 15 ? 3.765 -2.165 3.696 1.00 0.00 15 ARG A O 14
ATOM 21715 N N . ALA A 1 16 ? 4.097 -0.726 5.393 1.00 0.00 16 ALA A N 14
ATOM 21716 C CA . ALA A 1 16 ? 4.294 0.426 4.523 1.00 0.00 16 ALA A CA 14
ATOM 21717 C C . ALA A 1 16 ? 5.621 1.118 4.819 1.00 0.00 16 ALA A C 14
ATOM 21718 O O . ALA A 1 16 ? 5.758 1.815 5.825 1.00 0.00 16 ALA A O 14
ATOM 21725 N N . LEU A 1 17 ? 6.596 0.919 3.938 1.00 0.00 17 LEU A N 14
ATOM 21726 C CA . LEU A 1 17 ? 7.912 1.524 4.105 1.00 0.00 17 LEU A CA 14
ATOM 21727 C C . LEU A 1 17 ? 7.956 2.916 3.483 1.00 0.00 17 LEU A C 14
ATOM 21728 O O . LEU A 1 17 ? 7.187 3.224 2.573 1.00 0.00 17 LEU A O 14
ATOM 21744 N N . ASN A 1 18 ? 8.863 3.752 3.979 1.00 0.00 18 ASN A N 14
ATOM 21745 C CA . ASN A 1 18 ? 9.008 5.112 3.470 1.00 0.00 18 ASN A CA 14
ATOM 21746 C C . ASN A 1 18 ? 9.655 5.109 2.090 1.00 0.00 18 ASN A C 14
ATOM 21747 O O . ASN A 1 18 ? 10.871 5.265 1.962 1.00 0.00 18 ASN A O 14
ATOM 21758 N N . LEU A 1 19 ? 8.838 4.933 1.058 1.00 0.00 19 LEU A N 14
ATOM 21759 C CA . LEU A 1 19 ? 9.330 4.910 -0.315 1.00 0.00 19 LEU A CA 14
ATOM 21760 C C . LEU A 1 19 ? 9.446 6.325 -0.874 1.00 0.00 19 LEU A C 14
ATOM 21761 O O . LEU A 1 19 ? 8.943 7.281 -0.283 1.00 0.00 19 LEU A O 14
ATOM 21777 N N . THR A 1 20 ? 10.112 6.451 -2.018 1.00 0.00 20 THR A N 14
ATOM 21778 C CA . THR A 1 20 ? 10.293 7.747 -2.658 1.00 0.00 20 THR A CA 14
ATOM 21779 C C . THR A 1 20 ? 9.077 8.641 -2.444 1.00 0.00 20 THR A C 14
ATOM 21780 O O . THR A 1 20 ? 7.938 8.198 -2.591 1.00 0.00 20 THR A O 14
ATOM 21791 N N . GLU A 1 21 ? 9.326 9.901 -2.100 1.00 0.00 21 GLU A N 14
ATOM 21792 C CA . GLU A 1 21 ? 8.249 10.856 -1.866 1.00 0.00 21 GLU A CA 14
ATOM 21793 C C . GLU A 1 21 ? 7.421 11.061 -3.131 1.00 0.00 21 GLU A C 14
ATOM 21794 O O . GLU A 1 21 ? 7.659 11.994 -3.897 1.00 0.00 21 GLU A O 14
ATOM 21806 N N . GLY A 1 22 ? 6.446 10.181 -3.343 1.00 0.00 22 GLY A N 14
ATOM 21807 C CA . GLY A 1 22 ? 5.598 10.283 -4.516 1.00 0.00 22 GLY A CA 14
ATOM 21808 C C . GLY A 1 22 ? 5.191 8.927 -5.056 1.00 0.00 22 GLY A C 14
ATOM 21809 O O . GLY A 1 22 ? 4.023 8.701 -5.372 1.00 0.00 22 GLY A O 14
ATOM 21813 N N . PHE A 1 23 ? 6.157 8.020 -5.164 1.00 0.00 23 PHE A N 14
ATOM 21814 C CA . PHE A 1 23 ? 5.894 6.679 -5.674 1.00 0.00 23 PHE A CA 14
ATOM 21815 C C . PHE A 1 23 ? 5.575 5.718 -4.532 1.00 0.00 23 PHE A C 14
ATOM 21816 O O . PHE A 1 23 ? 6.455 5.342 -3.758 1.00 0.00 23 PHE A O 14
ATOM 21833 N N . ALA A 1 24 ? 4.310 5.324 -4.435 1.00 0.00 24 ALA A N 14
ATOM 21834 C CA . ALA A 1 24 ? 3.874 4.406 -3.389 1.00 0.00 24 ALA A CA 14
ATOM 21835 C C . ALA A 1 24 ? 3.931 2.959 -3.871 1.00 0.00 24 ALA A C 14
ATOM 21836 O O . ALA A 1 24 ? 3.539 2.653 -4.998 1.00 0.00 24 ALA A O 14
ATOM 21843 N N . VAL A 1 25 ? 4.423 2.074 -3.011 1.00 0.00 25 VAL A N 14
ATOM 21844 C CA . VAL A 1 25 ? 4.531 0.660 -3.348 1.00 0.00 25 VAL A CA 14
ATOM 21845 C C . VAL A 1 25 ? 4.040 -0.218 -2.202 1.00 0.00 25 VAL A C 14
ATOM 21846 O O . VAL A 1 25 ? 3.982 0.218 -1.052 1.00 0.00 25 VAL A O 14
ATOM 21859 N N . LEU A 1 26 ? 3.688 -1.458 -2.523 1.00 0.00 26 LEU A N 14
ATOM 21860 C CA . LEU A 1 26 ? 3.202 -2.399 -1.521 1.00 0.00 26 LEU A CA 14
ATOM 21861 C C . LEU A 1 26 ? 4.294 -3.388 -1.127 1.00 0.00 26 LEU A C 14
ATOM 21862 O O . LEU A 1 26 ? 5.092 -3.814 -1.963 1.00 0.00 26 LEU A O 14
ATOM 21878 N N . HIS A 1 27 ? 4.324 -3.752 0.151 1.00 0.00 27 HIS A N 14
ATOM 21879 C CA . HIS A 1 27 ? 5.317 -4.694 0.656 1.00 0.00 27 HIS A CA 14
ATOM 21880 C C . HIS A 1 27 ? 4.644 -5.850 1.391 1.00 0.00 27 HIS A C 14
ATOM 21881 O O . HIS A 1 27 ? 3.956 -5.646 2.390 1.00 0.00 27 HIS A O 14
ATOM 21896 N N . TRP A 1 28 ? 4.850 -7.062 0.889 1.00 0.00 28 TRP A N 14
ATOM 21897 C CA . TRP A 1 28 ? 4.263 -8.250 1.497 1.00 0.00 28 TRP A CA 14
ATOM 21898 C C . TRP A 1 28 ? 5.323 -9.321 1.733 1.00 0.00 28 TRP A C 14
ATOM 21899 O O . TRP A 1 28 ? 6.335 -9.372 1.035 1.00 0.00 28 TRP A O 14
ATOM 21920 N N . LYS A 1 29 ? 5.085 -10.175 2.724 1.00 0.00 29 LYS A N 14
ATOM 21921 C CA . LYS A 1 29 ? 6.018 -11.246 3.051 1.00 0.00 29 LYS A CA 14
ATOM 21922 C C . LYS A 1 29 ? 5.654 -12.530 2.313 1.00 0.00 29 LYS A C 14
ATOM 21923 O O . LYS A 1 29 ? 4.548 -13.056 2.441 1.00 0.00 29 LYS A O 14
ATOM 21942 N N . PRO A 1 30 ? 6.605 -13.049 1.523 1.00 0.00 30 PRO A N 14
ATOM 21943 C CA . PRO A 1 30 ? 6.409 -14.280 0.750 1.00 0.00 30 PRO A CA 14
ATOM 21944 C C . PRO A 1 30 ? 6.333 -15.516 1.639 1.00 0.00 30 PRO A C 14
ATOM 21945 O O . PRO A 1 30 ? 7.302 -15.899 2.294 1.00 0.00 30 PRO A O 14
ATOM 21956 N N . PRO A 1 31 ? 5.156 -16.159 1.663 1.00 0.00 31 PRO A N 14
ATOM 21957 C CA . PRO A 1 31 ? 4.927 -17.362 2.467 1.00 0.00 31 PRO A CA 14
ATOM 21958 C C . PRO A 1 31 ? 5.686 -18.571 1.930 1.00 0.00 31 PRO A C 14
ATOM 21959 O O . PRO A 1 31 ? 5.931 -18.676 0.728 1.00 0.00 31 PRO A O 14
ATOM 21970 N N . GLN A 1 32 ? 6.053 -19.481 2.827 1.00 0.00 32 GLN A N 14
ATOM 21971 C CA . GLN A 1 32 ? 6.784 -20.681 2.442 1.00 0.00 32 GLN A CA 14
ATOM 21972 C C . GLN A 1 32 ? 6.345 -21.168 1.064 1.00 0.00 32 GLN A C 14
ATOM 21973 O O . GLN A 1 32 ? 7.162 -21.621 0.265 1.00 0.00 32 GLN A O 14
ATOM 21987 N N . ASN A 1 33 ? 5.047 -21.072 0.795 1.00 0.00 33 ASN A N 14
ATOM 21988 C CA . ASN A 1 33 ? 4.497 -21.503 -0.486 1.00 0.00 33 ASN A CA 14
ATOM 21989 C C . ASN A 1 33 ? 4.343 -20.320 -1.437 1.00 0.00 33 ASN A C 14
ATOM 21990 O O . ASN A 1 33 ? 3.456 -19.480 -1.284 1.00 0.00 33 ASN A O 14
ATOM 22001 N N . PRO A 1 34 ? 5.225 -20.253 -2.445 1.00 0.00 34 PRO A N 14
ATOM 22002 C CA . PRO A 1 34 ? 5.207 -19.178 -3.442 1.00 0.00 34 PRO A CA 14
ATOM 22003 C C . PRO A 1 34 ? 4.003 -19.272 -4.373 1.00 0.00 34 PRO A C 14
ATOM 22004 O O . PRO A 1 34 ? 3.912 -20.183 -5.196 1.00 0.00 34 PRO A O 14
ATOM 22015 N N . VAL A 1 35 ? 3.081 -18.324 -4.239 1.00 0.00 35 VAL A N 14
ATOM 22016 C CA . VAL A 1 35 ? 1.883 -18.299 -5.069 1.00 0.00 35 VAL A CA 14
ATOM 22017 C C . VAL A 1 35 ? 2.240 -18.165 -6.544 1.00 0.00 35 VAL A C 14
ATOM 22018 O O . VAL A 1 35 ? 3.415 -18.175 -6.913 1.00 0.00 35 VAL A O 14
ATOM 22031 N N . ASP A 1 36 ? 1.219 -18.039 -7.386 1.00 0.00 36 ASP A N 14
ATOM 22032 C CA . ASP A 1 36 ? 1.425 -17.902 -8.822 1.00 0.00 36 ASP A CA 14
ATOM 22033 C C . ASP A 1 36 ? 1.367 -16.437 -9.242 1.00 0.00 36 ASP A C 14
ATOM 22034 O O . ASP A 1 36 ? 2.303 -15.915 -9.851 1.00 0.00 36 ASP A O 14
ATOM 22043 N N . THR A 1 37 ? 0.262 -15.775 -8.913 1.00 0.00 37 THR A N 14
ATOM 22044 C CA . THR A 1 37 ? 0.080 -14.370 -9.258 1.00 0.00 37 THR A CA 14
ATOM 22045 C C . THR A 1 37 ? -0.628 -13.617 -8.137 1.00 0.00 37 THR A C 14
ATOM 22046 O O . THR A 1 37 ? -1.552 -14.139 -7.512 1.00 0.00 37 THR A O 14
ATOM 22057 N N . TYR A 1 38 ? -0.190 -12.388 -7.888 1.00 0.00 38 TYR A N 14
ATOM 22058 C CA . TYR A 1 38 ? -0.782 -11.563 -6.841 1.00 0.00 38 TYR A CA 14
ATOM 22059 C C . TYR A 1 38 ? -1.816 -10.604 -7.423 1.00 0.00 38 TYR A C 14
ATOM 22060 O O . TYR A 1 38 ? -1.529 -9.855 -8.357 1.00 0.00 38 TYR A O 14
ATOM 22078 N N . ASP A 1 39 ? -3.020 -10.634 -6.862 1.00 0.00 39 ASP A N 14
ATOM 22079 C CA . ASP A 1 39 ? -4.099 -9.768 -7.323 1.00 0.00 39 ASP A CA 14
ATOM 22080 C C . ASP A 1 39 ? -4.170 -8.496 -6.484 1.00 0.00 39 ASP A C 14
ATOM 22081 O O . ASP A 1 39 ? -4.700 -8.503 -5.372 1.00 0.00 39 ASP A O 14
ATOM 22090 N N . ILE A 1 40 ? -3.631 -7.407 -7.022 1.00 0.00 40 ILE A N 14
ATOM 22091 C CA . ILE A 1 40 ? -3.633 -6.128 -6.323 1.00 0.00 40 ILE A CA 14
ATOM 22092 C C . ILE A 1 40 ? -4.735 -5.215 -6.851 1.00 0.00 40 ILE A C 14
ATOM 22093 O O . ILE A 1 40 ? -4.922 -5.088 -8.060 1.00 0.00 40 ILE A O 14
ATOM 22109 N N . GLN A 1 41 ? -5.459 -4.581 -5.934 1.00 0.00 41 GLN A N 14
ATOM 22110 C CA . GLN A 1 41 ? -6.542 -3.679 -6.308 1.00 0.00 41 GLN A CA 14
ATOM 22111 C C . GLN A 1 41 ? -6.445 -2.364 -5.539 1.00 0.00 41 GLN A C 14
ATOM 22112 O O . GLN A 1 41 ? -6.644 -2.328 -4.324 1.00 0.00 41 GLN A O 14
ATOM 22126 N N . VAL A 1 42 ? -6.138 -1.287 -6.254 1.00 0.00 42 VAL A N 14
ATOM 22127 C CA . VAL A 1 42 ? -6.015 0.029 -5.639 1.00 0.00 42 VAL A CA 14
ATOM 22128 C C . VAL A 1 42 ? -7.298 0.836 -5.808 1.00 0.00 42 VAL A C 14
ATOM 22129 O O . VAL A 1 42 ? -7.840 0.938 -6.908 1.00 0.00 42 VAL A O 14
ATOM 22142 N N . THR A 1 43 ? -7.779 1.410 -4.709 1.00 0.00 43 THR A N 14
ATOM 22143 C CA . THR A 1 43 ? -8.998 2.207 -4.735 1.00 0.00 43 THR A CA 14
ATOM 22144 C C . THR A 1 43 ? -8.921 3.361 -3.740 1.00 0.00 43 THR A C 14
ATOM 22145 O O . THR A 1 43 ? -8.108 3.344 -2.817 1.00 0.00 43 THR A O 14
ATOM 22156 N N . ALA A 1 44 ? -9.773 4.362 -3.936 1.00 0.00 44 ALA A N 14
ATOM 22157 C CA . ALA A 1 44 ? -9.803 5.522 -3.055 1.00 0.00 44 ALA A CA 14
ATOM 22158 C C . ALA A 1 44 ? -11.078 6.335 -3.259 1.00 0.00 44 ALA A C 14
ATOM 22159 O O . ALA A 1 44 ? -11.724 6.268 -4.305 1.00 0.00 44 ALA A O 14
ATOM 22166 N N . PRO A 1 45 ? -11.451 7.119 -2.236 1.00 0.00 45 PRO A N 14
ATOM 22167 C CA . PRO A 1 45 ? -12.652 7.958 -2.280 1.00 0.00 45 PRO A CA 14
ATOM 22168 C C . PRO A 1 45 ? -12.508 9.125 -3.251 1.00 0.00 45 PRO A C 14
ATOM 22169 O O . PRO A 1 45 ? -11.896 10.142 -2.929 1.00 0.00 45 PRO A O 14
ATOM 22180 N N . GLY A 1 46 ? -13.078 8.971 -4.443 1.00 0.00 46 GLY A N 14
ATOM 22181 C CA . GLY A 1 46 ? -13.001 10.020 -5.443 1.00 0.00 46 GLY A CA 14
ATOM 22182 C C . GLY A 1 46 ? -11.932 9.754 -6.483 1.00 0.00 46 GLY A C 14
ATOM 22183 O O . GLY A 1 46 ? -11.389 10.684 -7.077 1.00 0.00 46 GLY A O 14
ATOM 22187 N N . ALA A 1 47 ? -11.627 8.479 -6.703 1.00 0.00 47 ALA A N 14
ATOM 22188 C CA . ALA A 1 47 ? -10.615 8.093 -7.678 1.00 0.00 47 ALA A CA 14
ATOM 22189 C C . ALA A 1 47 ? -11.029 6.831 -8.428 1.00 0.00 47 ALA A C 14
ATOM 22190 O O . ALA A 1 47 ? -11.769 5.991 -7.918 1.00 0.00 47 ALA A O 14
ATOM 22197 N N . PRO A 1 48 ? -10.543 6.695 -9.671 1.00 0.00 48 PRO A N 14
ATOM 22198 C CA . PRO A 1 48 ? -10.849 5.538 -10.518 1.00 0.00 48 PRO A CA 14
ATOM 22199 C C . PRO A 1 48 ? -10.191 4.258 -10.013 1.00 0.00 48 PRO A C 14
ATOM 22200 O O . PRO A 1 48 ? -9.091 4.274 -9.459 1.00 0.00 48 PRO A O 14
ATOM 22211 N N . PRO A 1 49 ? -10.876 3.123 -10.209 1.00 0.00 49 PRO A N 14
ATOM 22212 C CA . PRO A 1 49 ? -10.375 1.812 -9.782 1.00 0.00 49 PRO A CA 14
ATOM 22213 C C . PRO A 1 49 ? -9.181 1.351 -10.610 1.00 0.00 49 PRO A C 14
ATOM 22214 O O . PRO A 1 49 ? -9.148 1.535 -11.828 1.00 0.00 49 PRO A O 14
ATOM 22225 N N . LEU A 1 50 ? -8.202 0.749 -9.943 1.00 0.00 50 LEU A N 14
ATOM 22226 C CA . LEU A 1 50 ? -7.004 0.260 -10.618 1.00 0.00 50 LEU A CA 14
ATOM 22227 C C . LEU A 1 50 ? -6.815 -1.235 -10.375 1.00 0.00 50 LEU A C 14
ATOM 22228 O O . LEU A 1 50 ? -6.832 -1.694 -9.234 1.00 0.00 50 LEU A O 14
ATOM 22244 N N . GLN A 1 51 ? -6.633 -1.987 -11.456 1.00 0.00 51 GLN A N 14
ATOM 22245 C CA . GLN A 1 51 ? -6.440 -3.428 -11.360 1.00 0.00 51 GLN A CA 14
ATOM 22246 C C . GLN A 1 51 ? -5.146 -3.850 -12.048 1.00 0.00 51 GLN A C 14
ATOM 22247 O O . GLN A 1 51 ? -4.867 -3.438 -13.173 1.00 0.00 51 GLN A O 14
ATOM 22261 N N . ALA A 1 52 ? -4.360 -4.675 -11.365 1.00 0.00 52 ALA A N 14
ATOM 22262 C CA . ALA A 1 52 ? -3.095 -5.155 -11.911 1.00 0.00 52 ALA A CA 14
ATOM 22263 C C . ALA A 1 52 ? -2.766 -6.548 -11.389 1.00 0.00 52 ALA A C 14
ATOM 22264 O O . ALA A 1 52 ? -3.469 -7.083 -10.533 1.00 0.00 52 ALA A O 14
ATOM 22271 N N . GLU A 1 53 ? -1.691 -7.132 -11.910 1.00 0.00 53 GLU A N 14
ATOM 22272 C CA . GLU A 1 53 ? -1.269 -8.464 -11.496 1.00 0.00 53 GLU A CA 14
ATOM 22273 C C . GLU A 1 53 ? 0.243 -8.623 -11.630 1.00 0.00 53 GLU A C 14
ATOM 22274 O O . GLU A 1 53 ? 0.894 -7.881 -12.366 1.00 0.00 53 GLU A O 14
ATOM 22286 N N . THR A 1 54 ? 0.796 -9.596 -10.913 1.00 0.00 54 THR A N 14
ATOM 22287 C CA . THR A 1 54 ? 2.230 -9.852 -10.950 1.00 0.00 54 THR A CA 14
ATOM 22288 C C . THR A 1 54 ? 2.545 -11.284 -10.529 1.00 0.00 54 THR A C 14
ATOM 22289 O O . THR A 1 54 ? 1.897 -11.854 -9.651 1.00 0.00 54 THR A O 14
ATOM 22300 N N . PRO A 1 55 ? 3.562 -11.879 -11.167 1.00 0.00 55 PRO A N 14
ATOM 22301 C CA . PRO A 1 55 ? 3.986 -13.251 -10.875 1.00 0.00 55 PRO A CA 14
ATOM 22302 C C . PRO A 1 55 ? 4.645 -13.375 -9.504 1.00 0.00 55 PRO A C 14
ATOM 22303 O O . PRO A 1 55 ? 5.356 -12.473 -9.064 1.00 0.00 55 PRO A O 14
ATOM 22314 N N . GLY A 1 56 ? 4.404 -14.499 -8.836 1.00 0.00 56 GLY A N 14
ATOM 22315 C CA . GLY A 1 56 ? 4.981 -14.719 -7.523 1.00 0.00 56 GLY A CA 14
ATOM 22316 C C . GLY A 1 56 ? 6.410 -14.222 -7.427 1.00 0.00 56 GLY A C 14
ATOM 22317 O O . GLY A 1 56 ? 6.781 -13.563 -6.456 1.00 0.00 56 GLY A O 14
ATOM 22321 N N . SER A 1 57 ? 7.214 -14.539 -8.437 1.00 0.00 57 SER A N 14
ATOM 22322 C CA . SER A 1 57 ? 8.612 -14.126 -8.459 1.00 0.00 57 SER A CA 14
ATOM 22323 C C . SER A 1 57 ? 8.782 -12.750 -7.821 1.00 0.00 57 SER A C 14
ATOM 22324 O O . SER A 1 57 ? 9.741 -12.507 -7.089 1.00 0.00 57 SER A O 14
ATOM 22332 N N . ALA A 1 58 ? 7.843 -11.853 -8.104 1.00 0.00 58 ALA A N 14
ATOM 22333 C CA . ALA A 1 58 ? 7.886 -10.503 -7.558 1.00 0.00 58 ALA A CA 14
ATOM 22334 C C . ALA A 1 58 ? 7.376 -10.476 -6.122 1.00 0.00 58 ALA A C 14
ATOM 22335 O O . ALA A 1 58 ? 6.477 -11.234 -5.756 1.00 0.00 58 ALA A O 14
ATOM 22342 N N . VAL A 1 59 ? 7.957 -9.599 -5.308 1.00 0.00 59 VAL A N 14
ATOM 22343 C CA . VAL A 1 59 ? 7.560 -9.473 -3.911 1.00 0.00 59 VAL A CA 14
ATOM 22344 C C . VAL A 1 59 ? 7.150 -8.042 -3.583 1.00 0.00 59 VAL A C 14
ATOM 22345 O O . VAL A 1 59 ? 7.131 -7.642 -2.419 1.00 0.00 59 VAL A O 14
ATOM 22358 N N . ASP A 1 60 ? 6.822 -7.275 -4.616 1.00 0.00 60 ASP A N 14
ATOM 22359 C CA . ASP A 1 60 ? 6.410 -5.888 -4.439 1.00 0.00 60 ASP A CA 14
ATOM 22360 C C . ASP A 1 60 ? 5.822 -5.324 -5.729 1.00 0.00 60 ASP A C 14
ATOM 22361 O O . ASP A 1 60 ? 6.287 -5.644 -6.824 1.00 0.00 60 ASP A O 14
ATOM 22370 N N . TYR A 1 61 ? 4.800 -4.488 -5.593 1.00 0.00 61 TYR A N 14
ATOM 22371 C CA . TYR A 1 61 ? 4.149 -3.883 -6.749 1.00 0.00 61 TYR A CA 14
ATOM 22372 C C . TYR A 1 61 ? 3.977 -2.380 -6.554 1.00 0.00 61 TYR A C 14
ATOM 22373 O O . TYR A 1 61 ? 3.028 -1.914 -5.922 1.00 0.00 61 TYR A O 14
ATOM 22391 N N . PRO A 1 62 ? 4.918 -1.601 -7.108 1.00 0.00 62 PRO A N 14
ATOM 22392 C CA . PRO A 1 62 ? 4.893 -0.138 -7.010 1.00 0.00 62 PRO A CA 14
ATOM 22393 C C . PRO A 1 62 ? 3.762 0.478 -7.826 1.00 0.00 62 PRO A C 14
ATOM 22394 O O . PRO A 1 62 ? 3.802 0.483 -9.057 1.00 0.00 62 PRO A O 14
ATOM 22405 N N . LEU A 1 63 ? 2.755 0.998 -7.132 1.00 0.00 63 LEU A N 14
ATOM 22406 C CA . LEU A 1 63 ? 1.612 1.620 -7.794 1.00 0.00 63 LEU A CA 14
ATOM 22407 C C . LEU A 1 63 ? 1.887 3.090 -8.089 1.00 0.00 63 LEU A C 14
ATOM 22408 O O . LEU A 1 63 ? 2.345 3.833 -7.221 1.00 0.00 63 LEU A O 14
ATOM 22424 N N . HIS A 1 64 ? 1.602 3.505 -9.320 1.00 0.00 64 HIS A N 14
ATOM 22425 C CA . HIS A 1 64 ? 1.816 4.888 -9.729 1.00 0.00 64 HIS A CA 14
ATOM 22426 C C . HIS A 1 64 ? 0.507 5.529 -10.181 1.00 0.00 64 HIS A C 14
ATOM 22427 O O . HIS A 1 64 ? -0.519 4.858 -10.291 1.00 0.00 64 HIS A O 14
ATOM 22442 N N . ASP A 1 65 ? 0.550 6.831 -10.440 1.00 0.00 65 ASP A N 14
ATOM 22443 C CA . ASP A 1 65 ? -0.631 7.563 -10.881 1.00 0.00 65 ASP A CA 14
ATOM 22444 C C . ASP A 1 65 ? -1.665 7.650 -9.762 1.00 0.00 65 ASP A C 14
ATOM 22445 O O . ASP A 1 65 ? -2.858 7.439 -9.985 1.00 0.00 65 ASP A O 14
ATOM 22454 N N . LEU A 1 66 ? -1.200 7.963 -8.557 1.00 0.00 66 LEU A N 14
ATOM 22455 C CA . LEU A 1 66 ? -2.083 8.078 -7.401 1.00 0.00 66 LEU A CA 14
ATOM 22456 C C . LEU A 1 66 ? -2.230 9.533 -6.971 1.00 0.00 66 LEU A C 14
ATOM 22457 O O . LEU A 1 66 ? -1.288 10.318 -7.067 1.00 0.00 66 LEU A O 14
ATOM 22473 N N . VAL A 1 67 ? -3.420 9.886 -6.494 1.00 0.00 67 VAL A N 14
ATOM 22474 C CA . VAL A 1 67 ? -3.691 11.246 -6.045 1.00 0.00 67 VAL A CA 14
ATOM 22475 C C . VAL A 1 67 ? -2.972 11.546 -4.735 1.00 0.00 67 VAL A C 14
ATOM 22476 O O . VAL A 1 67 ? -3.089 10.795 -3.764 1.00 0.00 67 VAL A O 14
ATOM 22489 N N . LEU A 1 68 ? -2.230 12.647 -4.711 1.00 0.00 68 LEU A N 14
ATOM 22490 C CA . LEU A 1 68 ? -1.492 13.047 -3.518 1.00 0.00 68 LEU A CA 14
ATOM 22491 C C . LEU A 1 68 ? -2.446 13.388 -2.376 1.00 0.00 68 LEU A C 14
ATOM 22492 O O . LEU A 1 68 ? -3.656 13.491 -2.575 1.00 0.00 68 LEU A O 14
ATOM 22508 N N . HIS A 1 69 ? -1.891 13.566 -1.182 1.00 0.00 69 HIS A N 14
ATOM 22509 C CA . HIS A 1 69 ? -2.692 13.898 -0.009 1.00 0.00 69 HIS A CA 14
ATOM 22510 C C . HIS A 1 69 ? -4.050 13.206 -0.065 1.00 0.00 69 HIS A C 14
ATOM 22511 O O . HIS A 1 69 ? -5.091 13.842 0.108 1.00 0.00 69 HIS A O 14
ATOM 22526 N N . THR A 1 70 ? -4.034 11.899 -0.309 1.00 0.00 70 THR A N 14
ATOM 22527 C CA . THR A 1 70 ? -5.263 11.122 -0.390 1.00 0.00 70 THR A CA 14
ATOM 22528 C C . THR A 1 70 ? -5.054 9.706 0.135 1.00 0.00 70 THR A C 14
ATOM 22529 O O . THR A 1 70 ? -4.083 9.039 -0.220 1.00 0.00 70 THR A O 14
ATOM 22540 N N . ASN A 1 71 ? -5.973 9.251 0.981 1.00 0.00 71 ASN A N 14
ATOM 22541 C CA . ASN A 1 71 ? -5.889 7.913 1.554 1.00 0.00 71 ASN A CA 14
ATOM 22542 C C . ASN A 1 71 ? -6.259 6.854 0.521 1.00 0.00 71 ASN A C 14
ATOM 22543 O O . ASN A 1 71 ? -7.399 6.793 0.060 1.00 0.00 71 ASN A O 14
ATOM 22554 N N . TYR A 1 72 ? -5.288 6.021 0.162 1.00 0.00 72 TYR A N 14
ATOM 22555 C CA . TYR A 1 72 ? -5.511 4.964 -0.819 1.00 0.00 72 TYR A CA 14
ATOM 22556 C C . TYR A 1 72 ? -5.450 3.590 -0.162 1.00 0.00 72 TYR A C 14
ATOM 22557 O O . TYR A 1 72 ? -4.471 3.248 0.504 1.00 0.00 72 TYR A O 14
ATOM 22575 N N . THR A 1 73 ? -6.504 2.801 -0.354 1.00 0.00 73 THR A N 14
ATOM 22576 C CA . THR A 1 73 ? -6.573 1.463 0.220 1.00 0.00 73 THR A CA 14
ATOM 22577 C C . THR A 1 73 ? -6.262 0.400 -0.828 1.00 0.00 73 THR A C 14
ATOM 22578 O O . THR A 1 73 ? -6.918 0.329 -1.866 1.00 0.00 73 THR A O 14
ATOM 22589 N N . ALA A 1 74 ? -5.259 -0.425 -0.547 1.00 0.00 74 ALA A N 14
ATOM 22590 C CA . ALA A 1 74 ? -4.864 -1.487 -1.465 1.00 0.00 74 ALA A CA 14
ATOM 22591 C C . ALA A 1 74 ? -5.221 -2.859 -0.902 1.00 0.00 74 ALA A C 14
ATOM 22592 O O . ALA A 1 74 ? -5.288 -3.046 0.313 1.00 0.00 74 ALA A O 14
ATOM 22599 N N . THR A 1 75 ? -5.451 -3.818 -1.794 1.00 0.00 75 THR A N 14
ATOM 22600 C CA . THR A 1 75 ? -5.804 -5.172 -1.387 1.00 0.00 75 THR A CA 14
ATOM 22601 C C . THR A 1 75 ? -5.014 -6.207 -2.181 1.00 0.00 75 THR A C 14
ATOM 22602 O O . THR A 1 75 ? -5.284 -6.439 -3.359 1.00 0.00 75 THR A O 14
ATOM 22613 N N . VAL A 1 76 ? -4.038 -6.829 -1.526 1.00 0.00 76 VAL A N 14
ATOM 22614 C CA . VAL A 1 76 ? -3.211 -7.842 -2.171 1.00 0.00 76 VAL A CA 14
ATOM 22615 C C . VAL A 1 76 ? -3.756 -9.242 -1.916 1.00 0.00 76 VAL A C 14
ATOM 22616 O O . VAL A 1 76 ? -4.314 -9.517 -0.853 1.00 0.00 76 VAL A O 14
ATOM 22629 N N . ARG A 1 77 ? -3.593 -10.123 -2.897 1.00 0.00 77 ARG A N 14
ATOM 22630 C CA . ARG A 1 77 ? -4.070 -11.495 -2.778 1.00 0.00 77 ARG A CA 14
ATOM 22631 C C . ARG A 1 77 ? -3.093 -12.469 -3.430 1.00 0.00 77 ARG A C 14
ATOM 22632 O O . ARG A 1 77 ? -2.175 -12.061 -4.141 1.00 0.00 77 ARG A O 14
ATOM 22653 N N . GLY A 1 78 ? -3.298 -13.759 -3.184 1.00 0.00 78 GLY A N 14
ATOM 22654 C CA . GLY A 1 78 ? -2.427 -14.771 -3.754 1.00 0.00 78 GLY A CA 14
ATOM 22655 C C . GLY A 1 78 ? -3.193 -15.834 -4.515 1.00 0.00 78 GLY A C 14
ATOM 22656 O O . GLY A 1 78 ? -3.916 -16.635 -3.920 1.00 0.00 78 GLY A O 14
ATOM 22660 N N . LEU A 1 79 ? -3.039 -15.842 -5.834 1.00 0.00 79 LEU A N 14
ATOM 22661 C CA . LEU A 1 79 ? -3.724 -16.815 -6.679 1.00 0.00 79 LEU A CA 14
ATOM 22662 C C . LEU A 1 79 ? -2.961 -18.135 -6.719 1.00 0.00 79 LEU A C 14
ATOM 22663 O O . LEU A 1 79 ? -2.030 -18.301 -7.506 1.00 0.00 79 LEU A O 14
ATOM 22679 N N . ARG A 1 80 ? -3.365 -19.071 -5.866 1.00 0.00 80 ARG A N 14
ATOM 22680 C CA . ARG A 1 80 ? -2.719 -20.377 -5.804 1.00 0.00 80 ARG A CA 14
ATOM 22681 C C . ARG A 1 80 ? -3.617 -21.456 -6.406 1.00 0.00 80 ARG A C 14
ATOM 22682 O O . ARG A 1 80 ? -4.468 -22.021 -5.721 1.00 0.00 80 ARG A O 14
ATOM 22703 N N . GLY A 1 81 ? -3.418 -21.733 -7.690 1.00 0.00 81 GLY A N 14
ATOM 22704 C CA . GLY A 1 81 ? -4.217 -22.742 -8.362 1.00 0.00 81 GLY A CA 14
ATOM 22705 C C . GLY A 1 81 ? -5.684 -22.366 -8.436 1.00 0.00 81 GLY A C 14
ATOM 22706 O O . GLY A 1 81 ? -6.043 -21.191 -8.506 1.00 0.00 81 GLY A O 14
ATOM 22710 N N . PRO A 1 82 ? -6.560 -23.382 -8.420 1.00 0.00 82 PRO A N 14
ATOM 22711 C CA . PRO A 1 82 ? -8.010 -23.177 -8.486 1.00 0.00 82 PRO A CA 14
ATOM 22712 C C . PRO A 1 82 ? -8.565 -22.550 -7.211 1.00 0.00 82 PRO A C 14
ATOM 22713 O O . PRO A 1 82 ? -9.776 -22.395 -7.061 1.00 0.00 82 PRO A O 14
ATOM 22724 N N . ASN A 1 83 ? -7.672 -22.191 -6.296 1.00 0.00 83 ASN A N 14
ATOM 22725 C CA . ASN A 1 83 ? -8.073 -21.581 -5.034 1.00 0.00 83 ASN A CA 14
ATOM 22726 C C . ASN A 1 83 ? -7.357 -20.250 -4.821 1.00 0.00 83 ASN A C 14
ATOM 22727 O O . ASN A 1 83 ? -6.372 -19.948 -5.495 1.00 0.00 83 ASN A O 14
ATOM 22738 N N . LEU A 1 84 ? -7.859 -19.459 -3.880 1.00 0.00 84 LEU A N 14
ATOM 22739 C CA . LEU A 1 84 ? -7.269 -18.160 -3.577 1.00 0.00 84 LEU A CA 14
ATOM 22740 C C . LEU A 1 84 ? -6.906 -18.058 -2.098 1.00 0.00 84 LEU A C 14
ATOM 22741 O O . LEU A 1 84 ? -7.478 -18.752 -1.258 1.00 0.00 84 LEU A O 14
ATOM 22757 N N . THR A 1 85 ? -5.952 -17.186 -1.787 1.00 0.00 85 THR A N 14
ATOM 22758 C CA . THR A 1 85 ? -5.513 -16.991 -0.411 1.00 0.00 85 THR A CA 14
ATOM 22759 C C . THR A 1 85 ? -6.217 -15.799 0.228 1.00 0.00 85 THR A C 14
ATOM 22760 O O . THR A 1 85 ? -6.914 -15.042 -0.449 1.00 0.00 85 THR A O 14
ATOM 22771 N N . SER A 1 86 ? -6.029 -15.636 1.533 1.00 0.00 86 SER A N 14
ATOM 22772 C CA . SER A 1 86 ? -6.649 -14.537 2.264 1.00 0.00 86 SER A CA 14
ATOM 22773 C C . SER A 1 86 ? -6.083 -13.196 1.808 1.00 0.00 86 SER A C 14
ATOM 22774 O O . SER A 1 86 ? -4.871 -12.999 1.726 1.00 0.00 86 SER A O 14
ATOM 22782 N N . PRO A 1 87 ? -6.982 -12.248 1.503 1.00 0.00 87 PRO A N 14
ATOM 22783 C CA . PRO A 1 87 ? -6.598 -10.908 1.051 1.00 0.00 87 PRO A CA 14
ATOM 22784 C C . PRO A 1 87 ? -5.958 -10.082 2.163 1.00 0.00 87 PRO A C 14
ATOM 22785 O O . PRO A 1 87 ? -6.307 -10.225 3.334 1.00 0.00 87 PRO A O 14
ATOM 22796 N N . ALA A 1 88 ? -5.021 -9.218 1.788 1.00 0.00 88 ALA A N 14
ATOM 22797 C CA . ALA A 1 88 ? -4.335 -8.368 2.752 1.00 0.00 88 ALA A CA 14
ATOM 22798 C C . ALA A 1 88 ? -4.312 -6.916 2.286 1.00 0.00 88 ALA A C 14
ATOM 22799 O O . ALA A 1 88 ? -3.704 -6.591 1.266 1.00 0.00 88 ALA A O 14
ATOM 22806 N N . SER A 1 89 ? -4.977 -6.046 3.039 1.00 0.00 89 SER A N 14
ATOM 22807 C CA . SER A 1 89 ? -5.037 -4.630 2.700 1.00 0.00 89 SER A CA 14
ATOM 22808 C C . SER A 1 89 ? -4.378 -3.783 3.785 1.00 0.00 89 SER A C 14
ATOM 22809 O O . SER A 1 89 ? -4.311 -4.186 4.947 1.00 0.00 89 SER A O 14
ATOM 22817 N N . ILE A 1 90 ? -3.893 -2.608 3.398 1.00 0.00 90 ILE A N 14
ATOM 22818 C CA . ILE A 1 90 ? -3.240 -1.704 4.337 1.00 0.00 90 ILE A CA 14
ATOM 22819 C C . ILE A 1 90 ? -3.482 -0.248 3.956 1.00 0.00 90 ILE A C 14
ATOM 22820 O O . ILE A 1 90 ? -3.812 0.060 2.810 1.00 0.00 90 ILE A O 14
ATOM 22836 N N . THR A 1 91 ? -3.312 0.648 4.924 1.00 0.00 91 THR A N 14
ATOM 22837 C CA . THR A 1 91 ? -3.510 2.073 4.690 1.00 0.00 91 THR A CA 14
ATOM 22838 C C . THR A 1 91 ? -2.178 2.810 4.626 1.00 0.00 91 THR A C 14
ATOM 22839 O O . THR A 1 91 ? -1.318 2.634 5.489 1.00 0.00 91 THR A O 14
ATOM 22850 N N . PHE A 1 92 ? -2.013 3.636 3.599 1.00 0.00 92 PHE A N 14
ATOM 22851 C CA . PHE A 1 92 ? -0.783 4.401 3.422 1.00 0.00 92 PHE A CA 14
ATOM 22852 C C . PHE A 1 92 ? -1.037 5.653 2.588 1.00 0.00 92 PHE A C 14
ATOM 22853 O O . PHE A 1 92 ? -1.671 5.593 1.534 1.00 0.00 92 PHE A O 14
ATOM 22870 N N . THR A 1 93 ? -0.537 6.788 3.067 1.00 0.00 93 THR A N 14
ATOM 22871 C CA . THR A 1 93 ? -0.710 8.054 2.369 1.00 0.00 93 THR A CA 14
ATOM 22872 C C . THR A 1 93 ? 0.290 8.193 1.226 1.00 0.00 93 THR A C 14
ATOM 22873 O O . THR A 1 93 ? 1.426 7.729 1.322 1.00 0.00 93 THR A O 14
ATOM 22884 N N . THR A 1 94 ? -0.139 8.836 0.144 1.00 0.00 94 THR A N 14
ATOM 22885 C CA . THR A 1 94 ? 0.719 9.035 -1.017 1.00 0.00 94 THR A CA 14
ATOM 22886 C C . THR A 1 94 ? 1.410 10.394 -0.963 1.00 0.00 94 THR A C 14
ATOM 22887 O O . THR A 1 94 ? 1.828 10.929 -1.989 1.00 0.00 94 THR A O 14
ATOM 22898 N N . GLY A 1 95 ? 1.526 10.946 0.241 1.00 0.00 95 GLY A N 14
ATOM 22899 C CA . GLY A 1 95 ? 2.168 12.237 0.406 1.00 0.00 95 GLY A CA 14
ATOM 22900 C C . GLY A 1 95 ? 2.953 12.334 1.699 1.00 0.00 95 GLY A C 14
ATOM 22901 O O . GLY A 1 95 ? 4.176 12.475 1.682 1.00 0.00 95 GLY A O 14
ATOM 22905 N N . LEU A 1 96 ? 2.248 12.260 2.823 1.00 0.00 96 LEU A N 14
ATOM 22906 C CA . LEU A 1 96 ? 2.886 12.342 4.132 1.00 0.00 96 LEU A CA 14
ATOM 22907 C C . LEU A 1 96 ? 4.057 13.320 4.108 1.00 0.00 96 LEU A C 14
ATOM 22908 O O . LEU A 1 96 ? 5.141 13.017 4.604 1.00 0.00 96 LEU A O 14
ATOM 22924 N N . GLU A 1 97 ? 3.828 14.495 3.528 1.00 0.00 97 GLU A N 14
ATOM 22925 C CA . GLU A 1 97 ? 4.864 15.517 3.440 1.00 0.00 97 GLU A CA 14
ATOM 22926 C C . GLU A 1 97 ? 4.356 16.853 3.973 1.00 0.00 97 GLU A C 14
ATOM 22927 O O . GLU A 1 97 ? 4.132 17.793 3.210 1.00 0.00 97 GLU A O 14
ATOM 22939 N N . ALA A 1 98 ? 4.175 16.929 5.287 1.00 0.00 98 ALA A N 14
ATOM 22940 C CA . ALA A 1 98 ? 3.695 18.150 5.923 1.00 0.00 98 ALA A CA 14
ATOM 22941 C C . ALA A 1 98 ? 3.775 18.047 7.442 1.00 0.00 98 ALA A C 14
ATOM 22942 O O . ALA A 1 98 ? 3.582 16.980 8.027 1.00 0.00 98 ALA A O 14
ATOM 22949 N N . PRO A 1 99 ? 4.066 19.178 8.099 1.00 0.00 99 PRO A N 14
ATOM 22950 C CA . PRO A 1 99 ? 4.179 19.240 9.559 1.00 0.00 99 PRO A CA 14
ATOM 22951 C C . PRO A 1 99 ? 2.832 19.070 10.252 1.00 0.00 99 PRO A C 14
ATOM 22952 O O . PRO A 1 99 ? 2.763 18.956 11.477 1.00 0.00 99 PRO A O 14
ATOM 22963 N N . ARG A 1 100 ? 1.763 19.053 9.463 1.00 0.00 100 ARG A N 14
ATOM 22964 C CA . ARG A 1 100 ? 0.418 18.896 10.001 1.00 0.00 100 ARG A CA 14
ATOM 22965 C C . ARG A 1 100 ? 0.383 17.811 11.073 1.00 0.00 100 ARG A C 14
ATOM 22966 O O . ARG A 1 100 ? -0.253 17.972 12.115 1.00 0.00 100 ARG A O 14
ATOM 22987 N N . ASP A 1 101 ? 1.070 16.705 10.809 1.00 0.00 101 ASP A N 14
ATOM 22988 C CA . ASP A 1 101 ? 1.119 15.593 11.750 1.00 0.00 101 ASP A CA 14
ATOM 22989 C C . ASP A 1 101 ? 2.561 15.242 12.104 1.00 0.00 101 ASP A C 14
ATOM 22990 O O . ASP A 1 101 ? 2.998 15.429 13.240 1.00 0.00 101 ASP A O 14
ATOM 22999 N N . LEU A 1 102 ? 3.297 14.731 11.122 1.00 0.00 102 LEU A N 14
ATOM 23000 C CA . LEU A 1 102 ? 4.691 14.353 11.328 1.00 0.00 102 LEU A CA 14
ATOM 23001 C C . LEU A 1 102 ? 5.508 15.539 11.830 1.00 0.00 102 LEU A C 14
ATOM 23002 O O . LEU A 1 102 ? 5.779 16.478 11.084 1.00 0.00 102 LEU A O 14
ATOM 23018 N N . GLU A 1 103 ? 5.900 15.486 13.100 1.00 0.00 103 GLU A N 14
ATOM 23019 C CA . GLU A 1 103 ? 6.688 16.556 13.701 1.00 0.00 103 GLU A CA 14
ATOM 23020 C C . GLU A 1 103 ? 8.163 16.171 13.772 1.00 0.00 103 GLU A C 14
ATOM 23021 O O . GLU A 1 103 ? 8.502 15.001 13.954 1.00 0.00 103 GLU A O 14
ATOM 23033 N N . ALA A 1 104 ? 9.036 17.163 13.627 1.00 0.00 104 ALA A N 14
ATOM 23034 C CA . ALA A 1 104 ? 10.473 16.929 13.677 1.00 0.00 104 ALA A CA 14
ATOM 23035 C C . ALA A 1 104 ? 10.873 16.240 14.977 1.00 0.00 104 ALA A C 14
ATOM 23036 O O . ALA A 1 104 ? 10.114 16.235 15.947 1.00 0.00 104 ALA A O 14
ATOM 23043 N N . LYS A 1 105 ? 12.068 15.660 14.991 1.00 0.00 105 LYS A N 14
ATOM 23044 C CA . LYS A 1 105 ? 12.570 14.969 16.173 1.00 0.00 105 LYS A CA 14
ATOM 23045 C C . LYS A 1 105 ? 13.293 15.937 17.103 1.00 0.00 105 LYS A C 14
ATOM 23046 O O . LYS A 1 105 ? 14.074 16.777 16.655 1.00 0.00 105 LYS A O 14
ATOM 23065 N N . GLU A 1 106 ? 13.029 15.813 18.400 1.00 0.00 106 GLU A N 14
ATOM 23066 C CA . GLU A 1 106 ? 13.655 16.678 19.393 1.00 0.00 106 GLU A CA 14
ATOM 23067 C C . GLU A 1 106 ? 15.175 16.646 19.260 1.00 0.00 106 GLU A C 14
ATOM 23068 O O . GLU A 1 106 ? 15.749 15.658 18.803 1.00 0.00 106 GLU A O 14
ATOM 23080 N N . VAL A 1 107 ? 15.822 17.735 19.665 1.00 0.00 107 VAL A N 14
ATOM 23081 C CA . VAL A 1 107 ? 17.275 17.833 19.592 1.00 0.00 107 VAL A CA 14
ATOM 23082 C C . VAL A 1 107 ? 17.915 17.508 20.937 1.00 0.00 107 VAL A C 14
ATOM 23083 O O . VAL A 1 107 ? 17.494 18.016 21.977 1.00 0.00 107 VAL A O 14
ATOM 23096 N N . THR A 1 108 ? 18.937 16.657 20.910 1.00 0.00 108 THR A N 14
ATOM 23097 C CA . THR A 1 108 ? 19.635 16.263 22.127 1.00 0.00 108 THR A CA 14
ATOM 23098 C C . THR A 1 108 ? 19.901 17.468 23.023 1.00 0.00 108 THR A C 14
ATOM 23099 O O . THR A 1 108 ? 20.273 18.546 22.560 1.00 0.00 108 THR A O 14
ATOM 23110 N N . PRO A 1 109 ? 19.704 17.283 24.336 1.00 0.00 109 PRO A N 14
ATOM 23111 C CA . PRO A 1 109 ? 19.917 18.344 25.326 1.00 0.00 109 PRO A CA 14
ATOM 23112 C C . PRO A 1 109 ? 21.392 18.690 25.495 1.00 0.00 109 PRO A C 14
ATOM 23113 O O . PRO A 1 109 ? 22.172 17.892 26.014 1.00 0.00 109 PRO A O 14
ATOM 23124 N N . SER A 1 110 ? 21.769 19.886 25.054 1.00 0.00 110 SER A N 14
ATOM 23125 C CA . SER A 1 110 ? 23.152 20.338 25.155 1.00 0.00 110 SER A CA 14
ATOM 23126 C C . SER A 1 110 ? 23.550 20.551 26.612 1.00 0.00 110 SER A C 14
ATOM 23127 O O . SER A 1 110 ? 22.756 21.033 27.419 1.00 0.00 110 SER A O 14
ATOM 23135 N N . GLY A 1 111 ? 24.787 20.190 26.940 1.00 0.00 111 GLY A N 14
ATOM 23136 C CA . GLY A 1 111 ? 25.269 20.349 28.300 1.00 0.00 111 GLY A CA 14
ATOM 23137 C C . GLY A 1 111 ? 26.341 21.414 28.413 1.00 0.00 111 GLY A C 14
ATOM 23138 O O . GLY A 1 111 ? 27.486 21.138 28.772 1.00 0.00 111 GLY A O 14
ATOM 23142 N N . PRO A 1 112 ? 25.973 22.665 28.101 1.00 0.00 112 PRO A N 14
ATOM 23143 C CA . PRO A 1 112 ? 26.897 23.801 28.161 1.00 0.00 112 PRO A CA 14
ATOM 23144 C C . PRO A 1 112 ? 27.275 24.165 29.592 1.00 0.00 112 PRO A C 14
ATOM 23145 O O . PRO A 1 112 ? 26.412 24.286 30.462 1.00 0.00 112 PRO A O 14
ATOM 23156 N N . SER A 1 113 ? 28.571 24.341 29.831 1.00 0.00 113 SER A N 14
ATOM 23157 C CA . SER A 1 113 ? 29.064 24.689 31.159 1.00 0.00 113 SER A CA 14
ATOM 23158 C C . SER A 1 113 ? 29.135 26.202 31.332 1.00 0.00 113 SER A C 14
ATOM 23159 O O . SER A 1 113 ? 29.085 26.953 30.358 1.00 0.00 113 SER A O 14
ATOM 23167 N N . SER A 1 114 ? 29.252 26.643 32.581 1.00 0.00 114 SER A N 14
ATOM 23168 C CA . SER A 1 114 ? 29.327 28.068 32.884 1.00 0.00 114 SER A CA 14
ATOM 23169 C C . SER A 1 114 ? 29.856 28.295 34.297 1.00 0.00 114 SER A C 14
ATOM 23170 O O . SER A 1 114 ? 30.097 27.347 35.042 1.00 0.00 114 SER A O 14
ATOM 23178 N N . GLY A 1 115 ? 30.034 29.562 34.658 1.00 0.00 115 GLY A N 14
ATOM 23179 C CA . GLY A 1 115 ? 30.534 29.894 35.980 1.00 0.00 115 GLY A CA 14
ATOM 23180 C C . GLY A 1 115 ? 32.032 29.694 36.100 1.00 0.00 115 GLY A C 14
ATOM 23181 O O . GLY A 1 115 ? 32.803 30.250 35.319 1.00 0.00 115 GLY A O 14
ATOM 23185 N N . GLY A 1 1 ? -4.098 -19.199 22.566 1.00 0.00 1 GLY A N 15
ATOM 23186 C CA . GLY A 1 1 ? -4.365 -18.035 21.741 1.00 0.00 1 GLY A CA 15
ATOM 23187 C C . GLY A 1 1 ? -3.410 -17.925 20.569 1.00 0.00 1 GLY A C 15
ATOM 23188 O O . GLY A 1 1 ? -2.698 -16.931 20.431 1.00 0.00 1 GLY A O 15
ATOM 23192 N N . SER A 1 2 ? -3.394 -18.949 19.721 1.00 0.00 2 SER A N 15
ATOM 23193 C CA . SER A 1 2 ? -2.517 -18.966 18.558 1.00 0.00 2 SER A CA 15
ATOM 23194 C C . SER A 1 2 ? -2.795 -20.185 17.684 1.00 0.00 2 SER A C 15
ATOM 23195 O O . SER A 1 2 ? -3.186 -21.242 18.180 1.00 0.00 2 SER A O 15
ATOM 23203 N N . SER A 1 3 ? -2.590 -20.030 16.380 1.00 0.00 3 SER A N 15
ATOM 23204 C CA . SER A 1 3 ? -2.822 -21.116 15.435 1.00 0.00 3 SER A CA 15
ATOM 23205 C C . SER A 1 3 ? -1.532 -21.496 14.717 1.00 0.00 3 SER A C 15
ATOM 23206 O O . SER A 1 3 ? -1.191 -22.674 14.611 1.00 0.00 3 SER A O 15
ATOM 23214 N N . GLY A 1 4 ? -0.817 -20.489 14.224 1.00 0.00 4 GLY A N 15
ATOM 23215 C CA . GLY A 1 4 ? 0.429 -20.738 13.522 1.00 0.00 4 GLY A CA 15
ATOM 23216 C C . GLY A 1 4 ? 0.397 -20.238 12.091 1.00 0.00 4 GLY A C 15
ATOM 23217 O O . GLY A 1 4 ? -0.209 -19.207 11.800 1.00 0.00 4 GLY A O 15
ATOM 23221 N N . SER A 1 5 ? 1.054 -20.969 11.197 1.00 0.00 5 SER A N 15
ATOM 23222 C CA . SER A 1 5 ? 1.103 -20.591 9.789 1.00 0.00 5 SER A CA 15
ATOM 23223 C C . SER A 1 5 ? 0.490 -21.679 8.913 1.00 0.00 5 SER A C 15
ATOM 23224 O O . SER A 1 5 ? 1.032 -22.025 7.863 1.00 0.00 5 SER A O 15
ATOM 23232 N N . SER A 1 6 ? -0.645 -22.214 9.352 1.00 0.00 6 SER A N 15
ATOM 23233 C CA . SER A 1 6 ? -1.331 -23.266 8.610 1.00 0.00 6 SER A CA 15
ATOM 23234 C C . SER A 1 6 ? -2.688 -22.781 8.109 1.00 0.00 6 SER A C 15
ATOM 23235 O O . SER A 1 6 ? -3.625 -22.609 8.887 1.00 0.00 6 SER A O 15
ATOM 23243 N N . GLY A 1 7 ? -2.784 -22.560 6.801 1.00 0.00 7 GLY A N 15
ATOM 23244 C CA . GLY A 1 7 ? -4.029 -22.097 6.217 1.00 0.00 7 GLY A CA 15
ATOM 23245 C C . GLY A 1 7 ? -3.806 -21.132 5.069 1.00 0.00 7 GLY A C 15
ATOM 23246 O O . GLY A 1 7 ? -3.820 -21.512 3.899 1.00 0.00 7 GLY A O 15
ATOM 23250 N N . PRO A 1 8 ? -3.595 -19.849 5.402 1.00 0.00 8 PRO A N 15
ATOM 23251 C CA . PRO A 1 8 ? -3.366 -18.800 4.404 1.00 0.00 8 PRO A CA 15
ATOM 23252 C C . PRO A 1 8 ? -2.015 -18.945 3.711 1.00 0.00 8 PRO A C 15
ATOM 23253 O O . PRO A 1 8 ? -0.967 -18.878 4.353 1.00 0.00 8 PRO A O 15
ATOM 23264 N N . ASP A 1 9 ? -2.048 -19.141 2.398 1.00 0.00 9 ASP A N 15
ATOM 23265 C CA . ASP A 1 9 ? -0.825 -19.293 1.617 1.00 0.00 9 ASP A CA 15
ATOM 23266 C C . ASP A 1 9 ? -0.554 -18.045 0.783 1.00 0.00 9 ASP A C 15
ATOM 23267 O O . ASP A 1 9 ? 0.187 -18.090 -0.198 1.00 0.00 9 ASP A O 15
ATOM 23276 N N . GLY A 1 10 ? -1.161 -16.930 1.182 1.00 0.00 10 GLY A N 15
ATOM 23277 C CA . GLY A 1 10 ? -0.973 -15.685 0.458 1.00 0.00 10 GLY A CA 15
ATOM 23278 C C . GLY A 1 10 ? -0.081 -14.712 1.204 1.00 0.00 10 GLY A C 15
ATOM 23279 O O . GLY A 1 10 ? 0.547 -15.055 2.205 1.00 0.00 10 GLY A O 15
ATOM 23283 N N . PRO A 1 11 ? -0.017 -13.466 0.711 1.00 0.00 11 PRO A N 15
ATOM 23284 C CA . PRO A 1 11 ? 0.802 -12.415 1.321 1.00 0.00 11 PRO A CA 15
ATOM 23285 C C . PRO A 1 11 ? 0.251 -11.959 2.668 1.00 0.00 11 PRO A C 15
ATOM 23286 O O . PRO A 1 11 ? -0.941 -11.681 2.802 1.00 0.00 11 PRO A O 15
ATOM 23297 N N . THR A 1 12 ? 1.127 -11.882 3.665 1.00 0.00 12 THR A N 15
ATOM 23298 C CA . THR A 1 12 ? 0.729 -11.460 5.002 1.00 0.00 12 THR A CA 15
ATOM 23299 C C . THR A 1 12 ? 1.741 -10.487 5.596 1.00 0.00 12 THR A C 15
ATOM 23300 O O . THR A 1 12 ? 2.782 -10.220 4.998 1.00 0.00 12 THR A O 15
ATOM 23311 N N . GLN A 1 13 ? 1.427 -9.962 6.776 1.00 0.00 13 GLN A N 15
ATOM 23312 C CA . GLN A 1 13 ? 2.310 -9.018 7.451 1.00 0.00 13 GLN A CA 15
ATOM 23313 C C . GLN A 1 13 ? 2.633 -7.834 6.546 1.00 0.00 13 GLN A C 15
ATOM 23314 O O . GLN A 1 13 ? 3.757 -7.329 6.543 1.00 0.00 13 GLN A O 15
ATOM 23328 N N . LEU A 1 14 ? 1.642 -7.394 5.779 1.00 0.00 14 LEU A N 15
ATOM 23329 C CA . LEU A 1 14 ? 1.820 -6.267 4.869 1.00 0.00 14 LEU A CA 15
ATOM 23330 C C . LEU A 1 14 ? 2.216 -5.007 5.633 1.00 0.00 14 LEU A C 15
ATOM 23331 O O . LEU A 1 14 ? 1.493 -4.553 6.519 1.00 0.00 14 LEU A O 15
ATOM 23347 N N . ARG A 1 15 ? 3.369 -4.447 5.283 1.00 0.00 15 ARG A N 15
ATOM 23348 C CA . ARG A 1 15 ? 3.861 -3.239 5.935 1.00 0.00 15 ARG A CA 15
ATOM 23349 C C . ARG A 1 15 ? 4.012 -2.102 4.929 1.00 0.00 15 ARG A C 15
ATOM 23350 O O . ARG A 1 15 ? 4.120 -2.334 3.724 1.00 0.00 15 ARG A O 15
ATOM 23371 N N . ALA A 1 16 ? 4.019 -0.871 5.431 1.00 0.00 16 ALA A N 15
ATOM 23372 C CA . ALA A 1 16 ? 4.158 0.302 4.577 1.00 0.00 16 ALA A CA 15
ATOM 23373 C C . ALA A 1 16 ? 5.616 0.735 4.474 1.00 0.00 16 ALA A C 15
ATOM 23374 O O . ALA A 1 16 ? 6.175 1.299 5.415 1.00 0.00 16 ALA A O 15
ATOM 23381 N N . LEU A 1 17 ? 6.229 0.467 3.325 1.00 0.00 17 LEU A N 15
ATOM 23382 C CA . LEU A 1 17 ? 7.623 0.828 3.098 1.00 0.00 17 LEU A CA 15
ATOM 23383 C C . LEU A 1 17 ? 7.777 2.338 2.946 1.00 0.00 17 LEU A C 15
ATOM 23384 O O . LEU A 1 17 ? 6.788 3.065 2.852 1.00 0.00 17 LEU A O 15
ATOM 23400 N N . ASN A 1 18 ? 9.021 2.802 2.918 1.00 0.00 18 ASN A N 15
ATOM 23401 C CA . ASN A 1 18 ? 9.305 4.226 2.775 1.00 0.00 18 ASN A CA 15
ATOM 23402 C C . ASN A 1 18 ? 8.976 4.706 1.365 1.00 0.00 18 ASN A C 15
ATOM 23403 O O . ASN A 1 18 ? 9.697 4.406 0.412 1.00 0.00 18 ASN A O 15
ATOM 23414 N N . LEU A 1 19 ? 7.884 5.452 1.240 1.00 0.00 19 LEU A N 15
ATOM 23415 C CA . LEU A 1 19 ? 7.460 5.976 -0.055 1.00 0.00 19 LEU A CA 15
ATOM 23416 C C . LEU A 1 19 ? 8.503 6.931 -0.624 1.00 0.00 19 LEU A C 15
ATOM 23417 O O . LEU A 1 19 ? 8.784 7.980 -0.043 1.00 0.00 19 LEU A O 15
ATOM 23433 N N . THR A 1 20 ? 9.073 6.564 -1.768 1.00 0.00 20 THR A N 15
ATOM 23434 C CA . THR A 1 20 ? 10.084 7.389 -2.417 1.00 0.00 20 THR A CA 15
ATOM 23435 C C . THR A 1 20 ? 9.564 8.800 -2.668 1.00 0.00 20 THR A C 15
ATOM 23436 O O . THR A 1 20 ? 8.373 9.068 -2.518 1.00 0.00 20 THR A O 15
ATOM 23447 N N . GLU A 1 21 ? 10.466 9.698 -3.053 1.00 0.00 21 GLU A N 15
ATOM 23448 C CA . GLU A 1 21 ? 10.097 11.082 -3.325 1.00 0.00 21 GLU A CA 15
ATOM 23449 C C . GLU A 1 21 ? 8.726 11.158 -3.991 1.00 0.00 21 GLU A C 15
ATOM 23450 O O . GLU A 1 21 ? 8.004 12.142 -3.840 1.00 0.00 21 GLU A O 15
ATOM 23462 N N . GLY A 1 22 ? 8.375 10.111 -4.732 1.00 0.00 22 GLY A N 15
ATOM 23463 C CA . GLY A 1 22 ? 7.094 10.080 -5.412 1.00 0.00 22 GLY A CA 15
ATOM 23464 C C . GLY A 1 22 ? 6.778 8.714 -5.990 1.00 0.00 22 GLY A C 15
ATOM 23465 O O . GLY A 1 22 ? 6.237 8.608 -7.091 1.00 0.00 22 GLY A O 15
ATOM 23469 N N . PHE A 1 23 ? 7.118 7.666 -5.246 1.00 0.00 23 PHE A N 15
ATOM 23470 C CA . PHE A 1 23 ? 6.869 6.300 -5.693 1.00 0.00 23 PHE A CA 15
ATOM 23471 C C . PHE A 1 23 ? 6.339 5.442 -4.548 1.00 0.00 23 PHE A C 15
ATOM 23472 O O . PHE A 1 23 ? 7.075 5.092 -3.627 1.00 0.00 23 PHE A O 15
ATOM 23489 N N . ALA A 1 24 ? 5.054 5.107 -4.614 1.00 0.00 24 ALA A N 15
ATOM 23490 C CA . ALA A 1 24 ? 4.423 4.290 -3.585 1.00 0.00 24 ALA A CA 15
ATOM 23491 C C . ALA A 1 24 ? 4.327 2.833 -4.024 1.00 0.00 24 ALA A C 15
ATOM 23492 O O . ALA A 1 24 ? 3.815 2.531 -5.101 1.00 0.00 24 ALA A O 15
ATOM 23499 N N . VAL A 1 25 ? 4.825 1.933 -3.182 1.00 0.00 25 VAL A N 15
ATOM 23500 C CA . VAL A 1 25 ? 4.795 0.506 -3.483 1.00 0.00 25 VAL A CA 15
ATOM 23501 C C . VAL A 1 25 ? 4.332 -0.301 -2.276 1.00 0.00 25 VAL A C 15
ATOM 23502 O O . VAL A 1 25 ? 4.399 0.169 -1.139 1.00 0.00 25 VAL A O 15
ATOM 23515 N N . LEU A 1 26 ? 3.863 -1.518 -2.529 1.00 0.00 26 LEU A N 15
ATOM 23516 C CA . LEU A 1 26 ? 3.388 -2.392 -1.463 1.00 0.00 26 LEU A CA 15
ATOM 23517 C C . LEU A 1 26 ? 4.451 -3.419 -1.086 1.00 0.00 26 LEU A C 15
ATOM 23518 O O . LEU A 1 26 ? 5.267 -3.818 -1.919 1.00 0.00 26 LEU A O 15
ATOM 23534 N N . HIS A 1 27 ? 4.436 -3.846 0.172 1.00 0.00 27 HIS A N 15
ATOM 23535 C CA . HIS A 1 27 ? 5.397 -4.830 0.659 1.00 0.00 27 HIS A CA 15
ATOM 23536 C C . HIS A 1 27 ? 4.689 -5.963 1.394 1.00 0.00 27 HIS A C 15
ATOM 23537 O O . HIS A 1 27 ? 4.010 -5.738 2.394 1.00 0.00 27 HIS A O 15
ATOM 23552 N N . TRP A 1 28 ? 4.853 -7.181 0.890 1.00 0.00 28 TRP A N 15
ATOM 23553 C CA . TRP A 1 28 ? 4.229 -8.351 1.499 1.00 0.00 28 TRP A CA 15
ATOM 23554 C C . TRP A 1 28 ? 5.257 -9.448 1.748 1.00 0.00 28 TRP A C 15
ATOM 23555 O O . TRP A 1 28 ? 6.272 -9.531 1.055 1.00 0.00 28 TRP A O 15
ATOM 23576 N N . LYS A 1 29 ? 4.988 -10.292 2.739 1.00 0.00 29 LYS A N 15
ATOM 23577 C CA . LYS A 1 29 ? 5.889 -11.386 3.078 1.00 0.00 29 LYS A CA 15
ATOM 23578 C C . LYS A 1 29 ? 5.505 -12.659 2.329 1.00 0.00 29 LYS A C 15
ATOM 23579 O O . LYS A 1 29 ? 4.371 -13.133 2.402 1.00 0.00 29 LYS A O 15
ATOM 23598 N N . PRO A 1 30 ? 6.471 -13.228 1.593 1.00 0.00 30 PRO A N 15
ATOM 23599 C CA . PRO A 1 30 ? 6.258 -14.454 0.819 1.00 0.00 30 PRO A CA 15
ATOM 23600 C C . PRO A 1 30 ? 6.081 -15.679 1.710 1.00 0.00 30 PRO A C 15
ATOM 23601 O O . PRO A 1 30 ? 6.934 -16.005 2.535 1.00 0.00 30 PRO A O 15
ATOM 23612 N N . PRO A 1 31 ? 4.946 -16.374 1.540 1.00 0.00 31 PRO A N 15
ATOM 23613 C CA . PRO A 1 31 ? 4.631 -17.575 2.320 1.00 0.00 31 PRO A CA 15
ATOM 23614 C C . PRO A 1 31 ? 5.526 -18.755 1.954 1.00 0.00 31 PRO A C 15
ATOM 23615 O O . PRO A 1 31 ? 6.127 -18.780 0.881 1.00 0.00 31 PRO A O 15
ATOM 23626 N N . GLN A 1 32 ? 5.608 -19.731 2.854 1.00 0.00 32 GLN A N 15
ATOM 23627 C CA . GLN A 1 32 ? 6.430 -20.913 2.625 1.00 0.00 32 GLN A CA 15
ATOM 23628 C C . GLN A 1 32 ? 6.392 -21.326 1.157 1.00 0.00 32 GLN A C 15
ATOM 23629 O O . GLN A 1 32 ? 7.413 -21.693 0.579 1.00 0.00 32 GLN A O 15
ATOM 23643 N N . ASN A 1 33 ? 5.205 -21.266 0.562 1.00 0.00 33 ASN A N 15
ATOM 23644 C CA . ASN A 1 33 ? 5.034 -21.634 -0.839 1.00 0.00 33 ASN A CA 15
ATOM 23645 C C . ASN A 1 33 ? 4.764 -20.402 -1.698 1.00 0.00 33 ASN A C 15
ATOM 23646 O O . ASN A 1 33 ? 3.812 -19.654 -1.472 1.00 0.00 33 ASN A O 15
ATOM 23657 N N . PRO A 1 34 ? 5.620 -20.185 -2.707 1.00 0.00 34 PRO A N 15
ATOM 23658 C CA . PRO A 1 34 ? 5.496 -19.045 -3.620 1.00 0.00 34 PRO A CA 15
ATOM 23659 C C . PRO A 1 34 ? 4.288 -19.172 -4.543 1.00 0.00 34 PRO A C 15
ATOM 23660 O O . PRO A 1 34 ? 4.218 -20.082 -5.369 1.00 0.00 34 PRO A O 15
ATOM 23671 N N . VAL A 1 35 ? 3.338 -18.253 -4.397 1.00 0.00 35 VAL A N 15
ATOM 23672 C CA . VAL A 1 35 ? 2.134 -18.261 -5.218 1.00 0.00 35 VAL A CA 15
ATOM 23673 C C . VAL A 1 35 ? 2.470 -18.041 -6.689 1.00 0.00 35 VAL A C 15
ATOM 23674 O O . VAL A 1 35 ? 3.635 -17.883 -7.053 1.00 0.00 35 VAL A O 15
ATOM 23687 N N . ASP A 1 36 ? 1.441 -18.030 -7.530 1.00 0.00 36 ASP A N 15
ATOM 23688 C CA . ASP A 1 36 ? 1.627 -17.826 -8.961 1.00 0.00 36 ASP A CA 15
ATOM 23689 C C . ASP A 1 36 ? 1.571 -16.342 -9.312 1.00 0.00 36 ASP A C 15
ATOM 23690 O O . ASP A 1 36 ? 2.519 -15.787 -9.869 1.00 0.00 36 ASP A O 15
ATOM 23699 N N . THR A 1 37 ? 0.452 -15.704 -8.983 1.00 0.00 37 THR A N 15
ATOM 23700 C CA . THR A 1 37 ? 0.270 -14.286 -9.264 1.00 0.00 37 THR A CA 15
ATOM 23701 C C . THR A 1 37 ? -0.455 -13.587 -8.120 1.00 0.00 37 THR A C 15
ATOM 23702 O O . THR A 1 37 ? -1.332 -14.168 -7.480 1.00 0.00 37 THR A O 15
ATOM 23713 N N . TYR A 1 38 ? -0.084 -12.337 -7.867 1.00 0.00 38 TYR A N 15
ATOM 23714 C CA . TYR A 1 38 ? -0.699 -11.559 -6.798 1.00 0.00 38 TYR A CA 15
ATOM 23715 C C . TYR A 1 38 ? -1.782 -10.637 -7.348 1.00 0.00 38 TYR A C 15
ATOM 23716 O O . TYR A 1 38 ? -1.560 -9.905 -8.313 1.00 0.00 38 TYR A O 15
ATOM 23734 N N . ASP A 1 39 ? -2.956 -10.680 -6.728 1.00 0.00 39 ASP A N 15
ATOM 23735 C CA . ASP A 1 39 ? -4.077 -9.847 -7.153 1.00 0.00 39 ASP A CA 15
ATOM 23736 C C . ASP A 1 39 ? -4.134 -8.557 -6.341 1.00 0.00 39 ASP A C 15
ATOM 23737 O O . ASP A 1 39 ? -4.576 -8.555 -5.191 1.00 0.00 39 ASP A O 15
ATOM 23746 N N . ILE A 1 40 ? -3.685 -7.463 -6.945 1.00 0.00 40 ILE A N 15
ATOM 23747 C CA . ILE A 1 40 ? -3.686 -6.167 -6.278 1.00 0.00 40 ILE A CA 15
ATOM 23748 C C . ILE A 1 40 ? -4.785 -5.266 -6.830 1.00 0.00 40 ILE A C 15
ATOM 23749 O O . ILE A 1 40 ? -4.984 -5.185 -8.041 1.00 0.00 40 ILE A O 15
ATOM 23765 N N . GLN A 1 41 ? -5.493 -4.588 -5.933 1.00 0.00 41 GLN A N 15
ATOM 23766 C CA . GLN A 1 41 ? -6.572 -3.691 -6.330 1.00 0.00 41 GLN A CA 15
ATOM 23767 C C . GLN A 1 41 ? -6.533 -2.401 -5.518 1.00 0.00 41 GLN A C 15
ATOM 23768 O O . GLN A 1 41 ? -6.669 -2.420 -4.295 1.00 0.00 41 GLN A O 15
ATOM 23782 N N . VAL A 1 42 ? -6.347 -1.279 -6.208 1.00 0.00 42 VAL A N 15
ATOM 23783 C CA . VAL A 1 42 ? -6.292 0.021 -5.551 1.00 0.00 42 VAL A CA 15
ATOM 23784 C C . VAL A 1 42 ? -7.561 0.825 -5.814 1.00 0.00 42 VAL A C 15
ATOM 23785 O O . VAL A 1 42 ? -8.022 0.923 -6.952 1.00 0.00 42 VAL A O 15
ATOM 23798 N N . THR A 1 43 ? -8.122 1.399 -4.754 1.00 0.00 43 THR A N 15
ATOM 23799 C CA . THR A 1 43 ? -9.337 2.193 -4.870 1.00 0.00 43 THR A CA 15
ATOM 23800 C C . THR A 1 43 ? -9.325 3.365 -3.893 1.00 0.00 43 THR A C 15
ATOM 23801 O O . THR A 1 43 ? -8.542 3.384 -2.943 1.00 0.00 43 THR A O 15
ATOM 23812 N N . ALA A 1 44 ? -10.197 4.338 -4.132 1.00 0.00 44 ALA A N 15
ATOM 23813 C CA . ALA A 1 44 ? -10.286 5.511 -3.272 1.00 0.00 44 ALA A CA 15
ATOM 23814 C C . ALA A 1 44 ? -11.620 6.228 -3.459 1.00 0.00 44 ALA A C 15
ATOM 23815 O O . ALA A 1 44 ? -12.241 6.168 -4.520 1.00 0.00 44 ALA A O 15
ATOM 23822 N N . PRO A 1 45 ? -12.073 6.922 -2.404 1.00 0.00 45 PRO A N 15
ATOM 23823 C CA . PRO A 1 45 ? -13.337 7.664 -2.428 1.00 0.00 45 PRO A CA 15
ATOM 23824 C C . PRO A 1 45 ? -13.272 8.890 -3.331 1.00 0.00 45 PRO A C 15
ATOM 23825 O O . PRO A 1 45 ? -13.068 10.009 -2.862 1.00 0.00 45 PRO A O 15
ATOM 23836 N N . GLY A 1 46 ? -13.449 8.672 -4.631 1.00 0.00 46 GLY A N 15
ATOM 23837 C CA . GLY A 1 46 ? -13.408 9.769 -5.580 1.00 0.00 46 GLY A CA 15
ATOM 23838 C C . GLY A 1 46 ? -12.457 9.506 -6.730 1.00 0.00 46 GLY A C 15
ATOM 23839 O O . GLY A 1 46 ? -12.412 10.270 -7.694 1.00 0.00 46 GLY A O 15
ATOM 23843 N N . ALA A 1 47 ? -11.695 8.422 -6.630 1.00 0.00 47 ALA A N 15
ATOM 23844 C CA . ALA A 1 47 ? -10.741 8.058 -7.670 1.00 0.00 47 ALA A CA 15
ATOM 23845 C C . ALA A 1 47 ? -11.187 6.802 -8.410 1.00 0.00 47 ALA A C 15
ATOM 23846 O O . ALA A 1 47 ? -11.923 5.970 -7.880 1.00 0.00 47 ALA A O 15
ATOM 23853 N N . PRO A 1 48 ? -10.731 6.658 -9.663 1.00 0.00 48 PRO A N 15
ATOM 23854 C CA . PRO A 1 48 ? -11.072 5.506 -10.502 1.00 0.00 48 PRO A CA 15
ATOM 23855 C C . PRO A 1 48 ? -10.415 4.219 -10.013 1.00 0.00 48 PRO A C 15
ATOM 23856 O O . PRO A 1 48 ? -9.355 4.234 -9.387 1.00 0.00 48 PRO A O 15
ATOM 23867 N N . PRO A 1 49 ? -11.058 3.078 -10.302 1.00 0.00 49 PRO A N 15
ATOM 23868 C CA . PRO A 1 49 ? -10.553 1.762 -9.902 1.00 0.00 49 PRO A CA 15
ATOM 23869 C C . PRO A 1 49 ? -9.297 1.364 -10.669 1.00 0.00 49 PRO A C 15
ATOM 23870 O O . PRO A 1 49 ? -9.203 1.576 -11.879 1.00 0.00 49 PRO A O 15
ATOM 23881 N N . LEU A 1 50 ? -8.334 0.785 -9.960 1.00 0.00 50 LEU A N 15
ATOM 23882 C CA . LEU A 1 50 ? -7.082 0.357 -10.575 1.00 0.00 50 LEU A CA 15
ATOM 23883 C C . LEU A 1 50 ? -6.811 -1.116 -10.288 1.00 0.00 50 LEU A C 15
ATOM 23884 O O . LEU A 1 50 ? -6.883 -1.557 -9.141 1.00 0.00 50 LEU A O 15
ATOM 23900 N N . GLN A 1 51 ? -6.498 -1.870 -11.336 1.00 0.00 51 GLN A N 15
ATOM 23901 C CA . GLN A 1 51 ? -6.213 -3.293 -11.194 1.00 0.00 51 GLN A CA 15
ATOM 23902 C C . GLN A 1 51 ? -4.848 -3.636 -11.782 1.00 0.00 51 GLN A C 15
ATOM 23903 O O . GLN A 1 51 ? -4.491 -3.171 -12.863 1.00 0.00 51 GLN A O 15
ATOM 23917 N N . ALA A 1 52 ? -4.088 -4.454 -11.060 1.00 0.00 52 ALA A N 15
ATOM 23918 C CA . ALA A 1 52 ? -2.763 -4.860 -11.510 1.00 0.00 52 ALA A CA 15
ATOM 23919 C C . ALA A 1 52 ? -2.397 -6.237 -10.966 1.00 0.00 52 ALA A C 15
ATOM 23920 O O . ALA A 1 52 ? -2.841 -6.626 -9.886 1.00 0.00 52 ALA A O 15
ATOM 23927 N N . GLU A 1 53 ? -1.585 -6.971 -11.722 1.00 0.00 53 GLU A N 15
ATOM 23928 C CA . GLU A 1 53 ? -1.162 -8.306 -11.315 1.00 0.00 53 GLU A CA 15
ATOM 23929 C C . GLU A 1 53 ? 0.345 -8.474 -11.485 1.00 0.00 53 GLU A C 15
ATOM 23930 O O . GLU A 1 53 ? 0.981 -7.742 -12.243 1.00 0.00 53 GLU A O 15
ATOM 23942 N N . THR A 1 54 ? 0.909 -9.445 -10.774 1.00 0.00 54 THR A N 15
ATOM 23943 C CA . THR A 1 54 ? 2.341 -9.710 -10.845 1.00 0.00 54 THR A CA 15
ATOM 23944 C C . THR A 1 54 ? 2.657 -11.138 -10.415 1.00 0.00 54 THR A C 15
ATOM 23945 O O . THR A 1 54 ? 1.990 -11.717 -9.559 1.00 0.00 54 THR A O 15
ATOM 23956 N N . PRO A 1 55 ? 3.701 -11.721 -11.024 1.00 0.00 55 PRO A N 15
ATOM 23957 C CA . PRO A 1 55 ? 4.130 -13.090 -10.719 1.00 0.00 55 PRO A CA 15
ATOM 23958 C C . PRO A 1 55 ? 4.748 -13.208 -9.329 1.00 0.00 55 PRO A C 15
ATOM 23959 O O . PRO A 1 55 ? 5.413 -12.288 -8.855 1.00 0.00 55 PRO A O 15
ATOM 23970 N N . GLY A 1 56 ? 4.524 -14.347 -8.682 1.00 0.00 56 GLY A N 15
ATOM 23971 C CA . GLY A 1 56 ? 5.066 -14.565 -7.353 1.00 0.00 56 GLY A CA 15
ATOM 23972 C C . GLY A 1 56 ? 6.514 -14.130 -7.239 1.00 0.00 56 GLY A C 15
ATOM 23973 O O . GLY A 1 56 ? 6.924 -13.576 -6.220 1.00 0.00 56 GLY A O 15
ATOM 23977 N N . SER A 1 57 ? 7.290 -14.386 -8.288 1.00 0.00 57 SER A N 15
ATOM 23978 C CA . SER A 1 57 ? 8.702 -14.022 -8.299 1.00 0.00 57 SER A CA 15
ATOM 23979 C C . SER A 1 57 ? 8.916 -12.652 -7.662 1.00 0.00 57 SER A C 15
ATOM 23980 O O . SER A 1 57 ? 9.971 -12.381 -7.088 1.00 0.00 57 SER A O 15
ATOM 23988 N N . ALA A 1 58 ? 7.908 -11.794 -7.768 1.00 0.00 58 ALA A N 15
ATOM 23989 C CA . ALA A 1 58 ? 7.984 -10.453 -7.201 1.00 0.00 58 ALA A CA 15
ATOM 23990 C C . ALA A 1 58 ? 7.429 -10.426 -5.780 1.00 0.00 58 ALA A C 15
ATOM 23991 O O . ALA A 1 58 ? 6.527 -11.191 -5.441 1.00 0.00 58 ALA A O 15
ATOM 23998 N N . VAL A 1 59 ? 7.977 -9.540 -4.954 1.00 0.00 59 VAL A N 15
ATOM 23999 C CA . VAL A 1 59 ? 7.536 -9.412 -3.570 1.00 0.00 59 VAL A CA 15
ATOM 24000 C C . VAL A 1 59 ? 7.024 -8.005 -3.283 1.00 0.00 59 VAL A C 15
ATOM 24001 O O . VAL A 1 59 ? 6.894 -7.605 -2.126 1.00 0.00 59 VAL A O 15
ATOM 24014 N N . ASP A 1 60 ? 6.735 -7.260 -4.344 1.00 0.00 60 ASP A N 15
ATOM 24015 C CA . ASP A 1 60 ? 6.234 -5.897 -4.207 1.00 0.00 60 ASP A CA 15
ATOM 24016 C C . ASP A 1 60 ? 5.775 -5.348 -5.555 1.00 0.00 60 ASP A C 15
ATOM 24017 O O . ASP A 1 60 ? 6.280 -5.749 -6.604 1.00 0.00 60 ASP A O 15
ATOM 24026 N N . TYR A 1 61 ? 4.816 -4.432 -5.518 1.00 0.00 61 TYR A N 15
ATOM 24027 C CA . TYR A 1 61 ? 4.286 -3.831 -6.736 1.00 0.00 61 TYR A CA 15
ATOM 24028 C C . TYR A 1 61 ? 4.053 -2.334 -6.549 1.00 0.00 61 TYR A C 15
ATOM 24029 O O . TYR A 1 61 ? 3.178 -1.905 -5.797 1.00 0.00 61 TYR A O 15
ATOM 24047 N N . PRO A 1 62 ? 4.855 -1.520 -7.251 1.00 0.00 62 PRO A N 15
ATOM 24048 C CA . PRO A 1 62 ? 4.756 -0.059 -7.181 1.00 0.00 62 PRO A CA 15
ATOM 24049 C C . PRO A 1 62 ? 3.485 0.468 -7.836 1.00 0.00 62 PRO A C 15
ATOM 24050 O O . PRO A 1 62 ? 3.288 0.320 -9.043 1.00 0.00 62 PRO A O 15
ATOM 24061 N N . LEU A 1 63 ? 2.622 1.084 -7.035 1.00 0.00 63 LEU A N 15
ATOM 24062 C CA . LEU A 1 63 ? 1.368 1.634 -7.537 1.00 0.00 63 LEU A CA 15
ATOM 24063 C C . LEU A 1 63 ? 1.514 3.119 -7.854 1.00 0.00 63 LEU A C 15
ATOM 24064 O O . LEU A 1 63 ? 1.545 3.957 -6.952 1.00 0.00 63 LEU A O 15
ATOM 24080 N N . HIS A 1 64 ? 1.599 3.439 -9.142 1.00 0.00 64 HIS A N 15
ATOM 24081 C CA . HIS A 1 64 ? 1.738 4.823 -9.578 1.00 0.00 64 HIS A CA 15
ATOM 24082 C C . HIS A 1 64 ? 0.374 5.432 -9.894 1.00 0.00 64 HIS A C 15
ATOM 24083 O O . HIS A 1 64 ? -0.649 4.751 -9.838 1.00 0.00 64 HIS A O 15
ATOM 24098 N N . ASP A 1 65 ? 0.369 6.719 -10.224 1.00 0.00 65 ASP A N 15
ATOM 24099 C CA . ASP A 1 65 ? -0.867 7.421 -10.548 1.00 0.00 65 ASP A CA 15
ATOM 24100 C C . ASP A 1 65 ? -1.802 7.460 -9.343 1.00 0.00 65 ASP A C 15
ATOM 24101 O O . ASP A 1 65 ? -2.971 7.084 -9.439 1.00 0.00 65 ASP A O 15
ATOM 24110 N N . LEU A 1 66 ? -1.280 7.916 -8.210 1.00 0.00 66 LEU A N 15
ATOM 24111 C CA . LEU A 1 66 ? -2.067 8.004 -6.985 1.00 0.00 66 LEU A CA 15
ATOM 24112 C C . LEU A 1 66 ? -2.217 9.453 -6.537 1.00 0.00 66 LEU A C 15
ATOM 24113 O O . LEU A 1 66 ? -1.259 10.075 -6.078 1.00 0.00 66 LEU A O 15
ATOM 24129 N N . VAL A 1 67 ? -3.428 9.986 -6.670 1.00 0.00 67 VAL A N 15
ATOM 24130 C CA . VAL A 1 67 ? -3.705 11.362 -6.276 1.00 0.00 67 VAL A CA 15
ATOM 24131 C C . VAL A 1 67 ? -3.032 11.701 -4.950 1.00 0.00 67 VAL A C 15
ATOM 24132 O O . VAL A 1 67 ? -3.084 10.921 -3.999 1.00 0.00 67 VAL A O 15
ATOM 24145 N N . LEU A 1 68 ? -2.400 12.868 -4.896 1.00 0.00 68 LEU A N 15
ATOM 24146 C CA . LEU A 1 68 ? -1.716 13.311 -3.686 1.00 0.00 68 LEU A CA 15
ATOM 24147 C C . LEU A 1 68 ? -2.704 13.904 -2.687 1.00 0.00 68 LEU A C 15
ATOM 24148 O O . LEU A 1 68 ? -3.754 14.420 -3.070 1.00 0.00 68 LEU A O 15
ATOM 24164 N N . HIS A 1 69 ? -2.360 13.828 -1.406 1.00 0.00 69 HIS A N 15
ATOM 24165 C CA . HIS A 1 69 ? -3.216 14.361 -0.351 1.00 0.00 69 HIS A CA 15
ATOM 24166 C C . HIS A 1 69 ? -4.540 13.604 -0.293 1.00 0.00 69 HIS A C 15
ATOM 24167 O O . HIS A 1 69 ? -5.603 14.203 -0.130 1.00 0.00 69 HIS A O 15
ATOM 24182 N N . THR A 1 70 ? -4.467 12.283 -0.428 1.00 0.00 70 THR A N 15
ATOM 24183 C CA . THR A 1 70 ? -5.659 11.445 -0.392 1.00 0.00 70 THR A CA 15
ATOM 24184 C C . THR A 1 70 ? -5.315 10.017 0.014 1.00 0.00 70 THR A C 15
ATOM 24185 O O . THR A 1 70 ? -4.312 9.460 -0.430 1.00 0.00 70 THR A O 15
ATOM 24196 N N . ASN A 1 71 ? -6.155 9.429 0.860 1.00 0.00 71 ASN A N 15
ATOM 24197 C CA . ASN A 1 71 ? -5.938 8.064 1.326 1.00 0.00 71 ASN A CA 15
ATOM 24198 C C . ASN A 1 71 ? -6.321 7.054 0.248 1.00 0.00 71 ASN A C 15
ATOM 24199 O O . ASN A 1 71 ? -7.321 7.224 -0.450 1.00 0.00 71 ASN A O 15
ATOM 24210 N N . TYR A 1 72 ? -5.518 6.004 0.118 1.00 0.00 72 TYR A N 15
ATOM 24211 C CA . TYR A 1 72 ? -5.772 4.967 -0.875 1.00 0.00 72 TYR A CA 15
ATOM 24212 C C . TYR A 1 72 ? -5.706 3.579 -0.245 1.00 0.00 72 TYR A C 15
ATOM 24213 O O . TYR A 1 72 ? -4.748 3.246 0.454 1.00 0.00 72 TYR A O 15
ATOM 24231 N N . THR A 1 73 ? -6.732 2.773 -0.497 1.00 0.00 73 THR A N 15
ATOM 24232 C CA . THR A 1 73 ? -6.793 1.421 0.045 1.00 0.00 73 THR A CA 15
ATOM 24233 C C . THR A 1 73 ? -6.360 0.392 -0.993 1.00 0.00 73 THR A C 15
ATOM 24234 O O . THR A 1 73 ? -6.922 0.324 -2.085 1.00 0.00 73 THR A O 15
ATOM 24245 N N . ALA A 1 74 ? -5.357 -0.407 -0.644 1.00 0.00 74 ALA A N 15
ATOM 24246 C CA . ALA A 1 74 ? -4.850 -1.435 -1.545 1.00 0.00 74 ALA A CA 15
ATOM 24247 C C . ALA A 1 74 ? -5.078 -2.830 -0.971 1.00 0.00 74 ALA A C 15
ATOM 24248 O O . ALA A 1 74 ? -4.876 -3.063 0.222 1.00 0.00 74 ALA A O 15
ATOM 24255 N N . THR A 1 75 ? -5.503 -3.755 -1.827 1.00 0.00 75 THR A N 15
ATOM 24256 C CA . THR A 1 75 ? -5.761 -5.126 -1.404 1.00 0.00 75 THR A CA 15
ATOM 24257 C C . THR A 1 75 ? -5.006 -6.121 -2.278 1.00 0.00 75 THR A C 15
ATOM 24258 O O . THR A 1 75 ? -5.235 -6.200 -3.486 1.00 0.00 75 THR A O 15
ATOM 24269 N N . VAL A 1 76 ? -4.107 -6.881 -1.662 1.00 0.00 76 VAL A N 15
ATOM 24270 C CA . VAL A 1 76 ? -3.321 -7.874 -2.384 1.00 0.00 76 VAL A CA 15
ATOM 24271 C C . VAL A 1 76 ? -3.730 -9.289 -1.992 1.00 0.00 76 VAL A C 15
ATOM 24272 O O . VAL A 1 76 ? -3.905 -9.592 -0.811 1.00 0.00 76 VAL A O 15
ATOM 24285 N N . ARG A 1 77 ? -3.879 -10.154 -2.990 1.00 0.00 77 ARG A N 15
ATOM 24286 C CA . ARG A 1 77 ? -4.267 -11.539 -2.750 1.00 0.00 77 ARG A CA 15
ATOM 24287 C C . ARG A 1 77 ? -3.333 -12.501 -3.478 1.00 0.00 77 ARG A C 15
ATOM 24288 O O . ARG A 1 77 ? -2.522 -12.086 -4.306 1.00 0.00 77 ARG A O 15
ATOM 24309 N N . GLY A 1 78 ? -3.451 -13.787 -3.163 1.00 0.00 78 GLY A N 15
ATOM 24310 C CA . GLY A 1 78 ? -2.610 -14.786 -3.795 1.00 0.00 78 GLY A CA 15
ATOM 24311 C C . GLY A 1 78 ? -3.400 -15.742 -4.667 1.00 0.00 78 GLY A C 15
ATOM 24312 O O . GLY A 1 78 ? -4.437 -16.261 -4.250 1.00 0.00 78 GLY A O 15
ATOM 24316 N N . LEU A 1 79 ? -2.913 -15.974 -5.880 1.00 0.00 79 LEU A N 15
ATOM 24317 C CA . LEU A 1 79 ? -3.582 -16.873 -6.814 1.00 0.00 79 LEU A CA 15
ATOM 24318 C C . LEU A 1 79 ? -2.942 -18.257 -6.792 1.00 0.00 79 LEU A C 15
ATOM 24319 O O . LEU A 1 79 ? -1.889 -18.475 -7.393 1.00 0.00 79 LEU A O 15
ATOM 24335 N N . ARG A 1 80 ? -3.585 -19.189 -6.097 1.00 0.00 80 ARG A N 15
ATOM 24336 C CA . ARG A 1 80 ? -3.078 -20.553 -5.998 1.00 0.00 80 ARG A CA 15
ATOM 24337 C C . ARG A 1 80 ? -4.108 -21.554 -6.515 1.00 0.00 80 ARG A C 15
ATOM 24338 O O . ARG A 1 80 ? -4.991 -21.989 -5.776 1.00 0.00 80 ARG A O 15
ATOM 24359 N N . GLY A 1 81 ? -3.987 -21.915 -7.789 1.00 0.00 81 GLY A N 15
ATOM 24360 C CA . GLY A 1 81 ? -4.912 -22.862 -8.382 1.00 0.00 81 GLY A CA 15
ATOM 24361 C C . GLY A 1 81 ? -6.338 -22.347 -8.396 1.00 0.00 81 GLY A C 15
ATOM 24362 O O . GLY A 1 81 ? -6.585 -21.142 -8.431 1.00 0.00 81 GLY A O 15
ATOM 24366 N N . PRO A 1 82 ? -7.307 -23.275 -8.369 1.00 0.00 82 PRO A N 15
ATOM 24367 C CA . PRO A 1 82 ? -8.732 -22.932 -8.379 1.00 0.00 82 PRO A CA 15
ATOM 24368 C C . PRO A 1 82 ? -9.181 -22.284 -7.074 1.00 0.00 82 PRO A C 15
ATOM 24369 O O . PRO A 1 82 ? -10.363 -21.997 -6.887 1.00 0.00 82 PRO A O 15
ATOM 24380 N N . ASN A 1 83 ? -8.230 -22.055 -6.174 1.00 0.00 83 ASN A N 15
ATOM 24381 C CA . ASN A 1 83 ? -8.530 -21.440 -4.886 1.00 0.00 83 ASN A CA 15
ATOM 24382 C C . ASN A 1 83 ? -7.797 -20.110 -4.735 1.00 0.00 83 ASN A C 15
ATOM 24383 O O . ASN A 1 83 ? -6.979 -19.740 -5.578 1.00 0.00 83 ASN A O 15
ATOM 24394 N N . LEU A 1 84 ? -8.097 -19.396 -3.656 1.00 0.00 84 LEU A N 15
ATOM 24395 C CA . LEU A 1 84 ? -7.467 -18.106 -3.392 1.00 0.00 84 LEU A CA 15
ATOM 24396 C C . LEU A 1 84 ? -6.901 -18.056 -1.977 1.00 0.00 84 LEU A C 15
ATOM 24397 O O . LEU A 1 84 ? -7.341 -18.792 -1.094 1.00 0.00 84 LEU A O 15
ATOM 24413 N N . THR A 1 85 ? -5.924 -17.179 -1.767 1.00 0.00 85 THR A N 15
ATOM 24414 C CA . THR A 1 85 ? -5.298 -17.031 -0.460 1.00 0.00 85 THR A CA 15
ATOM 24415 C C . THR A 1 85 ? -5.941 -15.898 0.332 1.00 0.00 85 THR A C 15
ATOM 24416 O O . THR A 1 85 ? -6.836 -15.213 -0.162 1.00 0.00 85 THR A O 15
ATOM 24427 N N . SER A 1 86 ? -5.477 -15.705 1.563 1.00 0.00 86 SER A N 15
ATOM 24428 C CA . SER A 1 86 ? -6.009 -14.655 2.424 1.00 0.00 86 SER A CA 15
ATOM 24429 C C . SER A 1 86 ? -5.615 -13.275 1.906 1.00 0.00 86 SER A C 15
ATOM 24430 O O . SER A 1 86 ? -4.451 -13.004 1.612 1.00 0.00 86 SER A O 15
ATOM 24438 N N . PRO A 1 87 ? -6.608 -12.381 1.793 1.00 0.00 87 PRO A N 15
ATOM 24439 C CA . PRO A 1 87 ? -6.390 -11.014 1.311 1.00 0.00 87 PRO A CA 15
ATOM 24440 C C . PRO A 1 87 ? -5.608 -10.165 2.309 1.00 0.00 87 PRO A C 15
ATOM 24441 O O . PRO A 1 87 ? -5.798 -10.281 3.519 1.00 0.00 87 PRO A O 15
ATOM 24452 N N . ALA A 1 88 ? -4.730 -9.311 1.792 1.00 0.00 88 ALA A N 15
ATOM 24453 C CA . ALA A 1 88 ? -3.922 -8.442 2.638 1.00 0.00 88 ALA A CA 15
ATOM 24454 C C . ALA A 1 88 ? -3.927 -7.010 2.115 1.00 0.00 88 ALA A C 15
ATOM 24455 O O . ALA A 1 88 ? -3.436 -6.736 1.020 1.00 0.00 88 ALA A O 15
ATOM 24462 N N . SER A 1 89 ? -4.486 -6.098 2.906 1.00 0.00 89 SER A N 15
ATOM 24463 C CA . SER A 1 89 ? -4.559 -4.694 2.521 1.00 0.00 89 SER A CA 15
ATOM 24464 C C . SER A 1 89 ? -3.878 -3.809 3.561 1.00 0.00 89 SER A C 15
ATOM 24465 O O . SER A 1 89 ? -3.521 -4.270 4.646 1.00 0.00 89 SER A O 15
ATOM 24473 N N . ILE A 1 90 ? -3.701 -2.537 3.221 1.00 0.00 90 ILE A N 15
ATOM 24474 C CA . ILE A 1 90 ? -3.064 -1.587 4.125 1.00 0.00 90 ILE A CA 15
ATOM 24475 C C . ILE A 1 90 ? -3.387 -0.150 3.729 1.00 0.00 90 ILE A C 15
ATOM 24476 O O . ILE A 1 90 ? -3.607 0.148 2.556 1.00 0.00 90 ILE A O 15
ATOM 24492 N N . THR A 1 91 ? -3.410 0.739 4.717 1.00 0.00 91 THR A N 15
ATOM 24493 C CA . THR A 1 91 ? -3.705 2.145 4.474 1.00 0.00 91 THR A CA 15
ATOM 24494 C C . THR A 1 91 ? -2.426 2.974 4.422 1.00 0.00 91 THR A C 15
ATOM 24495 O O . THR A 1 91 ? -1.618 2.946 5.350 1.00 0.00 91 THR A O 15
ATOM 24506 N N . PHE A 1 92 ? -2.249 3.711 3.331 1.00 0.00 92 PHE A N 15
ATOM 24507 C CA . PHE A 1 92 ? -1.067 4.548 3.157 1.00 0.00 92 PHE A CA 15
ATOM 24508 C C . PHE A 1 92 ? -1.435 5.882 2.513 1.00 0.00 92 PHE A C 15
ATOM 24509 O O . PHE A 1 92 ? -2.328 5.952 1.667 1.00 0.00 92 PHE A O 15
ATOM 24526 N N . THR A 1 93 ? -0.742 6.941 2.920 1.00 0.00 93 THR A N 15
ATOM 24527 C CA . THR A 1 93 ? -0.995 8.272 2.386 1.00 0.00 93 THR A CA 15
ATOM 24528 C C . THR A 1 93 ? 0.020 8.635 1.309 1.00 0.00 93 THR A C 15
ATOM 24529 O O . THR A 1 93 ? 1.190 8.259 1.390 1.00 0.00 93 THR A O 15
ATOM 24540 N N . THR A 1 94 ? -0.433 9.369 0.298 1.00 0.00 94 THR A N 15
ATOM 24541 C CA . THR A 1 94 ? 0.436 9.783 -0.797 1.00 0.00 94 THR A CA 15
ATOM 24542 C C . THR A 1 94 ? 0.947 11.204 -0.587 1.00 0.00 94 THR A C 15
ATOM 24543 O O . THR A 1 94 ? 0.544 11.886 0.354 1.00 0.00 94 THR A O 15
ATOM 24554 N N . GLY A 1 95 ? 1.837 11.645 -1.471 1.00 0.00 95 GLY A N 15
ATOM 24555 C CA . GLY A 1 95 ? 2.388 12.983 -1.365 1.00 0.00 95 GLY A CA 15
ATOM 24556 C C . GLY A 1 95 ? 2.592 13.413 0.075 1.00 0.00 95 GLY A C 15
ATOM 24557 O O . GLY A 1 95 ? 2.353 14.571 0.424 1.00 0.00 95 GLY A O 15
ATOM 24561 N N . LEU A 1 96 ? 3.031 12.482 0.913 1.00 0.00 96 LEU A N 15
ATOM 24562 C CA . LEU A 1 96 ? 3.265 12.770 2.323 1.00 0.00 96 LEU A CA 15
ATOM 24563 C C . LEU A 1 96 ? 4.490 13.661 2.501 1.00 0.00 96 LEU A C 15
ATOM 24564 O O . LEU A 1 96 ? 4.715 14.215 3.576 1.00 0.00 96 LEU A O 15
ATOM 24580 N N . GLU A 1 97 ? 5.277 13.794 1.438 1.00 0.00 97 GLU A N 15
ATOM 24581 C CA . GLU A 1 97 ? 6.479 14.620 1.477 1.00 0.00 97 GLU A CA 15
ATOM 24582 C C . GLU A 1 97 ? 6.136 16.064 1.831 1.00 0.00 97 GLU A C 15
ATOM 24583 O O . GLU A 1 97 ? 7.010 16.850 2.194 1.00 0.00 97 GLU A O 15
ATOM 24595 N N . ALA A 1 98 ? 4.856 16.406 1.722 1.00 0.00 98 ALA A N 15
ATOM 24596 C CA . ALA A 1 98 ? 4.396 17.754 2.031 1.00 0.00 98 ALA A CA 15
ATOM 24597 C C . ALA A 1 98 ? 4.600 18.078 3.507 1.00 0.00 98 ALA A C 15
ATOM 24598 O O . ALA A 1 98 ? 4.093 17.391 4.395 1.00 0.00 98 ALA A O 15
ATOM 24605 N N . PRO A 1 99 ? 5.361 19.149 3.779 1.00 0.00 99 PRO A N 15
ATOM 24606 C CA . PRO A 1 99 ? 5.649 19.589 5.147 1.00 0.00 99 PRO A CA 15
ATOM 24607 C C . PRO A 1 99 ? 4.419 20.163 5.843 1.00 0.00 99 PRO A C 15
ATOM 24608 O O . PRO A 1 99 ? 4.245 21.380 5.911 1.00 0.00 99 PRO A O 15
ATOM 24619 N N . ARG A 1 100 ? 3.571 19.281 6.358 1.00 0.00 100 ARG A N 15
ATOM 24620 C CA . ARG A 1 100 ? 2.357 19.701 7.048 1.00 0.00 100 ARG A CA 15
ATOM 24621 C C . ARG A 1 100 ? 2.183 18.935 8.356 1.00 0.00 100 ARG A C 15
ATOM 24622 O O . ARG A 1 100 ? 1.434 17.958 8.421 1.00 0.00 100 ARG A O 15
ATOM 24643 N N . ASP A 1 101 ? 2.878 19.383 9.396 1.00 0.00 101 ASP A N 15
ATOM 24644 C CA . ASP A 1 101 ? 2.801 18.741 10.702 1.00 0.00 101 ASP A CA 15
ATOM 24645 C C . ASP A 1 101 ? 3.072 17.244 10.590 1.00 0.00 101 ASP A C 15
ATOM 24646 O O . ASP A 1 101 ? 2.496 16.440 11.324 1.00 0.00 101 ASP A O 15
ATOM 24655 N N . LEU A 1 102 ? 3.952 16.876 9.665 1.00 0.00 102 LEU A N 15
ATOM 24656 C CA . LEU A 1 102 ? 4.300 15.475 9.455 1.00 0.00 102 LEU A CA 15
ATOM 24657 C C . LEU A 1 102 ? 5.207 14.966 10.570 1.00 0.00 102 LEU A C 15
ATOM 24658 O O . LEU A 1 102 ? 4.888 13.984 11.241 1.00 0.00 102 LEU A O 15
ATOM 24674 N N . GLU A 1 103 ? 6.335 15.640 10.764 1.00 0.00 103 GLU A N 15
ATOM 24675 C CA . GLU A 1 103 ? 7.286 15.256 11.800 1.00 0.00 103 GLU A CA 15
ATOM 24676 C C . GLU A 1 103 ? 6.867 15.812 13.157 1.00 0.00 103 GLU A C 15
ATOM 24677 O O . GLU A 1 103 ? 6.037 16.718 13.240 1.00 0.00 103 GLU A O 15
ATOM 24689 N N . ALA A 1 104 ? 7.445 15.261 14.220 1.00 0.00 104 ALA A N 15
ATOM 24690 C CA . ALA A 1 104 ? 7.132 15.702 15.573 1.00 0.00 104 ALA A CA 15
ATOM 24691 C C . ALA A 1 104 ? 8.404 15.997 16.362 1.00 0.00 104 ALA A C 15
ATOM 24692 O O . ALA A 1 104 ? 8.974 15.109 16.997 1.00 0.00 104 ALA A O 15
ATOM 24699 N N . LYS A 1 105 ? 8.844 17.250 16.318 1.00 0.00 105 LYS A N 15
ATOM 24700 C CA . LYS A 1 105 ? 10.048 17.663 17.029 1.00 0.00 105 LYS A CA 15
ATOM 24701 C C . LYS A 1 105 ? 9.786 17.769 18.527 1.00 0.00 105 LYS A C 15
ATOM 24702 O O . LYS A 1 105 ? 8.643 17.914 18.958 1.00 0.00 105 LYS A O 15
ATOM 24721 N N . GLU A 1 106 ? 10.854 17.698 19.317 1.00 0.00 106 GLU A N 15
ATOM 24722 C CA . GLU A 1 106 ? 10.737 17.787 20.767 1.00 0.00 106 GLU A CA 15
ATOM 24723 C C . GLU A 1 106 ? 11.727 18.802 21.331 1.00 0.00 106 GLU A C 15
ATOM 24724 O O . GLU A 1 106 ? 12.903 18.810 20.964 1.00 0.00 106 GLU A O 15
ATOM 24736 N N . VAL A 1 107 ? 11.243 19.658 22.226 1.00 0.00 107 VAL A N 15
ATOM 24737 C CA . VAL A 1 107 ? 12.084 20.678 22.842 1.00 0.00 107 VAL A CA 15
ATOM 24738 C C . VAL A 1 107 ? 12.014 20.603 24.363 1.00 0.00 107 VAL A C 15
ATOM 24739 O O . VAL A 1 107 ? 10.931 20.499 24.942 1.00 0.00 107 VAL A O 15
ATOM 24752 N N . THR A 1 108 ? 13.175 20.656 25.006 1.00 0.00 108 THR A N 15
ATOM 24753 C CA . THR A 1 108 ? 13.246 20.594 26.461 1.00 0.00 108 THR A CA 15
ATOM 24754 C C . THR A 1 108 ? 13.712 21.923 27.046 1.00 0.00 108 THR A C 15
ATOM 24755 O O . THR A 1 108 ? 14.615 22.576 26.522 1.00 0.00 108 THR A O 15
ATOM 24766 N N . PRO A 1 109 ? 13.086 22.333 28.159 1.00 0.00 109 PRO A N 15
ATOM 24767 C CA . PRO A 1 109 ? 13.422 23.587 28.840 1.00 0.00 109 PRO A CA 15
ATOM 24768 C C . PRO A 1 109 ? 14.789 23.533 29.512 1.00 0.00 109 PRO A C 15
ATOM 24769 O O . PRO A 1 109 ? 15.204 22.487 30.014 1.00 0.00 109 PRO A O 15
ATOM 24780 N N . SER A 1 110 ? 15.486 24.665 29.519 1.00 0.00 110 SER A N 15
ATOM 24781 C CA . SER A 1 110 ? 16.809 24.745 30.128 1.00 0.00 110 SER A CA 15
ATOM 24782 C C . SER A 1 110 ? 17.067 26.143 30.682 1.00 0.00 110 SER A C 15
ATOM 24783 O O . SER A 1 110 ? 16.562 27.135 30.158 1.00 0.00 110 SER A O 15
ATOM 24791 N N . GLY A 1 111 ? 17.860 26.212 31.747 1.00 0.00 111 GLY A N 15
ATOM 24792 C CA . GLY A 1 111 ? 18.173 27.492 32.357 1.00 0.00 111 GLY A CA 15
ATOM 24793 C C . GLY A 1 111 ? 18.859 27.342 33.700 1.00 0.00 111 GLY A C 15
ATOM 24794 O O . GLY A 1 111 ? 18.241 27.489 34.756 1.00 0.00 111 GLY A O 15
ATOM 24798 N N . PRO A 1 112 ? 20.166 27.043 33.672 1.00 0.00 112 PRO A N 15
ATOM 24799 C CA . PRO A 1 112 ? 20.964 26.865 34.889 1.00 0.00 112 PRO A CA 15
ATOM 24800 C C . PRO A 1 112 ? 21.180 28.177 35.637 1.00 0.00 112 PRO A C 15
ATOM 24801 O O . PRO A 1 112 ? 21.360 29.229 35.025 1.00 0.00 112 PRO A O 15
ATOM 24812 N N . SER A 1 113 ? 21.161 28.107 36.964 1.00 0.00 113 SER A N 15
ATOM 24813 C CA . SER A 1 113 ? 21.352 29.289 37.795 1.00 0.00 113 SER A CA 15
ATOM 24814 C C . SER A 1 113 ? 22.167 28.952 39.041 1.00 0.00 113 SER A C 15
ATOM 24815 O O . SER A 1 113 ? 21.836 28.025 39.780 1.00 0.00 113 SER A O 15
ATOM 24823 N N . SER A 1 114 ? 23.234 29.712 39.266 1.00 0.00 114 SER A N 15
ATOM 24824 C CA . SER A 1 114 ? 24.099 29.493 40.419 1.00 0.00 114 SER A CA 15
ATOM 24825 C C . SER A 1 114 ? 23.522 30.159 41.665 1.00 0.00 114 SER A C 15
ATOM 24826 O O . SER A 1 114 ? 23.381 29.527 42.711 1.00 0.00 114 SER A O 15
ATOM 24834 N N . GLY A 1 115 ? 23.190 31.441 41.544 1.00 0.00 115 GLY A N 15
ATOM 24835 C CA . GLY A 1 115 ? 22.633 32.172 42.666 1.00 0.00 115 GLY A CA 15
ATOM 24836 C C . GLY A 1 115 ? 21.123 32.061 42.739 1.00 0.00 115 GLY A C 15
ATOM 24837 O O . GLY A 1 115 ? 20.406 32.968 42.317 1.00 0.00 115 GLY A O 15
ATOM 24841 N N . GLY A 1 1 ? -10.183 -15.967 16.582 1.00 0.00 1 GLY A N 16
ATOM 24842 C CA . GLY A 1 1 ? -9.624 -17.217 17.063 1.00 0.00 1 GLY A CA 16
ATOM 24843 C C . GLY A 1 1 ? -8.223 -17.464 16.541 1.00 0.00 1 GLY A C 16
ATOM 24844 O O . GLY A 1 1 ? -7.239 -17.120 17.196 1.00 0.00 1 GLY A O 16
ATOM 24848 N N . SER A 1 2 ? -8.130 -18.064 15.357 1.00 0.00 2 SER A N 16
ATOM 24849 C CA . SER A 1 2 ? -6.838 -18.362 14.750 1.00 0.00 2 SER A CA 16
ATOM 24850 C C . SER A 1 2 ? -6.758 -17.791 13.337 1.00 0.00 2 SER A C 16
ATOM 24851 O O . SER A 1 2 ? -7.270 -18.384 12.387 1.00 0.00 2 SER A O 16
ATOM 24859 N N . SER A 1 3 ? -6.110 -16.638 13.207 1.00 0.00 3 SER A N 16
ATOM 24860 C CA . SER A 1 3 ? -5.965 -15.984 11.913 1.00 0.00 3 SER A CA 16
ATOM 24861 C C . SER A 1 3 ? -5.487 -16.975 10.855 1.00 0.00 3 SER A C 16
ATOM 24862 O O . SER A 1 3 ? -6.035 -17.040 9.756 1.00 0.00 3 SER A O 16
ATOM 24870 N N . GLY A 1 4 ? -4.458 -17.745 11.197 1.00 0.00 4 GLY A N 16
ATOM 24871 C CA . GLY A 1 4 ? -3.921 -18.722 10.267 1.00 0.00 4 GLY A CA 16
ATOM 24872 C C . GLY A 1 4 ? -3.270 -19.895 10.972 1.00 0.00 4 GLY A C 16
ATOM 24873 O O . GLY A 1 4 ? -3.421 -20.063 12.182 1.00 0.00 4 GLY A O 16
ATOM 24877 N N . SER A 1 5 ? -2.544 -20.710 10.213 1.00 0.00 5 SER A N 16
ATOM 24878 C CA . SER A 1 5 ? -1.872 -21.878 10.770 1.00 0.00 5 SER A CA 16
ATOM 24879 C C . SER A 1 5 ? -0.467 -22.022 10.194 1.00 0.00 5 SER A C 16
ATOM 24880 O O . SER A 1 5 ? -0.297 -22.370 9.024 1.00 0.00 5 SER A O 16
ATOM 24888 N N . SER A 1 6 ? 0.537 -21.753 11.021 1.00 0.00 6 SER A N 16
ATOM 24889 C CA . SER A 1 6 ? 1.928 -21.850 10.593 1.00 0.00 6 SER A CA 16
ATOM 24890 C C . SER A 1 6 ? 2.167 -21.025 9.332 1.00 0.00 6 SER A C 16
ATOM 24891 O O . SER A 1 6 ? 2.998 -21.376 8.495 1.00 0.00 6 SER A O 16
ATOM 24899 N N . GLY A 1 7 ? 1.430 -19.926 9.203 1.00 0.00 7 GLY A N 16
ATOM 24900 C CA . GLY A 1 7 ? 1.576 -19.067 8.042 1.00 0.00 7 GLY A CA 16
ATOM 24901 C C . GLY A 1 7 ? 0.518 -19.334 6.989 1.00 0.00 7 GLY A C 16
ATOM 24902 O O . GLY A 1 7 ? 0.232 -20.479 6.640 1.00 0.00 7 GLY A O 16
ATOM 24906 N N . PRO A 1 8 ? -0.084 -18.256 6.464 1.00 0.00 8 PRO A N 16
ATOM 24907 C CA . PRO A 1 8 ? -1.126 -18.353 5.438 1.00 0.00 8 PRO A CA 16
ATOM 24908 C C . PRO A 1 8 ? -0.576 -18.820 4.095 1.00 0.00 8 PRO A C 16
ATOM 24909 O O . PRO A 1 8 ? 0.601 -19.162 3.980 1.00 0.00 8 PRO A O 16
ATOM 24920 N N . ASP A 1 9 ? -1.434 -18.832 3.080 1.00 0.00 9 ASP A N 16
ATOM 24921 C CA . ASP A 1 9 ? -1.033 -19.256 1.745 1.00 0.00 9 ASP A CA 16
ATOM 24922 C C . ASP A 1 9 ? -0.719 -18.050 0.863 1.00 0.00 9 ASP A C 16
ATOM 24923 O O . ASP A 1 9 ? -0.075 -18.181 -0.178 1.00 0.00 9 ASP A O 16
ATOM 24932 N N . GLY A 1 10 ? -1.178 -16.878 1.289 1.00 0.00 10 GLY A N 16
ATOM 24933 C CA . GLY A 1 10 ? -0.936 -15.667 0.526 1.00 0.00 10 GLY A CA 16
ATOM 24934 C C . GLY A 1 10 ? -0.131 -14.644 1.302 1.00 0.00 10 GLY A C 16
ATOM 24935 O O . GLY A 1 10 ? 0.404 -14.927 2.375 1.00 0.00 10 GLY A O 16
ATOM 24939 N N . PRO A 1 11 ? -0.032 -13.423 0.754 1.00 0.00 11 PRO A N 16
ATOM 24940 C CA . PRO A 1 11 ? 0.714 -12.331 1.386 1.00 0.00 11 PRO A CA 16
ATOM 24941 C C . PRO A 1 11 ? 0.033 -11.816 2.649 1.00 0.00 11 PRO A C 16
ATOM 24942 O O . PRO A 1 11 ? -1.173 -11.562 2.658 1.00 0.00 11 PRO A O 16
ATOM 24953 N N . THR A 1 12 ? 0.811 -11.665 3.716 1.00 0.00 12 THR A N 16
ATOM 24954 C CA . THR A 1 12 ? 0.282 -11.183 4.986 1.00 0.00 12 THR A CA 16
ATOM 24955 C C . THR A 1 12 ? 1.263 -10.232 5.664 1.00 0.00 12 THR A C 16
ATOM 24956 O O . THR A 1 12 ? 2.389 -10.054 5.200 1.00 0.00 12 THR A O 16
ATOM 24967 N N . GLN A 1 13 ? 0.828 -9.627 6.764 1.00 0.00 13 GLN A N 16
ATOM 24968 C CA . GLN A 1 13 ? 1.669 -8.694 7.506 1.00 0.00 13 GLN A CA 16
ATOM 24969 C C . GLN A 1 13 ? 2.151 -7.563 6.605 1.00 0.00 13 GLN A C 16
ATOM 24970 O O . GLN A 1 13 ? 3.309 -7.145 6.680 1.00 0.00 13 GLN A O 16
ATOM 24984 N N . LEU A 1 14 ? 1.260 -7.069 5.753 1.00 0.00 14 LEU A N 16
ATOM 24985 C CA . LEU A 1 14 ? 1.595 -5.985 4.836 1.00 0.00 14 LEU A CA 16
ATOM 24986 C C . LEU A 1 14 ? 2.069 -4.752 5.601 1.00 0.00 14 LEU A C 16
ATOM 24987 O O . LEU A 1 14 ? 1.371 -4.251 6.482 1.00 0.00 14 LEU A O 16
ATOM 25003 N N . ARG A 1 15 ? 3.258 -4.269 5.255 1.00 0.00 15 ARG A N 16
ATOM 25004 C CA . ARG A 1 15 ? 3.823 -3.095 5.909 1.00 0.00 15 ARG A CA 16
ATOM 25005 C C . ARG A 1 15 ? 3.934 -1.929 4.930 1.00 0.00 15 ARG A C 16
ATOM 25006 O O . ARG A 1 15 ? 4.109 -2.128 3.729 1.00 0.00 15 ARG A O 16
ATOM 25027 N N . ALA A 1 16 ? 3.828 -0.712 5.455 1.00 0.00 16 ALA A N 16
ATOM 25028 C CA . ALA A 1 16 ? 3.918 0.486 4.628 1.00 0.00 16 ALA A CA 16
ATOM 25029 C C . ALA A 1 16 ? 5.369 0.900 4.418 1.00 0.00 16 ALA A C 16
ATOM 25030 O O . ALA A 1 16 ? 6.009 1.438 5.323 1.00 0.00 16 ALA A O 16
ATOM 25037 N N . LEU A 1 17 ? 5.884 0.649 3.220 1.00 0.00 17 LEU A N 16
ATOM 25038 C CA . LEU A 1 17 ? 7.262 0.995 2.891 1.00 0.00 17 LEU A CA 16
ATOM 25039 C C . LEU A 1 17 ? 7.426 2.506 2.756 1.00 0.00 17 LEU A C 16
ATOM 25040 O O . LEU A 1 17 ? 6.443 3.242 2.682 1.00 0.00 17 LEU A O 16
ATOM 25056 N N . ASN A 1 18 ? 8.674 2.960 2.726 1.00 0.00 18 ASN A N 16
ATOM 25057 C CA . ASN A 1 18 ? 8.967 4.384 2.599 1.00 0.00 18 ASN A CA 16
ATOM 25058 C C . ASN A 1 18 ? 8.632 4.885 1.199 1.00 0.00 18 ASN A C 16
ATOM 25059 O O . ASN A 1 18 ? 9.314 4.552 0.228 1.00 0.00 18 ASN A O 16
ATOM 25070 N N . LEU A 1 19 ? 7.578 5.688 1.101 1.00 0.00 19 LEU A N 16
ATOM 25071 C CA . LEU A 1 19 ? 7.152 6.238 -0.182 1.00 0.00 19 LEU A CA 16
ATOM 25072 C C . LEU A 1 19 ? 8.228 7.143 -0.771 1.00 0.00 19 LEU A C 16
ATOM 25073 O O . LEU A 1 19 ? 8.584 8.167 -0.185 1.00 0.00 19 LEU A O 16
ATOM 25089 N N . THR A 1 20 ? 8.743 6.762 -1.937 1.00 0.00 20 THR A N 16
ATOM 25090 C CA . THR A 1 20 ? 9.778 7.540 -2.607 1.00 0.00 20 THR A CA 16
ATOM 25091 C C . THR A 1 20 ? 9.284 8.945 -2.934 1.00 0.00 20 THR A C 16
ATOM 25092 O O . THR A 1 20 ? 8.086 9.219 -2.879 1.00 0.00 20 THR A O 16
ATOM 25103 N N . GLU A 1 21 ? 10.216 9.830 -3.275 1.00 0.00 21 GLU A N 16
ATOM 25104 C CA . GLU A 1 21 ? 9.873 11.206 -3.611 1.00 0.00 21 GLU A CA 16
ATOM 25105 C C . GLU A 1 21 ? 8.574 11.265 -4.412 1.00 0.00 21 GLU A C 16
ATOM 25106 O O . GLU A 1 21 ? 7.861 12.266 -4.385 1.00 0.00 21 GLU A O 16
ATOM 25118 N N . GLY A 1 22 ? 8.276 10.182 -5.124 1.00 0.00 22 GLY A N 16
ATOM 25119 C CA . GLY A 1 22 ? 7.066 10.130 -5.922 1.00 0.00 22 GLY A CA 16
ATOM 25120 C C . GLY A 1 22 ? 6.777 8.737 -6.447 1.00 0.00 22 GLY A C 16
ATOM 25121 O O . GLY A 1 22 ? 6.238 8.579 -7.542 1.00 0.00 22 GLY A O 16
ATOM 25125 N N . PHE A 1 23 ? 7.139 7.725 -5.666 1.00 0.00 23 PHE A N 16
ATOM 25126 C CA . PHE A 1 23 ? 6.919 6.339 -6.060 1.00 0.00 23 PHE A CA 16
ATOM 25127 C C . PHE A 1 23 ? 6.454 5.503 -4.871 1.00 0.00 23 PHE A C 16
ATOM 25128 O O . PHE A 1 23 ? 7.230 5.213 -3.961 1.00 0.00 23 PHE A O 16
ATOM 25145 N N . ALA A 1 24 ? 5.181 5.119 -4.886 1.00 0.00 24 ALA A N 16
ATOM 25146 C CA . ALA A 1 24 ? 4.612 4.316 -3.811 1.00 0.00 24 ALA A CA 16
ATOM 25147 C C . ALA A 1 24 ? 4.547 2.843 -4.201 1.00 0.00 24 ALA A C 16
ATOM 25148 O O . ALA A 1 24 ? 4.079 2.498 -5.285 1.00 0.00 24 ALA A O 16
ATOM 25155 N N . VAL A 1 25 ? 5.023 1.978 -3.311 1.00 0.00 25 VAL A N 16
ATOM 25156 C CA . VAL A 1 25 ? 5.019 0.542 -3.562 1.00 0.00 25 VAL A CA 16
ATOM 25157 C C . VAL A 1 25 ? 4.516 -0.226 -2.345 1.00 0.00 25 VAL A C 16
ATOM 25158 O O . VAL A 1 25 ? 4.539 0.281 -1.223 1.00 0.00 25 VAL A O 16
ATOM 25171 N N . LEU A 1 26 ? 4.061 -1.453 -2.575 1.00 0.00 26 LEU A N 16
ATOM 25172 C CA . LEU A 1 26 ? 3.552 -2.295 -1.497 1.00 0.00 26 LEU A CA 16
ATOM 25173 C C . LEU A 1 26 ? 4.612 -3.291 -1.037 1.00 0.00 26 LEU A C 16
ATOM 25174 O O . LEU A 1 26 ? 5.573 -3.567 -1.756 1.00 0.00 26 LEU A O 16
ATOM 25190 N N . HIS A 1 27 ? 4.428 -3.831 0.163 1.00 0.00 27 HIS A N 16
ATOM 25191 C CA . HIS A 1 27 ? 5.366 -4.800 0.718 1.00 0.00 27 HIS A CA 16
ATOM 25192 C C . HIS A 1 27 ? 4.628 -5.903 1.470 1.00 0.00 27 HIS A C 16
ATOM 25193 O O . HIS A 1 27 ? 3.929 -5.639 2.448 1.00 0.00 27 HIS A O 16
ATOM 25208 N N . TRP A 1 28 ? 4.786 -7.137 1.006 1.00 0.00 28 TRP A N 16
ATOM 25209 C CA . TRP A 1 28 ? 4.134 -8.280 1.635 1.00 0.00 28 TRP A CA 16
ATOM 25210 C C . TRP A 1 28 ? 5.137 -9.392 1.919 1.00 0.00 28 TRP A C 16
ATOM 25211 O O . TRP A 1 28 ? 6.163 -9.503 1.246 1.00 0.00 28 TRP A O 16
ATOM 25232 N N . LYS A 1 29 ? 4.835 -10.215 2.917 1.00 0.00 29 LYS A N 16
ATOM 25233 C CA . LYS A 1 29 ? 5.710 -11.320 3.289 1.00 0.00 29 LYS A CA 16
ATOM 25234 C C . LYS A 1 29 ? 5.384 -12.570 2.477 1.00 0.00 29 LYS A C 16
ATOM 25235 O O . LYS A 1 29 ? 4.286 -13.120 2.555 1.00 0.00 29 LYS A O 16
ATOM 25254 N N . PRO A 1 30 ? 6.359 -13.029 1.678 1.00 0.00 30 PRO A N 16
ATOM 25255 C CA . PRO A 1 30 ? 6.199 -14.219 0.838 1.00 0.00 30 PRO A CA 16
ATOM 25256 C C . PRO A 1 30 ? 6.131 -15.504 1.659 1.00 0.00 30 PRO A C 16
ATOM 25257 O O . PRO A 1 30 ? 7.058 -15.851 2.391 1.00 0.00 30 PRO A O 16
ATOM 25268 N N . PRO A 1 31 ? 5.008 -16.227 1.536 1.00 0.00 31 PRO A N 16
ATOM 25269 C CA . PRO A 1 31 ? 4.793 -17.484 2.258 1.00 0.00 31 PRO A CA 16
ATOM 25270 C C . PRO A 1 31 ? 5.688 -18.607 1.746 1.00 0.00 31 PRO A C 16
ATOM 25271 O O . PRO A 1 31 ? 6.201 -18.543 0.629 1.00 0.00 31 PRO A O 16
ATOM 25282 N N . GLN A 1 32 ? 5.871 -19.633 2.570 1.00 0.00 32 GLN A N 16
ATOM 25283 C CA . GLN A 1 32 ? 6.705 -20.771 2.199 1.00 0.00 32 GLN A CA 16
ATOM 25284 C C . GLN A 1 32 ? 6.405 -21.224 0.774 1.00 0.00 32 GLN A C 16
ATOM 25285 O O . GLN A 1 32 ? 7.312 -21.572 0.019 1.00 0.00 32 GLN A O 16
ATOM 25299 N N . ASN A 1 33 ? 5.125 -21.217 0.413 1.00 0.00 33 ASN A N 16
ATOM 25300 C CA . ASN A 1 33 ? 4.705 -21.629 -0.921 1.00 0.00 33 ASN A CA 16
ATOM 25301 C C . ASN A 1 33 ? 4.511 -20.419 -1.828 1.00 0.00 33 ASN A C 16
ATOM 25302 O O . ASN A 1 33 ? 3.573 -19.637 -1.669 1.00 0.00 33 ASN A O 16
ATOM 25313 N N . PRO A 1 34 ? 5.417 -20.257 -2.804 1.00 0.00 34 PRO A N 16
ATOM 25314 C CA . PRO A 1 34 ? 5.366 -19.144 -3.756 1.00 0.00 34 PRO A CA 16
ATOM 25315 C C . PRO A 1 34 ? 4.197 -19.266 -4.728 1.00 0.00 34 PRO A C 16
ATOM 25316 O O . PRO A 1 34 ? 4.174 -20.158 -5.578 1.00 0.00 34 PRO A O 16
ATOM 25327 N N . VAL A 1 35 ? 3.229 -18.366 -4.598 1.00 0.00 35 VAL A N 16
ATOM 25328 C CA . VAL A 1 35 ? 2.058 -18.372 -5.466 1.00 0.00 35 VAL A CA 16
ATOM 25329 C C . VAL A 1 35 ? 2.454 -18.163 -6.924 1.00 0.00 35 VAL A C 16
ATOM 25330 O O . VAL A 1 35 ? 3.637 -18.069 -7.250 1.00 0.00 35 VAL A O 16
ATOM 25343 N N . ASP A 1 36 ? 1.454 -18.090 -7.797 1.00 0.00 36 ASP A N 16
ATOM 25344 C CA . ASP A 1 36 ? 1.697 -17.889 -9.221 1.00 0.00 36 ASP A CA 16
ATOM 25345 C C . ASP A 1 36 ? 1.575 -16.415 -9.591 1.00 0.00 36 ASP A C 16
ATOM 25346 O O . ASP A 1 36 ? 2.475 -15.839 -10.203 1.00 0.00 36 ASP A O 16
ATOM 25355 N N . THR A 1 37 ? 0.452 -15.808 -9.219 1.00 0.00 37 THR A N 16
ATOM 25356 C CA . THR A 1 37 ? 0.210 -14.401 -9.513 1.00 0.00 37 THR A CA 16
ATOM 25357 C C . THR A 1 37 ? -0.504 -13.712 -8.356 1.00 0.00 37 THR A C 16
ATOM 25358 O O . THR A 1 37 ? -1.445 -14.260 -7.779 1.00 0.00 37 THR A O 16
ATOM 25369 N N . TYR A 1 38 ? -0.054 -12.508 -8.021 1.00 0.00 38 TYR A N 16
ATOM 25370 C CA . TYR A 1 38 ? -0.650 -11.745 -6.932 1.00 0.00 38 TYR A CA 16
ATOM 25371 C C . TYR A 1 38 ? -1.686 -10.759 -7.460 1.00 0.00 38 TYR A C 16
ATOM 25372 O O . TYR A 1 38 ? -1.417 -9.995 -8.387 1.00 0.00 38 TYR A O 16
ATOM 25390 N N . ASP A 1 39 ? -2.873 -10.782 -6.864 1.00 0.00 39 ASP A N 16
ATOM 25391 C CA . ASP A 1 39 ? -3.951 -9.889 -7.271 1.00 0.00 39 ASP A CA 16
ATOM 25392 C C . ASP A 1 39 ? -4.010 -8.659 -6.371 1.00 0.00 39 ASP A C 16
ATOM 25393 O O . ASP A 1 39 ? -4.281 -8.768 -5.174 1.00 0.00 39 ASP A O 16
ATOM 25402 N N . ILE A 1 40 ? -3.751 -7.492 -6.951 1.00 0.00 40 ILE A N 16
ATOM 25403 C CA . ILE A 1 40 ? -3.775 -6.244 -6.200 1.00 0.00 40 ILE A CA 16
ATOM 25404 C C . ILE A 1 40 ? -4.913 -5.342 -6.667 1.00 0.00 40 ILE A C 16
ATOM 25405 O O . ILE A 1 40 ? -5.145 -5.192 -7.867 1.00 0.00 40 ILE A O 16
ATOM 25421 N N . GLN A 1 41 ? -5.618 -4.745 -5.712 1.00 0.00 41 GLN A N 16
ATOM 25422 C CA . GLN A 1 41 ? -6.731 -3.857 -6.026 1.00 0.00 41 GLN A CA 16
ATOM 25423 C C . GLN A 1 41 ? -6.605 -2.538 -5.272 1.00 0.00 41 GLN A C 16
ATOM 25424 O O . GLN A 1 41 ? -6.672 -2.504 -4.043 1.00 0.00 41 GLN A O 16
ATOM 25438 N N . VAL A 1 42 ? -6.421 -1.452 -6.015 1.00 0.00 42 VAL A N 16
ATOM 25439 C CA . VAL A 1 42 ? -6.285 -0.129 -5.417 1.00 0.00 42 VAL A CA 16
ATOM 25440 C C . VAL A 1 42 ? -7.550 0.698 -5.621 1.00 0.00 42 VAL A C 16
ATOM 25441 O O . VAL A 1 42 ? -8.031 0.851 -6.745 1.00 0.00 42 VAL A O 16
ATOM 25454 N N . THR A 1 43 ? -8.084 1.232 -4.527 1.00 0.00 43 THR A N 16
ATOM 25455 C CA . THR A 1 43 ? -9.294 2.043 -4.585 1.00 0.00 43 THR A CA 16
ATOM 25456 C C . THR A 1 43 ? -9.216 3.216 -3.613 1.00 0.00 43 THR A C 16
ATOM 25457 O O . THR A 1 43 ? -8.383 3.230 -2.708 1.00 0.00 43 THR A O 16
ATOM 25468 N N . ALA A 1 44 ? -10.091 4.198 -3.807 1.00 0.00 44 ALA A N 16
ATOM 25469 C CA . ALA A 1 44 ? -10.122 5.373 -2.947 1.00 0.00 44 ALA A CA 16
ATOM 25470 C C . ALA A 1 44 ? -11.450 6.111 -3.074 1.00 0.00 44 ALA A C 16
ATOM 25471 O O . ALA A 1 44 ? -12.230 5.880 -3.997 1.00 0.00 44 ALA A O 16
ATOM 25478 N N . PRO A 1 45 ? -11.717 7.021 -2.124 1.00 0.00 45 PRO A N 16
ATOM 25479 C CA . PRO A 1 45 ? -12.951 7.811 -2.108 1.00 0.00 45 PRO A CA 16
ATOM 25480 C C . PRO A 1 45 ? -12.999 8.834 -3.239 1.00 0.00 45 PRO A C 16
ATOM 25481 O O . PRO A 1 45 ? -12.620 9.989 -3.059 1.00 0.00 45 PRO A O 16
ATOM 25492 N N . GLY A 1 46 ? -13.469 8.399 -4.405 1.00 0.00 46 GLY A N 16
ATOM 25493 C CA . GLY A 1 46 ? -13.558 9.289 -5.547 1.00 0.00 46 GLY A CA 16
ATOM 25494 C C . GLY A 1 46 ? -12.649 8.866 -6.683 1.00 0.00 46 GLY A C 16
ATOM 25495 O O . GLY A 1 46 ? -13.026 8.949 -7.852 1.00 0.00 46 GLY A O 16
ATOM 25499 N N . ALA A 1 47 ? -11.447 8.413 -6.342 1.00 0.00 47 ALA A N 16
ATOM 25500 C CA . ALA A 1 47 ? -10.483 7.975 -7.343 1.00 0.00 47 ALA A CA 16
ATOM 25501 C C . ALA A 1 47 ? -10.983 6.741 -8.086 1.00 0.00 47 ALA A C 16
ATOM 25502 O O . ALA A 1 47 ? -11.724 5.920 -7.546 1.00 0.00 47 ALA A O 16
ATOM 25509 N N . PRO A 1 48 ? -10.571 6.607 -9.355 1.00 0.00 48 PRO A N 16
ATOM 25510 C CA . PRO A 1 48 ? -10.967 5.475 -10.199 1.00 0.00 48 PRO A CA 16
ATOM 25511 C C . PRO A 1 48 ? -10.328 4.165 -9.749 1.00 0.00 48 PRO A C 16
ATOM 25512 O O . PRO A 1 48 ? -9.229 4.141 -9.194 1.00 0.00 48 PRO A O 16
ATOM 25523 N N . PRO A 1 49 ? -11.031 3.049 -9.994 1.00 0.00 49 PRO A N 16
ATOM 25524 C CA . PRO A 1 49 ? -10.550 1.714 -9.623 1.00 0.00 49 PRO A CA 16
ATOM 25525 C C . PRO A 1 49 ? -9.363 1.269 -10.470 1.00 0.00 49 PRO A C 16
ATOM 25526 O O . PRO A 1 49 ? -9.358 1.441 -11.689 1.00 0.00 49 PRO A O 16
ATOM 25537 N N . LEU A 1 50 ? -8.358 0.698 -9.816 1.00 0.00 50 LEU A N 16
ATOM 25538 C CA . LEU A 1 50 ? -7.164 0.226 -10.509 1.00 0.00 50 LEU A CA 16
ATOM 25539 C C . LEU A 1 50 ? -7.001 -1.282 -10.349 1.00 0.00 50 LEU A C 16
ATOM 25540 O O . LEU A 1 50 ? -7.059 -1.807 -9.238 1.00 0.00 50 LEU A O 16
ATOM 25556 N N . GLN A 1 51 ? -6.795 -1.971 -11.468 1.00 0.00 51 GLN A N 16
ATOM 25557 C CA . GLN A 1 51 ? -6.622 -3.418 -11.451 1.00 0.00 51 GLN A CA 16
ATOM 25558 C C . GLN A 1 51 ? -5.298 -3.816 -12.095 1.00 0.00 51 GLN A C 16
ATOM 25559 O O . GLN A 1 51 ? -5.047 -3.510 -13.260 1.00 0.00 51 GLN A O 16
ATOM 25573 N N . ALA A 1 52 ? -4.453 -4.498 -11.329 1.00 0.00 52 ALA A N 16
ATOM 25574 C CA . ALA A 1 52 ? -3.156 -4.938 -11.825 1.00 0.00 52 ALA A CA 16
ATOM 25575 C C . ALA A 1 52 ? -2.783 -6.301 -11.252 1.00 0.00 52 ALA A C 16
ATOM 25576 O O . ALA A 1 52 ? -3.403 -6.775 -10.300 1.00 0.00 52 ALA A O 16
ATOM 25583 N N . GLU A 1 53 ? -1.766 -6.927 -11.838 1.00 0.00 53 GLU A N 16
ATOM 25584 C CA . GLU A 1 53 ? -1.313 -8.236 -11.385 1.00 0.00 53 GLU A CA 16
ATOM 25585 C C . GLU A 1 53 ? 0.211 -8.321 -11.407 1.00 0.00 53 GLU A C 16
ATOM 25586 O O . GLU A 1 53 ? 0.887 -7.443 -11.944 1.00 0.00 53 GLU A O 16
ATOM 25598 N N . THR A 1 54 ? 0.747 -9.386 -10.818 1.00 0.00 54 THR A N 16
ATOM 25599 C CA . THR A 1 54 ? 2.190 -9.586 -10.767 1.00 0.00 54 THR A CA 16
ATOM 25600 C C . THR A 1 54 ? 2.533 -11.057 -10.556 1.00 0.00 54 THR A C 16
ATOM 25601 O O . THR A 1 54 ? 1.804 -11.801 -9.901 1.00 0.00 54 THR A O 16
ATOM 25612 N N . PRO A 1 55 ? 3.671 -11.485 -11.122 1.00 0.00 55 PRO A N 16
ATOM 25613 C CA . PRO A 1 55 ? 4.138 -12.871 -11.008 1.00 0.00 55 PRO A CA 16
ATOM 25614 C C . PRO A 1 55 ? 4.596 -13.214 -9.595 1.00 0.00 55 PRO A C 16
ATOM 25615 O O . PRO A 1 55 ? 5.057 -12.346 -8.853 1.00 0.00 55 PRO A O 16
ATOM 25626 N N . GLY A 1 56 ? 4.469 -14.486 -9.228 1.00 0.00 56 GLY A N 16
ATOM 25627 C CA . GLY A 1 56 ? 4.875 -14.920 -7.904 1.00 0.00 56 GLY A CA 16
ATOM 25628 C C . GLY A 1 56 ? 6.343 -14.656 -7.632 1.00 0.00 56 GLY A C 16
ATOM 25629 O O . GLY A 1 56 ? 6.778 -14.656 -6.481 1.00 0.00 56 GLY A O 16
ATOM 25633 N N . SER A 1 57 ? 7.109 -14.432 -8.695 1.00 0.00 57 SER A N 16
ATOM 25634 C CA . SER A 1 57 ? 8.538 -14.171 -8.567 1.00 0.00 57 SER A CA 16
ATOM 25635 C C . SER A 1 57 ? 8.787 -12.754 -8.056 1.00 0.00 57 SER A C 16
ATOM 25636 O O . SER A 1 57 ? 9.930 -12.306 -7.970 1.00 0.00 57 SER A O 16
ATOM 25644 N N . ALA A 1 58 ? 7.709 -12.055 -7.718 1.00 0.00 58 ALA A N 16
ATOM 25645 C CA . ALA A 1 58 ? 7.809 -10.691 -7.214 1.00 0.00 58 ALA A CA 16
ATOM 25646 C C . ALA A 1 58 ? 7.344 -10.605 -5.764 1.00 0.00 58 ALA A C 16
ATOM 25647 O O . ALA A 1 58 ? 6.456 -11.346 -5.342 1.00 0.00 58 ALA A O 16
ATOM 25654 N N . VAL A 1 59 ? 7.952 -9.699 -5.006 1.00 0.00 59 VAL A N 16
ATOM 25655 C CA . VAL A 1 59 ? 7.601 -9.516 -3.602 1.00 0.00 59 VAL A CA 16
ATOM 25656 C C . VAL A 1 59 ? 7.192 -8.075 -3.321 1.00 0.00 59 VAL A C 16
ATOM 25657 O O . VAL A 1 59 ? 7.204 -7.629 -2.174 1.00 0.00 59 VAL A O 16
ATOM 25670 N N . ASP A 1 60 ? 6.833 -7.352 -4.375 1.00 0.00 60 ASP A N 16
ATOM 25671 C CA . ASP A 1 60 ? 6.420 -5.959 -4.242 1.00 0.00 60 ASP A CA 16
ATOM 25672 C C . ASP A 1 60 ? 5.817 -5.444 -5.545 1.00 0.00 60 ASP A C 16
ATOM 25673 O O . ASP A 1 60 ? 6.291 -5.774 -6.633 1.00 0.00 60 ASP A O 16
ATOM 25682 N N . TYR A 1 61 ? 4.770 -4.634 -5.428 1.00 0.00 61 TYR A N 16
ATOM 25683 C CA . TYR A 1 61 ? 4.101 -4.077 -6.597 1.00 0.00 61 TYR A CA 16
ATOM 25684 C C . TYR A 1 61 ? 4.040 -2.554 -6.515 1.00 0.00 61 TYR A C 16
ATOM 25685 O O . TYR A 1 61 ? 3.178 -1.977 -5.852 1.00 0.00 61 TYR A O 16
ATOM 25703 N N . PRO A 1 62 ? 4.978 -1.888 -7.204 1.00 0.00 62 PRO A N 16
ATOM 25704 C CA . PRO A 1 62 ? 5.053 -0.424 -7.228 1.00 0.00 62 PRO A CA 16
ATOM 25705 C C . PRO A 1 62 ? 3.898 0.203 -8.001 1.00 0.00 62 PRO A C 16
ATOM 25706 O O . PRO A 1 62 ? 3.805 0.062 -9.221 1.00 0.00 62 PRO A O 16
ATOM 25717 N N . LEU A 1 63 ? 3.020 0.898 -7.285 1.00 0.00 63 LEU A N 16
ATOM 25718 C CA . LEU A 1 63 ? 1.871 1.548 -7.904 1.00 0.00 63 LEU A CA 16
ATOM 25719 C C . LEU A 1 63 ? 2.155 3.024 -8.163 1.00 0.00 63 LEU A C 16
ATOM 25720 O O . LEU A 1 63 ? 2.624 3.741 -7.278 1.00 0.00 63 LEU A O 16
ATOM 25736 N N . HIS A 1 64 ? 1.864 3.473 -9.380 1.00 0.00 64 HIS A N 16
ATOM 25737 C CA . HIS A 1 64 ? 2.086 4.865 -9.754 1.00 0.00 64 HIS A CA 16
ATOM 25738 C C . HIS A 1 64 ? 0.773 5.538 -10.144 1.00 0.00 64 HIS A C 16
ATOM 25739 O O . HIS A 1 64 ? -0.283 4.906 -10.144 1.00 0.00 64 HIS A O 16
ATOM 25754 N N . ASP A 1 65 ? 0.848 6.823 -10.474 1.00 0.00 65 ASP A N 16
ATOM 25755 C CA . ASP A 1 65 ? -0.335 7.581 -10.865 1.00 0.00 65 ASP A CA 16
ATOM 25756 C C . ASP A 1 65 ? -1.355 7.620 -9.732 1.00 0.00 65 ASP A C 16
ATOM 25757 O O . ASP A 1 65 ? -2.530 7.305 -9.929 1.00 0.00 65 ASP A O 16
ATOM 25766 N N . LEU A 1 66 ? -0.900 8.008 -8.546 1.00 0.00 66 LEU A N 16
ATOM 25767 C CA . LEU A 1 66 ? -1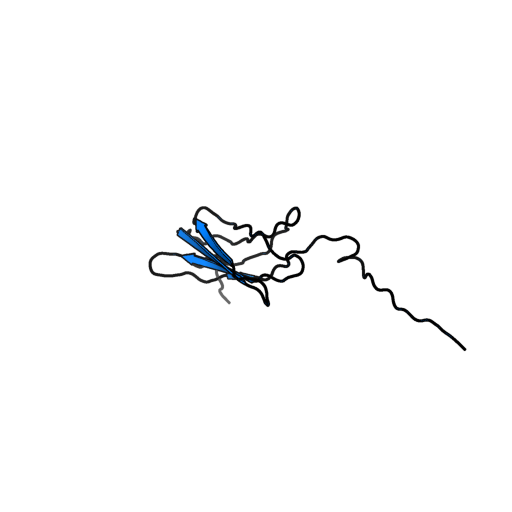.773 8.088 -7.381 1.00 0.00 66 LEU A CA 16
ATOM 25768 C C . LEU A 1 66 ? -1.914 9.529 -6.902 1.00 0.00 66 LEU A C 16
ATOM 25769 O O . LEU A 1 66 ? -0.920 10.216 -6.669 1.00 0.00 66 LEU A O 16
ATOM 25785 N N . VAL A 1 67 ? -3.156 9.980 -6.756 1.00 0.00 67 VAL A N 16
ATOM 25786 C CA . VAL A 1 67 ? -3.427 11.339 -6.303 1.00 0.00 67 VAL A CA 16
ATOM 25787 C C . VAL A 1 67 ? -2.834 11.586 -4.920 1.00 0.00 67 VAL A C 16
ATOM 25788 O O . VAL A 1 67 ? -3.009 10.780 -4.005 1.00 0.00 67 VAL A O 16
ATOM 25801 N N . LEU A 1 68 ? -2.133 12.704 -4.774 1.00 0.00 68 LEU A N 16
ATOM 25802 C CA . LEU A 1 68 ? -1.514 13.059 -3.501 1.00 0.00 68 LEU A CA 16
ATOM 25803 C C . LEU A 1 68 ? -2.549 13.612 -2.528 1.00 0.00 68 LEU A C 16
ATOM 25804 O O . LEU A 1 68 ? -3.605 14.096 -2.937 1.00 0.00 68 LEU A O 16
ATOM 25820 N N . HIS A 1 69 ? -2.239 13.540 -1.237 1.00 0.00 69 HIS A N 16
ATOM 25821 C CA . HIS A 1 69 ? -3.141 14.037 -0.205 1.00 0.00 69 HIS A CA 16
ATOM 25822 C C . HIS A 1 69 ? -4.492 13.332 -0.280 1.00 0.00 69 HIS A C 16
ATOM 25823 O O . HIS A 1 69 ? -5.543 13.974 -0.233 1.00 0.00 69 HIS A O 16
ATOM 25838 N N . THR A 1 70 ? -4.458 12.009 -0.397 1.00 0.00 70 THR A N 16
ATOM 25839 C CA . THR A 1 70 ? -5.680 11.217 -0.481 1.00 0.00 70 THR A CA 16
ATOM 25840 C C . THR A 1 70 ? -5.474 9.826 0.105 1.00 0.00 70 THR A C 16
ATOM 25841 O O . THR A 1 70 ? -4.442 9.195 -0.118 1.00 0.00 70 THR A O 16
ATOM 25852 N N . ASN A 1 71 ? -6.464 9.351 0.854 1.00 0.00 71 ASN A N 16
ATOM 25853 C CA . ASN A 1 71 ? -6.392 8.032 1.472 1.00 0.00 71 ASN A CA 16
ATOM 25854 C C . ASN A 1 71 ? -6.679 6.936 0.450 1.00 0.00 71 ASN A C 16
ATOM 25855 O O . ASN A 1 71 ? -7.809 6.786 -0.015 1.00 0.00 71 ASN A O 16
ATOM 25866 N N . TYR A 1 72 ? -5.647 6.172 0.105 1.00 0.00 72 TYR A N 16
ATOM 25867 C CA . TYR A 1 72 ? -5.789 5.091 -0.863 1.00 0.00 72 TYR A CA 16
ATOM 25868 C C . TYR A 1 72 ? -5.680 3.731 -0.180 1.00 0.00 72 TYR A C 16
ATOM 25869 O O . TYR A 1 72 ? -4.734 3.469 0.563 1.00 0.00 72 TYR A O 16
ATOM 25887 N N . THR A 1 73 ? -6.657 2.867 -0.438 1.00 0.00 73 THR A N 16
ATOM 25888 C CA . THR A 1 73 ? -6.674 1.534 0.151 1.00 0.00 73 THR A CA 16
ATOM 25889 C C . THR A 1 73 ? -6.277 0.477 -0.872 1.00 0.00 73 THR A C 16
ATOM 25890 O O . THR A 1 73 ? -6.935 0.315 -1.899 1.00 0.00 73 THR A O 16
ATOM 25901 N N . ALA A 1 74 ? -5.197 -0.242 -0.584 1.00 0.00 74 ALA A N 16
ATOM 25902 C CA . ALA A 1 74 ? -4.714 -1.288 -1.478 1.00 0.00 74 ALA A CA 16
ATOM 25903 C C . ALA A 1 74 ? -4.943 -2.671 -0.881 1.00 0.00 74 ALA A C 16
ATOM 25904 O O . ALA A 1 74 ? -4.787 -2.873 0.324 1.00 0.00 74 ALA A O 16
ATOM 25911 N N . THR A 1 75 ? -5.318 -3.623 -1.730 1.00 0.00 75 THR A N 16
ATOM 25912 C CA . THR A 1 75 ? -5.571 -4.988 -1.286 1.00 0.00 75 THR A CA 16
ATOM 25913 C C . THR A 1 75 ? -4.897 -6.000 -2.206 1.00 0.00 75 THR A C 16
ATOM 25914 O O . THR A 1 75 ? -5.183 -6.053 -3.402 1.00 0.00 75 THR A O 16
ATOM 25925 N N . VAL A 1 76 ? -4.001 -6.803 -1.640 1.00 0.00 76 VAL A N 16
ATOM 25926 C CA . VAL A 1 76 ? -3.289 -7.815 -2.410 1.00 0.00 76 VAL A CA 16
ATOM 25927 C C . VAL A 1 76 ? -3.808 -9.213 -2.095 1.00 0.00 76 VAL A C 16
ATOM 25928 O O . VAL A 1 76 ? -4.297 -9.471 -0.994 1.00 0.00 76 VAL A O 16
ATOM 25941 N N . ARG A 1 77 ? -3.700 -10.112 -3.066 1.00 0.00 77 ARG A N 16
ATOM 25942 C CA . ARG A 1 77 ? -4.160 -11.484 -2.894 1.00 0.00 77 ARG A CA 16
ATOM 25943 C C . ARG A 1 77 ? -3.216 -12.465 -3.581 1.00 0.00 77 ARG A C 16
ATOM 25944 O O . ARG A 1 77 ? -2.310 -12.064 -4.310 1.00 0.00 77 ARG A O 16
ATOM 25965 N N . GLY A 1 78 ? -3.434 -13.755 -3.341 1.00 0.00 78 GLY A N 16
ATOM 25966 C CA . GLY A 1 78 ? -2.593 -14.774 -3.944 1.00 0.00 78 GLY A CA 16
ATOM 25967 C C . GLY A 1 78 ? -3.392 -15.786 -4.743 1.00 0.00 78 GLY A C 16
ATOM 25968 O O . GLY A 1 78 ? -4.338 -16.386 -4.230 1.00 0.00 78 GLY A O 16
ATOM 25972 N N . LEU A 1 79 ? -3.012 -15.977 -6.001 1.00 0.00 79 LEU A N 16
ATOM 25973 C CA . LEU A 1 79 ? -3.700 -16.922 -6.873 1.00 0.00 79 LEU A CA 16
ATOM 25974 C C . LEU A 1 79 ? -2.974 -18.263 -6.903 1.00 0.00 79 LEU A C 16
ATOM 25975 O O . LEU A 1 79 ? -1.949 -18.410 -7.569 1.00 0.00 79 LEU A O 16
ATOM 25991 N N . ARG A 1 80 ? -3.513 -19.239 -6.178 1.00 0.00 80 ARG A N 16
ATOM 25992 C CA . ARG A 1 80 ? -2.916 -20.567 -6.123 1.00 0.00 80 ARG A CA 16
ATOM 25993 C C . ARG A 1 80 ? -3.908 -21.628 -6.590 1.00 0.00 80 ARG A C 16
ATOM 25994 O O . ARG A 1 80 ? -4.714 -22.128 -5.807 1.00 0.00 80 ARG A O 16
ATOM 26015 N N . GLY A 1 81 ? -3.842 -21.967 -7.875 1.00 0.00 81 GLY A N 16
ATOM 26016 C CA . GLY A 1 81 ? -4.740 -22.967 -8.425 1.00 0.00 81 GLY A CA 16
ATOM 26017 C C . GLY A 1 81 ? -6.183 -22.501 -8.443 1.00 0.00 81 GLY A C 16
ATOM 26018 O O . GLY A 1 81 ? -6.471 -21.306 -8.502 1.00 0.00 81 GLY A O 16
ATOM 26022 N N . PRO A 1 82 ? -7.118 -23.461 -8.395 1.00 0.00 82 PRO A N 16
ATOM 26023 C CA . PRO A 1 82 ? -8.554 -23.169 -8.406 1.00 0.00 82 PRO A CA 16
ATOM 26024 C C . PRO A 1 82 ? -9.022 -22.510 -7.113 1.00 0.00 82 PRO A C 16
ATOM 26025 O O . PRO A 1 82 ? -10.211 -22.254 -6.930 1.00 0.00 82 PRO A O 16
ATOM 26036 N N . ASN A 1 83 ? -8.078 -22.237 -6.218 1.00 0.00 83 ASN A N 16
ATOM 26037 C CA . ASN A 1 83 ? -8.395 -21.608 -4.941 1.00 0.00 83 ASN A CA 16
ATOM 26038 C C . ASN A 1 83 ? -7.663 -20.278 -4.794 1.00 0.00 83 ASN A C 16
ATOM 26039 O O . ASN A 1 83 ? -6.858 -19.901 -5.647 1.00 0.00 83 ASN A O 16
ATOM 26050 N N . LEU A 1 84 ? -7.948 -19.568 -3.707 1.00 0.00 84 LEU A N 16
ATOM 26051 C CA . LEU A 1 84 ? -7.318 -18.279 -3.448 1.00 0.00 84 LEU A CA 16
ATOM 26052 C C . LEU A 1 84 ? -6.705 -18.245 -2.051 1.00 0.00 84 LEU A C 16
ATOM 26053 O O . LEU A 1 84 ? -6.976 -19.111 -1.220 1.00 0.00 84 LEU A O 16
ATOM 26069 N N . THR A 1 85 ? -5.877 -17.235 -1.800 1.00 0.00 85 THR A N 16
ATOM 26070 C CA . THR A 1 85 ? -5.225 -17.086 -0.505 1.00 0.00 85 THR A CA 16
ATOM 26071 C C . THR A 1 85 ? -5.853 -15.953 0.300 1.00 0.00 85 THR A C 16
ATOM 26072 O O . THR A 1 85 ? -6.764 -15.273 -0.173 1.00 0.00 85 THR A O 16
ATOM 26083 N N . SER A 1 86 ? -5.360 -15.756 1.519 1.00 0.00 86 SER A N 16
ATOM 26084 C CA . SER A 1 86 ? -5.876 -14.706 2.390 1.00 0.00 86 SER A CA 16
ATOM 26085 C C . SER A 1 86 ? -5.463 -13.328 1.884 1.00 0.00 86 SER A C 16
ATOM 26086 O O . SER A 1 86 ? -4.293 -13.064 1.606 1.00 0.00 86 SER A O 16
ATOM 26094 N N . PRO A 1 87 ? -6.447 -12.424 1.760 1.00 0.00 87 PRO A N 16
ATOM 26095 C CA . PRO A 1 87 ? -6.211 -11.057 1.286 1.00 0.00 87 PRO A CA 16
ATOM 26096 C C . PRO A 1 87 ? -5.437 -10.220 2.299 1.00 0.00 87 PRO A C 16
ATOM 26097 O O . PRO A 1 87 ? -5.553 -10.425 3.506 1.00 0.00 87 PRO A O 16
ATOM 26108 N N . ALA A 1 88 ? -4.649 -9.274 1.797 1.00 0.00 88 ALA A N 16
ATOM 26109 C CA . ALA A 1 88 ? -3.857 -8.403 2.657 1.00 0.00 88 ALA A CA 16
ATOM 26110 C C . ALA A 1 88 ? -3.894 -6.962 2.162 1.00 0.00 88 ALA A C 16
ATOM 26111 O O . ALA A 1 88 ? -3.410 -6.658 1.072 1.00 0.00 88 ALA A O 16
ATOM 26118 N N . SER A 1 89 ? -4.470 -6.077 2.969 1.00 0.00 89 SER A N 16
ATOM 26119 C CA . SER A 1 89 ? -4.574 -4.668 2.611 1.00 0.00 89 SER A CA 16
ATOM 26120 C C . SER A 1 89 ? -3.890 -3.790 3.655 1.00 0.00 89 SER A C 16
ATOM 26121 O O . SER A 1 89 ? -3.527 -4.259 4.733 1.00 0.00 89 SER A O 16
ATOM 26129 N N . ILE A 1 90 ? -3.719 -2.514 3.325 1.00 0.00 90 ILE A N 16
ATOM 26130 C CA . ILE A 1 90 ? -3.080 -1.570 4.234 1.00 0.00 90 ILE A CA 16
ATOM 26131 C C . ILE A 1 90 ? -3.480 -0.136 3.905 1.00 0.00 90 ILE A C 16
ATOM 26132 O O . ILE A 1 90 ? -3.868 0.171 2.778 1.00 0.00 90 ILE A O 16
ATOM 26148 N N . THR A 1 91 ? -3.380 0.743 4.898 1.00 0.00 91 THR A N 16
ATOM 26149 C CA . THR A 1 91 ? -3.730 2.146 4.716 1.00 0.00 91 THR A CA 16
ATOM 26150 C C . THR A 1 91 ? -2.487 3.029 4.730 1.00 0.00 91 THR A C 16
ATOM 26151 O O . THR A 1 91 ? -1.804 3.142 5.749 1.00 0.00 91 THR A O 16
ATOM 26162 N N . PHE A 1 92 ? -2.198 3.653 3.593 1.00 0.00 92 PHE A N 16
ATOM 26163 C CA . PHE A 1 92 ? -1.037 4.526 3.474 1.00 0.00 92 PHE A CA 16
ATOM 26164 C C . PHE A 1 92 ? -1.425 5.865 2.853 1.00 0.00 92 PHE A C 16
ATOM 26165 O O . PHE A 1 92 ? -2.401 5.960 2.110 1.00 0.00 92 PHE A O 16
ATOM 26182 N N . THR A 1 93 ? -0.650 6.902 3.164 1.00 0.00 93 THR A N 16
ATOM 26183 C CA . THR A 1 93 ? -0.913 8.236 2.640 1.00 0.00 93 THR A CA 16
ATOM 26184 C C . THR A 1 93 ? 0.112 8.620 1.578 1.00 0.00 93 THR A C 16
ATOM 26185 O O . THR A 1 93 ? 1.319 8.540 1.807 1.00 0.00 93 THR A O 16
ATOM 26196 N N . THR A 1 94 ? -0.377 9.038 0.414 1.00 0.00 94 THR A N 16
ATOM 26197 C CA . THR A 1 94 ? 0.497 9.435 -0.683 1.00 0.00 94 THR A CA 16
ATOM 26198 C C . THR A 1 94 ? 0.943 10.885 -0.534 1.00 0.00 94 THR A C 16
ATOM 26199 O O . THR A 1 94 ? 0.414 11.625 0.293 1.00 0.00 94 THR A O 16
ATOM 26210 N N . GLY A 1 95 ? 1.921 11.284 -1.342 1.00 0.00 95 GLY A N 16
ATOM 26211 C CA . GLY A 1 95 ? 2.421 12.645 -1.284 1.00 0.00 95 GLY A CA 16
ATOM 26212 C C . GLY A 1 95 ? 2.605 13.135 0.138 1.00 0.00 95 GLY A C 16
ATOM 26213 O O . GLY A 1 95 ? 2.178 14.238 0.483 1.00 0.00 95 GLY A O 16
ATOM 26217 N N . LEU A 1 96 ? 3.242 12.315 0.967 1.00 0.00 96 LEU A N 16
ATOM 26218 C CA . LEU A 1 96 ? 3.480 12.670 2.362 1.00 0.00 96 LEU A CA 16
ATOM 26219 C C . LEU A 1 96 ? 4.685 13.598 2.489 1.00 0.00 96 LEU A C 16
ATOM 26220 O O . LEU A 1 96 ? 5.057 13.998 3.592 1.00 0.00 96 LEU A O 16
ATOM 26236 N N . GLU A 1 97 ? 5.287 13.937 1.353 1.00 0.00 97 GLU A N 16
ATOM 26237 C CA . GLU A 1 97 ? 6.448 14.819 1.339 1.00 0.00 97 GLU A CA 16
ATOM 26238 C C . GLU A 1 97 ? 6.056 16.241 1.727 1.00 0.00 97 GLU A C 16
ATOM 26239 O O . GLU A 1 97 ? 5.673 17.045 0.877 1.00 0.00 97 GLU A O 16
ATOM 26251 N N . ALA A 1 98 ? 6.152 16.544 3.017 1.00 0.00 98 ALA A N 16
ATOM 26252 C CA . ALA A 1 98 ? 5.809 17.869 3.518 1.00 0.00 98 ALA A CA 16
ATOM 26253 C C . ALA A 1 98 ? 6.864 18.377 4.496 1.00 0.00 98 ALA A C 16
ATOM 26254 O O . ALA A 1 98 ? 7.441 17.617 5.273 1.00 0.00 98 ALA A O 16
ATOM 26261 N N . PRO A 1 99 ? 7.124 19.692 4.456 1.00 0.00 99 PRO A N 16
ATOM 26262 C CA . PRO A 1 99 ? 8.111 20.330 5.331 1.00 0.00 99 PRO A CA 16
ATOM 26263 C C . PRO A 1 99 ? 7.659 20.363 6.788 1.00 0.00 99 PRO A C 16
ATOM 26264 O O . PRO A 1 99 ? 8.397 20.812 7.666 1.00 0.00 99 PRO A O 16
ATOM 26275 N N . ARG A 1 100 ? 6.446 19.885 7.036 1.00 0.00 100 ARG A N 16
ATOM 26276 C CA . ARG A 1 100 ? 5.896 19.861 8.387 1.00 0.00 100 ARG A CA 16
ATOM 26277 C C . ARG A 1 100 ? 6.002 18.464 8.992 1.00 0.00 100 ARG A C 16
ATOM 26278 O O . ARG A 1 100 ? 5.722 17.466 8.328 1.00 0.00 100 ARG A O 16
ATOM 26299 N N . ASP A 1 101 ? 6.409 18.402 10.255 1.00 0.00 101 ASP A N 16
ATOM 26300 C CA . ASP A 1 101 ? 6.551 17.128 10.951 1.00 0.00 101 ASP A CA 16
ATOM 26301 C C . ASP A 1 101 ? 5.434 16.167 10.559 1.00 0.00 101 ASP A C 16
ATOM 26302 O O . ASP A 1 101 ? 4.262 16.545 10.518 1.00 0.00 101 ASP A O 16
ATOM 26311 N N . LEU A 1 102 ? 5.803 14.924 10.272 1.00 0.00 102 LEU A N 16
ATOM 26312 C CA . LEU A 1 102 ? 4.831 13.908 9.882 1.00 0.00 102 LEU A CA 16
ATOM 26313 C C . LEU A 1 102 ? 4.713 12.828 10.953 1.00 0.00 102 LEU A C 16
ATOM 26314 O O . LEU A 1 102 ? 5.331 11.769 10.850 1.00 0.00 102 LEU A O 16
ATOM 26330 N N . GLU A 1 103 ? 3.915 13.105 11.979 1.00 0.00 103 GLU A N 16
ATOM 26331 C CA . GLU A 1 103 ? 3.715 12.156 13.068 1.00 0.00 103 GLU A CA 16
ATOM 26332 C C . GLU A 1 103 ? 2.561 12.592 13.966 1.00 0.00 103 GLU A C 16
ATOM 26333 O O . GLU A 1 103 ? 2.260 13.781 14.074 1.00 0.00 103 GLU A O 16
ATOM 26345 N N . ALA A 1 104 ? 1.917 11.622 14.607 1.00 0.00 104 ALA A N 16
ATOM 26346 C CA . ALA A 1 104 ? 0.798 11.906 15.496 1.00 0.00 104 ALA A CA 16
ATOM 26347 C C . ALA A 1 104 ? 1.224 11.828 16.959 1.00 0.00 104 ALA A C 16
ATOM 26348 O O . ALA A 1 104 ? 1.327 10.741 17.529 1.00 0.00 104 ALA A O 16
ATOM 26355 N N . LYS A 1 105 ? 1.472 12.985 17.560 1.00 0.00 105 LYS A N 16
ATOM 26356 C CA . LYS A 1 105 ? 1.887 13.050 18.957 1.00 0.00 105 LYS A CA 16
ATOM 26357 C C . LYS A 1 105 ? 1.306 14.283 19.641 1.00 0.00 105 LYS A C 16
ATOM 26358 O O . LYS A 1 105 ? 1.415 15.396 19.128 1.00 0.00 105 LYS A O 16
ATOM 26377 N N . GLU A 1 106 ? 0.693 14.077 20.803 1.00 0.00 106 GLU A N 16
ATOM 26378 C CA . GLU A 1 106 ? 0.096 15.173 21.556 1.00 0.00 106 GLU A CA 16
ATOM 26379 C C . GLU A 1 106 ? 1.052 15.674 22.636 1.00 0.00 106 GLU A C 16
ATOM 26380 O O . GLU A 1 106 ? 1.067 15.159 23.754 1.00 0.00 106 GLU A O 16
ATOM 26392 N N . VAL A 1 107 ? 1.848 16.681 22.292 1.00 0.00 107 VAL A N 16
ATOM 26393 C CA . VAL A 1 107 ? 2.806 17.253 23.231 1.00 0.00 107 VAL A CA 16
ATOM 26394 C C . VAL A 1 107 ? 2.211 18.450 23.963 1.00 0.00 107 VAL A C 16
ATOM 26395 O O . VAL A 1 107 ? 2.095 19.540 23.403 1.00 0.00 107 VAL A O 16
ATOM 26408 N N . THR A 1 108 ? 1.835 18.240 25.221 1.00 0.00 108 THR A N 16
ATOM 26409 C CA . THR A 1 108 ? 1.250 19.300 26.032 1.00 0.00 108 THR A CA 16
ATOM 26410 C C . THR A 1 108 ? 2.325 20.068 26.791 1.00 0.00 108 THR A C 16
ATOM 26411 O O . THR A 1 108 ? 3.091 19.501 27.573 1.00 0.00 108 THR A O 16
ATOM 26422 N N . PRO A 1 109 ? 2.388 21.387 26.560 1.00 0.00 109 PRO A N 16
ATOM 26423 C CA . PRO A 1 109 ? 3.367 22.261 27.214 1.00 0.00 109 PRO A CA 16
ATOM 26424 C C . PRO A 1 109 ? 3.082 22.436 28.702 1.00 0.00 109 PRO A C 16
ATOM 26425 O O . PRO A 1 109 ? 1.994 22.110 29.179 1.00 0.00 109 PRO A O 16
ATOM 26436 N N . SER A 1 110 ? 4.066 22.953 29.431 1.00 0.00 110 SER A N 16
ATOM 26437 C CA . SER A 1 110 ? 3.922 23.170 30.866 1.00 0.00 110 SER A CA 16
ATOM 26438 C C . SER A 1 110 ? 5.141 23.893 31.431 1.00 0.00 110 SER A C 16
ATOM 26439 O O . SER A 1 110 ? 6.169 24.015 30.767 1.00 0.00 110 SER A O 16
ATOM 26447 N N . GLY A 1 111 ? 5.016 24.374 32.665 1.00 0.00 111 GLY A N 16
ATOM 26448 C CA . GLY A 1 111 ? 6.113 25.080 33.300 1.00 0.00 111 GLY A CA 16
ATOM 26449 C C . GLY A 1 111 ? 6.045 25.018 34.813 1.00 0.00 111 GLY A C 16
ATOM 26450 O O . GLY A 1 111 ? 4.972 25.102 35.411 1.00 0.00 111 GLY A O 16
ATOM 26454 N N . PRO A 1 112 ? 7.212 24.864 35.456 1.00 0.00 112 PRO A N 16
ATOM 26455 C CA . PRO A 1 112 ? 7.306 24.786 36.916 1.00 0.00 112 PRO A CA 16
ATOM 26456 C C . PRO A 1 112 ? 6.998 26.119 37.590 1.00 0.00 112 PRO A C 16
ATOM 26457 O O . PRO A 1 112 ? 7.247 27.183 37.024 1.00 0.00 112 PRO A O 16
ATOM 26468 N N . SER A 1 113 ? 6.455 26.053 38.801 1.00 0.00 113 SER A N 16
ATOM 26469 C CA . SER A 1 113 ? 6.110 27.255 39.551 1.00 0.00 113 SER A CA 16
ATOM 26470 C C . SER A 1 113 ? 7.119 27.509 40.667 1.00 0.00 113 SER A C 16
ATOM 26471 O O . SER A 1 113 ? 7.511 26.589 41.385 1.00 0.00 113 SER A O 16
ATOM 26479 N N . SER A 1 114 ? 7.535 28.763 40.806 1.00 0.00 114 SER A N 16
ATOM 26480 C CA . SER A 1 114 ? 8.501 29.139 41.832 1.00 0.00 114 SER A CA 16
ATOM 26481 C C . SER A 1 114 ? 7.793 29.571 43.113 1.00 0.00 114 SER A C 16
ATOM 26482 O O . SER A 1 114 ? 6.626 29.958 43.090 1.00 0.00 114 SER A O 16
ATOM 26490 N N . GLY A 1 115 ? 8.511 29.501 44.231 1.00 0.00 115 GLY A N 16
ATOM 26491 C CA . GLY A 1 115 ? 7.936 29.888 45.506 1.00 0.00 115 GLY A CA 16
ATOM 26492 C C . GLY A 1 115 ? 6.959 28.858 46.038 1.00 0.00 115 GLY A C 16
ATOM 26493 O O . GLY A 1 115 ? 5.760 29.116 46.123 1.00 0.00 115 GLY A O 16
ATOM 26497 N N . GLY A 1 1 ? 1.495 -27.401 11.585 1.00 0.00 1 GLY A N 17
ATOM 26498 C CA . GLY A 1 1 ? 2.497 -26.414 11.945 1.00 0.00 1 GLY A CA 17
ATOM 26499 C C . GLY A 1 1 ? 2.120 -25.633 13.188 1.00 0.00 1 GLY A C 17
ATOM 26500 O O . GLY A 1 1 ? 1.370 -24.659 13.114 1.00 0.00 1 GLY A O 17
ATOM 26504 N N . SER A 1 2 ? 2.639 -26.060 14.335 1.00 0.00 2 SER A N 17
ATOM 26505 C CA . SER A 1 2 ? 2.349 -25.397 15.600 1.00 0.00 2 SER A CA 17
ATOM 26506 C C . SER A 1 2 ? 2.675 -23.909 15.521 1.00 0.00 2 SER A C 17
ATOM 26507 O O . SER A 1 2 ? 3.809 -23.497 15.772 1.00 0.00 2 SER A O 17
ATOM 26515 N N . SER A 1 3 ? 1.675 -23.107 15.171 1.00 0.00 3 SER A N 17
ATOM 26516 C CA . SER A 1 3 ? 1.855 -21.665 15.055 1.00 0.00 3 SER A CA 17
ATOM 26517 C C . SER A 1 3 ? 0.637 -20.919 15.593 1.00 0.00 3 SER A C 17
ATOM 26518 O O . SER A 1 3 ? -0.467 -21.459 15.631 1.00 0.00 3 SER A O 17
ATOM 26526 N N . GLY A 1 4 ? 0.849 -19.674 16.007 1.00 0.00 4 GLY A N 17
ATOM 26527 C CA . GLY A 1 4 ? -0.239 -18.874 16.538 1.00 0.00 4 GLY A CA 17
ATOM 26528 C C . GLY A 1 4 ? -1.257 -18.504 15.478 1.00 0.00 4 GLY A C 17
ATOM 26529 O O . GLY A 1 4 ? -2.213 -19.242 15.241 1.00 0.00 4 GLY A O 17
ATOM 26533 N N . SER A 1 5 ? -1.053 -17.357 14.839 1.00 0.00 5 SER A N 17
ATOM 26534 C CA . SER A 1 5 ? -1.963 -16.887 13.801 1.00 0.00 5 SER A CA 17
ATOM 26535 C C . SER A 1 5 ? -2.150 -17.948 12.720 1.00 0.00 5 SER A C 17
ATOM 26536 O O . SER A 1 5 ? -1.303 -18.823 12.542 1.00 0.00 5 SER A O 17
ATOM 26544 N N . SER A 1 6 ? -3.264 -17.862 12.001 1.00 0.00 6 SER A N 17
ATOM 26545 C CA . SER A 1 6 ? -3.564 -18.816 10.940 1.00 0.00 6 SER A CA 17
ATOM 26546 C C . SER A 1 6 ? -2.369 -18.986 10.007 1.00 0.00 6 SER A C 17
ATOM 26547 O O . SER A 1 6 ? -1.421 -18.203 10.045 1.00 0.00 6 SER A O 17
ATOM 26555 N N . GLY A 1 7 ? -2.422 -20.017 9.169 1.00 0.00 7 GLY A N 17
ATOM 26556 C CA . GLY A 1 7 ? -1.338 -20.273 8.239 1.00 0.00 7 GLY A CA 17
ATOM 26557 C C . GLY A 1 7 ? -1.782 -20.175 6.792 1.00 0.00 7 GLY A C 17
ATOM 26558 O O . GLY A 1 7 ? -2.003 -21.181 6.119 1.00 0.00 7 GLY A O 17
ATOM 26562 N N . PRO A 1 8 ? -1.918 -18.937 6.293 1.00 0.00 8 PRO A N 17
ATOM 26563 C CA . PRO A 1 8 ? -2.341 -18.682 4.913 1.00 0.00 8 PRO A CA 17
ATOM 26564 C C . PRO A 1 8 ? -1.274 -19.078 3.898 1.00 0.00 8 PRO A C 17
ATOM 26565 O O . PRO A 1 8 ? -0.137 -19.378 4.264 1.00 0.00 8 PRO A O 17
ATOM 26576 N N . ASP A 1 9 ? -1.647 -19.078 2.624 1.00 0.00 9 ASP A N 17
ATOM 26577 C CA . ASP A 1 9 ? -0.721 -19.435 1.555 1.00 0.00 9 ASP A CA 17
ATOM 26578 C C . ASP A 1 9 ? -0.430 -18.233 0.664 1.00 0.00 9 ASP A C 17
ATOM 26579 O O . ASP A 1 9 ? 0.183 -18.366 -0.395 1.00 0.00 9 ASP A O 17
ATOM 26588 N N . GLY A 1 10 ? -0.872 -17.057 1.100 1.00 0.00 10 GLY A N 17
ATOM 26589 C CA . GLY A 1 10 ? -0.649 -15.847 0.329 1.00 0.00 10 GLY A CA 17
ATOM 26590 C C . GLY A 1 10 ? 0.218 -14.843 1.062 1.00 0.00 10 GLY A C 17
ATOM 26591 O O . GLY A 1 10 ? 0.886 -15.169 2.044 1.00 0.00 10 GLY A O 17
ATOM 26595 N N . PRO A 1 11 ? 0.216 -13.592 0.583 1.00 0.00 11 PRO A N 17
ATOM 26596 C CA . PRO A 1 11 ? 1.004 -12.511 1.183 1.00 0.00 11 PRO A CA 17
ATOM 26597 C C . PRO A 1 11 ? 0.469 -12.094 2.548 1.00 0.00 11 PRO A C 17
ATOM 26598 O O . PRO A 1 11 ? -0.704 -11.741 2.687 1.00 0.00 11 PRO A O 17
ATOM 26609 N N . THR A 1 12 ? 1.334 -12.134 3.556 1.00 0.00 12 THR A N 17
ATOM 26610 C CA . THR A 1 12 ? 0.948 -11.759 4.911 1.00 0.00 12 THR A CA 17
ATOM 26611 C C . THR A 1 12 ? 1.897 -10.714 5.484 1.00 0.00 12 THR A C 17
ATOM 26612 O O . THR A 1 12 ? 2.921 -10.394 4.880 1.00 0.00 12 THR A O 17
ATOM 26623 N N . GLN A 1 13 ? 1.552 -10.185 6.654 1.00 0.00 13 GLN A N 17
ATOM 26624 C CA . GLN A 1 13 ? 2.374 -9.175 7.308 1.00 0.00 13 GLN A CA 17
ATOM 26625 C C . GLN A 1 13 ? 2.591 -7.974 6.394 1.00 0.00 13 GLN A C 17
ATOM 26626 O O . GLN A 1 13 ? 3.676 -7.391 6.363 1.00 0.00 13 GLN A O 17
ATOM 26640 N N . LEU A 1 14 ? 1.553 -7.608 5.650 1.00 0.00 14 LEU A N 17
ATOM 26641 C CA . LEU A 1 14 ? 1.629 -6.476 4.733 1.00 0.00 14 LEU A CA 17
ATOM 26642 C C . LEU A 1 14 ? 1.894 -5.178 5.491 1.00 0.00 14 LEU A C 17
ATOM 26643 O O . LEU A 1 14 ? 1.200 -4.859 6.456 1.00 0.00 14 LEU A O 17
ATOM 26659 N N . ARG A 1 15 ? 2.902 -4.435 5.047 1.00 0.00 15 ARG A N 17
ATOM 26660 C CA . ARG A 1 15 ? 3.259 -3.173 5.683 1.00 0.00 15 ARG A CA 17
ATOM 26661 C C . ARG A 1 15 ? 3.662 -2.134 4.641 1.00 0.00 15 ARG A C 17
ATOM 26662 O O . ARG A 1 15 ? 3.936 -2.469 3.489 1.00 0.00 15 ARG A O 17
ATOM 26683 N N . ALA A 1 16 ? 3.694 -0.870 5.054 1.00 0.00 16 ALA A N 17
ATOM 26684 C CA . ALA A 1 16 ? 4.065 0.217 4.156 1.00 0.00 16 ALA A CA 17
ATOM 26685 C C . ALA A 1 16 ? 5.236 1.016 4.717 1.00 0.00 16 ALA A C 17
ATOM 26686 O O . ALA A 1 16 ? 5.076 1.798 5.654 1.00 0.00 16 ALA A O 17
ATOM 26693 N N . LEU A 1 17 ? 6.415 0.814 4.138 1.00 0.00 17 LEU A N 17
ATOM 26694 C CA . LEU A 1 17 ? 7.615 1.515 4.580 1.00 0.00 17 LEU A CA 17
ATOM 26695 C C . LEU A 1 17 ? 7.573 2.983 4.164 1.00 0.00 17 LEU A C 17
ATOM 26696 O O . LEU A 1 17 ? 6.873 3.350 3.221 1.00 0.00 17 LEU A O 17
ATOM 26712 N N . ASN A 1 18 ? 8.328 3.814 4.872 1.00 0.00 18 ASN A N 17
ATOM 26713 C CA . ASN A 1 18 ? 8.378 5.242 4.576 1.00 0.00 18 ASN A CA 17
ATOM 26714 C C . ASN A 1 18 ? 9.284 5.517 3.379 1.00 0.00 18 ASN A C 17
ATOM 26715 O O . ASN A 1 18 ? 10.485 5.744 3.535 1.00 0.00 18 ASN A O 17
ATOM 26726 N N . LEU A 1 19 ? 8.700 5.496 2.185 1.00 0.00 19 LEU A N 17
ATOM 26727 C CA . LEU A 1 19 ? 9.455 5.744 0.962 1.00 0.00 19 LEU A CA 17
ATOM 26728 C C . LEU A 1 19 ? 9.396 7.220 0.576 1.00 0.00 19 LEU A C 17
ATOM 26729 O O . LEU A 1 19 ? 8.588 7.981 1.109 1.00 0.00 19 LEU A O 17
ATOM 26745 N N . THR A 1 20 ? 10.259 7.616 -0.354 1.00 0.00 20 THR A N 17
ATOM 26746 C CA . THR A 1 20 ? 10.306 8.999 -0.812 1.00 0.00 20 THR A CA 17
ATOM 26747 C C . THR A 1 20 ? 8.905 9.542 -1.066 1.00 0.00 20 THR A C 17
ATOM 26748 O O . THR A 1 20 ? 8.180 9.036 -1.921 1.00 0.00 20 THR A O 17
ATOM 26759 N N . GLU A 1 21 ? 8.531 10.576 -0.319 1.00 0.00 21 GLU A N 17
ATOM 26760 C CA . GLU A 1 21 ? 7.215 11.186 -0.465 1.00 0.00 21 GLU A CA 17
ATOM 26761 C C . GLU A 1 21 ? 6.894 11.443 -1.934 1.00 0.00 21 GLU A C 17
ATOM 26762 O O . GLU A 1 21 ? 7.277 12.469 -2.494 1.00 0.00 21 GLU A O 17
ATOM 26774 N N . GLY A 1 22 ? 6.189 10.501 -2.553 1.00 0.00 22 GLY A N 17
ATOM 26775 C CA . GLY A 1 22 ? 5.827 10.642 -3.951 1.00 0.00 22 GLY A CA 17
ATOM 26776 C C . GLY A 1 22 ? 5.399 9.329 -4.574 1.00 0.00 22 GLY A C 17
ATOM 26777 O O . GLY A 1 22 ? 4.295 9.218 -5.109 1.00 0.00 22 GLY A O 17
ATOM 26781 N N . PHE A 1 23 ? 6.274 8.331 -4.509 1.00 0.00 23 PHE A N 17
ATOM 26782 C CA . PHE A 1 23 ? 5.980 7.019 -5.075 1.00 0.00 23 PHE A CA 17
ATOM 26783 C C . PHE A 1 23 ? 5.873 5.965 -3.977 1.00 0.00 23 PHE A C 17
ATOM 26784 O O . PHE A 1 23 ? 6.874 5.572 -3.378 1.00 0.00 23 PHE A O 17
ATOM 26801 N N . ALA A 1 24 ? 4.651 5.512 -3.716 1.00 0.00 24 ALA A N 17
ATOM 26802 C CA . ALA A 1 24 ? 4.411 4.504 -2.692 1.00 0.00 24 ALA A CA 17
ATOM 26803 C C . ALA A 1 24 ? 4.249 3.120 -3.312 1.00 0.00 24 ALA A C 17
ATOM 26804 O O . ALA A 1 24 ? 3.710 2.980 -4.410 1.00 0.00 24 ALA A O 17
ATOM 26811 N N . VAL A 1 25 ? 4.718 2.099 -2.601 1.00 0.00 25 VAL A N 17
ATOM 26812 C CA . VAL A 1 25 ? 4.623 0.725 -3.081 1.00 0.00 25 VAL A CA 17
ATOM 26813 C C . VAL A 1 25 ? 4.151 -0.212 -1.976 1.00 0.00 25 VAL A C 17
ATOM 26814 O O . VAL A 1 25 ? 4.193 0.133 -0.794 1.00 0.00 25 VAL A O 17
ATOM 26827 N N . LEU A 1 26 ? 3.702 -1.399 -2.366 1.00 0.00 26 LEU A N 17
ATOM 26828 C CA . LEU A 1 26 ? 3.222 -2.389 -1.408 1.00 0.00 26 LEU A CA 17
ATOM 26829 C C . LEU A 1 26 ? 4.335 -3.355 -1.018 1.00 0.00 26 LEU A C 17
ATOM 26830 O O . LEU A 1 26 ? 5.231 -3.640 -1.815 1.00 0.00 26 LEU A O 17
ATOM 26846 N N . HIS A 1 27 ? 4.272 -3.860 0.210 1.00 0.00 27 HIS A N 17
ATOM 26847 C CA . HIS A 1 27 ? 5.274 -4.797 0.704 1.00 0.00 27 HIS A CA 17
ATOM 26848 C C . HIS A 1 27 ? 4.613 -5.968 1.424 1.00 0.00 27 HIS A C 17
ATOM 26849 O O . HIS A 1 27 ? 3.923 -5.784 2.426 1.00 0.00 27 HIS A O 17
ATOM 26864 N N . TRP A 1 28 ? 4.829 -7.173 0.907 1.00 0.00 28 TRP A N 17
ATOM 26865 C CA . TRP A 1 28 ? 4.253 -8.374 1.502 1.00 0.00 28 TRP A CA 17
ATOM 26866 C C . TRP A 1 28 ? 5.322 -9.438 1.720 1.00 0.00 28 TRP A C 17
ATOM 26867 O O . TRP A 1 28 ? 6.338 -9.466 1.025 1.00 0.00 28 TRP A O 17
ATOM 26888 N N . LYS A 1 29 ? 5.089 -10.315 2.691 1.00 0.00 29 LYS A N 17
ATOM 26889 C CA . LYS A 1 29 ? 6.031 -11.384 3.002 1.00 0.00 29 LYS A CA 17
ATOM 26890 C C . LYS A 1 29 ? 5.677 -12.658 2.242 1.00 0.00 29 LYS A C 17
ATOM 26891 O O . LYS A 1 29 ? 4.579 -13.200 2.369 1.00 0.00 29 LYS A O 17
ATOM 26910 N N . PRO A 1 30 ? 6.628 -13.150 1.435 1.00 0.00 30 PRO A N 17
ATOM 26911 C CA . PRO A 1 30 ? 6.441 -14.368 0.641 1.00 0.00 30 PRO A CA 17
ATOM 26912 C C . PRO A 1 30 ? 6.390 -15.622 1.507 1.00 0.00 30 PRO A C 17
ATOM 26913 O O . PRO A 1 30 ? 7.325 -15.937 2.243 1.00 0.00 30 PRO A O 17
ATOM 26924 N N . PRO A 1 31 ? 5.272 -16.357 1.419 1.00 0.00 31 PRO A N 17
ATOM 26925 C CA . PRO A 1 31 ? 5.072 -17.590 2.187 1.00 0.00 31 PRO A CA 17
ATOM 26926 C C . PRO A 1 31 ? 5.972 -18.724 1.708 1.00 0.00 31 PRO A C 17
ATOM 26927 O O . PRO A 1 31 ? 6.502 -18.680 0.598 1.00 0.00 31 PRO A O 17
ATOM 26938 N N . GLN A 1 32 ? 6.139 -19.737 2.551 1.00 0.00 32 GLN A N 17
ATOM 26939 C CA . GLN A 1 32 ? 6.976 -20.882 2.212 1.00 0.00 32 GLN A CA 17
ATOM 26940 C C . GLN A 1 32 ? 6.893 -21.195 0.721 1.00 0.00 32 GLN A C 17
ATOM 26941 O O . GLN A 1 32 ? 7.910 -21.260 0.033 1.00 0.00 32 GLN A O 17
ATOM 26955 N N . ASN A 1 33 ? 5.673 -21.387 0.229 1.00 0.00 33 ASN A N 17
ATOM 26956 C CA . ASN A 1 33 ? 5.456 -21.695 -1.180 1.00 0.00 33 ASN A CA 17
ATOM 26957 C C . ASN A 1 33 ? 5.043 -20.446 -1.951 1.00 0.00 33 ASN A C 17
ATOM 26958 O O . ASN A 1 33 ? 4.040 -19.800 -1.644 1.00 0.00 33 ASN A O 17
ATOM 26969 N N . PRO A 1 34 ? 5.830 -20.096 -2.979 1.00 0.00 34 PRO A N 17
ATOM 26970 C CA . PRO A 1 34 ? 5.566 -18.923 -3.817 1.00 0.00 34 PRO A CA 17
ATOM 26971 C C . PRO A 1 34 ? 4.333 -19.105 -4.697 1.00 0.00 34 PRO A C 17
ATOM 26972 O O . PRO A 1 34 ? 4.273 -20.021 -5.517 1.00 0.00 34 PRO A O 17
ATOM 26983 N N . VAL A 1 35 ? 3.351 -18.227 -4.520 1.00 0.00 35 VAL A N 17
ATOM 26984 C CA . VAL A 1 35 ? 2.121 -18.290 -5.299 1.00 0.00 35 VAL A CA 17
ATOM 26985 C C . VAL A 1 35 ? 2.401 -18.100 -6.786 1.00 0.00 35 VAL A C 17
ATOM 26986 O O . VAL A 1 35 ? 3.551 -17.943 -7.197 1.00 0.00 35 VAL A O 17
ATOM 26999 N N . ASP A 1 36 ? 1.342 -18.115 -7.589 1.00 0.00 36 ASP A N 17
ATOM 27000 C CA . ASP A 1 36 ? 1.473 -17.942 -9.030 1.00 0.00 36 ASP A CA 17
ATOM 27001 C C . ASP A 1 36 ? 1.434 -16.464 -9.407 1.00 0.00 36 ASP A C 17
ATOM 27002 O O . ASP A 1 36 ? 2.376 -15.937 -9.999 1.00 0.00 36 ASP A O 17
ATOM 27011 N N . THR A 1 37 ? 0.335 -15.800 -9.061 1.00 0.00 37 THR A N 17
ATOM 27012 C CA . THR A 1 37 ? 0.171 -14.384 -9.365 1.00 0.00 37 THR A CA 17
ATOM 27013 C C . THR A 1 37 ? -0.532 -13.656 -8.225 1.00 0.00 37 THR A C 17
ATOM 27014 O O . THR A 1 37 ? -1.408 -14.216 -7.564 1.00 0.00 37 THR A O 17
ATOM 27025 N N . TYR A 1 38 ? -0.147 -12.405 -8.000 1.00 0.00 38 TYR A N 17
ATOM 27026 C CA . TYR A 1 38 ? -0.740 -11.600 -6.939 1.00 0.00 38 TYR A CA 17
ATOM 27027 C C . TYR A 1 38 ? -1.787 -10.644 -7.501 1.00 0.00 38 TYR A C 17
ATOM 27028 O O . TYR A 1 38 ? -1.535 -9.931 -8.474 1.00 0.00 38 TYR A O 17
ATOM 27046 N N . ASP A 1 39 ? -2.963 -10.633 -6.882 1.00 0.00 39 ASP A N 17
ATOM 27047 C CA . ASP A 1 39 ? -4.049 -9.764 -7.318 1.00 0.00 39 ASP A CA 17
ATOM 27048 C C . ASP A 1 39 ? -4.088 -8.485 -6.488 1.00 0.00 39 ASP A C 17
ATOM 27049 O O . ASP A 1 39 ? -4.491 -8.501 -5.324 1.00 0.00 39 ASP A O 17
ATOM 27058 N N . ILE A 1 40 ? -3.666 -7.380 -7.093 1.00 0.00 40 ILE A N 17
ATOM 27059 C CA . ILE A 1 40 ? -3.653 -6.093 -6.408 1.00 0.00 40 ILE A CA 17
ATOM 27060 C C . ILE A 1 40 ? -4.772 -5.190 -6.915 1.00 0.00 40 ILE A C 17
ATOM 27061 O O . ILE A 1 40 ? -5.007 -5.092 -8.119 1.00 0.00 40 ILE A O 17
ATOM 27077 N N . GLN A 1 41 ? -5.458 -4.530 -5.987 1.00 0.00 41 GLN A N 17
ATOM 27078 C CA . GLN A 1 41 ? -6.552 -3.633 -6.342 1.00 0.00 41 GLN A CA 17
ATOM 27079 C C . GLN A 1 41 ? -6.484 -2.345 -5.528 1.00 0.00 41 GLN A C 17
ATOM 27080 O O . GLN A 1 41 ? -6.596 -2.364 -4.303 1.00 0.00 41 GLN A O 17
ATOM 27094 N N . VAL A 1 42 ? -6.299 -1.224 -6.220 1.00 0.00 42 VAL A N 17
ATOM 27095 C CA . VAL A 1 42 ? -6.217 0.075 -5.562 1.00 0.00 42 VAL A CA 17
ATOM 27096 C C . VAL A 1 42 ? -7.455 0.917 -5.851 1.00 0.00 42 VAL A C 17
ATOM 27097 O O . VAL A 1 42 ? -7.862 1.068 -7.003 1.00 0.00 42 VAL A O 17
ATOM 27110 N N . THR A 1 43 ? -8.051 1.465 -4.796 1.00 0.00 43 THR A N 17
ATOM 27111 C CA . THR A 1 43 ? -9.243 2.292 -4.935 1.00 0.00 43 THR A CA 17
ATOM 27112 C C . THR A 1 43 ? -9.272 3.397 -3.887 1.00 0.00 43 THR A C 17
ATOM 27113 O O . THR A 1 43 ? -8.414 3.452 -3.006 1.00 0.00 43 THR A O 17
ATOM 27124 N N . ALA A 1 44 ? -10.262 4.276 -3.987 1.00 0.00 44 ALA A N 17
ATOM 27125 C CA . ALA A 1 44 ? -10.404 5.379 -3.045 1.00 0.00 44 ALA A CA 17
ATOM 27126 C C . ALA A 1 44 ? -11.754 6.070 -3.207 1.00 0.00 44 ALA A C 17
ATOM 27127 O O . ALA A 1 44 ? -12.412 5.965 -4.242 1.00 0.00 44 ALA A O 17
ATOM 27134 N N . PRO A 1 45 ? -12.179 6.794 -2.161 1.00 0.00 45 PRO A N 17
ATOM 27135 C CA . PRO A 1 45 ? -13.454 7.517 -2.163 1.00 0.00 45 PRO A CA 17
ATOM 27136 C C . PRO A 1 45 ? -13.440 8.712 -3.110 1.00 0.00 45 PRO A C 17
ATOM 27137 O O . PRO A 1 45 ? -14.475 9.327 -3.363 1.00 0.00 45 PRO A O 17
ATOM 27148 N N . GLY A 1 46 ? -12.261 9.037 -3.631 1.00 0.00 46 GLY A N 17
ATOM 27149 C CA . GLY A 1 46 ? -12.136 10.157 -4.545 1.00 0.00 46 GLY A CA 17
ATOM 27150 C C . GLY A 1 46 ? -11.064 9.933 -5.593 1.00 0.00 46 GLY A C 17
ATOM 27151 O O . GLY A 1 46 ? -10.354 10.864 -5.973 1.00 0.00 46 GLY A O 17
ATOM 27155 N N . ALA A 1 47 ? -10.944 8.695 -6.060 1.00 0.00 47 ALA A N 17
ATOM 27156 C CA . ALA A 1 47 ? -9.951 8.353 -7.071 1.00 0.00 47 ALA A CA 17
ATOM 27157 C C . ALA A 1 47 ? -10.427 7.191 -7.937 1.00 0.00 47 ALA A C 17
ATOM 27158 O O . ALA A 1 47 ? -11.248 6.373 -7.523 1.00 0.00 47 ALA A O 17
ATOM 27165 N N . PRO A 1 48 ? -9.901 7.116 -9.169 1.00 0.00 48 PRO A N 17
ATOM 27166 C CA . PRO A 1 48 ? -10.258 6.059 -10.118 1.00 0.00 48 PRO A CA 17
ATOM 27167 C C . PRO A 1 48 ? -9.717 4.696 -9.699 1.00 0.00 48 PRO A C 17
ATOM 27168 O O . PRO A 1 48 ? -8.652 4.584 -9.093 1.00 0.00 48 PRO A O 17
ATOM 27179 N N . PRO A 1 49 ? -10.467 3.634 -10.027 1.00 0.00 49 PRO A N 17
ATOM 27180 C CA . PRO A 1 49 ? -10.082 2.259 -9.695 1.00 0.00 49 PRO A CA 17
ATOM 27181 C C . PRO A 1 49 ? -8.880 1.783 -10.502 1.00 0.00 49 PRO A C 17
ATOM 27182 O O . PRO A 1 49 ? -8.717 2.149 -11.667 1.00 0.00 49 PRO A O 17
ATOM 27193 N N . LEU A 1 50 ? -8.041 0.964 -9.877 1.00 0.00 50 LEU A N 17
ATOM 27194 C CA . LEU A 1 50 ? -6.852 0.437 -10.539 1.00 0.00 50 LEU A CA 17
ATOM 27195 C C . LEU A 1 50 ? -6.764 -1.078 -10.374 1.00 0.00 50 LEU A C 17
ATOM 27196 O O . LEU A 1 50 ? -6.972 -1.604 -9.281 1.00 0.00 50 LEU A O 17
ATOM 27212 N N . GLN A 1 51 ? -6.453 -1.769 -11.465 1.00 0.00 51 GLN A N 17
ATOM 27213 C CA . GLN A 1 51 ? -6.336 -3.222 -11.440 1.00 0.00 51 GLN A CA 17
ATOM 27214 C C . GLN A 1 51 ? -5.058 -3.677 -12.138 1.00 0.00 51 GLN A C 17
ATOM 27215 O O . GLN A 1 51 ? -4.781 -3.282 -13.269 1.00 0.00 51 GLN A O 17
ATOM 27229 N N . ALA A 1 52 ? -4.281 -4.512 -11.454 1.00 0.00 52 ALA A N 17
ATOM 27230 C CA . ALA A 1 52 ? -3.033 -5.022 -12.008 1.00 0.00 52 ALA A CA 17
ATOM 27231 C C . ALA A 1 52 ? -2.707 -6.403 -11.447 1.00 0.00 52 ALA A C 17
ATOM 27232 O O . ALA A 1 52 ? -3.374 -6.883 -10.532 1.00 0.00 52 ALA A O 17
ATOM 27239 N N . GLU A 1 53 ? -1.678 -7.034 -12.004 1.00 0.00 53 GLU A N 17
ATOM 27240 C CA . GLU A 1 53 ? -1.265 -8.359 -11.559 1.00 0.00 53 GLU A CA 17
ATOM 27241 C C . GLU A 1 53 ? 0.242 -8.539 -11.708 1.00 0.00 53 GLU A C 17
ATOM 27242 O O . GLU A 1 53 ? 0.879 -7.882 -12.532 1.00 0.00 53 GLU A O 17
ATOM 27254 N N . THR A 1 54 ? 0.809 -9.435 -10.905 1.00 0.00 54 THR A N 17
ATOM 27255 C CA . THR A 1 54 ? 2.241 -9.700 -10.945 1.00 0.00 54 THR A CA 17
ATOM 27256 C C . THR A 1 54 ? 2.541 -11.151 -10.586 1.00 0.00 54 THR A C 17
ATOM 27257 O O . THR A 1 54 ? 1.802 -11.798 -9.844 1.00 0.00 54 THR A O 17
ATOM 27268 N N . PRO A 1 55 ? 3.653 -11.676 -11.123 1.00 0.00 55 PRO A N 17
ATOM 27269 C CA . PRO A 1 55 ? 4.078 -13.056 -10.872 1.00 0.00 55 PRO A CA 17
ATOM 27270 C C . PRO A 1 55 ? 4.554 -13.264 -9.438 1.00 0.00 55 PRO A C 17
ATOM 27271 O O . PRO A 1 55 ? 5.097 -12.353 -8.816 1.00 0.00 55 PRO A O 17
ATOM 27282 N N . GLY A 1 56 ? 4.345 -14.471 -8.919 1.00 0.00 56 GLY A N 17
ATOM 27283 C CA . GLY A 1 56 ? 4.760 -14.777 -7.563 1.00 0.00 56 GLY A CA 17
ATOM 27284 C C . GLY A 1 56 ? 6.209 -14.414 -7.303 1.00 0.00 56 GLY A C 17
ATOM 27285 O O . GLY A 1 56 ? 6.566 -14.005 -6.199 1.00 0.00 56 GLY A O 17
ATOM 27289 N N . SER A 1 57 ? 7.046 -14.564 -8.324 1.00 0.00 57 SER A N 17
ATOM 27290 C CA . SER A 1 57 ? 8.466 -14.256 -8.199 1.00 0.00 57 SER A CA 17
ATOM 27291 C C . SER A 1 57 ? 8.669 -12.850 -7.644 1.00 0.00 57 SER A C 17
ATOM 27292 O O . SER A 1 57 ? 9.749 -12.512 -7.158 1.00 0.00 57 SER A O 17
ATOM 27300 N N . ALA A 1 58 ? 7.623 -12.033 -7.718 1.00 0.00 58 ALA A N 17
ATOM 27301 C CA . ALA A 1 58 ? 7.684 -10.665 -7.221 1.00 0.00 58 ALA A CA 17
ATOM 27302 C C . ALA A 1 58 ? 7.331 -10.603 -5.739 1.00 0.00 58 ALA A C 17
ATOM 27303 O O . ALA A 1 58 ? 6.585 -11.441 -5.233 1.00 0.00 58 ALA A O 17
ATOM 27310 N N . VAL A 1 59 ? 7.872 -9.605 -5.047 1.00 0.00 59 VAL A N 17
ATOM 27311 C CA . VAL A 1 59 ? 7.614 -9.433 -3.623 1.00 0.00 59 VAL A CA 17
ATOM 27312 C C . VAL A 1 59 ? 7.167 -8.009 -3.313 1.00 0.00 59 VAL A C 17
ATOM 27313 O O . VAL A 1 59 ? 7.156 -7.589 -2.156 1.00 0.00 59 VAL A O 17
ATOM 27326 N N . ASP A 1 60 ? 6.798 -7.272 -4.354 1.00 0.00 60 ASP A N 17
ATOM 27327 C CA . ASP A 1 60 ? 6.347 -5.894 -4.193 1.00 0.00 60 ASP A CA 17
ATOM 27328 C C . ASP A 1 60 ? 5.778 -5.352 -5.501 1.00 0.00 60 ASP A C 17
ATOM 27329 O O . ASP A 1 60 ? 6.220 -5.731 -6.586 1.00 0.00 60 ASP A O 17
ATOM 27338 N N . TYR A 1 61 ? 4.795 -4.466 -5.390 1.00 0.00 61 TYR A N 17
ATOM 27339 C CA . TYR A 1 61 ? 4.163 -3.875 -6.563 1.00 0.00 61 TYR A CA 17
ATOM 27340 C C . TYR A 1 61 ? 3.912 -2.384 -6.355 1.00 0.00 61 TYR A C 17
ATOM 27341 O O . TYR A 1 61 ? 3.016 -1.977 -5.616 1.00 0.00 61 TYR A O 17
ATOM 27359 N N . PRO A 1 62 ? 4.724 -1.551 -7.022 1.00 0.00 62 PRO A N 17
ATOM 27360 C CA . PRO A 1 62 ? 4.611 -0.092 -6.928 1.00 0.00 62 PRO A CA 17
ATOM 27361 C C . PRO A 1 62 ? 3.351 0.436 -7.605 1.00 0.00 62 PRO A C 17
ATOM 27362 O O . PRO A 1 62 ? 3.020 0.038 -8.722 1.00 0.00 62 PRO A O 17
ATOM 27373 N N . LEU A 1 63 ? 2.651 1.334 -6.921 1.00 0.00 63 LEU A N 17
ATOM 27374 C CA . LEU A 1 63 ? 1.426 1.919 -7.456 1.00 0.00 63 LEU A CA 17
ATOM 27375 C C . LEU A 1 63 ? 1.666 3.350 -7.927 1.00 0.00 63 LEU A C 17
ATOM 27376 O O . LEU A 1 63 ? 2.332 4.134 -7.250 1.00 0.00 63 LEU A O 17
ATOM 27392 N N . HIS A 1 64 ? 1.116 3.684 -9.091 1.00 0.00 64 HIS A N 17
ATOM 27393 C CA . HIS A 1 64 ? 1.269 5.022 -9.651 1.00 0.00 64 HIS A CA 17
ATOM 27394 C C . HIS A 1 64 ? -0.092 5.672 -9.882 1.00 0.00 64 HIS A C 17
ATOM 27395 O O . HIS A 1 64 ? -1.132 5.055 -9.652 1.00 0.00 64 HIS A O 17
ATOM 27410 N N . ASP A 1 65 ? -0.077 6.920 -10.337 1.00 0.00 65 ASP A N 17
ATOM 27411 C CA . ASP A 1 65 ? -1.309 7.654 -10.598 1.00 0.00 65 ASP A CA 17
ATOM 27412 C C . ASP A 1 65 ? -2.105 7.855 -9.313 1.00 0.00 65 ASP A C 17
ATOM 27413 O O . ASP A 1 65 ? -3.330 7.722 -9.301 1.00 0.00 65 ASP A O 17
ATOM 27422 N N . LEU A 1 66 ? -1.403 8.176 -8.232 1.00 0.00 66 LEU A N 17
ATOM 27423 C CA . LEU A 1 66 ? -2.043 8.396 -6.941 1.00 0.00 66 LEU A CA 17
ATOM 27424 C C . LEU A 1 66 ? -1.994 9.870 -6.551 1.00 0.00 66 LEU A C 17
ATOM 27425 O O . LEU A 1 66 ? -0.972 10.534 -6.722 1.00 0.00 66 LEU A O 17
ATOM 27441 N N . VAL A 1 67 ? -3.106 10.375 -6.025 1.00 0.00 67 VAL A N 17
ATOM 27442 C CA . VAL A 1 67 ? -3.188 11.770 -5.608 1.00 0.00 67 VAL A CA 17
ATOM 27443 C C . VAL A 1 67 ? -2.507 11.982 -4.261 1.00 0.00 67 VAL A C 17
ATOM 27444 O O . VAL A 1 67 ? -2.919 11.417 -3.248 1.00 0.00 67 VAL A O 17
ATOM 27457 N N . LEU A 1 68 ? -1.461 12.802 -4.257 1.00 0.00 68 LEU A N 17
ATOM 27458 C CA . LEU A 1 68 ? -0.722 13.090 -3.033 1.00 0.00 68 LEU A CA 17
ATOM 27459 C C . LEU A 1 68 ? -1.654 13.118 -1.827 1.00 0.00 68 LEU A C 17
ATOM 27460 O O . LEU A 1 68 ? -1.673 12.187 -1.022 1.00 0.00 68 LEU A O 17
ATOM 27476 N N . HIS A 1 69 ? -2.428 14.193 -1.708 1.00 0.00 69 HIS A N 17
ATOM 27477 C CA . HIS A 1 69 ? -3.365 14.341 -0.600 1.00 0.00 69 HIS A CA 17
ATOM 27478 C C . HIS A 1 69 ? -4.603 13.475 -0.816 1.00 0.00 69 HIS A C 17
ATOM 27479 O O . HIS A 1 69 ? -5.695 13.985 -1.063 1.00 0.00 69 HIS A O 17
ATOM 27494 N N . THR A 1 70 ? -4.423 12.161 -0.723 1.00 0.00 70 THR A N 17
ATOM 27495 C CA . THR A 1 70 ? -5.523 11.223 -0.911 1.00 0.00 70 THR A CA 17
ATOM 27496 C C . THR A 1 70 ? -5.166 9.841 -0.377 1.00 0.00 70 THR A C 17
ATOM 27497 O O . THR A 1 70 ? -4.069 9.339 -0.616 1.00 0.00 70 THR A O 17
ATOM 27508 N N . ASN A 1 71 ? -6.099 9.231 0.347 1.00 0.00 71 ASN A N 17
ATOM 27509 C CA . ASN A 1 71 ? -5.882 7.906 0.914 1.00 0.00 71 ASN A CA 17
ATOM 27510 C C . ASN A 1 71 ? -6.219 6.818 -0.100 1.00 0.00 71 ASN A C 17
ATOM 27511 O O . ASN A 1 71 ? -7.310 6.802 -0.670 1.00 0.00 71 ASN A O 17
ATOM 27522 N N . TYR A 1 72 ? -5.276 5.908 -0.319 1.00 0.00 72 TYR A N 17
ATOM 27523 C CA . TYR A 1 72 ? -5.472 4.817 -1.266 1.00 0.00 72 TYR A CA 17
ATOM 27524 C C . TYR A 1 72 ? -5.379 3.465 -0.566 1.00 0.00 72 TYR A C 17
ATOM 27525 O O . TYR A 1 72 ? -4.393 3.167 0.110 1.00 0.00 72 TYR A O 17
ATOM 27543 N N . THR A 1 73 ? -6.415 2.647 -0.732 1.00 0.00 73 THR A N 17
ATOM 27544 C CA . THR A 1 73 ? -6.454 1.327 -0.116 1.00 0.00 73 THR A CA 17
ATOM 27545 C C . THR A 1 73 ? -6.157 0.236 -1.138 1.00 0.00 73 THR A C 17
ATOM 27546 O O . THR A 1 73 ? -6.885 0.074 -2.117 1.00 0.00 73 THR A O 17
ATOM 27557 N N . ALA A 1 74 ? -5.084 -0.513 -0.903 1.00 0.00 74 ALA A N 17
ATOM 27558 C CA . ALA A 1 74 ? -4.693 -1.592 -1.803 1.00 0.00 74 ALA A CA 17
ATOM 27559 C C . ALA A 1 74 ? -4.996 -2.954 -1.189 1.00 0.00 74 ALA A C 17
ATOM 27560 O O . ALA A 1 74 ? -4.840 -3.153 0.016 1.00 0.00 74 ALA A O 17
ATOM 27567 N N . THR A 1 75 ? -5.431 -3.892 -2.026 1.00 0.00 75 THR A N 17
ATOM 27568 C CA . THR A 1 75 ? -5.757 -5.235 -1.566 1.00 0.00 75 THR A CA 17
ATOM 27569 C C . THR A 1 75 ? -4.971 -6.287 -2.339 1.00 0.00 75 THR A C 17
ATOM 27570 O O . THR A 1 75 ? -5.226 -6.525 -3.520 1.00 0.00 75 THR A O 17
ATOM 27581 N N . VAL A 1 76 ? -4.013 -6.916 -1.665 1.00 0.00 76 VAL A N 17
ATOM 27582 C CA . VAL A 1 76 ? -3.190 -7.946 -2.289 1.00 0.00 76 VAL A CA 17
ATOM 27583 C C . VAL A 1 76 ? -3.730 -9.339 -1.987 1.00 0.00 76 VAL A C 17
ATOM 27584 O O . VAL A 1 76 ? -4.159 -9.620 -0.868 1.00 0.00 76 VAL A O 17
ATOM 27597 N N . ARG A 1 77 ? -3.706 -10.208 -2.993 1.00 0.00 77 ARG A N 17
ATOM 27598 C CA . ARG A 1 77 ? -4.194 -11.573 -2.835 1.00 0.00 77 ARG A CA 17
ATOM 27599 C C . ARG A 1 77 ? -3.291 -12.561 -3.569 1.00 0.00 77 ARG A C 17
ATOM 27600 O O . ARG A 1 77 ? -2.640 -12.210 -4.551 1.00 0.00 77 ARG A O 17
ATOM 27621 N N . GLY A 1 78 ? -3.259 -13.798 -3.083 1.00 0.00 78 GLY A N 17
ATOM 27622 C CA . GLY A 1 78 ? -2.434 -14.818 -3.704 1.00 0.00 78 GLY A CA 17
ATOM 27623 C C . GLY A 1 78 ? -3.252 -15.844 -4.463 1.00 0.00 78 GLY A C 17
ATOM 27624 O O . GLY A 1 78 ? -4.119 -16.504 -3.890 1.00 0.00 78 GLY A O 17
ATOM 27628 N N . LEU A 1 79 ? -2.978 -15.977 -5.756 1.00 0.00 79 LEU A N 17
ATOM 27629 C CA . LEU A 1 79 ? -3.696 -16.929 -6.595 1.00 0.00 79 LEU A CA 17
ATOM 27630 C C . LEU A 1 79 ? -3.029 -18.301 -6.559 1.00 0.00 79 LEU A C 17
ATOM 27631 O O . LEU A 1 79 ? -1.978 -18.506 -7.166 1.00 0.00 79 LEU A O 17
ATOM 27647 N N . ARG A 1 80 ? -3.647 -19.235 -5.844 1.00 0.00 80 ARG A N 17
ATOM 27648 C CA . ARG A 1 80 ? -3.114 -20.587 -5.730 1.00 0.00 80 ARG A CA 17
ATOM 27649 C C . ARG A 1 80 ? -4.127 -21.615 -6.223 1.00 0.00 80 ARG A C 17
ATOM 27650 O O . ARG A 1 80 ? -5.005 -22.045 -5.476 1.00 0.00 80 ARG A O 17
ATOM 27671 N N . GLY A 1 81 ? -3.999 -22.005 -7.488 1.00 0.00 81 GLY A N 17
ATOM 27672 C CA . GLY A 1 81 ? -4.911 -22.978 -8.060 1.00 0.00 81 GLY A CA 17
ATOM 27673 C C . GLY A 1 81 ? -6.347 -22.496 -8.065 1.00 0.00 81 GLY A C 17
ATOM 27674 O O . GLY A 1 81 ? -6.621 -21.296 -8.116 1.00 0.00 81 GLY A O 17
ATOM 27678 N N . PRO A 1 82 ? -7.295 -23.444 -8.015 1.00 0.00 82 PRO A N 17
ATOM 27679 C CA . PRO A 1 82 ? -8.726 -23.132 -8.014 1.00 0.00 82 PRO A CA 17
ATOM 27680 C C . PRO A 1 82 ? -9.176 -22.475 -6.713 1.00 0.00 82 PRO A C 17
ATOM 27681 O O . PRO A 1 82 ? -10.362 -22.211 -6.518 1.00 0.00 82 PRO A O 17
ATOM 27692 N N . ASN A 1 83 ? -8.222 -22.215 -5.826 1.00 0.00 83 ASN A N 17
ATOM 27693 C CA . ASN A 1 83 ? -8.520 -21.588 -4.544 1.00 0.00 83 ASN A CA 17
ATOM 27694 C C . ASN A 1 83 ? -7.822 -20.237 -4.422 1.00 0.00 83 ASN A C 17
ATOM 27695 O O . ASN A 1 83 ? -7.063 -19.835 -5.306 1.00 0.00 83 ASN A O 17
ATOM 27706 N N . LEU A 1 84 ? -8.083 -19.539 -3.322 1.00 0.00 84 LEU A N 17
ATOM 27707 C CA . LEU A 1 84 ? -7.480 -18.233 -3.083 1.00 0.00 84 LEU A CA 17
ATOM 27708 C C . LEU A 1 84 ? -6.832 -18.176 -1.704 1.00 0.00 84 LEU A C 17
ATOM 27709 O O . LEU A 1 84 ? -7.141 -18.983 -0.826 1.00 0.00 84 LEU A O 17
ATOM 27725 N N . THR A 1 85 ? -5.930 -17.216 -1.518 1.00 0.00 85 THR A N 17
ATOM 27726 C CA . THR A 1 85 ? -5.239 -17.052 -0.245 1.00 0.00 85 THR A CA 17
ATOM 27727 C C . THR A 1 85 ? -5.822 -15.891 0.552 1.00 0.00 85 THR A C 17
ATOM 27728 O O . THR A 1 85 ? -6.707 -15.180 0.074 1.00 0.00 85 THR A O 17
ATOM 27739 N N . SER A 1 86 ? -5.320 -15.703 1.768 1.00 0.00 86 SER A N 17
ATOM 27740 C CA . SER A 1 86 ? -5.794 -14.630 2.633 1.00 0.00 86 SER A CA 17
ATOM 27741 C C . SER A 1 86 ? -5.390 -13.266 2.079 1.00 0.00 86 SER A C 17
ATOM 27742 O O . SER A 1 86 ? -4.214 -12.986 1.846 1.00 0.00 86 SER A O 17
ATOM 27750 N N . PRO A 1 87 ? -6.389 -12.398 1.859 1.00 0.00 87 PRO A N 17
ATOM 27751 C CA . PRO A 1 87 ? -6.163 -11.051 1.329 1.00 0.00 87 PRO A CA 17
ATOM 27752 C C . PRO A 1 87 ? -5.463 -10.142 2.335 1.00 0.00 87 PRO A C 17
ATOM 27753 O O . PRO A 1 87 ? -5.700 -10.232 3.539 1.00 0.00 87 PRO A O 17
ATOM 27764 N N . ALA A 1 88 ? -4.598 -9.267 1.832 1.00 0.00 88 ALA A N 17
ATOM 27765 C CA . ALA A 1 88 ? -3.865 -8.341 2.686 1.00 0.00 88 ALA A CA 17
ATOM 27766 C C . ALA A 1 88 ? -4.035 -6.903 2.209 1.00 0.00 88 ALA A C 17
ATOM 27767 O O . ALA A 1 88 ? -3.622 -6.552 1.104 1.00 0.00 88 ALA A O 17
ATOM 27774 N N . SER A 1 89 ? -4.646 -6.074 3.050 1.00 0.00 89 SER A N 17
ATOM 27775 C CA . SER A 1 89 ? -4.875 -4.674 2.712 1.00 0.00 89 SER A CA 17
ATOM 27776 C C . SER A 1 89 ? -4.136 -3.754 3.679 1.00 0.00 89 SER A C 17
ATOM 27777 O O . SER A 1 89 ? -3.798 -4.150 4.794 1.00 0.00 89 SER A O 17
ATOM 27785 N N . ILE A 1 90 ? -3.888 -2.524 3.242 1.00 0.00 90 ILE A N 17
ATOM 27786 C CA . ILE A 1 90 ? -3.189 -1.546 4.068 1.00 0.00 90 ILE A CA 17
ATOM 27787 C C . ILE A 1 90 ? -3.475 -0.124 3.597 1.00 0.00 90 ILE A C 17
ATOM 27788 O O . ILE A 1 90 ? -3.756 0.107 2.421 1.00 0.00 90 ILE A O 17
ATOM 27804 N N . THR A 1 91 ? -3.399 0.826 4.523 1.00 0.00 91 THR A N 17
ATOM 27805 C CA . THR A 1 91 ? -3.649 2.226 4.204 1.00 0.00 91 THR A CA 17
ATOM 27806 C C . THR A 1 91 ? -2.361 3.039 4.254 1.00 0.00 91 THR A C 17
ATOM 27807 O O . THR A 1 91 ? -1.725 3.151 5.302 1.00 0.00 91 THR A O 17
ATOM 27818 N N . PHE A 1 92 ? -1.981 3.607 3.113 1.00 0.00 92 PHE A N 17
ATOM 27819 C CA . PHE A 1 92 ? -0.767 4.411 3.027 1.00 0.00 92 PHE A CA 17
ATOM 27820 C C . PHE A 1 92 ? -1.046 5.745 2.342 1.00 0.00 92 PHE A C 17
ATOM 27821 O O . PHE A 1 92 ? -1.552 5.788 1.221 1.00 0.00 92 PHE A O 17
ATOM 27838 N N . THR A 1 93 ? -0.713 6.836 3.026 1.00 0.00 93 THR A N 17
ATOM 27839 C CA . THR A 1 93 ? -0.929 8.173 2.486 1.00 0.00 93 THR A CA 17
ATOM 27840 C C . THR A 1 93 ? 0.165 8.547 1.492 1.00 0.00 93 THR A C 17
ATOM 27841 O O . THR A 1 93 ? 1.340 8.245 1.703 1.00 0.00 93 THR A O 17
ATOM 27852 N N . THR A 1 94 ? -0.228 9.208 0.409 1.00 0.00 94 THR A N 17
ATOM 27853 C CA . THR A 1 94 ? 0.719 9.624 -0.619 1.00 0.00 94 THR A CA 17
ATOM 27854 C C . THR A 1 94 ? 1.133 11.079 -0.427 1.00 0.00 94 THR A C 17
ATOM 27855 O O . THR A 1 94 ? 1.508 11.758 -1.382 1.00 0.00 94 THR A O 17
ATOM 27866 N N . GLY A 1 95 ? 1.064 11.552 0.813 1.00 0.00 95 GLY A N 17
ATOM 27867 C CA . GLY A 1 95 ? 1.435 12.924 1.107 1.00 0.00 95 GLY A CA 17
ATOM 27868 C C . GLY A 1 95 ? 1.936 13.098 2.526 1.00 0.00 95 GLY A C 17
ATOM 27869 O O . GLY A 1 95 ? 1.755 14.156 3.130 1.00 0.00 95 GLY A O 17
ATOM 27873 N N . LEU A 1 96 ? 2.566 12.057 3.061 1.00 0.00 96 LEU A N 17
ATOM 27874 C CA . LEU A 1 96 ? 3.094 12.099 4.420 1.00 0.00 96 LEU A CA 17
ATOM 27875 C C . LEU A 1 96 ? 4.414 12.861 4.468 1.00 0.00 96 LEU A C 17
ATOM 27876 O O . LEU A 1 96 ? 5.410 12.363 4.992 1.00 0.00 96 LEU A O 17
ATOM 27892 N N . GLU A 1 97 ? 4.413 14.072 3.920 1.00 0.00 97 GLU A N 17
ATOM 27893 C CA . GLU A 1 97 ? 5.611 14.903 3.902 1.00 0.00 97 GLU A CA 17
ATOM 27894 C C . GLU A 1 97 ? 5.983 15.353 5.312 1.00 0.00 97 GLU A C 17
ATOM 27895 O O . GLU A 1 97 ? 7.134 15.692 5.583 1.00 0.00 97 GLU A O 17
ATOM 27907 N N . ALA A 1 98 ? 4.998 15.352 6.205 1.00 0.00 98 ALA A N 17
ATOM 27908 C CA . ALA A 1 98 ? 5.220 15.759 7.588 1.00 0.00 98 ALA A CA 17
ATOM 27909 C C . ALA A 1 98 ? 4.811 14.655 8.556 1.00 0.00 98 ALA A C 17
ATOM 27910 O O . ALA A 1 98 ? 4.102 13.714 8.200 1.00 0.00 98 ALA A O 17
ATOM 27917 N N . PRO A 1 99 ? 5.268 14.770 9.813 1.00 0.00 99 PRO A N 17
ATOM 27918 C CA . PRO A 1 99 ? 4.962 13.790 10.859 1.00 0.00 99 PRO A CA 17
ATOM 27919 C C . PRO A 1 99 ? 3.498 13.834 11.283 1.00 0.00 99 PRO A C 17
ATOM 27920 O O . PRO A 1 99 ? 2.690 14.546 10.687 1.00 0.00 99 PRO A O 17
ATOM 27931 N N . ARG A 1 100 ? 3.164 13.068 12.317 1.00 0.00 100 ARG A N 17
ATOM 27932 C CA . ARG A 1 100 ? 1.796 13.020 12.821 1.00 0.00 100 ARG A CA 17
ATOM 27933 C C . ARG A 1 100 ? 1.138 14.395 12.742 1.00 0.00 100 ARG A C 17
ATOM 27934 O O . ARG A 1 100 ? -0.034 14.514 12.386 1.00 0.00 100 ARG A O 17
ATOM 27955 N N . ASP A 1 101 ? 1.901 15.430 13.078 1.00 0.00 101 ASP A N 17
ATOM 27956 C CA . ASP A 1 101 ? 1.393 16.796 13.046 1.00 0.00 101 ASP A CA 17
ATOM 27957 C C . ASP A 1 101 ? 1.687 17.453 11.701 1.00 0.00 101 ASP A C 17
ATOM 27958 O O . ASP A 1 101 ? 2.772 17.997 11.487 1.00 0.00 101 ASP A O 17
ATOM 27967 N N . LEU A 1 102 ? 0.715 17.398 10.797 1.00 0.00 102 LEU A N 17
ATOM 27968 C CA . LEU A 1 102 ? 0.870 17.986 9.471 1.00 0.00 102 LEU A CA 17
ATOM 27969 C C . LEU A 1 102 ? 0.532 19.475 9.493 1.00 0.00 102 LEU A C 17
ATOM 27970 O O . LEU A 1 102 ? 1.081 20.256 8.717 1.00 0.00 102 LEU A O 17
ATOM 27986 N N . GLU A 1 103 ? -0.372 19.857 10.389 1.00 0.00 103 GLU A N 17
ATOM 27987 C CA . GLU A 1 103 ? -0.781 21.252 10.513 1.00 0.00 103 GLU A CA 17
ATOM 27988 C C . GLU A 1 103 ? -0.575 21.755 11.939 1.00 0.00 103 GLU A C 17
ATOM 27989 O O . GLU A 1 103 ? -1.360 21.450 12.836 1.00 0.00 103 GLU A O 17
ATOM 28001 N N . ALA A 1 104 ? 0.488 22.526 12.140 1.00 0.00 104 ALA A N 17
ATOM 28002 C CA . ALA A 1 104 ? 0.798 23.073 13.455 1.00 0.00 104 ALA A CA 17
ATOM 28003 C C . ALA A 1 104 ? 1.289 24.513 13.349 1.00 0.00 104 ALA A C 17
ATOM 28004 O O . ALA A 1 104 ? 1.320 25.091 12.262 1.00 0.00 104 ALA A O 17
ATOM 28011 N N . LYS A 1 105 ? 1.672 25.088 14.484 1.00 0.00 105 LYS A N 17
ATOM 28012 C CA . LYS A 1 105 ? 2.162 26.460 14.520 1.00 0.00 105 LYS A CA 17
ATOM 28013 C C . LYS A 1 105 ? 3.656 26.497 14.830 1.00 0.00 105 LYS A C 17
ATOM 28014 O O . LYS A 1 105 ? 4.178 25.614 15.510 1.00 0.00 105 LYS A O 17
ATOM 28033 N N . GLU A 1 106 ? 4.335 27.523 14.328 1.00 0.00 106 GLU A N 17
ATOM 28034 C CA . GLU A 1 106 ? 5.768 27.672 14.553 1.00 0.00 106 GLU A CA 17
ATOM 28035 C C . GLU A 1 106 ? 6.087 29.048 15.133 1.00 0.00 106 GLU A C 17
ATOM 28036 O O . GLU A 1 106 ? 5.289 29.979 15.025 1.00 0.00 106 GLU A O 17
ATOM 28048 N N . VAL A 1 107 ? 7.259 29.167 15.748 1.00 0.00 107 VAL A N 17
ATOM 28049 C CA . VAL A 1 107 ? 7.685 30.427 16.345 1.00 0.00 107 VAL A CA 17
ATOM 28050 C C . VAL A 1 107 ? 9.205 30.516 16.416 1.00 0.00 107 VAL A C 17
ATOM 28051 O O . VAL A 1 107 ? 9.855 29.703 17.072 1.00 0.00 107 VAL A O 17
ATOM 28064 N N . THR A 1 108 ? 9.767 31.510 15.735 1.00 0.00 108 THR A N 17
ATOM 28065 C CA . THR A 1 108 ? 11.211 31.705 15.720 1.00 0.00 108 THR A CA 17
ATOM 28066 C C . THR A 1 108 ? 11.608 32.934 16.532 1.00 0.00 108 THR A C 17
ATOM 28067 O O . THR A 1 108 ? 11.133 34.045 16.295 1.00 0.00 108 THR A O 17
ATOM 28078 N N . PRO A 1 109 ? 12.500 32.733 17.513 1.00 0.00 109 PRO A N 17
ATOM 28079 C CA . PRO A 1 109 ? 12.982 33.813 18.379 1.00 0.00 109 PRO A CA 17
ATOM 28080 C C . PRO A 1 109 ? 13.877 34.798 17.634 1.00 0.00 109 PRO A C 17
ATOM 28081 O O . PRO A 1 109 ? 14.090 34.668 16.429 1.00 0.00 109 PRO A O 17
ATOM 28092 N N . SER A 1 110 ? 14.397 35.783 18.359 1.00 0.00 110 SER A N 17
ATOM 28093 C CA . SER A 1 110 ? 15.266 36.792 17.765 1.00 0.00 110 SER A CA 17
ATOM 28094 C C . SER A 1 110 ? 16.080 37.508 18.839 1.00 0.00 110 SER A C 17
ATOM 28095 O O . SER A 1 110 ? 15.597 37.741 19.946 1.00 0.00 110 SER A O 17
ATOM 28103 N N . GLY A 1 111 ? 17.318 37.855 18.502 1.00 0.00 111 GLY A N 17
ATOM 28104 C CA . GLY A 1 111 ? 18.180 38.541 19.447 1.00 0.00 111 GLY A CA 17
ATOM 28105 C C . GLY A 1 111 ? 19.607 38.661 18.949 1.00 0.00 111 GLY A C 17
ATOM 28106 O O . GLY A 1 111 ? 20.474 37.853 19.284 1.00 0.00 111 GLY A O 17
ATOM 28110 N N . PRO A 1 112 ? 19.867 39.689 18.128 1.00 0.00 112 PRO A N 17
ATOM 28111 C CA . PRO A 1 112 ? 21.198 39.935 17.565 1.00 0.00 112 PRO A CA 17
ATOM 28112 C C . PRO A 1 112 ? 22.197 40.398 18.619 1.00 0.00 112 PRO A C 17
ATOM 28113 O O . PRO A 1 112 ? 21.834 40.630 19.773 1.00 0.00 112 PRO A O 17
ATOM 28124 N N . SER A 1 113 ? 23.457 40.530 18.216 1.00 0.00 113 SER A N 17
ATOM 28125 C CA . SER A 1 113 ? 24.509 40.963 19.128 1.00 0.00 113 SER A CA 17
ATOM 28126 C C . SER A 1 113 ? 25.811 41.215 18.375 1.00 0.00 113 SER A C 17
ATOM 28127 O O . SER A 1 113 ? 26.058 40.622 17.324 1.00 0.00 113 SER A O 17
ATOM 28135 N N . SER A 1 114 ? 26.642 42.097 18.919 1.00 0.00 114 SER A N 17
ATOM 28136 C CA . SER A 1 114 ? 27.918 42.432 18.297 1.00 0.00 114 SER A CA 17
ATOM 28137 C C . SER A 1 114 ? 28.744 43.339 19.205 1.00 0.00 114 SER A C 17
ATOM 28138 O O . SER A 1 114 ? 28.198 44.127 19.976 1.00 0.00 114 SER A O 17
ATOM 28146 N N . GLY A 1 115 ? 30.064 43.220 19.106 1.00 0.00 115 GLY A N 17
ATOM 28147 C CA . GLY A 1 115 ? 30.945 44.035 19.922 1.00 0.00 115 GLY A CA 17
ATOM 28148 C C . GLY A 1 115 ? 32.178 44.492 19.167 1.00 0.00 115 GLY A C 17
ATOM 28149 O O . GLY A 1 115 ? 32.966 45.288 19.678 1.00 0.00 115 GLY A O 17
ATOM 28153 N N . GLY A 1 1 ? -9.564 -9.464 6.983 1.00 0.00 1 GLY A N 18
ATOM 28154 C CA . GLY A 1 1 ? -10.114 -10.805 6.906 1.00 0.00 1 GLY A CA 18
ATOM 28155 C C . GLY A 1 1 ? -9.039 -11.870 6.844 1.00 0.00 1 GLY A C 18
ATOM 28156 O O . GLY A 1 1 ? -8.933 -12.598 5.858 1.00 0.00 1 GLY A O 18
ATOM 28160 N N . SER A 1 2 ? -8.237 -11.962 7.901 1.00 0.00 2 SER A N 18
ATOM 28161 C CA . SER A 1 2 ? -7.160 -12.943 7.960 1.00 0.00 2 SER A CA 18
ATOM 28162 C C . SER A 1 2 ? -7.654 -14.257 8.558 1.00 0.00 2 SER A C 18
ATOM 28163 O O . SER A 1 2 ? -7.624 -14.448 9.773 1.00 0.00 2 SER A O 18
ATOM 28171 N N . SER A 1 3 ? -8.108 -15.159 7.695 1.00 0.00 3 SER A N 18
ATOM 28172 C CA . SER A 1 3 ? -8.613 -16.454 8.136 1.00 0.00 3 SER A CA 18
ATOM 28173 C C . SER A 1 3 ? -7.486 -17.480 8.207 1.00 0.00 3 SER A C 18
ATOM 28174 O O . SER A 1 3 ? -6.591 -17.495 7.363 1.00 0.00 3 SER A O 18
ATOM 28182 N N . GLY A 1 4 ? -7.539 -18.339 9.221 1.00 0.00 4 GLY A N 18
ATOM 28183 C CA . GLY A 1 4 ? -6.518 -19.357 9.385 1.00 0.00 4 GLY A CA 18
ATOM 28184 C C . GLY A 1 4 ? -6.021 -19.455 10.812 1.00 0.00 4 GLY A C 18
ATOM 28185 O O . GLY A 1 4 ? -5.711 -18.442 11.440 1.00 0.00 4 GLY A O 18
ATOM 28189 N N . SER A 1 5 ? -5.945 -20.678 11.329 1.00 0.00 5 SER A N 18
ATOM 28190 C CA . SER A 1 5 ? -5.487 -20.904 12.695 1.00 0.00 5 SER A CA 18
ATOM 28191 C C . SER A 1 5 ? -4.046 -20.434 12.869 1.00 0.00 5 SER A C 18
ATOM 28192 O O . SER A 1 5 ? -3.715 -19.760 13.844 1.00 0.00 5 SER A O 18
ATOM 28200 N N . SER A 1 6 ? -3.193 -20.796 11.916 1.00 0.00 6 SER A N 18
ATOM 28201 C CA . SER A 1 6 ? -1.786 -20.416 11.965 1.00 0.00 6 SER A CA 18
ATOM 28202 C C . SER A 1 6 ? -1.384 -19.657 10.704 1.00 0.00 6 SER A C 18
ATOM 28203 O O . SER A 1 6 ? -0.715 -20.201 9.826 1.00 0.00 6 SER A O 18
ATOM 28211 N N . GLY A 1 7 ? -1.798 -18.396 10.622 1.00 0.00 7 GLY A N 18
ATOM 28212 C CA . GLY A 1 7 ? -1.472 -17.582 9.465 1.00 0.00 7 GLY A CA 18
ATOM 28213 C C . GLY A 1 7 ? -2.059 -18.137 8.182 1.00 0.00 7 GLY A C 18
ATOM 28214 O O . GLY A 1 7 ? -2.175 -19.350 8.002 1.00 0.00 7 GLY A O 18
ATOM 28218 N N . PRO A 1 8 ? -2.441 -17.238 7.264 1.00 0.00 8 PRO A N 18
ATOM 28219 C CA . PRO A 1 8 ? -3.025 -17.622 5.976 1.00 0.00 8 PRO A CA 18
ATOM 28220 C C . PRO A 1 8 ? -2.008 -18.279 5.050 1.00 0.00 8 PRO A C 18
ATOM 28221 O O . PRO A 1 8 ? -0.935 -18.695 5.487 1.00 0.00 8 PRO A O 18
ATOM 28232 N N . ASP A 1 9 ? -2.351 -18.369 3.770 1.00 0.00 9 ASP A N 18
ATOM 28233 C CA . ASP A 1 9 ? -1.465 -18.975 2.782 1.00 0.00 9 ASP A CA 18
ATOM 28234 C C . ASP A 1 9 ? -1.065 -17.960 1.717 1.00 0.00 9 ASP A C 18
ATOM 28235 O O . ASP A 1 9 ? -0.751 -18.324 0.584 1.00 0.00 9 ASP A O 18
ATOM 28244 N N . GLY A 1 10 ? -1.078 -16.683 2.088 1.00 0.00 10 GLY A N 18
ATOM 28245 C CA . GLY A 1 10 ? -0.714 -15.634 1.153 1.00 0.00 10 GLY A CA 18
ATOM 28246 C C . GLY A 1 10 ? 0.182 -14.584 1.779 1.00 0.00 10 GLY A C 18
ATOM 28247 O O . GLY A 1 10 ? 0.883 -14.840 2.757 1.00 0.00 10 GLY A O 18
ATOM 28251 N N . PRO A 1 11 ? 0.168 -13.372 1.207 1.00 0.00 11 PRO A N 18
ATOM 28252 C CA . PRO A 1 11 ? 0.980 -12.255 1.698 1.00 0.00 11 PRO A CA 18
ATOM 28253 C C . PRO A 1 11 ? 0.495 -11.733 3.045 1.00 0.00 11 PRO A C 18
ATOM 28254 O O . PRO A 1 11 ? -0.662 -11.336 3.190 1.00 0.00 11 PRO A O 18
ATOM 28265 N N . THR A 1 12 ? 1.387 -11.737 4.032 1.00 0.00 12 THR A N 18
ATOM 28266 C CA . THR A 1 12 ? 1.049 -11.264 5.369 1.00 0.00 12 THR A CA 18
ATOM 28267 C C . THR A 1 12 ? 2.034 -10.201 5.842 1.00 0.00 12 THR A C 18
ATOM 28268 O O . THR A 1 12 ? 2.999 -9.884 5.147 1.00 0.00 12 THR A O 18
ATOM 28279 N N . GLN A 1 13 ? 1.785 -9.656 7.028 1.00 0.00 13 GLN A N 18
ATOM 28280 C CA . GLN A 1 13 ? 2.651 -8.629 7.593 1.00 0.00 13 GLN A CA 18
ATOM 28281 C C . GLN A 1 13 ? 2.885 -7.502 6.591 1.00 0.00 13 GLN A C 18
ATOM 28282 O O . GLN A 1 13 ? 3.975 -6.932 6.525 1.00 0.00 13 GLN A O 18
ATOM 28296 N N . LEU A 1 14 ? 1.855 -7.186 5.814 1.00 0.00 14 LEU A N 18
ATOM 28297 C CA . LEU A 1 14 ? 1.948 -6.127 4.815 1.00 0.00 14 LEU A CA 18
ATOM 28298 C C . LEU A 1 14 ? 2.330 -4.799 5.462 1.00 0.00 14 LEU A C 18
ATOM 28299 O O . LEU A 1 14 ? 1.551 -4.221 6.221 1.00 0.00 14 LEU A O 18
ATOM 28315 N N . ARG A 1 15 ? 3.531 -4.321 5.155 1.00 0.00 15 ARG A N 18
ATOM 28316 C CA . ARG A 1 15 ? 4.016 -3.062 5.706 1.00 0.00 15 ARG A CA 18
ATOM 28317 C C . ARG A 1 15 ? 4.174 -2.014 4.608 1.00 0.00 15 ARG A C 18
ATOM 28318 O O . ARG A 1 15 ? 4.421 -2.346 3.450 1.00 0.00 15 ARG A O 18
ATOM 28339 N N . ALA A 1 16 ? 4.030 -0.746 4.982 1.00 0.00 16 ALA A N 18
ATOM 28340 C CA . ALA A 1 16 ? 4.159 0.350 4.030 1.00 0.00 16 ALA A CA 18
ATOM 28341 C C . ALA A 1 16 ? 5.613 0.788 3.889 1.00 0.00 16 ALA A C 18
ATOM 28342 O O . ALA A 1 16 ? 6.208 1.313 4.831 1.00 0.00 16 ALA A O 18
ATOM 28349 N N . LEU A 1 17 ? 6.181 0.566 2.709 1.00 0.00 17 LEU A N 18
ATOM 28350 C CA . LEU A 1 17 ? 7.567 0.937 2.445 1.00 0.00 17 LEU A CA 18
ATOM 28351 C C . LEU A 1 17 ? 7.712 2.450 2.327 1.00 0.00 17 LEU A C 18
ATOM 28352 O O . LEU A 1 17 ? 6.745 3.156 2.044 1.00 0.00 17 LEU A O 18
ATOM 28368 N N . ASN A 1 18 ? 8.929 2.941 2.541 1.00 0.00 18 ASN A N 18
ATOM 28369 C CA . ASN A 1 18 ? 9.201 4.372 2.458 1.00 0.00 18 ASN A CA 18
ATOM 28370 C C . ASN A 1 18 ? 9.156 4.849 1.009 1.00 0.00 18 ASN A C 18
ATOM 28371 O O . ASN A 1 18 ? 9.906 4.366 0.160 1.00 0.00 18 ASN A O 18
ATOM 28382 N N . LEU A 1 19 ? 8.271 5.802 0.734 1.00 0.00 19 LEU A N 18
ATOM 28383 C CA . LEU A 1 19 ? 8.127 6.346 -0.612 1.00 0.00 19 LEU A CA 18
ATOM 28384 C C . LEU A 1 19 ? 9.411 7.037 -1.060 1.00 0.00 19 LEU A C 18
ATOM 28385 O O . LEU A 1 19 ? 10.181 7.534 -0.238 1.00 0.00 19 LEU A O 18
ATOM 28401 N N . THR A 1 20 ? 9.636 7.066 -2.371 1.00 0.00 20 THR A N 18
ATOM 28402 C CA . THR A 1 20 ? 10.825 7.696 -2.928 1.00 0.00 20 THR A CA 18
ATOM 28403 C C . THR A 1 20 ? 10.453 8.806 -3.904 1.00 0.00 20 THR A C 18
ATOM 28404 O O . THR A 1 20 ? 10.397 8.588 -5.114 1.00 0.00 20 THR A O 18
ATOM 28415 N N . GLU A 1 21 ? 10.199 9.997 -3.369 1.00 0.00 21 GLU A N 18
ATOM 28416 C CA . GLU A 1 21 ? 9.832 11.141 -4.196 1.00 0.00 21 GLU A CA 18
ATOM 28417 C C . GLU A 1 21 ? 8.466 10.929 -4.843 1.00 0.00 21 GLU A C 18
ATOM 28418 O O . GLU A 1 21 ? 8.312 11.078 -6.055 1.00 0.00 21 GLU A O 18
ATOM 28430 N N . GLY A 1 22 ? 7.478 10.578 -4.026 1.00 0.00 22 GLY A N 18
ATOM 28431 C CA . GLY A 1 22 ? 6.139 10.350 -4.536 1.00 0.00 22 GLY A CA 18
ATOM 28432 C C . GLY A 1 22 ? 5.990 8.988 -5.183 1.00 0.00 22 GLY A C 18
ATOM 28433 O O . GLY A 1 22 ? 5.573 8.883 -6.337 1.00 0.00 22 GLY A O 18
ATOM 28437 N N . PHE A 1 23 ? 6.331 7.940 -4.440 1.00 0.00 23 PHE A N 18
ATOM 28438 C CA . PHE A 1 23 ? 6.236 6.578 -4.950 1.00 0.00 23 PHE A CA 18
ATOM 28439 C C . PHE A 1 23 ? 5.697 5.633 -3.879 1.00 0.00 23 PHE A C 18
ATOM 28440 O O . PHE A 1 23 ? 6.391 5.306 -2.918 1.00 0.00 23 PHE A O 18
ATOM 28457 N N . ALA A 1 24 ? 4.453 5.199 -4.054 1.00 0.00 24 ALA A N 18
ATOM 28458 C CA . ALA A 1 24 ? 3.820 4.290 -3.105 1.00 0.00 24 ALA A CA 18
ATOM 28459 C C . ALA A 1 24 ? 3.856 2.853 -3.613 1.00 0.00 24 ALA A C 18
ATOM 28460 O O . ALA A 1 24 ? 3.268 2.535 -4.646 1.00 0.00 24 ALA A O 18
ATOM 28467 N N . VAL A 1 25 ? 4.550 1.989 -2.880 1.00 0.00 25 VAL A N 18
ATOM 28468 C CA . VAL A 1 25 ? 4.663 0.584 -3.256 1.00 0.00 25 VAL A CA 18
ATOM 28469 C C . VAL A 1 25 ? 4.242 -0.327 -2.108 1.00 0.00 25 VAL A C 18
ATOM 28470 O O . VAL A 1 25 ? 4.345 0.043 -0.938 1.00 0.00 25 VAL A O 18
ATOM 28483 N N . LEU A 1 26 ? 3.769 -1.520 -2.451 1.00 0.00 26 LEU A N 18
ATOM 28484 C CA . LEU A 1 26 ? 3.333 -2.487 -1.449 1.00 0.00 26 LEU A CA 18
ATOM 28485 C C . LEU A 1 26 ? 4.444 -3.483 -1.134 1.00 0.00 26 LEU A C 18
ATOM 28486 O O . LEU A 1 26 ? 5.287 -3.777 -1.981 1.00 0.00 26 LEU A O 18
ATOM 28502 N N . HIS A 1 27 ? 4.437 -4.001 0.090 1.00 0.00 27 HIS A N 18
ATOM 28503 C CA . HIS A 1 27 ? 5.443 -4.967 0.517 1.00 0.00 27 HIS A CA 18
ATOM 28504 C C . HIS A 1 27 ? 4.805 -6.098 1.319 1.00 0.00 27 HIS A C 18
ATOM 28505 O O . HIS A 1 27 ? 4.190 -5.864 2.359 1.00 0.00 27 HIS A O 18
ATOM 28520 N N . TRP A 1 28 ? 4.956 -7.322 0.827 1.00 0.00 28 TRP A N 18
ATOM 28521 C CA . TRP A 1 28 ? 4.393 -8.489 1.496 1.00 0.00 28 TRP A CA 18
ATOM 28522 C C . TRP A 1 28 ? 5.449 -9.574 1.678 1.00 0.00 28 TRP A C 18
ATOM 28523 O O . TRP A 1 28 ? 6.417 -9.646 0.921 1.00 0.00 28 TRP A O 18
ATOM 28544 N N . LYS A 1 29 ? 5.256 -10.418 2.687 1.00 0.00 29 LYS A N 18
ATOM 28545 C CA . LYS A 1 29 ? 6.191 -11.501 2.967 1.00 0.00 29 LYS A CA 18
ATOM 28546 C C . LYS A 1 29 ? 5.742 -12.795 2.294 1.00 0.00 29 LYS A C 18
ATOM 28547 O O . LYS A 1 29 ? 4.618 -13.260 2.476 1.00 0.00 29 LYS A O 18
ATOM 28566 N N . PRO A 1 30 ? 6.643 -13.391 1.498 1.00 0.00 30 PRO A N 18
ATOM 28567 C CA . PRO A 1 30 ? 6.363 -14.641 0.784 1.00 0.00 30 PRO A CA 18
ATOM 28568 C C . PRO A 1 30 ? 6.257 -15.835 1.725 1.00 0.00 30 PRO A C 18
ATOM 28569 O O . PRO A 1 30 ? 7.237 -16.266 2.334 1.00 0.00 30 PRO A O 18
ATOM 28580 N N . PRO A 1 31 ? 5.040 -16.386 1.850 1.00 0.00 31 PRO A N 18
ATOM 28581 C CA . PRO A 1 31 ? 4.779 -17.540 2.715 1.00 0.00 31 PRO A CA 18
ATOM 28582 C C . PRO A 1 31 ? 5.412 -18.820 2.181 1.00 0.00 31 PRO A C 18
ATOM 28583 O O . PRO A 1 31 ? 5.860 -18.871 1.036 1.00 0.00 31 PRO A O 18
ATOM 28594 N N . GLN A 1 32 ? 5.444 -19.853 3.018 1.00 0.00 32 GLN A N 18
ATOM 28595 C CA . GLN A 1 32 ? 6.021 -21.134 2.628 1.00 0.00 32 GLN A CA 18
ATOM 28596 C C . GLN A 1 32 ? 5.480 -21.587 1.276 1.00 0.00 32 GLN A C 18
ATOM 28597 O O . GLN A 1 32 ? 6.244 -21.928 0.374 1.00 0.00 32 GLN A O 18
ATOM 28611 N N . ASN A 1 33 ? 4.158 -21.588 1.144 1.00 0.00 33 ASN A N 18
ATOM 28612 C CA . ASN A 1 33 ? 3.514 -22.000 -0.098 1.00 0.00 33 ASN A CA 18
ATOM 28613 C C . ASN A 1 33 ? 3.709 -20.949 -1.187 1.00 0.00 33 ASN A C 18
ATOM 28614 O O . ASN A 1 33 ? 3.173 -19.842 -1.119 1.00 0.00 33 ASN A O 18
ATOM 28625 N N . PRO A 1 34 ? 4.494 -21.302 -2.216 1.00 0.00 34 PRO A N 18
ATOM 28626 C CA . PRO A 1 34 ? 4.777 -20.404 -3.339 1.00 0.00 34 PRO A CA 18
ATOM 28627 C C . PRO A 1 34 ? 3.554 -20.177 -4.222 1.00 0.00 34 PRO A C 18
ATOM 28628 O O . PRO A 1 34 ? 3.069 -21.099 -4.878 1.00 0.00 34 PRO A O 18
ATOM 28639 N N . VAL A 1 35 ? 3.060 -18.943 -4.236 1.00 0.00 35 VAL A N 18
ATOM 28640 C CA . VAL A 1 35 ? 1.894 -18.595 -5.039 1.00 0.00 35 VAL A CA 18
ATOM 28641 C C . VAL A 1 35 ? 2.260 -18.474 -6.514 1.00 0.00 35 VAL A C 18
ATOM 28642 O O . VAL A 1 35 ? 3.416 -18.659 -6.895 1.00 0.00 35 VAL A O 18
ATOM 28655 N N . ASP A 1 36 ? 1.268 -18.164 -7.340 1.00 0.00 36 ASP A N 18
ATOM 28656 C CA . ASP A 1 36 ? 1.485 -18.016 -8.775 1.00 0.00 36 ASP A CA 18
ATOM 28657 C C . ASP A 1 36 ? 1.417 -16.549 -9.187 1.00 0.00 36 ASP A C 18
ATOM 28658 O O . ASP A 1 36 ? 2.355 -16.017 -9.783 1.00 0.00 36 ASP A O 18
ATOM 28667 N N . THR A 1 37 ? 0.302 -15.900 -8.868 1.00 0.00 37 THR A N 18
ATOM 28668 C CA . THR A 1 37 ? 0.111 -14.495 -9.207 1.00 0.00 37 THR A CA 18
ATOM 28669 C C . THR A 1 37 ? -0.629 -13.758 -8.096 1.00 0.00 37 THR A C 18
ATOM 28670 O O . THR A 1 37 ? -1.571 -14.287 -7.507 1.00 0.00 37 THR A O 18
ATOM 28681 N N . TYR A 1 38 ? -0.198 -12.533 -7.818 1.00 0.00 38 TYR A N 18
ATOM 28682 C CA . TYR A 1 38 ? -0.818 -11.722 -6.776 1.00 0.00 38 TYR A CA 18
ATOM 28683 C C . TYR A 1 38 ? -1.855 -10.775 -7.370 1.00 0.00 38 TYR A C 18
ATOM 28684 O O . TYR A 1 38 ? -1.578 -10.057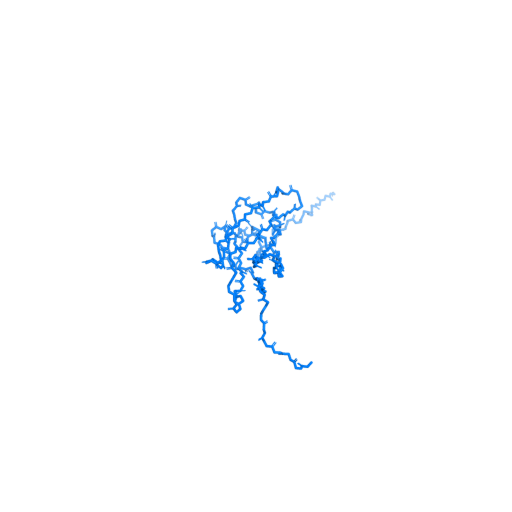 -8.332 1.00 0.00 38 TYR A O 18
ATOM 28702 N N . ASP A 1 39 ? -3.050 -10.776 -6.789 1.00 0.00 39 ASP A N 18
ATOM 28703 C CA . ASP A 1 39 ? -4.129 -9.915 -7.258 1.00 0.00 39 ASP A CA 18
ATOM 28704 C C . ASP A 1 39 ? -4.191 -8.628 -6.444 1.00 0.00 39 ASP A C 18
ATOM 28705 O O . ASP A 1 39 ? -4.677 -8.620 -5.312 1.00 0.00 39 ASP A O 18
ATOM 28714 N N . ILE A 1 40 ? -3.694 -7.541 -7.024 1.00 0.00 40 ILE A N 18
ATOM 28715 C CA . ILE A 1 40 ? -3.692 -6.248 -6.352 1.00 0.00 40 ILE A CA 18
ATOM 28716 C C . ILE A 1 40 ? -4.858 -5.383 -6.820 1.00 0.00 40 ILE A C 18
ATOM 28717 O O . ILE A 1 40 ? -5.109 -5.259 -8.018 1.00 0.00 40 ILE A O 18
ATOM 28733 N N . GLN A 1 41 ? -5.566 -4.788 -5.866 1.00 0.00 41 GLN A N 18
ATOM 28734 C CA . GLN A 1 41 ? -6.705 -3.933 -6.181 1.00 0.00 41 GLN A CA 18
ATOM 28735 C C . GLN A 1 41 ? -6.630 -2.620 -5.408 1.00 0.00 41 GLN A C 18
ATOM 28736 O O . GLN A 1 41 ? -6.677 -2.608 -4.178 1.00 0.00 41 GLN A O 18
ATOM 28750 N N . VAL A 1 42 ? -6.516 -1.515 -6.138 1.00 0.00 42 VAL A N 18
ATOM 28751 C CA . VAL A 1 42 ? -6.436 -0.196 -5.520 1.00 0.00 42 VAL A CA 18
ATOM 28752 C C . VAL A 1 42 ? -7.704 0.609 -5.780 1.00 0.00 42 VAL A C 18
ATOM 28753 O O . VAL A 1 42 ? -8.183 0.688 -6.911 1.00 0.00 42 VAL A O 18
ATOM 28766 N N . THR A 1 43 ? -8.244 1.208 -4.723 1.00 0.00 43 THR A N 18
ATOM 28767 C CA . THR A 1 43 ? -9.458 2.007 -4.835 1.00 0.00 43 THR A CA 18
ATOM 28768 C C . THR A 1 43 ? -9.411 3.211 -3.901 1.00 0.00 43 THR A C 18
ATOM 28769 O O . THR A 1 43 ? -8.506 3.334 -3.076 1.00 0.00 43 THR A O 18
ATOM 28780 N N . ALA A 1 44 ? -10.392 4.097 -4.035 1.00 0.00 44 ALA A N 18
ATOM 28781 C CA . ALA A 1 44 ? -10.465 5.290 -3.202 1.00 0.00 44 ALA A CA 18
ATOM 28782 C C . ALA A 1 44 ? -11.805 5.997 -3.369 1.00 0.00 44 ALA A C 18
ATOM 28783 O O . ALA A 1 44 ? -12.437 5.939 -4.424 1.00 0.00 44 ALA A O 18
ATOM 28790 N N . PRO A 1 45 ? -12.252 6.682 -2.305 1.00 0.00 45 PRO A N 18
ATOM 28791 C CA . PRO A 1 45 ? -13.522 7.413 -2.310 1.00 0.00 45 PRO A CA 18
ATOM 28792 C C . PRO A 1 45 ? -13.478 8.645 -3.207 1.00 0.00 45 PRO A C 18
ATOM 28793 O O . PRO A 1 45 ? -13.266 9.761 -2.735 1.00 0.00 45 PRO A O 18
ATOM 28804 N N . GLY A 1 46 ? -13.680 8.435 -4.504 1.00 0.00 46 GLY A N 18
ATOM 28805 C CA . GLY A 1 46 ? -13.660 9.539 -5.447 1.00 0.00 46 GLY A CA 18
ATOM 28806 C C . GLY A 1 46 ? -12.676 9.316 -6.578 1.00 0.00 46 GLY A C 18
ATOM 28807 O O . GLY A 1 46 ? -12.754 9.975 -7.615 1.00 0.00 46 GLY A O 18
ATOM 28811 N N . ALA A 1 47 ? -11.746 8.388 -6.378 1.00 0.00 47 ALA A N 18
ATOM 28812 C CA . ALA A 1 47 ? -10.743 8.082 -7.390 1.00 0.00 47 ALA A CA 18
ATOM 28813 C C . ALA A 1 47 ? -11.135 6.849 -8.196 1.00 0.00 47 ALA A C 18
ATOM 28814 O O . ALA A 1 47 ? -11.877 5.983 -7.730 1.00 0.00 47 ALA A O 18
ATOM 28821 N N . PRO A 1 48 ? -10.628 6.763 -9.434 1.00 0.00 48 PRO A N 18
ATOM 28822 C CA . PRO A 1 48 ? -10.912 5.639 -10.331 1.00 0.00 48 PRO A CA 18
ATOM 28823 C C . PRO A 1 48 ? -10.252 4.345 -9.866 1.00 0.00 48 PRO A C 18
ATOM 28824 O O . PRO A 1 48 ? -9.194 4.352 -9.235 1.00 0.00 48 PRO A O 18
ATOM 28835 N N . PRO A 1 49 ? -10.887 3.208 -10.185 1.00 0.00 49 PRO A N 18
ATOM 28836 C CA . PRO A 1 49 ? -10.378 1.886 -9.811 1.00 0.00 49 PRO A CA 18
ATOM 28837 C C . PRO A 1 49 ? -9.116 1.511 -10.579 1.00 0.00 49 PRO A C 18
ATOM 28838 O O . PRO A 1 49 ? -8.932 1.918 -11.727 1.00 0.00 49 PRO A O 18
ATOM 28849 N N . LEU A 1 50 ? -8.249 0.733 -9.941 1.00 0.00 50 LEU A N 18
ATOM 28850 C CA . LEU A 1 50 ? -7.003 0.302 -10.566 1.00 0.00 50 LEU A CA 18
ATOM 28851 C C . LEU A 1 50 ? -6.781 -1.194 -10.364 1.00 0.00 50 LEU A C 18
ATOM 28852 O O . LEU A 1 50 ? -6.916 -1.706 -9.253 1.00 0.00 50 LEU A O 18
ATOM 28868 N N . GLN A 1 51 ? -6.438 -1.887 -11.446 1.00 0.00 51 GLN A N 18
ATOM 28869 C CA . GLN A 1 51 ? -6.196 -3.324 -11.385 1.00 0.00 51 GLN A CA 18
ATOM 28870 C C . GLN A 1 51 ? -4.814 -3.665 -11.933 1.00 0.00 51 GLN A C 18
ATOM 28871 O O . GLN A 1 51 ? -4.404 -3.153 -12.974 1.00 0.00 51 GLN A O 18
ATOM 28885 N N . ALA A 1 52 ? -4.102 -4.535 -11.224 1.00 0.00 52 ALA A N 18
ATOM 28886 C CA . ALA A 1 52 ? -2.766 -4.946 -11.640 1.00 0.00 52 ALA A CA 18
ATOM 28887 C C . ALA A 1 52 ? -2.412 -6.316 -11.070 1.00 0.00 52 ALA A C 18
ATOM 28888 O O . ALA A 1 52 ? -2.805 -6.653 -9.953 1.00 0.00 52 ALA A O 18
ATOM 28895 N N . GLU A 1 53 ? -1.667 -7.099 -11.843 1.00 0.00 53 GLU A N 18
ATOM 28896 C CA . GLU A 1 53 ? -1.261 -8.432 -11.413 1.00 0.00 53 GLU A CA 18
ATOM 28897 C C . GLU A 1 53 ? 0.255 -8.588 -11.483 1.00 0.00 53 GLU A C 18
ATOM 28898 O O . GLU A 1 53 ? 0.940 -7.824 -12.164 1.00 0.00 53 GLU A O 18
ATOM 28910 N N . THR A 1 54 ? 0.775 -9.582 -10.770 1.00 0.00 54 THR A N 18
ATOM 28911 C CA . THR A 1 54 ? 2.210 -9.839 -10.748 1.00 0.00 54 THR A CA 18
ATOM 28912 C C . THR A 1 54 ? 2.504 -11.288 -10.381 1.00 0.00 54 THR A C 18
ATOM 28913 O O . THR A 1 54 ? 1.862 -11.876 -9.509 1.00 0.00 54 THR A O 18
ATOM 28924 N N . PRO A 1 55 ? 3.498 -11.882 -11.059 1.00 0.00 55 PRO A N 18
ATOM 28925 C CA . PRO A 1 55 ? 3.901 -13.271 -10.820 1.00 0.00 55 PRO A CA 18
ATOM 28926 C C . PRO A 1 55 ? 4.583 -13.452 -9.468 1.00 0.00 55 PRO A C 18
ATOM 28927 O O . PRO A 1 55 ? 5.200 -12.525 -8.944 1.00 0.00 55 PRO A O 18
ATOM 28938 N N . GLY A 1 56 ? 4.468 -14.653 -8.908 1.00 0.00 56 GLY A N 18
ATOM 28939 C CA . GLY A 1 56 ? 5.079 -14.933 -7.622 1.00 0.00 56 GLY A CA 18
ATOM 28940 C C . GLY A 1 56 ? 6.499 -14.411 -7.528 1.00 0.00 56 GLY A C 18
ATOM 28941 O O . GLY A 1 56 ? 6.876 -13.792 -6.533 1.00 0.00 56 GLY A O 18
ATOM 28945 N N . SER A 1 57 ? 7.289 -14.662 -8.568 1.00 0.00 57 SER A N 18
ATOM 28946 C CA . SER A 1 57 ? 8.677 -14.217 -8.597 1.00 0.00 57 SER A CA 18
ATOM 28947 C C . SER A 1 57 ? 8.815 -12.823 -7.993 1.00 0.00 57 SER A C 18
ATOM 28948 O O . SER A 1 57 ? 9.877 -12.452 -7.494 1.00 0.00 57 SER A O 18
ATOM 28956 N N . ALA A 1 58 ? 7.731 -12.055 -8.042 1.00 0.00 58 ALA A N 18
ATOM 28957 C CA . ALA A 1 58 ? 7.729 -10.703 -7.498 1.00 0.00 58 ALA A CA 18
ATOM 28958 C C . ALA A 1 58 ? 7.240 -10.693 -6.054 1.00 0.00 58 ALA A C 18
ATOM 28959 O O . ALA A 1 58 ? 6.349 -11.456 -5.684 1.00 0.00 58 ALA A O 18
ATOM 28966 N N . VAL A 1 59 ? 7.830 -9.821 -5.241 1.00 0.00 59 VAL A N 18
ATOM 28967 C CA . VAL A 1 59 ? 7.454 -9.711 -3.836 1.00 0.00 59 VAL A CA 18
ATOM 28968 C C . VAL A 1 59 ? 7.030 -8.288 -3.491 1.00 0.00 59 VAL A C 18
ATOM 28969 O O . VAL A 1 59 ? 6.981 -7.911 -2.320 1.00 0.00 59 VAL A O 18
ATOM 28982 N N . ASP A 1 60 ? 6.724 -7.502 -4.517 1.00 0.00 60 ASP A N 18
ATOM 28983 C CA . ASP A 1 60 ? 6.302 -6.120 -4.323 1.00 0.00 60 ASP A CA 18
ATOM 28984 C C . ASP A 1 60 ? 5.808 -5.514 -5.632 1.00 0.00 60 ASP A C 18
ATOM 28985 O O . ASP A 1 60 ? 6.270 -5.880 -6.713 1.00 0.00 60 ASP A O 18
ATOM 28994 N N . TYR A 1 61 ? 4.864 -4.584 -5.528 1.00 0.00 61 TYR A N 18
ATOM 28995 C CA . TYR A 1 61 ? 4.304 -3.929 -6.705 1.00 0.00 61 TYR A CA 18
ATOM 28996 C C . TYR A 1 61 ? 4.090 -2.440 -6.449 1.00 0.00 61 TYR A C 18
ATOM 28997 O O . TYR A 1 61 ? 3.185 -2.033 -5.721 1.00 0.00 61 TYR A O 18
ATOM 29015 N N . PRO A 1 62 ? 4.944 -1.607 -7.062 1.00 0.00 62 PRO A N 18
ATOM 29016 C CA . PRO A 1 62 ? 4.869 -0.150 -6.918 1.00 0.00 62 PRO A CA 18
ATOM 29017 C C . PRO A 1 62 ? 3.644 0.439 -7.609 1.00 0.00 62 PRO A C 18
ATOM 29018 O O . PRO A 1 62 ? 3.449 0.255 -8.812 1.00 0.00 62 PRO A O 18
ATOM 29029 N N . LEU A 1 63 ? 2.822 1.148 -6.844 1.00 0.00 63 LEU A N 18
ATOM 29030 C CA . LEU A 1 63 ? 1.615 1.764 -7.383 1.00 0.00 63 LEU A CA 18
ATOM 29031 C C . LEU A 1 63 ? 1.853 3.237 -7.704 1.00 0.00 63 LEU A C 18
ATOM 29032 O O . LEU A 1 63 ? 2.053 4.054 -6.806 1.00 0.00 63 LEU A O 18
ATOM 29048 N N . HIS A 1 64 ? 1.829 3.567 -8.991 1.00 0.00 64 HIS A N 18
ATOM 29049 C CA . HIS A 1 64 ? 2.039 4.942 -9.431 1.00 0.00 64 HIS A CA 18
ATOM 29050 C C . HIS A 1 64 ? 0.736 5.557 -9.935 1.00 0.00 64 HIS A C 18
ATOM 29051 O O . HIS A 1 64 ? -0.253 4.854 -10.144 1.00 0.00 64 HIS A O 18
ATOM 29066 N N . ASP A 1 65 ? 0.744 6.872 -10.128 1.00 0.00 65 ASP A N 18
ATOM 29067 C CA . ASP A 1 65 ? -0.437 7.580 -10.607 1.00 0.00 65 ASP A CA 18
ATOM 29068 C C . ASP A 1 65 ? -1.515 7.632 -9.529 1.00 0.00 65 ASP A C 18
ATOM 29069 O O . ASP A 1 65 ? -2.693 7.400 -9.803 1.00 0.00 65 ASP A O 18
ATOM 29078 N N . LEU A 1 66 ? -1.105 7.937 -8.303 1.00 0.00 66 LEU A N 18
ATOM 29079 C CA . LEU A 1 66 ? -2.035 8.018 -7.183 1.00 0.00 66 LEU A CA 18
ATOM 29080 C C . LEU A 1 66 ? -2.169 9.455 -6.690 1.00 0.00 66 LEU A C 18
ATOM 29081 O O . LEU A 1 66 ? -1.180 10.177 -6.572 1.00 0.00 66 LEU A O 18
ATOM 29097 N N . VAL A 1 67 ? -3.402 9.863 -6.401 1.00 0.00 67 VAL A N 18
ATOM 29098 C CA . VAL A 1 67 ? -3.667 11.213 -5.918 1.00 0.00 67 VAL A CA 18
ATOM 29099 C C . VAL A 1 67 ? -3.060 11.430 -4.536 1.00 0.00 67 VAL A C 18
ATOM 29100 O O . VAL A 1 67 ? -3.190 10.586 -3.648 1.00 0.00 67 VAL A O 18
ATOM 29113 N N . LEU A 1 68 ? -2.397 12.568 -4.359 1.00 0.00 68 LEU A N 18
ATOM 29114 C CA . LEU A 1 68 ? -1.769 12.898 -3.085 1.00 0.00 68 LEU A CA 18
ATOM 29115 C C . LEU A 1 68 ? -2.815 13.315 -2.056 1.00 0.00 68 LEU A C 18
ATOM 29116 O O . LEU A 1 68 ? -3.949 13.645 -2.405 1.00 0.00 68 LEU A O 18
ATOM 29132 N N . HIS A 1 69 ? -2.427 13.299 -0.784 1.00 0.00 69 HIS A N 18
ATOM 29133 C CA . HIS A 1 69 ? -3.329 13.678 0.296 1.00 0.00 69 HIS A CA 18
ATOM 29134 C C . HIS A 1 69 ? -4.656 12.933 0.182 1.00 0.00 69 HIS A C 18
ATOM 29135 O O . HIS A 1 69 ? -5.726 13.519 0.352 1.00 0.00 69 HIS A O 18
ATOM 29150 N N . THR A 1 70 ? -4.580 11.638 -0.107 1.00 0.00 70 THR A N 18
ATOM 29151 C CA . THR A 1 70 ? -5.774 10.814 -0.246 1.00 0.00 70 THR A CA 18
ATOM 29152 C C . THR A 1 70 ? -5.530 9.400 0.270 1.00 0.00 70 THR A C 18
ATOM 29153 O O . THR A 1 70 ? -4.572 8.740 -0.131 1.00 0.00 70 THR A O 18
ATOM 29164 N N . ASN A 1 71 ? -6.402 8.942 1.162 1.00 0.00 71 ASN A N 18
ATOM 29165 C CA . ASN A 1 71 ? -6.281 7.607 1.733 1.00 0.00 71 ASN A CA 18
ATOM 29166 C C . ASN A 1 71 ? -6.636 6.539 0.703 1.00 0.00 71 ASN A C 18
ATOM 29167 O O . ASN A 1 71 ? -7.810 6.245 0.477 1.00 0.00 71 ASN A O 18
ATOM 29178 N N . TYR A 1 72 ? -5.614 5.963 0.079 1.00 0.00 72 TYR A N 18
ATOM 29179 C CA . TYR A 1 72 ? -5.818 4.930 -0.929 1.00 0.00 72 TYR A CA 18
ATOM 29180 C C . TYR A 1 72 ? -5.749 3.540 -0.307 1.00 0.00 72 TYR A C 18
ATOM 29181 O O . TYR A 1 72 ? -4.741 3.162 0.290 1.00 0.00 72 TYR A O 18
ATOM 29199 N N . THR A 1 73 ? -6.831 2.780 -0.451 1.00 0.00 73 THR A N 18
ATOM 29200 C CA . THR A 1 73 ? -6.896 1.431 0.098 1.00 0.00 73 THR A CA 18
ATOM 29201 C C . THR A 1 73 ? -6.519 0.393 -0.953 1.00 0.00 73 THR A C 18
ATOM 29202 O O . THR A 1 73 ? -7.126 0.328 -2.021 1.00 0.00 73 THR A O 18
ATOM 29213 N N . ALA A 1 74 ? -5.514 -0.420 -0.641 1.00 0.00 74 ALA A N 18
ATOM 29214 C CA . ALA A 1 74 ? -5.059 -1.458 -1.558 1.00 0.00 74 ALA A CA 18
ATOM 29215 C C . ALA A 1 74 ? -5.370 -2.847 -1.011 1.00 0.00 74 ALA A C 18
ATOM 29216 O O . ALA A 1 74 ? -5.471 -3.042 0.200 1.00 0.00 74 ALA A O 18
ATOM 29223 N N . THR A 1 75 ? -5.523 -3.812 -1.913 1.00 0.00 75 THR A N 18
ATOM 29224 C CA . THR A 1 75 ? -5.826 -5.183 -1.522 1.00 0.00 75 THR A CA 18
ATOM 29225 C C . THR A 1 75 ? -5.013 -6.180 -2.340 1.00 0.00 75 THR A C 18
ATOM 29226 O O . THR A 1 75 ? -5.161 -6.265 -3.560 1.00 0.00 75 THR A O 18
ATOM 29237 N N . VAL A 1 76 ? -4.152 -6.932 -1.661 1.00 0.00 76 VAL A N 18
ATOM 29238 C CA . VAL A 1 76 ? -3.316 -7.925 -2.326 1.00 0.00 76 VAL A CA 18
ATOM 29239 C C . VAL A 1 76 ? -3.763 -9.342 -1.977 1.00 0.00 76 VAL A C 18
ATOM 29240 O O . VAL A 1 76 ? -4.159 -9.617 -0.845 1.00 0.00 76 VAL A O 18
ATOM 29253 N N . ARG A 1 77 ? -3.696 -10.235 -2.959 1.00 0.00 77 ARG A N 18
ATOM 29254 C CA . ARG A 1 77 ? -4.094 -11.623 -2.757 1.00 0.00 77 ARG A CA 18
ATOM 29255 C C . ARG A 1 77 ? -3.120 -12.574 -3.446 1.00 0.00 77 ARG A C 18
ATOM 29256 O O . ARG A 1 77 ? -2.153 -12.142 -4.072 1.00 0.00 77 ARG A O 18
ATOM 29277 N N . GLY A 1 78 ? -3.383 -13.872 -3.326 1.00 0.00 78 GLY A N 18
ATOM 29278 C CA . GLY A 1 78 ? -2.521 -14.863 -3.942 1.00 0.00 78 GLY A CA 18
ATOM 29279 C C . GLY A 1 78 ? -3.294 -15.871 -4.768 1.00 0.00 78 GLY A C 18
ATOM 29280 O O . GLY A 1 78 ? -4.263 -16.465 -4.291 1.00 0.00 78 GLY A O 18
ATOM 29284 N N . LEU A 1 79 ? -2.869 -16.066 -6.012 1.00 0.00 79 LEU A N 18
ATOM 29285 C CA . LEU A 1 79 ? -3.530 -17.009 -6.907 1.00 0.00 79 LEU A CA 18
ATOM 29286 C C . LEU A 1 79 ? -2.955 -18.412 -6.741 1.00 0.00 79 LEU A C 18
ATOM 29287 O O . LEU A 1 79 ? -1.969 -18.770 -7.388 1.00 0.00 79 LEU A O 18
ATOM 29303 N N . ARG A 1 80 ? -3.578 -19.203 -5.873 1.00 0.00 80 ARG A N 18
ATOM 29304 C CA . ARG A 1 80 ? -3.128 -20.567 -5.624 1.00 0.00 80 ARG A CA 18
ATOM 29305 C C . ARG A 1 80 ? -4.156 -21.577 -6.125 1.00 0.00 80 ARG A C 18
ATOM 29306 O O . ARG A 1 80 ? -5.128 -21.882 -5.435 1.00 0.00 80 ARG A O 18
ATOM 29327 N N . GLY A 1 81 ? -3.934 -22.094 -7.329 1.00 0.00 81 GLY A N 18
ATOM 29328 C CA . GLY A 1 81 ? -4.849 -23.064 -7.902 1.00 0.00 81 GLY A CA 18
ATOM 29329 C C . GLY A 1 81 ? -6.224 -22.482 -8.160 1.00 0.00 81 GLY A C 18
ATOM 29330 O O . GLY A 1 81 ? -6.373 -21.298 -8.467 1.00 0.00 81 GLY A O 18
ATOM 29334 N N . PRO A 1 82 ? -7.260 -23.324 -8.038 1.00 0.00 82 PRO A N 18
ATOM 29335 C CA . PRO A 1 82 ? -8.649 -22.909 -8.258 1.00 0.00 82 PRO A CA 18
ATOM 29336 C C . PRO A 1 82 ? -9.154 -21.973 -7.164 1.00 0.00 82 PRO A C 18
ATOM 29337 O O . PRO A 1 82 ? -10.318 -21.574 -7.164 1.00 0.00 82 PRO A O 18
ATOM 29348 N N . ASN A 1 83 ? -8.271 -21.626 -6.233 1.00 0.00 83 ASN A N 18
ATOM 29349 C CA . ASN A 1 83 ? -8.627 -20.738 -5.134 1.00 0.00 83 ASN A CA 18
ATOM 29350 C C . ASN A 1 83 ? -7.570 -19.656 -4.943 1.00 0.00 83 ASN A C 18
ATOM 29351 O O . ASN A 1 83 ? -6.530 -19.665 -5.605 1.00 0.00 83 ASN A O 18
ATOM 29362 N N . LEU A 1 84 ? -7.840 -18.725 -4.035 1.00 0.00 84 LEU A N 18
ATOM 29363 C CA . LEU A 1 84 ? -6.911 -17.635 -3.756 1.00 0.00 84 LEU A CA 18
ATOM 29364 C C . LEU A 1 84 ? -6.530 -17.608 -2.279 1.00 0.00 84 LEU A C 18
ATOM 29365 O O . LEU A 1 84 ? -7.170 -18.256 -1.450 1.00 0.00 84 LEU A O 18
ATOM 29381 N N . THR A 1 85 ? -5.485 -16.853 -1.956 1.00 0.00 85 THR A N 18
ATOM 29382 C CA . THR A 1 85 ? -5.020 -16.740 -0.580 1.00 0.00 85 THR A CA 18
ATOM 29383 C C . THR A 1 85 ? -5.775 -15.648 0.169 1.00 0.00 85 THR A C 18
ATOM 29384 O O . THR A 1 85 ? -6.631 -14.971 -0.400 1.00 0.00 85 THR A O 18
ATOM 29395 N N . SER A 1 86 ? -5.451 -15.480 1.447 1.00 0.00 86 SER A N 18
ATOM 29396 C CA . SER A 1 86 ? -6.101 -14.471 2.274 1.00 0.00 86 SER A CA 18
ATOM 29397 C C . SER A 1 86 ? -5.751 -13.066 1.793 1.00 0.00 86 SER A C 18
ATOM 29398 O O . SER A 1 86 ? -4.590 -12.738 1.545 1.00 0.00 86 SER A O 18
ATOM 29406 N N . PRO A 1 87 ? -6.778 -12.214 1.657 1.00 0.00 87 PRO A N 18
ATOM 29407 C CA . PRO A 1 87 ? -6.605 -10.830 1.204 1.00 0.00 87 PRO A CA 18
ATOM 29408 C C . PRO A 1 87 ? -5.898 -9.965 2.243 1.00 0.00 87 PRO A C 18
ATOM 29409 O O . PRO A 1 87 ? -6.193 -10.045 3.435 1.00 0.00 87 PRO A O 18
ATOM 29420 N N . ALA A 1 88 ? -4.965 -9.140 1.782 1.00 0.00 88 ALA A N 18
ATOM 29421 C CA . ALA A 1 88 ? -4.218 -8.258 2.671 1.00 0.00 88 ALA A CA 18
ATOM 29422 C C . ALA A 1 88 ? -4.310 -6.808 2.210 1.00 0.00 88 ALA A C 18
ATOM 29423 O O . ALA A 1 88 ? -3.831 -6.457 1.132 1.00 0.00 88 ALA A O 18
ATOM 29430 N N . SER A 1 89 ? -4.931 -5.969 3.034 1.00 0.00 89 SER A N 18
ATOM 29431 C CA . SER A 1 89 ? -5.089 -4.556 2.708 1.00 0.00 89 SER A CA 18
ATOM 29432 C C . SER A 1 89 ? -4.365 -3.679 3.725 1.00 0.00 89 SER A C 18
ATOM 29433 O O . SER A 1 89 ? -4.235 -4.044 4.894 1.00 0.00 89 SER A O 18
ATOM 29441 N N . ILE A 1 90 ? -3.895 -2.523 3.270 1.00 0.00 90 ILE A N 18
ATOM 29442 C CA . ILE A 1 90 ? -3.185 -1.593 4.140 1.00 0.00 90 ILE A CA 18
ATOM 29443 C C . ILE A 1 90 ? -3.471 -0.147 3.750 1.00 0.00 90 ILE A C 18
ATOM 29444 O O . ILE A 1 90 ? -3.685 0.161 2.577 1.00 0.00 90 ILE A O 18
ATOM 29460 N N . THR A 1 91 ? -3.474 0.738 4.741 1.00 0.00 91 THR A N 18
ATOM 29461 C CA . THR A 1 91 ? -3.733 2.153 4.502 1.00 0.00 91 THR A CA 18
ATOM 29462 C C . THR A 1 91 ? -2.439 2.958 4.509 1.00 0.00 91 THR A C 18
ATOM 29463 O O . THR A 1 91 ? -1.733 3.009 5.516 1.00 0.00 91 THR A O 18
ATOM 29474 N N . PHE A 1 92 ? -2.134 3.587 3.378 1.00 0.00 92 PHE A N 18
ATOM 29475 C CA . PHE A 1 92 ? -0.922 4.390 3.253 1.00 0.00 92 PHE A CA 18
ATOM 29476 C C . PHE A 1 92 ? -1.215 5.707 2.542 1.00 0.00 92 PHE A C 18
ATOM 29477 O O . PHE A 1 92 ? -1.892 5.734 1.514 1.00 0.00 92 PHE A O 18
ATOM 29494 N N . THR A 1 93 ? -0.700 6.800 3.096 1.00 0.00 93 THR A N 18
ATOM 29495 C CA . THR A 1 93 ? -0.906 8.122 2.517 1.00 0.00 93 THR A CA 18
ATOM 29496 C C . THR A 1 93 ? 0.114 8.407 1.420 1.00 0.00 93 THR A C 18
ATOM 29497 O O . THR A 1 93 ? 1.313 8.196 1.602 1.00 0.00 93 THR A O 18
ATOM 29508 N N . THR A 1 94 ? -0.370 8.888 0.280 1.00 0.00 94 THR A N 18
ATOM 29509 C CA . THR A 1 94 ? 0.499 9.202 -0.847 1.00 0.00 94 THR A CA 18
ATOM 29510 C C . THR A 1 94 ? 1.005 10.638 -0.769 1.00 0.00 94 THR A C 18
ATOM 29511 O O . THR A 1 94 ? 0.337 11.512 -0.219 1.00 0.00 94 THR A O 18
ATOM 29522 N N . GLY A 1 95 ? 2.190 10.875 -1.323 1.00 0.00 95 GLY A N 18
ATOM 29523 C CA . GLY A 1 95 ? 2.764 12.208 -1.306 1.00 0.00 95 GLY A CA 18
ATOM 29524 C C . GLY A 1 95 ? 2.587 12.898 0.032 1.00 0.00 95 GLY A C 18
ATOM 29525 O O . GLY A 1 95 ? 1.627 13.643 0.232 1.00 0.00 95 GLY A O 18
ATOM 29529 N N . LEU A 1 96 ? 3.512 12.649 0.952 1.00 0.00 96 LEU A N 18
ATOM 29530 C CA . LEU A 1 96 ? 3.452 13.250 2.279 1.00 0.00 96 LEU A CA 18
ATOM 29531 C C . LEU A 1 96 ? 4.223 14.566 2.316 1.00 0.00 96 LEU A C 18
ATOM 29532 O O . LEU A 1 96 ? 5.150 14.731 3.109 1.00 0.00 96 LEU A O 18
ATOM 29548 N N . GLU A 1 97 ? 3.832 15.500 1.454 1.00 0.00 97 GLU A N 18
ATOM 29549 C CA . GLU A 1 97 ? 4.487 16.801 1.389 1.00 0.00 97 GLU A CA 18
ATOM 29550 C C . GLU A 1 97 ? 4.003 17.709 2.516 1.00 0.00 97 GLU A C 18
ATOM 29551 O O . GLU A 1 97 ? 3.195 18.612 2.296 1.00 0.00 97 GLU A O 18
ATOM 29563 N N . ALA A 1 98 ? 4.504 17.463 3.722 1.00 0.00 98 ALA A N 18
ATOM 29564 C CA . ALA A 1 98 ? 4.124 18.260 4.883 1.00 0.00 98 ALA A CA 18
ATOM 29565 C C . ALA A 1 98 ? 5.338 18.587 5.745 1.00 0.00 98 ALA A C 18
ATOM 29566 O O . ALA A 1 98 ? 6.369 17.916 5.688 1.00 0.00 98 ALA A O 18
ATOM 29573 N N . PRO A 1 99 ? 5.217 19.642 6.564 1.00 0.00 99 PRO A N 18
ATOM 29574 C CA . PRO A 1 99 ? 6.296 20.082 7.454 1.00 0.00 99 PRO A CA 18
ATOM 29575 C C . PRO A 1 99 ? 6.542 19.100 8.595 1.00 0.00 99 PRO A C 18
ATOM 29576 O O . PRO A 1 99 ? 6.097 17.954 8.547 1.00 0.00 99 PRO A O 18
ATOM 29587 N N . ARG A 1 100 ? 7.253 19.559 9.620 1.00 0.00 100 ARG A N 18
ATOM 29588 C CA . ARG A 1 100 ? 7.559 18.721 10.773 1.00 0.00 100 ARG A CA 18
ATOM 29589 C C . ARG A 1 100 ? 6.337 18.567 11.673 1.00 0.00 100 ARG A C 18
ATOM 29590 O O . ARG A 1 100 ? 6.390 18.866 12.866 1.00 0.00 100 ARG A O 18
ATOM 29611 N N . ASP A 1 101 ? 5.236 18.101 11.093 1.00 0.00 101 ASP A N 18
ATOM 29612 C CA . ASP A 1 101 ? 3.999 17.907 11.842 1.00 0.00 101 ASP A CA 18
ATOM 29613 C C . ASP A 1 101 ? 3.630 16.429 11.907 1.00 0.00 101 ASP A C 18
ATOM 29614 O O . ASP A 1 101 ? 3.211 15.928 12.951 1.00 0.00 101 ASP A O 18
ATOM 29623 N N . LEU A 1 102 ? 3.786 15.735 10.785 1.00 0.00 102 LEU A N 18
ATOM 29624 C CA . LEU A 1 102 ? 3.467 14.314 10.712 1.00 0.00 102 LEU A CA 18
ATOM 29625 C C . LEU A 1 102 ? 4.140 13.547 11.847 1.00 0.00 102 LEU A C 18
ATOM 29626 O O . LEU A 1 102 ? 3.511 12.721 12.508 1.00 0.00 102 LEU A O 18
ATOM 29642 N N . GLU A 1 103 ? 5.421 13.828 12.066 1.00 0.00 103 GLU A N 18
ATOM 29643 C CA . GLU A 1 103 ? 6.177 13.165 13.122 1.00 0.00 103 GLU A CA 18
ATOM 29644 C C . GLU A 1 103 ? 6.397 14.104 14.305 1.00 0.00 103 GLU A C 18
ATOM 29645 O O . GLU A 1 103 ? 6.030 15.277 14.256 1.00 0.00 103 GLU A O 18
ATOM 29657 N N . ALA A 1 104 ? 6.999 13.578 15.365 1.00 0.00 104 ALA A N 18
ATOM 29658 C CA . ALA A 1 104 ? 7.270 14.366 16.561 1.00 0.00 104 ALA A CA 18
ATOM 29659 C C . ALA A 1 104 ? 8.331 13.702 17.430 1.00 0.00 104 ALA A C 18
ATOM 29660 O O . ALA A 1 104 ? 8.324 12.485 17.616 1.00 0.00 104 ALA A O 18
ATOM 29667 N N . LYS A 1 105 ? 9.246 14.507 17.959 1.00 0.00 105 LYS A N 18
ATOM 29668 C CA . LYS A 1 105 ? 10.315 13.997 18.809 1.00 0.00 105 LYS A CA 18
ATOM 29669 C C . LYS A 1 105 ? 10.192 14.547 20.227 1.00 0.00 105 LYS A C 18
ATOM 29670 O O . LYS A 1 105 ? 9.315 15.361 20.512 1.00 0.00 105 LYS A O 18
ATOM 29689 N N . GLU A 1 106 ? 11.078 14.097 21.109 1.00 0.00 106 GLU A N 18
ATOM 29690 C CA . GLU A 1 106 ? 11.068 14.546 22.497 1.00 0.00 106 GLU A CA 18
ATOM 29691 C C . GLU A 1 106 ? 12.414 14.281 23.165 1.00 0.00 106 GLU A C 18
ATOM 29692 O O . GLU A 1 106 ? 13.009 13.218 22.988 1.00 0.00 106 GLU A O 18
ATOM 29704 N N . VAL A 1 107 ? 12.890 15.257 23.932 1.00 0.00 107 VAL A N 18
ATOM 29705 C CA . VAL A 1 107 ? 14.166 15.130 24.627 1.00 0.00 107 VAL A CA 18
ATOM 29706 C C . VAL A 1 107 ? 14.021 15.468 26.106 1.00 0.00 107 VAL A C 18
ATOM 29707 O O . VAL A 1 107 ? 13.263 16.363 26.480 1.00 0.00 107 VAL A O 18
ATOM 29720 N N . THR A 1 108 ? 14.755 14.745 26.947 1.00 0.00 108 THR A N 18
ATOM 29721 C CA . THR A 1 108 ? 14.709 14.967 28.387 1.00 0.00 108 THR A CA 18
ATOM 29722 C C . THR A 1 108 ? 15.905 15.787 28.856 1.00 0.00 108 THR A C 18
ATOM 29723 O O . THR A 1 108 ? 17.047 15.542 28.469 1.00 0.00 108 THR A O 18
ATOM 29734 N N . PRO A 1 109 ? 15.639 16.787 29.710 1.00 0.00 109 PRO A N 18
ATOM 29735 C CA . PRO A 1 109 ? 16.682 17.664 30.251 1.00 0.00 109 PRO A CA 18
ATOM 29736 C C . PRO A 1 109 ? 17.598 16.939 31.231 1.00 0.00 109 PRO A C 18
ATOM 29737 O O . PRO A 1 109 ? 17.366 15.779 31.569 1.00 0.00 109 PRO A O 18
ATOM 29748 N N . SER A 1 110 ? 18.639 17.631 31.682 1.00 0.00 110 SER A N 18
ATOM 29749 C CA . SER A 1 110 ? 19.593 17.052 32.622 1.00 0.00 110 SER A CA 18
ATOM 29750 C C . SER A 1 110 ? 19.790 17.964 33.828 1.00 0.00 110 SER A C 18
ATOM 29751 O O . SER A 1 110 ? 19.347 19.111 33.832 1.00 0.00 110 SER A O 18
ATOM 29759 N N . GLY A 1 111 ? 20.460 17.444 34.853 1.00 0.00 111 GLY A N 18
ATOM 29760 C CA . GLY A 1 111 ? 20.705 18.224 36.051 1.00 0.00 111 GLY A CA 18
ATOM 29761 C C . GLY A 1 111 ? 20.142 17.567 37.295 1.00 0.00 111 GLY A C 18
ATOM 29762 O O . GLY A 1 111 ? 18.998 17.802 37.684 1.00 0.00 111 GLY A O 18
ATOM 29766 N N . PRO A 1 112 ? 20.957 16.720 37.942 1.00 0.00 112 PRO A N 18
ATOM 29767 C CA . PRO A 1 112 ? 20.554 16.009 39.159 1.00 0.00 112 PRO A CA 18
ATOM 29768 C C . PRO A 1 112 ? 20.414 16.942 40.356 1.00 0.00 112 PRO A C 18
ATOM 29769 O O . PRO A 1 112 ? 19.419 16.893 41.080 1.00 0.00 112 PRO A O 18
ATOM 29780 N N . SER A 1 113 ? 21.416 17.792 40.559 1.00 0.00 113 SER A N 18
ATOM 29781 C CA . SER A 1 113 ? 21.405 18.735 41.672 1.00 0.00 113 SER A CA 18
ATOM 29782 C C . SER A 1 113 ? 22.579 19.704 41.574 1.00 0.00 113 SER A C 18
ATOM 29783 O O . SER A 1 113 ? 23.447 19.558 40.714 1.00 0.00 113 SER A O 18
ATOM 29791 N N . SER A 1 114 ? 22.598 20.692 42.462 1.00 0.00 114 SER A N 18
ATOM 29792 C CA . SER A 1 114 ? 23.662 21.688 42.475 1.00 0.00 114 SER A CA 18
ATOM 29793 C C . SER A 1 114 ? 23.530 22.610 43.683 1.00 0.00 114 SER A C 18
ATOM 29794 O O . SER A 1 114 ? 22.459 23.157 43.947 1.00 0.00 114 SER A O 18
ATOM 29802 N N . GLY A 1 115 ? 24.627 22.779 44.415 1.00 0.00 115 GLY A N 18
ATOM 29803 C CA . GLY A 1 115 ? 24.613 23.634 45.587 1.00 0.00 115 GLY A CA 18
ATOM 29804 C C . GLY A 1 115 ? 25.713 23.287 46.571 1.00 0.00 115 GLY A C 18
ATOM 29805 O O . GLY A 1 115 ? 26.256 24.166 47.240 1.00 0.00 115 GLY A O 18
ATOM 29809 N N . GLY A 1 1 ? -12.075 -20.145 7.051 1.00 0.00 1 GLY A N 19
ATOM 29810 C CA . GLY A 1 1 ? -11.073 -20.969 6.401 1.00 0.00 1 GLY A CA 19
ATOM 29811 C C . GLY A 1 1 ? -10.091 -21.572 7.386 1.00 0.00 1 GLY A C 19
ATOM 29812 O O . GLY A 1 1 ? -10.485 -22.060 8.445 1.00 0.00 1 GLY A O 19
ATOM 29816 N N . SER A 1 2 ? -8.810 -21.541 7.034 1.00 0.00 2 SER A N 19
ATOM 29817 C CA . SER A 1 2 ? -7.769 -22.094 7.893 1.00 0.00 2 SER A CA 19
ATOM 29818 C C . SER A 1 2 ? -8.212 -23.424 8.498 1.00 0.00 2 SER A C 19
ATOM 29819 O O . SER A 1 2 ? -8.004 -23.679 9.683 1.00 0.00 2 SER A O 19
ATOM 29827 N N . SER A 1 3 ? -8.824 -24.267 7.671 1.00 0.00 3 SER A N 19
ATOM 29828 C CA . SER A 1 3 ? -9.300 -25.568 8.123 1.00 0.00 3 SER A CA 19
ATOM 29829 C C . SER A 1 3 ? -8.252 -26.648 7.873 1.00 0.00 3 SER A C 19
ATOM 29830 O O . SER A 1 3 ? -8.575 -27.758 7.451 1.00 0.00 3 SER A O 19
ATOM 29838 N N . GLY A 1 4 ? -6.992 -26.314 8.137 1.00 0.00 4 GLY A N 19
ATOM 29839 C CA . GLY A 1 4 ? -5.914 -27.264 7.934 1.00 0.00 4 GLY A CA 19
ATOM 29840 C C . GLY A 1 4 ? -4.995 -26.863 6.798 1.00 0.00 4 GLY A C 19
ATOM 29841 O O . GLY A 1 4 ? -4.709 -25.681 6.607 1.00 0.00 4 GLY A O 19
ATOM 29845 N N . SER A 1 5 ? -4.528 -27.852 6.040 1.00 0.00 5 SER A N 19
ATOM 29846 C CA . SER A 1 5 ? -3.630 -27.597 4.920 1.00 0.00 5 SER A CA 19
ATOM 29847 C C . SER A 1 5 ? -4.090 -26.381 4.121 1.00 0.00 5 SER A C 19
ATOM 29848 O O . SER A 1 5 ? -3.283 -25.696 3.493 1.00 0.00 5 SER A O 19
ATOM 29856 N N . SER A 1 6 ? -5.393 -26.120 4.151 1.00 0.00 6 SER A N 19
ATOM 29857 C CA . SER A 1 6 ? -5.963 -24.989 3.427 1.00 0.00 6 SER A CA 19
ATOM 29858 C C . SER A 1 6 ? -5.868 -23.710 4.255 1.00 0.00 6 SER A C 19
ATOM 29859 O O . SER A 1 6 ? -6.838 -23.292 4.885 1.00 0.00 6 SER A O 19
ATOM 29867 N N . GLY A 1 7 ? -4.690 -23.095 4.248 1.00 0.00 7 GLY A N 19
ATOM 29868 C CA . GLY A 1 7 ? -4.489 -21.870 5.002 1.00 0.00 7 GLY A CA 19
ATOM 29869 C C . GLY A 1 7 ? -4.098 -20.703 4.117 1.00 0.00 7 GLY A C 19
ATOM 29870 O O . GLY A 1 7 ? -4.139 -20.785 2.889 1.00 0.00 7 GLY A O 19
ATOM 29874 N N . PRO A 1 8 ? -3.709 -19.583 4.746 1.00 0.00 8 PRO A N 19
ATOM 29875 C CA . PRO A 1 8 ? -3.303 -18.372 4.027 1.00 0.00 8 PRO A CA 19
ATOM 29876 C C . PRO A 1 8 ? -1.972 -18.545 3.304 1.00 0.00 8 PRO A C 19
ATOM 29877 O O . PRO A 1 8 ? -0.909 -18.281 3.869 1.00 0.00 8 PRO A O 19
ATOM 29888 N N . ASP A 1 9 ? -2.036 -18.991 2.054 1.00 0.00 9 ASP A N 19
ATOM 29889 C CA . ASP A 1 9 ? -0.834 -19.198 1.254 1.00 0.00 9 ASP A CA 19
ATOM 29890 C C . ASP A 1 9 ? -0.522 -17.965 0.412 1.00 0.00 9 ASP A C 19
ATOM 29891 O O . ASP A 1 9 ? 0.148 -18.055 -0.615 1.00 0.00 9 ASP A O 19
ATOM 29900 N N . GLY A 1 10 ? -1.015 -16.812 0.856 1.00 0.00 10 GLY A N 19
ATOM 29901 C CA . GLY A 1 10 ? -0.778 -15.577 0.132 1.00 0.00 10 GLY A CA 19
ATOM 29902 C C . GLY A 1 10 ? 0.141 -14.632 0.880 1.00 0.00 10 GLY A C 19
ATOM 29903 O O . GLY A 1 10 ? 0.822 -15.018 1.830 1.00 0.00 10 GLY A O 19
ATOM 29907 N N . PRO A 1 11 ? 0.170 -13.362 0.448 1.00 0.00 11 PRO A N 19
ATOM 29908 C CA . PRO A 1 11 ? 1.010 -12.334 1.068 1.00 0.00 11 PRO A CA 19
ATOM 29909 C C . PRO A 1 11 ? 0.525 -11.952 2.462 1.00 0.00 11 PRO A C 19
ATOM 29910 O O . PRO A 1 11 ? -0.679 -11.874 2.711 1.00 0.00 11 PRO A O 19
ATOM 29921 N N . THR A 1 12 ? 1.468 -11.714 3.368 1.00 0.00 12 THR A N 19
ATOM 29922 C CA . THR A 1 12 ? 1.136 -11.340 4.737 1.00 0.00 12 THR A CA 19
ATOM 29923 C C . THR A 1 12 ? 2.134 -10.329 5.288 1.00 0.00 12 THR A C 19
ATOM 29924 O O . THR A 1 12 ? 3.069 -9.926 4.597 1.00 0.00 12 THR A O 19
ATOM 29935 N N . GLN A 1 13 ? 1.929 -9.923 6.538 1.00 0.00 13 GLN A N 19
ATOM 29936 C CA . GLN A 1 13 ? 2.813 -8.958 7.181 1.00 0.00 13 GLN A CA 19
ATOM 29937 C C . GLN A 1 13 ? 2.959 -7.702 6.330 1.00 0.00 13 GLN A C 19
ATOM 29938 O O . GLN A 1 13 ? 3.992 -7.031 6.368 1.00 0.00 13 GLN A O 19
ATOM 29952 N N . LEU A 1 14 ? 1.921 -7.389 5.563 1.00 0.00 14 LEU A N 19
ATOM 29953 C CA . LEU A 1 14 ? 1.934 -6.212 4.701 1.00 0.00 14 LEU A CA 19
ATOM 29954 C C . LEU A 1 14 ? 2.114 -4.938 5.522 1.00 0.00 14 LEU A C 19
ATOM 29955 O O . LEU A 1 14 ? 1.540 -4.797 6.601 1.00 0.00 14 LEU A O 19
ATOM 29971 N N . ARG A 1 15 ? 2.912 -4.013 5.000 1.00 0.00 15 ARG A N 19
ATOM 29972 C CA . ARG A 1 15 ? 3.167 -2.750 5.683 1.00 0.00 15 ARG A CA 19
ATOM 29973 C C . ARG A 1 15 ? 3.550 -1.660 4.686 1.00 0.00 15 ARG A C 19
ATOM 29974 O O . ARG A 1 15 ? 4.039 -1.948 3.594 1.00 0.00 15 ARG A O 19
ATOM 29995 N N . ALA A 1 16 ? 3.323 -0.409 5.071 1.00 0.00 16 ALA A N 19
ATOM 29996 C CA . ALA A 1 16 ? 3.645 0.725 4.212 1.00 0.00 16 ALA A CA 19
ATOM 29997 C C . ALA A 1 16 ? 4.661 1.647 4.878 1.00 0.00 16 ALA A C 19
ATOM 29998 O O . ALA A 1 16 ? 4.337 2.361 5.827 1.00 0.00 16 ALA A O 19
ATOM 30005 N N . LEU A 1 17 ? 5.889 1.628 4.374 1.00 0.00 17 LEU A N 19
ATOM 30006 C CA . LEU A 1 17 ? 6.954 2.462 4.921 1.00 0.00 17 LEU A CA 19
ATOM 30007 C C . LEU A 1 17 ? 6.887 3.874 4.349 1.00 0.00 17 LEU A C 19
ATOM 30008 O O . LEU A 1 17 ? 6.183 4.126 3.371 1.00 0.00 17 LEU A O 19
ATOM 30024 N N . ASN A 1 18 ? 7.625 4.793 4.964 1.00 0.00 18 ASN A N 19
ATOM 30025 C CA . ASN A 1 18 ? 7.651 6.180 4.515 1.00 0.00 18 ASN A CA 19
ATOM 30026 C C . ASN A 1 18 ? 8.613 6.355 3.343 1.00 0.00 18 ASN A C 19
ATOM 30027 O O . ASN A 1 18 ? 9.798 6.629 3.536 1.00 0.00 18 ASN A O 19
ATOM 30038 N N . LEU A 1 19 ? 8.095 6.195 2.131 1.00 0.00 19 LEU A N 19
ATOM 30039 C CA . LEU A 1 19 ? 8.909 6.337 0.928 1.00 0.00 19 LEU A CA 19
ATOM 30040 C C . LEU A 1 19 ? 8.732 7.721 0.311 1.00 0.00 19 LEU A C 19
ATOM 30041 O O . LEU A 1 19 ? 7.841 8.476 0.698 1.00 0.00 19 LEU A O 19
ATOM 30057 N N . THR A 1 20 ? 9.588 8.046 -0.653 1.00 0.00 20 THR A N 19
ATOM 30058 C CA . THR A 1 20 ? 9.527 9.339 -1.325 1.00 0.00 20 THR A CA 19
ATOM 30059 C C . THR A 1 20 ? 8.084 9.776 -1.544 1.00 0.00 20 THR A C 19
ATOM 30060 O O . THR A 1 20 ? 7.312 9.091 -2.215 1.00 0.00 20 THR A O 19
ATOM 30071 N N . GLU A 1 21 ? 7.725 10.923 -0.974 1.00 0.00 21 GLU A N 19
ATOM 30072 C CA . GLU A 1 21 ? 6.372 11.451 -1.108 1.00 0.00 21 GLU A CA 19
ATOM 30073 C C . GLU A 1 21 ? 6.011 11.655 -2.577 1.00 0.00 21 GLU A C 19
ATOM 30074 O O . GLU A 1 21 ? 6.062 12.771 -3.092 1.00 0.00 21 GLU A O 19
ATOM 30086 N N . GLY A 1 22 ? 5.646 10.565 -3.247 1.00 0.00 22 GLY A N 19
ATOM 30087 C CA . GLY A 1 22 ? 5.282 10.644 -4.650 1.00 0.00 22 GLY A CA 19
ATOM 30088 C C . GLY A 1 22 ? 4.938 9.290 -5.237 1.00 0.00 22 GLY A C 19
ATOM 30089 O O . GLY A 1 22 ? 3.949 9.150 -5.957 1.00 0.00 22 GLY A O 19
ATOM 30093 N N . PHE A 1 23 ? 5.758 8.289 -4.932 1.00 0.00 23 PHE A N 19
ATOM 30094 C CA . PHE A 1 23 ? 5.536 6.939 -5.437 1.00 0.00 23 PHE A CA 19
ATOM 30095 C C . PHE A 1 23 ? 5.534 5.926 -4.296 1.00 0.00 23 PHE A C 19
ATOM 30096 O O . PHE A 1 23 ? 6.578 5.625 -3.717 1.00 0.00 23 PHE A O 19
ATOM 30113 N N . ALA A 1 24 ? 4.354 5.403 -3.978 1.00 0.00 24 ALA A N 19
ATOM 30114 C CA . ALA A 1 24 ? 4.216 4.422 -2.909 1.00 0.00 24 ALA A CA 19
ATOM 30115 C C . ALA A 1 24 ? 4.131 3.007 -3.470 1.00 0.00 24 ALA A C 19
ATOM 30116 O O . ALA A 1 24 ? 3.535 2.779 -4.522 1.00 0.00 24 ALA A O 19
ATOM 30123 N N . VAL A 1 25 ? 4.733 2.057 -2.759 1.00 0.00 25 VAL A N 19
ATOM 30124 C CA . VAL A 1 25 ? 4.726 0.663 -3.186 1.00 0.00 25 VAL A CA 19
ATOM 30125 C C . VAL A 1 25 ? 4.233 -0.251 -2.070 1.00 0.00 25 VAL A C 19
ATOM 30126 O O . VAL A 1 25 ? 4.202 0.140 -0.902 1.00 0.00 25 VAL A O 19
ATOM 30139 N N . LEU A 1 26 ? 3.849 -1.468 -2.436 1.00 0.00 26 LEU A N 19
ATOM 30140 C CA . LEU A 1 26 ? 3.357 -2.439 -1.465 1.00 0.00 26 LEU A CA 19
ATOM 30141 C C . LEU A 1 26 ? 4.447 -3.439 -1.095 1.00 0.00 26 LEU A C 19
ATOM 30142 O O . LEU A 1 26 ? 5.237 -3.855 -1.944 1.00 0.00 26 LEU A O 19
ATOM 30158 N N . HIS A 1 27 ? 4.483 -3.826 0.176 1.00 0.00 27 HIS A N 19
ATOM 30159 C CA . HIS A 1 27 ? 5.475 -4.780 0.659 1.00 0.00 27 HIS A CA 19
ATOM 30160 C C . HIS A 1 27 ? 4.802 -5.953 1.364 1.00 0.00 27 HIS A C 19
ATOM 30161 O O . HIS A 1 27 ? 4.116 -5.773 2.369 1.00 0.00 27 HIS A O 19
ATOM 30176 N N . TRP A 1 28 ? 5.005 -7.153 0.832 1.00 0.00 28 TRP A N 19
ATOM 30177 C CA . TRP A 1 28 ? 4.417 -8.355 1.412 1.00 0.00 28 TRP A CA 19
ATOM 30178 C C . TRP A 1 28 ? 5.474 -9.434 1.614 1.00 0.00 28 TRP A C 19
ATOM 30179 O O . TRP A 1 28 ? 6.489 -9.463 0.917 1.00 0.00 28 TRP A O 19
ATOM 30200 N N . LYS A 1 29 ? 5.230 -10.323 2.572 1.00 0.00 29 LYS A N 19
ATOM 30201 C CA . LYS A 1 29 ? 6.160 -11.406 2.866 1.00 0.00 29 LYS A CA 19
ATOM 30202 C C . LYS A 1 29 ? 5.787 -12.669 2.095 1.00 0.00 29 LYS A C 19
ATOM 30203 O O . LYS A 1 29 ? 4.674 -13.185 2.202 1.00 0.00 29 LYS A O 19
ATOM 30222 N N . PRO A 1 30 ? 6.737 -13.179 1.298 1.00 0.00 30 PRO A N 19
ATOM 30223 C CA . PRO A 1 30 ? 6.532 -14.388 0.495 1.00 0.00 30 PRO A CA 19
ATOM 30224 C C . PRO A 1 30 ? 6.438 -15.645 1.353 1.00 0.00 30 PRO A C 19
ATOM 30225 O O . PRO A 1 30 ? 7.394 -16.045 2.018 1.00 0.00 30 PRO A O 19
ATOM 30236 N N . PRO A 1 31 ? 5.259 -16.285 1.340 1.00 0.00 31 PRO A N 19
ATOM 30237 C CA . PRO A 1 31 ? 5.013 -17.507 2.111 1.00 0.00 31 PRO A CA 19
ATOM 30238 C C . PRO A 1 31 ? 5.780 -18.705 1.561 1.00 0.00 31 PRO A C 19
ATOM 30239 O O . PRO A 1 31 ? 6.053 -18.779 0.363 1.00 0.00 31 PRO A O 19
ATOM 30250 N N . GLN A 1 32 ? 6.123 -19.638 2.443 1.00 0.00 32 GLN A N 19
ATOM 30251 C CA . GLN A 1 32 ? 6.860 -20.831 2.043 1.00 0.00 32 GLN A CA 19
ATOM 30252 C C . GLN A 1 32 ? 6.452 -21.280 0.644 1.00 0.00 32 GLN A C 19
ATOM 30253 O O . GLN A 1 32 ? 7.302 -21.588 -0.191 1.00 0.00 32 GLN A O 19
ATOM 30267 N N . ASN A 1 33 ? 5.147 -21.314 0.396 1.00 0.00 33 ASN A N 19
ATOM 30268 C CA . ASN A 1 33 ? 4.627 -21.725 -0.904 1.00 0.00 33 ASN A CA 19
ATOM 30269 C C . ASN A 1 33 ? 4.423 -20.518 -1.815 1.00 0.00 33 ASN A C 19
ATOM 30270 O O . ASN A 1 33 ? 3.498 -19.726 -1.639 1.00 0.00 33 ASN A O 19
ATOM 30281 N N . PRO A 1 34 ? 5.306 -20.375 -2.815 1.00 0.00 34 PRO A N 19
ATOM 30282 C CA . PRO A 1 34 ? 5.243 -19.270 -3.774 1.00 0.00 34 PRO A CA 19
ATOM 30283 C C . PRO A 1 34 ? 4.048 -19.385 -4.715 1.00 0.00 34 PRO A C 19
ATOM 30284 O O . PRO A 1 34 ? 3.955 -20.328 -5.503 1.00 0.00 34 PRO A O 19
ATOM 30295 N N . VAL A 1 35 ? 3.136 -18.422 -4.629 1.00 0.00 35 VAL A N 19
ATOM 30296 C CA . VAL A 1 35 ? 1.948 -18.416 -5.474 1.00 0.00 35 VAL A CA 19
ATOM 30297 C C . VAL A 1 35 ? 2.319 -18.238 -6.943 1.00 0.00 35 VAL A C 19
ATOM 30298 O O . VAL A 1 35 ? 3.499 -18.198 -7.295 1.00 0.00 35 VAL A O 19
ATOM 30311 N N . ASP A 1 36 ? 1.306 -18.129 -7.794 1.00 0.00 36 ASP A N 19
ATOM 30312 C CA . ASP A 1 36 ? 1.525 -17.953 -9.225 1.00 0.00 36 ASP A CA 19
ATOM 30313 C C . ASP A 1 36 ? 1.424 -16.480 -9.612 1.00 0.00 36 ASP A C 19
ATOM 30314 O O . ASP A 1 36 ? 2.329 -15.929 -10.240 1.00 0.00 36 ASP A O 19
ATOM 30323 N N . THR A 1 37 ? 0.317 -15.849 -9.236 1.00 0.00 37 THR A N 19
ATOM 30324 C CA . THR A 1 37 ? 0.097 -14.442 -9.545 1.00 0.00 37 THR A CA 19
ATOM 30325 C C . THR A 1 37 ? -0.566 -13.719 -8.379 1.00 0.00 37 THR A C 19
ATOM 30326 O O . THR A 1 37 ? -1.492 -14.241 -7.758 1.00 0.00 37 THR A O 19
ATOM 30337 N N . TYR A 1 38 ? -0.087 -12.515 -8.086 1.00 0.00 38 TYR A N 19
ATOM 30338 C CA . TYR A 1 38 ? -0.632 -11.721 -6.992 1.00 0.00 38 TYR A CA 19
ATOM 30339 C C . TYR A 1 38 ? -1.691 -10.747 -7.500 1.00 0.00 38 TYR A C 19
ATOM 30340 O O . TYR A 1 38 ? -1.440 -9.958 -8.411 1.00 0.00 38 TYR A O 19
ATOM 30358 N N . ASP A 1 39 ? -2.877 -10.810 -6.904 1.00 0.00 39 ASP A N 19
ATOM 30359 C CA . ASP A 1 39 ? -3.976 -9.934 -7.294 1.00 0.00 39 ASP A CA 19
ATOM 30360 C C . ASP A 1 39 ? -4.041 -8.708 -6.388 1.00 0.00 39 ASP A C 19
ATOM 30361 O O . ASP A 1 39 ? -4.347 -8.818 -5.200 1.00 0.00 39 ASP A O 19
ATOM 30370 N N . ILE A 1 40 ? -3.751 -7.543 -6.957 1.00 0.00 40 ILE A N 19
ATOM 30371 C CA . ILE A 1 40 ? -3.776 -6.297 -6.201 1.00 0.00 40 ILE A CA 19
ATOM 30372 C C . ILE A 1 40 ? -4.891 -5.379 -6.691 1.00 0.00 40 ILE A C 19
ATOM 30373 O O . ILE A 1 40 ? -5.088 -5.216 -7.894 1.00 0.00 40 ILE A O 19
ATOM 30389 N N . GLN A 1 41 ? -5.615 -4.781 -5.750 1.00 0.00 41 GLN A N 19
ATOM 30390 C CA . GLN A 1 41 ? -6.709 -3.879 -6.087 1.00 0.00 41 GLN A CA 19
ATOM 30391 C C . GLN A 1 41 ? -6.581 -2.561 -5.328 1.00 0.00 41 GLN A C 19
ATOM 30392 O O . GLN A 1 41 ? -6.803 -2.506 -4.119 1.00 0.00 41 GLN A O 19
ATOM 30406 N N . VAL A 1 42 ? -6.222 -1.503 -6.048 1.00 0.00 42 VAL A N 19
ATOM 30407 C CA . VAL A 1 42 ? -6.066 -0.185 -5.443 1.00 0.00 42 VAL A CA 19
ATOM 30408 C C . VAL A 1 42 ? -7.257 0.710 -5.762 1.00 0.00 42 VAL A C 19
ATOM 30409 O O . VAL A 1 42 ? -7.529 1.011 -6.924 1.00 0.00 42 VAL A O 19
ATOM 30422 N N . THR A 1 43 ? -7.966 1.136 -4.720 1.00 0.00 43 THR A N 19
ATOM 30423 C CA . THR A 1 43 ? -9.129 1.997 -4.888 1.00 0.00 43 THR A CA 19
ATOM 30424 C C . THR A 1 43 ? -9.159 3.094 -3.830 1.00 0.00 43 THR A C 19
ATOM 30425 O O . THR A 1 43 ? -8.503 2.987 -2.793 1.00 0.00 43 THR A O 19
ATOM 30436 N N . ALA A 1 44 ? -9.923 4.147 -4.097 1.00 0.00 44 ALA A N 19
ATOM 30437 C CA . ALA A 1 44 ? -10.040 5.263 -3.165 1.00 0.00 44 ALA A CA 19
ATOM 30438 C C . ALA A 1 44 ? -11.266 6.114 -3.479 1.00 0.00 44 ALA A C 19
ATOM 30439 O O . ALA A 1 44 ? -11.751 6.155 -4.609 1.00 0.00 44 ALA A O 19
ATOM 30446 N N . PRO A 1 45 ? -11.781 6.810 -2.454 1.00 0.00 45 PRO A N 19
ATOM 30447 C CA . PRO A 1 45 ? -12.958 7.672 -2.597 1.00 0.00 45 PRO A CA 19
ATOM 30448 C C . PRO A 1 45 ? -12.666 8.920 -3.424 1.00 0.00 45 PRO A C 19
ATOM 30449 O O . PRO A 1 45 ? -12.182 9.923 -2.904 1.00 0.00 45 PRO A O 19
ATOM 30460 N N . GLY A 1 46 ? -12.964 8.849 -4.719 1.00 0.00 46 GLY A N 19
ATOM 30461 C CA . GLY A 1 46 ? -12.727 9.978 -5.598 1.00 0.00 46 GLY A CA 19
ATOM 30462 C C . GLY A 1 46 ? -11.678 9.683 -6.651 1.00 0.00 46 GLY A C 19
ATOM 30463 O O . GLY A 1 46 ? -11.129 10.598 -7.263 1.00 0.00 46 GLY A O 19
ATOM 30467 N N . ALA A 1 47 ? -11.396 8.401 -6.861 1.00 0.00 47 ALA A N 19
ATOM 30468 C CA . ALA A 1 47 ? -10.407 7.988 -7.848 1.00 0.00 47 ALA A CA 19
ATOM 30469 C C . ALA A 1 47 ? -10.846 6.718 -8.568 1.00 0.00 47 ALA A C 19
ATOM 30470 O O . ALA A 1 47 ? -11.651 5.935 -8.062 1.00 0.00 47 ALA A O 19
ATOM 30477 N N . PRO A 1 48 ? -10.307 6.507 -9.778 1.00 0.00 48 PRO A N 19
ATOM 30478 C CA . PRO A 1 48 ? -10.630 5.332 -10.594 1.00 0.00 48 PRO A CA 19
ATOM 30479 C C . PRO A 1 48 ? -10.061 4.044 -10.008 1.00 0.00 48 PRO A C 19
ATOM 30480 O O . PRO A 1 48 ? -9.111 4.058 -9.224 1.00 0.00 48 PRO A O 19
ATOM 30491 N N . PRO A 1 49 ? -10.654 2.905 -10.394 1.00 0.00 49 PRO A N 19
ATOM 30492 C CA . PRO A 1 49 ? -10.220 1.587 -9.919 1.00 0.00 49 PRO A CA 19
ATOM 30493 C C . PRO A 1 49 ? -8.861 1.187 -10.481 1.00 0.00 49 PRO A C 19
ATOM 30494 O O . PRO A 1 49 ? -8.523 1.523 -11.617 1.00 0.00 49 PRO A O 19
ATOM 30505 N N . LEU A 1 50 ? -8.084 0.465 -9.680 1.00 0.00 50 LEU A N 19
ATOM 30506 C CA . LEU A 1 50 ? -6.759 0.018 -10.098 1.00 0.00 50 LEU A CA 19
ATOM 30507 C C . LEU A 1 50 ? -6.724 -1.498 -10.262 1.00 0.00 50 LEU A C 19
ATOM 30508 O O . LEU A 1 50 ? -6.995 -2.240 -9.318 1.00 0.00 50 LEU A O 19
ATOM 30524 N N . GLN A 1 51 ? -6.387 -1.951 -11.466 1.00 0.00 51 GLN A N 19
ATOM 30525 C CA . GLN A 1 51 ? -6.315 -3.379 -11.752 1.00 0.00 51 GLN A CA 19
ATOM 30526 C C . GLN A 1 51 ? -4.955 -3.748 -12.334 1.00 0.00 51 GLN A C 19
ATOM 30527 O O . GLN A 1 51 ? -4.602 -3.323 -13.434 1.00 0.00 51 GLN A O 19
ATOM 30541 N N . ALA A 1 52 ? -4.195 -4.544 -11.589 1.00 0.00 52 ALA A N 19
ATOM 30542 C CA . ALA A 1 52 ? -2.874 -4.973 -12.031 1.00 0.00 52 ALA A CA 19
ATOM 30543 C C . ALA A 1 52 ? -2.474 -6.288 -11.372 1.00 0.00 52 ALA A C 19
ATOM 30544 O O . ALA A 1 52 ? -2.781 -6.525 -10.204 1.00 0.00 52 ALA A O 19
ATOM 30551 N N . GLU A 1 53 ? -1.788 -7.140 -12.128 1.00 0.00 53 GLU A N 19
ATOM 30552 C CA . GLU A 1 53 ? -1.348 -8.431 -11.616 1.00 0.00 53 GLU A CA 19
ATOM 30553 C C . GLU A 1 53 ? 0.171 -8.559 -11.691 1.00 0.00 53 GLU A C 19
ATOM 30554 O O . GLU A 1 53 ? 0.830 -7.840 -12.444 1.00 0.00 53 GLU A O 19
ATOM 30566 N N . THR A 1 54 ? 0.722 -9.478 -10.904 1.00 0.00 54 THR A N 19
ATOM 30567 C CA . THR A 1 54 ? 2.162 -9.699 -10.880 1.00 0.00 54 THR A CA 19
ATOM 30568 C C . THR A 1 54 ? 2.489 -11.170 -10.655 1.00 0.00 54 THR A C 19
ATOM 30569 O O . THR A 1 54 ? 1.724 -11.914 -10.043 1.00 0.00 54 THR A O 19
ATOM 30580 N N . PRO A 1 55 ? 3.653 -11.602 -11.163 1.00 0.00 55 PRO A N 19
ATOM 30581 C CA . PRO A 1 55 ? 4.109 -12.990 -11.030 1.00 0.00 55 PRO A CA 19
ATOM 30582 C C . PRO A 1 55 ? 4.491 -13.339 -9.595 1.00 0.00 55 PRO A C 19
ATOM 30583 O O . PRO A 1 55 ? 4.941 -12.481 -8.836 1.00 0.00 55 PRO A O 19
ATOM 30594 N N . GLY A 1 56 ? 4.311 -14.605 -9.230 1.00 0.00 56 GLY A N 19
ATOM 30595 C CA . GLY A 1 56 ? 4.643 -15.044 -7.888 1.00 0.00 56 GLY A CA 19
ATOM 30596 C C . GLY A 1 56 ? 6.104 -14.824 -7.551 1.00 0.00 56 GLY A C 19
ATOM 30597 O O . GLY A 1 56 ? 6.495 -14.882 -6.385 1.00 0.00 56 GLY A O 19
ATOM 30601 N N . SER A 1 57 ? 6.915 -14.573 -8.574 1.00 0.00 57 SER A N 19
ATOM 30602 C CA . SER A 1 57 ? 8.344 -14.349 -8.381 1.00 0.00 57 SER A CA 19
ATOM 30603 C C . SER A 1 57 ? 8.609 -12.927 -7.896 1.00 0.00 57 SER A C 19
ATOM 30604 O O . SER A 1 57 ? 9.752 -12.470 -7.876 1.00 0.00 57 SER A O 19
ATOM 30612 N N . ALA A 1 58 ? 7.546 -12.233 -7.505 1.00 0.00 58 ALA A N 19
ATOM 30613 C CA . ALA A 1 58 ? 7.663 -10.864 -7.019 1.00 0.00 58 ALA A CA 19
ATOM 30614 C C . ALA A 1 58 ? 7.368 -10.785 -5.525 1.00 0.00 58 ALA A C 19
ATOM 30615 O O . ALA A 1 58 ? 6.694 -11.651 -4.968 1.00 0.00 58 ALA A O 19
ATOM 30622 N N . VAL A 1 59 ? 7.879 -9.741 -4.880 1.00 0.00 59 VAL A N 19
ATOM 30623 C CA . VAL A 1 59 ? 7.670 -9.549 -3.450 1.00 0.00 59 VAL A CA 19
ATOM 30624 C C . VAL A 1 59 ? 7.087 -8.171 -3.159 1.00 0.00 59 VAL A C 19
ATOM 30625 O O . VAL A 1 59 ? 6.704 -7.873 -2.028 1.00 0.00 59 VAL A O 19
ATOM 30638 N N . ASP A 1 60 ? 7.022 -7.333 -4.189 1.00 0.00 60 ASP A N 19
ATOM 30639 C CA . ASP A 1 60 ? 6.484 -5.986 -4.045 1.00 0.00 60 ASP A CA 19
ATOM 30640 C C . ASP A 1 60 ? 5.935 -5.475 -5.374 1.00 0.00 60 ASP A C 19
ATOM 30641 O O . ASP A 1 60 ? 6.413 -5.858 -6.443 1.00 0.00 60 ASP A O 19
ATOM 30650 N N . TYR A 1 61 ? 4.929 -4.612 -5.299 1.00 0.00 61 TYR A N 19
ATOM 30651 C CA . TYR A 1 61 ? 4.312 -4.053 -6.496 1.00 0.00 61 TYR A CA 19
ATOM 30652 C C . TYR A 1 61 ? 4.105 -2.548 -6.349 1.00 0.00 61 TYR A C 19
ATOM 30653 O O . TYR A 1 61 ? 3.149 -2.083 -5.728 1.00 0.00 61 TYR A O 19
ATOM 30671 N N . PRO A 1 62 ? 5.023 -1.766 -6.936 1.00 0.00 62 PRO A N 19
ATOM 30672 C CA . PRO A 1 62 ? 4.965 -0.302 -6.888 1.00 0.00 62 PRO A CA 19
ATOM 30673 C C . PRO A 1 62 ? 3.813 0.260 -7.715 1.00 0.00 62 PRO A C 19
ATOM 30674 O O . PRO A 1 62 ? 3.767 0.085 -8.934 1.00 0.00 62 PRO A O 19
ATOM 30685 N N . LEU A 1 63 ? 2.886 0.937 -7.048 1.00 0.00 63 LEU A N 19
ATOM 30686 C CA . LEU A 1 63 ? 1.735 1.526 -7.721 1.00 0.00 63 LEU A CA 19
ATOM 30687 C C . LEU A 1 63 ? 2.015 2.972 -8.115 1.00 0.00 63 LEU A C 19
ATOM 30688 O O . LEU A 1 63 ? 2.513 3.761 -7.311 1.00 0.00 63 LEU A O 19
ATOM 30704 N N . HIS A 1 64 ? 1.691 3.316 -9.358 1.00 0.00 64 HIS A N 19
ATOM 30705 C CA . HIS A 1 64 ? 1.905 4.669 -9.858 1.00 0.00 64 HIS A CA 19
ATOM 30706 C C . HIS A 1 64 ? 0.580 5.324 -10.239 1.00 0.00 64 HIS A C 19
ATOM 30707 O O . HIS A 1 64 ? -0.440 4.649 -10.378 1.00 0.00 64 HIS A O 19
ATOM 30722 N N . ASP A 1 65 ? 0.604 6.641 -10.406 1.00 0.00 65 ASP A N 19
ATOM 30723 C CA . ASP A 1 65 ? -0.594 7.388 -10.770 1.00 0.00 65 ASP A CA 19
ATOM 30724 C C . ASP A 1 65 ? -1.574 7.447 -9.603 1.00 0.00 65 ASP A C 19
ATOM 30725 O O . ASP A 1 65 ? -2.769 7.194 -9.768 1.00 0.00 65 ASP A O 19
ATOM 30734 N N . LEU A 1 66 ? -1.062 7.779 -8.424 1.00 0.00 66 LEU A N 19
ATOM 30735 C CA . LEU A 1 66 ? -1.892 7.871 -7.228 1.00 0.00 66 LEU A CA 19
ATOM 30736 C C . LEU A 1 66 ? -2.034 9.319 -6.772 1.00 0.00 66 LEU A C 19
ATOM 30737 O O . LEU A 1 66 ? -1.044 9.984 -6.466 1.00 0.00 66 LEU A O 19
ATOM 30753 N N . VAL A 1 67 ? -3.271 9.803 -6.727 1.00 0.00 67 VAL A N 19
ATOM 30754 C CA . VAL A 1 67 ? -3.542 11.171 -6.305 1.00 0.00 67 VAL A CA 19
ATOM 30755 C C . VAL A 1 67 ? -2.946 11.452 -4.931 1.00 0.00 67 VAL A C 19
ATOM 30756 O O . VAL A 1 67 ? -3.137 10.679 -3.989 1.00 0.00 67 VAL A O 19
ATOM 30769 N N . LEU A 1 68 ? -2.224 12.561 -4.820 1.00 0.00 68 LEU A N 19
ATOM 30770 C CA . LEU A 1 68 ? -1.599 12.944 -3.558 1.00 0.00 68 LEU A CA 19
ATOM 30771 C C . LEU A 1 68 ? -2.624 13.549 -2.605 1.00 0.00 68 LEU A C 19
ATOM 30772 O O . LEU A 1 68 ? -3.674 14.032 -3.030 1.00 0.00 68 LEU A O 19
ATOM 30788 N N . HIS A 1 69 ? -2.311 13.521 -1.313 1.00 0.00 69 HIS A N 19
ATOM 30789 C CA . HIS A 1 69 ? -3.205 14.069 -0.298 1.00 0.00 69 HIS A CA 19
ATOM 30790 C C . HIS A 1 69 ? -4.544 13.337 -0.299 1.00 0.00 69 HIS A C 19
ATOM 30791 O O . HIS A 1 69 ? -5.605 13.961 -0.274 1.00 0.00 69 HIS A O 19
ATOM 30806 N N . THR A 1 70 ? -4.486 12.008 -0.330 1.00 0.00 70 THR A N 19
ATOM 30807 C CA . THR A 1 70 ? -5.692 11.191 -0.336 1.00 0.00 70 THR A CA 19
ATOM 30808 C C . THR A 1 70 ? -5.403 9.780 0.164 1.00 0.00 70 THR A C 19
ATOM 30809 O O . THR A 1 70 ? -4.460 9.133 -0.288 1.00 0.00 70 THR A O 19
ATOM 30820 N N . ASN A 1 71 ? -6.222 9.309 1.099 1.00 0.00 71 ASN A N 19
ATOM 30821 C CA . ASN A 1 71 ? -6.054 7.974 1.660 1.00 0.00 71 ASN A CA 19
ATOM 30822 C C . ASN A 1 71 ? -6.459 6.905 0.649 1.00 0.00 71 ASN A C 19
ATOM 30823 O O . ASN A 1 71 ? -7.637 6.762 0.321 1.00 0.00 71 ASN A O 19
ATOM 30834 N N . TYR A 1 72 ? -5.475 6.156 0.163 1.00 0.00 72 TYR A N 19
ATOM 30835 C CA . TYR A 1 72 ? -5.729 5.101 -0.812 1.00 0.00 72 TYR A CA 19
ATOM 30836 C C . TYR A 1 72 ? -5.662 3.725 -0.154 1.00 0.00 72 TYR A C 19
ATOM 30837 O O . TYR A 1 72 ? -4.733 3.428 0.599 1.00 0.00 72 TYR A O 19
ATOM 30855 N N . THR A 1 73 ? -6.653 2.889 -0.444 1.00 0.00 73 THR A N 19
ATOM 30856 C CA . THR A 1 73 ? -6.708 1.545 0.118 1.00 0.00 73 THR A CA 19
ATOM 30857 C C . THR A 1 73 ? -6.256 0.505 -0.901 1.00 0.00 73 THR A C 19
ATOM 30858 O O . THR A 1 73 ? -6.851 0.368 -1.969 1.00 0.00 73 THR A O 19
ATOM 30869 N N . ALA A 1 74 ? -5.201 -0.228 -0.562 1.00 0.00 74 ALA A N 19
ATOM 30870 C CA . ALA A 1 74 ? -4.670 -1.259 -1.446 1.00 0.00 74 ALA A CA 19
ATOM 30871 C C . ALA A 1 74 ? -4.894 -2.651 -0.863 1.00 0.00 74 ALA A C 19
ATOM 30872 O O . ALA A 1 74 ? -4.598 -2.901 0.306 1.00 0.00 74 ALA A O 19
ATOM 30879 N N . THR A 1 75 ? -5.419 -3.553 -1.685 1.00 0.00 75 THR A N 19
ATOM 30880 C CA . THR A 1 75 ? -5.684 -4.919 -1.250 1.00 0.00 75 THR A CA 19
ATOM 30881 C C . THR A 1 75 ? -4.975 -5.929 -2.145 1.00 0.00 75 THR A C 19
ATOM 30882 O O . THR A 1 75 ? -5.220 -5.986 -3.351 1.00 0.00 75 THR A O 19
ATOM 30893 N N . VAL A 1 76 ? -4.093 -6.725 -1.549 1.00 0.00 76 VAL A N 19
ATOM 30894 C CA . VAL A 1 76 ? -3.349 -7.734 -2.292 1.00 0.00 76 VAL A CA 19
ATOM 30895 C C . VAL A 1 76 ? -3.875 -9.134 -1.996 1.00 0.00 76 VAL A C 19
ATOM 30896 O O . VAL A 1 76 ? -4.298 -9.426 -0.878 1.00 0.00 76 VAL A O 19
ATOM 30909 N N . ARG A 1 77 ? -3.844 -9.997 -3.006 1.00 0.00 77 ARG A N 19
ATOM 30910 C CA . ARG A 1 77 ? -4.319 -11.367 -2.854 1.00 0.00 77 ARG A CA 19
ATOM 30911 C C . ARG A 1 77 ? -3.392 -12.346 -3.569 1.00 0.00 77 ARG A C 19
ATOM 30912 O O . ARG A 1 77 ? -2.529 -11.943 -4.347 1.00 0.00 77 ARG A O 19
ATOM 30933 N N . GLY A 1 78 ? -3.578 -13.635 -3.299 1.00 0.00 78 GLY A N 19
ATOM 30934 C CA . GLY A 1 78 ? -2.751 -14.650 -3.923 1.00 0.00 78 GLY A CA 19
ATOM 30935 C C . GLY A 1 78 ? -3.564 -15.644 -4.729 1.00 0.00 78 GLY A C 19
ATOM 30936 O O . GLY A 1 78 ? -4.600 -16.127 -4.271 1.00 0.00 78 GLY A O 19
ATOM 30940 N N . LEU A 1 79 ? -3.094 -15.951 -5.933 1.00 0.00 79 LEU A N 19
ATOM 30941 C CA . LEU A 1 79 ? -3.785 -16.894 -6.807 1.00 0.00 79 LEU A CA 19
ATOM 30942 C C . LEU A 1 79 ? -3.125 -18.268 -6.756 1.00 0.00 79 LEU A C 19
ATOM 30943 O O . LEU A 1 79 ? -2.081 -18.489 -7.370 1.00 0.00 79 LEU A O 19
ATOM 30959 N N . ARG A 1 80 ? -3.742 -19.188 -6.023 1.00 0.00 80 ARG A N 19
ATOM 30960 C CA . ARG A 1 80 ? -3.214 -20.542 -5.893 1.00 0.00 80 ARG A CA 19
ATOM 30961 C C . ARG A 1 80 ? -4.238 -21.571 -6.363 1.00 0.00 80 ARG A C 19
ATOM 30962 O O . ARG A 1 80 ? -5.100 -21.998 -5.596 1.00 0.00 80 ARG A O 19
ATOM 30983 N N . GLY A 1 81 ? -4.136 -21.965 -7.629 1.00 0.00 81 GLY A N 19
ATOM 30984 C CA . GLY A 1 81 ? -5.059 -22.941 -8.178 1.00 0.00 81 GLY A CA 19
ATOM 30985 C C . GLY A 1 81 ? -6.485 -22.429 -8.222 1.00 0.00 81 GLY A C 19
ATOM 30986 O O . GLY A 1 81 ? -6.733 -21.225 -8.310 1.00 0.00 81 GLY A O 19
ATOM 30990 N N . PRO A 1 82 ? -7.453 -23.355 -8.162 1.00 0.00 82 PRO A N 19
ATOM 30991 C CA . PRO A 1 82 ? -8.879 -23.016 -8.195 1.00 0.00 82 PRO A CA 19
ATOM 30992 C C . PRO A 1 82 ? -9.336 -22.314 -6.921 1.00 0.00 82 PRO A C 19
ATOM 30993 O O . PRO A 1 82 ? -10.519 -22.016 -6.756 1.00 0.00 82 PRO A O 19
ATOM 31004 N N . ASN A 1 83 ? -8.392 -22.051 -6.024 1.00 0.00 83 ASN A N 19
ATOM 31005 C CA . ASN A 1 83 ? -8.700 -21.384 -4.764 1.00 0.00 83 ASN A CA 19
ATOM 31006 C C . ASN A 1 83 ? -7.939 -20.067 -4.646 1.00 0.00 83 ASN A C 19
ATOM 31007 O O . ASN A 1 83 ? -7.150 -19.713 -5.523 1.00 0.00 83 ASN A O 19
ATOM 31018 N N . LEU A 1 84 ? -8.180 -19.346 -3.557 1.00 0.00 84 LEU A N 19
ATOM 31019 C CA . LEU A 1 84 ? -7.517 -18.068 -3.323 1.00 0.00 84 LEU A CA 19
ATOM 31020 C C . LEU A 1 84 ? -6.879 -18.031 -1.937 1.00 0.00 84 LEU A C 19
ATOM 31021 O O . LEU A 1 84 ? -7.183 -18.861 -1.079 1.00 0.00 84 LEU A O 19
ATOM 31037 N N . THR A 1 85 ? -5.995 -17.061 -1.724 1.00 0.00 85 THR A N 19
ATOM 31038 C CA . THR A 1 85 ? -5.315 -16.914 -0.443 1.00 0.00 85 THR A CA 19
ATOM 31039 C C . THR A 1 85 ? -5.928 -15.787 0.379 1.00 0.00 85 THR A C 19
ATOM 31040 O O . THR A 1 85 ? -6.831 -15.090 -0.083 1.00 0.00 85 THR A O 19
ATOM 31051 N N . SER A 1 86 ? -5.430 -15.611 1.599 1.00 0.00 86 SER A N 19
ATOM 31052 C CA . SER A 1 86 ? -5.931 -14.568 2.486 1.00 0.00 86 SER A CA 19
ATOM 31053 C C . SER A 1 86 ? -5.547 -13.186 1.972 1.00 0.00 86 SER A C 19
ATOM 31054 O O . SER A 1 86 ? -4.374 -12.881 1.750 1.00 0.00 86 SER A O 19
ATOM 31062 N N . PRO A 1 87 ? -6.557 -12.325 1.774 1.00 0.00 87 PRO A N 19
ATOM 31063 C CA . PRO A 1 87 ? -6.350 -10.960 1.284 1.00 0.00 87 PRO A CA 19
ATOM 31064 C C . PRO A 1 87 ? -5.665 -10.070 2.316 1.00 0.00 87 PRO A C 19
ATOM 31065 O O . PRO A 1 87 ? -5.975 -10.130 3.505 1.00 0.00 87 PRO A O 19
ATOM 31076 N N . ALA A 1 88 ? -4.731 -9.247 1.852 1.00 0.00 88 ALA A N 19
ATOM 31077 C CA . ALA A 1 88 ? -4.003 -8.343 2.735 1.00 0.00 88 ALA A CA 19
ATOM 31078 C C . ALA A 1 88 ? -4.159 -6.894 2.288 1.00 0.00 88 ALA A C 19
ATOM 31079 O O . ALA A 1 88 ? -3.714 -6.517 1.203 1.00 0.00 88 ALA A O 19
ATOM 31086 N N . SER A 1 89 ? -4.795 -6.084 3.129 1.00 0.00 89 SER A N 19
ATOM 31087 C CA . SER A 1 89 ? -5.014 -4.677 2.817 1.00 0.00 89 SER A CA 19
ATOM 31088 C C . SER A 1 89 ? -4.126 -3.785 3.680 1.00 0.00 89 SER A C 19
ATOM 31089 O O . SER A 1 89 ? -3.748 -4.156 4.790 1.00 0.00 89 SER A O 19
ATOM 31097 N N . ILE A 1 90 ? -3.798 -2.607 3.159 1.00 0.00 90 ILE A N 19
ATOM 31098 C CA . ILE A 1 90 ? -2.956 -1.661 3.881 1.00 0.00 90 ILE A CA 19
ATOM 31099 C C . ILE A 1 90 ? -3.421 -0.227 3.654 1.00 0.00 90 ILE A C 19
ATOM 31100 O O . ILE A 1 90 ? -3.796 0.149 2.543 1.00 0.00 90 ILE A O 19
ATOM 31116 N N . THR A 1 91 ? -3.394 0.573 4.716 1.00 0.00 91 THR A N 19
ATOM 31117 C CA . THR A 1 91 ? -3.812 1.967 4.635 1.00 0.00 91 THR A CA 19
ATOM 31118 C C . THR A 1 91 ? -2.620 2.907 4.765 1.00 0.00 91 THR A C 19
ATOM 31119 O O . THR A 1 91 ? -2.029 3.032 5.837 1.00 0.00 91 THR A O 19
ATOM 31130 N N . PHE A 1 92 ? -2.270 3.568 3.666 1.00 0.00 92 PHE A N 19
ATOM 31131 C CA . PHE A 1 92 ? -1.148 4.498 3.658 1.00 0.00 92 PHE A CA 19
ATOM 31132 C C . PHE A 1 92 ? -1.510 5.781 2.916 1.00 0.00 92 PHE A C 19
ATOM 31133 O O . PHE A 1 92 ? -2.398 5.790 2.063 1.00 0.00 92 PHE A O 19
ATOM 31150 N N . THR A 1 93 ? -0.815 6.866 3.248 1.00 0.00 93 THR A N 19
ATOM 31151 C CA . THR A 1 93 ? -1.063 8.156 2.615 1.00 0.00 93 THR A CA 19
ATOM 31152 C C . THR A 1 93 ? -0.039 8.438 1.523 1.00 0.00 93 THR A C 19
ATOM 31153 O O . THR A 1 93 ? 1.151 8.172 1.688 1.00 0.00 93 THR A O 19
ATOM 31164 N N . THR A 1 94 ? -0.510 8.980 0.403 1.00 0.00 94 THR A N 19
ATOM 31165 C CA . THR A 1 94 ? 0.366 9.299 -0.718 1.00 0.00 94 THR A CA 19
ATOM 31166 C C . THR A 1 94 ? 1.155 10.576 -0.454 1.00 0.00 94 THR A C 19
ATOM 31167 O O . THR A 1 94 ? 2.383 10.587 -0.535 1.00 0.00 94 THR A O 19
ATOM 31178 N N . GLY A 1 95 ? 0.441 11.652 -0.138 1.00 0.00 95 GLY A N 19
ATOM 31179 C CA . GLY A 1 95 ? 1.092 12.921 0.134 1.00 0.00 95 GLY A CA 19
ATOM 31180 C C . GLY A 1 95 ? 1.340 13.139 1.613 1.00 0.00 95 GLY A C 19
ATOM 31181 O O . GLY A 1 95 ? 0.434 12.983 2.432 1.00 0.00 95 GLY A O 19
ATOM 31185 N N . LEU A 1 96 ? 2.571 13.501 1.957 1.00 0.00 96 LEU A N 19
ATOM 31186 C CA . LEU A 1 96 ? 2.938 13.741 3.349 1.00 0.00 96 LEU A CA 19
ATOM 31187 C C . LEU A 1 96 ? 3.347 15.195 3.562 1.00 0.00 96 LEU A C 19
ATOM 31188 O O . LEU A 1 96 ? 3.933 15.540 4.587 1.00 0.00 96 LEU A O 19
ATOM 31204 N N . GLU A 1 97 ? 3.033 16.042 2.586 1.00 0.00 97 GLU A N 19
ATOM 31205 C CA . GLU A 1 97 ? 3.368 17.458 2.668 1.00 0.00 97 GLU A CA 19
ATOM 31206 C C . GLU A 1 97 ? 2.725 18.099 3.894 1.00 0.00 97 GLU A C 19
ATOM 31207 O O . GLU A 1 97 ? 1.501 18.162 4.004 1.00 0.00 97 GLU A O 19
ATOM 31219 N N . ALA A 1 98 ? 3.559 18.574 4.814 1.00 0.00 98 ALA A N 19
ATOM 31220 C CA . ALA A 1 98 ? 3.072 19.211 6.031 1.00 0.00 98 ALA A CA 19
ATOM 31221 C C . ALA A 1 98 ? 4.213 19.871 6.798 1.00 0.00 98 ALA A C 19
ATOM 31222 O O . ALA A 1 98 ? 5.375 19.479 6.690 1.00 0.00 98 ALA A O 19
ATOM 31229 N N . PRO A 1 99 ? 3.876 20.897 7.593 1.00 0.00 99 PRO A N 19
ATOM 31230 C CA . PRO A 1 99 ? 4.858 21.633 8.395 1.00 0.00 99 PRO A CA 19
ATOM 31231 C C . PRO A 1 99 ? 5.413 20.798 9.544 1.00 0.00 99 PRO A C 19
ATOM 31232 O O . PRO A 1 99 ? 5.264 19.576 9.563 1.00 0.00 99 PRO A O 19
ATOM 31243 N N . ARG A 1 100 ? 6.052 21.464 10.499 1.00 0.00 100 ARG A N 19
ATOM 31244 C CA . ARG A 1 100 ? 6.628 20.782 11.652 1.00 0.00 100 ARG A CA 19
ATOM 31245 C C . ARG A 1 100 ? 5.538 20.343 12.626 1.00 0.00 100 ARG A C 19
ATOM 31246 O O . ARG A 1 100 ? 5.499 20.792 13.772 1.00 0.00 100 ARG A O 19
ATOM 31267 N N . ASP A 1 101 ? 4.656 19.466 12.162 1.00 0.00 101 ASP A N 19
ATOM 31268 C CA . ASP A 1 101 ? 3.565 18.967 12.991 1.00 0.00 101 ASP A CA 19
ATOM 31269 C C . ASP A 1 101 ? 3.492 17.444 12.934 1.00 0.00 101 ASP A C 19
ATOM 31270 O O . ASP A 1 101 ? 3.379 16.778 13.963 1.00 0.00 101 ASP A O 19
ATOM 31279 N N . LEU A 1 102 ? 3.556 16.899 11.724 1.00 0.00 102 LEU A N 19
ATOM 31280 C CA . LEU A 1 102 ? 3.496 15.455 11.531 1.00 0.00 102 LEU A CA 19
ATOM 31281 C C . LEU A 1 102 ? 4.335 14.730 12.578 1.00 0.00 102 LEU A C 19
ATOM 31282 O O . LEU A 1 102 ? 3.897 13.738 13.160 1.00 0.00 102 LEU A O 19
ATOM 31298 N N . GLU A 1 103 ? 5.542 15.235 12.815 1.00 0.00 103 GLU A N 19
ATOM 31299 C CA . GLU A 1 103 ? 6.441 14.635 13.795 1.00 0.00 103 GLU A CA 19
ATOM 31300 C C . GLU A 1 103 ? 6.190 15.207 15.186 1.00 0.00 103 GLU A C 19
ATOM 31301 O O . GLU A 1 103 ? 5.374 16.112 15.358 1.00 0.00 103 GLU A O 19
ATOM 31313 N N . ALA A 1 104 ? 6.898 14.674 16.175 1.00 0.00 104 ALA A N 19
ATOM 31314 C CA . ALA A 1 104 ? 6.753 15.132 17.552 1.00 0.00 104 ALA A CA 19
ATOM 31315 C C . ALA A 1 104 ? 8.090 15.595 18.120 1.00 0.00 104 ALA A C 19
ATOM 31316 O O . ALA A 1 104 ? 8.445 15.262 19.251 1.00 0.00 104 ALA A O 19
ATOM 31323 N N . LYS A 1 105 ? 8.830 16.363 17.327 1.00 0.00 105 LYS A N 19
ATOM 31324 C CA . LYS A 1 105 ? 10.129 16.872 17.751 1.00 0.00 105 LYS A CA 19
ATOM 31325 C C . LYS A 1 105 ? 10.881 15.829 18.571 1.00 0.00 105 LYS A C 19
ATOM 31326 O O . LYS A 1 105 ? 11.329 16.107 19.683 1.00 0.00 105 LYS A O 19
ATOM 31345 N N . GLU A 1 106 ? 11.018 14.630 18.014 1.00 0.00 106 GLU A N 19
ATOM 31346 C CA . GLU A 1 106 ? 11.717 13.548 18.696 1.00 0.00 106 GLU A CA 19
ATOM 31347 C C . GLU A 1 106 ? 13.056 14.027 19.247 1.00 0.00 106 GLU A C 19
ATOM 31348 O O . GLU A 1 106 ? 13.990 14.300 18.492 1.00 0.00 106 GLU A O 19
ATOM 31360 N N . VAL A 1 107 ? 13.144 14.127 20.571 1.00 0.00 107 VAL A N 19
ATOM 31361 C CA . VAL A 1 107 ? 14.368 14.572 21.224 1.00 0.00 107 VAL A CA 19
ATOM 31362 C C . VAL A 1 107 ? 14.923 13.493 22.147 1.00 0.00 107 VAL A C 19
ATOM 31363 O O . VAL A 1 107 ? 14.171 12.806 22.840 1.00 0.00 107 VAL A O 19
ATOM 31376 N N . THR A 1 108 ? 16.245 13.348 22.153 1.00 0.00 108 THR A N 19
ATOM 31377 C CA . THR A 1 108 ? 16.900 12.352 22.990 1.00 0.00 108 THR A CA 19
ATOM 31378 C C . THR A 1 108 ? 17.274 12.935 24.349 1.00 0.00 108 THR A C 19
ATOM 31379 O O . THR A 1 108 ? 17.802 14.042 24.451 1.00 0.00 108 THR A O 19
ATOM 31390 N N . PRO A 1 109 ? 16.993 12.175 25.417 1.00 0.00 109 PRO A N 19
ATOM 31391 C CA . PRO A 1 109 ? 17.293 12.596 26.789 1.00 0.00 109 PRO A CA 19
ATOM 31392 C C . PRO A 1 109 ? 18.791 12.618 27.074 1.00 0.00 109 PRO A C 19
ATOM 31393 O O . PRO A 1 109 ? 19.541 11.780 26.573 1.00 0.00 109 PRO A O 19
ATOM 31404 N N . SER A 1 110 ? 19.220 13.582 27.884 1.00 0.00 110 SER A N 19
ATOM 31405 C CA . SER A 1 110 ? 20.629 13.714 28.234 1.00 0.00 110 SER A CA 19
ATOM 31406 C C . SER A 1 110 ? 21.013 12.724 29.329 1.00 0.00 110 SER A C 19
ATOM 31407 O O . SER A 1 110 ? 20.157 12.049 29.898 1.00 0.00 110 SER A O 19
ATOM 31415 N N . GLY A 1 111 ? 22.308 12.645 29.619 1.00 0.00 111 GLY A N 19
ATOM 31416 C CA . GLY A 1 111 ? 22.784 11.734 30.645 1.00 0.00 111 GLY A CA 19
ATOM 31417 C C . GLY A 1 111 ? 23.303 12.462 31.870 1.00 0.00 111 GLY A C 19
ATOM 31418 O O . GLY A 1 111 ? 24.503 12.692 32.019 1.00 0.00 111 GLY A O 19
ATOM 31422 N N . PRO A 1 112 ? 22.385 12.840 32.772 1.00 0.00 112 PRO A N 19
ATOM 31423 C CA . PRO A 1 112 ? 22.733 13.552 34.004 1.00 0.00 112 PRO A CA 19
ATOM 31424 C C . PRO A 1 112 ? 23.484 12.667 34.993 1.00 0.00 112 PRO A C 19
ATOM 31425 O O . PRO A 1 112 ? 23.326 11.446 34.994 1.00 0.00 112 PRO A O 19
ATOM 31436 N N . SER A 1 113 ? 24.304 13.290 35.835 1.00 0.00 113 SER A N 19
ATOM 31437 C CA . SER A 1 113 ? 25.082 12.558 36.827 1.00 0.00 113 SER A CA 19
ATOM 31438 C C . SER A 1 113 ? 24.856 13.128 38.224 1.00 0.00 113 SER A C 19
ATOM 31439 O O . SER A 1 113 ? 24.786 14.343 38.406 1.00 0.00 113 SER A O 19
ATOM 31447 N N . SER A 1 114 ? 24.741 12.241 39.206 1.00 0.00 114 SER A N 19
ATOM 31448 C CA . SER A 1 114 ? 24.519 12.654 40.587 1.00 0.00 114 SER A CA 19
ATOM 31449 C C . SER A 1 114 ? 25.684 12.229 41.476 1.00 0.00 114 SER A C 19
ATOM 31450 O O . SER A 1 114 ? 26.490 11.380 41.098 1.00 0.00 114 SER A O 19
ATOM 31458 N N . GLY A 1 115 ? 25.765 12.827 42.661 1.00 0.00 115 GLY A N 19
ATOM 31459 C CA . GLY A 1 115 ? 26.834 12.500 43.586 1.00 0.00 115 GLY A CA 19
ATOM 31460 C C . GLY A 1 115 ? 26.339 11.736 44.798 1.00 0.00 115 GLY A C 19
ATOM 31461 O O . GLY A 1 115 ? 27.134 11.210 45.576 1.00 0.00 115 GLY A O 19
ATOM 31465 N N . GLY A 1 1 ? -14.330 -13.791 9.634 1.00 0.00 1 GLY A N 20
ATOM 31466 C CA . GLY A 1 1 ? -12.921 -13.453 9.704 1.00 0.00 1 GLY A CA 20
ATOM 31467 C C . GLY A 1 1 ? -12.092 -14.552 10.338 1.00 0.00 1 GLY A C 20
ATOM 31468 O O . GLY A 1 1 ? -12.634 -15.474 10.949 1.00 0.00 1 GLY A O 20
ATOM 31472 N N . SER A 1 2 ? -10.774 -14.456 10.192 1.00 0.00 2 SER A N 20
ATOM 31473 C CA . SER A 1 2 ? -9.869 -15.453 10.751 1.00 0.00 2 SER A CA 20
ATOM 31474 C C . SER A 1 2 ? -8.797 -14.792 11.613 1.00 0.00 2 SER A C 20
ATOM 31475 O O . SER A 1 2 ? -7.676 -14.561 11.160 1.00 0.00 2 SER A O 20
ATOM 31483 N N . SER A 1 3 ? -9.151 -14.490 12.858 1.00 0.00 3 SER A N 20
ATOM 31484 C CA . SER A 1 3 ? -8.222 -13.852 13.783 1.00 0.00 3 SER A CA 20
ATOM 31485 C C . SER A 1 3 ? -6.886 -14.588 13.806 1.00 0.00 3 SER A C 20
ATOM 31486 O O . SER A 1 3 ? -6.840 -15.808 13.958 1.00 0.00 3 SER A O 20
ATOM 31494 N N . GLY A 1 4 ? -5.800 -13.836 13.654 1.00 0.00 4 GLY A N 20
ATOM 31495 C CA . GLY A 1 4 ? -4.478 -14.433 13.660 1.00 0.00 4 GLY A CA 20
ATOM 31496 C C . GLY A 1 4 ? -4.345 -15.557 12.652 1.00 0.00 4 GLY A C 20
ATOM 31497 O O . GLY A 1 4 ? -4.482 -16.731 13.000 1.00 0.00 4 GLY A O 20
ATOM 31501 N N . SER A 1 5 ? -4.080 -15.200 11.400 1.00 0.00 5 SER A N 20
ATOM 31502 C CA . SER A 1 5 ? -3.934 -16.188 10.338 1.00 0.00 5 SER A CA 20
ATOM 31503 C C . SER A 1 5 ? -2.999 -17.315 10.768 1.00 0.00 5 SER A C 20
ATOM 31504 O O . SER A 1 5 ? -2.003 -17.081 11.453 1.00 0.00 5 SER A O 20
ATOM 31512 N N . SER A 1 6 ? -3.326 -18.536 10.359 1.00 0.00 6 SER A N 20
ATOM 31513 C CA . SER A 1 6 ? -2.519 -19.700 10.704 1.00 0.00 6 SER A CA 20
ATOM 31514 C C . SER A 1 6 ? -1.776 -20.227 9.480 1.00 0.00 6 SER A C 20
ATOM 31515 O O . SER A 1 6 ? -2.331 -20.976 8.678 1.00 0.00 6 SER A O 20
ATOM 31523 N N . GLY A 1 7 ? -0.513 -19.831 9.346 1.00 0.00 7 GLY A N 20
ATOM 31524 C CA . GLY A 1 7 ? 0.287 -20.272 8.218 1.00 0.00 7 GLY A CA 20
ATOM 31525 C C . GLY A 1 7 ? -0.507 -20.323 6.929 1.00 0.00 7 GLY A C 20
ATOM 31526 O O . GLY A 1 7 ? -0.788 -21.394 6.390 1.00 0.00 7 GLY A O 20
ATOM 31530 N N . PRO A 1 8 ? -0.884 -19.142 6.414 1.00 0.00 8 PRO A N 20
ATOM 31531 C CA . PRO A 1 8 ? -1.656 -19.030 5.173 1.00 0.00 8 PRO A CA 20
ATOM 31532 C C . PRO A 1 8 ? -0.840 -19.417 3.945 1.00 0.00 8 PRO A C 20
ATOM 31533 O O . PRO A 1 8 ? 0.213 -20.045 4.060 1.00 0.00 8 PRO A O 20
ATOM 31544 N N . ASP A 1 9 ? -1.331 -19.037 2.771 1.00 0.00 9 ASP A N 20
ATOM 31545 C CA . ASP A 1 9 ? -0.645 -19.341 1.520 1.00 0.00 9 ASP A CA 20
ATOM 31546 C C . ASP A 1 9 ? -0.365 -18.068 0.728 1.00 0.00 9 ASP A C 20
ATOM 31547 O O . ASP A 1 9 ? 0.369 -18.086 -0.258 1.00 0.00 9 ASP A O 20
ATOM 31556 N N . GLY A 1 10 ? -0.958 -16.961 1.169 1.00 0.00 10 GLY A N 20
ATOM 31557 C CA . GLY A 1 10 ? -0.761 -15.694 0.489 1.00 0.00 10 GLY A CA 20
ATOM 31558 C C . GLY A 1 10 ? 0.130 -14.749 1.272 1.00 0.00 10 GLY A C 20
ATOM 31559 O O . GLY A 1 10 ? 0.799 -15.141 2.227 1.00 0.00 10 GLY A O 20
ATOM 31563 N N . PRO A 1 11 ? 0.146 -13.471 0.864 1.00 0.00 11 PRO A N 20
ATOM 31564 C CA . PRO A 1 11 ? 0.957 -12.442 1.520 1.00 0.00 11 PRO A CA 20
ATOM 31565 C C . PRO A 1 11 ? 0.439 -12.094 2.912 1.00 0.00 11 PRO A C 20
ATOM 31566 O O . PRO A 1 11 ? -0.768 -11.980 3.126 1.00 0.00 11 PRO A O 20
ATOM 31577 N N . THR A 1 12 ? 1.360 -11.924 3.855 1.00 0.00 12 THR A N 20
ATOM 31578 C CA . THR A 1 12 ? 0.996 -11.590 5.227 1.00 0.00 12 THR A CA 20
ATOM 31579 C C . THR A 1 12 ? 1.917 -10.516 5.793 1.00 0.00 12 THR A C 20
ATOM 31580 O O . THR A 1 12 ? 2.892 -10.121 5.155 1.00 0.00 12 THR A O 20
ATOM 31591 N N . GLN A 1 13 ? 1.601 -10.046 6.996 1.00 0.00 13 GLN A N 20
ATOM 31592 C CA . GLN A 1 13 ? 2.401 -9.017 7.648 1.00 0.00 13 GLN A CA 20
ATOM 31593 C C . GLN A 1 13 ? 2.649 -7.842 6.707 1.00 0.00 13 GLN A C 20
ATOM 31594 O O . GLN A 1 13 ? 3.721 -7.234 6.724 1.00 0.00 13 GLN A O 20
ATOM 31608 N N . LEU A 1 14 ? 1.653 -7.528 5.886 1.00 0.00 14 LEU A N 20
ATOM 31609 C CA . LEU A 1 14 ? 1.763 -6.426 4.937 1.00 0.00 14 LEU A CA 20
ATOM 31610 C C . LEU A 1 14 ? 2.057 -5.114 5.657 1.00 0.00 14 LEU A C 20
ATOM 31611 O O . LEU A 1 14 ? 1.384 -4.761 6.625 1.00 0.00 14 LEU A O 20
ATOM 31627 N N . ARG A 1 15 ? 3.065 -4.395 5.176 1.00 0.00 15 ARG A N 20
ATOM 31628 C CA . ARG A 1 15 ? 3.449 -3.121 5.773 1.00 0.00 15 ARG A CA 20
ATOM 31629 C C . ARG A 1 15 ? 3.713 -2.072 4.697 1.00 0.00 15 ARG A C 20
ATOM 31630 O O . ARG A 1 15 ? 3.576 -2.346 3.504 1.00 0.00 15 ARG A O 20
ATOM 31651 N N . ALA A 1 16 ? 4.093 -0.874 5.125 1.00 0.00 16 ALA A N 20
ATOM 31652 C CA . ALA A 1 16 ? 4.379 0.215 4.198 1.00 0.00 16 ALA A CA 20
ATOM 31653 C C . ALA A 1 16 ? 5.700 0.894 4.539 1.00 0.00 16 ALA A C 20
ATOM 31654 O O . ALA A 1 16 ? 5.788 1.655 5.504 1.00 0.00 16 ALA A O 20
ATOM 31661 N N . LEU A 1 17 ? 6.726 0.614 3.743 1.00 0.00 17 LEU A N 20
ATOM 31662 C CA . LEU A 1 17 ? 8.046 1.197 3.961 1.00 0.00 17 LEU A CA 20
ATOM 31663 C C . LEU A 1 17 ? 8.069 2.662 3.535 1.00 0.00 17 LEU A C 20
ATOM 31664 O O . LEU A 1 17 ? 7.120 3.159 2.932 1.00 0.00 17 LEU A O 20
ATOM 31680 N N . ASN A 1 18 ? 9.163 3.347 3.853 1.00 0.00 18 ASN A N 20
ATOM 31681 C CA . ASN A 1 18 ? 9.312 4.755 3.502 1.00 0.00 18 ASN A CA 20
ATOM 31682 C C . ASN A 1 18 ? 9.501 4.923 1.997 1.00 0.00 18 ASN A C 20
ATOM 31683 O O . ASN A 1 18 ? 10.628 5.005 1.507 1.00 0.00 18 ASN A O 20
ATOM 31694 N N . LEU A 1 19 ? 8.391 4.976 1.269 1.00 0.00 19 LEU A N 20
ATOM 31695 C CA . LEU A 1 19 ? 8.434 5.136 -0.180 1.00 0.00 19 LEU A CA 20
ATOM 31696 C C . LEU A 1 19 ? 8.788 6.570 -0.560 1.00 0.00 19 LEU A C 20
ATOM 31697 O O . LEU A 1 19 ? 8.699 7.483 0.263 1.00 0.00 19 LEU A O 20
ATOM 31713 N N . THR A 1 20 ? 9.189 6.763 -1.812 1.00 0.00 20 THR A N 20
ATOM 31714 C CA . THR A 1 20 ? 9.555 8.086 -2.302 1.00 0.00 20 THR A CA 20
ATOM 31715 C C . THR A 1 20 ? 8.495 9.120 -1.940 1.00 0.00 20 THR A C 20
ATOM 31716 O O . THR A 1 20 ? 7.430 8.776 -1.428 1.00 0.00 20 THR A O 20
ATOM 31727 N N . GLU A 1 21 ? 8.794 10.387 -2.208 1.00 0.00 21 GLU A N 20
ATOM 31728 C CA . GLU A 1 21 ? 7.866 11.471 -1.909 1.00 0.00 21 GLU A CA 20
ATOM 31729 C C . GLU A 1 21 ? 6.825 11.616 -3.016 1.00 0.00 21 GLU A C 20
ATOM 31730 O O . GLU A 1 21 ? 6.529 12.723 -3.464 1.00 0.00 21 GLU A O 20
ATOM 31742 N N . GLY A 1 22 ? 6.272 10.488 -3.454 1.00 0.00 22 GLY A N 20
ATOM 31743 C CA . GLY A 1 22 ? 5.272 10.511 -4.504 1.00 0.00 22 GLY A CA 20
ATOM 31744 C C . GLY A 1 22 ? 4.896 9.120 -4.977 1.00 0.00 22 GLY A C 20
ATOM 31745 O O . GLY A 1 22 ? 3.721 8.756 -4.986 1.00 0.00 22 GLY A O 20
ATOM 31749 N N . PHE A 1 23 ? 5.897 8.341 -5.373 1.00 0.00 23 PHE A N 20
ATOM 31750 C CA . PHE A 1 23 ? 5.666 6.983 -5.852 1.00 0.00 23 PHE A CA 20
ATOM 31751 C C . PHE A 1 23 ? 5.605 5.998 -4.689 1.00 0.00 23 PHE A C 20
ATOM 31752 O O . PHE A 1 23 ? 6.619 5.698 -4.061 1.00 0.00 23 PHE A O 20
ATOM 31769 N N . ALA A 1 24 ? 4.406 5.500 -4.406 1.00 0.00 24 ALA A N 20
ATOM 31770 C CA . ALA A 1 24 ? 4.210 4.549 -3.320 1.00 0.00 24 ALA A CA 20
ATOM 31771 C C . ALA A 1 24 ? 4.129 3.120 -3.848 1.00 0.00 24 ALA A C 20
ATOM 31772 O O . ALA A 1 24 ? 3.656 2.885 -4.959 1.00 0.00 24 ALA A O 20
ATOM 31779 N N . VAL A 1 25 ? 4.595 2.170 -3.044 1.00 0.00 25 VAL A N 20
ATOM 31780 C CA . VAL A 1 25 ? 4.576 0.764 -3.431 1.00 0.00 25 VAL A CA 20
ATOM 31781 C C . VAL A 1 25 ? 4.079 -0.113 -2.288 1.00 0.00 25 VAL A C 20
ATOM 31782 O O . VAL A 1 25 ? 4.038 0.315 -1.134 1.00 0.00 25 VAL A O 20
ATOM 31795 N N . LEU A 1 26 ? 3.703 -1.345 -2.615 1.00 0.00 26 LEU A N 20
ATOM 31796 C CA . LEU A 1 26 ? 3.210 -2.285 -1.614 1.00 0.00 26 LEU A CA 20
ATOM 31797 C C . LEU A 1 26 ? 4.293 -3.287 -1.227 1.00 0.00 26 LEU A C 20
ATOM 31798 O O . LEU A 1 26 ? 5.062 -3.745 -2.074 1.00 0.00 26 LEU A O 20
ATOM 31814 N N . HIS A 1 27 ? 4.348 -3.625 0.058 1.00 0.00 27 HIS A N 20
ATOM 31815 C CA . HIS A 1 27 ? 5.337 -4.574 0.557 1.00 0.00 27 HIS A CA 20
ATOM 31816 C C . HIS A 1 27 ? 4.660 -5.712 1.316 1.00 0.00 27 HIS A C 20
ATOM 31817 O O . HIS A 1 27 ? 3.989 -5.486 2.322 1.00 0.00 27 HIS A O 20
ATOM 31832 N N . TRP A 1 28 ? 4.842 -6.933 0.827 1.00 0.00 28 TRP A N 20
ATOM 31833 C CA . TRP A 1 28 ? 4.249 -8.106 1.460 1.00 0.00 28 TRP A CA 20
ATOM 31834 C C . TRP A 1 28 ? 5.298 -9.188 1.693 1.00 0.00 28 TRP A C 20
ATOM 31835 O O . TRP A 1 28 ? 6.257 -9.312 0.929 1.00 0.00 28 TRP A O 20
ATOM 31856 N N . LYS A 1 29 ? 5.110 -9.970 2.750 1.00 0.00 29 LYS A N 20
ATOM 31857 C CA . LYS A 1 29 ? 6.040 -11.044 3.082 1.00 0.00 29 LYS A CA 20
ATOM 31858 C C . LYS A 1 29 ? 5.623 -12.350 2.415 1.00 0.00 29 LYS A C 20
ATOM 31859 O O . LYS A 1 29 ? 4.514 -12.848 2.609 1.00 0.00 29 LYS A O 20
ATOM 31878 N N . PRO A 1 30 ? 6.532 -12.921 1.610 1.00 0.00 30 PRO A N 20
ATOM 31879 C CA . PRO A 1 30 ? 6.281 -14.178 0.899 1.00 0.00 30 PRO A CA 20
ATOM 31880 C C . PRO A 1 30 ? 6.220 -15.375 1.842 1.00 0.00 30 PRO A C 20
ATOM 31881 O O . PRO A 1 30 ? 7.153 -15.648 2.598 1.00 0.00 30 PRO A O 20
ATOM 31892 N N . PRO A 1 31 ? 5.097 -16.108 1.799 1.00 0.00 31 PRO A N 20
ATOM 31893 C CA . PRO A 1 31 ? 4.890 -17.288 2.643 1.00 0.00 31 PRO A CA 20
ATOM 31894 C C . PRO A 1 31 ? 5.783 -18.455 2.238 1.00 0.00 31 PRO A C 20
ATOM 31895 O O . PRO A 1 31 ? 6.343 -18.467 1.142 1.00 0.00 31 PRO A O 20
ATOM 31906 N N . GLN A 1 32 ? 5.911 -19.433 3.128 1.00 0.00 32 GLN A N 20
ATOM 31907 C CA . GLN A 1 32 ? 6.738 -20.605 2.861 1.00 0.00 32 GLN A CA 20
ATOM 31908 C C . GLN A 1 32 ? 6.625 -21.029 1.400 1.00 0.00 32 GLN A C 20
ATOM 31909 O O . GLN A 1 32 ? 7.633 -21.267 0.735 1.00 0.00 32 GLN A O 20
ATOM 31923 N N . ASN A 1 33 ? 5.394 -21.120 0.909 1.00 0.00 33 ASN A N 20
ATOM 31924 C CA . ASN A 1 33 ? 5.151 -21.516 -0.474 1.00 0.00 33 ASN A CA 20
ATOM 31925 C C . ASN A 1 33 ? 4.769 -20.310 -1.327 1.00 0.00 33 ASN A C 20
ATOM 31926 O O . ASN A 1 33 ? 3.791 -19.613 -1.057 1.00 0.00 33 ASN A O 20
ATOM 31937 N N . PRO A 1 34 ? 5.560 -20.056 -2.380 1.00 0.00 34 PRO A N 20
ATOM 31938 C CA . PRO A 1 34 ? 5.325 -18.935 -3.295 1.00 0.00 34 PRO A CA 20
ATOM 31939 C C . PRO A 1 34 ? 4.080 -19.137 -4.152 1.00 0.00 34 PRO A C 20
ATOM 31940 O O . PRO A 1 34 ? 3.913 -20.180 -4.784 1.00 0.00 34 PRO A O 20
ATOM 31951 N N . VAL A 1 35 ? 3.210 -18.133 -4.170 1.00 0.00 35 VAL A N 20
ATOM 31952 C CA . VAL A 1 35 ? 1.981 -18.201 -4.953 1.00 0.00 35 VAL A CA 20
ATOM 31953 C C . VAL A 1 35 ? 2.273 -18.101 -6.446 1.00 0.00 35 VAL A C 20
ATOM 31954 O O . VAL A 1 35 ? 3.431 -18.074 -6.861 1.00 0.00 35 VAL A O 20
ATOM 31967 N N . ASP A 1 36 ? 1.215 -18.046 -7.247 1.00 0.00 36 ASP A N 20
ATOM 31968 C CA . ASP A 1 36 ? 1.357 -17.948 -8.695 1.00 0.00 36 ASP A CA 20
ATOM 31969 C C . ASP A 1 36 ? 1.272 -16.495 -9.152 1.00 0.00 36 ASP A C 20
ATOM 31970 O O . ASP A 1 36 ? 2.192 -15.976 -9.784 1.00 0.00 36 ASP A O 20
ATOM 31979 N N . THR A 1 37 ? 0.160 -15.843 -8.828 1.00 0.00 37 THR A N 20
ATOM 31980 C CA . THR A 1 37 ? -0.048 -14.451 -9.207 1.00 0.00 37 THR A CA 20
ATOM 31981 C C . THR A 1 37 ? -0.730 -13.673 -8.087 1.00 0.00 37 THR A C 20
ATOM 31982 O O . THR A 1 37 ? -1.601 -14.199 -7.393 1.00 0.00 37 THR A O 20
ATOM 31993 N N . TYR A 1 38 ? -0.331 -12.417 -7.918 1.00 0.00 38 TYR A N 20
ATOM 31994 C CA . TYR A 1 38 ? -0.903 -11.566 -6.880 1.00 0.00 38 TYR A CA 20
ATOM 31995 C C . TYR A 1 38 ? -1.962 -10.634 -7.463 1.00 0.00 38 TYR A C 20
ATOM 31996 O O . TYR A 1 38 ? -1.705 -9.908 -8.424 1.00 0.00 38 TYR A O 20
ATOM 32014 N N . ASP A 1 39 ? -3.152 -10.661 -6.875 1.00 0.00 39 ASP A N 20
ATOM 32015 C CA . ASP A 1 39 ? -4.250 -9.819 -7.332 1.00 0.00 39 ASP A CA 20
ATOM 32016 C C . ASP A 1 39 ? -4.323 -8.531 -6.517 1.00 0.00 39 ASP A C 20
ATOM 32017 O O . ASP A 1 39 ? -4.896 -8.506 -5.428 1.00 0.00 39 ASP A O 20
ATOM 32026 N N . ILE A 1 40 ? -3.740 -7.464 -7.054 1.00 0.00 40 ILE A N 20
ATOM 32027 C CA . ILE A 1 40 ? -3.739 -6.174 -6.377 1.00 0.00 40 ILE A CA 20
ATOM 32028 C C . ILE A 1 40 ? -4.855 -5.278 -6.901 1.00 0.00 40 ILE A C 20
ATOM 32029 O O . ILE A 1 40 ? -5.109 -5.226 -8.104 1.00 0.00 40 ILE A O 20
ATOM 32045 N N . GLN A 1 41 ? -5.516 -4.571 -5.990 1.00 0.00 41 GLN A N 20
ATOM 32046 C CA . GLN A 1 41 ? -6.604 -3.675 -6.361 1.00 0.00 41 GLN A CA 20
ATOM 32047 C C . GLN A 1 41 ? -6.519 -2.364 -5.586 1.00 0.00 41 GLN A C 20
ATOM 32048 O O . GLN A 1 41 ? -6.758 -2.327 -4.379 1.00 0.00 41 GLN A O 20
ATOM 32062 N N . VAL A 1 42 ? -6.175 -1.288 -6.288 1.00 0.00 42 VAL A N 20
ATOM 32063 C CA . VAL A 1 42 ? -6.059 0.025 -5.665 1.00 0.00 42 VAL A CA 20
ATOM 32064 C C . VAL A 1 42 ? -7.303 0.868 -5.924 1.00 0.00 42 VAL A C 20
ATOM 32065 O O . VAL A 1 42 ? -7.726 1.037 -7.068 1.00 0.00 42 VAL A O 20
ATOM 32078 N N . THR A 1 43 ? -7.886 1.395 -4.852 1.00 0.00 43 THR A N 20
ATOM 32079 C CA . THR A 1 43 ? -9.082 2.221 -4.961 1.00 0.00 43 THR A CA 20
ATOM 32080 C C . THR A 1 43 ? -9.101 3.307 -3.893 1.00 0.00 43 THR A C 20
ATOM 32081 O O . THR A 1 43 ? -8.304 3.282 -2.955 1.00 0.00 43 THR A O 20
ATOM 32092 N N . ALA A 1 44 ? -10.016 4.260 -4.039 1.00 0.00 44 ALA A N 20
ATOM 32093 C CA . ALA A 1 44 ? -10.139 5.355 -3.085 1.00 0.00 44 ALA A CA 20
ATOM 32094 C C . ALA A 1 44 ? -11.357 6.219 -3.395 1.00 0.00 44 ALA A C 20
ATOM 32095 O O . ALA A 1 44 ? -11.826 6.288 -4.531 1.00 0.00 44 ALA A O 20
ATOM 32102 N N . PRO A 1 45 ? -11.882 6.894 -2.362 1.00 0.00 45 PRO A N 20
ATOM 32103 C CA . PRO A 1 45 ? -13.053 7.766 -2.500 1.00 0.00 45 PRO A CA 20
ATOM 32104 C C . PRO A 1 45 ? -12.744 9.030 -3.295 1.00 0.00 45 PRO A C 20
ATOM 32105 O O . PRO A 1 45 ? -12.058 9.929 -2.809 1.00 0.00 45 PRO A O 20
ATOM 32116 N N . GLY A 1 46 ? -13.254 9.092 -4.522 1.00 0.00 46 GLY A N 20
ATOM 32117 C CA . GLY A 1 46 ? -13.022 10.249 -5.364 1.00 0.00 46 GLY A CA 20
ATOM 32118 C C . GLY A 1 46 ? -11.797 10.090 -6.243 1.00 0.00 46 GLY A C 20
ATOM 32119 O O . GLY A 1 46 ? -11.242 11.075 -6.730 1.00 0.00 46 GLY A O 20
ATOM 32123 N N . ALA A 1 47 ? -11.373 8.847 -6.446 1.00 0.00 47 ALA A N 20
ATOM 32124 C CA . ALA A 1 47 ? -10.207 8.563 -7.272 1.00 0.00 47 ALA A CA 20
ATOM 32125 C C . ALA A 1 47 ? -10.468 7.384 -8.203 1.00 0.00 47 ALA A C 20
ATOM 32126 O O . ALA A 1 47 ? -11.275 6.501 -7.913 1.00 0.00 47 ALA A O 20
ATOM 32133 N N . PRO A 1 48 ? -9.771 7.368 -9.348 1.00 0.00 48 PRO A N 20
ATOM 32134 C CA . PRO A 1 48 ? -9.910 6.302 -10.345 1.00 0.00 48 PRO A CA 20
ATOM 32135 C C . PRO A 1 48 ? -9.333 4.976 -9.862 1.00 0.00 48 PRO A C 20
ATOM 32136 O O . PRO A 1 48 ? -8.218 4.908 -9.344 1.00 0.00 48 PRO A O 20
ATOM 32147 N N . PRO A 1 49 ? -10.109 3.896 -10.033 1.00 0.00 49 PRO A N 20
ATOM 32148 C CA . PRO A 1 49 ? -9.695 2.550 -9.621 1.00 0.00 49 PRO A CA 20
ATOM 32149 C C . PRO A 1 49 ? -8.566 2.001 -10.487 1.00 0.00 49 PRO A C 20
ATOM 32150 O O . PRO A 1 49 ? -8.487 2.293 -11.681 1.00 0.00 49 PRO A O 20
ATOM 32161 N N . LEU A 1 50 ? -7.696 1.202 -9.880 1.00 0.00 50 LEU A N 20
ATOM 32162 C CA . LEU A 1 50 ? -6.572 0.610 -10.596 1.00 0.00 50 LEU A CA 20
ATOM 32163 C C . LEU A 1 50 ? -6.455 -0.880 -10.290 1.00 0.00 50 LEU A C 20
ATOM 32164 O O . LEU A 1 50 ? -6.470 -1.287 -9.129 1.00 0.00 50 LEU A O 20
ATOM 32180 N N . GLN A 1 51 ? -6.337 -1.687 -11.339 1.00 0.00 51 GLN A N 20
ATOM 32181 C CA . GLN A 1 51 ? -6.215 -3.132 -11.181 1.00 0.00 51 GLN A CA 20
ATOM 32182 C C . GLN A 1 51 ? -5.050 -3.673 -12.002 1.00 0.00 51 GLN A C 20
ATOM 32183 O O . GLN A 1 51 ? -4.815 -3.236 -13.128 1.00 0.00 51 GLN A O 20
ATOM 32197 N N . ALA A 1 52 ? -4.322 -4.627 -11.431 1.00 0.00 52 ALA A N 20
ATOM 32198 C CA . ALA A 1 52 ? -3.182 -5.229 -12.111 1.00 0.00 52 ALA A CA 20
ATOM 32199 C C . ALA A 1 52 ? -2.842 -6.591 -11.513 1.00 0.00 52 ALA A C 20
ATOM 32200 O O . ALA A 1 52 ? -3.475 -7.032 -10.554 1.00 0.00 52 ALA A O 20
ATOM 32207 N N . GLU A 1 53 ? -1.841 -7.250 -12.087 1.00 0.00 53 GLU A N 20
ATOM 32208 C CA . GLU A 1 53 ? -1.419 -8.562 -11.610 1.00 0.00 53 GLU A CA 20
ATOM 32209 C C . GLU A 1 53 ? 0.089 -8.739 -11.765 1.00 0.00 53 GLU A C 20
ATOM 32210 O O . GLU A 1 53 ? 0.731 -8.040 -12.551 1.00 0.00 53 GLU A O 20
ATOM 32222 N N . THR A 1 54 ? 0.650 -9.676 -11.008 1.00 0.00 54 THR A N 20
ATOM 32223 C CA . THR A 1 54 ? 2.081 -9.945 -11.059 1.00 0.00 54 THR A CA 20
ATOM 32224 C C . THR A 1 54 ? 2.393 -11.360 -10.587 1.00 0.00 54 THR A C 20
ATOM 32225 O O . THR A 1 54 ? 1.753 -11.893 -9.681 1.00 0.00 54 THR A O 20
ATOM 32236 N N . PRO A 1 55 ? 3.401 -11.985 -11.214 1.00 0.00 55 PRO A N 20
ATOM 32237 C CA . PRO A 1 55 ? 3.822 -13.348 -10.872 1.00 0.00 55 PRO A CA 20
ATOM 32238 C C . PRO A 1 55 ? 4.495 -13.421 -9.507 1.00 0.00 55 PRO A C 20
ATOM 32239 O O . PRO A 1 55 ? 5.182 -12.490 -9.092 1.00 0.00 55 PRO A O 20
ATOM 32250 N N . GLY A 1 56 ? 4.294 -14.537 -8.812 1.00 0.00 56 GLY A N 20
ATOM 32251 C CA . GLY A 1 56 ? 4.889 -14.712 -7.500 1.00 0.00 56 GLY A CA 20
ATOM 32252 C C . GLY A 1 56 ? 6.326 -14.236 -7.448 1.00 0.00 56 GLY A C 20
ATOM 32253 O O . GLY A 1 56 ? 6.751 -13.628 -6.465 1.00 0.00 56 GLY A O 20
ATOM 32257 N N . SER A 1 57 ? 7.080 -14.515 -8.508 1.00 0.00 57 SER A N 20
ATOM 32258 C CA . SER A 1 57 ? 8.480 -14.115 -8.576 1.00 0.00 57 SER A CA 20
ATOM 32259 C C . SER A 1 57 ? 8.686 -12.742 -7.942 1.00 0.00 57 SER A C 20
ATOM 32260 O O . SER A 1 57 ? 9.736 -12.464 -7.364 1.00 0.00 57 SER A O 20
ATOM 32268 N N . ALA A 1 58 ? 7.674 -11.888 -8.057 1.00 0.00 58 ALA A N 20
ATOM 32269 C CA . ALA A 1 58 ? 7.742 -10.544 -7.495 1.00 0.00 58 ALA A CA 20
ATOM 32270 C C . ALA A 1 58 ? 7.280 -10.534 -6.042 1.00 0.00 58 ALA A C 20
ATOM 32271 O O . ALA A 1 58 ? 6.447 -11.346 -5.639 1.00 0.00 58 ALA A O 20
ATOM 32278 N N . VAL A 1 59 ? 7.827 -9.610 -5.258 1.00 0.00 59 VAL A N 20
ATOM 32279 C CA . VAL A 1 59 ? 7.471 -9.494 -3.849 1.00 0.00 59 VAL A CA 20
ATOM 32280 C C . VAL A 1 59 ? 7.021 -8.077 -3.512 1.00 0.00 59 VAL A C 20
ATOM 32281 O O . VAL A 1 59 ? 6.967 -7.693 -2.343 1.00 0.00 59 VAL A O 20
ATOM 32294 N N . ASP A 1 60 ? 6.699 -7.303 -4.542 1.00 0.00 60 ASP A N 20
ATOM 32295 C CA . ASP A 1 60 ? 6.251 -5.927 -4.354 1.00 0.00 60 ASP A CA 20
ATOM 32296 C C . ASP A 1 60 ? 5.645 -5.373 -5.640 1.00 0.00 60 ASP A C 20
ATOM 32297 O O . ASP A 1 60 ? 6.075 -5.721 -6.741 1.00 0.00 60 ASP A O 20
ATOM 32306 N N . TYR A 1 61 ? 4.646 -4.511 -5.494 1.00 0.00 61 TYR A N 20
ATOM 32307 C CA . TYR A 1 61 ? 3.979 -3.911 -6.642 1.00 0.00 61 TYR A CA 20
ATOM 32308 C C . TYR A 1 61 ? 3.843 -2.402 -6.468 1.00 0.00 61 TYR A C 20
ATOM 32309 O O . TYR A 1 61 ? 2.947 -1.908 -5.783 1.00 0.00 61 TYR A O 20
ATOM 32327 N N . PRO A 1 62 ? 4.754 -1.650 -7.102 1.00 0.00 62 PRO A N 20
ATOM 32328 C CA . PRO A 1 62 ? 4.758 -0.185 -7.034 1.00 0.00 62 PRO A CA 20
ATOM 32329 C C . PRO A 1 62 ? 3.583 0.433 -7.782 1.00 0.00 62 PRO A C 20
ATOM 32330 O O . PRO A 1 62 ? 3.336 0.112 -8.946 1.00 0.00 62 PRO A O 20
ATOM 32341 N N . LEU A 1 63 ? 2.860 1.322 -7.110 1.00 0.00 63 LEU A N 20
ATOM 32342 C CA . LEU A 1 63 ? 1.710 1.987 -7.712 1.00 0.00 63 LEU A CA 20
ATOM 32343 C C . LEU A 1 63 ? 1.992 3.470 -7.932 1.00 0.00 63 LEU A C 20
ATOM 32344 O O . LEU A 1 63 ? 2.545 4.143 -7.063 1.00 0.00 63 LEU A O 20
ATOM 32360 N N . HIS A 1 64 ? 1.604 3.974 -9.100 1.00 0.00 64 HIS A N 20
ATOM 32361 C CA . HIS A 1 64 ? 1.813 5.379 -9.433 1.00 0.00 64 HIS A CA 20
ATOM 32362 C C . HIS A 1 64 ? 0.484 6.074 -9.709 1.00 0.00 64 HIS A C 20
ATOM 32363 O O . HIS A 1 64 ? -0.576 5.448 -9.669 1.00 0.00 64 HIS A O 20
ATOM 32378 N N . ASP A 1 65 ? 0.546 7.371 -9.988 1.00 0.00 65 ASP A N 20
ATOM 32379 C CA . ASP A 1 65 ? -0.652 8.153 -10.271 1.00 0.00 65 ASP A CA 20
ATOM 32380 C C . ASP A 1 65 ? -1.617 8.115 -9.089 1.00 0.00 65 ASP A C 20
ATOM 32381 O O . ASP A 1 65 ? -2.783 7.749 -9.237 1.00 0.00 65 ASP A O 20
ATOM 32390 N N . LEU A 1 66 ? -1.122 8.496 -7.917 1.00 0.00 66 LEU A N 20
ATOM 32391 C CA . LEU A 1 66 ? -1.939 8.505 -6.709 1.00 0.00 66 LEU A CA 20
ATOM 32392 C C . LEU A 1 66 ? -1.925 9.882 -6.052 1.00 0.00 66 LEU A C 20
ATOM 32393 O O . LEU A 1 66 ? -0.864 10.419 -5.733 1.00 0.00 66 LEU A O 20
ATOM 32409 N N . VAL A 1 67 ? -3.111 10.450 -5.853 1.00 0.00 67 VAL A N 20
ATOM 32410 C CA . VAL A 1 67 ? -3.236 11.762 -5.232 1.00 0.00 67 VAL A CA 20
ATOM 32411 C C . VAL A 1 67 ? -2.612 11.774 -3.842 1.00 0.00 67 VAL A C 20
ATOM 32412 O O . VAL A 1 67 ? -3.099 11.110 -2.925 1.00 0.00 67 VAL A O 20
ATOM 32425 N N . LEU A 1 68 ? -1.532 12.533 -3.689 1.00 0.00 68 LEU A N 20
ATOM 32426 C CA . LEU A 1 68 ? -0.841 12.632 -2.409 1.00 0.00 68 LEU A CA 20
ATOM 32427 C C . LEU A 1 68 ? -1.837 12.742 -1.258 1.00 0.00 68 LEU A C 20
ATOM 32428 O O . LEU A 1 68 ? -1.903 11.867 -0.395 1.00 0.00 68 LEU A O 20
ATOM 32444 N N . HIS A 1 69 ? -2.614 13.821 -1.256 1.00 0.00 69 HIS A N 20
ATOM 32445 C CA . HIS A 1 69 ? -3.609 14.043 -0.214 1.00 0.00 69 HIS A CA 20
ATOM 32446 C C . HIS A 1 69 ? -4.812 13.124 -0.406 1.00 0.00 69 HIS A C 20
ATOM 32447 O O . HIS A 1 69 ? -5.936 13.588 -0.606 1.00 0.00 69 HIS A O 20
ATOM 32462 N N . THR A 1 70 ? -4.569 11.819 -0.346 1.00 0.00 70 THR A N 20
ATOM 32463 C CA . THR A 1 70 ? -5.630 10.835 -0.516 1.00 0.00 70 THR A CA 20
ATOM 32464 C C . THR A 1 70 ? -5.162 9.444 -0.102 1.00 0.00 70 THR A C 20
ATOM 32465 O O . THR A 1 70 ? -4.191 8.919 -0.644 1.00 0.00 70 THR A O 20
ATOM 32476 N N . ASN A 1 71 ? -5.861 8.852 0.860 1.00 0.00 71 ASN A N 20
ATOM 32477 C CA . ASN A 1 71 ? -5.518 7.521 1.347 1.00 0.00 71 ASN A CA 20
ATOM 32478 C C . ASN A 1 71 ? -6.045 6.444 0.403 1.00 0.00 71 ASN A C 20
ATOM 32479 O O . ASN A 1 71 ? -7.251 6.202 0.333 1.00 0.00 71 ASN A O 20
ATOM 32490 N N . TYR A 1 72 ? -5.136 5.799 -0.317 1.00 0.00 72 TYR A N 20
ATOM 32491 C CA . TYR A 1 72 ? -5.509 4.748 -1.257 1.00 0.00 72 TYR A CA 20
ATOM 32492 C C . TYR A 1 72 ? -5.462 3.378 -0.590 1.00 0.00 72 TYR A C 20
ATOM 32493 O O . TYR A 1 72 ? -4.425 2.960 -0.072 1.00 0.00 72 TYR A O 20
ATOM 32511 N N . THR A 1 73 ? -6.594 2.681 -0.604 1.00 0.00 73 THR A N 20
ATOM 32512 C CA . THR A 1 73 ? -6.684 1.356 -0.001 1.00 0.00 73 THR A CA 20
ATOM 32513 C C . THR A 1 73 ? -6.332 0.268 -1.008 1.00 0.00 73 THR A C 20
ATOM 32514 O O . THR A 1 73 ? -6.995 0.122 -2.034 1.00 0.00 73 THR A O 20
ATOM 32525 N N . ALA A 1 74 ? -5.286 -0.494 -0.707 1.00 0.00 74 ALA A N 20
ATOM 32526 C CA . ALA A 1 74 ? -4.848 -1.572 -1.585 1.00 0.00 74 ALA A CA 20
ATOM 32527 C C . ALA A 1 74 ? -5.176 -2.936 -0.986 1.00 0.00 74 ALA A C 20
ATOM 32528 O O . ALA A 1 74 ? -5.097 -3.128 0.228 1.00 0.00 74 ALA A O 20
ATOM 32535 N N . THR A 1 75 ? -5.545 -3.881 -1.845 1.00 0.00 75 THR A N 20
ATOM 32536 C CA . THR A 1 75 ? -5.888 -5.226 -1.400 1.00 0.00 75 THR A CA 20
ATOM 32537 C C . THR A 1 75 ? -5.111 -6.278 -2.184 1.00 0.00 75 THR A C 20
ATOM 32538 O O . THR A 1 75 ? -5.416 -6.553 -3.344 1.00 0.00 75 THR A O 20
ATOM 32549 N N . VAL A 1 76 ? -4.105 -6.864 -1.542 1.00 0.00 76 VAL A N 20
ATOM 32550 C CA . VAL A 1 76 ? -3.285 -7.888 -2.178 1.00 0.00 76 VAL A CA 20
ATOM 32551 C C . VAL A 1 76 ? -3.842 -9.282 -1.913 1.00 0.00 76 VAL A C 20
ATOM 32552 O O . VAL A 1 76 ? -4.362 -9.558 -0.832 1.00 0.00 76 VAL A O 20
ATOM 32565 N N . ARG A 1 77 ? -3.728 -10.158 -2.905 1.00 0.00 77 ARG A N 20
ATOM 32566 C CA . ARG A 1 77 ? -4.221 -11.524 -2.778 1.00 0.00 77 ARG A CA 20
ATOM 32567 C C . ARG A 1 77 ? -3.249 -12.514 -3.415 1.00 0.00 77 ARG A C 20
ATOM 32568 O O . ARG A 1 77 ? -2.374 -12.129 -4.191 1.00 0.00 77 ARG A O 20
ATOM 32589 N N . GLY A 1 78 ? -3.409 -13.791 -3.081 1.00 0.00 78 GLY A N 20
ATOM 32590 C CA . GLY A 1 78 ? -2.539 -14.816 -3.629 1.00 0.00 78 GLY A CA 20
ATOM 32591 C C . GLY A 1 78 ? -3.305 -15.883 -4.385 1.00 0.00 78 GLY A C 20
ATOM 32592 O O . GLY A 1 78 ? -4.085 -16.633 -3.795 1.00 0.00 78 GLY A O 20
ATOM 32596 N N . LEU A 1 79 ? -3.085 -15.954 -5.692 1.00 0.00 79 LEU A N 20
ATOM 32597 C CA . LEU A 1 79 ? -3.761 -16.937 -6.531 1.00 0.00 79 LEU A CA 20
ATOM 32598 C C . LEU A 1 79 ? -2.946 -18.223 -6.628 1.00 0.00 79 LEU A C 20
ATOM 32599 O O . LEU A 1 79 ? -1.949 -18.285 -7.346 1.00 0.00 79 LEU A O 20
ATOM 32615 N N . ARG A 1 80 ? -3.380 -19.248 -5.900 1.00 0.00 80 ARG A N 20
ATOM 32616 C CA . ARG A 1 80 ? -2.691 -20.533 -5.905 1.00 0.00 80 ARG A CA 20
ATOM 32617 C C . ARG A 1 80 ? -3.629 -21.651 -6.351 1.00 0.00 80 ARG A C 20
ATOM 32618 O O . ARG A 1 80 ? -4.397 -22.186 -5.553 1.00 0.00 80 ARG A O 20
ATOM 32639 N N . GLY A 1 81 ? -3.561 -21.997 -7.633 1.00 0.00 81 GLY A N 20
ATOM 32640 C CA . GLY A 1 81 ? -4.409 -23.048 -8.164 1.00 0.00 81 GLY A CA 20
ATOM 32641 C C . GLY A 1 81 ? -5.876 -22.662 -8.171 1.00 0.00 81 GLY A C 20
ATOM 32642 O O . GLY A 1 81 ? -6.228 -21.485 -8.250 1.00 0.00 81 GLY A O 20
ATOM 32646 N N . PRO A 1 82 ? -6.757 -23.670 -8.088 1.00 0.00 82 PRO A N 20
ATOM 32647 C CA . PRO A 1 82 ? -8.206 -23.454 -8.084 1.00 0.00 82 PRO A CA 20
ATOM 32648 C C . PRO A 1 82 ? -8.691 -22.793 -6.798 1.00 0.00 82 PRO A C 20
ATOM 32649 O O . PRO A 1 82 ? -9.889 -22.590 -6.607 1.00 0.00 82 PRO A O 20
ATOM 32660 N N . ASN A 1 83 ? -7.752 -22.461 -5.918 1.00 0.00 83 ASN A N 20
ATOM 32661 C CA . ASN A 1 83 ? -8.084 -21.823 -4.650 1.00 0.00 83 ASN A CA 20
ATOM 32662 C C . ASN A 1 83 ? -7.391 -20.470 -4.523 1.00 0.00 83 ASN A C 20
ATOM 32663 O O . ASN A 1 83 ? -6.436 -20.179 -5.245 1.00 0.00 83 ASN A O 20
ATOM 32674 N N . LEU A 1 84 ? -7.876 -19.647 -3.600 1.00 0.00 84 LEU A N 20
ATOM 32675 C CA . LEU A 1 84 ? -7.303 -18.325 -3.377 1.00 0.00 84 LEU A CA 20
ATOM 32676 C C . LEU A 1 84 ? -6.798 -18.184 -1.944 1.00 0.00 84 LEU A C 20
ATOM 32677 O O . LEU A 1 84 ? -7.315 -18.822 -1.027 1.00 0.00 84 LEU A O 20
ATOM 32693 N N . THR A 1 85 ? -5.785 -17.343 -1.759 1.00 0.00 85 THR A N 20
ATOM 32694 C CA . THR A 1 85 ? -5.210 -17.119 -0.439 1.00 0.00 85 THR A CA 20
ATOM 32695 C C . THR A 1 85 ? -5.892 -15.952 0.265 1.00 0.00 85 THR A C 20
ATOM 32696 O O . THR A 1 85 ? -6.647 -15.198 -0.349 1.00 0.00 85 THR A O 20
ATOM 32707 N N . SER A 1 86 ? -5.622 -15.807 1.560 1.00 0.00 86 SER A N 20
ATOM 32708 C CA . SER A 1 86 ? -6.212 -14.733 2.349 1.00 0.00 86 SER A CA 20
ATOM 32709 C C . SER A 1 86 ? -5.700 -13.373 1.884 1.00 0.00 86 SER A C 20
ATOM 32710 O O . SER A 1 86 ? -4.497 -13.143 1.763 1.00 0.00 86 SER A O 20
ATOM 32718 N N . PRO A 1 87 ? -6.636 -12.448 1.617 1.00 0.00 87 PRO A N 20
ATOM 32719 C CA . PRO A 1 87 ? -6.304 -11.095 1.162 1.00 0.00 87 PRO A CA 20
ATOM 32720 C C . PRO A 1 87 ? -5.651 -10.260 2.257 1.00 0.00 87 PRO A C 20
ATOM 32721 O O . PRO A 1 87 ? -5.882 -10.484 3.445 1.00 0.00 87 PRO A O 20
ATOM 32732 N N . ALA A 1 88 ? -4.833 -9.294 1.850 1.00 0.00 88 ALA A N 20
ATOM 32733 C CA . ALA A 1 88 ? -4.147 -8.423 2.797 1.00 0.00 88 ALA A CA 20
ATOM 32734 C C . ALA A 1 88 ? -4.140 -6.979 2.307 1.00 0.00 88 ALA A C 20
ATOM 32735 O O . ALA A 1 88 ? -3.540 -6.665 1.279 1.00 0.00 88 ALA A O 20
ATOM 32742 N N . SER A 1 89 ? -4.810 -6.103 3.050 1.00 0.00 89 SER A N 20
ATOM 32743 C CA . SER A 1 89 ? -4.884 -4.693 2.689 1.00 0.00 89 SER A CA 20
ATOM 32744 C C . SER A 1 89 ? -4.163 -3.830 3.721 1.00 0.00 89 SER A C 20
ATOM 32745 O O . SER A 1 89 ? -3.810 -4.301 4.802 1.00 0.00 89 SER A O 20
ATOM 32753 N N . ILE A 1 90 ? -3.949 -2.564 3.377 1.00 0.00 90 ILE A N 20
ATOM 32754 C CA . ILE A 1 90 ? -3.272 -1.634 4.273 1.00 0.00 90 ILE A CA 20
ATOM 32755 C C . ILE A 1 90 ? -3.524 -0.189 3.858 1.00 0.00 90 ILE A C 20
ATOM 32756 O O . ILE A 1 90 ? -3.676 0.112 2.673 1.00 0.00 90 ILE A O 20
ATOM 32772 N N . THR A 1 91 ? -3.566 0.706 4.840 1.00 0.00 91 THR A N 20
ATOM 32773 C CA . THR A 1 91 ? -3.798 2.120 4.578 1.00 0.00 91 THR A CA 20
ATOM 32774 C C . THR A 1 91 ? -2.491 2.906 4.603 1.00 0.00 91 THR A C 20
ATOM 32775 O O . THR A 1 91 ? -1.793 2.935 5.616 1.00 0.00 91 THR A O 20
ATOM 32786 N N . PHE A 1 92 ? -2.168 3.541 3.481 1.00 0.00 92 PHE A N 20
ATOM 32787 C CA . PHE A 1 92 ? -0.944 4.328 3.375 1.00 0.00 92 PHE A CA 20
ATOM 32788 C C . PHE A 1 92 ? -1.196 5.626 2.615 1.00 0.00 92 PHE A C 20
ATOM 32789 O O . PHE A 1 92 ? -1.778 5.621 1.529 1.00 0.00 92 PHE A O 20
ATOM 32806 N N . THR A 1 93 ? -0.756 6.739 3.194 1.00 0.00 93 THR A N 20
ATOM 32807 C CA . THR A 1 93 ? -0.935 8.046 2.573 1.00 0.00 93 THR A CA 20
ATOM 32808 C C . THR A 1 93 ? 0.132 8.303 1.516 1.00 0.00 93 THR A C 20
ATOM 32809 O O . THR A 1 93 ? 1.292 7.922 1.682 1.00 0.00 93 THR A O 20
ATOM 32820 N N . THR A 1 94 ? -0.265 8.954 0.426 1.00 0.00 94 THR A N 20
ATOM 32821 C CA . THR A 1 94 ? 0.657 9.261 -0.659 1.00 0.00 94 THR A CA 20
ATOM 32822 C C . THR A 1 94 ? 1.234 10.665 -0.508 1.00 0.00 94 THR A C 20
ATOM 32823 O O . THR A 1 94 ? 1.765 11.234 -1.462 1.00 0.00 94 THR A O 20
ATOM 32834 N N . GLY A 1 95 ? 1.126 11.218 0.696 1.00 0.00 95 GLY A N 20
ATOM 32835 C CA . GLY A 1 95 ? 1.642 12.551 0.949 1.00 0.00 95 GLY A CA 20
ATOM 32836 C C . GLY A 1 95 ? 2.164 12.712 2.362 1.00 0.00 95 GLY A C 20
ATOM 32837 O O . GLY A 1 95 ? 3.202 13.339 2.581 1.00 0.00 95 GLY A O 20
ATOM 32841 N N . LEU A 1 96 ? 1.445 12.146 3.326 1.00 0.00 96 LEU A N 20
ATOM 32842 C CA . LEU A 1 96 ? 1.841 12.231 4.727 1.00 0.00 96 LEU A CA 20
ATOM 32843 C C . LEU A 1 96 ? 2.976 11.260 5.032 1.00 0.00 96 LEU A C 20
ATOM 32844 O O . LEU A 1 96 ? 2.934 10.533 6.024 1.00 0.00 96 LEU A O 20
ATOM 32860 N N . GLU A 1 97 ? 3.991 11.254 4.173 1.00 0.00 97 GLU A N 20
ATOM 32861 C CA . GLU A 1 97 ? 5.139 10.373 4.352 1.00 0.00 97 GLU A CA 20
ATOM 32862 C C . GLU A 1 97 ? 6.360 11.159 4.821 1.00 0.00 97 GLU A C 20
ATOM 32863 O O . GLU A 1 97 ? 6.740 11.095 5.989 1.00 0.00 97 GLU A O 20
ATOM 32875 N N . ALA A 1 98 ? 6.970 11.898 3.900 1.00 0.00 98 ALA A N 20
ATOM 32876 C CA . ALA A 1 98 ? 8.146 12.697 4.218 1.00 0.00 98 ALA A CA 20
ATOM 32877 C C . ALA A 1 98 ? 7.970 14.141 3.763 1.00 0.00 98 ALA A C 20
ATOM 32878 O O . ALA A 1 98 ? 8.570 14.588 2.785 1.00 0.00 98 ALA A O 20
ATOM 32885 N N . PRO A 1 99 ? 7.124 14.891 4.486 1.00 0.00 99 PRO A N 20
ATOM 32886 C CA . PRO A 1 99 ? 6.847 16.296 4.174 1.00 0.00 99 PRO A CA 20
ATOM 32887 C C . PRO A 1 99 ? 8.044 17.199 4.456 1.00 0.00 99 PRO A C 20
ATOM 32888 O O . PRO A 1 99 ? 9.161 16.720 4.654 1.00 0.00 99 PRO A O 20
ATOM 32899 N N . ARG A 1 100 ? 7.803 18.506 4.473 1.00 0.00 100 ARG A N 20
ATOM 32900 C CA . ARG A 1 100 ? 8.862 19.475 4.731 1.00 0.00 100 ARG A CA 20
ATOM 32901 C C . ARG A 1 100 ? 8.566 20.282 5.992 1.00 0.00 100 ARG A C 20
ATOM 32902 O O . ARG A 1 100 ? 9.477 20.649 6.732 1.00 0.00 100 ARG A O 20
ATOM 32923 N N . ASP A 1 101 ? 7.287 20.552 6.227 1.00 0.00 101 ASP A N 20
ATOM 32924 C CA . ASP A 1 101 ? 6.870 21.315 7.398 1.00 0.00 101 ASP A CA 20
ATOM 32925 C C . ASP A 1 101 ? 6.334 20.389 8.487 1.00 0.00 101 ASP A C 20
ATOM 32926 O O . ASP A 1 101 ? 6.906 20.295 9.574 1.00 0.00 101 ASP A O 20
ATOM 32935 N N . LEU A 1 102 ? 5.232 19.710 8.188 1.00 0.00 102 LEU A N 20
ATOM 32936 C CA . LEU A 1 102 ? 4.617 18.794 9.141 1.00 0.00 102 LEU A CA 20
ATOM 32937 C C . LEU A 1 102 ? 5.549 17.627 9.453 1.00 0.00 102 LEU A C 20
ATOM 32938 O O . LEU A 1 102 ? 5.378 16.527 8.927 1.00 0.00 102 LEU A O 20
ATOM 32954 N N . GLU A 1 103 ? 6.531 17.874 10.312 1.00 0.00 103 GLU A N 20
ATOM 32955 C CA . GLU A 1 103 ? 7.490 16.842 10.694 1.00 0.00 103 GLU A CA 20
ATOM 32956 C C . GLU A 1 103 ? 7.030 16.113 11.954 1.00 0.00 103 GLU A C 20
ATOM 32957 O O . GLU A 1 103 ? 6.727 14.921 11.918 1.00 0.00 103 GLU A O 20
ATOM 32969 N N . ALA A 1 104 ? 6.982 16.839 13.066 1.00 0.00 104 ALA A N 20
ATOM 32970 C CA . ALA A 1 104 ? 6.558 16.263 14.337 1.00 0.00 104 ALA A CA 20
ATOM 32971 C C . ALA A 1 104 ? 5.088 15.862 14.295 1.00 0.00 104 ALA A C 20
ATOM 32972 O O . ALA A 1 104 ? 4.252 16.582 13.749 1.00 0.00 104 ALA A O 20
ATOM 32979 N N . LYS A 1 105 ? 4.778 14.706 14.872 1.00 0.00 105 LYS A N 20
ATOM 32980 C CA . LYS A 1 105 ? 3.408 14.207 14.902 1.00 0.00 105 LYS A CA 20
ATOM 32981 C C . LYS A 1 105 ? 2.697 14.646 16.178 1.00 0.00 105 LYS A C 20
ATOM 32982 O O . LYS A 1 105 ? 1.497 14.918 16.167 1.00 0.00 105 LYS A O 20
ATOM 33001 N N . GLU A 1 106 ? 3.446 14.715 17.275 1.00 0.00 106 GLU A N 20
ATOM 33002 C CA . GLU A 1 106 ? 2.886 15.121 18.557 1.00 0.00 106 GLU A CA 20
ATOM 33003 C C . GLU A 1 106 ? 3.886 15.964 19.345 1.00 0.00 106 GLU A C 20
ATOM 33004 O O . GLU A 1 106 ? 5.058 15.607 19.465 1.00 0.00 106 GLU A O 20
ATOM 33016 N N . VAL A 1 107 ? 3.412 17.086 19.879 1.00 0.00 107 VAL A N 20
ATOM 33017 C CA . VAL A 1 107 ? 4.263 17.980 20.655 1.00 0.00 107 VAL A CA 20
ATOM 33018 C C . VAL A 1 107 ? 3.923 17.913 22.139 1.00 0.00 107 VAL A C 20
ATOM 33019 O O . VAL A 1 107 ? 2.767 18.082 22.532 1.00 0.00 107 VAL A O 20
ATOM 33032 N N . THR A 1 108 ? 4.935 17.663 22.963 1.00 0.00 108 THR A N 20
ATOM 33033 C CA . THR A 1 108 ? 4.744 17.572 24.405 1.00 0.00 108 THR A CA 20
ATOM 33034 C C . THR A 1 108 ? 5.474 18.698 25.129 1.00 0.00 108 THR A C 20
ATOM 33035 O O . THR A 1 108 ? 6.540 19.150 24.710 1.00 0.00 108 THR A O 20
ATOM 33046 N N . PRO A 1 109 ? 4.888 19.164 26.242 1.00 0.00 109 PRO A N 20
ATOM 33047 C CA . PRO A 1 109 ? 5.466 20.243 27.048 1.00 0.00 109 PRO A CA 20
ATOM 33048 C C . PRO A 1 109 ? 6.732 19.806 27.779 1.00 0.00 109 PRO A C 20
ATOM 33049 O O . PRO A 1 109 ? 6.775 18.730 28.375 1.00 0.00 109 PRO A O 20
ATOM 33060 N N . SER A 1 110 ? 7.758 20.648 27.729 1.00 0.00 110 SER A N 20
ATOM 33061 C CA . SER A 1 110 ? 9.026 20.347 28.384 1.00 0.00 110 SER A CA 20
ATOM 33062 C C . SER A 1 110 ? 8.797 19.597 29.692 1.00 0.00 110 SER A C 20
ATOM 33063 O O . SER A 1 110 ? 8.035 20.039 30.550 1.00 0.00 110 SER A O 20
ATOM 33071 N N . GLY A 1 111 ? 9.465 18.456 29.838 1.00 0.00 111 GLY A N 20
ATOM 33072 C CA . GLY A 1 111 ? 9.321 17.662 31.043 1.00 0.00 111 GLY A CA 20
ATOM 33073 C C . GLY A 1 111 ? 10.255 18.112 32.150 1.00 0.00 111 GLY A C 20
ATOM 33074 O O . GLY A 1 111 ? 10.639 19.279 32.229 1.00 0.00 111 GLY A O 20
ATOM 33078 N N . PRO A 1 112 ? 10.631 17.173 33.030 1.00 0.00 112 PRO A N 20
ATOM 33079 C CA . PRO A 1 112 ? 11.529 17.458 34.154 1.00 0.00 112 PRO A CA 20
ATOM 33080 C C . PRO A 1 112 ? 12.956 17.743 33.699 1.00 0.00 112 PRO A C 20
ATOM 33081 O O . PRO A 1 112 ? 13.469 17.091 32.790 1.00 0.00 112 PRO A O 20
ATOM 33092 N N . SER A 1 113 ? 13.592 18.721 34.337 1.00 0.00 113 SER A N 20
ATOM 33093 C CA . SER A 1 113 ? 14.959 19.094 33.994 1.00 0.00 113 SER A CA 20
ATOM 33094 C C . SER A 1 113 ? 15.723 19.551 35.233 1.00 0.00 113 SER A C 20
ATOM 33095 O O . SER A 1 113 ? 15.137 19.760 36.296 1.00 0.00 113 SER A O 20
ATOM 33103 N N . SER A 1 114 ? 17.035 19.704 35.088 1.00 0.00 114 SER A N 20
ATOM 33104 C CA . SER A 1 114 ? 17.883 20.132 36.195 1.00 0.00 114 SER A CA 20
ATOM 33105 C C . SER A 1 114 ? 17.232 21.279 36.964 1.00 0.00 114 SER A C 20
ATOM 33106 O O . SER A 1 114 ? 16.339 21.955 36.456 1.00 0.00 114 SER A O 20
ATOM 33114 N N . GLY A 1 115 ? 17.688 21.489 38.196 1.00 0.00 115 GLY A N 20
ATOM 33115 C CA . GLY A 1 115 ? 17.139 22.552 39.017 1.00 0.00 115 GLY A CA 20
ATOM 33116 C C . GLY A 1 115 ? 16.943 23.841 38.243 1.00 0.00 115 GLY A C 20
ATOM 33117 O O . GLY A 1 115 ? 16.974 24.929 38.817 1.00 0.00 115 GLY A O 20
#

Radius of gyration: 19.63 Å; Cα contacts (8 Å, |Δi|>4): 216; chains: 1; bounding box: 24×74×37 Å